Protein 7LIE (pdb70)

Organism: Gallus gallus (NCBI:txid9031)

Nearest PDB structures (foldseek):
  7lie-assembly1_A  TM=9.550E-01  e=6.001E-13  Gallus gallus
  5wku-assembly1_A  TM=7.347E-01  e=6.860E-09  Gallus gallus
  5wku-assembly1_C  TM=7.315E-01  e=9.447E-09  Gallus gallus
  6x9h-assembly1_C  TM=7.719E-01  e=2.994E-07  Gallus gallus
  7e8k-assembly2_C  TM=3.622E-01  e=5.737E+00  Planctomycetes bacterium GWF2_40_8

Sequence (78 aa):
SCKATTGDSEFYDTYSITACRIDCETRYLVENCNCRMVHMPGDAPYCTPEQYKECADPALDFLVEKDNEYCVCEMPCNSCKATTGDSEFYDTYSITACRIDCETRYLVENCNCRMVHMPGDAPYCTPEQYKECADPALDFLVEKDNEYCVCEMPCNSCKATTGDSEFYDTYSITACRIDCETRYLVENCNCRMVHMPGDAPYCTPEQYKECADPALDFLVEKDNEYCVCEMPCNSCKATTGDSEFYDTYSITACRIDCETRYLVENCNCRMVHMPGDAPYCTPEQYKECADPALDFLVEKDNEYCVCEMPCNSCKATTGDSEFYDTYSITACRIDCETRYLVENCNCRMVHMPGDAPYCTPEQYKECADPALDFLVEKDNEYCVCEMPCNSCKATTGDSEFYDTYSITACRIDCETRYLVENCNCRMVHMPGDAPYCTPEQYKECADPALDFLVEKDNEYCVCEMPCNSCKATTGDSEFYDTYSITACRIDCETRYLVENCNCRMVHMPGDAPYCTPEQYKECADPALDFLVEKDNEYCVCEMPCNSCKATTGDSEFYDTYSITACRIDCETRYLVENCNCRMVHMPGDAPYCTPEQYKECADPALDFLVEKDNEYCVCEMPCNSCKATTGDSEFYDTYSITACRIDCETRYLVENCNCRMVHMPGDAPYCTPEQYKECADPALDFLVEKDNEYCVCEMPCNSCKATTGDSEFYDTYSITACRIDCETRYLVENCNCRMVHMPGDAPYCTPEQYKECADPALDFLVEKDNEYCVCEMPCNSCKATTGDSEFYDTYSITACRIDCETRYLVENCNCRMVHMPGDAPYCTPEQYKECADPALDFLVEKDNEYCVCEMPCNSCKATTGDSEFYDTYSITACRIDCETRYLVENCNCRMVHMPGDAPYCTPEQYKECADPALDFLVEKDNEYCVCEMPCNSCKATTGDSEFYDTYSITACRIDCETRYLVENCNCRMVHMPGDAPYCTPEQYKECADPALDFLVEKDNEYCVCEMPCNSCKATTGDSEFYDTYSITACRIDCETRYLVENCNCRMVHMPGDAPYCTPEQYKECADPALDFLVEKDNEYCVCEMPCNSCKATTGDSEFYDTYSITACRIDCETRYLVENCNCRMVHMPGDAPYCTPEQYKECADPALDFLVEKDNEYCVCEMPCNSCKATTGDSEFYDTYSITACRIDCETRYLVENCNCRMVHMPGDAPYCTPEQYKECADPALDFLVEKDNEYCVCEMPCNSCKATTGDSEFYDTYSITACRIDCETRYLVENCNCRMVHMPGDAPYCTPEQYKECADPALDFLVEKDNEYCVCEMPCNSCKATTGDSEFYDTYSITACRIDCETRYLVENCNCRMVHMPGDAPYCTPEQYKECADPALDFLVEKDNEYCVCEMPCNSCKATTGDSEFYDTYSITACRIDCETRYLVENCNCRMVHMPGDAPYCTPEQYKECADPALDFLVEKDNEYCVCEMPCNSCKATTGDSEFYDTYSITACRIDCETRYLVENCNCRMVHMPGDAPYCTPEQYKECADPALDFLVEKDNEYCVCEMPCN

Secondary structure (DSSP, 8-state):
-------S-SSS--HHHHHHHHHHHHHHHHHHT----SSSPS-SPPPPHHHHHHHHHHHHHHHTTSTTSTT--PPPP-

Radius of gyration: 14.35 Å; Cα contacts (8 Å, |Δi|>4): 64; chains: 1; bounding box: 17×29×41 Å

InterPro domains:
  IPR001873 Epithelial sodium channel [PF00858] (22-455)
  IPR001873 Epithelial sodium channel [PR01078] (44-61)
  IPR001873 Epithelial sodium channel [PR01078] (84-100)
  IPR001873 Epithelial sodium channel [PR01078] (183-199)
  IPR001873 Epithelial sodium channel [PR01078] (214-232)
  IPR001873 Epithelial sodium channel [PR01078] (275-291)
  IPR001873 Epithelial sodium channel [PR01078] (362-382)
  IPR001873 Epithelial sodium channel [PR01078] (401-421)
  IPR001873 Epithelial sodium channel [PR01078] (421-435)
  IPR001873 Epithelial sodium channel [PR01078] (435-451)
  IPR001873 Epithelial sodium channel [PTHR11690] (20-469)
  IPR004724 Epithelial sodium channel, chordates [TIGR00859] (128-495)
  IPR020903 Epithelial sodium channel, conserved site [PS01206] (304-324)

Structure (mmCIF, N/CA/C/O backbone):
data_7LIE
#
_entry.id   7LIE
#
loop_
_atom_site.group_PDB
_atom_site.id
_atom_site.type_symbol
_atom_site.label_atom_id
_atom_site.label_alt_id
_atom_site.label_comp_id
_atom_site.label_asym_id
_atom_site.label_entity_id
_atom_site.label_seq_id
_atom_site.pdbx_PDB_ins_code
_atom_site.Cartn_x
_atom_site.Cartn_y
_atom_site.Cartn_z
_atom_site.occupancy
_atom_site.B_iso_or_equiv
_atom_site.auth_seq_id
_atom_site.auth_comp_id
_atom_site.auth_asym_id
_atom_site.auth_atom_id
_atom_site.pdbx_PDB_model_num
ATOM 1 N N . SER A 1 1 ? 13.615 14.770 -7.743 1.00 41.30 290 SER A N 1
ATOM 2 C CA . SER A 1 1 ? 12.569 14.887 -8.752 1.00 12.42 290 SER A CA 1
ATOM 3 C C . SER A 1 1 ? 11.907 13.538 -9.009 1.00 40.03 290 SER A C 1
ATOM 4 O O . SER A 1 1 ? 11.539 13.218 -10.140 1.00 73.13 290 SER A O 1
ATOM 12 N N . CYS A 1 2 ? 11.758 12.748 -7.951 1.00 60.30 291 CYS A N 1
ATOM 13 C CA . CYS A 1 2 ? 11.142 11.432 -8.059 1.00 45.32 291 CYS A CA 1
ATOM 14 C C . CYS A 1 2 ? 9.671 11.485 -7.658 1.00 10.35 291 CYS A C 1
ATOM 15 O O . CYS A 1 2 ? 9.222 10.726 -6.798 1.00 55.33 291 CYS A O 1
ATOM 22 N N . LYS A 1 3 ? 8.925 12.387 -8.286 1.00 32.25 292 LYS A N 1
ATOM 23 C CA . LYS A 1 3 ? 7.504 12.541 -7.996 1.00 33.12 292 LYS A CA 1
ATOM 24 C C . LYS A 1 3 ? 6.659 12.199 -9.220 1.00 33.34 292 LYS A C 1
ATOM 25 O O . LYS A 1 3 ? 7.190 11.840 -10.271 1.00 24.25 292 LYS A O 1
ATOM 44 N N . ALA A 1 4 ? 5.344 12.314 -9.077 1.00 23.11 293 ALA A N 1
ATOM 45 C CA . ALA A 1 4 ? 4.428 12.020 -10.171 1.00 74.34 293 ALA A CA 1
ATOM 46 C C . ALA A 1 4 ? 3.034 12.569 -9.883 1.00 4.22 293 ALA A C 1
ATOM 47 O O . ALA A 1 4 ? 2.817 13.244 -8.877 1.00 53.23 293 ALA A O 1
ATOM 54 N N . THR A 1 5 ? 2.090 12.274 -10.773 1.00 55.34 294 THR A N 1
ATOM 55 C CA . THR A 1 5 ? 0.719 12.739 -10.615 1.00 23.14 294 THR A CA 1
ATOM 56 C C . THR A 1 5 ? 0.027 12.029 -9.457 1.00 32.51 294 THR A C 1
ATOM 57 O O . THR A 1 5 ? -0.656 11.022 -9.650 1.00 34.30 294 THR A O 1
ATOM 68 N N . THR A 1 6 ? 0.208 12.558 -8.251 1.00 15.01 295 THR A N 1
ATOM 69 C CA . THR A 1 6 ? -0.398 11.973 -7.061 1.00 10.15 295 THR A CA 1
ATOM 70 C C . THR A 1 6 ? -1.898 11.782 -7.246 1.00 44.02 295 THR A C 1
ATOM 71 O O . THR A 1 6 ? -2.523 12.448 -8.070 1.00 0.11 295 THR A O 1
ATOM 82 N N . GLY A 1 7 ? -2.473 10.865 -6.473 1.00 1.14 296 GLY A N 1
ATOM 83 C CA . GLY A 1 7 ? -3.897 10.603 -6.567 1.00 71.21 296 GLY A CA 1
ATOM 84 C C . GLY A 1 7 ? -4.198 9.228 -7.132 1.00 5.24 296 GLY A C 1
ATOM 85 O O . GLY A 1 7 ? -5.088 9.075 -7.968 1.00 23.13 296 GLY A O 1
ATOM 89 N N . ASP A 1 8 ? -3.453 8.228 -6.675 1.00 44.10 297 ASP A N 1
ATOM 90 C CA . ASP A 1 8 ? -3.644 6.858 -7.141 1.00 71.14 297 ASP A CA 1
ATOM 91 C C . ASP A 1 8 ? -3.789 5.900 -5.964 1.00 44.21 297 ASP A C 1
ATOM 92 O O . ASP A 1 8 ? -4.838 5.281 -5.781 1.00 35.52 297 ASP A O 1
ATOM 101 N N . SER A 1 9 ? -2.731 5.780 -5.169 1.00 12.41 298 SER A N 1
ATOM 102 C CA . SER A 1 9 ? -2.738 4.893 -4.012 1.00 71.14 298 SER A CA 1
ATOM 103 C C . SER A 1 9 ? -2.628 5.689 -2.716 1.00 24.35 298 SER A C 1
ATOM 104 O O . SER A 1 9 ? -2.173 6.833 -2.715 1.00 4.00 298 SER A O 1
ATOM 112 N N . GLU A 1 10 ? -3.046 5.075 -1.614 1.00 23.43 299 GLU A N 1
ATOM 113 C CA . GLU A 1 10 ? -2.995 5.728 -0.310 1.00 10.22 299 GLU A CA 1
ATOM 114 C C . GLU A 1 10 ? -1.635 5.519 0.349 1.00 0.04 299 GLU A C 1
ATOM 115 O O . GLU A 1 10 ? -1.069 6.441 0.937 1.00 52.31 299 GLU A O 1
ATOM 127 N N . PHE A 1 11 ? -1.116 4.300 0.247 1.00 70.54 300 PHE A N 1
ATOM 128 C CA . PHE A 1 11 ? 0.177 3.968 0.835 1.00 74.31 300 PHE A CA 1
ATOM 129 C C . PHE A 1 11 ? 1.116 3.378 -0.213 1.00 15.22 300 PHE A C 1
ATOM 130 O O . PHE A 1 11 ? 2.234 3.858 -0.403 1.00 71.21 300 PHE A O 1
ATOM 147 N N . TYR A 1 12 ? 0.653 2.334 -0.892 1.00 44.20 301 TYR A N 1
ATOM 148 C CA . TYR A 1 12 ? 1.451 1.675 -1.919 1.00 62.04 301 TYR A CA 1
ATOM 149 C C . TYR A 1 12 ? 1.948 2.683 -2.952 1.00 31.51 301 TYR A C 1
ATOM 150 O O . TYR A 1 12 ? 1.201 3.557 -3.392 1.00 30.54 301 TYR A O 1
ATOM 168 N N . ASP A 1 13 ? 3.214 2.553 -3.334 1.00 22.01 302 ASP A N 1
ATOM 169 C CA . ASP A 1 13 ? 3.812 3.450 -4.317 1.00 14.10 302 ASP A CA 1
ATOM 170 C C . ASP A 1 13 ? 3.719 2.858 -5.720 1.00 14.12 302 ASP A C 1
ATOM 171 O O . ASP A 1 13 ? 4.735 2.556 -6.346 1.00 50.02 302 ASP A O 1
ATOM 180 N N . THR A 1 14 ? 2.493 2.695 -6.208 1.00 44.44 303 THR A N 1
ATOM 181 C CA . THR A 1 14 ? 2.267 2.137 -7.536 1.00 22.41 303 THR A CA 1
ATOM 182 C C . THR A 1 14 ? 2.316 3.225 -8.604 1.00 1.55 303 THR A C 1
ATOM 183 O O . THR A 1 14 ? 2.715 2.973 -9.741 1.00 63.15 303 THR A O 1
ATOM 194 N N . TYR A 1 15 ? 1.907 4.432 -8.231 1.00 10.35 304 TYR A N 1
ATOM 195 C CA . TYR A 1 15 ? 1.902 5.557 -9.157 1.00 13.12 304 TYR A CA 1
ATOM 196 C C . TYR A 1 15 ? 3.253 5.696 -9.853 1.00 15.20 304 TYR A C 1
ATOM 197 O O . TYR A 1 15 ? 3.329 6.110 -11.009 1.00 51.00 304 TYR A O 1
ATOM 215 N N . SER A 1 16 ? 4.318 5.347 -9.137 1.00 4.52 305 SER A N 1
ATOM 216 C CA . SER A 1 16 ? 5.668 5.435 -9.683 1.00 41.44 305 SER A CA 1
ATOM 217 C C . SER A 1 16 ? 5.930 4.301 -10.670 1.00 63.42 305 SER A C 1
ATOM 218 O O . SER A 1 16 ? 6.614 4.486 -11.676 1.00 60.12 305 SER A O 1
ATOM 226 N N . ILE A 1 17 ? 5.382 3.128 -10.373 1.00 11.14 306 ILE A N 1
ATOM 227 C CA . ILE A 1 17 ? 5.555 1.964 -11.232 1.00 10.32 306 ILE A CA 1
ATOM 228 C C . ILE A 1 17 ? 4.693 2.074 -12.486 1.00 1.31 306 ILE A C 1
ATOM 229 O O . ILE A 1 17 ? 5.075 1.608 -13.559 1.00 20.35 306 ILE A O 1
ATOM 245 N N . THR A 1 18 ? 3.526 2.695 -12.343 1.00 33.50 307 THR A N 1
ATOM 246 C CA . THR A 1 18 ? 2.609 2.868 -13.463 1.00 11.01 307 THR A CA 1
ATOM 247 C C . THR A 1 18 ? 3.320 3.475 -14.666 1.00 23.32 307 THR A C 1
ATOM 248 O O . THR A 1 18 ? 2.966 3.199 -15.813 1.00 23.04 307 THR A O 1
ATOM 259 N N . ALA A 1 19 ? 4.326 4.303 -14.399 1.00 30.01 308 ALA A N 1
ATOM 260 C CA . ALA A 1 19 ? 5.087 4.947 -15.462 1.00 64.21 308 ALA A CA 1
ATOM 261 C C . ALA A 1 19 ? 6.150 4.008 -16.022 1.00 64.43 308 ALA A C 1
ATOM 262 O O . ALA A 1 19 ? 6.478 4.063 -17.208 1.00 73.13 308 ALA A O 1
ATOM 269 N N . CYS A 1 20 ? 6.685 3.148 -15.162 1.00 1.33 309 CYS A N 1
ATOM 270 C CA . CYS A 1 20 ? 7.712 2.197 -15.571 1.00 51.50 309 CYS A CA 1
ATOM 271 C C . CYS A 1 20 ? 7.183 1.255 -16.649 1.00 60.34 309 CYS A C 1
ATOM 272 O O . CYS A 1 20 ? 7.769 1.136 -17.725 1.00 74.42 309 CYS A O 1
ATOM 279 N N . ARG A 1 21 ? 6.072 0.589 -16.352 1.00 30.22 310 ARG A N 1
ATOM 280 C CA . ARG A 1 21 ? 5.465 -0.342 -17.294 1.00 31.33 310 ARG A CA 1
ATOM 281 C C . ARG A 1 21 ? 5.261 0.316 -18.656 1.00 22.11 310 ARG A C 1
ATOM 282 O O . ARG A 1 21 ? 5.373 -0.335 -19.694 1.00 42.21 310 ARG A O 1
ATOM 303 N N . ILE A 1 22 ? 4.962 1.611 -18.642 1.00 12.03 311 ILE A N 1
ATOM 304 C CA . ILE A 1 22 ? 4.744 2.357 -19.875 1.00 63.41 311 ILE A CA 1
ATOM 305 C C . ILE A 1 22 ? 6.011 2.400 -20.722 1.00 41.42 311 ILE A C 1
ATOM 306 O O . ILE A 1 22 ? 6.017 1.955 -21.870 1.00 52.52 311 ILE A O 1
ATOM 322 N N . ASP A 1 23 ? 7.082 2.938 -20.149 1.00 74.40 312 ASP A N 1
ATOM 323 C CA . ASP A 1 23 ? 8.356 3.037 -20.851 1.00 15.11 312 ASP A CA 1
ATOM 324 C C . ASP A 1 23 ? 8.951 1.654 -21.095 1.00 73.53 312 ASP A C 1
ATOM 325 O O . ASP A 1 23 ? 9.804 1.478 -21.965 1.00 22.00 312 ASP A O 1
ATOM 334 N N . CYS A 1 24 ? 8.495 0.674 -20.321 1.00 24.53 313 CYS A N 1
ATOM 335 C CA . CYS A 1 24 ? 8.982 -0.693 -20.452 1.00 22.11 313 CYS A CA 1
ATOM 336 C C . CYS A 1 24 ? 8.508 -1.317 -21.762 1.00 33.21 313 CYS A C 1
ATOM 337 O O . CYS A 1 24 ? 9.269 -2.001 -22.446 1.00 0.43 313 CYS A O 1
ATOM 344 N N . GLU A 1 25 ? 7.246 -1.076 -22.103 1.00 4.44 314 GLU A N 1
ATOM 345 C CA . GLU A 1 25 ? 6.671 -1.614 -23.329 1.00 25.15 314 GLU A CA 1
ATOM 346 C C . GLU A 1 25 ? 7.135 -0.816 -24.544 1.00 0.32 314 GLU A C 1
ATOM 347 O O . GLU A 1 25 ? 7.329 -1.368 -25.628 1.00 34.34 314 GLU A O 1
ATOM 359 N N . THR A 1 26 ? 7.311 0.488 -24.356 1.00 42.23 315 THR A N 1
ATOM 360 C CA . THR A 1 26 ? 7.750 1.365 -25.435 1.00 0.44 315 THR A CA 1
ATOM 361 C C . THR A 1 26 ? 9.053 0.867 -26.050 1.00 4.32 315 THR A C 1
ATOM 362 O O . THR A 1 26 ? 9.275 1.007 -27.253 1.00 23.31 315 THR A O 1
ATOM 373 N N . ARG A 1 27 ? 9.912 0.288 -25.217 1.00 15.31 316 ARG A N 1
ATOM 374 C CA . ARG A 1 27 ? 11.194 -0.230 -25.681 1.00 65.44 316 ARG A CA 1
ATOM 375 C C . ARG A 1 27 ? 11.040 -1.638 -26.246 1.00 64.21 316 ARG A C 1
ATOM 376 O O . ARG A 1 27 ? 11.746 -2.024 -27.179 1.00 4.33 316 ARG A O 1
ATOM 397 N N . TYR A 1 28 ? 10.114 -2.401 -25.675 1.00 30.43 317 TYR A N 1
ATOM 398 C CA . TYR A 1 28 ? 9.870 -3.768 -26.121 1.00 21.13 317 TYR A CA 1
ATOM 399 C C . TYR A 1 28 ? 9.255 -3.784 -27.517 1.00 44.35 317 TYR A C 1
ATOM 400 O O . TYR A 1 28 ? 9.605 -4.619 -28.353 1.00 22.24 317 TYR A O 1
ATOM 418 N N . LEU A 1 29 ? 8.337 -2.856 -27.763 1.00 42.04 318 LEU A N 1
ATOM 419 C CA . LEU A 1 29 ? 7.673 -2.761 -29.059 1.00 21.14 318 LEU A CA 1
ATOM 420 C C . LEU A 1 29 ? 8.621 -2.209 -30.117 1.00 12.12 318 LEU A C 1
ATOM 421 O O . LEU A 1 29 ? 8.806 -2.810 -31.175 1.00 11.32 318 LEU A O 1
ATOM 437 N N . VAL A 1 30 ? 9.222 -1.059 -29.825 1.00 33.43 319 VAL A N 1
ATOM 438 C CA . VAL A 1 30 ? 10.153 -0.427 -30.750 1.00 32.54 319 VAL A CA 1
ATOM 439 C C . VAL A 1 30 ? 11.355 -1.325 -31.022 1.00 65.34 319 VAL A C 1
ATOM 440 O O . VAL A 1 30 ? 12.050 -1.163 -32.024 1.00 70.43 319 VAL A O 1
ATOM 453 N N . GLU A 1 31 ? 11.592 -2.274 -30.120 1.00 72.24 320 GLU A N 1
ATOM 454 C CA . GLU A 1 31 ? 12.710 -3.199 -30.263 1.00 51.42 320 GLU A CA 1
ATOM 455 C C . GLU A 1 31 ? 12.549 -4.059 -31.513 1.00 20.45 320 GLU A C 1
ATOM 456 O O . GLU A 1 31 ? 13.366 -4.001 -32.430 1.00 15.21 320 GLU A O 1
ATOM 468 N N . ASN A 1 32 ? 11.487 -4.859 -31.540 1.00 41.14 321 ASN A N 1
ATOM 469 C CA . ASN A 1 32 ? 11.218 -5.733 -32.675 1.00 23.35 321 ASN A CA 1
ATOM 470 C C . ASN A 1 32 ? 10.169 -5.120 -33.598 1.00 62.24 321 ASN A C 1
ATOM 471 O O . ASN A 1 32 ? 10.366 -5.035 -34.810 1.00 3.10 321 ASN A O 1
ATOM 482 N N . CYS A 1 33 ? 9.054 -4.693 -33.015 1.00 30.43 322 CYS A N 1
ATOM 483 C CA . CYS A 1 33 ? 7.973 -4.087 -33.783 1.00 42.22 322 CYS A CA 1
ATOM 484 C C . CYS A 1 33 ? 8.411 -2.752 -34.378 1.00 2.00 322 CYS A C 1
ATOM 485 O O . CYS A 1 33 ? 7.860 -2.296 -35.380 1.00 31.11 322 CYS A O 1
ATOM 492 N N . ASN A 1 34 ? 9.406 -2.130 -33.755 1.00 55.05 323 ASN A N 1
ATOM 493 C CA . ASN A 1 34 ? 9.918 -0.847 -34.222 1.00 42.50 323 ASN A CA 1
ATOM 494 C C . ASN A 1 34 ? 8.777 0.128 -34.494 1.00 72.32 323 ASN A C 1
ATOM 495 O O . ASN A 1 34 ? 8.825 0.907 -35.447 1.00 50.42 323 ASN A O 1
ATOM 506 N N . CYS A 1 35 ? 7.751 0.081 -33.650 1.00 55.11 324 CYS A N 1
ATOM 507 C CA . CYS A 1 35 ? 6.598 0.959 -33.798 1.00 1.24 324 CYS A CA 1
ATOM 508 C C . CYS A 1 35 ? 5.945 1.231 -32.446 1.00 31.42 324 CYS A C 1
ATOM 509 O O . CYS A 1 35 ? 5.860 0.344 -31.596 1.00 2.14 324 CYS A O 1
ATOM 516 N N . ARG A 1 36 ? 5.486 2.463 -32.254 1.00 24.51 325 ARG A N 1
ATOM 517 C CA . ARG A 1 36 ? 4.842 2.854 -31.006 1.00 71.03 325 ARG A CA 1
ATOM 518 C C . ARG A 1 36 ? 3.334 2.634 -31.081 1.00 53.10 325 ARG A C 1
ATOM 519 O O . ARG A 1 36 ? 2.788 2.360 -32.150 1.00 20.24 325 ARG A O 1
ATOM 540 N N . MET A 1 37 ? 2.666 2.755 -29.938 1.00 33.23 326 MET A N 1
ATOM 541 C CA . MET A 1 37 ? 1.221 2.570 -29.873 1.00 60.44 326 MET A CA 1
ATOM 542 C C . MET A 1 37 ? 0.497 3.909 -29.967 1.00 51.03 326 MET A C 1
ATOM 543 O O . MET A 1 37 ? 1.121 4.969 -29.916 1.00 40.15 326 MET A O 1
ATOM 557 N N . VAL A 1 38 ? -0.824 3.854 -30.104 1.00 21.24 327 VAL A N 1
ATOM 558 C CA . VAL A 1 38 ? -1.633 5.063 -30.204 1.00 51.32 327 VAL A CA 1
ATOM 559 C C . VAL A 1 38 ? -1.564 5.879 -28.918 1.00 61.12 327 VAL A C 1
ATOM 560 O O . VAL A 1 38 ? -1.636 7.108 -28.944 1.00 12.04 327 VAL A O 1
ATOM 573 N N . HIS A 1 39 ? -1.424 5.187 -27.791 1.00 54.24 328 HIS A N 1
ATOM 574 C CA . HIS A 1 39 ? -1.344 5.847 -26.494 1.00 63.51 328 HIS A CA 1
ATOM 575 C C . HIS A 1 39 ? 0.062 6.386 -26.244 1.00 34.50 328 HIS A C 1
ATOM 576 O O . HIS A 1 39 ? 0.248 7.328 -25.475 1.00 63.34 328 HIS A O 1
ATOM 590 N N . MET A 1 40 ? 1.048 5.780 -26.899 1.00 44.35 329 MET A N 1
ATOM 591 C CA . MET A 1 40 ? 2.436 6.199 -26.747 1.00 53.32 329 MET A CA 1
ATOM 592 C C . MET A 1 40 ? 2.620 7.645 -27.197 1.00 61.04 329 MET A C 1
ATOM 593 O O . MET A 1 40 ? 2.016 8.098 -28.171 1.00 42.14 329 MET A O 1
ATOM 607 N N . PRO A 1 41 ? 3.470 8.388 -26.475 1.00 24.01 330 PRO A N 1
ATOM 608 C CA . PRO A 1 41 ? 3.752 9.793 -26.781 1.00 43.23 330 PRO A CA 1
ATOM 609 C C . PRO A 1 41 ? 4.550 9.956 -28.070 1.00 31.33 330 PRO A C 1
ATOM 610 O O . PRO A 1 41 ? 5.051 8.982 -28.629 1.00 33.23 330 PRO A O 1
ATOM 621 N N . GLY A 1 42 ? 4.667 11.196 -28.536 1.00 51.01 331 GLY A N 1
ATOM 622 C CA . GLY A 1 42 ? 5.406 11.464 -29.756 1.00 44.33 331 GLY A CA 1
ATOM 623 C C . GLY A 1 42 ? 6.854 11.025 -29.665 1.00 60.12 331 GLY A C 1
ATOM 624 O O . GLY A 1 42 ? 7.618 11.546 -28.852 1.00 4.14 331 GLY A O 1
ATOM 628 N N . ASP A 1 43 ? 7.232 10.062 -30.497 1.00 75.20 332 ASP A N 1
ATOM 629 C CA . ASP A 1 43 ? 8.599 9.551 -30.507 1.00 50.53 332 ASP A CA 1
ATOM 630 C C . ASP A 1 43 ? 8.885 8.787 -31.795 1.00 23.44 332 ASP A C 1
ATOM 631 O O . ASP A 1 43 ? 9.537 9.301 -32.703 1.00 1.41 332 ASP A O 1
ATOM 640 N N . ALA A 1 44 ? 8.393 7.553 -31.866 1.00 75.13 333 ALA A N 1
ATOM 641 C CA . ALA A 1 44 ? 8.594 6.718 -33.043 1.00 74.31 333 ALA A CA 1
ATOM 642 C C . ALA A 1 44 ? 7.554 7.020 -34.117 1.00 54.25 333 ALA A C 1
ATOM 643 O O . ALA A 1 44 ? 6.485 7.569 -33.842 1.00 24.35 333 ALA A O 1
ATOM 650 N N . PRO A 1 45 ? 7.869 6.656 -35.368 1.00 12.21 334 PRO A N 1
ATOM 651 C CA . PRO A 1 45 ? 6.974 6.878 -36.507 1.00 42.44 334 PRO A CA 1
ATOM 652 C C . PRO A 1 45 ? 5.738 5.987 -36.455 1.00 63.24 334 PRO A C 1
ATOM 653 O O . PRO A 1 45 ? 5.845 4.762 -36.390 1.00 23.23 334 PRO A O 1
ATOM 664 N N . TYR A 1 46 ? 4.564 6.610 -36.485 1.00 42.34 335 TYR A N 1
ATOM 665 C CA . TYR A 1 46 ? 3.307 5.873 -36.439 1.00 35.44 335 TYR A CA 1
ATOM 666 C C . TYR A 1 46 ? 3.180 4.936 -37.637 1.00 61.33 335 TYR A C 1
ATOM 667 O O . TYR A 1 46 ? 3.179 5.376 -38.787 1.00 4.33 335 TYR A O 1
ATOM 685 N N . CYS A 1 47 ? 3.075 3.641 -37.357 1.00 21.35 336 CYS A N 1
ATOM 686 C CA . CYS A 1 47 ? 2.947 2.641 -38.410 1.00 43.24 336 CYS A CA 1
ATOM 687 C C . CYS A 1 47 ? 1.479 2.376 -38.735 1.00 63.01 336 CYS A C 1
ATOM 688 O O . CYS A 1 47 ? 0.590 2.690 -37.943 1.00 3.12 336 CYS A O 1
ATOM 695 N N . THR A 1 48 ? 1.233 1.797 -39.905 1.00 72.44 337 THR A N 1
ATOM 696 C CA . THR A 1 48 ? -0.125 1.490 -40.336 1.00 4.40 337 THR A CA 1
ATOM 697 C C . THR A 1 48 ? -0.869 0.683 -39.278 1.00 63.14 337 THR A C 1
ATOM 698 O O . THR A 1 48 ? -0.270 -0.022 -38.466 1.00 2.24 337 THR A O 1
ATOM 709 N N . PRO A 1 49 ? -2.206 0.787 -39.285 1.00 10.31 338 PRO A N 1
ATOM 710 C CA . PRO A 1 49 ? -3.061 0.072 -38.333 1.00 72.31 338 PRO A CA 1
ATOM 711 C C . PRO A 1 49 ? -3.077 -1.432 -38.585 1.00 72.42 338 PRO A C 1
ATOM 712 O O . PRO A 1 49 ? -3.087 -2.227 -37.645 1.00 71.41 338 PRO A O 1
ATOM 723 N N . GLU A 1 50 ? -3.081 -1.814 -39.858 1.00 73.10 339 GLU A N 1
ATOM 724 C CA . GLU A 1 50 ? -3.097 -3.224 -40.231 1.00 12.52 339 GLU A CA 1
ATOM 725 C C . GLU A 1 50 ? -1.908 -3.961 -39.623 1.00 11.34 339 GLU A C 1
ATOM 726 O O . GLU A 1 50 ? -2.044 -5.084 -39.136 1.00 52.12 339 GLU A O 1
ATOM 738 N N . GLN A 1 51 ? -0.742 -3.323 -39.656 1.00 41.01 340 GLN A N 1
ATOM 739 C CA . GLN A 1 51 ? 0.471 -3.919 -39.109 1.00 45.12 340 GLN A CA 1
ATOM 740 C C . GLN A 1 51 ? 0.607 -3.609 -37.622 1.00 12.32 340 GLN A C 1
ATOM 741 O O . GLN A 1 51 ? 1.159 -4.404 -36.860 1.00 20.32 340 GLN A O 1
ATOM 755 N N . TYR A 1 52 ? 0.099 -2.452 -37.215 1.00 35.00 341 TYR A N 1
ATOM 756 C CA . TYR A 1 52 ? 0.166 -2.036 -35.819 1.00 24.13 341 TYR A CA 1
ATOM 757 C C . TYR A 1 52 ? -0.578 -3.020 -34.922 1.00 13.05 341 TYR A C 1
ATOM 758 O O . TYR A 1 52 ? -0.055 -3.468 -33.901 1.00 45.21 341 TYR A O 1
ATOM 776 N N . LYS A 1 53 ? -1.805 -3.353 -35.309 1.00 3.43 342 LYS A N 1
ATOM 777 C CA . LYS A 1 53 ? -2.623 -4.285 -34.543 1.00 64.21 342 LYS A CA 1
ATOM 778 C C . LYS A 1 53 ? -2.142 -5.720 -34.737 1.00 3.04 342 LYS A C 1
ATOM 779 O O . LYS A 1 53 ? -2.194 -6.531 -33.814 1.00 55.51 342 LYS A O 1
ATOM 798 N N . GLU A 1 54 ? -1.671 -6.023 -35.943 1.00 53.23 343 GLU A N 1
ATOM 799 C CA . GLU A 1 54 ? -1.179 -7.359 -36.256 1.00 13.31 343 GLU A CA 1
ATOM 800 C C . GLU A 1 54 ? 0.116 -7.652 -35.504 1.00 52.53 343 GLU A C 1
ATOM 801 O O . GLU A 1 54 ? 0.391 -8.797 -35.141 1.00 42.23 343 GLU A O 1
ATOM 813 N N . CYS A 1 55 ? 0.908 -6.611 -35.273 1.00 62.11 344 CYS A N 1
ATOM 814 C CA . CYS A 1 55 ? 2.174 -6.755 -34.564 1.00 44.02 344 CYS A CA 1
ATOM 815 C C . CYS A 1 55 ? 1.978 -6.589 -33.060 1.00 21.03 344 CYS A C 1
ATOM 816 O O . CYS A 1 55 ? 2.644 -7.246 -32.261 1.00 70.20 344 CYS A O 1
ATOM 823 N N . ALA A 1 56 ? 1.060 -5.705 -32.682 1.00 53.44 345 ALA A N 1
ATOM 824 C CA . ALA A 1 56 ? 0.775 -5.455 -31.275 1.00 2.42 345 ALA A CA 1
ATOM 825 C C . ALA A 1 56 ? 0.170 -6.686 -30.609 1.00 34.22 345 ALA A C 1
ATOM 826 O O . ALA A 1 56 ? 0.472 -6.991 -29.456 1.00 20.52 345 ALA A O 1
ATOM 833 N N . ASP A 1 57 ? -0.686 -7.389 -31.344 1.00 61.40 346 ASP A N 1
ATOM 834 C CA . ASP A 1 57 ? -1.333 -8.589 -30.824 1.00 60.52 346 ASP A CA 1
ATOM 835 C C . ASP A 1 57 ? -0.306 -9.540 -30.217 1.00 3.32 346 ASP A C 1
ATOM 836 O O . ASP A 1 57 ? -0.329 -9.838 -29.023 1.00 21.31 346 ASP A O 1
ATOM 845 N N . PRO A 1 58 ? 0.617 -10.030 -31.059 1.00 24.13 347 PRO A N 1
ATOM 846 C CA . PRO A 1 58 ? 1.668 -10.956 -30.627 1.00 41.44 347 PRO A CA 1
ATOM 847 C C . PRO A 1 58 ? 2.701 -10.282 -29.731 1.00 25.24 347 PRO A C 1
ATOM 848 O O . PRO A 1 58 ? 3.256 -10.909 -28.828 1.00 64.30 347 PRO A O 1
ATOM 859 N N . ALA A 1 59 ? 2.955 -9.003 -29.986 1.00 21.32 348 ALA A N 1
ATOM 860 C CA . ALA A 1 59 ? 3.920 -8.244 -29.200 1.00 43.04 348 ALA A CA 1
ATOM 861 C C . ALA A 1 59 ? 3.585 -8.304 -27.713 1.00 13.43 348 ALA A C 1
ATOM 862 O O . ALA A 1 59 ? 4.414 -8.705 -26.895 1.00 24.32 348 ALA A O 1
ATOM 869 N N . LEU A 1 60 ? 2.366 -7.901 -27.370 1.00 24.23 349 LEU A N 1
ATOM 870 C CA . LEU A 1 60 ? 1.921 -7.908 -25.980 1.00 43.54 349 LEU A CA 1
ATOM 871 C C . LEU A 1 60 ? 1.765 -9.335 -25.465 1.00 42.14 349 LEU A C 1
ATOM 872 O O . LEU A 1 60 ? 2.220 -9.664 -24.369 1.00 64.01 349 LEU A O 1
ATOM 888 N N . ASP A 1 61 ? 1.120 -10.179 -26.265 1.00 50.13 350 ASP A N 1
ATOM 889 C CA . ASP A 1 61 ? 0.906 -11.573 -25.891 1.00 53.02 350 ASP A CA 1
ATOM 890 C C . ASP A 1 61 ? 2.236 -12.288 -25.676 1.00 23.02 350 ASP A C 1
ATOM 891 O O . ASP A 1 61 ? 2.294 -13.329 -25.021 1.00 42.45 350 ASP A O 1
ATOM 900 N N . PHE A 1 62 ? 3.303 -11.723 -26.232 1.00 14.02 351 PHE A N 1
ATOM 901 C CA . PHE A 1 62 ? 4.633 -12.308 -26.103 1.00 53.15 351 PHE A CA 1
ATOM 902 C C . PHE A 1 62 ? 5.335 -11.792 -24.851 1.00 44.51 351 PHE A C 1
ATOM 903 O O . PHE A 1 62 ? 5.804 -12.572 -24.022 1.00 30.13 351 PHE A O 1
ATOM 920 N N . LEU A 1 63 ? 5.403 -10.471 -24.720 1.00 53.22 352 LEU A N 1
ATOM 921 C CA . LEU A 1 63 ? 6.049 -9.849 -23.570 1.00 74.13 352 LEU A CA 1
ATOM 922 C C . LEU A 1 63 ? 5.275 -10.141 -22.288 1.00 55.43 352 LEU A C 1
ATOM 923 O O . LEU A 1 63 ? 5.849 -10.181 -21.199 1.00 31.32 352 LEU A O 1
ATOM 939 N N . VAL A 1 64 ? 3.969 -10.347 -22.424 1.00 72.42 353 VAL A N 1
ATOM 940 C CA . VAL A 1 64 ? 3.117 -10.639 -21.278 1.00 62.01 353 VAL A CA 1
ATOM 941 C C . VAL A 1 64 ? 3.394 -12.032 -20.728 1.00 23.44 353 VAL A C 1
ATOM 942 O O . VAL A 1 64 ? 3.200 -12.292 -19.541 1.00 2.41 353 VAL A O 1
ATOM 955 N N . GLU A 1 65 ? 3.850 -12.927 -21.599 1.00 55.21 354 GLU A N 1
ATOM 956 C CA . GLU A 1 65 ? 4.154 -14.296 -21.201 1.00 71.01 354 GLU A CA 1
ATOM 957 C C . GLU A 1 65 ? 5.615 -14.429 -20.782 1.00 2.34 354 GLU A C 1
ATOM 958 O O . GLU A 1 65 ? 5.925 -14.994 -19.733 1.00 13.43 354 GLU A O 1
ATOM 970 N N . LYS A 1 66 ? 6.512 -13.905 -21.612 1.00 10.52 355 LYS A N 1
ATOM 971 C CA . LYS A 1 66 ? 7.942 -13.963 -21.329 1.00 24.10 355 LYS A CA 1
ATOM 972 C C . LYS A 1 66 ? 8.369 -12.802 -20.437 1.00 51.34 355 LYS A C 1
ATOM 973 O O . LYS A 1 66 ? 8.871 -13.008 -19.333 1.00 40.03 355 LYS A O 1
ATOM 992 N N . ASP A 1 67 ? 8.163 -11.582 -20.923 1.00 35.24 356 ASP A N 1
ATOM 993 C CA . ASP A 1 67 ? 8.523 -10.388 -20.168 1.00 31.04 356 ASP A CA 1
ATOM 994 C C . ASP A 1 67 ? 7.528 -10.137 -19.040 1.00 13.20 356 ASP A C 1
ATOM 995 O O . ASP A 1 67 ? 6.827 -9.126 -19.032 1.00 52.43 356 ASP A O 1
ATOM 1004 N N . ASN A 1 68 ? 7.472 -11.065 -18.089 1.00 11.25 357 ASN A N 1
ATOM 1005 C CA . ASN A 1 68 ? 6.561 -10.945 -16.957 1.00 73.22 357 ASN A CA 1
ATOM 1006 C C . ASN A 1 68 ? 7.228 -10.209 -15.798 1.00 0.50 357 ASN A C 1
ATOM 1007 O O . ASN A 1 68 ? 6.672 -9.255 -15.255 1.00 45.30 357 ASN A O 1
ATOM 1018 N N . GLU A 1 69 ? 8.422 -10.660 -15.428 1.00 74.44 358 GLU A N 1
ATOM 1019 C CA . GLU A 1 69 ? 9.163 -10.043 -14.333 1.00 64.53 358 GLU A CA 1
ATOM 1020 C C . GLU A 1 69 ? 10.118 -8.975 -14.857 1.00 70.23 358 GLU A C 1
ATOM 1021 O O . GLU A 1 69 ? 10.378 -7.976 -14.185 1.00 44.10 358 GLU A O 1
ATOM 1033 N N . TYR A 1 70 ? 10.638 -9.192 -16.060 1.00 60.44 359 TYR A N 1
ATOM 1034 C CA . TYR A 1 70 ? 11.566 -8.251 -16.674 1.00 35.43 359 TYR A CA 1
ATOM 1035 C C . TYR A 1 70 ? 10.967 -6.849 -16.722 1.00 31.41 359 TYR A C 1
ATOM 1036 O O . TYR A 1 70 ? 11.690 -5.851 -16.721 1.00 21.34 359 TYR A O 1
ATOM 1054 N N . CYS A 1 71 ? 9.640 -6.780 -16.762 1.00 3.01 360 CYS A N 1
ATOM 1055 C CA . CYS A 1 71 ? 8.941 -5.501 -16.810 1.00 11.13 360 CYS A CA 1
ATOM 1056 C C . CYS A 1 71 ? 8.567 -5.033 -15.407 1.00 10.42 360 CYS A C 1
ATOM 1057 O O . CYS A 1 71 ? 7.564 -4.346 -15.217 1.00 44.22 360 CYS A O 1
ATOM 1064 N N . VAL A 1 72 ? 9.382 -5.410 -14.426 1.00 13.44 361 VAL A N 1
ATOM 1065 C CA . VAL A 1 72 ? 9.137 -5.029 -13.040 1.00 13.10 361 VAL A CA 1
ATOM 1066 C C . VAL A 1 72 ? 9.877 -3.744 -12.686 1.00 71.23 361 VAL A C 1
ATOM 1067 O O . VAL A 1 72 ? 10.963 -3.478 -13.201 1.00 12.24 361 VAL A O 1
ATOM 1080 N N . CYS A 1 73 ? 9.283 -2.950 -11.802 1.00 34.51 362 CYS A N 1
ATOM 1081 C CA . CYS A 1 73 ? 9.885 -1.691 -11.377 1.00 13.45 362 CYS A CA 1
ATOM 1082 C C . CYS A 1 73 ? 9.909 -1.586 -9.855 1.00 63.24 362 CYS A C 1
ATOM 1083 O O . CYS A 1 73 ? 9.096 -2.205 -9.168 1.00 51.11 362 CYS A O 1
ATOM 1090 N N . GLU A 1 74 ? 10.847 -0.801 -9.336 1.00 72.45 363 GLU A N 1
ATOM 1091 C CA . GLU A 1 74 ? 10.977 -0.616 -7.896 1.00 4.22 363 GLU A CA 1
ATOM 1092 C C . GLU A 1 74 ? 10.275 0.662 -7.445 1.00 64.13 363 GLU A C 1
ATOM 1093 O O . GLU A 1 74 ? 9.992 1.545 -8.254 1.00 25.42 363 GLU A O 1
ATOM 1105 N N . MET A 1 75 ? 9.995 0.751 -6.149 1.00 71.40 364 MET A N 1
ATOM 1106 C CA . MET A 1 75 ? 9.327 1.921 -5.590 1.00 35.43 364 MET A CA 1
ATOM 1107 C C . MET A 1 75 ? 10.115 3.192 -5.888 1.00 20.02 364 MET A C 1
ATOM 1108 O O . MET A 1 75 ? 11.306 3.154 -6.199 1.00 71.11 364 MET A O 1
ATOM 1122 N N . PRO A 1 76 ? 9.438 4.346 -5.792 1.00 4.33 365 PRO A N 1
ATOM 1123 C CA . PRO A 1 76 ? 10.057 5.650 -6.047 1.00 64.45 365 PRO A CA 1
ATOM 1124 C C . PRO A 1 76 ? 11.061 6.036 -4.966 1.00 64.05 365 PRO A C 1
ATOM 1125 O O . PRO A 1 76 ? 11.098 5.432 -3.894 1.00 4.33 365 PRO A O 1
ATOM 1136 N N . CYS A 1 77 ? 11.874 7.047 -5.256 1.00 21.32 366 CYS A N 1
ATOM 1137 C CA . CYS A 1 77 ? 12.880 7.514 -4.310 1.00 74.15 366 CYS A CA 1
ATOM 1138 C C . CYS A 1 77 ? 12.254 7.797 -2.947 1.00 62.22 366 CYS A C 1
ATOM 1139 O O . CYS A 1 77 ? 11.233 8.476 -2.851 1.00 73.53 366 CYS A O 1
ATOM 1146 N N . ASN A 1 78 ? 12.877 7.272 -1.896 1.00 63.40 367 ASN A N 1
ATOM 1147 C CA . ASN A 1 78 ? 12.381 7.468 -0.538 1.00 14.54 367 ASN A CA 1
ATOM 1148 C C . ASN A 1 78 ? 13.324 8.362 0.261 1.00 33.43 367 ASN A C 1
ATOM 1149 O O . ASN A 1 78 ? 14.373 8.774 -0.235 1.00 33.24 367 ASN A O 1
ATOM 1159 N N . SER A 1 1 ? 13.286 9.815 -12.878 1.00 41.30 290 SER A N 2
ATOM 1160 C CA . SER A 1 1 ? 13.179 10.732 -11.749 1.00 12.42 290 SER A CA 2
ATOM 1161 C C . SER A 1 1 ? 11.895 10.480 -10.965 1.00 40.03 290 SER A C 2
ATOM 1162 O O . SER A 1 1 ? 10.795 10.738 -11.453 1.00 73.13 290 SER A O 2
ATOM 1170 N N . CYS A 1 2 ? 12.044 9.976 -9.744 1.00 60.30 291 CYS A N 2
ATOM 1171 C CA . CYS A 1 2 ? 10.898 9.688 -8.891 1.00 45.32 291 CYS A CA 2
ATOM 1172 C C . CYS A 1 2 ? 10.118 10.963 -8.580 1.00 10.35 291 CYS A C 2
ATOM 1173 O O . CYS A 1 2 ? 10.404 12.029 -9.125 1.00 55.33 291 CYS A O 2
ATOM 1180 N N . LYS A 1 3 ? 9.130 10.846 -7.698 1.00 32.25 292 LYS A N 2
ATOM 1181 C CA . LYS A 1 3 ? 8.309 11.986 -7.312 1.00 33.12 292 LYS A CA 2
ATOM 1182 C C . LYS A 1 3 ? 7.510 12.509 -8.502 1.00 33.34 292 LYS A C 2
ATOM 1183 O O . LYS A 1 3 ? 8.076 13.042 -9.455 1.00 24.25 292 LYS A O 2
ATOM 1202 N N . ALA A 1 4 ? 6.192 12.354 -8.438 1.00 23.11 293 ALA A N 2
ATOM 1203 C CA . ALA A 1 4 ? 5.315 12.813 -9.508 1.00 74.34 293 ALA A CA 2
ATOM 1204 C C . ALA A 1 4 ? 3.860 12.840 -9.053 1.00 4.22 293 ALA A C 2
ATOM 1205 O O . ALA A 1 4 ? 2.950 12.556 -9.832 1.00 53.23 293 ALA A O 2
ATOM 1212 N N . THR A 1 5 ? 3.647 13.181 -7.786 1.00 55.34 294 THR A N 2
ATOM 1213 C CA . THR A 1 5 ? 2.302 13.242 -7.227 1.00 23.14 294 THR A CA 2
ATOM 1214 C C . THR A 1 5 ? 1.520 14.415 -7.806 1.00 32.51 294 THR A C 2
ATOM 1215 O O . THR A 1 5 ? 1.704 15.562 -7.398 1.00 34.30 294 THR A O 2
ATOM 1226 N N . THR A 1 6 ? 0.642 14.121 -8.761 1.00 15.01 295 THR A N 2
ATOM 1227 C CA . THR A 1 6 ? -0.170 15.151 -9.396 1.00 10.15 295 THR A CA 2
ATOM 1228 C C . THR A 1 6 ? -1.328 14.536 -10.173 1.00 44.02 295 THR A C 2
ATOM 1229 O O . THR A 1 6 ? -1.256 14.375 -11.392 1.00 0.11 295 THR A O 2
ATOM 1240 N N . GLY A 1 7 ? -2.397 14.193 -9.462 1.00 1.14 296 GLY A N 2
ATOM 1241 C CA . GLY A 1 7 ? -3.557 13.600 -10.102 1.00 71.21 296 GLY A CA 2
ATOM 1242 C C . GLY A 1 7 ? -4.479 12.915 -9.114 1.00 5.24 296 GLY A C 2
ATOM 1243 O O . GLY A 1 7 ? -5.414 13.528 -8.600 1.00 23.13 296 GLY A O 2
ATOM 1247 N N . ASP A 1 8 ? -4.215 11.641 -8.847 1.00 44.10 297 ASP A N 2
ATOM 1248 C CA . ASP A 1 8 ? -5.029 10.871 -7.912 1.00 71.14 297 ASP A CA 2
ATOM 1249 C C . ASP A 1 8 ? -4.215 9.744 -7.284 1.00 44.21 297 ASP A C 2
ATOM 1250 O O . ASP A 1 8 ? -3.421 9.088 -7.957 1.00 35.52 297 ASP A O 2
ATOM 1259 N N . SER A 1 9 ? -4.418 9.526 -5.988 1.00 12.41 298 SER A N 2
ATOM 1260 C CA . SER A 1 9 ? -3.700 8.482 -5.267 1.00 71.14 298 SER A CA 2
ATOM 1261 C C . SER A 1 9 ? -4.238 8.335 -3.846 1.00 24.35 298 SER A C 2
ATOM 1262 O O . SER A 1 9 ? -4.483 9.325 -3.159 1.00 4.00 298 SER A O 2
ATOM 1270 N N . GLU A 1 10 ? -4.419 7.091 -3.415 1.00 23.43 299 GLU A N 2
ATOM 1271 C CA . GLU A 1 10 ? -4.929 6.812 -2.077 1.00 10.22 299 GLU A CA 2
ATOM 1272 C C . GLU A 1 10 ? -3.791 6.461 -1.124 1.00 0.04 299 GLU A C 2
ATOM 1273 O O . GLU A 1 10 ? -3.430 7.250 -0.251 1.00 52.31 299 GLU A O 2
ATOM 1285 N N . PHE A 1 11 ? -3.229 5.268 -1.297 1.00 70.54 300 PHE A N 2
ATOM 1286 C CA . PHE A 1 11 ? -2.133 4.810 -0.452 1.00 74.31 300 PHE A CA 2
ATOM 1287 C C . PHE A 1 11 ? -1.045 4.142 -1.288 1.00 15.22 300 PHE A C 2
ATOM 1288 O O . PHE A 1 11 ? 0.146 4.356 -1.060 1.00 71.21 300 PHE A O 2
ATOM 1305 N N . T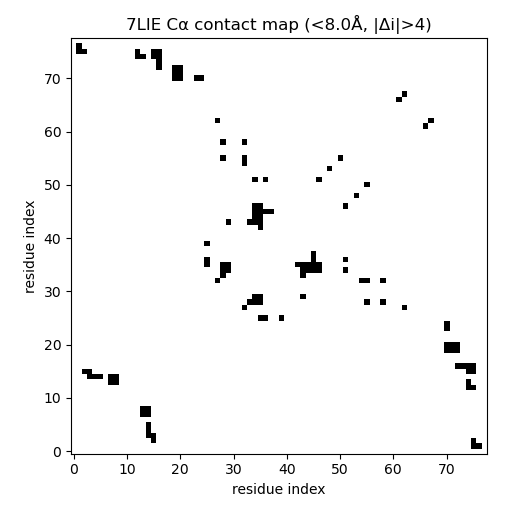YR A 1 12 ? -1.463 3.333 -2.255 1.00 44.20 301 TYR A N 2
ATOM 1306 C CA . TYR A 1 12 ? -0.525 2.632 -3.123 1.00 62.04 301 TYR A CA 2
ATOM 1307 C C . TYR A 1 12 ? 0.072 3.579 -4.159 1.00 31.51 301 TYR A C 2
ATOM 1308 O O . TYR A 1 12 ? -0.646 4.345 -4.803 1.00 30.54 301 TYR A O 2
ATOM 1326 N N . ASP A 1 13 ? 1.390 3.520 -4.316 1.00 22.01 302 ASP A N 2
ATOM 1327 C CA . ASP A 1 13 ? 2.084 4.370 -5.276 1.00 14.10 302 ASP A CA 2
ATOM 1328 C C . ASP A 1 13 ? 2.238 3.662 -6.618 1.00 14.12 302 ASP A C 2
ATOM 1329 O O . ASP A 1 13 ? 3.316 3.667 -7.216 1.00 50.02 302 ASP A O 2
ATOM 1338 N N . THR A 1 14 ? 1.154 3.052 -7.087 1.00 44.44 303 THR A N 2
ATOM 1339 C CA . THR A 1 14 ? 1.170 2.338 -8.358 1.00 22.41 303 THR A CA 2
ATOM 1340 C C . THR A 1 14 ? 1.230 3.307 -9.533 1.00 1.55 303 THR A C 2
ATOM 1341 O O . THR A 1 14 ? 1.738 2.970 -10.602 1.00 63.15 303 THR A O 2
ATOM 1352 N N . TYR A 1 15 ? 0.710 4.512 -9.327 1.00 10.35 304 TYR A N 2
ATOM 1353 C CA . TYR A 1 15 ? 0.703 5.530 -10.372 1.00 13.12 304 TYR A CA 2
ATOM 1354 C C . TYR A 1 15 ? 2.086 5.674 -10.999 1.00 15.20 304 TYR A C 2
ATOM 1355 O O . TYR A 1 15 ? 2.212 5.975 -12.187 1.00 51.00 304 TYR A O 2
ATOM 1373 N N . SER A 1 16 ? 3.121 5.457 -10.194 1.00 4.52 305 SER A N 2
ATOM 1374 C CA . SER A 1 16 ? 4.495 5.566 -10.669 1.00 41.44 305 SER A CA 2
ATOM 1375 C C . SER A 1 16 ? 4.975 4.240 -11.252 1.00 63.42 305 SER A C 2
ATOM 1376 O O . SER A 1 16 ? 5.723 4.214 -12.229 1.00 60.12 305 SER A O 2
ATOM 1384 N N . ILE A 1 17 ? 4.539 3.142 -10.644 1.00 11.14 306 ILE A N 2
ATOM 1385 C CA . ILE A 1 17 ? 4.922 1.812 -11.102 1.00 10.32 306 ILE A CA 2
ATOM 1386 C C . ILE A 1 17 ? 4.358 1.526 -12.489 1.00 1.31 306 ILE A C 2
ATOM 1387 O O . ILE A 1 17 ? 4.958 0.792 -13.277 1.00 20.35 306 ILE A O 2
ATOM 1403 N N . THR A 1 18 ? 3.201 2.109 -12.785 1.00 33.50 307 THR A N 2
ATOM 1404 C CA . THR A 1 18 ? 2.556 1.918 -14.077 1.00 11.01 307 THR A CA 2
ATOM 1405 C C . THR A 1 18 ? 3.405 2.491 -15.206 1.00 23.32 307 THR A C 2
ATOM 1406 O O . THR A 1 18 ? 3.694 1.807 -16.188 1.00 23.04 307 THR A O 2
ATOM 1417 N N . ALA A 1 19 ? 3.803 3.751 -15.060 1.00 30.01 308 ALA A N 2
ATOM 1418 C CA . ALA A 1 19 ? 4.622 4.415 -16.067 1.00 64.21 308 ALA A CA 2
ATOM 1419 C C . ALA A 1 19 ? 5.855 3.585 -16.406 1.00 64.43 308 ALA A C 2
ATOM 1420 O O . ALA A 1 19 ? 6.363 3.638 -17.527 1.00 73.13 308 ALA A O 2
ATOM 1427 N N . CYS A 1 20 ? 6.333 2.817 -15.432 1.00 1.33 309 CYS A N 2
ATOM 1428 C CA . CYS A 1 20 ? 7.507 1.975 -15.628 1.00 51.50 309 CYS A CA 2
ATOM 1429 C C . CYS A 1 20 ? 7.268 0.958 -16.740 1.00 60.34 309 CYS A C 2
ATOM 1430 O O . CYS A 1 20 ? 8.075 0.831 -17.661 1.00 74.42 309 CYS A O 2
ATOM 1437 N N . ARG A 1 21 ? 6.157 0.236 -16.646 1.00 30.22 310 ARG A N 2
ATOM 1438 C CA . ARG A 1 21 ? 5.813 -0.770 -17.643 1.00 31.33 310 ARG A CA 2
ATOM 1439 C C . ARG A 1 21 ? 5.644 -0.136 -19.021 1.00 22.11 310 ARG A C 2
ATOM 1440 O O . ARG A 1 21 ? 5.829 -0.794 -20.044 1.00 42.21 310 ARG A O 2
ATOM 1461 N N . ILE A 1 22 ? 5.291 1.145 -19.036 1.00 12.03 311 ILE A N 2
ATOM 1462 C CA . ILE A 1 22 ? 5.099 1.868 -20.288 1.00 63.41 311 ILE A CA 2
ATOM 1463 C C . ILE A 1 22 ? 6.412 2.005 -21.051 1.00 41.42 311 ILE A C 2
ATOM 1464 O O . ILE A 1 22 ? 6.489 1.689 -22.238 1.00 52.52 311 ILE A O 2
ATOM 1480 N N . ASP A 1 23 ? 7.444 2.479 -20.360 1.00 74.40 312 ASP A N 2
ATOM 1481 C CA . ASP A 1 23 ? 8.756 2.656 -20.972 1.00 15.11 312 ASP A CA 2
ATOM 1482 C C . ASP A 1 23 ? 9.349 1.312 -21.384 1.00 73.53 312 ASP A C 2
ATOM 1483 O O . ASP A 1 23 ? 9.962 1.191 -22.447 1.00 22.00 312 ASP A O 2
ATOM 1492 N N . CYS A 1 24 ? 9.164 0.305 -20.538 1.00 24.53 313 CYS A N 2
ATOM 1493 C CA . CYS A 1 24 ? 9.682 -1.031 -20.812 1.00 22.11 313 CYS A CA 2
ATOM 1494 C C . CYS A 1 24 ? 9.057 -1.605 -22.081 1.00 33.21 313 CYS A C 2
ATOM 1495 O O . CYS A 1 24 ? 9.716 -2.316 -22.840 1.00 0.43 313 CYS A O 2
ATOM 1502 N N . GLU A 1 25 ? 7.785 -1.292 -22.302 1.00 4.44 314 GLU A N 2
ATOM 1503 C CA . GLU A 1 25 ? 7.073 -1.778 -23.478 1.00 25.15 314 GLU A CA 2
ATOM 1504 C C . GLU A 1 25 ? 7.551 -1.062 -24.739 1.00 0.32 314 GLU A C 2
ATOM 1505 O O . GLU A 1 25 ? 7.914 -1.698 -25.729 1.00 34.34 314 GLU A O 2
ATOM 1517 N N . THR A 1 26 ? 7.548 0.266 -24.694 1.00 42.23 315 THR A N 2
ATOM 1518 C CA . THR A 1 26 ? 7.980 1.069 -25.832 1.00 0.44 315 THR A CA 2
ATOM 1519 C C . THR A 1 26 ? 9.296 0.555 -26.401 1.00 4.32 315 THR A C 2
ATOM 1520 O O . THR A 1 26 ? 9.481 0.506 -27.617 1.00 23.31 315 THR A O 2
ATOM 1531 N N . ARG A 1 27 ? 10.208 0.168 -25.515 1.00 15.31 316 ARG A N 2
ATOM 1532 C CA . ARG A 1 27 ? 11.509 -0.344 -25.930 1.00 65.44 316 ARG A CA 2
ATOM 1533 C C . ARG A 1 27 ? 11.370 -1.718 -26.580 1.00 64.21 316 ARG A C 2
ATOM 1534 O O . ARG A 1 27 ? 11.930 -1.971 -27.646 1.00 4.33 316 ARG A O 2
ATOM 1555 N N . TYR A 1 28 ? 10.620 -2.601 -25.929 1.00 30.43 317 TYR A N 2
ATOM 1556 C CA . TYR A 1 28 ? 10.410 -3.949 -26.442 1.00 21.13 317 TYR A CA 2
ATOM 1557 C C . TYR A 1 28 ? 9.751 -3.914 -27.817 1.00 44.35 317 TYR A C 2
ATOM 1558 O O . TYR A 1 28 ? 10.101 -4.689 -28.707 1.00 22.24 317 TYR A O 2
ATOM 1576 N N . LEU A 1 29 ? 8.794 -3.007 -27.983 1.00 42.04 318 LEU A N 2
ATOM 1577 C CA . LEU A 1 29 ? 8.084 -2.867 -29.249 1.00 21.14 318 LEU A CA 2
ATOM 1578 C C . LEU A 1 29 ? 8.980 -2.234 -30.309 1.00 12.12 318 LEU A C 2
ATOM 1579 O O . LEU A 1 29 ? 9.219 -2.819 -31.365 1.00 11.32 318 LEU A O 2
ATOM 1595 N N . VAL A 1 30 ? 9.476 -1.036 -30.019 1.00 33.43 319 VAL A N 2
ATOM 1596 C CA . VAL A 1 30 ? 10.350 -0.324 -30.945 1.00 32.54 319 VAL A CA 2
ATOM 1597 C C . VAL A 1 30 ? 11.595 -1.143 -31.265 1.00 65.34 319 VAL A C 2
ATOM 1598 O O . VAL A 1 30 ? 12.255 -0.918 -32.279 1.00 70.43 319 VAL A O 2
ATOM 1611 N N . GLU A 1 31 ? 11.911 -2.096 -30.392 1.00 72.24 320 GLU A N 2
ATOM 1612 C CA . GLU A 1 31 ? 13.077 -2.949 -30.583 1.00 51.42 320 GLU A CA 2
ATOM 1613 C C . GLU A 1 31 ? 12.939 -3.787 -31.850 1.00 20.45 320 GLU A C 2
ATOM 1614 O O . GLU A 1 31 ? 13.725 -3.651 -32.786 1.00 15.21 320 GLU A O 2
ATOM 1626 N N . ASN A 1 32 ? 11.932 -4.655 -31.871 1.00 41.14 321 ASN A N 2
ATOM 1627 C CA . ASN A 1 32 ? 11.689 -5.517 -33.022 1.00 23.35 321 ASN A CA 2
ATOM 1628 C C . ASN A 1 32 ? 10.570 -4.956 -33.895 1.00 62.24 321 ASN A C 2
ATOM 1629 O O . ASN A 1 32 ? 10.722 -4.823 -35.109 1.00 3.10 321 ASN A O 2
ATOM 1640 N N . CYS A 1 33 ? 9.445 -4.629 -33.267 1.00 30.43 322 CYS A N 2
ATOM 1641 C CA . CYS A 1 33 ? 8.300 -4.083 -33.985 1.00 42.22 322 CYS A CA 2
ATOM 1642 C C . CYS A 1 33 ? 8.622 -2.707 -34.557 1.00 2.00 322 CYS A C 2
ATOM 1643 O O . CYS A 1 33 ? 8.002 -2.264 -35.523 1.00 31.11 322 CYS A O 2
ATOM 1650 N N . ASN A 1 34 ? 9.598 -2.034 -33.954 1.00 55.05 323 ASN A N 2
ATOM 1651 C CA . ASN A 1 34 ? 10.003 -0.708 -34.403 1.00 42.50 323 ASN A CA 2
ATOM 1652 C C . ASN A 1 34 ? 8.791 0.204 -34.571 1.00 72.32 323 ASN A C 2
ATOM 1653 O O . ASN A 1 34 ? 8.643 0.876 -35.592 1.00 50.42 323 ASN A O 2
ATOM 1664 N N . CYS A 1 35 ? 7.928 0.222 -33.561 1.00 55.11 324 CYS A N 2
ATOM 1665 C CA . CYS A 1 35 ? 6.729 1.051 -33.595 1.00 1.24 324 CYS A CA 2
ATOM 1666 C C . CYS A 1 35 ? 6.168 1.254 -32.190 1.00 31.42 324 CYS A C 2
ATOM 1667 O O . CYS A 1 35 ? 6.402 0.442 -31.294 1.00 2.14 324 CYS A O 2
ATOM 1674 N N . ARG A 1 36 ? 5.428 2.342 -32.007 1.00 24.51 325 ARG A N 2
ATOM 1675 C CA . ARG A 1 36 ? 4.835 2.652 -30.711 1.00 71.03 325 ARG A CA 2
ATOM 1676 C C . ARG A 1 36 ? 3.311 2.615 -30.788 1.00 53.10 325 ARG A C 2
ATOM 1677 O O . ARG A 1 36 ? 2.733 2.657 -31.874 1.00 20.24 325 ARG A O 2
ATOM 1698 N N . MET A 1 37 ? 2.667 2.536 -29.628 1.00 33.23 326 MET A N 2
ATOM 1699 C CA . MET A 1 37 ? 1.210 2.494 -29.565 1.00 60.44 326 MET A CA 2
ATOM 1700 C C . MET A 1 37 ? 0.621 3.897 -29.666 1.00 51.03 326 MET A C 2
ATOM 1701 O O . MET A 1 37 ? 1.347 4.890 -29.622 1.00 40.15 326 MET A O 2
ATOM 1715 N N . VAL A 1 38 ? -0.699 3.971 -29.802 1.00 21.24 327 VAL A N 2
ATOM 1716 C CA . VAL A 1 38 ? -1.386 5.253 -29.910 1.00 51.32 327 VAL A CA 2
ATOM 1717 C C . VAL A 1 38 ? -1.286 6.040 -28.608 1.00 61.12 327 VAL A C 2
ATOM 1718 O O . VAL A 1 38 ? -1.108 7.259 -28.619 1.00 12.04 327 VAL A O 2
ATOM 1731 N N . HIS A 1 39 ? -1.400 5.335 -27.486 1.00 54.24 328 HIS A N 2
ATOM 1732 C CA . HIS A 1 39 ? -1.321 5.969 -26.174 1.00 63.51 328 HIS A CA 2
ATOM 1733 C C . HIS A 1 39 ? 0.101 6.437 -25.882 1.00 34.50 328 HIS A C 2
ATOM 1734 O O . HIS A 1 39 ? 0.312 7.354 -25.089 1.00 63.34 328 HIS A O 2
ATOM 1748 N N . MET A 1 40 ? 1.073 5.799 -26.526 1.00 44.35 329 MET A N 2
ATOM 1749 C CA . MET A 1 40 ? 2.475 6.150 -26.334 1.00 53.32 329 MET A CA 2
ATOM 1750 C C . MET A 1 40 ? 2.730 7.603 -26.725 1.00 61.04 329 MET A C 2
ATOM 1751 O O . MET A 1 40 ? 1.979 8.205 -27.493 1.00 42.14 329 MET A O 2
ATOM 1765 N N . PRO A 1 41 ? 3.814 8.180 -26.186 1.00 24.01 330 PRO A N 2
ATOM 1766 C CA . PRO A 1 41 ? 4.192 9.570 -26.465 1.00 43.23 330 PRO A CA 2
ATOM 1767 C C . PRO A 1 41 ? 4.681 9.760 -27.896 1.00 31.33 330 PRO A C 2
ATOM 1768 O O . PRO A 1 41 ? 5.190 8.828 -28.518 1.00 33.23 330 PRO A O 2
ATOM 1779 N N . GLY A 1 42 ? 4.525 10.975 -28.414 1.00 51.01 331 GLY A N 2
ATOM 1780 C CA . GLY A 1 42 ? 4.956 11.266 -29.768 1.00 44.33 331 GLY A CA 2
ATOM 1781 C C . GLY A 1 42 ? 6.461 11.181 -29.928 1.00 60.12 331 GLY A C 2
ATOM 1782 O O . GLY A 1 42 ? 7.211 11.683 -29.090 1.00 4.14 331 GLY A O 2
ATOM 1786 N N . ASP A 1 43 ? 6.905 10.543 -31.006 1.00 75.20 332 ASP A N 2
ATOM 1787 C CA . ASP A 1 43 ? 8.331 10.393 -31.273 1.00 50.53 332 ASP A CA 2
ATOM 1788 C C . ASP A 1 43 ? 8.563 9.636 -32.576 1.00 23.44 332 ASP A C 2
ATOM 1789 O O . ASP A 1 43 ? 8.933 10.226 -33.591 1.00 1.41 332 ASP A O 2
ATOM 1798 N N . ALA A 1 44 ? 8.344 8.326 -32.540 1.00 75.13 333 ALA A N 2
ATOM 1799 C CA . ALA A 1 44 ? 8.529 7.487 -33.718 1.00 74.31 333 ALA A CA 2
ATOM 1800 C C . ALA A 1 44 ? 7.350 7.620 -34.675 1.00 54.25 333 ALA A C 2
ATOM 1801 O O . ALA A 1 44 ? 6.267 8.073 -34.306 1.00 24.35 333 ALA A O 2
ATOM 1808 N N . PRO A 1 45 ? 7.563 7.215 -35.937 1.00 12.21 334 PRO A N 2
ATOM 1809 C CA . PRO A 1 45 ? 6.529 7.279 -36.973 1.00 42.44 334 PRO A CA 2
ATOM 1810 C C . PRO A 1 45 ? 5.407 6.273 -36.737 1.00 63.24 334 PRO A C 2
ATOM 1811 O O . PRO A 1 45 ? 5.648 5.069 -36.650 1.00 23.23 334 PRO A O 2
ATOM 1822 N N . TYR A 1 46 ? 4.181 6.775 -36.634 1.00 42.34 335 TYR A N 2
ATOM 1823 C CA . TYR A 1 46 ? 3.022 5.920 -36.405 1.00 35.44 335 TYR A CA 2
ATOM 1824 C C . TYR A 1 46 ? 2.809 4.967 -37.577 1.00 61.33 335 TYR A C 2
ATOM 1825 O O . TYR A 1 46 ? 2.742 5.389 -38.731 1.00 4.33 335 TYR A O 2
ATOM 1843 N N . CYS A 1 47 ? 2.701 3.678 -37.271 1.00 21.35 336 CYS A N 2
ATOM 1844 C CA . CYS A 1 47 ? 2.494 2.663 -38.297 1.00 43.24 336 CYS A CA 2
ATOM 1845 C C . CYS A 1 47 ? 1.006 2.418 -38.527 1.00 63.01 336 CYS A C 2
ATOM 1846 O O . CYS A 1 47 ? 0.175 2.717 -37.669 1.00 3.12 336 CYS A O 2
ATOM 1853 N N . THR A 1 48 ? 0.675 1.872 -39.693 1.00 72.44 337 THR A N 2
ATOM 1854 C CA . THR A 1 48 ? -0.711 1.587 -40.038 1.00 4.40 337 THR A CA 2
ATOM 1855 C C . THR A 1 48 ? -1.386 0.750 -38.958 1.00 63.14 337 THR A C 2
ATOM 1856 O O . THR A 1 48 ? -0.732 0.067 -38.169 1.00 2.24 337 THR A O 2
ATOM 1867 N N . PRO A 1 49 ? -2.726 0.799 -38.920 1.00 10.31 338 PRO A N 2
ATOM 1868 C CA . PRO A 1 49 ? -3.518 0.049 -37.941 1.00 72.31 338 PRO A CA 2
ATOM 1869 C C . PRO A 1 49 ? -3.483 -1.453 -38.196 1.00 72.42 338 PRO A C 2
ATOM 1870 O O . PRO A 1 49 ? -3.513 -2.251 -37.260 1.00 71.41 338 PRO A O 2
ATOM 1881 N N . GLU A 1 50 ? -3.421 -1.832 -39.469 1.00 73.10 339 GLU A N 2
ATOM 1882 C CA . GLU A 1 50 ? -3.382 -3.240 -39.846 1.00 12.52 339 GLU A CA 2
ATOM 1883 C C . GLU A 1 50 ? -2.116 -3.909 -39.321 1.00 11.34 339 GLU A C 2
ATOM 1884 O O . GLU A 1 50 ? -2.149 -5.053 -38.868 1.00 52.12 339 GLU A O 2
ATOM 1896 N N . GLN A 1 51 ? -1.001 -3.188 -39.388 1.00 41.01 340 GLN A N 2
ATOM 1897 C CA . GLN A 1 51 ? 0.276 -3.713 -38.920 1.00 45.12 340 GLN A CA 2
ATOM 1898 C C . GLN A 1 51 ? 0.469 -3.433 -37.434 1.00 12.32 340 GLN A C 2
ATOM 1899 O O . GLN A 1 51 ? 1.055 -4.240 -36.712 1.00 20.32 340 GLN A O 2
ATOM 1913 N N . TYR A 1 52 ? -0.027 -2.287 -36.984 1.00 35.00 341 TYR A N 2
ATOM 1914 C CA . TYR A 1 52 ? 0.092 -1.900 -35.583 1.00 24.13 341 TYR A CA 2
ATOM 1915 C C . TYR A 1 52 ? -0.581 -2.924 -34.675 1.00 13.05 341 TYR A C 2
ATOM 1916 O O . TYR A 1 52 ? -0.087 -3.228 -33.589 1.00 45.21 341 TYR A O 2
ATOM 1934 N N . LYS A 1 53 ? -1.712 -3.454 -35.129 1.00 3.43 342 LYS A N 2
ATOM 1935 C CA . LYS A 1 53 ? -2.454 -4.447 -34.361 1.00 64.21 342 LYS A CA 2
ATOM 1936 C C . LYS A 1 53 ? -1.928 -5.852 -34.635 1.00 3.04 342 LYS A C 2
ATOM 1937 O O . LYS A 1 53 ? -1.932 -6.709 -33.752 1.00 55.51 342 LYS A O 2
ATOM 1956 N N . GLU A 1 54 ? -1.475 -6.080 -35.864 1.00 53.23 343 GLU A N 2
ATOM 1957 C CA . GLU A 1 54 ? -0.945 -7.382 -36.253 1.00 13.31 343 GLU A CA 2
ATOM 1958 C C . GLU A 1 54 ? 0.391 -7.652 -35.567 1.00 52.53 343 GLU A C 2
ATOM 1959 O O . GLU A 1 54 ? 0.733 -8.799 -35.278 1.00 42.23 343 GLU A O 2
ATOM 1971 N N . CYS A 1 55 ? 1.144 -6.587 -35.310 1.00 62.11 344 CYS A N 2
ATOM 1972 C CA . CYS A 1 55 ? 2.443 -6.708 -34.660 1.00 44.02 344 CYS A CA 2
ATOM 1973 C C . CYS A 1 55 ? 2.299 -6.639 -33.142 1.00 21.03 344 CYS A C 2
ATOM 1974 O O . CYS A 1 55 ? 3.000 -7.337 -32.409 1.00 70.20 344 CYS A O 2
ATOM 1981 N N . ALA A 1 56 ? 1.386 -5.793 -32.678 1.00 53.44 345 ALA A N 2
ATOM 1982 C CA . ALA A 1 56 ? 1.149 -5.633 -31.247 1.00 2.42 345 ALA A CA 2
ATOM 1983 C C . ALA A 1 56 ? 0.522 -6.889 -30.652 1.00 34.22 345 ALA A C 2
ATOM 1984 O O . ALA A 1 56 ? 0.796 -7.248 -29.506 1.00 20.52 345 ALA A O 2
ATOM 1991 N N . ASP A 1 57 ? -0.320 -7.553 -31.435 1.00 61.40 346 ASP A N 2
ATOM 1992 C CA . ASP A 1 57 ? -0.986 -8.770 -30.985 1.00 60.52 346 ASP A CA 2
ATOM 1993 C C . ASP A 1 57 ? 0.021 -9.757 -30.404 1.00 3.32 346 ASP A C 2
ATOM 1994 O O . ASP A 1 57 ? -0.028 -10.111 -29.225 1.00 21.31 346 ASP A O 2
ATOM 2003 N N . PRO A 1 58 ? 0.957 -10.215 -31.248 1.00 24.13 347 PRO A N 2
ATOM 2004 C CA . PRO A 1 58 ? 1.994 -11.168 -30.842 1.00 41.44 347 PRO A CA 2
ATOM 2005 C C . PRO A 1 58 ? 3.013 -10.546 -29.894 1.00 25.24 347 PRO A C 2
ATOM 2006 O O . PRO A 1 58 ? 3.457 -11.183 -28.939 1.00 64.30 347 PRO A O 2
ATOM 2017 N N . ALA A 1 59 ? 3.381 -9.298 -30.164 1.00 21.32 348 ALA A N 2
ATOM 2018 C CA . ALA A 1 59 ? 4.347 -8.589 -29.335 1.00 43.04 348 ALA A CA 2
ATOM 2019 C C . ALA A 1 59 ? 3.909 -8.574 -27.875 1.00 13.43 348 ALA A C 2
ATOM 2020 O O . ALA A 1 59 ? 4.638 -9.031 -26.993 1.00 24.32 348 ALA A O 2
ATOM 2027 N N . LEU A 1 60 ? 2.716 -8.045 -27.624 1.00 24.23 349 LEU A N 2
ATOM 2028 C CA . LEU A 1 60 ? 2.182 -7.970 -26.269 1.00 43.54 349 LEU A CA 2
ATOM 2029 C C . LEU A 1 60 ? 1.875 -9.362 -25.727 1.00 42.14 349 LEU A C 2
ATOM 2030 O O . LEU A 1 60 ? 2.231 -9.692 -24.595 1.00 64.01 349 LEU A O 2
ATOM 2046 N N . ASP A 1 61 ? 1.213 -10.177 -26.542 1.00 50.13 350 ASP A N 2
ATOM 2047 C CA . ASP A 1 61 ? 0.861 -11.535 -26.146 1.00 53.02 350 ASP A CA 2
ATOM 2048 C C . ASP A 1 61 ? 2.110 -12.342 -25.804 1.00 23.02 350 ASP A C 2
ATOM 2049 O O . ASP A 1 61 ? 2.037 -13.346 -25.095 1.00 42.45 350 ASP A O 2
ATOM 2058 N N . PHE A 1 62 ? 3.254 -11.897 -26.313 1.00 14.02 351 PHE A N 2
ATOM 2059 C CA . PHE A 1 62 ? 4.518 -12.580 -26.063 1.00 53.15 351 PHE A CA 2
ATOM 2060 C C . PHE A 1 62 ? 5.172 -12.063 -24.785 1.00 44.51 351 PHE A C 2
ATOM 2061 O O . PHE A 1 62 ? 5.443 -12.829 -23.859 1.00 30.13 351 PHE A O 2
ATOM 2078 N N . LEU A 1 63 ? 5.422 -10.758 -24.741 1.00 53.22 352 LEU A N 2
ATOM 2079 C CA . LEU A 1 63 ? 6.044 -10.138 -23.576 1.00 74.13 352 LEU A CA 2
ATOM 2080 C C . LEU A 1 63 ? 5.186 -10.336 -22.330 1.00 55.43 352 LEU A C 2
ATOM 2081 O O . LEU A 1 63 ? 5.704 -10.468 -21.222 1.00 31.32 352 LEU A O 2
ATOM 2097 N N . VAL A 1 64 ? 3.871 -10.358 -22.522 1.00 72.42 353 VAL A N 2
ATOM 2098 C CA . VAL A 1 64 ? 2.941 -10.542 -21.414 1.00 62.01 353 VAL A CA 2
ATOM 2099 C C . VAL A 1 64 ? 3.098 -11.924 -20.789 1.00 23.44 353 VAL A C 2
ATOM 2100 O O . VAL A 1 64 ? 2.886 -12.102 -19.590 1.00 2.41 353 VAL A O 2
ATOM 2113 N N . GLU A 1 65 ? 3.472 -12.901 -21.611 1.00 55.21 354 GLU A N 2
ATOM 2114 C CA . GLU A 1 65 ? 3.658 -14.268 -21.139 1.00 71.01 354 GLU A CA 2
ATOM 2115 C C . GLU A 1 65 ? 5.085 -14.483 -20.643 1.00 2.34 354 GLU A C 2
ATOM 2116 O O . GLU A 1 65 ? 5.303 -15.026 -19.559 1.00 13.43 354 GLU A O 2
ATOM 2128 N N . LYS A 1 66 ? 6.054 -14.053 -21.443 1.00 10.52 355 LYS A N 2
ATOM 2129 C CA . LYS A 1 66 ? 7.461 -14.196 -21.087 1.00 24.10 355 LYS A CA 2
ATOM 2130 C C . LYS A 1 66 ? 7.889 -13.106 -20.110 1.00 51.34 355 LYS A C 2
ATOM 2131 O O . LYS A 1 66 ? 8.129 -13.374 -18.933 1.00 40.03 355 LYS A O 2
ATOM 2150 N N . ASP A 1 67 ? 7.981 -11.877 -20.605 1.00 35.24 356 ASP A N 2
ATOM 2151 C CA . ASP A 1 67 ? 8.377 -10.745 -19.775 1.00 31.04 356 ASP A CA 2
ATOM 2152 C C . ASP A 1 67 ? 7.225 -10.296 -18.882 1.00 13.20 356 ASP A C 2
ATOM 2153 O O . ASP A 1 67 ? 6.634 -9.239 -19.101 1.00 52.43 356 ASP A O 2
ATOM 2162 N N . ASN A 1 68 ? 6.911 -11.107 -17.877 1.00 11.25 357 ASN A N 2
ATOM 2163 C CA . ASN A 1 68 ? 5.827 -10.793 -16.953 1.00 73.22 357 ASN A CA 2
ATOM 2164 C C . ASN A 1 68 ? 6.322 -9.899 -15.819 1.00 0.50 357 ASN A C 2
ATOM 2165 O O . ASN A 1 68 ? 5.727 -8.862 -15.531 1.00 45.30 357 ASN A O 2
ATOM 2176 N N . GLU A 1 69 ? 7.414 -10.310 -15.181 1.00 74.44 358 GLU A N 2
ATOM 2177 C CA . GLU A 1 69 ? 7.987 -9.545 -14.080 1.00 64.53 358 GLU A CA 2
ATOM 2178 C C . GLU A 1 69 ? 9.311 -8.907 -14.492 1.00 70.23 358 GLU A C 2
ATOM 2179 O O . GLU A 1 69 ? 10.107 -8.502 -13.645 1.00 44.10 358 GLU A O 2
ATOM 2191 N N . TYR A 1 70 ? 9.537 -8.821 -15.798 1.00 60.44 359 TYR A N 2
ATOM 2192 C CA . TYR A 1 70 ? 10.765 -8.234 -16.322 1.00 35.43 359 TYR A CA 2
ATOM 2193 C C . TYR A 1 70 ? 10.745 -6.715 -16.188 1.00 31.41 359 TYR A C 2
ATOM 2194 O O . TYR A 1 70 ? 11.777 -6.086 -15.952 1.00 21.34 359 TYR A O 2
ATOM 2212 N N . CYS A 1 71 ? 9.560 -6.131 -16.340 1.00 3.01 360 CYS A N 2
ATOM 2213 C CA . CYS A 1 71 ? 9.402 -4.685 -16.235 1.00 11.13 360 CYS A CA 2
ATOM 2214 C C . CYS A 1 71 ? 8.967 -4.286 -14.828 1.00 10.42 360 CYS A C 2
ATOM 2215 O O . CYS A 1 71 ? 8.276 -3.285 -14.640 1.00 44.22 360 CYS A O 2
ATOM 2222 N N . VAL A 1 72 ? 9.379 -5.076 -13.841 1.00 13.44 361 VAL A N 2
ATOM 2223 C CA . VAL A 1 72 ? 9.034 -4.805 -12.450 1.00 13.10 361 VAL A CA 2
ATOM 2224 C C . VAL A 1 72 ? 9.593 -3.461 -11.997 1.00 71.23 361 VAL A C 2
ATOM 2225 O O . VAL A 1 72 ? 10.736 -3.119 -12.299 1.00 12.24 361 VAL A O 2
ATOM 2238 N N . CYS A 1 73 ? 8.779 -2.703 -11.270 1.00 34.51 362 CYS A N 2
ATOM 2239 C CA . CYS A 1 73 ? 9.191 -1.395 -10.774 1.00 13.45 362 CYS A CA 2
ATOM 2240 C C . CYS A 1 73 ? 8.904 -1.264 -9.281 1.00 63.24 362 CYS A C 2
ATOM 2241 O O . CYS A 1 73 ? 7.911 -1.794 -8.782 1.00 51.11 362 CYS A O 2
ATOM 2248 N N . GLU A 1 74 ? 9.780 -0.556 -8.576 1.00 72.45 363 GLU A N 2
ATOM 2249 C CA . GLU A 1 74 ? 9.620 -0.357 -7.139 1.00 4.22 363 GLU A CA 2
ATOM 2250 C C . GLU A 1 74 ? 8.956 0.986 -6.848 1.00 64.13 363 GLU A C 2
ATOM 2251 O O . GLU A 1 74 ? 9.014 1.909 -7.658 1.00 25.42 363 GLU A O 2
ATOM 2263 N N . MET A 1 75 ? 8.323 1.084 -5.683 1.00 71.40 364 MET A N 2
ATOM 2264 C CA . MET A 1 75 ? 7.648 2.314 -5.283 1.00 35.43 364 MET A CA 2
ATOM 2265 C C . MET A 1 75 ? 8.577 3.515 -5.422 1.00 20.02 364 MET A C 2
ATOM 2266 O O . MET A 1 75 ? 9.802 3.388 -5.403 1.00 71.11 364 MET A O 2
ATOM 2280 N N . PRO A 1 76 ? 7.985 4.709 -5.567 1.00 4.33 365 PRO A N 2
ATOM 2281 C CA . PRO A 1 76 ? 8.742 5.956 -5.713 1.00 64.45 365 PRO A CA 2
ATOM 2282 C C . PRO A 1 76 ? 9.454 6.356 -4.425 1.00 64.05 365 PRO A C 2
ATOM 2283 O O . PRO A 1 76 ? 9.164 5.825 -3.353 1.00 4.33 365 PRO A O 2
ATOM 2294 N N . CYS A 1 77 ? 10.385 7.297 -4.537 1.00 21.32 366 CYS A N 2
ATOM 2295 C CA . CYS A 1 77 ? 11.139 7.769 -3.382 1.00 74.15 366 CYS A CA 2
ATOM 2296 C C . CYS A 1 77 ? 10.200 8.170 -2.246 1.00 62.22 366 CYS A C 2
ATOM 2297 O O . CYS A 1 77 ? 9.181 8.821 -2.472 1.00 73.53 366 CYS A O 2
ATOM 2304 N N . ASN A 1 78 ? 10.554 7.776 -1.028 1.00 63.40 367 ASN A N 2
ATOM 2305 C CA . ASN A 1 78 ? 9.742 8.095 0.143 1.00 14.54 367 ASN A CA 2
ATOM 2306 C C . ASN A 1 78 ? 9.588 9.604 0.304 1.00 33.43 367 ASN A C 2
ATOM 2307 O O . ASN A 1 78 ? 9.909 10.161 1.353 1.00 33.24 367 ASN A O 2
ATOM 2317 N N . SER A 1 1 ? 12.758 12.081 -6.888 1.00 41.30 290 SER A N 3
ATOM 2318 C CA . SER A 1 1 ? 11.641 12.448 -7.750 1.00 12.42 290 SER A CA 3
ATOM 2319 C C . SER A 1 1 ? 10.783 11.230 -8.076 1.00 40.03 290 SER A C 3
ATOM 2320 O O . SER A 1 1 ? 10.684 10.816 -9.231 1.00 73.13 290 SER A O 3
ATOM 2328 N N . CYS A 1 2 ? 10.162 10.660 -7.049 1.00 60.30 291 CYS A N 3
ATOM 2329 C CA . CYS A 1 2 ? 9.311 9.489 -7.222 1.00 45.32 291 CYS A CA 3
ATOM 2330 C C . CYS A 1 2 ? 7.858 9.901 -7.439 1.00 10.35 291 CYS A C 3
ATOM 2331 O O . CYS A 1 2 ? 6.980 9.563 -6.644 1.00 55.33 291 CYS A O 3
ATOM 2338 N N . LYS A 1 3 ? 7.610 10.632 -8.520 1.00 32.25 292 LYS A N 3
ATOM 2339 C CA . LYS A 1 3 ? 6.264 11.088 -8.844 1.00 33.12 292 LYS A CA 3
ATOM 2340 C C . LYS A 1 3 ? 5.283 9.920 -8.863 1.00 33.34 292 LYS A C 3
ATOM 2341 O O . LYS A 1 3 ? 5.684 8.759 -8.788 1.00 24.25 292 LYS A O 3
ATOM 2360 N N . ALA A 1 4 ? 3.996 10.236 -8.967 1.00 23.11 293 ALA A N 3
ATOM 2361 C CA . ALA A 1 4 ? 2.958 9.212 -9.000 1.00 74.34 293 ALA A CA 3
ATOM 2362 C C . ALA A 1 4 ? 1.815 9.619 -9.922 1.00 4.22 293 ALA A C 3
ATOM 2363 O O . ALA A 1 4 ? 1.894 10.633 -10.617 1.00 53.23 293 ALA A O 3
ATOM 2370 N N . THR A 1 5 ? 0.751 8.822 -9.926 1.00 55.34 294 THR A N 3
ATOM 2371 C CA . THR A 1 5 ? -0.408 9.098 -10.765 1.00 23.14 294 THR A CA 3
ATOM 2372 C C . THR A 1 5 ? -1.707 8.837 -10.011 1.00 32.51 294 THR A C 3
ATOM 2373 O O . THR A 1 5 ? -1.770 7.963 -9.145 1.00 34.30 294 THR A O 3
ATOM 2384 N N . THR A 1 6 ? -2.745 9.598 -10.346 1.00 15.01 295 THR A N 3
ATOM 2385 C CA . THR A 1 6 ? -4.042 9.448 -9.700 1.00 10.15 295 THR A CA 3
ATOM 2386 C C . THR A 1 6 ? -4.518 8.001 -9.751 1.00 44.02 295 THR A C 3
ATOM 2387 O O . THR A 1 6 ? -4.993 7.529 -10.783 1.00 0.11 295 THR A O 3
ATOM 2398 N N . GLY A 1 7 ? -4.387 7.300 -8.629 1.00 1.14 296 GLY A N 3
ATOM 2399 C CA . GLY A 1 7 ? -4.809 5.913 -8.567 1.00 71.21 296 GLY A CA 3
ATOM 2400 C C . GLY A 1 7 ? -5.713 5.634 -7.384 1.00 5.24 296 GLY A C 3
ATOM 2401 O O . GLY A 1 7 ? -5.267 5.650 -6.236 1.00 23.13 296 GLY A O 3
ATOM 2405 N N . ASP A 1 8 ? -6.987 5.378 -7.661 1.00 44.10 297 ASP A N 3
ATOM 2406 C CA . ASP A 1 8 ? -7.956 5.096 -6.609 1.00 71.14 297 ASP A CA 3
ATOM 2407 C C . ASP A 1 8 ? -7.452 3.989 -5.688 1.00 44.21 297 ASP A C 3
ATOM 2408 O O . ASP A 1 8 ? -7.688 4.017 -4.480 1.00 35.52 297 ASP A O 3
ATOM 2417 N N . SER A 1 9 ? -6.757 3.016 -6.267 1.00 12.41 298 SER A N 3
ATOM 2418 C CA . SER A 1 9 ? -6.223 1.896 -5.500 1.00 71.14 298 SER A CA 3
ATOM 2419 C C . SER A 1 9 ? -5.369 2.394 -4.337 1.00 24.35 298 SER A C 3
ATOM 2420 O O . SER A 1 9 ? -4.523 3.270 -4.507 1.00 4.00 298 SER A O 3
ATOM 2428 N N . GLU A 1 10 ? -5.598 1.825 -3.157 1.00 23.43 299 GLU A N 3
ATOM 2429 C CA . GLU A 1 10 ? -4.850 2.212 -1.966 1.00 10.22 299 GLU A CA 3
ATOM 2430 C C . GLU A 1 10 ? -4.142 1.006 -1.354 1.00 0.04 299 GLU A C 3
ATOM 2431 O O . GLU A 1 10 ? -3.008 1.110 -0.886 1.00 52.31 299 GLU A O 3
ATOM 2443 N N . PHE A 1 11 ? -4.820 -0.137 -1.360 1.00 70.54 300 PHE A N 3
ATOM 2444 C CA . PHE A 1 11 ? -4.258 -1.361 -0.804 1.00 74.31 300 PHE A CA 3
ATOM 2445 C C . PHE A 1 11 ? -2.878 -1.642 -1.391 1.00 15.22 300 PHE A C 3
ATOM 2446 O O . PHE A 1 11 ? -1.859 -1.462 -0.722 1.00 71.21 300 PHE A O 3
ATOM 2463 N N . TYR A 1 12 ? -2.853 -2.084 -2.643 1.00 44.20 301 TYR A N 3
ATOM 2464 C CA . TYR A 1 12 ? -1.599 -2.392 -3.320 1.00 62.04 301 TYR A CA 3
ATOM 2465 C C . TYR A 1 12 ? -1.177 -1.247 -4.235 1.00 31.51 301 TYR A C 3
ATOM 2466 O O . TYR A 1 12 ? -2.013 -0.611 -4.878 1.00 30.54 301 TYR A O 3
ATOM 2484 N N . ASP A 1 13 ? 0.125 -0.989 -4.289 1.00 22.01 302 ASP A N 3
ATOM 2485 C CA . ASP A 1 13 ? 0.659 0.078 -5.126 1.00 14.10 302 ASP A CA 3
ATOM 2486 C C . ASP A 1 13 ? 0.873 -0.408 -6.556 1.00 14.12 302 ASP A C 3
ATOM 2487 O O . ASP A 1 13 ? 1.992 -0.389 -7.070 1.00 50.02 302 ASP A O 3
ATOM 2496 N N . THR A 1 14 ? -0.209 -0.844 -7.195 1.00 44.44 303 THR A N 3
ATOM 2497 C CA . THR A 1 14 ? -0.141 -1.338 -8.565 1.00 22.41 303 THR A CA 3
ATOM 2498 C C . THR A 1 14 ? -0.275 -0.197 -9.567 1.00 1.55 303 THR A C 3
ATOM 2499 O O . THR A 1 14 ? 0.332 -0.225 -10.638 1.00 63.15 303 THR A O 3
ATOM 2510 N N . TYR A 1 15 ? -1.072 0.805 -9.214 1.00 10.35 304 TYR A N 3
ATOM 2511 C CA . TYR A 1 15 ? -1.285 1.955 -10.084 1.00 13.12 304 TYR A CA 3
ATOM 2512 C C . TYR A 1 15 ? 0.044 2.544 -10.545 1.00 15.20 304 TYR A C 3
ATOM 2513 O O . TYR A 1 15 ? 0.155 3.057 -11.658 1.00 51.00 304 TYR A O 3
ATOM 2531 N N . SER A 1 16 ? 1.050 2.466 -9.680 1.00 4.52 305 SER A N 3
ATOM 2532 C CA . SER A 1 16 ? 2.372 2.994 -9.996 1.00 41.44 305 SER A CA 3
ATOM 2533 C C . SER A 1 16 ? 3.113 2.066 -10.953 1.00 63.42 305 SER A C 3
ATOM 2534 O O . SER A 1 16 ? 3.853 2.521 -11.827 1.00 60.12 305 SER A O 3
ATOM 2542 N N . ILE A 1 17 ? 2.908 0.764 -10.783 1.00 11.14 306 ILE A N 3
ATOM 2543 C CA . ILE A 1 17 ? 3.555 -0.228 -11.632 1.00 10.32 306 ILE A CA 3
ATOM 2544 C C . ILE A 1 17 ? 2.913 -0.271 -13.015 1.00 1.31 306 ILE A C 3
ATOM 2545 O O . ILE A 1 17 ? 3.587 -0.508 -14.018 1.00 20.35 306 ILE A O 3
ATOM 2561 N N . THR A 1 18 ? 1.605 -0.037 -13.062 1.00 33.50 307 THR A N 3
ATOM 2562 C CA . THR A 1 18 ? 0.871 -0.049 -14.320 1.00 11.01 307 THR A CA 3
ATOM 2563 C C . THR A 1 18 ? 1.543 0.845 -15.357 1.00 23.32 307 THR A C 3
ATOM 2564 O O . THR A 1 18 ? 1.464 0.588 -16.557 1.00 23.04 307 THR A O 3
ATOM 2575 N N . ALA A 1 19 ? 2.203 1.898 -14.884 1.00 30.01 308 ALA A N 3
ATOM 2576 C CA . ALA A 1 19 ? 2.891 2.829 -15.770 1.00 64.21 308 ALA A CA 3
ATOM 2577 C C . ALA A 1 19 ? 4.262 2.293 -16.171 1.00 64.43 308 ALA A C 3
ATOM 2578 O O . ALA A 1 19 ? 4.733 2.536 -17.283 1.00 73.13 308 ALA A O 3
ATOM 2585 N N . CYS A 1 20 ? 4.897 1.566 -15.260 1.00 1.33 309 CYS A N 3
ATOM 2586 C CA . CYS A 1 20 ? 6.214 0.997 -15.518 1.00 51.50 309 CYS A CA 3
ATOM 2587 C C . CYS A 1 20 ? 6.208 0.168 -16.798 1.00 60.34 309 CYS A C 3
ATOM 2588 O O . CYS A 1 20 ? 6.952 0.452 -17.737 1.00 74.42 309 CYS A O 3
ATOM 2595 N N . ARG A 1 21 ? 5.363 -0.857 -16.830 1.00 30.22 310 ARG A N 3
ATOM 2596 C CA . ARG A 1 21 ? 5.260 -1.727 -17.995 1.00 31.33 310 ARG A CA 3
ATOM 2597 C C . ARG A 1 21 ? 5.064 -0.910 -19.268 1.00 22.11 310 ARG A C 3
ATOM 2598 O O . ARG A 1 21 ? 5.638 -1.223 -20.312 1.00 42.21 310 ARG A O 3
ATOM 2619 N N . ILE A 1 22 ? 4.253 0.137 -19.175 1.00 12.03 311 ILE A N 3
ATOM 2620 C CA . ILE A 1 22 ? 3.983 0.999 -20.319 1.00 63.41 311 ILE A CA 3
ATOM 2621 C C . ILE A 1 22 ? 5.268 1.617 -20.857 1.00 41.42 311 ILE A C 3
ATOM 2622 O O . ILE A 1 22 ? 5.421 1.807 -22.064 1.00 52.52 311 ILE A O 3
ATOM 2638 N N . ASP A 1 23 ? 6.192 1.927 -19.954 1.00 74.40 312 ASP A N 3
ATOM 2639 C CA . ASP A 1 23 ? 7.468 2.520 -20.338 1.00 15.11 312 ASP A CA 3
ATOM 2640 C C . ASP A 1 23 ? 8.352 1.499 -21.047 1.00 73.53 312 ASP A C 3
ATOM 2641 O O . ASP A 1 23 ? 9.123 1.844 -21.943 1.00 22.00 312 ASP A O 3
ATOM 2650 N N . CYS A 1 24 ? 8.235 0.239 -20.639 1.00 24.53 313 CYS A N 3
ATOM 2651 C CA . CYS A 1 24 ? 9.024 -0.832 -21.232 1.00 22.11 313 CYS A CA 3
ATOM 2652 C C . CYS A 1 24 ? 8.480 -1.211 -22.607 1.00 33.21 313 CYS A C 3
ATOM 2653 O O . CYS A 1 24 ? 9.244 -1.485 -23.533 1.00 0.43 313 CYS A O 3
ATOM 2660 N N . GLU A 1 25 ? 7.157 -1.223 -22.731 1.00 4.44 314 GLU A N 3
ATOM 2661 C CA . GLU A 1 25 ? 6.512 -1.568 -23.992 1.00 25.15 314 GLU A CA 3
ATOM 2662 C C . GLU A 1 25 ? 6.969 -0.635 -25.111 1.00 0.32 314 GLU A C 3
ATOM 2663 O O . GLU A 1 25 ? 7.242 -1.073 -26.228 1.00 34.34 314 GLU A O 3
ATOM 2675 N N . THR A 1 26 ? 7.048 0.656 -24.800 1.00 42.23 315 THR A N 3
ATOM 2676 C CA . THR A 1 26 ? 7.469 1.652 -25.777 1.00 0.44 315 THR A CA 3
ATOM 2677 C C . THR A 1 26 ? 8.760 1.231 -26.471 1.00 4.32 315 THR A C 3
ATOM 2678 O O . THR A 1 26 ? 8.894 1.364 -27.687 1.00 23.31 315 THR A O 3
ATOM 2689 N N . ARG A 1 27 ? 9.706 0.722 -25.689 1.00 15.31 316 ARG A N 3
ATOM 2690 C CA . ARG A 1 27 ? 10.988 0.282 -26.229 1.00 65.44 316 ARG A CA 3
ATOM 2691 C C . ARG A 1 27 ? 10.890 -1.143 -26.766 1.00 64.21 316 ARG A C 3
ATOM 2692 O O . ARG A 1 27 ? 11.532 -1.488 -27.759 1.00 4.33 316 ARG A O 3
ATOM 2713 N N . TYR A 1 28 ? 10.085 -1.966 -26.104 1.00 30.43 317 TYR A N 3
ATOM 2714 C CA . TYR A 1 28 ? 9.906 -3.354 -26.513 1.00 21.13 317 TYR A CA 3
ATOM 2715 C C . TYR A 1 28 ? 9.340 -3.436 -27.927 1.00 44.35 317 TYR A C 3
ATOM 2716 O O . TYR A 1 28 ? 9.778 -4.254 -28.737 1.00 22.24 317 TYR A O 3
ATOM 2734 N N . LEU A 1 29 ? 8.363 -2.582 -28.216 1.00 42.04 318 LEU A N 3
ATOM 2735 C CA . LEU A 1 29 ? 7.735 -2.556 -29.533 1.00 21.14 318 LEU A CA 3
ATOM 2736 C C . LEU A 1 29 ? 8.659 -1.915 -30.564 1.00 12.12 318 LEU A C 3
ATOM 2737 O O . LEU A 1 29 ? 8.963 -2.511 -31.597 1.00 11.32 318 LEU A O 3
ATOM 2753 N N . VAL A 1 30 ? 9.104 -0.696 -30.274 1.00 33.43 319 VAL A N 3
ATOM 2754 C CA . VAL A 1 30 ? 9.996 0.026 -31.175 1.00 32.54 319 VAL A CA 3
ATOM 2755 C C . VAL A 1 30 ? 11.273 -0.764 -31.433 1.00 65.34 319 VAL A C 3
ATOM 2756 O O . VAL A 1 30 ? 11.966 -0.536 -32.424 1.00 70.43 319 VAL A O 3
ATOM 2769 N N . GLU A 1 31 ? 11.579 -1.696 -30.534 1.00 72.24 320 GLU A N 3
ATOM 2770 C CA . GLU A 1 31 ? 12.774 -2.519 -30.665 1.00 51.42 320 GLU A CA 3
ATOM 2771 C C . GLU A 1 31 ? 12.719 -3.359 -31.939 1.00 20.45 320 GLU A C 3
ATOM 2772 O O . GLU A 1 31 ? 13.539 -3.192 -32.841 1.00 15.21 320 GLU A O 3
ATOM 2784 N N . ASN A 1 32 ? 11.747 -4.263 -32.003 1.00 41.14 321 ASN A N 3
ATOM 2785 C CA . ASN A 1 32 ? 11.585 -5.130 -33.163 1.00 23.35 321 ASN A CA 3
ATOM 2786 C C . ASN A 1 32 ? 10.472 -4.618 -34.074 1.00 62.24 321 ASN A C 3
ATOM 2787 O O . ASN A 1 32 ? 10.658 -4.482 -35.283 1.00 3.10 321 ASN A O 3
ATOM 2798 N N . CYS A 1 33 ? 9.316 -4.336 -33.483 1.00 30.43 322 CYS A N 3
ATOM 2799 C CA . CYS A 1 33 ? 8.173 -3.839 -34.239 1.00 42.22 322 CYS A CA 3
ATOM 2800 C C . CYS A 1 33 ? 8.455 -2.451 -34.803 1.00 2.00 322 CYS A C 3
ATOM 2801 O O . CYS A 1 33 ? 7.836 -2.029 -35.779 1.00 31.11 322 CYS A O 3
ATOM 2808 N N . ASN A 1 34 ? 9.394 -1.745 -34.182 1.00 55.05 323 ASN A N 3
ATOM 2809 C CA . ASN A 1 34 ? 9.759 -0.403 -34.622 1.00 42.50 323 ASN A CA 3
ATOM 2810 C C . ASN A 1 34 ? 8.523 0.481 -34.756 1.00 72.32 323 ASN A C 3
ATOM 2811 O O . ASN A 1 34 ? 8.436 1.312 -35.661 1.00 50.42 323 ASN A O 3
ATOM 2822 N N . CYS A 1 35 ? 7.569 0.295 -33.849 1.00 55.11 324 CYS A N 3
ATOM 2823 C CA . CYS A 1 35 ? 6.337 1.075 -33.865 1.00 1.24 324 CYS A CA 3
ATOM 2824 C C . CYS A 1 35 ? 5.708 1.124 -32.476 1.00 31.42 324 CYS A C 3
ATOM 2825 O O . CYS A 1 35 ? 5.781 0.159 -31.715 1.00 2.14 324 CYS A O 3
ATOM 2832 N N . ARG A 1 36 ? 5.089 2.255 -32.151 1.00 24.51 325 ARG A N 3
ATOM 2833 C CA . ARG A 1 36 ? 4.448 2.431 -30.855 1.00 71.03 325 ARG A CA 3
ATOM 2834 C C . ARG A 1 36 ? 2.937 2.578 -31.012 1.00 53.10 325 ARG A C 3
ATOM 2835 O O . ARG A 1 36 ? 2.441 2.868 -32.099 1.00 20.24 325 ARG A O 3
ATOM 2856 N N . MET A 1 37 ? 2.211 2.375 -29.916 1.00 33.23 326 MET A N 3
ATOM 2857 C CA . MET A 1 37 ? 0.758 2.485 -29.932 1.00 60.44 326 MET A CA 3
ATOM 2858 C C . MET A 1 37 ? 0.325 3.934 -30.133 1.00 51.03 326 MET A C 3
ATOM 2859 O O . MET A 1 37 ? 1.148 4.849 -30.097 1.00 40.15 326 MET A O 3
ATOM 2873 N N . VAL A 1 38 ? -0.972 4.136 -30.346 1.00 21.24 327 VAL A N 3
ATOM 2874 C CA . VAL A 1 38 ? -1.514 5.473 -30.551 1.00 51.32 327 VAL A CA 3
ATOM 2875 C C . VAL A 1 38 ? -1.375 6.323 -29.292 1.00 61.12 327 VAL A C 3
ATOM 2876 O O . VAL A 1 38 ? -1.106 7.522 -29.366 1.00 12.04 327 VAL A O 3
ATOM 2889 N N . HIS A 1 39 ? -1.561 5.691 -28.137 1.00 54.24 328 HIS A N 3
ATOM 2890 C CA . HIS A 1 39 ? -1.456 6.389 -26.860 1.00 63.51 328 HIS A CA 3
ATOM 2891 C C . HIS A 1 39 ? -0.063 6.218 -26.261 1.00 34.50 328 HIS A C 3
ATOM 2892 O O . HIS A 1 39 ? 0.386 7.043 -25.466 1.00 63.34 328 HIS A O 3
ATOM 2906 N N . MET A 1 40 ? 0.614 5.143 -26.649 1.00 44.35 329 MET A N 3
ATOM 2907 C CA . MET A 1 40 ? 1.957 4.865 -26.150 1.00 53.32 329 MET A CA 3
ATOM 2908 C C . MET A 1 40 ? 2.942 5.931 -26.621 1.00 61.04 329 MET A C 3
ATOM 2909 O O . MET A 1 40 ? 3.045 6.234 -27.810 1.00 42.14 329 MET A O 3
ATOM 2923 N N . PRO A 1 41 ? 3.685 6.514 -25.668 1.00 24.01 330 PRO A N 3
ATOM 2924 C CA . PRO A 1 41 ? 4.676 7.553 -25.962 1.00 43.23 330 PRO A CA 3
ATOM 2925 C C . PRO A 1 41 ? 5.887 7.005 -26.708 1.00 31.33 330 PRO A C 3
ATOM 2926 O O . PRO A 1 41 ? 6.052 5.793 -26.840 1.00 33.23 330 PRO A O 3
ATOM 2937 N N . GLY A 1 42 ? 6.734 7.906 -27.195 1.00 51.01 331 GLY A N 3
ATOM 2938 C CA . GLY A 1 42 ? 7.921 7.493 -27.923 1.00 44.33 331 GLY A CA 3
ATOM 2939 C C . GLY A 1 42 ? 8.477 8.598 -28.799 1.00 60.12 331 GLY A C 3
ATOM 2940 O O . GLY A 1 42 ? 8.493 9.764 -28.405 1.00 4.14 331 GLY A O 3
ATOM 2944 N N . ASP A 1 43 ? 8.936 8.231 -29.991 1.00 75.20 332 ASP A N 3
ATOM 2945 C CA . ASP A 1 43 ? 9.497 9.198 -30.926 1.00 50.53 332 ASP A CA 3
ATOM 2946 C C . ASP A 1 43 ? 9.307 8.735 -32.367 1.00 23.44 332 ASP A C 3
ATOM 2947 O O . ASP A 1 43 ? 8.982 9.531 -33.248 1.00 1.41 332 ASP A O 3
ATOM 2956 N N . ALA A 1 44 ? 9.511 7.443 -32.599 1.00 75.13 333 ALA A N 3
ATOM 2957 C CA . ALA A 1 44 ? 9.361 6.873 -33.933 1.00 74.31 333 ALA A CA 3
ATOM 2958 C C . ALA A 1 44 ? 8.028 7.275 -34.555 1.00 54.25 333 ALA A C 3
ATOM 2959 O O . ALA A 1 44 ? 7.090 7.677 -33.866 1.00 24.35 333 ALA A O 3
ATOM 2966 N N . PRO A 1 45 ? 7.940 7.165 -35.889 1.00 12.21 334 PRO A N 3
ATOM 2967 C CA . PRO A 1 45 ? 6.726 7.512 -36.633 1.00 42.44 334 PRO A CA 3
ATOM 2968 C C . PRO A 1 45 ? 5.588 6.529 -36.379 1.00 63.24 334 PRO A C 3
ATOM 2969 O O . PRO A 1 45 ? 5.800 5.451 -35.822 1.00 23.23 334 PRO A O 3
ATOM 2980 N N . TYR A 1 46 ? 4.383 6.906 -36.790 1.00 42.34 335 TYR A N 3
ATOM 2981 C CA . TYR A 1 46 ? 3.212 6.057 -36.604 1.00 35.44 335 TYR A CA 3
ATOM 2982 C C . TYR A 1 46 ? 3.032 5.111 -37.788 1.00 61.33 335 TYR A C 3
ATOM 2983 O O . TYR A 1 46 ? 2.985 5.541 -38.940 1.00 4.33 335 TYR A O 3
ATOM 3001 N N . CYS A 1 47 ? 2.933 3.819 -37.494 1.00 21.35 336 CYS A N 3
ATOM 3002 C CA . CYS A 1 47 ? 2.758 2.810 -38.530 1.00 43.24 336 CYS A CA 3
ATOM 3003 C C . CYS A 1 47 ? 1.277 2.553 -38.796 1.00 63.01 336 CYS A C 3
ATOM 3004 O O . CYS A 1 47 ? 0.422 2.875 -37.971 1.00 3.12 336 CYS A O 3
ATOM 3011 N N . THR A 1 48 ? 0.981 1.969 -39.953 1.00 72.44 337 THR A N 3
ATOM 3012 C CA . THR A 1 48 ? -0.395 1.669 -40.329 1.00 4.40 337 THR A CA 3
ATOM 3013 C C . THR A 1 48 ? -1.096 0.857 -39.245 1.00 63.14 337 THR A C 3
ATOM 3014 O O . THR A 1 48 ? -0.460 0.211 -38.411 1.00 2.24 337 THR A O 3
ATOM 3025 N N . PRO A 1 49 ? -2.436 0.888 -39.256 1.00 10.31 338 PRO A N 3
ATOM 3026 C CA . PRO A 1 49 ? -3.253 0.158 -38.280 1.00 72.31 338 PRO A CA 3
ATOM 3027 C C . PRO A 1 49 ? -3.188 -1.352 -38.484 1.00 72.42 338 PRO A C 3
ATOM 3028 O O . PRO A 1 49 ? -3.083 -2.113 -37.523 1.00 71.41 338 PRO A O 3
ATOM 3039 N N . GLU A 1 50 ? -3.250 -1.778 -39.742 1.00 73.10 339 GLU A N 3
ATOM 3040 C CA . GLU A 1 50 ? -3.199 -3.197 -40.071 1.00 12.52 339 GLU A CA 3
ATOM 3041 C C . GLU A 1 50 ? -1.988 -3.862 -39.423 1.00 11.34 339 GLU A C 3
ATOM 3042 O O . GLU A 1 50 ? -2.104 -4.920 -38.805 1.00 52.12 339 GLU A O 3
ATOM 3054 N N . GLN A 1 51 ? -0.826 -3.234 -39.572 1.00 41.01 340 GLN A N 3
ATOM 3055 C CA . GLN A 1 51 ? 0.407 -3.765 -39.004 1.00 45.12 340 GLN A CA 3
ATOM 3056 C C . GLN A 1 51 ? 0.503 -3.444 -37.516 1.00 12.32 340 GLN A C 3
ATOM 3057 O O . GLN A 1 51 ? 1.059 -4.218 -36.737 1.00 20.32 340 GLN A O 3
ATOM 3071 N N . TYR A 1 52 ? -0.040 -2.296 -37.128 1.00 35.00 341 TYR A N 3
ATOM 3072 C CA . TYR A 1 52 ? -0.013 -1.869 -35.734 1.00 24.13 341 TYR A CA 3
ATOM 3073 C C . TYR A 1 52 ? -0.790 -2.842 -34.852 1.00 13.05 341 TYR A C 3
ATOM 3074 O O . TYR A 1 52 ? -0.387 -3.135 -33.725 1.00 45.21 341 TYR A O 3
ATOM 3092 N N . LYS A 1 53 ? -1.906 -3.341 -35.372 1.00 3.43 342 LYS A N 3
ATOM 3093 C CA . LYS A 1 53 ? -2.740 -4.283 -34.636 1.00 64.21 342 LYS A CA 3
ATOM 3094 C C . LYS A 1 53 ? -2.250 -5.714 -34.833 1.00 3.04 342 LYS A C 3
ATOM 3095 O O . LYS A 1 53 ? -2.324 -6.535 -33.920 1.00 55.51 342 LYS A O 3
ATOM 3114 N N . GLU A 1 54 ? -1.748 -6.004 -36.029 1.00 53.23 343 GLU A N 3
ATOM 3115 C CA . GLU A 1 54 ? -1.245 -7.335 -36.344 1.00 13.31 343 GLU A CA 3
ATOM 3116 C C . GLU A 1 54 ? 0.059 -7.614 -35.602 1.00 52.53 343 GLU A C 3
ATOM 3117 O O . GLU A 1 54 ? 0.359 -8.757 -35.259 1.00 42.23 343 GLU A O 3
ATOM 3129 N N . CYS A 1 55 ? 0.831 -6.560 -35.359 1.00 62.11 344 CYS A N 3
ATOM 3130 C CA . CYS A 1 55 ? 2.103 -6.688 -34.659 1.00 44.02 344 CYS A CA 3
ATOM 3131 C C . CYS A 1 55 ? 1.908 -6.578 -33.150 1.00 21.03 344 CYS A C 3
ATOM 3132 O O . CYS A 1 55 ? 2.618 -7.216 -32.373 1.00 70.20 344 CYS A O 3
ATOM 3139 N N . ALA A 1 56 ? 0.941 -5.763 -32.743 1.00 53.44 345 ALA A N 3
ATOM 3140 C CA . ALA A 1 56 ? 0.649 -5.570 -31.327 1.00 2.42 345 ALA A CA 3
ATOM 3141 C C . ALA A 1 56 ? 0.091 -6.844 -30.703 1.00 34.22 345 ALA A C 3
ATOM 3142 O O . ALA A 1 56 ? 0.371 -7.153 -29.544 1.00 20.52 345 ALA A O 3
ATOM 3149 N N . ASP A 1 57 ? -0.698 -7.580 -31.476 1.00 61.40 346 ASP A N 3
ATOM 3150 C CA . ASP A 1 57 ? -1.295 -8.822 -30.998 1.00 60.52 346 ASP A CA 3
ATOM 3151 C C . ASP A 1 57 ? -0.235 -9.738 -30.395 1.00 3.32 346 ASP A C 3
ATOM 3152 O O . ASP A 1 57 ? -0.268 -10.069 -29.210 1.00 21.31 346 ASP A O 3
ATOM 3161 N N . PRO A 1 58 ? 0.728 -10.159 -31.230 1.00 24.13 347 PRO A N 3
ATOM 3162 C CA . PRO A 1 58 ? 1.816 -11.043 -30.800 1.00 41.44 347 PRO A CA 3
ATOM 3163 C C . PRO A 1 58 ? 2.796 -10.344 -29.864 1.00 25.24 347 PRO A C 3
ATOM 3164 O O . PRO A 1 58 ? 3.280 -10.938 -28.902 1.00 64.30 347 PRO A O 3
ATOM 3175 N N . ALA A 1 59 ? 3.083 -9.079 -30.154 1.00 21.32 348 ALA A N 3
ATOM 3176 C CA . ALA A 1 59 ? 4.003 -8.299 -29.336 1.00 43.04 348 ALA A CA 3
ATOM 3177 C C . ALA A 1 59 ? 3.570 -8.293 -27.874 1.00 13.43 348 ALA A C 3
ATOM 3178 O O . ALA A 1 59 ? 4.302 -8.753 -26.997 1.00 24.32 348 ALA A O 3
ATOM 3185 N N . LEU A 1 60 ? 2.376 -7.770 -27.619 1.00 24.23 349 LEU A N 3
ATOM 3186 C CA . LEU A 1 60 ? 1.844 -7.704 -26.262 1.00 43.54 349 LEU A CA 3
ATOM 3187 C C . LEU A 1 60 ? 1.705 -9.099 -25.663 1.00 42.14 349 LEU A C 3
ATOM 3188 O O . LEU A 1 60 ? 2.156 -9.355 -24.546 1.00 64.01 349 LEU A O 3
ATOM 3204 N N . ASP A 1 61 ? 1.080 -10.000 -26.413 1.00 50.13 350 ASP A N 3
ATOM 3205 C CA . ASP A 1 61 ? 0.884 -11.371 -25.958 1.00 53.02 350 ASP A CA 3
ATOM 3206 C C . ASP A 1 61 ? 2.222 -12.041 -25.658 1.00 23.02 350 ASP A C 3
ATOM 3207 O O . ASP A 1 61 ? 2.282 -13.031 -24.929 1.00 42.45 350 ASP A O 3
ATOM 3216 N N . PHE A 1 62 ? 3.292 -11.494 -26.225 1.00 14.02 351 PHE A N 3
ATOM 3217 C CA . PHE A 1 62 ? 4.628 -12.039 -26.019 1.00 53.15 351 PHE A CA 3
ATOM 3218 C C . PHE A 1 62 ? 5.281 -11.428 -24.783 1.00 44.51 351 PHE A C 3
ATOM 3219 O O . PHE A 1 62 ? 5.698 -12.142 -23.870 1.00 30.13 351 PHE A O 3
ATOM 3236 N N . LEU A 1 63 ? 5.365 -10.102 -24.759 1.00 53.22 352 LEU A N 3
ATOM 3237 C CA . LEU A 1 63 ? 5.966 -9.394 -23.635 1.00 74.13 352 LEU A CA 3
ATOM 3238 C C . LEU A 1 63 ? 5.187 -9.651 -22.349 1.00 55.43 352 LEU A C 3
ATOM 3239 O O . LEU A 1 63 ? 5.762 -9.701 -21.262 1.00 31.32 352 LEU A O 3
ATOM 3255 N N . VAL A 1 64 ? 3.874 -9.816 -22.481 1.00 72.42 353 VAL A N 3
ATOM 3256 C CA . VAL A 1 64 ? 3.016 -10.071 -21.331 1.00 62.01 353 VAL A CA 3
ATOM 3257 C C . VAL A 1 64 ? 3.580 -11.191 -20.462 1.00 23.44 353 VAL A C 3
ATOM 3258 O O . VAL A 1 64 ? 3.404 -11.192 -19.245 1.00 2.41 353 VAL A O 3
ATOM 3271 N N . GLU A 1 65 ? 4.259 -12.139 -21.097 1.00 55.21 354 GLU A N 3
ATOM 3272 C CA . GLU A 1 65 ? 4.849 -13.265 -20.381 1.00 71.01 354 GLU A CA 3
ATOM 3273 C C . GLU A 1 65 ? 6.201 -12.882 -19.785 1.00 2.34 354 GLU A C 3
ATOM 3274 O O . GLU A 1 65 ? 6.487 -13.179 -18.625 1.00 13.43 354 GLU A O 3
ATOM 3286 N N . LYS A 1 66 ? 7.029 -12.220 -20.586 1.00 10.52 355 LYS A N 3
ATOM 3287 C CA . LYS A 1 66 ? 8.350 -11.794 -20.139 1.00 24.10 355 LYS A CA 3
ATOM 3288 C C . LYS A 1 66 ? 8.351 -10.311 -19.781 1.00 51.34 355 LYS A C 3
ATOM 3289 O O . LYS A 1 66 ? 9.180 -9.546 -20.274 1.00 40.03 355 LYS A O 3
ATOM 3308 N N . ASP A 1 67 ? 7.421 -9.914 -18.920 1.00 35.24 356 ASP A N 3
ATOM 3309 C CA . ASP A 1 67 ? 7.318 -8.523 -18.493 1.00 31.04 356 ASP A CA 3
ATOM 3310 C C . ASP A 1 67 ? 7.332 -8.419 -16.972 1.00 13.20 356 ASP A C 3
ATOM 3311 O O . ASP A 1 67 ? 7.882 -7.472 -16.410 1.00 52.43 356 ASP A O 3
ATOM 3320 N N . ASN A 1 68 ? 6.723 -9.398 -16.311 1.00 11.25 357 ASN A N 3
ATOM 3321 C CA . ASN A 1 68 ? 6.665 -9.415 -14.853 1.00 73.22 357 ASN A CA 3
ATOM 3322 C C . ASN A 1 68 ? 8.066 -9.488 -14.254 1.00 0.50 357 ASN A C 3
ATOM 3323 O O . ASN A 1 68 ? 8.327 -8.920 -13.194 1.00 45.30 357 ASN A O 3
ATOM 3334 N N . GLU A 1 69 ? 8.961 -10.191 -14.940 1.00 74.44 358 GLU A N 3
ATOM 3335 C CA . GLU A 1 69 ? 10.336 -10.338 -14.475 1.00 64.53 358 GLU A CA 3
ATOM 3336 C C . GLU A 1 69 ? 11.268 -9.392 -15.225 1.00 70.23 358 GLU A C 3
ATOM 3337 O O . GLU A 1 69 ? 12.249 -8.897 -14.668 1.00 44.10 358 GLU A O 3
ATOM 3349 N N . TYR A 1 70 ? 10.956 -9.145 -16.493 1.00 60.44 359 TYR A N 3
ATOM 3350 C CA . TYR A 1 70 ? 11.768 -8.262 -17.321 1.00 35.43 359 TYR A CA 3
ATOM 3351 C C . TYR A 1 70 ? 11.589 -6.805 -16.901 1.00 31.41 359 TYR A C 3
ATOM 3352 O O . TYR A 1 70 ? 12.562 -6.101 -16.628 1.00 21.34 359 TYR A O 3
ATOM 3370 N N . CYS A 1 71 ? 10.338 -6.359 -16.852 1.00 3.01 360 CYS A N 3
ATOM 3371 C CA . CYS A 1 71 ? 10.028 -4.988 -16.466 1.00 11.13 360 CYS A CA 3
ATOM 3372 C C . CYS A 1 71 ? 9.548 -4.926 -15.019 1.00 10.42 360 CYS A C 3
ATOM 3373 O O . CYS A 1 71 ? 8.750 -4.063 -14.655 1.00 44.22 360 CYS A O 3
ATOM 3380 N N . VAL A 1 72 ? 10.040 -5.848 -14.198 1.00 13.44 361 VAL A N 3
ATOM 3381 C CA . VAL A 1 72 ? 9.662 -5.898 -12.790 1.00 13.10 361 VAL A CA 3
ATOM 3382 C C . VAL A 1 72 ? 9.840 -4.537 -12.125 1.00 71.23 361 VAL A C 3
ATOM 3383 O O . VAL A 1 72 ? 10.960 -4.046 -11.979 1.00 12.24 361 VAL A O 3
ATOM 3396 N N . CYS A 1 73 ? 8.728 -3.932 -11.723 1.00 34.51 362 CYS A N 3
ATOM 3397 C CA . CYS A 1 73 ? 8.759 -2.627 -11.073 1.00 13.45 362 CYS A CA 3
ATOM 3398 C C . CYS A 1 73 ? 8.271 -2.727 -9.630 1.00 63.24 362 CYS A C 3
ATOM 3399 O O . CYS A 1 73 ? 7.307 -3.432 -9.338 1.00 51.11 362 CYS A O 3
ATOM 3406 N N . GLU A 1 74 ? 8.948 -2.016 -8.733 1.00 72.45 363 GLU A N 3
ATOM 3407 C CA . GLU A 1 74 ? 8.584 -2.025 -7.321 1.00 4.22 363 GLU A CA 3
ATOM 3408 C C . GLU A 1 74 ? 7.712 -0.821 -6.976 1.00 64.13 363 GLU A C 3
ATOM 3409 O O . GLU A 1 74 ? 7.673 0.162 -7.714 1.00 25.42 363 GLU A O 3
ATOM 3421 N N . MET A 1 75 ? 7.013 -0.908 -5.848 1.00 71.40 364 MET A N 3
ATOM 3422 C CA . MET A 1 75 ? 6.142 0.174 -5.405 1.00 35.43 364 MET A CA 3
ATOM 3423 C C . MET A 1 75 ? 6.891 1.502 -5.386 1.00 20.02 364 MET A C 3
ATOM 3424 O O . MET A 1 75 ? 8.117 1.550 -5.295 1.00 71.11 364 MET A O 3
ATOM 3438 N N . PRO A 1 76 ? 6.137 2.609 -5.473 1.00 4.33 365 PRO A N 3
ATOM 3439 C CA . PRO A 1 76 ? 6.710 3.959 -5.468 1.00 64.45 365 PRO A CA 3
ATOM 3440 C C . PRO A 1 76 ? 7.286 4.339 -4.107 1.00 64.05 365 PRO A C 3
ATOM 3441 O O . PRO A 1 76 ? 7.019 3.678 -3.103 1.00 4.33 365 PRO A O 3
ATOM 3452 N N . CYS A 1 77 ? 8.073 5.408 -4.082 1.00 21.32 366 CYS A N 3
ATOM 3453 C CA . CYS A 1 77 ? 8.686 5.877 -2.845 1.00 74.15 366 CYS A CA 3
ATOM 3454 C C . CYS A 1 77 ? 7.634 6.454 -1.902 1.00 62.22 366 CYS A C 3
ATOM 3455 O O . CYS A 1 77 ? 6.604 6.962 -2.341 1.00 73.53 366 CYS A O 3
ATOM 3462 N N . ASN A 1 78 ? 7.904 6.373 -0.602 1.00 63.40 367 ASN A N 3
ATOM 3463 C CA . ASN A 1 78 ? 6.982 6.887 0.403 1.00 14.54 367 ASN A CA 3
ATOM 3464 C C . ASN A 1 78 ? 6.973 8.413 0.405 1.00 33.43 367 ASN A C 3
ATOM 3465 O O . ASN A 1 78 ? 5.915 9.036 0.482 1.00 33.24 367 ASN A O 3
ATOM 3475 N N . SER A 1 1 ? 16.056 9.965 -2.858 1.00 41.30 290 SER A N 4
ATOM 3476 C CA . SER A 1 1 ? 15.910 10.202 -4.289 1.00 12.42 290 SER A CA 4
ATOM 3477 C C . SER A 1 1 ? 14.576 9.662 -4.796 1.00 40.03 290 SER A C 4
ATOM 3478 O O . SER A 1 1 ? 14.505 9.054 -5.864 1.00 73.13 290 SER A O 4
ATOM 3486 N N . CYS A 1 2 ? 13.520 9.888 -4.021 1.00 60.30 291 CYS A N 4
ATOM 3487 C CA . CYS A 1 2 ? 12.188 9.426 -4.390 1.00 45.32 291 CYS A CA 4
ATOM 3488 C C . CYS A 1 2 ? 11.210 10.594 -4.477 1.00 10.35 291 CYS A C 4
ATOM 3489 O O . CYS A 1 2 ? 10.368 10.780 -3.598 1.00 55.33 291 CYS A O 4
ATOM 3496 N N . LYS A 1 3 ? 11.329 11.379 -5.541 1.00 32.25 292 LYS A N 4
ATOM 3497 C CA . LYS A 1 3 ? 10.456 12.530 -5.745 1.00 33.12 292 LYS A CA 4
ATOM 3498 C C . LYS A 1 3 ? 9.393 12.226 -6.796 1.00 33.34 292 LYS A C 4
ATOM 3499 O O . LYS A 1 3 ? 9.711 11.949 -7.952 1.00 24.25 292 LYS A O 4
ATOM 3518 N N . ALA A 1 4 ? 8.130 12.282 -6.388 1.00 23.11 293 ALA A N 4
ATOM 3519 C CA . ALA A 1 4 ? 7.020 12.017 -7.295 1.00 74.34 293 ALA A CA 4
ATOM 3520 C C . ALA A 1 4 ? 5.681 12.286 -6.618 1.00 4.22 293 ALA A C 4
ATOM 3521 O O . ALA A 1 4 ? 5.301 11.594 -5.672 1.00 53.23 293 ALA A O 4
ATOM 3528 N N . THR A 1 5 ? 4.968 13.296 -7.106 1.00 55.34 294 THR A N 4
ATOM 3529 C CA . THR A 1 5 ? 3.671 13.656 -6.547 1.00 23.14 294 THR A CA 4
ATOM 3530 C C . THR A 1 5 ? 3.006 14.756 -7.367 1.00 32.51 294 THR A C 4
ATOM 3531 O O . THR A 1 5 ? 3.431 15.912 -7.336 1.00 34.30 294 THR A O 4
ATOM 3542 N N . THR A 1 6 ? 1.959 14.390 -8.101 1.00 15.01 295 THR A N 4
ATOM 3543 C CA . THR A 1 6 ? 1.235 15.346 -8.929 1.00 10.15 295 THR A CA 4
ATOM 3544 C C . THR A 1 6 ? -0.084 15.748 -8.280 1.00 44.02 295 THR A C 4
ATOM 3545 O O . THR A 1 6 ? -0.213 16.847 -7.742 1.00 0.11 295 THR A O 4
ATOM 3556 N N . GLY A 1 7 ? -1.063 14.850 -8.332 1.00 1.14 296 GLY A N 4
ATOM 3557 C CA . GLY A 1 7 ? -2.360 15.129 -7.745 1.00 71.21 296 GLY A CA 4
ATOM 3558 C C . GLY A 1 7 ? -3.276 13.922 -7.759 1.00 5.24 296 GLY A C 4
ATOM 3559 O O . GLY A 1 7 ? -3.964 13.644 -6.776 1.00 23.13 296 GLY A O 4
ATOM 3563 N N . ASP A 1 8 ? -3.287 13.203 -8.876 1.00 44.10 297 ASP A N 4
ATOM 3564 C CA . ASP A 1 8 ? -4.127 12.018 -9.015 1.00 71.14 297 ASP A CA 4
ATOM 3565 C C . ASP A 1 8 ? -3.907 11.058 -7.850 1.00 44.21 297 ASP A C 4
ATOM 3566 O O . ASP A 1 8 ? -4.844 10.412 -7.381 1.00 35.52 297 ASP A O 4
ATOM 3575 N N . SER A 1 9 ? -2.664 10.968 -7.389 1.00 12.41 298 SER A N 4
ATOM 3576 C CA . SER A 1 9 ? -2.321 10.083 -6.282 1.00 71.14 298 SER A CA 4
ATOM 3577 C C . SER A 1 9 ? -3.104 10.455 -5.026 1.00 24.35 298 SER A C 4
ATOM 3578 O O . SER A 1 9 ? -3.160 11.622 -4.640 1.00 4.00 298 SER A O 4
ATOM 3586 N N . GLU A 1 10 ? -3.707 9.453 -4.393 1.00 23.43 299 GLU A N 4
ATOM 3587 C CA . GLU A 1 10 ? -4.488 9.675 -3.183 1.00 10.22 299 GLU A CA 4
ATOM 3588 C C . GLU A 1 10 ? -4.005 8.772 -2.051 1.00 0.04 299 GLU A C 4
ATOM 3589 O O . GLU A 1 10 ? -3.609 9.248 -0.987 1.00 52.31 299 GLU A O 4
ATOM 3601 N N . PHE A 1 11 ? -4.040 7.465 -2.289 1.00 70.54 300 PHE A N 4
ATOM 3602 C CA . PHE A 1 11 ? -3.608 6.494 -1.291 1.00 74.31 300 PHE A CA 4
ATOM 3603 C C . PHE A 1 11 ? -2.402 5.703 -1.788 1.00 15.22 300 PHE A C 4
ATOM 3604 O O . PHE A 1 11 ? -1.359 5.664 -1.134 1.00 71.21 300 PHE A O 4
ATOM 3621 N N . TYR A 1 12 ? -2.552 5.073 -2.948 1.00 44.20 301 TYR A N 4
ATOM 3622 C CA . TYR A 1 12 ? -1.477 4.281 -3.532 1.00 62.04 301 TYR A CA 4
ATOM 3623 C C . TYR A 1 12 ? -0.747 5.068 -4.618 1.00 31.51 301 TYR A C 4
ATOM 3624 O O . TYR A 1 12 ? -1.325 5.945 -5.258 1.00 30.54 301 TYR A O 4
ATOM 3642 N N . ASP A 1 13 ? 0.526 4.746 -4.817 1.00 22.01 302 ASP A N 4
ATOM 3643 C CA . ASP A 1 13 ? 1.335 5.421 -5.825 1.00 14.10 302 ASP A CA 4
ATOM 3644 C C . ASP A 1 13 ? 1.446 4.573 -7.089 1.00 14.12 302 ASP A C 4
ATOM 3645 O O . ASP A 1 13 ? 2.539 4.365 -7.617 1.00 50.02 302 ASP A O 4
ATOM 3654 N N . THR A 1 14 ? 0.307 4.084 -7.569 1.00 44.44 303 THR A N 4
ATOM 3655 C CA . THR A 1 14 ? 0.276 3.258 -8.769 1.00 22.41 303 THR A CA 4
ATOM 3656 C C . THR A 1 14 ? 0.592 4.081 -10.012 1.00 1.55 303 THR A C 4
ATOM 3657 O O . THR A 1 14 ? 1.177 3.576 -10.971 1.00 63.15 303 THR A O 4
ATOM 3668 N N . TYR A 1 15 ? 0.202 5.351 -9.990 1.00 10.35 304 TYR A N 4
ATOM 3669 C CA . TYR A 1 15 ? 0.443 6.244 -11.117 1.00 13.12 304 TYR A CA 4
ATOM 3670 C C . TYR A 1 15 ? 1.906 6.194 -11.549 1.00 15.20 304 TYR A C 4
ATOM 3671 O O . TYR A 1 15 ? 2.221 6.338 -12.730 1.00 51.00 304 TYR A O 4
ATOM 3689 N N . SER A 1 16 ? 2.795 5.989 -10.582 1.00 4.52 305 SER A N 4
ATOM 3690 C CA . SER A 1 16 ? 4.225 5.924 -10.860 1.00 41.44 305 SER A CA 4
ATOM 3691 C C . SER A 1 16 ? 4.570 4.655 -11.633 1.00 63.42 305 SER A C 4
ATOM 3692 O O . SER A 1 16 ? 5.419 4.670 -12.524 1.00 60.12 305 SER A O 4
ATOM 3700 N N . ILE A 1 17 ? 3.905 3.558 -11.285 1.00 11.14 306 ILE A N 4
ATOM 3701 C CA . ILE A 1 17 ? 4.140 2.281 -11.947 1.00 10.32 306 ILE A CA 4
ATOM 3702 C C . ILE A 1 17 ? 3.440 2.225 -13.300 1.00 1.31 306 ILE A C 4
ATOM 3703 O O . ILE A 1 17 ? 3.946 1.628 -14.251 1.00 20.35 306 ILE A O 4
ATOM 3719 N N . THR A 1 18 ? 2.271 2.853 -13.382 1.00 33.50 307 THR A N 4
ATOM 3720 C CA . THR A 1 18 ? 1.500 2.877 -14.618 1.00 11.01 307 THR A CA 4
ATOM 3721 C C . THR A 1 18 ? 2.358 3.331 -15.794 1.00 23.32 307 THR A C 4
ATOM 3722 O O . THR A 1 18 ? 2.178 2.870 -16.919 1.00 23.04 307 THR A O 4
ATOM 3733 N N . ALA A 1 19 ? 3.294 4.236 -15.522 1.00 30.01 308 ALA A N 4
ATOM 3734 C CA . ALA A 1 19 ? 4.181 4.750 -16.557 1.00 64.21 308 ALA A CA 4
ATOM 3735 C C . ALA A 1 19 ? 5.337 3.788 -16.815 1.00 64.43 308 ALA A C 4
ATOM 3736 O O . ALA A 1 19 ? 5.804 3.653 -17.947 1.00 73.13 308 ALA A O 4
ATOM 3743 N N . CYS A 1 20 ? 5.795 3.123 -15.760 1.00 1.33 309 CYS A N 4
ATOM 3744 C CA . CYS A 1 20 ? 6.897 2.176 -15.871 1.00 51.50 309 CYS A CA 4
ATOM 3745 C C . CYS A 1 20 ? 6.589 1.106 -16.915 1.00 60.34 309 CYS A C 4
ATOM 3746 O O . CYS A 1 20 ? 7.340 0.925 -17.874 1.00 74.42 309 CYS A O 4
ATOM 3753 N N . ARG A 1 21 ? 5.480 0.398 -16.721 1.00 30.22 310 ARG A N 4
ATOM 3754 C CA . ARG A 1 21 ? 5.073 -0.654 -17.644 1.00 31.33 310 ARG A CA 4
ATOM 3755 C C . ARG A 1 21 ? 5.063 -0.142 -19.082 1.00 22.11 310 ARG A C 4
ATOM 3756 O O . ARG A 1 21 ? 5.375 -0.880 -20.016 1.00 42.21 310 ARG A O 4
ATOM 3777 N N . ILE A 1 22 ? 4.698 1.125 -19.250 1.00 12.03 311 ILE A N 4
ATOM 3778 C CA . ILE A 1 22 ? 4.646 1.735 -20.573 1.00 63.41 311 ILE A CA 4
ATOM 3779 C C . ILE A 1 22 ? 6.042 1.872 -21.170 1.00 41.42 311 ILE A C 4
ATOM 3780 O O . ILE A 1 22 ? 6.301 1.411 -22.282 1.00 52.52 311 ILE A O 4
ATOM 3796 N N . ASP A 1 23 ? 6.940 2.505 -20.424 1.00 74.40 312 ASP A N 4
ATOM 3797 C CA . ASP A 1 23 ? 8.312 2.701 -20.879 1.00 15.11 312 ASP A CA 4
ATOM 3798 C C . ASP A 1 23 ? 8.930 1.379 -21.326 1.00 73.53 312 ASP A C 4
ATOM 3799 O O . ASP A 1 23 ? 9.666 1.327 -22.310 1.00 22.00 312 ASP A O 4
ATOM 3808 N N . CYS A 1 24 ? 8.626 0.313 -20.592 1.00 24.53 313 CYS A N 4
ATOM 3809 C CA . CYS A 1 24 ? 9.152 -1.009 -20.911 1.00 22.11 313 CYS A CA 4
ATOM 3810 C C . CYS A 1 24 ? 8.621 -1.496 -22.256 1.00 33.21 313 CYS A C 4
ATOM 3811 O O . CYS A 1 24 ? 9.339 -2.135 -23.023 1.00 0.43 313 CYS A O 4
ATOM 3818 N N . GLU A 1 25 ? 7.357 -1.190 -22.533 1.00 4.44 314 GLU A N 4
ATOM 3819 C CA . GLU A 1 25 ? 6.730 -1.597 -23.785 1.00 25.15 314 GLU A CA 4
ATOM 3820 C C . GLU A 1 25 ? 7.226 -0.740 -24.946 1.00 0.32 314 GLU A C 4
ATOM 3821 O O . GLU A 1 25 ? 7.516 -1.249 -26.030 1.00 34.34 314 GLU A O 4
ATOM 3833 N N . THR A 1 26 ? 7.322 0.565 -24.712 1.00 42.23 315 THR A N 4
ATOM 3834 C CA . THR A 1 26 ? 7.780 1.494 -25.737 1.00 0.44 315 THR A CA 4
ATOM 3835 C C . THR A 1 26 ? 9.086 1.018 -26.364 1.00 4.32 315 THR A C 4
ATOM 3836 O O . THR A 1 26 ? 9.307 1.189 -27.563 1.00 23.31 315 THR A O 4
ATOM 3847 N N . ARG A 1 27 ? 9.947 0.423 -25.547 1.00 15.31 316 ARG A N 4
ATOM 3848 C CA . ARG A 1 27 ? 11.232 -0.077 -26.022 1.00 65.44 316 ARG A CA 4
ATOM 3849 C C . ARG A 1 27 ? 11.086 -1.474 -26.615 1.00 64.21 316 ARG A C 4
ATOM 3850 O O . ARG A 1 27 ? 11.593 -1.755 -27.702 1.00 4.33 316 ARG A O 4
ATOM 3871 N N . TYR A 1 28 ? 10.392 -2.348 -25.895 1.00 30.43 317 TYR A N 4
ATOM 3872 C CA . TYR A 1 28 ? 10.182 -3.718 -26.348 1.00 21.13 317 TYR A CA 4
ATOM 3873 C C . TYR A 1 28 ? 9.589 -3.741 -27.754 1.00 44.35 317 TYR A C 4
ATOM 3874 O O . TYR A 1 28 ? 10.104 -4.417 -28.647 1.00 22.24 317 TYR A O 4
ATOM 3892 N N . LEU A 1 29 ? 8.505 -2.999 -27.945 1.00 42.04 318 LEU A N 4
ATOM 3893 C CA . LEU A 1 29 ? 7.840 -2.933 -29.242 1.00 21.14 318 LEU A CA 4
ATOM 3894 C C . LEU A 1 29 ? 8.795 -2.422 -30.316 1.00 12.12 318 LEU A C 4
ATOM 3895 O O . LEU A 1 29 ? 9.026 -3.089 -31.325 1.00 11.32 318 LEU A O 4
ATOM 3911 N N . VAL A 1 30 ? 9.349 -1.234 -30.093 1.00 33.43 319 VAL A N 4
ATOM 3912 C CA . VAL A 1 30 ? 10.282 -0.635 -31.040 1.00 32.54 319 VAL A CA 4
ATOM 3913 C C . VAL A 1 30 ? 11.482 -1.544 -31.280 1.00 65.34 319 VAL A C 4
ATOM 3914 O O . VAL A 1 30 ? 12.175 -1.420 -32.289 1.00 70.43 319 VAL A O 4
ATOM 3927 N N . GLU A 1 31 ? 11.721 -2.459 -30.344 1.00 72.24 320 GLU A N 4
ATOM 3928 C CA . GLU A 1 31 ? 12.838 -3.389 -30.454 1.00 51.42 320 GLU A CA 4
ATOM 3929 C C . GLU A 1 31 ? 12.681 -4.285 -31.680 1.00 20.45 320 GLU A C 4
ATOM 3930 O O . GLU A 1 31 ? 13.486 -4.230 -32.608 1.00 15.21 320 GLU A O 4
ATOM 3942 N N . ASN A 1 32 ? 11.639 -5.110 -31.673 1.00 41.14 321 ASN A N 4
ATOM 3943 C CA . ASN A 1 32 ? 11.377 -6.020 -32.782 1.00 23.35 321 ASN A CA 4
ATOM 3944 C C . ASN A 1 32 ? 10.288 -5.463 -33.696 1.00 62.24 321 ASN A C 4
ATOM 3945 O O . ASN A 1 32 ? 10.454 -5.408 -34.914 1.00 3.10 321 ASN A O 4
ATOM 3956 N N . CYS A 1 33 ? 9.175 -5.053 -33.098 1.00 30.43 322 CYS A N 4
ATOM 3957 C CA . CYS A 1 33 ? 8.059 -4.500 -33.855 1.00 42.22 322 CYS A CA 4
ATOM 3958 C C . CYS A 1 33 ? 8.445 -3.176 -34.507 1.00 2.00 322 CYS A C 4
ATOM 3959 O O . CYS A 1 33 ? 7.832 -2.752 -35.485 1.00 31.11 322 CYS A O 4
ATOM 3966 N N . ASN A 1 34 ? 9.466 -2.528 -33.955 1.00 55.05 323 ASN A N 4
ATOM 3967 C CA . ASN A 1 34 ? 9.935 -1.251 -34.482 1.00 42.50 323 ASN A CA 4
ATOM 3968 C C . ASN A 1 34 ? 8.779 -0.264 -34.624 1.00 72.32 323 ASN A C 4
ATOM 3969 O O . ASN A 1 34 ? 8.675 0.446 -35.624 1.00 50.42 323 ASN A O 4
ATOM 3980 N N . CYS A 1 35 ? 7.916 -0.225 -33.615 1.00 55.11 324 CYS A N 4
ATOM 3981 C CA . CYS A 1 35 ? 6.767 0.675 -33.626 1.00 1.24 324 CYS A CA 4
ATOM 3982 C C . CYS A 1 35 ? 6.260 0.926 -32.210 1.00 31.42 324 CYS A C 4
ATOM 3983 O O . CYS A 1 35 ? 6.551 0.160 -31.290 1.00 2.14 324 CYS A O 4
ATOM 3990 N N . ARG A 1 36 ? 5.499 2.002 -32.042 1.00 24.51 325 ARG A N 4
ATOM 3991 C CA . ARG A 1 36 ? 4.951 2.355 -30.737 1.00 71.03 325 ARG A CA 4
ATOM 3992 C C . ARG A 1 36 ? 3.474 2.723 -30.849 1.00 53.10 325 ARG A C 4
ATOM 3993 O O . ARG A 1 36 ? 3.023 3.207 -31.886 1.00 20.24 325 ARG A O 4
ATOM 4014 N N . MET A 1 37 ? 2.728 2.488 -29.774 1.00 33.23 326 MET A N 4
ATOM 4015 C CA . MET A 1 37 ? 1.303 2.796 -29.753 1.00 60.44 326 MET A CA 4
ATOM 4016 C C . MET A 1 37 ? 1.071 4.301 -29.829 1.00 51.03 326 MET A C 4
ATOM 4017 O O . MET A 1 37 ? 1.980 5.093 -29.581 1.00 40.15 326 MET A O 4
ATOM 4031 N N . VAL A 1 38 ? -0.153 4.690 -30.175 1.00 21.24 327 VAL A N 4
ATOM 4032 C CA . VAL A 1 38 ? -0.505 6.101 -30.284 1.00 51.32 327 VAL A CA 4
ATOM 4033 C C . VAL A 1 38 ? -0.838 6.691 -28.918 1.00 61.12 327 VAL A C 4
ATOM 4034 O O . VAL A 1 38 ? -0.596 7.871 -28.664 1.00 12.04 327 VAL A O 4
ATOM 4047 N N . HIS A 1 39 ? -1.396 5.861 -28.042 1.00 54.24 328 HIS A N 4
ATOM 4048 C CA . HIS A 1 39 ? -1.763 6.301 -26.700 1.00 63.51 328 HIS A CA 4
ATOM 4049 C C . HIS A 1 39 ? -0.520 6.561 -25.856 1.00 34.50 328 HIS A C 4
ATOM 4050 O O . HIS A 1 39 ? -0.552 7.354 -24.915 1.00 63.34 328 HIS A O 4
ATOM 4064 N N . MET A 1 40 ? 0.574 5.889 -26.197 1.00 44.35 329 MET A N 4
ATOM 4065 C CA . MET A 1 40 ? 1.828 6.050 -25.470 1.00 53.32 329 MET A CA 4
ATOM 4066 C C . MET A 1 40 ? 2.691 7.135 -26.106 1.00 61.04 329 MET A C 4
ATOM 4067 O O . MET A 1 40 ? 2.598 7.413 -27.301 1.00 42.14 329 MET A O 4
ATOM 4081 N N . PRO A 1 41 ? 3.549 7.763 -25.289 1.00 24.01 330 PRO A N 4
ATOM 4082 C CA . PRO A 1 41 ? 4.445 8.828 -25.751 1.00 43.23 330 PRO A CA 4
ATOM 4083 C C . PRO A 1 41 ? 5.547 8.304 -26.665 1.00 31.33 330 PRO A C 4
ATOM 4084 O O . PRO A 1 41 ? 5.732 7.095 -26.800 1.00 33.23 330 PRO A O 4
ATOM 4095 N N . GLY A 1 42 ? 6.277 9.221 -27.293 1.00 51.01 331 GLY A N 4
ATOM 4096 C CA . GLY A 1 42 ? 7.351 8.831 -28.186 1.00 44.33 331 GLY A CA 4
ATOM 4097 C C . GLY A 1 42 ? 7.565 9.830 -29.306 1.00 60.12 331 GLY A C 4
ATOM 4098 O O . GLY A 1 42 ? 6.839 10.819 -29.413 1.00 4.14 331 GLY A O 4
ATOM 4102 N N . ASP A 1 43 ? 8.565 9.574 -30.143 1.00 75.20 332 ASP A N 4
ATOM 4103 C CA . ASP A 1 43 ? 8.874 10.458 -31.260 1.00 50.53 332 ASP A CA 4
ATOM 4104 C C . ASP A 1 43 ? 8.777 9.712 -32.586 1.00 23.44 332 ASP A C 4
ATOM 4105 O O . ASP A 1 43 ? 8.408 10.289 -33.609 1.00 1.41 332 ASP A O 4
ATOM 4114 N N . ALA A 1 44 ? 9.112 8.426 -32.562 1.00 75.13 333 ALA A N 4
ATOM 4115 C CA . ALA A 1 44 ? 9.062 7.600 -33.763 1.00 74.31 333 ALA A CA 4
ATOM 4116 C C . ALA A 1 44 ? 7.724 7.754 -34.479 1.00 54.25 333 ALA A C 4
ATOM 4117 O O . ALA A 1 44 ? 6.727 8.184 -33.898 1.00 24.35 333 ALA A O 4
ATOM 4124 N N . PRO A 1 45 ? 7.699 7.395 -35.771 1.00 12.21 334 PRO A N 4
ATOM 4125 C CA . PRO A 1 45 ? 6.489 7.484 -36.595 1.00 42.44 334 PRO A CA 4
ATOM 4126 C C . PRO A 1 45 ? 5.435 6.460 -36.188 1.00 63.24 334 PRO A C 4
ATOM 4127 O O . PRO A 1 45 ? 5.719 5.527 -35.435 1.00 23.23 334 PRO A O 4
ATOM 4138 N N . TYR A 1 46 ? 4.218 6.640 -36.690 1.00 42.34 335 TYR A N 4
ATOM 4139 C CA . TYR A 1 46 ? 3.121 5.731 -36.378 1.00 35.44 335 TYR A CA 4
ATOM 4140 C C . TYR A 1 46 ? 2.844 4.790 -37.546 1.00 61.33 335 TYR A C 4
ATOM 4141 O O . TYR A 1 46 ? 2.713 5.225 -38.692 1.00 4.33 335 TYR A O 4
ATOM 4159 N N . CYS A 1 47 ? 2.755 3.498 -37.249 1.00 21.35 336 CYS A N 4
ATOM 4160 C CA . CYS A 1 47 ? 2.492 2.494 -38.271 1.00 43.24 336 CYS A CA 4
ATOM 4161 C C . CYS A 1 47 ? 0.993 2.320 -38.491 1.00 63.01 336 CYS A C 4
ATOM 4162 O O . CYS A 1 47 ? 0.183 2.651 -37.624 1.00 3.12 336 CYS A O 4
ATOM 4169 N N . THR A 1 48 ? 0.627 1.796 -39.657 1.00 72.44 337 THR A N 4
ATOM 4170 C CA . THR A 1 48 ? -0.775 1.577 -39.992 1.00 4.40 337 THR A CA 4
ATOM 4171 C C . THR A 1 48 ? -1.480 0.771 -38.909 1.00 63.14 337 THR A C 4
ATOM 4172 O O . THR A 1 48 ? -0.852 0.065 -38.119 1.00 2.24 337 THR A O 4
ATOM 4183 N N . PRO A 1 49 ? -2.816 0.875 -38.867 1.00 10.31 338 PRO A N 4
ATOM 4184 C CA . PRO A 1 49 ? -3.637 0.161 -37.885 1.00 72.31 338 PRO A CA 4
ATOM 4185 C C . PRO A 1 49 ? -3.664 -1.343 -38.136 1.00 72.42 338 PRO A C 4
ATOM 4186 O O . PRO A 1 49 ? -3.770 -2.136 -37.201 1.00 71.41 338 PRO A O 4
ATOM 4197 N N . GLU A 1 50 ? -3.566 -1.728 -39.404 1.00 73.10 339 GLU A N 4
ATOM 4198 C CA . GLU A 1 50 ? -3.580 -3.138 -39.777 1.00 12.52 339 GLU A CA 4
ATOM 4199 C C . GLU A 1 50 ? -2.357 -3.860 -39.221 1.00 11.34 339 GLU A C 4
ATOM 4200 O O . GLU A 1 50 ? -2.456 -4.984 -38.732 1.00 52.12 339 GLU A O 4
ATOM 4212 N N . GLN A 1 51 ? -1.202 -3.204 -39.301 1.00 41.01 340 GLN A N 4
ATOM 4213 C CA . GLN A 1 51 ? 0.041 -3.784 -38.807 1.00 45.12 340 GLN A CA 4
ATOM 4214 C C . GLN A 1 51 ? 0.239 -3.469 -37.328 1.00 12.32 340 GLN A C 4
ATOM 4215 O O . GLN A 1 51 ? 0.833 -4.254 -36.589 1.00 20.32 340 GLN A O 4
ATOM 4229 N N . TYR A 1 52 ? -0.262 -2.314 -36.903 1.00 35.00 341 TYR A N 4
ATOM 4230 C CA . TYR A 1 52 ? -0.138 -1.892 -35.513 1.00 24.13 341 TYR A CA 4
ATOM 4231 C C . TYR A 1 52 ? -0.842 -2.874 -34.581 1.00 13.05 341 TYR A C 4
ATOM 4232 O O . TYR A 1 52 ? -0.352 -3.177 -33.492 1.00 45.21 341 TYR A O 4
ATOM 4250 N N . LYS A 1 53 ? -1.995 -3.368 -35.016 1.00 3.43 342 LYS A N 4
ATOM 4251 C CA . LYS A 1 53 ? -2.770 -4.317 -34.225 1.00 64.21 342 LYS A CA 4
ATOM 4252 C C . LYS A 1 53 ? -2.298 -5.746 -34.474 1.00 3.04 342 LYS A C 4
ATOM 4253 O O . LYS A 1 53 ? -2.318 -6.581 -33.572 1.00 55.51 342 LYS A O 4
ATOM 4272 N N . GLU A 1 54 ? -1.874 -6.019 -35.705 1.00 53.23 343 GLU A N 4
ATOM 4273 C CA . GLU A 1 54 ? -1.396 -7.346 -36.071 1.00 13.31 343 GLU A CA 4
ATOM 4274 C C . GLU A 1 54 ? -0.050 -7.640 -35.416 1.00 52.53 343 GLU A C 4
ATOM 4275 O O . GLU A 1 54 ? 0.264 -8.789 -35.103 1.00 42.23 343 GLU A O 4
ATOM 4287 N N . CYS A 1 55 ? 0.743 -6.594 -35.211 1.00 62.11 344 CYS A N 4
ATOM 4288 C CA . CYS A 1 55 ? 2.057 -6.738 -34.595 1.00 44.02 344 CYS A CA 4
ATOM 4289 C C . CYS A 1 55 ? 1.959 -6.630 -33.075 1.00 21.03 344 CYS A C 4
ATOM 4290 O O . CYS A 1 55 ? 2.706 -7.283 -32.348 1.00 70.20 344 CYS A O 4
ATOM 4297 N N . ALA A 1 56 ? 1.031 -5.804 -32.605 1.00 53.44 345 ALA A N 4
ATOM 4298 C CA . ALA A 1 56 ? 0.834 -5.613 -31.173 1.00 2.42 345 ALA A CA 4
ATOM 4299 C C . ALA A 1 56 ? 0.327 -6.890 -30.514 1.00 34.22 345 ALA A C 4
ATOM 4300 O O . ALA A 1 56 ? 0.701 -7.208 -29.385 1.00 20.52 345 ALA A O 4
ATOM 4307 N N . ASP A 1 57 ? -0.527 -7.618 -31.225 1.00 61.40 346 ASP A N 4
ATOM 4308 C CA . ASP A 1 57 ? -1.086 -8.863 -30.708 1.00 60.52 346 ASP A CA 4
ATOM 4309 C C . ASP A 1 57 ? 0.019 -9.785 -30.202 1.00 3.32 346 ASP A C 4
ATOM 4310 O O . ASP A 1 57 ? 0.086 -10.123 -29.020 1.00 21.31 346 ASP A O 4
ATOM 4319 N N . PRO A 1 58 ? 0.906 -10.204 -31.116 1.00 24.13 347 PRO A N 4
ATOM 4320 C CA . PRO A 1 58 ? 2.024 -11.094 -30.786 1.00 41.44 347 PRO A CA 4
ATOM 4321 C C . PRO A 1 58 ? 3.081 -10.403 -29.932 1.00 25.24 347 PRO A C 4
ATOM 4322 O O . PRO A 1 58 ? 3.661 -11.011 -29.033 1.00 64.30 347 PRO A O 4
ATOM 4333 N N . ALA A 1 59 ? 3.328 -9.129 -30.220 1.00 21.32 348 ALA A N 4
ATOM 4334 C CA . ALA A 1 59 ? 4.315 -8.355 -29.475 1.00 43.04 348 ALA A CA 4
ATOM 4335 C C . ALA A 1 59 ? 3.997 -8.350 -27.985 1.00 13.43 348 ALA A C 4
ATOM 4336 O O . ALA A 1 59 ? 4.844 -8.694 -27.158 1.00 24.32 348 ALA A O 4
ATOM 4343 N N . LEU A 1 60 ? 2.775 -7.957 -27.646 1.00 24.23 349 LEU A N 4
ATOM 4344 C CA . LEU A 1 60 ? 2.346 -7.906 -26.252 1.00 43.54 349 LEU A CA 4
ATOM 4345 C C . LEU A 1 60 ? 2.148 -9.311 -25.692 1.00 42.14 349 LEU A C 4
ATOM 4346 O O . LEU A 1 60 ? 2.541 -9.600 -24.561 1.00 64.01 349 LEU A O 4
ATOM 4362 N N . ASP A 1 61 ? 1.538 -10.181 -26.490 1.00 50.13 350 ASP A N 4
ATOM 4363 C CA . ASP A 1 61 ? 1.292 -11.557 -26.075 1.00 53.02 350 ASP A CA 4
ATOM 4364 C C . ASP A 1 61 ? 2.605 -12.297 -25.840 1.00 23.02 350 ASP A C 4
ATOM 4365 O O . ASP A 1 61 ? 2.639 -13.321 -25.157 1.00 42.45 350 ASP A O 4
ATOM 4374 N N . PHE A 1 62 ? 3.684 -11.773 -26.411 1.00 14.02 351 PHE A N 4
ATOM 4375 C CA . PHE A 1 62 ? 5.000 -12.385 -26.266 1.00 53.15 351 PHE A CA 4
ATOM 4376 C C . PHE A 1 62 ? 5.707 -11.864 -25.018 1.00 44.51 351 PHE A C 4
ATOM 4377 O O . PHE A 1 62 ? 6.197 -12.641 -24.197 1.00 30.13 351 PHE A O 4
ATOM 4394 N N . LEU A 1 63 ? 5.757 -10.544 -24.882 1.00 53.22 352 LEU A N 4
ATOM 4395 C CA . LEU A 1 63 ? 6.404 -9.916 -23.734 1.00 74.13 352 LEU A CA 4
ATOM 4396 C C . LEU A 1 63 ? 5.621 -10.185 -22.452 1.00 55.43 352 LEU A C 4
ATOM 4397 O O . LEU A 1 63 ? 6.203 -10.360 -21.382 1.00 31.32 352 LEU A O 4
ATOM 4413 N N . VAL A 1 64 ? 4.297 -10.220 -22.570 1.00 72.42 353 VAL A N 4
ATOM 4414 C CA . VAL A 1 64 ? 3.434 -10.470 -21.422 1.00 62.01 353 VAL A CA 4
ATOM 4415 C C . VAL A 1 64 ? 3.779 -11.797 -20.755 1.00 23.44 353 VAL A C 4
ATOM 4416 O O . VAL A 1 64 ? 3.628 -11.952 -19.544 1.00 2.41 353 VAL A O 4
ATOM 4429 N N . GLU A 1 65 ? 4.244 -12.752 -21.555 1.00 55.21 354 GLU A N 4
ATOM 4430 C CA . GLU A 1 65 ? 4.610 -14.067 -21.041 1.00 71.01 354 GLU A CA 4
ATOM 4431 C C . GLU A 1 65 ? 6.085 -14.108 -20.652 1.00 2.34 354 GLU A C 4
ATOM 4432 O O . GLU A 1 65 ? 6.441 -14.572 -19.570 1.00 13.43 354 GLU A O 4
ATOM 4444 N N . LYS A 1 66 ? 6.939 -13.619 -21.546 1.00 10.52 355 LYS A N 4
ATOM 4445 C CA . LYS A 1 66 ? 8.376 -13.599 -21.298 1.00 24.10 355 LYS A CA 4
ATOM 4446 C C . LYS A 1 66 ? 8.748 -12.467 -20.347 1.00 51.34 355 LYS A C 4
ATOM 4447 O O . LYS A 1 66 ? 9.024 -12.698 -19.169 1.00 40.03 355 LYS A O 4
ATOM 4466 N N . ASP A 1 67 ? 8.753 -11.242 -20.863 1.00 35.24 356 ASP A N 4
ATOM 4467 C CA . ASP A 1 67 ? 9.088 -10.074 -20.058 1.00 31.04 356 ASP A CA 4
ATOM 4468 C C . ASP A 1 67 ? 7.907 -9.657 -19.187 1.00 13.20 356 ASP A C 4
ATOM 4469 O O . ASP A 1 67 ? 7.409 -8.537 -19.296 1.00 52.43 356 ASP A O 4
ATOM 4478 N N . ASN A 1 68 ? 7.463 -10.566 -18.325 1.00 11.25 357 ASN A N 4
ATOM 4479 C CA . ASN A 1 68 ? 6.338 -10.292 -17.438 1.00 73.22 357 ASN A CA 4
ATOM 4480 C C . ASN A 1 68 ? 6.819 -9.693 -16.119 1.00 0.50 357 ASN A C 4
ATOM 4481 O O . ASN A 1 68 ? 6.127 -8.883 -15.505 1.00 45.30 357 ASN A O 4
ATOM 4492 N N . GLU A 1 69 ? 8.011 -10.099 -15.691 1.00 74.44 358 GLU A N 4
ATOM 4493 C CA . GLU A 1 69 ? 8.584 -9.603 -14.446 1.00 64.53 358 GLU A CA 4
ATOM 4494 C C . GLU A 1 69 ? 9.617 -8.513 -14.719 1.00 70.23 358 GLU A C 4
ATOM 4495 O O . GLU A 1 69 ? 9.775 -7.580 -13.931 1.00 44.10 358 GLU A O 4
ATOM 4507 N N . TYR A 1 70 ? 10.319 -8.639 -15.840 1.00 60.44 359 TYR A N 4
ATOM 4508 C CA . TYR A 1 70 ? 11.339 -7.667 -16.216 1.00 35.43 359 TYR A CA 4
ATOM 4509 C C . TYR A 1 70 ? 10.744 -6.266 -16.324 1.00 31.41 359 TYR A C 4
ATOM 4510 O O . TYR A 1 70 ? 11.431 -5.269 -16.105 1.00 21.34 359 TYR A O 4
ATOM 4528 N N . CYS A 1 71 ? 9.461 -6.200 -16.664 1.00 3.01 360 CYS A N 4
ATOM 4529 C CA . CYS A 1 71 ? 8.770 -4.924 -16.802 1.00 11.13 360 CYS A CA 4
ATOM 4530 C C . CYS A 1 71 ? 8.055 -4.550 -15.508 1.00 10.42 360 CYS A C 4
ATOM 4531 O O . CYS A 1 71 ? 7.031 -3.866 -15.527 1.00 44.22 360 CYS A O 4
ATOM 4538 N N . VAL A 1 72 ? 8.601 -5.004 -14.383 1.00 13.44 361 VAL A N 4
ATOM 4539 C CA . VAL A 1 72 ? 8.016 -4.716 -13.079 1.00 13.10 361 VAL A CA 4
ATOM 4540 C C . VAL A 1 72 ? 8.654 -3.482 -12.451 1.00 71.23 361 VAL A C 4
ATOM 4541 O O . VAL A 1 72 ? 9.865 -3.279 -12.546 1.00 12.24 361 VAL A O 4
ATOM 4554 N N . CYS A 1 73 ? 7.833 -2.661 -11.806 1.00 34.51 362 CYS A N 4
ATOM 4555 C CA . CYS A 1 73 ? 8.315 -1.446 -11.161 1.00 13.45 362 CYS A CA 4
ATOM 4556 C C . CYS A 1 73 ? 7.853 -1.381 -9.709 1.00 63.24 362 CYS A C 4
ATOM 4557 O O . CYS A 1 73 ? 6.737 -1.786 -9.384 1.00 51.11 362 CYS A O 4
ATOM 4564 N N . GLU A 1 74 ? 8.718 -0.867 -8.840 1.00 72.45 363 GLU A N 4
ATOM 4565 C CA . GLU A 1 74 ? 8.397 -0.750 -7.422 1.00 4.22 363 GLU A CA 4
ATOM 4566 C C . GLU A 1 74 ? 7.895 0.653 -7.092 1.00 64.13 363 GLU A C 4
ATOM 4567 O O . GLU A 1 74 ? 8.476 1.648 -7.521 1.00 25.42 363 GLU A O 4
ATOM 4579 N N . MET A 1 75 ? 6.810 0.721 -6.328 1.00 71.40 364 MET A N 4
ATOM 4580 C CA . MET A 1 75 ? 6.228 2.001 -5.940 1.00 35.43 364 MET A CA 4
ATOM 4581 C C . MET A 1 75 ? 7.288 2.919 -5.337 1.00 20.02 364 MET A C 4
ATOM 4582 O O . MET A 1 75 ? 8.320 2.471 -4.837 1.00 71.11 364 MET A O 4
ATOM 4596 N N . PRO A 1 76 ? 7.028 4.234 -5.384 1.00 4.33 365 PRO A N 4
ATOM 4597 C CA . PRO A 1 76 ? 7.948 5.241 -4.846 1.00 64.45 365 PRO A CA 4
ATOM 4598 C C . PRO A 1 76 ? 8.016 5.209 -3.323 1.00 64.05 365 PRO A C 4
ATOM 4599 O O . PRO A 1 76 ? 7.163 4.613 -2.665 1.00 4.33 365 PRO A O 4
ATOM 4610 N N . CYS A 1 77 ? 9.038 5.855 -2.768 1.00 21.32 366 CYS A N 4
ATOM 4611 C CA . CYS A 1 77 ? 9.217 5.900 -1.322 1.00 74.15 366 CYS A CA 4
ATOM 4612 C C . CYS A 1 77 ? 8.148 6.769 -0.667 1.00 62.22 366 CYS A C 4
ATOM 4613 O O . CYS A 1 77 ? 7.561 7.638 -1.310 1.00 73.53 366 CYS A O 4
ATOM 4620 N N . ASN A 1 78 ? 7.900 6.527 0.616 1.00 63.40 367 ASN A N 4
ATOM 4621 C CA . ASN A 1 78 ? 6.899 7.285 1.358 1.00 14.54 367 ASN A CA 4
ATOM 4622 C C . ASN A 1 78 ? 7.235 8.774 1.356 1.00 33.43 367 ASN A C 4
ATOM 4623 O O . ASN A 1 78 ? 6.521 9.580 0.760 1.00 33.24 367 ASN A O 4
ATOM 4633 N N . SER A 1 1 ? 18.385 7.481 -11.242 1.00 41.30 290 SER A N 5
ATOM 4634 C CA . SER A 1 1 ? 17.572 8.179 -12.231 1.00 12.42 290 SER A CA 5
ATOM 4635 C C . SER A 1 1 ? 16.129 8.312 -11.751 1.00 40.03 290 SER A C 5
ATOM 4636 O O . SER A 1 1 ? 15.187 8.107 -12.517 1.00 73.13 290 SER A O 5
ATOM 4644 N N . CYS A 1 2 ? 15.964 8.657 -10.479 1.00 60.30 291 CYS A N 5
ATOM 4645 C CA . CYS A 1 2 ? 14.639 8.817 -9.895 1.00 45.32 291 CYS A CA 5
ATOM 4646 C C . CYS A 1 2 ? 14.087 10.213 -10.174 1.00 10.35 291 CYS A C 5
ATOM 4647 O O . CYS A 1 2 ? 13.132 10.374 -10.935 1.00 55.33 291 CYS A O 5
ATOM 4654 N N . LYS A 1 3 ? 14.694 11.218 -9.552 1.00 32.25 292 LYS A N 5
ATOM 4655 C CA . LYS A 1 3 ? 14.265 12.600 -9.734 1.00 33.12 292 LYS A CA 5
ATOM 4656 C C . LYS A 1 3 ? 12.766 12.742 -9.488 1.00 33.34 292 LYS A C 5
ATOM 4657 O O . LYS A 1 3 ? 12.090 13.526 -10.153 1.00 24.25 292 LYS A O 5
ATOM 4676 N N . ALA A 1 4 ? 12.254 11.980 -8.527 1.00 23.11 293 ALA A N 5
ATOM 4677 C CA . ALA A 1 4 ? 10.837 12.024 -8.192 1.00 74.34 293 ALA A CA 5
ATOM 4678 C C . ALA A 1 4 ? 10.513 11.069 -7.048 1.00 4.22 293 ALA A C 5
ATOM 4679 O O . ALA A 1 4 ? 10.404 9.858 -7.246 1.00 53.23 293 ALA A O 5
ATOM 4686 N N . THR A 1 5 ? 10.362 11.621 -5.847 1.00 55.34 294 THR A N 5
ATOM 4687 C CA . THR A 1 5 ? 10.054 10.818 -4.671 1.00 23.14 294 THR A CA 5
ATOM 4688 C C . THR A 1 5 ? 8.718 11.227 -4.060 1.00 32.51 294 THR A C 5
ATOM 4689 O O . THR A 1 5 ? 8.558 11.238 -2.839 1.00 34.30 294 THR A O 5
ATOM 4700 N N . THR A 1 6 ? 7.759 11.563 -4.918 1.00 15.01 295 THR A N 5
ATOM 4701 C CA . THR A 1 6 ? 6.436 11.973 -4.464 1.00 10.15 295 THR A CA 5
ATOM 4702 C C . THR A 1 6 ? 5.440 11.994 -5.617 1.00 44.02 295 THR A C 5
ATOM 4703 O O . THR A 1 6 ? 5.717 12.551 -6.679 1.00 0.11 295 THR A O 5
ATOM 4714 N N . GLY A 1 7 ? 4.279 11.383 -5.401 1.00 1.14 296 GLY A N 5
ATOM 4715 C CA . GLY A 1 7 ? 3.258 11.344 -6.432 1.00 71.21 296 GLY A CA 5
ATOM 4716 C C . GLY A 1 7 ? 1.857 11.470 -5.868 1.00 5.24 296 GLY A C 5
ATOM 4717 O O . GLY A 1 7 ? 1.439 12.555 -5.462 1.00 23.13 296 GLY A O 5
ATOM 4721 N N . ASP A 1 8 ? 1.129 10.360 -5.842 1.00 44.10 297 ASP A N 5
ATOM 4722 C CA . ASP A 1 8 ? -0.233 10.350 -5.323 1.00 71.14 297 ASP A CA 5
ATOM 4723 C C . ASP A 1 8 ? -0.239 10.121 -3.814 1.00 44.21 297 ASP A C 5
ATOM 4724 O O . ASP A 1 8 ? -0.480 11.045 -3.037 1.00 35.52 297 ASP A O 5
ATOM 4733 N N . SER A 1 9 ? 0.026 8.883 -3.408 1.00 12.41 298 SER A N 5
ATOM 4734 C CA . SER A 1 9 ? 0.047 8.531 -1.993 1.00 71.14 298 SER A CA 5
ATOM 4735 C C . SER A 1 9 ? 1.298 9.081 -1.315 1.00 24.35 298 SER A C 5
ATOM 4736 O O . SER A 1 9 ? 2.053 9.849 -1.911 1.00 4.00 298 SER A O 5
ATOM 4744 N N . GLU A 1 10 ? 1.511 8.681 -0.065 1.00 23.43 299 GLU A N 5
ATOM 4745 C CA . GLU A 1 10 ? 2.671 9.134 0.695 1.00 10.22 299 GLU A CA 5
ATOM 4746 C C . GLU A 1 10 ? 3.581 7.962 1.049 1.00 0.04 299 GLU A C 5
ATOM 4747 O O . GLU A 1 10 ? 4.805 8.087 1.037 1.00 52.31 299 GLU A O 5
ATOM 4759 N N . PHE A 1 11 ? 2.973 6.822 1.363 1.00 70.54 300 PHE A N 5
ATOM 4760 C CA . PHE A 1 11 ? 3.729 5.627 1.721 1.00 74.31 300 PHE A CA 5
ATOM 4761 C C . PHE A 1 11 ? 4.204 4.890 0.473 1.00 15.22 300 PHE A C 5
ATOM 4762 O O . PHE A 1 11 ? 5.402 4.675 0.283 1.00 71.21 300 PHE A O 5
ATOM 4779 N N . TYR A 1 12 ? 3.258 4.503 -0.375 1.00 44.20 301 TYR A N 5
ATOM 4780 C CA . TYR A 1 12 ? 3.578 3.786 -1.604 1.00 62.04 301 TYR A CA 5
ATOM 4781 C C . TYR A 1 12 ? 3.569 4.730 -2.802 1.00 31.51 301 TYR A C 5
ATOM 4782 O O . TYR A 1 12 ? 2.688 5.581 -2.931 1.00 30.54 301 TYR A O 5
ATOM 4800 N N . ASP A 1 13 ? 4.555 4.573 -3.678 1.00 22.01 302 ASP A N 5
ATOM 4801 C CA . ASP A 1 13 ? 4.663 5.408 -4.868 1.00 14.10 302 ASP A CA 5
ATOM 4802 C C . ASP A 1 13 ? 4.532 4.568 -6.135 1.00 14.12 302 ASP A C 5
ATOM 4803 O O . ASP A 1 13 ? 5.529 4.229 -6.774 1.00 50.02 302 ASP A O 5
ATOM 4812 N N . THR A 1 14 ? 3.297 4.234 -6.494 1.00 44.44 303 THR A N 5
ATOM 4813 C CA . THR A 1 14 ? 3.036 3.433 -7.682 1.00 22.41 303 THR A CA 5
ATOM 4814 C C . THR A 1 14 ? 3.118 4.280 -8.946 1.00 1.55 303 THR A C 5
ATOM 4815 O O . THR A 1 14 ? 3.487 3.788 -10.013 1.00 63.15 303 THR A O 5
ATOM 4826 N N . TYR A 1 15 ? 2.773 5.557 -8.821 1.00 10.35 304 TYR A N 5
ATOM 4827 C CA . TYR A 1 15 ? 2.807 6.473 -9.955 1.00 13.12 304 TYR A CA 5
ATOM 4828 C C . TYR A 1 15 ? 4.149 6.397 -10.676 1.00 15.20 304 TYR A C 5
ATOM 4829 O O . TYR A 1 15 ? 4.226 6.590 -11.889 1.00 51.00 304 TYR A O 5
ATOM 4847 N N . SER A 1 16 ? 5.205 6.117 -9.919 1.00 4.52 305 SER A N 5
ATOM 4848 C CA . SER A 1 16 ? 6.546 6.019 -10.483 1.00 41.44 305 SER A CA 5
ATOM 4849 C C . SER A 1 16 ? 6.682 4.769 -11.347 1.00 63.42 305 SER A C 5
ATOM 4850 O O . SER A 1 16 ? 7.135 4.838 -12.490 1.00 60.12 305 SER A O 5
ATOM 4858 N N . ILE A 1 17 ? 6.288 3.629 -10.791 1.00 11.14 306 ILE A N 5
ATOM 4859 C CA . ILE A 1 17 ? 6.364 2.362 -11.510 1.00 10.32 306 ILE A CA 5
ATOM 4860 C C . ILE A 1 17 ? 5.409 2.346 -12.698 1.00 1.31 306 ILE A C 5
ATOM 4861 O O . ILE A 1 17 ? 5.718 1.786 -13.750 1.00 20.35 306 ILE A O 5
ATOM 4877 N N . THR A 1 18 ? 4.247 2.967 -12.525 1.00 33.50 307 THR A N 5
ATOM 4878 C CA . THR A 1 18 ? 3.246 3.026 -13.583 1.00 11.01 307 THR A CA 5
ATOM 4879 C C . THR A 1 18 ? 3.846 3.557 -14.879 1.00 23.32 307 THR A C 5
ATOM 4880 O O . THR A 1 18 ? 3.446 3.153 -15.970 1.00 23.04 307 THR A O 5
ATOM 4891 N N . ALA A 1 19 ? 4.809 4.464 -14.751 1.00 30.01 308 ALA A N 5
ATOM 4892 C CA . ALA A 1 19 ? 5.466 5.048 -15.914 1.00 64.21 308 ALA A CA 5
ATOM 4893 C C . ALA A 1 19 ? 6.570 4.135 -16.437 1.00 64.43 308 ALA A C 5
ATOM 4894 O O . ALA A 1 19 ? 6.800 4.052 -17.645 1.00 73.13 308 ALA A O 5
ATOM 4901 N N . CYS A 1 20 ? 7.250 3.452 -15.523 1.00 1.33 309 CYS A N 5
ATOM 4902 C CA . CYS A 1 20 ? 8.330 2.545 -15.892 1.00 51.50 309 CYS A CA 5
ATOM 4903 C C . CYS A 1 20 ? 7.821 1.441 -16.815 1.00 60.34 309 CYS A C 5
ATOM 4904 O O . CYS A 1 20 ? 8.346 1.243 -17.911 1.00 74.42 309 CYS A O 5
ATOM 4911 N N . ARG A 1 21 ? 6.798 0.724 -16.362 1.00 30.22 310 ARG A N 5
ATOM 4912 C CA . ARG A 1 21 ? 6.219 -0.361 -17.145 1.00 31.33 310 ARG A CA 5
ATOM 4913 C C . ARG A 1 21 ? 5.880 0.108 -18.557 1.00 22.11 310 ARG A C 5
ATOM 4914 O O . ARG A 1 21 ? 5.995 -0.652 -19.519 1.00 42.21 310 ARG A O 5
ATOM 4935 N N . ILE A 1 22 ? 5.461 1.364 -18.673 1.00 12.03 311 ILE A N 5
ATOM 4936 C CA . ILE A 1 22 ? 5.106 1.934 -19.965 1.00 63.41 311 ILE A CA 5
ATOM 4937 C C . ILE A 1 22 ? 6.330 2.062 -20.866 1.00 41.42 311 ILE A C 5
ATOM 4938 O O . ILE A 1 22 ? 6.301 1.664 -22.031 1.00 52.52 311 ILE A O 5
ATOM 4954 N N . ASP A 1 23 ? 7.406 2.616 -20.317 1.00 74.40 312 ASP A N 5
ATOM 4955 C CA . ASP A 1 23 ? 8.643 2.792 -21.070 1.00 15.11 312 ASP A CA 5
ATOM 4956 C C . ASP A 1 23 ? 9.225 1.443 -21.482 1.00 73.53 312 ASP A C 5
ATOM 4957 O O . ASP A 1 23 ? 9.793 1.306 -22.566 1.00 22.00 312 ASP A O 5
ATOM 4966 N N . CYS A 1 24 ? 9.082 0.452 -20.610 1.00 24.53 313 CYS A N 5
ATOM 4967 C CA . CYS A 1 24 ? 9.595 -0.886 -20.883 1.00 22.11 313 CYS A CA 5
ATOM 4968 C C . CYS A 1 24 ? 8.932 -1.481 -22.121 1.00 33.21 313 CYS A C 5
ATOM 4969 O O . CYS A 1 24 ? 9.607 -2.005 -23.006 1.00 0.43 313 CYS A O 5
ATOM 4976 N N . GLU A 1 25 ? 7.607 -1.395 -22.176 1.00 4.44 314 GLU A N 5
ATOM 4977 C CA . GLU A 1 25 ? 6.853 -1.926 -23.306 1.00 25.15 314 GLU A CA 5
ATOM 4978 C C . GLU A 1 25 ? 7.303 -1.277 -24.611 1.00 0.32 314 GLU A C 5
ATOM 4979 O O . GLU A 1 25 ? 7.718 -1.961 -25.548 1.00 34.34 314 GLU A O 5
ATOM 4991 N N . THR A 1 26 ? 7.216 0.048 -24.668 1.00 42.23 315 THR A N 5
ATOM 4992 C CA . THR A 1 26 ? 7.612 0.790 -25.858 1.00 0.44 315 THR A CA 5
ATOM 4993 C C . THR A 1 26 ? 8.963 0.314 -26.379 1.00 4.32 315 THR A C 5
ATOM 4994 O O . THR A 1 26 ? 9.079 -0.128 -27.522 1.00 23.31 315 THR A O 5
ATOM 5005 N N . ARG A 1 27 ? 9.984 0.408 -25.532 1.00 15.31 316 ARG A N 5
ATOM 5006 C CA . ARG A 1 27 ? 11.329 -0.012 -25.907 1.00 65.44 316 ARG A CA 5
ATOM 5007 C C . ARG A 1 27 ? 11.326 -1.451 -26.415 1.00 64.21 316 ARG A C 5
ATOM 5008 O O . ARG A 1 27 ? 12.128 -1.818 -27.274 1.00 4.33 316 ARG A O 5
ATOM 5029 N N . TYR A 1 28 ? 10.421 -2.261 -25.878 1.00 30.43 317 TYR A N 5
ATOM 5030 C CA . TYR A 1 28 ? 10.316 -3.660 -26.275 1.00 21.13 317 TYR A CA 5
ATOM 5031 C C . TYR A 1 28 ? 9.673 -3.790 -27.652 1.00 44.35 317 TYR A C 5
ATOM 5032 O O . TYR A 1 28 ? 10.072 -4.630 -28.460 1.00 22.24 317 TYR A O 5
ATOM 5050 N N . LEU A 1 29 ? 8.676 -2.952 -27.913 1.00 42.04 318 LEU A N 5
ATOM 5051 C CA . LEU A 1 29 ? 7.975 -2.971 -29.193 1.00 21.14 318 LEU A CA 5
ATOM 5052 C C . LEU A 1 29 ? 8.839 -2.366 -30.294 1.00 12.12 318 LEU A C 5
ATOM 5053 O O . LEU A 1 29 ? 9.100 -3.005 -31.314 1.00 11.32 318 LEU A O 5
ATOM 5069 N N . VAL A 1 30 ? 9.283 -1.131 -30.082 1.00 33.43 319 VAL A N 5
ATOM 5070 C CA . VAL A 1 30 ? 10.120 -0.442 -31.055 1.00 32.54 319 VAL A CA 5
ATOM 5071 C C . VAL A 1 30 ? 11.380 -1.244 -31.362 1.00 65.34 319 VAL A C 5
ATOM 5072 O O . VAL A 1 30 ? 12.010 -1.052 -32.402 1.00 70.43 319 VAL A O 5
ATOM 5085 N N . GLU A 1 31 ? 11.740 -2.142 -30.452 1.00 72.24 320 GLU A N 5
ATOM 5086 C CA . GLU A 1 31 ? 12.925 -2.973 -30.626 1.00 51.42 320 GLU A CA 5
ATOM 5087 C C . GLU A 1 31 ? 12.782 -3.877 -31.847 1.00 20.45 320 GLU A C 5
ATOM 5088 O O . GLU A 1 31 ? 13.529 -3.752 -32.816 1.00 15.21 320 GLU A O 5
ATOM 5100 N N . ASN A 1 32 ? 11.814 -4.786 -31.793 1.00 41.14 321 ASN A N 5
ATOM 5101 C CA . ASN A 1 32 ? 11.572 -5.712 -32.893 1.00 23.35 321 ASN A CA 5
ATOM 5102 C C . ASN A 1 32 ? 10.386 -5.255 -33.737 1.00 62.24 321 ASN A C 5
ATOM 5103 O O . ASN A 1 32 ? 10.486 -5.144 -34.960 1.00 3.10 321 ASN A O 5
ATOM 5114 N N . CYS A 1 33 ? 9.264 -4.991 -33.077 1.00 30.43 322 CYS A N 5
ATOM 5115 C CA . CYS A 1 33 ? 8.058 -4.545 -33.765 1.00 42.22 322 CYS A CA 5
ATOM 5116 C C . CYS A 1 33 ? 8.258 -3.159 -34.372 1.00 2.00 322 CYS A C 5
ATOM 5117 O O . CYS A 1 33 ? 7.460 -2.709 -35.193 1.00 31.11 322 CYS A O 5
ATOM 5124 N N . ASN A 1 34 ? 9.330 -2.489 -33.960 1.00 55.05 323 ASN A N 5
ATOM 5125 C CA . ASN A 1 34 ? 9.635 -1.154 -34.463 1.00 42.50 323 ASN A CA 5
ATOM 5126 C C . ASN A 1 34 ? 8.369 -0.308 -34.563 1.00 72.32 323 ASN A C 5
ATOM 5127 O O . ASN A 1 34 ? 8.117 0.331 -35.584 1.00 50.42 323 ASN A O 5
ATOM 5138 N N . CYS A 1 35 ? 7.577 -0.309 -33.496 1.00 55.11 324 CYS A N 5
ATOM 5139 C CA . CYS A 1 35 ? 6.338 0.458 -33.462 1.00 1.24 324 CYS A CA 5
ATOM 5140 C C . CYS A 1 35 ? 5.830 0.607 -32.031 1.00 31.42 324 CYS A C 5
ATOM 5141 O O . CYS A 1 35 ? 6.202 -0.163 -31.146 1.00 2.14 324 CYS A O 5
ATOM 5148 N N . ARG A 1 36 ? 4.977 1.603 -31.814 1.00 24.51 325 ARG A N 5
ATOM 5149 C CA . ARG A 1 36 ? 4.417 1.853 -30.490 1.00 71.03 325 ARG A CA 5
ATOM 5150 C C . ARG A 1 36 ? 2.901 2.016 -30.562 1.00 53.10 325 ARG A C 5
ATOM 5151 O O . ARG A 1 36 ? 2.330 2.118 -31.647 1.00 20.24 325 ARG A O 5
ATOM 5172 N N . MET A 1 37 ? 2.258 2.036 -29.401 1.00 33.23 326 MET A N 5
ATOM 5173 C CA . MET A 1 37 ? 0.809 2.187 -29.333 1.00 60.44 326 MET A CA 5
ATOM 5174 C C . MET A 1 37 ? 0.400 3.635 -29.580 1.00 51.03 326 MET A C 5
ATOM 5175 O O . MET A 1 37 ? 1.247 4.527 -29.643 1.00 40.15 326 MET A O 5
ATOM 5189 N N . VAL A 1 38 ? -0.902 3.863 -29.719 1.00 21.24 327 VAL A N 5
ATOM 5190 C CA . VAL A 1 38 ? -1.422 5.204 -29.960 1.00 51.32 327 VAL A CA 5
ATOM 5191 C C . VAL A 1 38 ? -1.470 6.014 -28.668 1.00 61.12 327 VAL A C 5
ATOM 5192 O O . VAL A 1 38 ? -1.243 7.224 -28.674 1.00 12.04 327 VAL A O 5
ATOM 5205 N N . HIS A 1 39 ? -1.766 5.338 -27.563 1.00 54.24 328 HIS A N 5
ATOM 5206 C CA . HIS A 1 39 ? -1.842 5.995 -26.263 1.00 63.51 328 HIS A CA 5
ATOM 5207 C C . HIS A 1 39 ? -0.447 6.295 -25.723 1.00 34.50 328 HIS A C 5
ATOM 5208 O O . HIS A 1 39 ? -0.266 7.204 -24.914 1.00 63.34 328 HIS A O 5
ATOM 5222 N N . MET A 1 40 ? 0.537 5.524 -26.177 1.00 44.35 329 MET A N 5
ATOM 5223 C CA . MET A 1 40 ? 1.915 5.708 -25.740 1.00 53.32 329 MET A CA 5
ATOM 5224 C C . MET A 1 40 ? 2.410 7.111 -26.079 1.00 61.04 329 MET A C 5
ATOM 5225 O O . MET A 1 40 ? 1.907 7.770 -26.989 1.00 42.14 329 MET A O 5
ATOM 5239 N N . PRO A 1 41 ? 3.421 7.581 -25.331 1.00 24.01 330 PRO A N 5
ATOM 5240 C CA . PRO A 1 41 ? 4.005 8.909 -25.534 1.00 43.23 330 PRO A CA 5
ATOM 5241 C C . PRO A 1 41 ? 4.796 9.002 -26.835 1.00 31.33 330 PRO A C 5
ATOM 5242 O O . PRO A 1 41 ? 5.320 8.003 -27.326 1.00 33.23 330 PRO A O 5
ATOM 5253 N N . GLY A 1 42 ? 4.878 10.209 -27.387 1.00 51.01 331 GLY A N 5
ATOM 5254 C CA . GLY A 1 42 ? 5.606 10.408 -28.626 1.00 44.33 331 GLY A CA 5
ATOM 5255 C C . GLY A 1 42 ? 7.023 9.874 -28.558 1.00 60.12 331 GLY A C 5
ATOM 5256 O O . GLY A 1 42 ? 7.724 10.077 -27.566 1.00 4.14 331 GLY A O 5
ATOM 5260 N N . ASP A 1 43 ? 7.446 9.186 -29.612 1.00 75.20 332 ASP A N 5
ATOM 5261 C CA . ASP A 1 43 ? 8.789 8.619 -29.668 1.00 50.53 332 ASP A CA 5
ATOM 5262 C C . ASP A 1 43 ? 9.016 7.891 -30.990 1.00 23.44 332 ASP A C 5
ATOM 5263 O O . ASP A 1 43 ? 9.701 8.398 -31.879 1.00 1.41 332 ASP A O 5
ATOM 5272 N N . ALA A 1 44 ? 8.439 6.701 -31.111 1.00 75.13 333 ALA A N 5
ATOM 5273 C CA . ALA A 1 44 ? 8.578 5.904 -32.323 1.00 74.31 333 ALA A CA 5
ATOM 5274 C C . ALA A 1 44 ? 7.564 6.329 -33.379 1.00 54.25 333 ALA A C 5
ATOM 5275 O O . ALA A 1 44 ? 6.550 6.960 -33.083 1.00 24.35 333 ALA A O 5
ATOM 5282 N N . PRO A 1 45 ? 7.842 5.977 -34.644 1.00 12.21 334 PRO A N 5
ATOM 5283 C CA . PRO A 1 45 ? 6.966 6.313 -35.770 1.00 42.44 334 PRO A CA 5
ATOM 5284 C C . PRO A 1 45 ? 5.656 5.533 -35.737 1.00 63.24 334 PRO A C 5
ATOM 5285 O O . PRO A 1 45 ? 5.603 4.408 -35.239 1.00 23.23 334 PRO A O 5
ATOM 5296 N N . TYR A 1 46 ? 4.600 6.136 -36.271 1.00 42.34 335 TYR A N 5
ATOM 5297 C CA . TYR A 1 46 ? 3.289 5.499 -36.301 1.00 35.44 335 TYR A CA 5
ATOM 5298 C C . TYR A 1 46 ? 3.143 4.611 -37.533 1.00 61.33 335 TYR A C 5
ATOM 5299 O O . TYR A 1 46 ? 3.233 5.083 -38.667 1.00 4.33 335 TYR A O 5
ATOM 5317 N N . CYS A 1 47 ? 2.917 3.322 -37.302 1.00 21.35 336 CYS A N 5
ATOM 5318 C CA . CYS A 1 47 ? 2.758 2.366 -38.392 1.00 43.24 336 CYS A CA 5
ATOM 5319 C C . CYS A 1 47 ? 1.290 2.230 -38.785 1.00 63.01 336 CYS A C 5
ATOM 5320 O O . CYS A 1 47 ? 0.396 2.646 -38.049 1.00 3.12 336 CYS A O 5
ATOM 5327 N N . THR A 1 48 ? 1.049 1.643 -39.954 1.00 72.44 337 THR A N 5
ATOM 5328 C CA . THR A 1 48 ? -0.309 1.452 -40.448 1.00 4.40 337 THR A CA 5
ATOM 5329 C C . THR A 1 48 ? -1.174 0.737 -39.415 1.00 63.14 337 THR A C 5
ATOM 5330 O O . THR A 1 48 ? -0.676 0.067 -38.510 1.00 2.24 337 THR A O 5
ATOM 5341 N N . PRO A 1 49 ? -2.500 0.880 -39.552 1.00 10.31 338 PRO A N 5
ATOM 5342 C CA . PRO A 1 49 ? -3.462 0.254 -38.641 1.00 72.31 338 PRO A CA 5
ATOM 5343 C C . PRO A 1 49 ? -3.511 -1.262 -38.801 1.00 72.42 338 PRO A C 5
ATOM 5344 O O . PRO A 1 49 ? -3.785 -1.988 -37.846 1.00 71.41 338 PRO A O 5
ATOM 5355 N N . GLU A 1 50 ? -3.242 -1.733 -40.015 1.00 73.10 339 GLU A N 5
ATOM 5356 C CA . GLU A 1 50 ? -3.256 -3.163 -40.299 1.00 12.52 339 GLU A CA 5
ATOM 5357 C C . GLU A 1 50 ? -1.986 -3.833 -39.782 1.00 11.34 339 GLU A C 5
ATOM 5358 O O . GLU A 1 50 ? -2.018 -4.974 -39.322 1.00 52.12 339 GLU A O 5
ATOM 5370 N N . GLN A 1 51 ? -0.871 -3.114 -39.863 1.00 41.01 340 GLN A N 5
ATOM 5371 C CA . GLN A 1 51 ? 0.411 -3.640 -39.404 1.00 45.12 340 GLN A CA 5
ATOM 5372 C C . GLN A 1 51 ? 0.582 -3.425 -37.904 1.00 12.32 340 GLN A C 5
ATOM 5373 O O . GLN A 1 51 ? 1.186 -4.246 -37.214 1.00 20.32 340 GLN A O 5
ATOM 5387 N N . TYR A 1 52 ? 0.047 -2.315 -37.406 1.00 35.00 341 TYR A N 5
ATOM 5388 C CA . TYR A 1 52 ? 0.143 -1.990 -35.988 1.00 24.13 341 TYR A CA 5
ATOM 5389 C C . TYR A 1 52 ? -0.649 -2.986 -35.147 1.00 13.05 341 TYR A C 5
ATOM 5390 O O . TYR A 1 52 ? -0.167 -3.477 -34.125 1.00 45.21 341 TYR A O 5
ATOM 5408 N N . LYS A 1 53 ? -1.869 -3.282 -35.583 1.00 3.43 342 LYS A N 5
ATOM 5409 C CA . LYS A 1 53 ? -2.730 -4.221 -34.873 1.00 64.21 342 LYS A CA 5
ATOM 5410 C C . LYS A 1 53 ? -2.237 -5.654 -35.055 1.00 3.04 342 LYS A C 5
ATOM 5411 O O . LYS A 1 53 ? -2.382 -6.486 -34.160 1.00 55.51 342 LYS A O 5
ATOM 5430 N N . GLU A 1 54 ? -1.656 -5.932 -36.217 1.00 53.23 343 GLU A N 5
ATOM 5431 C CA . GLU A 1 54 ? -1.143 -7.265 -36.513 1.00 13.31 343 GLU A CA 5
ATOM 5432 C C . GLU A 1 54 ? 0.189 -7.504 -35.807 1.00 52.53 343 GLU A C 5
ATOM 5433 O O . GLU A 1 54 ? 0.534 -8.640 -35.477 1.00 42.23 343 GLU A O 5
ATOM 5445 N N . CYS A 1 55 ? 0.934 -6.427 -35.581 1.00 62.11 344 CYS A N 5
ATOM 5446 C CA . CYS A 1 55 ? 2.229 -6.518 -34.916 1.00 44.02 344 CYS A CA 5
ATOM 5447 C C . CYS A 1 55 ? 2.071 -6.414 -33.402 1.00 21.03 344 CYS A C 5
ATOM 5448 O O . CYS A 1 55 ? 2.783 -7.074 -32.647 1.00 70.20 344 CYS A O 5
ATOM 5455 N N . ALA A 1 56 ? 1.132 -5.579 -32.967 1.00 53.44 345 ALA A N 5
ATOM 5456 C CA . ALA A 1 56 ? 0.880 -5.390 -31.544 1.00 2.42 345 ALA A CA 5
ATOM 5457 C C . ALA A 1 56 ? 0.273 -6.644 -30.922 1.00 34.22 345 ALA A C 5
ATOM 5458 O O . ALA A 1 56 ? 0.540 -6.964 -29.764 1.00 20.52 345 ALA A O 5
ATOM 5465 N N . ASP A 1 57 ? -0.542 -7.348 -31.698 1.00 61.40 346 ASP A N 5
ATOM 5466 C CA . ASP A 1 57 ? -1.186 -8.568 -31.224 1.00 60.52 346 ASP A CA 5
ATOM 5467 C C . ASP A 1 57 ? -0.165 -9.512 -30.596 1.00 3.32 346 ASP A C 5
ATOM 5468 O O . ASP A 1 57 ? -0.228 -9.834 -29.410 1.00 21.31 346 ASP A O 5
ATOM 5477 N N . PRO A 1 58 ? 0.799 -9.967 -31.410 1.00 24.13 347 PRO A N 5
ATOM 5478 C CA . PRO A 1 58 ? 1.851 -10.882 -30.956 1.00 41.44 347 PRO A CA 5
ATOM 5479 C C . PRO A 1 58 ? 2.835 -10.207 -30.008 1.00 25.24 347 PRO A C 5
ATOM 5480 O O . PRO A 1 58 ? 3.352 -10.835 -29.084 1.00 64.30 347 PRO A O 5
ATOM 5491 N N . ALA A 1 59 ? 3.091 -8.924 -30.242 1.00 21.32 348 ALA A N 5
ATOM 5492 C CA . ALA A 1 59 ? 4.012 -8.164 -29.407 1.00 43.04 348 ALA A CA 5
ATOM 5493 C C . ALA A 1 59 ? 3.603 -8.229 -27.938 1.00 13.43 348 ALA A C 5
ATOM 5494 O O . ALA A 1 59 ? 4.356 -8.717 -27.094 1.00 24.32 348 ALA A O 5
ATOM 5501 N N . LEU A 1 60 ? 2.406 -7.736 -27.640 1.00 24.23 349 LEU A N 5
ATOM 5502 C CA . LEU A 1 60 ? 1.898 -7.737 -26.273 1.00 43.54 349 LEU A CA 5
ATOM 5503 C C . LEU A 1 60 ? 1.758 -9.161 -25.745 1.00 42.14 349 LEU A C 5
ATOM 5504 O O . LEU A 1 60 ? 2.206 -9.470 -24.641 1.00 64.01 349 LEU A O 5
ATOM 5520 N N . ASP A 1 61 ? 1.138 -10.024 -26.543 1.00 50.13 350 ASP A N 5
ATOM 5521 C CA . ASP A 1 61 ? 0.943 -11.416 -26.157 1.00 53.02 350 ASP A CA 5
ATOM 5522 C C . ASP A 1 61 ? 2.281 -12.095 -25.875 1.00 23.02 350 ASP A C 5
ATOM 5523 O O . ASP A 1 61 ? 2.341 -13.101 -25.169 1.00 42.45 350 ASP A O 5
ATOM 5532 N N . PHE A 1 62 ? 3.350 -11.538 -26.435 1.00 14.02 351 PHE A N 5
ATOM 5533 C CA . PHE A 1 62 ? 4.686 -12.090 -26.246 1.00 53.15 351 PHE A CA 5
ATOM 5534 C C . PHE A 1 62 ? 5.343 -11.508 -24.998 1.00 44.51 351 PHE A C 5
ATOM 5535 O O . PHE A 1 62 ? 5.701 -12.239 -24.073 1.00 30.13 351 PHE A O 5
ATOM 5552 N N . LEU A 1 63 ? 5.500 -10.189 -24.979 1.00 53.22 352 LEU A N 5
ATOM 5553 C CA . LEU A 1 63 ? 6.116 -9.508 -23.845 1.00 74.13 352 LEU A CA 5
ATOM 5554 C C . LEU A 1 63 ? 5.362 -9.810 -22.555 1.00 55.43 352 LEU A C 5
ATOM 5555 O O . LEU A 1 63 ? 5.959 -9.908 -21.483 1.00 31.32 352 LEU A O 5
ATOM 5571 N N . VAL A 1 64 ? 4.045 -9.957 -22.665 1.00 72.42 353 VAL A N 5
ATOM 5572 C CA . VAL A 1 64 ? 3.210 -10.252 -21.507 1.00 62.01 353 VAL A CA 5
ATOM 5573 C C . VAL A 1 64 ? 3.567 -11.605 -20.900 1.00 23.44 353 VAL A C 5
ATOM 5574 O O . VAL A 1 64 ? 3.437 -11.809 -19.694 1.00 2.41 353 VAL A O 5
ATOM 5587 N N . GLU A 1 65 ? 4.019 -12.525 -21.747 1.00 55.21 354 GLU A N 5
ATOM 5588 C CA . GLU A 1 65 ? 4.396 -13.859 -21.293 1.00 71.01 354 GLU A CA 5
ATOM 5589 C C . GLU A 1 65 ? 5.871 -13.904 -20.902 1.00 2.34 354 GLU A C 5
ATOM 5590 O O . GLU A 1 65 ? 6.239 -14.502 -19.890 1.00 13.43 354 GLU A O 5
ATOM 5602 N N . LYS A 1 66 ? 6.711 -13.269 -21.712 1.00 10.52 355 LYS A N 5
ATOM 5603 C CA . LYS A 1 66 ? 8.146 -13.236 -21.454 1.00 24.10 355 LYS A CA 5
ATOM 5604 C C . LYS A 1 66 ? 8.491 -12.146 -20.443 1.00 51.34 355 LYS A C 5
ATOM 5605 O O . LYS A 1 66 ? 8.782 -12.433 -19.282 1.00 40.03 355 LYS A O 5
ATOM 5624 N N . ASP A 1 67 ? 8.454 -10.897 -20.892 1.00 35.24 356 ASP A N 5
ATOM 5625 C CA . ASP A 1 67 ? 8.760 -9.764 -20.026 1.00 31.04 356 ASP A CA 5
ATOM 5626 C C . ASP A 1 67 ? 7.532 -9.347 -19.222 1.00 13.20 356 ASP A C 5
ATOM 5627 O O . ASP A 1 67 ? 6.994 -8.257 -19.412 1.00 52.43 356 ASP A O 5
ATOM 5636 N N . ASN A 1 68 ? 7.094 -10.223 -18.323 1.00 11.25 357 ASN A N 5
ATOM 5637 C CA . ASN A 1 68 ? 5.929 -9.946 -17.492 1.00 73.22 357 ASN A CA 5
ATOM 5638 C C . ASN A 1 68 ? 6.336 -9.246 -16.199 1.00 0.50 357 ASN A C 5
ATOM 5639 O O . ASN A 1 68 ? 5.613 -8.392 -15.689 1.00 45.30 357 ASN A O 5
ATOM 5650 N N . GLU A 1 69 ? 7.500 -9.617 -15.674 1.00 74.44 358 GLU A N 5
ATOM 5651 C CA . GLU A 1 69 ? 8.004 -9.026 -14.439 1.00 64.53 358 GLU A CA 5
ATOM 5652 C C . GLU A 1 69 ? 9.208 -8.131 -14.717 1.00 70.23 358 GLU A C 5
ATOM 5653 O O . GLU A 1 69 ? 9.475 -7.184 -13.978 1.00 44.10 358 GLU A O 5
ATOM 5665 N N . TYR A 1 70 ? 9.933 -8.440 -15.786 1.00 60.44 359 TYR A N 5
ATOM 5666 C CA . TYR A 1 70 ? 11.110 -7.667 -16.161 1.00 35.43 359 TYR A CA 5
ATOM 5667 C C . TYR A 1 70 ? 10.787 -6.177 -16.224 1.00 31.41 359 TYR A C 5
ATOM 5668 O O . TYR A 1 70 ? 11.619 -5.335 -15.885 1.00 21.34 359 TYR A O 5
ATOM 5686 N N . CYS A 1 71 ? 9.573 -5.859 -16.658 1.00 3.01 360 CYS A N 5
ATOM 5687 C CA . CYS A 1 71 ? 9.136 -4.473 -16.766 1.00 11.13 360 CYS A CA 5
ATOM 5688 C C . CYS A 1 71 ? 8.849 -3.885 -15.387 1.00 10.42 360 CYS A C 5
ATOM 5689 O O . CYS A 1 71 ? 9.050 -2.693 -15.154 1.00 44.22 360 CYS A O 5
ATOM 5696 N N . VAL A 1 72 ? 8.376 -4.730 -14.476 1.00 13.44 361 VAL A N 5
ATOM 5697 C CA . VAL A 1 72 ? 8.061 -4.296 -13.120 1.00 13.10 361 VAL A CA 5
ATOM 5698 C C . VAL A 1 72 ? 9.233 -3.544 -12.499 1.00 71.23 361 VAL A C 5
ATOM 5699 O O . VAL A 1 72 ? 10.288 -4.122 -12.239 1.00 12.24 361 VAL A O 5
ATOM 5712 N N . CYS A 1 73 ? 9.039 -2.251 -12.261 1.00 34.51 362 CYS A N 5
ATOM 5713 C CA . CYS A 1 73 ? 10.080 -1.418 -11.671 1.00 13.45 362 CYS A CA 5
ATOM 5714 C C . CYS A 1 73 ? 9.871 -1.272 -10.166 1.00 63.24 362 CYS A C 5
ATOM 5715 O O . CYS A 1 73 ? 8.795 -1.571 -9.647 1.00 51.11 362 CYS A O 5
ATOM 5722 N N . GLU A 1 74 ? 10.906 -0.812 -9.471 1.00 72.45 363 GLU A N 5
ATOM 5723 C CA . GLU A 1 74 ? 10.835 -0.628 -8.026 1.00 4.22 363 GLU A CA 5
ATOM 5724 C C . GLU A 1 74 ? 10.427 0.801 -7.679 1.00 64.13 363 GLU A C 5
ATOM 5725 O O . GLU A 1 74 ? 10.528 1.705 -8.507 1.00 25.42 363 GLU A O 5
ATOM 5737 N N . MET A 1 75 ? 9.965 0.995 -6.448 1.00 71.40 364 MET A N 5
ATOM 5738 C CA . MET A 1 75 ? 9.541 2.313 -5.991 1.00 35.43 364 MET A CA 5
ATOM 5739 C C . MET A 1 75 ? 10.629 3.352 -6.245 1.00 20.02 364 MET A C 5
ATOM 5740 O O . MET A 1 75 ? 11.801 3.026 -6.428 1.00 71.11 364 MET A O 5
ATOM 5754 N N . PRO A 1 76 ? 10.233 4.633 -6.257 1.00 4.33 365 PRO A N 5
ATOM 5755 C CA . PRO A 1 76 ? 11.160 5.746 -6.487 1.00 64.45 365 PRO A CA 5
ATOM 5756 C C . PRO A 1 76 ? 12.121 5.951 -5.321 1.00 64.05 365 PRO A C 5
ATOM 5757 O O . PRO A 1 76 ? 11.916 5.412 -4.233 1.00 4.33 365 PRO A O 5
ATOM 5768 N N . CYS A 1 77 ? 13.169 6.733 -5.555 1.00 21.32 366 CYS A N 5
ATOM 5769 C CA . CYS A 1 77 ? 14.163 7.010 -4.525 1.00 74.15 366 CYS A CA 5
ATOM 5770 C C . CYS A 1 77 ? 13.495 7.500 -3.243 1.00 62.22 366 CYS A C 5
ATOM 5771 O O . CYS A 1 77 ? 12.307 7.822 -3.233 1.00 73.53 366 CYS A O 5
ATOM 5778 N N . ASN A 1 78 ? 14.267 7.552 -2.163 1.00 63.40 367 ASN A N 5
ATOM 5779 C CA . ASN A 1 78 ? 13.751 8.002 -0.875 1.00 14.54 367 ASN A CA 5
ATOM 5780 C C . ASN A 1 78 ? 14.327 9.366 -0.504 1.00 33.43 367 ASN A C 5
ATOM 5781 O O . ASN A 1 78 ? 14.477 9.687 0.675 1.00 33.24 367 ASN A O 5
ATOM 5791 N N . SER A 1 1 ? 17.856 9.583 -6.624 1.00 41.30 290 SER A N 6
ATOM 5792 C CA . SER A 1 1 ? 17.376 9.651 -7.999 1.00 12.42 290 SER A CA 6
ATOM 5793 C C . SER A 1 1 ? 16.040 8.929 -8.143 1.00 40.03 290 SER A C 6
ATOM 5794 O O . SER A 1 1 ? 15.776 8.282 -9.156 1.00 73.13 290 SER A O 6
ATOM 5802 N N . CYS A 1 2 ? 15.198 9.045 -7.121 1.00 60.30 291 CYS A N 6
ATOM 5803 C CA . CYS A 1 2 ? 13.889 8.404 -7.131 1.00 45.32 291 CYS A CA 6
ATOM 5804 C C . CYS A 1 2 ? 12.806 9.385 -7.572 1.00 10.35 291 CYS A C 6
ATOM 5805 O O . CYS A 1 2 ? 11.820 9.597 -6.865 1.00 55.33 291 CYS A O 6
ATOM 5812 N N . LYS A 1 3 ? 12.996 9.980 -8.744 1.00 32.25 292 LYS A N 6
ATOM 5813 C CA . LYS A 1 3 ? 12.037 10.938 -9.281 1.00 33.12 292 LYS A CA 6
ATOM 5814 C C . LYS A 1 3 ? 10.659 10.302 -9.432 1.00 33.34 292 LYS A C 6
ATOM 5815 O O . LYS A 1 3 ? 10.538 9.083 -9.555 1.00 24.25 292 LYS A O 6
ATOM 5834 N N . ALA A 1 4 ? 9.623 11.134 -9.424 1.00 23.11 293 ALA A N 6
ATOM 5835 C CA . ALA A 1 4 ? 8.255 10.652 -9.563 1.00 74.34 293 ALA A CA 6
ATOM 5836 C C . ALA A 1 4 ? 7.305 11.793 -9.911 1.00 4.22 293 ALA A C 6
ATOM 5837 O O . ALA A 1 4 ? 7.591 12.959 -9.640 1.00 53.23 293 ALA A O 6
ATOM 5844 N N . THR A 1 5 ? 6.171 11.449 -10.515 1.00 55.34 294 THR A N 6
ATOM 5845 C CA . THR A 1 5 ? 5.179 12.444 -10.902 1.00 23.14 294 THR A CA 6
ATOM 5846 C C . THR A 1 5 ? 3.931 12.343 -10.034 1.00 32.51 294 THR A C 6
ATOM 5847 O O . THR A 1 5 ? 3.069 11.494 -10.263 1.00 34.30 294 THR A O 6
ATOM 5858 N N . THR A 1 6 ? 3.838 13.215 -9.035 1.00 15.01 295 THR A N 6
ATOM 5859 C CA . THR A 1 6 ? 2.694 13.223 -8.132 1.00 10.15 295 THR A CA 6
ATOM 5860 C C . THR A 1 6 ? 1.383 13.281 -8.905 1.00 44.02 295 THR A C 6
ATOM 5861 O O . THR A 1 6 ? 1.263 14.008 -9.891 1.00 0.11 295 THR A O 6
ATOM 5872 N N . GLY A 1 7 ? 0.399 12.509 -8.452 1.00 1.14 296 GLY A N 6
ATOM 5873 C CA . GLY A 1 7 ? -0.893 12.488 -9.114 1.00 71.21 296 GLY A CA 6
ATOM 5874 C C . GLY A 1 7 ? -1.984 11.906 -8.237 1.00 5.24 296 GLY A C 6
ATOM 5875 O O . GLY A 1 7 ? -2.787 12.643 -7.665 1.00 23.13 296 GLY A O 6
ATOM 5879 N N . ASP A 1 8 ? -2.015 10.583 -8.134 1.00 44.10 297 ASP A N 6
ATOM 5880 C CA . ASP A 1 8 ? -3.017 9.903 -7.320 1.00 71.14 297 ASP A CA 6
ATOM 5881 C C . ASP A 1 8 ? -2.427 8.664 -6.654 1.00 44.21 297 ASP A C 6
ATOM 5882 O O . ASP A 1 8 ? -1.982 7.736 -7.329 1.00 35.52 297 ASP A O 6
ATOM 5891 N N . SER A 1 9 ? -2.425 8.658 -5.325 1.00 12.41 298 SER A N 6
ATOM 5892 C CA . SER A 1 9 ? -1.885 7.536 -4.566 1.00 71.14 298 SER A CA 6
ATOM 5893 C C . SER A 1 9 ? -2.331 7.600 -3.109 1.00 24.35 298 SER A C 6
ATOM 5894 O O . SER A 1 9 ? -1.913 8.482 -2.360 1.00 4.00 298 SER A O 6
ATOM 5902 N N . GLU A 1 10 ? -3.183 6.659 -2.716 1.00 23.43 299 GLU A N 6
ATOM 5903 C CA . GLU A 1 10 ? -3.687 6.609 -1.349 1.00 10.22 299 GLU A CA 6
ATOM 5904 C C . GLU A 1 10 ? -2.607 6.122 -0.388 1.00 0.04 299 GLU A C 6
ATOM 5905 O O . GLU A 1 10 ? -2.038 6.905 0.373 1.00 52.31 299 GLU A O 6
ATOM 5917 N N . PHE A 1 11 ? -2.330 4.823 -0.428 1.00 70.54 300 PHE A N 6
ATOM 5918 C CA . PHE A 1 11 ? -1.318 4.229 0.439 1.00 74.31 300 PHE A CA 6
ATOM 5919 C C . PHE A 1 11 ? -0.097 3.797 -0.366 1.00 15.22 300 PHE A C 6
ATOM 5920 O O . PHE A 1 11 ? 1.011 4.286 -0.145 1.00 71.21 300 PHE A O 6
ATOM 5937 N N . TYR A 1 12 ? -0.308 2.876 -1.300 1.00 44.20 301 TYR A N 6
ATOM 5938 C CA . TYR A 1 12 ? 0.776 2.374 -2.137 1.00 62.04 301 TYR A CA 6
ATOM 5939 C C . TYR A 1 12 ? 1.087 3.349 -3.269 1.00 31.51 301 TYR A C 6
ATOM 5940 O O . TYR A 1 12 ? 0.216 4.095 -3.716 1.00 30.54 301 TYR A O 6
ATOM 5958 N N . ASP A 1 13 ? 2.334 3.336 -3.726 1.00 22.01 302 ASP A N 6
ATOM 5959 C CA . ASP A 1 13 ? 2.760 4.217 -4.807 1.00 14.10 302 ASP A CA 6
ATOM 5960 C C . ASP A 1 13 ? 2.686 3.502 -6.152 1.00 14.12 302 ASP A C 6
ATOM 5961 O O . ASP A 1 13 ? 3.708 3.239 -6.786 1.00 50.02 302 ASP A O 6
ATOM 5970 N N . THR A 1 14 ? 1.467 3.188 -6.583 1.00 44.44 303 THR A N 6
ATOM 5971 C CA . THR A 1 14 ? 1.259 2.502 -7.852 1.00 22.41 303 THR A CA 6
ATOM 5972 C C . THR A 1 14 ? 1.443 3.453 -9.029 1.00 1.55 303 THR A C 6
ATOM 5973 O O . THR A 1 14 ? 1.905 3.052 -10.098 1.00 63.15 303 THR A O 6
ATOM 5984 N N . TYR A 1 15 ? 1.080 4.715 -8.826 1.00 10.35 304 TYR A N 6
ATOM 5985 C CA . TYR A 1 15 ? 1.203 5.723 -9.871 1.00 13.12 304 TYR A CA 6
ATOM 5986 C C . TYR A 1 15 ? 2.609 5.723 -10.465 1.00 15.20 304 TYR A C 6
ATOM 5987 O O . TYR A 1 15 ? 2.794 5.990 -11.651 1.00 51.00 304 TYR A O 6
ATOM 6005 N N . SER A 1 16 ? 3.597 5.422 -9.628 1.00 4.52 305 SER A N 6
ATOM 6006 C CA . SER A 1 16 ? 4.987 5.390 -10.067 1.00 41.44 305 SER A CA 6
ATOM 6007 C C . SER A 1 16 ? 5.238 4.203 -10.992 1.00 63.42 305 SER A C 6
ATOM 6008 O O . SER A 1 16 ? 6.008 4.300 -11.947 1.00 60.12 305 SER A O 6
ATOM 6016 N N . ILE A 1 17 ? 4.583 3.085 -10.699 1.00 11.14 306 ILE A N 6
ATOM 6017 C CA . ILE A 1 17 ? 4.733 1.879 -11.505 1.00 10.32 306 ILE A CA 6
ATOM 6018 C C . ILE A 1 17 ? 3.896 1.960 -12.777 1.00 1.31 306 ILE A C 6
ATOM 6019 O O . ILE A 1 17 ? 4.293 1.457 -13.829 1.00 20.35 306 ILE A O 6
ATOM 6035 N N . THR A 1 18 ? 2.734 2.597 -12.675 1.00 33.50 307 THR A N 6
ATOM 6036 C CA . THR A 1 18 ? 1.840 2.745 -13.816 1.00 11.01 307 THR A CA 6
ATOM 6037 C C . THR A 1 18 ? 2.579 3.309 -15.024 1.00 23.32 307 THR A C 6
ATOM 6038 O O . THR A 1 18 ? 2.278 2.961 -16.166 1.00 23.04 307 THR A O 6
ATOM 6049 N N . ALA A 1 19 ? 3.549 4.179 -14.765 1.00 30.01 308 ALA A N 6
ATOM 6050 C CA . ALA A 1 19 ? 4.334 4.790 -15.831 1.00 64.21 308 ALA A CA 6
ATOM 6051 C C . ALA A 1 19 ? 5.458 3.863 -16.285 1.00 64.43 308 ALA A C 6
ATOM 6052 O O . ALA A 1 19 ? 5.836 3.857 -17.457 1.00 73.13 308 ALA A O 6
ATOM 6059 N N . CYS A 1 20 ? 5.987 3.081 -15.350 1.00 1.33 309 CYS A N 6
ATOM 6060 C CA . CYS A 1 20 ? 7.068 2.152 -15.653 1.00 51.50 309 CYS A CA 6
ATOM 6061 C C . CYS A 1 20 ? 6.649 1.164 -16.738 1.00 60.34 309 CYS A C 6
ATOM 6062 O O . CYS A 1 20 ? 7.313 1.037 -17.767 1.00 74.42 309 CYS A O 6
ATOM 6069 N N . ARG A 1 21 ? 5.542 0.467 -16.500 1.00 30.22 310 ARG A N 6
ATOM 6070 C CA . ARG A 1 21 ? 5.035 -0.510 -17.455 1.00 31.33 310 ARG A CA 6
ATOM 6071 C C . ARG A 1 21 ? 4.895 0.109 -18.843 1.00 22.11 310 ARG A C 6
ATOM 6072 O O . ARG A 1 21 ? 5.103 -0.561 -19.855 1.00 42.21 310 ARG A O 6
ATOM 6093 N N . ILE A 1 22 ? 4.543 1.390 -18.881 1.00 12.03 311 ILE A N 6
ATOM 6094 C CA . ILE A 1 22 ? 4.376 2.097 -20.144 1.00 63.41 311 ILE A CA 6
ATOM 6095 C C . ILE A 1 22 ? 5.701 2.207 -20.891 1.00 41.42 311 ILE A C 6
ATOM 6096 O O . ILE A 1 22 ? 5.824 1.753 -22.029 1.00 52.52 311 ILE A O 6
ATOM 6112 N N . ASP A 1 23 ? 6.690 2.812 -20.244 1.00 74.40 312 ASP A N 6
ATOM 6113 C CA . ASP A 1 23 ? 8.009 2.979 -20.846 1.00 15.11 312 ASP A CA 6
ATOM 6114 C C . ASP A 1 23 ? 8.651 1.626 -21.133 1.00 73.53 312 ASP A C 6
ATOM 6115 O O . ASP A 1 23 ? 9.361 1.461 -22.125 1.00 22.00 312 ASP A O 6
ATOM 6124 N N . CYS A 1 24 ? 8.397 0.659 -20.256 1.00 24.53 313 CYS A N 6
ATOM 6125 C CA . CYS A 1 24 ? 8.950 -0.680 -20.414 1.00 22.11 313 CYS A CA 6
ATOM 6126 C C . CYS A 1 24 ? 8.494 -1.307 -21.729 1.00 33.21 313 CYS A C 6
ATOM 6127 O O . CYS A 1 24 ? 9.238 -2.056 -22.361 1.00 0.43 313 CYS A O 6
ATOM 6134 N N . GLU A 1 25 ? 7.267 -0.993 -22.132 1.00 4.44 314 GLU A N 6
ATOM 6135 C CA . GLU A 1 25 ? 6.712 -1.526 -23.371 1.00 25.15 314 GLU A CA 6
ATOM 6136 C C . GLU A 1 25 ? 7.185 -0.715 -24.573 1.00 0.32 314 GLU A C 6
ATOM 6137 O O . GLU A 1 25 ? 7.535 -1.271 -25.615 1.00 34.34 314 GLU A O 6
ATOM 6149 N N . THR A 1 26 ? 7.194 0.606 -24.422 1.00 42.23 315 THR A N 6
ATOM 6150 C CA . THR A 1 26 ? 7.623 1.495 -25.494 1.00 0.44 315 THR A CA 6
ATOM 6151 C C . THR A 1 26 ? 8.967 1.060 -26.065 1.00 4.32 315 THR A C 6
ATOM 6152 O O . THR A 1 26 ? 9.213 1.188 -27.265 1.00 23.31 315 THR A O 6
ATOM 6163 N N . ARG A 1 27 ? 9.834 0.544 -25.200 1.00 15.31 316 ARG A N 6
ATOM 6164 C CA . ARG A 1 27 ? 11.154 0.090 -25.619 1.00 65.44 316 ARG A CA 6
ATOM 6165 C C . ARG A 1 27 ? 11.091 -1.333 -26.166 1.00 64.21 316 ARG A C 6
ATOM 6166 O O . ARG A 1 27 ? 11.858 -1.702 -27.055 1.00 4.33 316 ARG A O 6
ATOM 6187 N N . TYR A 1 28 ? 10.173 -2.128 -25.628 1.00 30.43 317 TYR A N 6
ATOM 6188 C CA . TYR A 1 28 ? 10.011 -3.511 -26.059 1.00 21.13 317 TYR A CA 6
ATOM 6189 C C . TYR A 1 28 ? 9.432 -3.579 -27.468 1.00 44.35 317 TYR A C 6
ATOM 6190 O O . TYR A 1 28 ? 9.850 -4.400 -28.286 1.00 22.24 317 TYR A O 6
ATOM 6208 N N . LEU A 1 29 ? 8.467 -2.708 -27.747 1.00 42.04 318 LEU A N 6
ATOM 6209 C CA . LEU A 1 29 ? 7.829 -2.666 -29.058 1.00 21.14 318 LEU A CA 6
ATOM 6210 C C . LEU A 1 29 ? 8.776 -2.093 -30.106 1.00 12.12 318 LEU A C 6
ATOM 6211 O O . LEU A 1 29 ? 8.991 -2.692 -31.159 1.00 11.32 318 LEU A O 6
ATOM 6227 N N . VAL A 1 30 ? 9.343 -0.927 -29.810 1.00 33.43 319 VAL A N 6
ATOM 6228 C CA . VAL A 1 30 ? 10.270 -0.273 -30.725 1.00 32.54 319 VAL A CA 6
ATOM 6229 C C . VAL A 1 30 ? 11.495 -1.143 -30.982 1.00 65.34 319 VAL A C 6
ATOM 6230 O O . VAL A 1 30 ? 12.196 -0.966 -31.978 1.00 70.43 319 VAL A O 6
ATOM 6243 N N . GLU A 1 31 ? 11.745 -2.085 -30.077 1.00 72.24 320 GLU A N 6
ATOM 6244 C CA . GLU A 1 31 ? 12.886 -2.984 -30.206 1.00 51.42 320 GLU A CA 6
ATOM 6245 C C . GLU A 1 31 ? 12.768 -3.836 -31.467 1.00 20.45 320 GLU A C 6
ATOM 6246 O O . GLU A 1 31 ? 13.597 -3.744 -32.371 1.00 15.21 320 GLU A O 6
ATOM 6258 N N . ASN A 1 32 ? 11.730 -4.665 -31.519 1.00 41.14 321 ASN A N 6
ATOM 6259 C CA . ASN A 1 32 ? 11.503 -5.534 -32.668 1.00 23.35 321 ASN A CA 6
ATOM 6260 C C . ASN A 1 32 ? 10.442 -4.946 -33.593 1.00 62.24 321 ASN A C 6
ATOM 6261 O O . ASN A 1 32 ? 10.644 -4.846 -34.804 1.00 3.10 321 ASN A O 6
ATOM 6272 N N . CYS A 1 33 ? 9.310 -4.559 -33.015 1.00 30.43 322 CYS A N 6
ATOM 6273 C CA . CYS A 1 33 ? 8.216 -3.981 -33.786 1.00 42.22 322 CYS A CA 6
ATOM 6274 C C . CYS A 1 33 ? 8.615 -2.628 -34.367 1.00 2.00 322 CYS A C 6
ATOM 6275 O O . CYS A 1 33 ? 8.053 -2.179 -35.364 1.00 31.11 322 CYS A O 6
ATOM 6282 N N . ASN A 1 34 ? 9.590 -1.983 -33.735 1.00 55.05 323 ASN A N 6
ATOM 6283 C CA . ASN A 1 34 ? 10.065 -0.681 -34.188 1.00 42.50 323 ASN A CA 6
ATOM 6284 C C . ASN A 1 34 ? 8.896 0.268 -34.435 1.00 72.32 323 ASN A C 6
ATOM 6285 O O . ASN A 1 34 ? 8.825 0.927 -35.473 1.00 50.42 323 ASN A O 6
ATOM 6296 N N . CYS A 1 35 ? 7.981 0.335 -33.472 1.00 55.11 324 CYS A N 6
ATOM 6297 C CA . CYS A 1 35 ? 6.816 1.203 -33.583 1.00 1.24 324 CYS A CA 6
ATOM 6298 C C . CYS A 1 35 ? 6.124 1.360 -32.232 1.00 31.42 324 CYS A C 6
ATOM 6299 O O . CYS A 1 35 ? 6.286 0.526 -31.340 1.00 2.14 324 CYS A O 6
ATOM 6306 N N . ARG A 1 36 ? 5.354 2.434 -32.089 1.00 24.51 325 ARG A N 6
ATOM 6307 C CA . ARG A 1 36 ? 4.639 2.700 -30.847 1.00 71.03 325 ARG A CA 6
ATOM 6308 C C . ARG A 1 36 ? 3.133 2.744 -31.086 1.00 53.10 325 ARG A C 6
ATOM 6309 O O . ARG A 1 36 ? 2.678 2.947 -32.211 1.00 20.24 325 ARG A O 6
ATOM 6330 N N . MET A 1 37 ? 2.364 2.552 -30.018 1.00 33.23 326 MET A N 6
ATOM 6331 C CA . MET A 1 37 ? 0.908 2.570 -30.112 1.00 60.44 326 MET A CA 6
ATOM 6332 C C . MET A 1 37 ? 0.395 3.990 -30.322 1.00 51.03 326 MET A C 6
ATOM 6333 O O . MET A 1 37 ? 1.153 4.955 -30.227 1.00 40.15 326 MET A O 6
ATOM 6347 N N . VAL A 1 38 ? -0.898 4.111 -30.608 1.00 21.24 327 VAL A N 6
ATOM 6348 C CA . VAL A 1 38 ? -1.513 5.414 -30.831 1.00 51.32 327 VAL A CA 6
ATOM 6349 C C . VAL A 1 38 ? -1.392 6.298 -29.594 1.00 61.12 327 VAL A C 6
ATOM 6350 O O . VAL A 1 38 ? -1.164 7.504 -29.700 1.00 12.04 327 VAL A O 6
ATOM 6363 N N . HIS A 1 39 ? -1.545 5.690 -28.422 1.00 54.24 328 HIS A N 6
ATOM 6364 C CA . HIS A 1 39 ? -1.451 6.421 -27.164 1.00 63.51 328 HIS A CA 6
ATOM 6365 C C . HIS A 1 39 ? -0.025 6.388 -26.621 1.00 34.50 328 HIS A C 6
ATOM 6366 O O . HIS A 1 39 ? 0.381 7.269 -25.863 1.00 63.34 328 HIS A O 6
ATOM 6380 N N . MET A 1 40 ? 0.729 5.367 -27.014 1.00 44.35 329 MET A N 6
ATOM 6381 C CA . MET A 1 40 ? 2.109 5.222 -26.567 1.00 53.32 329 MET A CA 6
ATOM 6382 C C . MET A 1 40 ? 2.963 6.390 -27.048 1.00 61.04 329 MET A C 6
ATOM 6383 O O . MET A 1 40 ? 2.975 6.736 -28.229 1.00 42.14 329 MET A O 6
ATOM 6397 N N . PRO A 1 41 ? 3.696 7.013 -26.112 1.00 24.01 330 PRO A N 6
ATOM 6398 C CA . PRO A 1 41 ? 4.565 8.152 -26.418 1.00 43.23 330 PRO A CA 6
ATOM 6399 C C . PRO A 1 41 ? 5.784 7.747 -27.240 1.00 31.33 330 PRO A C 6
ATOM 6400 O O . PRO A 1 41 ? 6.058 6.561 -27.419 1.00 33.23 330 PRO A O 6
ATOM 6411 N N . GLY A 1 42 ? 6.512 8.741 -27.741 1.00 51.01 331 GLY A N 6
ATOM 6412 C CA . GLY A 1 42 ? 7.693 8.467 -28.539 1.00 44.33 331 GLY A CA 6
ATOM 6413 C C . GLY A 1 42 ? 7.933 9.522 -29.600 1.00 60.12 331 GLY A C 6
ATOM 6414 O O . GLY A 1 42 ? 7.283 10.567 -29.604 1.00 4.14 331 GLY A O 6
ATOM 6418 N N . ASP A 1 43 ? 8.870 9.250 -30.502 1.00 75.20 332 ASP A N 6
ATOM 6419 C CA . ASP A 1 43 ? 9.195 10.185 -31.573 1.00 50.53 332 ASP A CA 6
ATOM 6420 C C . ASP A 1 43 ? 9.006 9.532 -32.939 1.00 23.44 332 ASP A C 6
ATOM 6421 O O . ASP A 1 43 ? 8.610 10.189 -33.902 1.00 1.41 332 ASP A O 6
ATOM 6430 N N . ALA A 1 44 ? 9.292 8.237 -33.016 1.00 75.13 333 ALA A N 6
ATOM 6431 C CA . ALA A 1 44 ? 9.153 7.497 -34.263 1.00 74.31 333 ALA A CA 6
ATOM 6432 C C . ALA A 1 44 ? 7.780 7.725 -34.887 1.00 54.25 333 ALA A C 6
ATOM 6433 O O . ALA A 1 44 ? 6.829 8.134 -34.221 1.00 24.35 333 ALA A O 6
ATOM 6440 N N . PRO A 1 45 ? 7.672 7.456 -36.197 1.00 12.21 334 PRO A N 6
ATOM 6441 C CA . PRO A 1 45 ? 6.420 7.625 -36.939 1.00 42.44 334 PRO A CA 6
ATOM 6442 C C . PRO A 1 45 ? 5.367 6.597 -36.541 1.00 63.24 334 PRO A C 6
ATOM 6443 O O . PRO A 1 45 ? 5.682 5.576 -35.928 1.00 23.23 334 PRO A O 6
ATOM 6454 N N . TYR A 1 46 ? 4.116 6.872 -36.893 1.00 42.34 335 TYR A N 6
ATOM 6455 C CA . TYR A 1 46 ? 3.016 5.971 -36.571 1.00 35.44 335 TYR A CA 6
ATOM 6456 C C . TYR A 1 46 ? 2.772 4.980 -37.706 1.00 61.33 335 TYR A C 6
ATOM 6457 O O . TYR A 1 46 ? 2.691 5.363 -38.873 1.00 4.33 335 TYR A O 6
ATOM 6475 N N . CYS A 1 47 ? 2.655 3.705 -37.354 1.00 21.35 336 CYS A N 6
ATOM 6476 C CA . CYS A 1 47 ? 2.420 2.657 -38.341 1.00 43.24 336 CYS A CA 6
ATOM 6477 C C . CYS A 1 47 ? 0.925 2.426 -38.543 1.00 63.01 336 CYS A C 6
ATOM 6478 O O . CYS A 1 47 ? 0.118 2.691 -37.652 1.00 3.12 336 CYS A O 6
ATOM 6485 N N . THR A 1 48 ? 0.564 1.931 -39.723 1.00 72.44 337 THR A N 6
ATOM 6486 C CA . THR A 1 48 ? -0.832 1.665 -40.045 1.00 4.40 337 THR A CA 6
ATOM 6487 C C . THR A 1 48 ? -1.484 0.788 -38.982 1.00 63.14 337 THR A C 6
ATOM 6488 O O . THR A 1 48 ? -0.813 0.089 -38.221 1.00 2.24 337 THR A O 6
ATOM 6499 N N . PRO A 1 49 ? -2.823 0.822 -38.924 1.00 10.31 338 PRO A N 6
ATOM 6500 C CA . PRO A 1 49 ? -3.595 0.035 -37.958 1.00 72.31 338 PRO A CA 6
ATOM 6501 C C . PRO A 1 49 ? -3.548 -1.460 -38.260 1.00 72.42 338 PRO A C 6
ATOM 6502 O O . PRO A 1 49 ? -3.606 -2.287 -37.351 1.00 71.41 338 PRO A O 6
ATOM 6513 N N . GLU A 1 50 ? -3.442 -1.797 -39.542 1.00 73.10 339 GLU A N 6
ATOM 6514 C CA . GLU A 1 50 ? -3.389 -3.193 -39.960 1.00 12.52 339 GLU A CA 6
ATOM 6515 C C . GLU A 1 50 ? -2.163 -3.890 -39.377 1.00 11.34 339 GLU A C 6
ATOM 6516 O O . GLU A 1 50 ? -2.249 -5.019 -38.896 1.00 52.12 339 GLU A O 6
ATOM 6528 N N . GLN A 1 51 ? -1.023 -3.207 -39.423 1.00 41.01 340 GLN A N 6
ATOM 6529 C CA . GLN A 1 51 ? 0.220 -3.760 -38.900 1.00 45.12 340 GLN A CA 6
ATOM 6530 C C . GLN A 1 51 ? 0.370 -3.453 -37.414 1.00 12.32 340 GLN A C 6
ATOM 6531 O O . GLN A 1 51 ? 0.934 -4.246 -36.660 1.00 20.32 340 GLN A O 6
ATOM 6545 N N . TYR A 1 52 ? -0.138 -2.298 -37.000 1.00 35.00 341 TYR A N 6
ATOM 6546 C CA . TYR A 1 52 ? -0.058 -1.884 -35.604 1.00 24.13 341 TYR A CA 6
ATOM 6547 C C . TYR A 1 52 ? -0.701 -2.923 -34.690 1.00 13.05 341 TYR A C 6
ATOM 6548 O O . TYR A 1 52 ? -0.129 -3.311 -33.672 1.00 45.21 341 TYR A O 6
ATOM 6566 N N . LYS A 1 53 ? -1.896 -3.371 -35.063 1.00 3.43 342 LYS A N 6
ATOM 6567 C CA . LYS A 1 53 ? -2.617 -4.367 -34.280 1.00 64.21 342 LYS A CA 6
ATOM 6568 C C . LYS A 1 53 ? -2.071 -5.767 -34.543 1.00 3.04 342 LYS A C 6
ATOM 6569 O O . LYS A 1 53 ? -2.034 -6.607 -33.644 1.00 55.51 342 LYS A O 6
ATOM 6588 N N . GLU A 1 54 ? -1.645 -6.009 -35.778 1.00 53.23 343 GLU A N 6
ATOM 6589 C CA . GLU A 1 54 ? -1.101 -7.307 -36.157 1.00 13.31 343 GLU A CA 6
ATOM 6590 C C . GLU A 1 54 ? 0.208 -7.583 -35.422 1.00 52.53 343 GLU A C 6
ATOM 6591 O O . GLU A 1 54 ? 0.519 -8.728 -35.093 1.00 42.23 343 GLU A O 6
ATOM 6603 N N . CYS A 1 55 ? 0.972 -6.525 -35.169 1.00 62.11 344 CYS A N 6
ATOM 6604 C CA . CYS A 1 55 ? 2.247 -6.653 -34.474 1.00 44.02 344 CYS A CA 6
ATOM 6605 C C . CYS A 1 55 ? 2.058 -6.534 -32.965 1.00 21.03 344 CYS A C 6
ATOM 6606 O O . CYS A 1 55 ? 2.746 -7.197 -32.189 1.00 70.20 344 CYS A O 6
ATOM 6613 N N . ALA A 1 56 ? 1.121 -5.685 -32.557 1.00 53.44 345 ALA A N 6
ATOM 6614 C CA . ALA A 1 56 ? 0.840 -5.481 -31.140 1.00 2.42 345 ALA A CA 6
ATOM 6615 C C . ALA A 1 56 ? 0.218 -6.727 -30.519 1.00 34.22 345 ALA A C 6
ATOM 6616 O O . ALA A 1 56 ? 0.480 -7.052 -29.361 1.00 20.52 345 ALA A O 6
ATOM 6623 N N . ASP A 1 57 ? -0.608 -7.420 -31.297 1.00 61.40 346 ASP A N 6
ATOM 6624 C CA . ASP A 1 57 ? -1.268 -8.630 -30.822 1.00 60.52 346 ASP A CA 6
ATOM 6625 C C . ASP A 1 57 ? -0.258 -9.595 -30.208 1.00 3.32 346 ASP A C 6
ATOM 6626 O O . ASP A 1 57 ? -0.317 -9.923 -29.023 1.00 21.31 346 ASP A O 6
ATOM 6635 N N . PRO A 1 58 ? 0.690 -10.063 -31.032 1.00 24.13 347 PRO A N 6
ATOM 6636 C CA . PRO A 1 58 ? 1.732 -10.997 -30.592 1.00 41.44 347 PRO A CA 6
ATOM 6637 C C . PRO A 1 58 ? 2.735 -10.343 -29.648 1.00 25.24 347 PRO A C 6
ATOM 6638 O O . PRO A 1 58 ? 3.232 -10.979 -28.719 1.00 64.30 347 PRO A O 6
ATOM 6649 N N . ALA A 1 59 ? 3.029 -9.071 -29.892 1.00 21.32 348 ALA A N 6
ATOM 6650 C CA . ALA A 1 59 ? 3.971 -8.332 -29.062 1.00 43.04 348 ALA A CA 6
ATOM 6651 C C . ALA A 1 59 ? 3.579 -8.402 -27.591 1.00 13.43 348 ALA A C 6
ATOM 6652 O O . ALA A 1 59 ? 4.335 -8.907 -26.758 1.00 24.32 348 ALA A O 6
ATOM 6659 N N . LEU A 1 60 ? 2.394 -7.892 -27.274 1.00 24.23 349 LEU A N 6
ATOM 6660 C CA . LEU A 1 60 ? 1.901 -7.896 -25.901 1.00 43.54 349 LEU A CA 6
ATOM 6661 C C . LEU A 1 60 ? 1.750 -9.323 -25.381 1.00 42.14 349 LEU A C 6
ATOM 6662 O O . LEU A 1 60 ? 2.244 -9.657 -24.304 1.00 64.01 349 LEU A O 6
ATOM 6678 N N . ASP A 1 61 ? 1.066 -10.158 -26.154 1.00 50.13 350 ASP A N 6
ATOM 6679 C CA . ASP A 1 61 ? 0.853 -11.550 -25.774 1.00 53.02 350 ASP A CA 6
ATOM 6680 C C . ASP A 1 61 ? 2.182 -12.251 -25.511 1.00 23.02 350 ASP A C 6
ATOM 6681 O O . ASP A 1 61 ? 2.236 -13.254 -24.797 1.00 42.45 350 ASP A O 6
ATOM 6690 N N . PHE A 1 62 ? 3.251 -11.719 -26.092 1.00 14.02 351 PHE A N 6
ATOM 6691 C CA . PHE A 1 62 ? 4.580 -12.294 -25.921 1.00 53.15 351 PHE A CA 6
ATOM 6692 C C . PHE A 1 62 ? 5.279 -11.699 -24.703 1.00 44.51 351 PHE A C 6
ATOM 6693 O O . PHE A 1 62 ? 5.597 -12.408 -23.748 1.00 30.13 351 PHE A O 6
ATOM 6710 N N . LEU A 1 63 ? 5.516 -10.393 -24.743 1.00 53.22 352 LEU A N 6
ATOM 6711 C CA . LEU A 1 63 ? 6.178 -9.700 -23.644 1.00 74.13 352 LEU A CA 6
ATOM 6712 C C . LEU A 1 63 ? 5.461 -9.964 -22.323 1.00 55.43 352 LEU A C 6
ATOM 6713 O O . LEU A 1 63 ? 6.083 -9.989 -21.262 1.00 31.32 352 LEU A O 6
ATOM 6729 N N . VAL A 1 64 ? 4.148 -10.165 -22.398 1.00 72.42 353 VAL A N 6
ATOM 6730 C CA . VAL A 1 64 ? 3.347 -10.431 -21.210 1.00 62.01 353 VAL A CA 6
ATOM 6731 C C . VAL A 1 64 ? 3.691 -11.789 -20.608 1.00 23.44 353 VAL A C 6
ATOM 6732 O O . VAL A 1 64 ? 3.584 -11.986 -19.398 1.00 2.41 353 VAL A O 6
ATOM 6745 N N . GLU A 1 65 ? 4.107 -12.720 -21.460 1.00 55.21 354 GLU A N 6
ATOM 6746 C CA . GLU A 1 65 ? 4.467 -14.059 -21.011 1.00 71.01 354 GLU A CA 6
ATOM 6747 C C . GLU A 1 65 ? 5.956 -14.142 -20.685 1.00 2.34 354 GLU A C 6
ATOM 6748 O O . GLU A 1 65 ? 6.346 -14.639 -19.629 1.00 13.43 354 GLU A O 6
ATOM 6760 N N . LYS A 1 66 ? 6.784 -13.652 -21.602 1.00 10.52 355 LYS A N 6
ATOM 6761 C CA . LYS A 1 66 ? 8.230 -13.669 -21.414 1.00 24.10 355 LYS A CA 6
ATOM 6762 C C . LYS A 1 66 ? 8.676 -12.514 -20.523 1.00 51.34 355 LYS A C 6
ATOM 6763 O O . LYS A 1 66 ? 9.214 -12.729 -19.436 1.00 40.03 355 LYS A O 6
ATOM 6782 N N . ASP A 1 67 ? 8.449 -11.291 -20.988 1.00 35.24 356 ASP A N 6
ATOM 6783 C CA . ASP A 1 67 ? 8.825 -10.102 -20.232 1.00 31.04 356 ASP A CA 6
ATOM 6784 C C . ASP A 1 67 ? 7.830 -9.838 -19.106 1.00 13.20 356 ASP A C 6
ATOM 6785 O O . ASP A 1 67 ? 7.222 -8.770 -19.040 1.00 52.43 356 ASP A O 6
ATOM 6794 N N . ASN A 1 68 ? 7.669 -10.817 -18.222 1.00 11.25 357 ASN A N 6
ATOM 6795 C CA . ASN A 1 68 ? 6.747 -10.690 -17.100 1.00 73.22 357 ASN A CA 6
ATOM 6796 C C . ASN A 1 68 ? 7.452 -10.107 -15.880 1.00 0.50 357 ASN A C 6
ATOM 6797 O O . ASN A 1 68 ? 6.978 -9.144 -15.278 1.00 45.30 357 ASN A O 6
ATOM 6808 N N . GLU A 1 69 ? 8.588 -10.698 -15.521 1.00 74.44 358 GLU A N 6
ATOM 6809 C CA . GLU A 1 69 ? 9.359 -10.237 -14.372 1.00 64.53 358 GLU A CA 6
ATOM 6810 C C . GLU A 1 69 ? 10.290 -9.094 -14.764 1.00 70.23 358 GLU A C 6
ATOM 6811 O O . GLU A 1 69 ? 10.530 -8.176 -13.980 1.00 44.10 358 GLU A O 6
ATOM 6823 N N . TYR A 1 70 ? 10.812 -9.157 -15.984 1.00 60.44 359 TYR A N 6
ATOM 6824 C CA . TYR A 1 70 ? 11.720 -8.130 -16.482 1.00 35.43 359 TYR A CA 6
ATOM 6825 C C . TYR A 1 70 ? 11.019 -6.778 -16.566 1.00 31.41 359 TYR A C 6
ATOM 6826 O O . TYR A 1 70 ? 11.654 -5.728 -16.451 1.00 21.34 359 TYR A O 6
ATOM 6844 N N . CYS A 1 71 ? 9.705 -6.810 -16.765 1.00 3.01 360 CYS A N 6
ATOM 6845 C CA . CYS A 1 71 ? 8.916 -5.590 -16.864 1.00 11.13 360 CYS A CA 6
ATOM 6846 C C . CYS A 1 71 ? 8.330 -5.209 -15.507 1.00 10.42 360 CYS A C 6
ATOM 6847 O O . CYS A 1 71 ? 7.281 -4.569 -15.429 1.00 44.22 360 CYS A O 6
ATOM 6854 N N . VAL A 1 72 ? 9.015 -5.608 -14.440 1.00 13.44 361 VAL A N 6
ATOM 6855 C CA . VAL A 1 72 ? 8.564 -5.308 -13.087 1.00 13.10 361 VAL A CA 6
ATOM 6856 C C . VAL A 1 72 ? 9.219 -4.037 -12.557 1.00 71.23 361 VAL A C 6
ATOM 6857 O O . VAL A 1 72 ? 10.411 -3.809 -12.763 1.00 12.24 361 VAL A O 6
ATOM 6870 N N . CYS A 1 73 ? 8.433 -3.213 -11.873 1.00 34.51 362 CYS A N 6
ATOM 6871 C CA . CYS A 1 73 ? 8.936 -1.964 -11.313 1.00 13.45 362 CYS A CA 6
ATOM 6872 C C . CYS A 1 73 ? 8.669 -1.896 -9.812 1.00 63.24 362 CYS A C 6
ATOM 6873 O O . CYS A 1 73 ? 7.602 -2.287 -9.344 1.00 51.11 362 CYS A O 6
ATOM 6880 N N . GLU A 1 74 ? 9.648 -1.393 -9.065 1.00 72.45 363 GLU A N 6
ATOM 6881 C CA . GLU A 1 74 ? 9.519 -1.273 -7.618 1.00 4.22 363 GLU A CA 6
ATOM 6882 C C . GLU A 1 74 ? 9.082 0.135 -7.226 1.00 64.13 363 GLU A C 6
ATOM 6883 O O . GLU A 1 74 ? 9.444 1.113 -7.880 1.00 25.42 363 GLU A O 6
ATOM 6895 N N . MET A 1 75 ? 8.303 0.229 -6.154 1.00 71.40 364 MET A N 6
ATOM 6896 C CA . MET A 1 75 ? 7.818 1.518 -5.673 1.00 35.43 364 MET A CA 6
ATOM 6897 C C . MET A 1 75 ? 8.969 2.504 -5.504 1.00 20.02 364 MET A C 6
ATOM 6898 O O . MET A 1 75 ? 10.127 2.121 -5.342 1.00 71.11 364 MET A O 6
ATOM 6912 N N . PRO A 1 76 ? 8.646 3.806 -5.544 1.00 4.33 365 PRO A N 6
ATOM 6913 C CA . PRO A 1 76 ? 9.640 4.873 -5.397 1.00 64.45 365 PRO A CA 6
ATOM 6914 C C . PRO A 1 76 ? 10.198 4.954 -3.980 1.00 64.05 365 PRO A C 6
ATOM 6915 O O . PRO A 1 76 ? 9.643 4.370 -3.050 1.00 4.33 365 PRO A O 6
ATOM 6926 N N . CYS A 1 77 ? 11.298 5.683 -3.824 1.00 21.32 366 CYS A N 6
ATOM 6927 C CA . CYS A 1 77 ? 11.932 5.842 -2.521 1.00 74.15 366 CYS A CA 6
ATOM 6928 C C . CYS A 1 77 ? 10.919 6.300 -1.476 1.00 62.22 366 CYS A C 6
ATOM 6929 O O . CYS A 1 77 ? 9.990 7.046 -1.781 1.00 73.53 366 CYS A O 6
ATOM 6936 N N . ASN A 1 78 ? 11.106 5.847 -0.240 1.00 63.40 367 ASN A N 6
ATOM 6937 C CA . ASN A 1 78 ? 10.209 6.210 0.851 1.00 14.54 367 ASN A CA 6
ATOM 6938 C C . ASN A 1 78 ? 10.704 7.461 1.569 1.00 33.43 367 ASN A C 6
ATOM 6939 O O . ASN A 1 78 ? 10.106 7.903 2.550 1.00 33.24 367 ASN A O 6
ATOM 6949 N N . SER A 1 1 ? 16.528 15.523 -2.182 1.00 41.30 290 SER A N 7
ATOM 6950 C CA . SER A 1 1 ? 15.284 14.766 -2.250 1.00 12.42 290 SER A CA 7
ATOM 6951 C C . SER A 1 1 ? 15.217 13.944 -3.534 1.00 40.03 290 SER A C 7
ATOM 6952 O O . SER A 1 1 ? 15.765 14.336 -4.565 1.00 73.13 290 SER A O 7
ATOM 6960 N N . CYS A 1 2 ? 14.542 12.802 -3.464 1.00 60.30 291 CYS A N 7
ATOM 6961 C CA . CYS A 1 2 ? 14.402 11.923 -4.619 1.00 45.32 291 CYS A CA 7
ATOM 6962 C C . CYS A 1 2 ? 13.498 12.552 -5.674 1.00 10.35 291 CYS A C 7
ATOM 6963 O O . CYS A 1 2 ? 12.941 13.630 -5.469 1.00 55.33 291 CYS A O 7
ATOM 6970 N N . LYS A 1 3 ? 13.356 11.870 -6.806 1.00 32.25 292 LYS A N 7
ATOM 6971 C CA . LYS A 1 3 ? 12.519 12.359 -7.895 1.00 33.12 292 LYS A CA 7
ATOM 6972 C C . LYS A 1 3 ? 11.111 11.780 -7.800 1.00 33.34 292 LYS A C 7
ATOM 6973 O O . LYS A 1 3 ? 10.910 10.699 -7.248 1.00 24.25 292 LYS A O 7
ATOM 6992 N N . ALA A 1 4 ? 10.140 12.507 -8.344 1.00 23.11 293 ALA A N 7
ATOM 6993 C CA . ALA A 1 4 ? 8.752 12.064 -8.324 1.00 74.34 293 ALA A CA 7
ATOM 6994 C C . ALA A 1 4 ? 8.226 11.969 -6.896 1.00 4.22 293 ALA A C 7
ATOM 6995 O O . ALA A 1 4 ? 7.433 11.084 -6.571 1.00 53.23 293 ALA A O 7
ATOM 7002 N N . THR A 1 5 ? 8.673 12.887 -6.043 1.00 55.34 294 THR A N 7
ATOM 7003 C CA . THR A 1 5 ? 8.249 12.905 -4.649 1.00 23.14 294 THR A CA 7
ATOM 7004 C C . THR A 1 5 ? 6.893 13.584 -4.495 1.00 32.51 294 THR A C 7
ATOM 7005 O O . THR A 1 5 ? 6.754 14.554 -3.748 1.00 34.30 294 THR A O 7
ATOM 7016 N N . THR A 1 6 ? 5.895 13.070 -5.206 1.00 15.01 295 THR A N 7
ATOM 7017 C CA . THR A 1 6 ? 4.549 13.627 -5.149 1.00 10.15 295 THR A CA 7
ATOM 7018 C C . THR A 1 6 ? 4.023 13.648 -3.718 1.00 44.02 295 THR A C 7
ATOM 7019 O O . THR A 1 6 ? 4.460 12.865 -2.875 1.00 0.11 295 THR A O 7
ATOM 7030 N N . GLY A 1 7 ? 3.082 14.547 -3.451 1.00 1.14 296 GLY A N 7
ATOM 7031 C CA . GLY A 1 7 ? 2.511 14.653 -2.121 1.00 71.21 296 GLY A CA 7
ATOM 7032 C C . GLY A 1 7 ? 1.139 14.015 -2.027 1.00 5.24 296 GLY A C 7
ATOM 7033 O O . GLY A 1 7 ? 0.774 13.461 -0.991 1.00 23.13 296 GLY A O 7
ATOM 7037 N N . ASP A 1 8 ? 0.376 14.097 -3.111 1.00 44.10 297 ASP A N 7
ATOM 7038 C CA . ASP A 1 8 ? -0.965 13.525 -3.146 1.00 71.14 297 ASP A CA 7
ATOM 7039 C C . ASP A 1 8 ? -0.917 12.053 -3.543 1.00 44.21 297 ASP A C 7
ATOM 7040 O O . ASP A 1 8 ? -0.128 11.656 -4.402 1.00 35.52 297 ASP A O 7
ATOM 7049 N N . SER A 1 9 ? -1.765 11.247 -2.913 1.00 12.41 298 SER A N 7
ATOM 7050 C CA . SER A 1 9 ? -1.817 9.816 -3.197 1.00 71.14 298 SER A CA 7
ATOM 7051 C C . SER A 1 9 ? -3.144 9.219 -2.742 1.00 24.35 298 SER A C 7
ATOM 7052 O O . SER A 1 9 ? -3.640 9.535 -1.661 1.00 4.00 298 SER A O 7
ATOM 7060 N N . GLU A 1 10 ? -3.714 8.355 -3.575 1.00 23.43 299 GLU A N 7
ATOM 7061 C CA . GLU A 1 10 ? -4.984 7.713 -3.259 1.00 10.22 299 GLU A CA 7
ATOM 7062 C C . GLU A 1 10 ? -4.807 6.665 -2.165 1.00 0.04 299 GLU A C 7
ATOM 7063 O O . GLU A 1 10 ? -5.310 6.819 -1.052 1.00 52.31 299 GLU A O 7
ATOM 7075 N N . PHE A 1 11 ? -4.088 5.595 -2.490 1.00 70.54 300 PHE A N 7
ATOM 7076 C CA . PHE A 1 11 ? -3.845 4.518 -1.537 1.00 74.31 300 PHE A CA 7
ATOM 7077 C C . PHE A 1 11 ? -2.407 4.015 -1.640 1.00 15.22 300 PHE A C 7
ATOM 7078 O O . PHE A 1 11 ? -1.579 4.290 -0.771 1.00 71.21 300 PHE A O 7
ATOM 7095 N N . TYR A 1 12 ? -2.120 3.278 -2.706 1.00 44.20 301 TYR A N 7
ATOM 7096 C CA . TYR A 1 12 ? -0.785 2.734 -2.922 1.00 62.04 301 TYR A CA 7
ATOM 7097 C C . TYR A 1 12 ? -0.004 3.584 -3.919 1.00 31.51 301 TYR A C 7
ATOM 7098 O O . TYR A 1 12 ? -0.587 4.333 -4.704 1.00 30.54 301 TYR A O 7
ATOM 7116 N N . ASP A 1 13 ? 1.318 3.464 -3.882 1.00 22.01 302 ASP A N 7
ATOM 7117 C CA . ASP A 1 13 ? 2.181 4.219 -4.782 1.00 14.10 302 ASP A CA 7
ATOM 7118 C C . ASP A 1 13 ? 2.383 3.471 -6.096 1.00 14.12 302 ASP A C 7
ATOM 7119 O O . ASP A 1 13 ? 3.515 3.248 -6.530 1.00 50.02 302 ASP A O 7
ATOM 7128 N N . THR A 1 14 ? 1.280 3.082 -6.726 1.00 44.44 303 THR A N 7
ATOM 7129 C CA . THR A 1 14 ? 1.336 2.356 -7.989 1.00 22.41 303 THR A CA 7
ATOM 7130 C C . THR A 1 14 ? 1.513 3.310 -9.165 1.00 1.55 303 THR A C 7
ATOM 7131 O O . THR A 1 14 ? 2.096 2.949 -10.188 1.00 63.15 303 THR A O 7
ATOM 7142 N N . TYR A 1 15 ? 1.008 4.530 -9.012 1.00 10.35 304 TYR A N 7
ATOM 7143 C CA . TYR A 1 15 ? 1.110 5.536 -10.062 1.00 13.12 304 TYR A CA 7
ATOM 7144 C C . TYR A 1 15 ? 2.543 5.645 -10.575 1.00 15.20 304 TYR A C 7
ATOM 7145 O O . TYR A 1 15 ? 2.773 5.919 -11.753 1.00 51.00 304 TYR A O 7
ATOM 7163 N N . SER A 1 16 ? 3.502 5.430 -9.681 1.00 4.52 305 SER A N 7
ATOM 7164 C CA . SER A 1 16 ? 4.913 5.508 -10.041 1.00 41.44 305 SER A CA 7
ATOM 7165 C C . SER A 1 16 ? 5.313 4.333 -10.928 1.00 63.42 305 SER A C 7
ATOM 7166 O O . SER A 1 16 ? 6.064 4.496 -11.891 1.00 60.12 305 SER A O 7
ATOM 7174 N N . ILE A 1 17 ? 4.806 3.150 -10.598 1.00 11.14 306 ILE A N 7
ATOM 7175 C CA . ILE A 1 17 ? 5.108 1.948 -11.364 1.00 10.32 306 ILE A CA 7
ATOM 7176 C C . ILE A 1 17 ? 4.353 1.936 -12.689 1.00 1.31 306 ILE A C 7
ATOM 7177 O O . ILE A 1 17 ? 4.857 1.447 -13.700 1.00 20.35 306 ILE A O 7
ATOM 7193 N N . THR A 1 18 ? 3.140 2.480 -12.677 1.00 33.50 307 THR A N 7
ATOM 7194 C CA . THR A 1 18 ? 2.315 2.534 -13.877 1.00 11.01 307 THR A CA 7
ATOM 7195 C C . THR A 1 18 ? 3.088 3.125 -15.050 1.00 23.32 307 THR A C 7
ATOM 7196 O O . THR A 1 18 ? 2.862 2.759 -16.202 1.00 23.04 307 THR A O 7
ATOM 7207 N N . ALA A 1 19 ? 4.001 4.043 -14.748 1.00 30.01 308 ALA A N 7
ATOM 7208 C CA . ALA A 1 19 ? 4.809 4.684 -15.778 1.00 64.21 308 ALA A CA 7
ATOM 7209 C C . ALA A 1 19 ? 5.993 3.806 -16.171 1.00 64.43 308 ALA A C 7
ATOM 7210 O O . ALA A 1 19 ? 6.408 3.789 -17.331 1.00 73.13 308 ALA A O 7
ATOM 7217 N N . CYS A 1 20 ? 6.534 3.079 -15.200 1.00 1.33 309 CYS A N 7
ATOM 7218 C CA . CYS A 1 20 ? 7.671 2.200 -15.443 1.00 51.50 309 CYS A CA 7
ATOM 7219 C C . CYS A 1 20 ? 7.316 1.122 -16.463 1.00 60.34 309 CYS A C 7
ATOM 7220 O O . CYS A 1 20 ? 7.992 0.968 -17.479 1.00 74.42 309 CYS A O 7
ATOM 7227 N N . ARG A 1 21 ? 6.251 0.378 -16.183 1.00 30.22 310 ARG A N 7
ATOM 7228 C CA . ARG A 1 21 ? 5.806 -0.686 -17.074 1.00 31.33 310 ARG A CA 7
ATOM 7229 C C . ARG A 1 21 ? 5.657 -0.172 -18.502 1.00 22.11 310 ARG A C 7
ATOM 7230 O O . ARG A 1 21 ? 5.920 -0.896 -19.463 1.00 42.21 310 ARG A O 7
ATOM 7251 N N . ILE A 1 22 ? 5.232 1.080 -18.634 1.00 12.03 311 ILE A N 7
ATOM 7252 C CA . ILE A 1 22 ? 5.047 1.690 -19.944 1.00 63.41 311 ILE A CA 7
ATOM 7253 C C . ILE A 1 22 ? 6.382 1.867 -20.660 1.00 41.42 311 ILE A C 7
ATOM 7254 O O . ILE A 1 22 ? 6.553 1.423 -21.795 1.00 52.52 311 ILE A O 7
ATOM 7270 N N . ASP A 1 23 ? 7.325 2.519 -19.989 1.00 74.40 312 ASP A N 7
ATOM 7271 C CA . ASP A 1 23 ? 8.647 2.752 -20.560 1.00 15.11 312 ASP A CA 7
ATOM 7272 C C . ASP A 1 23 ? 9.243 1.456 -21.099 1.00 73.53 312 ASP A C 7
ATOM 7273 O O . ASP A 1 23 ? 9.953 1.458 -22.105 1.00 22.00 312 ASP A O 7
ATOM 7282 N N . CYS A 1 24 ? 8.950 0.350 -20.424 1.00 24.53 313 CYS A N 7
ATOM 7283 C CA . CYS A 1 24 ? 9.458 -0.954 -20.833 1.00 22.11 313 CYS A CA 7
ATOM 7284 C C . CYS A 1 24 ? 8.778 -1.424 -22.115 1.00 33.21 313 CYS A C 7
ATOM 7285 O O . CYS A 1 24 ? 9.443 -1.794 -23.083 1.00 0.43 313 CYS A O 7
ATOM 7292 N N . GLU A 1 25 ? 7.448 -1.407 -22.115 1.00 4.44 314 GLU A N 7
ATOM 7293 C CA . GLU A 1 25 ? 6.678 -1.832 -23.279 1.00 25.15 314 GLU A CA 7
ATOM 7294 C C . GLU A 1 25 ? 7.041 -0.999 -24.504 1.00 0.32 314 GLU A C 7
ATOM 7295 O O . GLU A 1 25 ? 7.343 -1.539 -25.569 1.00 34.34 314 GLU A O 7
ATOM 7307 N N . THR A 1 26 ? 7.007 0.321 -24.347 1.00 42.23 315 THR A N 7
ATOM 7308 C CA . THR A 1 26 ? 7.329 1.229 -25.440 1.00 0.44 315 THR A CA 7
ATOM 7309 C C . THR A 1 26 ? 8.626 0.820 -26.131 1.00 4.32 315 THR A C 7
ATOM 7310 O O . THR A 1 26 ? 8.700 0.781 -27.358 1.00 23.31 315 THR A O 7
ATOM 7321 N N . ARG A 1 27 ? 9.644 0.516 -25.333 1.00 15.31 316 ARG A N 7
ATOM 7322 C CA . ARG A 1 27 ? 10.939 0.110 -25.868 1.00 65.44 316 ARG A CA 7
ATOM 7323 C C . ARG A 1 27 ? 10.875 -1.308 -26.427 1.00 64.21 316 ARG A C 7
ATOM 7324 O O . ARG A 1 27 ? 11.556 -1.634 -27.401 1.00 4.33 316 ARG A O 7
ATOM 7345 N N . TYR A 1 28 ? 10.053 -2.148 -25.807 1.00 30.43 317 TYR A N 7
ATOM 7346 C CA . TYR A 1 28 ? 9.903 -3.531 -26.241 1.00 21.13 317 TYR A CA 7
ATOM 7347 C C . TYR A 1 28 ? 9.285 -3.602 -27.635 1.00 44.35 317 TYR A C 7
ATOM 7348 O O . TYR A 1 28 ? 9.667 -4.438 -28.454 1.00 22.24 317 TYR A O 7
ATOM 7366 N N . LEU A 1 29 ? 8.330 -2.716 -27.896 1.00 42.04 318 LEU A N 7
ATOM 7367 C CA . LEU A 1 29 ? 7.658 -2.676 -29.190 1.00 21.14 318 LEU A CA 7
ATOM 7368 C C . LEU A 1 29 ? 8.587 -2.124 -30.268 1.00 12.12 318 LEU A C 7
ATOM 7369 O O . LEU A 1 29 ? 8.881 -2.801 -31.254 1.00 11.32 318 LEU A O 7
ATOM 7385 N N . VAL A 1 30 ? 9.048 -0.894 -30.073 1.00 33.43 319 VAL A N 7
ATOM 7386 C CA . VAL A 1 30 ? 9.945 -0.253 -31.026 1.00 32.54 319 VAL A CA 7
ATOM 7387 C C . VAL A 1 30 ? 11.207 -1.083 -31.237 1.00 65.34 319 VAL A C 7
ATOM 7388 O O . VAL A 1 30 ? 11.895 -0.938 -32.246 1.00 70.43 319 VAL A O 7
ATOM 7401 N N . GLU A 1 31 ? 11.502 -1.953 -30.277 1.00 72.24 320 GLU A N 7
ATOM 7402 C CA . GLU A 1 31 ? 12.681 -2.807 -30.358 1.00 51.42 320 GLU A CA 7
ATOM 7403 C C . GLU A 1 31 ? 12.586 -3.756 -31.549 1.00 20.45 320 GLU A C 7
ATOM 7404 O O . GLU A 1 31 ? 13.403 -3.702 -32.467 1.00 15.21 320 GLU A O 7
ATOM 7416 N N . ASN A 1 32 ? 11.581 -4.626 -31.525 1.00 41.14 321 ASN A N 7
ATOM 7417 C CA . ASN A 1 32 ? 11.377 -5.589 -32.601 1.00 23.35 321 ASN A CA 7
ATOM 7418 C C . ASN A 1 32 ? 10.278 -5.121 -33.550 1.00 62.24 321 ASN A C 7
ATOM 7419 O O . ASN A 1 32 ? 10.463 -5.092 -34.767 1.00 3.10 321 ASN A O 7
ATOM 7430 N N . CYS A 1 33 ? 9.133 -4.753 -32.984 1.00 30.43 322 CYS A N 7
ATOM 7431 C CA . CYS A 1 33 ? 8.004 -4.285 -33.777 1.00 42.22 322 CYS A CA 7
ATOM 7432 C C . CYS A 1 33 ? 8.329 -2.958 -34.457 1.00 2.00 322 CYS A C 7
ATOM 7433 O O . CYS A 1 33 ? 7.727 -2.605 -35.472 1.00 31.11 322 CYS A O 7
ATOM 7440 N N . ASN A 1 34 ? 9.283 -2.228 -33.891 1.00 55.05 323 ASN A N 7
ATOM 7441 C CA . ASN A 1 34 ? 9.688 -0.939 -34.441 1.00 42.50 323 ASN A CA 7
ATOM 7442 C C . ASN A 1 34 ? 8.474 -0.050 -34.695 1.00 72.32 323 ASN A C 7
ATOM 7443 O O . ASN A 1 34 ? 8.360 0.578 -35.747 1.00 50.42 323 ASN A O 7
ATOM 7454 N N . CYS A 1 35 ? 7.570 -0.002 -33.721 1.00 55.11 324 CYS A N 7
ATOM 7455 C CA . CYS A 1 35 ? 6.365 0.810 -33.837 1.00 1.24 324 CYS A CA 7
ATOM 7456 C C . CYS A 1 35 ? 5.761 1.086 -32.463 1.00 31.42 324 CYS A C 7
ATOM 7457 O O . CYS A 1 35 ? 5.776 0.225 -31.583 1.00 2.14 324 CYS A O 7
ATOM 7464 N N . ARG A 1 36 ? 5.231 2.292 -32.287 1.00 24.51 325 ARG A N 7
ATOM 7465 C CA . ARG A 1 36 ? 4.623 2.681 -31.021 1.00 71.03 325 ARG A CA 7
ATOM 7466 C C . ARG A 1 36 ? 3.104 2.541 -31.080 1.00 53.10 325 ARG A C 7
ATOM 7467 O O . ARG A 1 36 ? 2.542 2.223 -32.128 1.00 20.24 325 ARG A O 7
ATOM 7488 N N . MET A 1 37 ? 2.448 2.780 -29.950 1.00 33.23 326 MET A N 7
ATOM 7489 C CA . MET A 1 37 ? 0.995 2.681 -29.874 1.00 60.44 326 MET A CA 7
ATOM 7490 C C . MET A 1 37 ? 0.346 4.049 -30.061 1.00 51.03 326 MET A C 7
ATOM 7491 O O . MET A 1 37 ? 1.030 5.072 -30.093 1.00 40.15 326 MET A O 7
ATOM 7505 N N . VAL A 1 38 ? -0.977 4.059 -30.186 1.00 21.24 327 VAL A N 7
ATOM 7506 C CA . VAL A 1 38 ? -1.719 5.302 -30.370 1.00 51.32 327 VAL A CA 7
ATOM 7507 C C . VAL A 1 38 ? -1.647 6.173 -29.120 1.00 61.12 327 VAL A C 7
ATOM 7508 O O . VAL A 1 38 ? -1.598 7.400 -29.208 1.00 12.04 327 VAL A O 7
ATOM 7521 N N . HIS A 1 39 ? -1.643 5.531 -27.957 1.00 54.24 328 HIS A N 7
ATOM 7522 C CA . HIS A 1 39 ? -1.577 6.247 -26.689 1.00 63.51 328 HIS A CA 7
ATOM 7523 C C . HIS A 1 39 ? -0.138 6.632 -26.356 1.00 34.50 328 HIS A C 7
ATOM 7524 O O . HIS A 1 39 ? 0.104 7.587 -25.618 1.00 63.34 328 HIS A O 7
ATOM 7538 N N . MET A 1 40 ? 0.812 5.882 -26.904 1.00 44.35 329 MET A N 7
ATOM 7539 C CA . MET A 1 40 ? 2.226 6.144 -26.665 1.00 53.32 329 MET A CA 7
ATOM 7540 C C . MET A 1 40 ? 2.591 7.569 -27.072 1.00 61.04 329 MET A C 7
ATOM 7541 O O . MET A 1 40 ? 2.080 8.109 -28.053 1.00 42.14 329 MET A O 7
ATOM 7555 N N . PRO A 1 41 ? 3.494 8.193 -26.301 1.00 24.01 330 PRO A N 7
ATOM 7556 C CA . PRO A 1 41 ? 3.946 9.563 -26.562 1.00 43.23 330 PRO A CA 7
ATOM 7557 C C . PRO A 1 41 ? 4.805 9.660 -27.818 1.00 31.33 330 PRO A C 7
ATOM 7558 O O . PRO A 1 41 ? 5.235 8.647 -28.367 1.00 33.23 330 PRO A O 7
ATOM 7569 N N . GLY A 1 42 ? 5.052 10.886 -28.268 1.00 51.01 331 GLY A N 7
ATOM 7570 C CA . GLY A 1 42 ? 5.860 11.093 -29.455 1.00 44.33 331 GLY A CA 7
ATOM 7571 C C . GLY A 1 42 ? 7.256 10.522 -29.313 1.00 60.12 331 GLY A C 7
ATOM 7572 O O . GLY A 1 42 ? 7.999 10.895 -28.404 1.00 4.14 331 GLY A O 7
ATOM 7576 N N . ASP A 1 43 ? 7.616 9.612 -30.211 1.00 75.20 332 ASP A N 7
ATOM 7577 C CA . ASP A 1 43 ? 8.933 8.986 -30.182 1.00 50.53 332 ASP A CA 7
ATOM 7578 C C . ASP A 1 43 ? 9.190 8.198 -31.462 1.00 23.44 332 ASP A C 7
ATOM 7579 O O . ASP A 1 43 ? 9.898 8.660 -32.356 1.00 1.41 332 ASP A O 7
ATOM 7588 N N . ALA A 1 44 ? 8.609 7.005 -31.543 1.00 75.13 333 ALA A N 7
ATOM 7589 C CA . ALA A 1 44 ? 8.773 6.153 -32.714 1.00 74.31 333 ALA A CA 7
ATOM 7590 C C . ALA A 1 44 ? 7.782 6.528 -33.810 1.00 54.25 333 ALA A C 7
ATOM 7591 O O . ALA A 1 44 ? 6.759 7.167 -33.562 1.00 24.35 333 ALA A O 7
ATOM 7598 N N . PRO A 1 45 ? 8.089 6.123 -35.051 1.00 12.21 334 PRO A N 7
ATOM 7599 C CA . PRO A 1 45 ? 7.236 6.407 -36.209 1.00 42.44 334 PRO A CA 7
ATOM 7600 C C . PRO A 1 45 ? 5.929 5.622 -36.172 1.00 63.24 334 PRO A C 7
ATOM 7601 O O . PRO A 1 45 ? 5.929 4.404 -35.997 1.00 23.23 334 PRO A O 7
ATOM 7612 N N . TYR A 1 46 ? 4.816 6.329 -36.338 1.00 42.34 335 TYR A N 7
ATOM 7613 C CA . TYR A 1 46 ? 3.502 5.699 -36.321 1.00 35.44 335 TYR A CA 7
ATOM 7614 C C . TYR A 1 46 ? 3.316 4.793 -37.534 1.00 61.33 335 TYR A C 7
ATOM 7615 O O . TYR A 1 46 ? 3.343 5.250 -38.677 1.00 4.33 335 TYR A O 7
ATOM 7633 N N . CYS A 1 47 ? 3.128 3.503 -37.277 1.00 21.35 336 CYS A N 7
ATOM 7634 C CA . CYS A 1 47 ? 2.938 2.528 -38.345 1.00 43.24 336 CYS A CA 7
ATOM 7635 C C . CYS A 1 47 ? 1.455 2.340 -38.651 1.00 63.01 336 CYS A C 7
ATOM 7636 O O . CYS A 1 47 ? 0.594 2.649 -37.826 1.00 3.12 336 CYS A O 7
ATOM 7643 N N . THR A 1 48 ? 1.162 1.829 -39.843 1.00 72.44 337 THR A N 7
ATOM 7644 C CA . THR A 1 48 ? -0.215 1.600 -40.259 1.00 4.40 337 THR A CA 7
ATOM 7645 C C . THR A 1 48 ? -0.971 0.771 -39.227 1.00 63.14 337 THR A C 7
ATOM 7646 O O . THR A 1 48 ? -0.380 0.069 -38.405 1.00 2.24 337 THR A O 7
ATOM 7657 N N . PRO A 1 49 ? -2.309 0.851 -39.268 1.00 10.31 338 PRO A N 7
ATOM 7658 C CA . PRO A 1 49 ? -3.175 0.113 -38.343 1.00 72.31 338 PRO A CA 7
ATOM 7659 C C . PRO A 1 49 ? -3.158 -1.388 -38.606 1.00 72.42 338 PRO A C 7
ATOM 7660 O O . PRO A 1 49 ? -3.023 -2.189 -37.681 1.00 71.41 338 PRO A O 7
ATOM 7671 N N . GLU A 1 50 ? -3.297 -1.764 -39.874 1.00 73.10 339 GLU A N 7
ATOM 7672 C CA . GLU A 1 50 ? -3.299 -3.171 -40.258 1.00 12.52 339 GLU A CA 7
ATOM 7673 C C . GLU A 1 50 ? -2.081 -3.891 -39.687 1.00 11.34 339 GLU A C 7
ATOM 7674 O O . GLU A 1 50 ? -2.176 -5.036 -39.244 1.00 52.12 339 GLU A O 7
ATOM 7686 N N . GLN A 1 51 ? -0.939 -3.213 -39.702 1.00 41.01 340 GLN A N 7
ATOM 7687 C CA . GLN A 1 51 ? 0.298 -3.789 -39.187 1.00 45.12 340 GLN A CA 7
ATOM 7688 C C . GLN A 1 51 ? 0.439 -3.528 -37.691 1.00 12.32 340 GLN A C 7
ATOM 7689 O O . GLN A 1 51 ? 1.015 -4.335 -36.961 1.00 20.32 340 GLN A O 7
ATOM 7703 N N . TYR A 1 52 ? -0.089 -2.395 -37.241 1.00 35.00 341 TYR A N 7
ATOM 7704 C CA . TYR A 1 52 ? -0.019 -2.025 -35.833 1.00 24.13 341 TYR A CA 7
ATOM 7705 C C . TYR A 1 52 ? -0.771 -3.032 -34.968 1.00 13.05 341 TYR A C 7
ATOM 7706 O O . TYR A 1 52 ? -0.250 -3.519 -33.964 1.00 45.21 341 TYR A O 7
ATOM 7724 N N . LYS A 1 53 ? -2.001 -3.341 -35.364 1.00 3.43 342 LYS A N 7
ATOM 7725 C CA . LYS A 1 53 ? -2.827 -4.292 -34.629 1.00 64.21 342 LYS A CA 7
ATOM 7726 C C . LYS A 1 53 ? -2.322 -5.718 -34.826 1.00 3.04 342 LYS A C 7
ATOM 7727 O O . LYS A 1 53 ? -2.391 -6.541 -33.915 1.00 55.51 342 LYS A O 7
ATOM 7746 N N . GLU A 1 54 ? -1.814 -6.000 -36.022 1.00 53.23 343 GLU A N 7
ATOM 7747 C CA . GLU A 1 54 ? -1.297 -7.327 -36.336 1.00 13.31 343 GLU A CA 7
ATOM 7748 C C . GLU A 1 54 ? 0.013 -7.590 -35.598 1.00 52.53 343 GLU A C 7
ATOM 7749 O O . GLU A 1 54 ? 0.326 -8.729 -35.252 1.00 42.23 343 GLU A O 7
ATOM 7761 N N . CYS A 1 55 ? 0.776 -6.528 -35.363 1.00 62.11 344 CYS A N 7
ATOM 7762 C CA . CYS A 1 55 ? 2.052 -6.641 -34.668 1.00 44.02 344 CYS A CA 7
ATOM 7763 C C . CYS A 1 55 ? 1.864 -6.515 -33.159 1.00 21.03 344 CYS A C 7
ATOM 7764 O O . CYS A 1 55 ? 2.578 -7.144 -32.379 1.00 70.20 344 CYS A O 7
ATOM 7771 N N . ALA A 1 56 ? 0.896 -5.699 -32.755 1.00 53.44 345 ALA A N 7
ATOM 7772 C CA . ALA A 1 56 ? 0.611 -5.492 -31.341 1.00 2.42 345 ALA A CA 7
ATOM 7773 C C . ALA A 1 56 ? 0.071 -6.765 -30.698 1.00 34.22 345 ALA A C 7
ATOM 7774 O O . ALA A 1 56 ? 0.368 -7.061 -29.541 1.00 20.52 345 ALA A O 7
ATOM 7781 N N . ASP A 1 57 ? -0.723 -7.513 -31.455 1.00 61.40 346 ASP A N 7
ATOM 7782 C CA . ASP A 1 57 ? -1.305 -8.755 -30.958 1.00 60.52 346 ASP A CA 7
ATOM 7783 C C . ASP A 1 57 ? -0.229 -9.662 -30.369 1.00 3.32 346 ASP A C 7
ATOM 7784 O O . ASP A 1 57 ? -0.238 -9.987 -29.182 1.00 21.31 346 ASP A O 7
ATOM 7793 N N . PRO A 1 58 ? 0.722 -10.081 -31.218 1.00 24.13 347 PRO A N 7
ATOM 7794 C CA . PRO A 1 58 ? 1.822 -10.956 -30.804 1.00 41.44 347 PRO A CA 7
ATOM 7795 C C . PRO A 1 58 ? 2.815 -10.247 -29.889 1.00 25.24 347 PRO A C 7
ATOM 7796 O O . PRO A 1 58 ? 3.401 -10.861 -28.999 1.00 64.30 347 PRO A O 7
ATOM 7807 N N . ALA A 1 59 ? 2.997 -8.950 -30.115 1.00 21.32 348 ALA A N 7
ATOM 7808 C CA . ALA A 1 59 ? 3.917 -8.157 -29.309 1.00 43.04 348 ALA A CA 7
ATOM 7809 C C . ALA A 1 59 ? 3.590 -8.278 -27.825 1.00 13.43 348 ALA A C 7
ATOM 7810 O O . ALA A 1 59 ? 4.415 -8.735 -27.032 1.00 24.32 348 ALA A O 7
ATOM 7817 N N . LEU A 1 60 ? 2.384 -7.863 -27.453 1.00 24.23 349 LEU A N 7
ATOM 7818 C CA . LEU A 1 60 ? 1.948 -7.925 -26.062 1.00 43.54 349 LEU A CA 7
ATOM 7819 C C . LEU A 1 60 ? 1.822 -9.371 -25.595 1.00 42.14 349 LEU A C 7
ATOM 7820 O O . LEU A 1 60 ? 2.276 -9.723 -24.505 1.00 64.01 349 LEU A O 7
ATOM 7836 N N . ASP A 1 61 ? 1.206 -10.205 -26.425 1.00 50.13 350 ASP A N 7
ATOM 7837 C CA . ASP A 1 61 ? 1.023 -11.614 -26.098 1.00 53.02 350 ASP A CA 7
ATOM 7838 C C . ASP A 1 61 ? 2.367 -12.297 -25.868 1.00 23.02 350 ASP A C 7
ATOM 7839 O O . ASP A 1 61 ? 2.442 -13.342 -25.221 1.00 42.45 350 ASP A O 7
ATOM 7848 N N . PHE A 1 62 ? 3.428 -11.700 -26.404 1.00 14.02 351 PHE A N 7
ATOM 7849 C CA . PHE A 1 62 ? 4.770 -12.253 -26.260 1.00 53.15 351 PHE A CA 7
ATOM 7850 C C . PHE A 1 62 ? 5.433 -11.743 -24.984 1.00 44.51 351 PHE A C 7
ATOM 7851 O O . PHE A 1 62 ? 5.824 -12.526 -24.117 1.00 30.13 351 PHE A O 7
ATOM 7868 N N . LEU A 1 63 ? 5.558 -10.425 -24.876 1.00 53.22 352 LEU A N 7
ATOM 7869 C CA . LEU A 1 63 ? 6.175 -9.808 -23.707 1.00 74.13 352 LEU A CA 7
ATOM 7870 C C . LEU A 1 63 ? 5.419 -10.175 -22.435 1.00 55.43 352 LEU A C 7
ATOM 7871 O O . LEU A 1 63 ? 6.014 -10.328 -21.368 1.00 31.32 352 LEU A O 7
ATOM 7887 N N . VAL A 1 64 ? 4.102 -10.319 -22.555 1.00 72.42 353 VAL A N 7
ATOM 7888 C CA . VAL A 1 64 ? 3.265 -10.671 -21.416 1.00 62.01 353 VAL A CA 7
ATOM 7889 C C . VAL A 1 64 ? 3.612 -12.058 -20.887 1.00 23.44 353 VAL A C 7
ATOM 7890 O O . VAL A 1 64 ? 3.481 -12.329 -19.694 1.00 2.41 353 VAL A O 7
ATOM 7903 N N . GLU A 1 65 ? 4.056 -12.934 -21.783 1.00 55.21 354 GLU A N 7
ATOM 7904 C CA . GLU A 1 65 ? 4.422 -14.294 -21.406 1.00 71.01 354 GLU A CA 7
ATOM 7905 C C . GLU A 1 65 ? 5.896 -14.372 -21.016 1.00 2.34 354 GLU A C 7
ATOM 7906 O O . GLU A 1 65 ? 6.247 -14.940 -19.981 1.00 13.43 354 GLU A O 7
ATOM 7918 N N . LYS A 1 66 ? 6.754 -13.798 -21.851 1.00 10.52 355 LYS A N 7
ATOM 7919 C CA . LYS A 1 66 ? 8.190 -13.800 -21.596 1.00 24.10 355 LYS A CA 7
ATOM 7920 C C . LYS A 1 66 ? 8.557 -12.757 -20.546 1.00 51.34 355 LYS A C 7
ATOM 7921 O O . LYS A 1 66 ? 8.844 -13.094 -19.397 1.00 40.03 355 LYS A O 7
ATOM 7940 N N . ASP A 1 67 ? 8.545 -11.491 -20.948 1.00 35.24 356 ASP A N 7
ATOM 7941 C CA . ASP A 1 67 ? 8.875 -10.398 -20.040 1.00 31.04 356 ASP A CA 7
ATOM 7942 C C . ASP A 1 67 ? 7.715 -10.109 -19.092 1.00 13.20 356 ASP A C 7
ATOM 7943 O O . ASP A 1 67 ? 7.012 -9.112 -19.242 1.00 52.43 356 ASP A O 7
ATOM 7952 N N . ASN A 1 68 ? 7.521 -10.992 -18.117 1.00 11.25 357 ASN A N 7
ATOM 7953 C CA . ASN A 1 68 ? 6.444 -10.833 -17.146 1.00 73.22 357 ASN A CA 7
ATOM 7954 C C . ASN A 1 68 ? 6.901 -9.983 -15.964 1.00 0.50 357 ASN A C 7
ATOM 7955 O O . ASN A 1 68 ? 6.227 -9.029 -15.577 1.00 45.30 357 ASN A O 7
ATOM 7966 N N . GLU A 1 69 ? 8.048 -10.338 -15.394 1.00 74.44 358 GLU A N 7
ATOM 7967 C CA . GLU A 1 69 ? 8.593 -9.608 -14.256 1.00 64.53 358 GLU A CA 7
ATOM 7968 C C . GLU A 1 69 ? 9.841 -8.827 -14.657 1.00 70.23 358 GLU A C 7
ATOM 7969 O O . GLU A 1 69 ? 10.631 -8.418 -13.806 1.00 44.10 358 GLU A O 7
ATOM 7981 N N . TYR A 1 70 ? 10.014 -8.626 -15.959 1.00 60.44 359 TYR A N 7
ATOM 7982 C CA . TYR A 1 70 ? 11.166 -7.898 -16.474 1.00 35.43 359 TYR A CA 7
ATOM 7983 C C . TYR A 1 70 ? 10.951 -6.391 -16.368 1.00 31.41 359 TYR A C 7
ATOM 7984 O O . TYR A 1 70 ? 11.891 -5.633 -16.129 1.00 21.34 359 TYR A O 7
ATOM 8002 N N . CYS A 1 71 ? 9.705 -5.964 -16.545 1.00 3.01 360 CYS A N 7
ATOM 8003 C CA . CYS A 1 71 ? 9.363 -4.549 -16.469 1.00 11.13 360 CYS A CA 7
ATOM 8004 C C . CYS A 1 71 ? 8.868 -4.183 -15.073 1.00 10.42 360 CYS A C 7
ATOM 8005 O O . CYS A 1 71 ? 8.054 -3.275 -14.909 1.00 44.22 360 CYS A O 7
ATOM 8012 N N . VAL A 1 72 ? 9.364 -4.899 -14.069 1.00 13.44 361 VAL A N 7
ATOM 8013 C CA . VAL A 1 72 ? 8.975 -4.649 -12.685 1.00 13.10 361 VAL A CA 7
ATOM 8014 C C . VAL A 1 72 ? 9.777 -3.499 -12.088 1.00 71.23 361 VAL A C 7
ATOM 8015 O O . VAL A 1 72 ? 11.003 -3.461 -12.196 1.00 12.24 361 VAL A O 7
ATOM 8028 N N . CYS A 1 73 ? 9.077 -2.564 -11.455 1.00 34.51 362 CYS A N 7
ATOM 8029 C CA . CYS A 1 73 ? 9.723 -1.412 -10.837 1.00 13.45 362 CYS A CA 7
ATOM 8030 C C . CYS A 1 73 ? 9.401 -1.341 -9.348 1.00 63.24 362 CYS A C 7
ATOM 8031 O O . CYS A 1 73 ? 8.445 -1.958 -8.880 1.00 51.11 362 CYS A O 7
ATOM 8038 N N . GLU A 1 74 ? 10.208 -0.584 -8.609 1.00 72.45 363 GLU A N 7
ATOM 8039 C CA . GLU A 1 74 ? 10.008 -0.434 -7.173 1.00 4.22 363 GLU A CA 7
ATOM 8040 C C . GLU A 1 74 ? 9.234 0.843 -6.861 1.00 64.13 363 GLU A C 7
ATOM 8041 O O . GLU A 1 74 ? 9.201 1.773 -7.666 1.00 25.42 363 GLU A O 7
ATOM 8053 N N . MET A 1 75 ? 8.612 0.879 -5.687 1.00 71.40 364 MET A N 7
ATOM 8054 C CA . MET A 1 75 ? 7.837 2.041 -5.269 1.00 35.43 364 MET A CA 7
ATOM 8055 C C . MET A 1 75 ? 8.715 3.286 -5.208 1.00 20.02 364 MET A C 7
ATOM 8056 O O . MET A 1 75 ? 9.942 3.207 -5.131 1.00 71.11 364 MET A O 7
ATOM 8070 N N . PRO A 1 76 ? 8.076 4.465 -5.241 1.00 4.33 365 PRO A N 7
ATOM 8071 C CA . PRO A 1 76 ? 8.781 5.750 -5.190 1.00 64.45 365 PRO A CA 7
ATOM 8072 C C . PRO A 1 76 ? 9.404 6.016 -3.824 1.00 64.05 365 PRO A C 7
ATOM 8073 O O . PRO A 1 76 ? 9.083 5.344 -2.843 1.00 4.33 365 PRO A O 7
ATOM 8084 N N . CYS A 1 77 ? 10.295 6.999 -3.766 1.00 21.32 366 CYS A N 7
ATOM 8085 C CA . CYS A 1 77 ? 10.962 7.355 -2.520 1.00 74.15 366 CYS A CA 7
ATOM 8086 C C . CYS A 1 77 ? 9.947 7.572 -1.401 1.00 62.22 366 CYS A C 7
ATOM 8087 O O . CYS A 1 77 ? 8.808 7.965 -1.651 1.00 73.53 366 CYS A O 7
ATOM 8094 N N . ASN A 1 78 ? 10.369 7.312 -0.168 1.00 63.40 367 ASN A N 7
ATOM 8095 C CA . ASN A 1 78 ? 9.497 7.479 0.989 1.00 14.54 367 ASN A CA 7
ATOM 8096 C C . ASN A 1 78 ? 9.969 8.637 1.863 1.00 33.43 367 ASN A C 7
ATOM 8097 O O . ASN A 1 78 ? 9.233 9.598 2.088 1.00 33.24 367 ASN A O 7
ATOM 8107 N N . SER A 1 1 ? 10.698 14.831 -5.574 1.00 41.30 290 SER A N 8
ATOM 8108 C CA . SER A 1 1 ? 10.002 14.437 -6.793 1.00 12.42 290 SER A CA 8
ATOM 8109 C C . SER A 1 1 ? 10.747 13.312 -7.504 1.00 40.03 290 SER A C 8
ATOM 8110 O O . SER A 1 1 ? 11.107 13.432 -8.675 1.00 73.13 290 SER A O 8
ATOM 8118 N N . CYS A 1 2 ? 10.974 12.216 -6.787 1.00 60.30 291 CYS A N 8
ATOM 8119 C CA . CYS A 1 2 ? 11.676 11.067 -7.347 1.00 45.32 291 CYS A CA 8
ATOM 8120 C C . CYS A 1 2 ? 11.044 10.634 -8.666 1.00 10.35 291 CYS A C 8
ATOM 8121 O O . CYS A 1 2 ? 11.629 10.809 -9.735 1.00 55.33 291 CYS A O 8
ATOM 8128 N N . LYS A 1 3 ? 9.846 10.067 -8.584 1.00 32.25 292 LYS A N 8
ATOM 8129 C CA . LYS A 1 3 ? 9.131 9.609 -9.769 1.00 33.12 292 LYS A CA 8
ATOM 8130 C C . LYS A 1 3 ? 7.636 9.490 -9.492 1.00 33.34 292 LYS A C 8
ATOM 8131 O O . LYS A 1 3 ? 7.226 9.159 -8.380 1.00 24.25 292 LYS A O 8
ATOM 8150 N N . ALA A 1 4 ? 6.827 9.760 -10.510 1.00 23.11 293 ALA A N 8
ATOM 8151 C CA . ALA A 1 4 ? 5.378 9.680 -10.377 1.00 74.34 293 ALA A CA 8
ATOM 8152 C C . ALA A 1 4 ? 4.689 9.910 -11.718 1.00 4.22 293 ALA A C 8
ATOM 8153 O O . ALA A 1 4 ? 5.342 9.979 -12.760 1.00 53.23 293 ALA A O 8
ATOM 8160 N N . THR A 1 5 ? 3.365 10.027 -11.686 1.00 55.34 294 THR A N 8
ATOM 8161 C CA . THR A 1 5 ? 2.587 10.247 -12.898 1.00 23.14 294 THR A CA 8
ATOM 8162 C C . THR A 1 5 ? 1.243 10.891 -12.580 1.00 32.51 294 THR A C 8
ATOM 8163 O O . THR A 1 5 ? 0.673 10.669 -11.511 1.00 34.30 294 THR A O 8
ATOM 8174 N N . THR A 1 6 ? 0.739 11.691 -13.515 1.00 15.01 295 THR A N 8
ATOM 8175 C CA . THR A 1 6 ? -0.538 12.368 -13.334 1.00 10.15 295 THR A CA 8
ATOM 8176 C C . THR A 1 6 ? -1.632 11.383 -12.939 1.00 44.02 295 THR A C 8
ATOM 8177 O O . THR A 1 6 ? -2.134 10.630 -13.772 1.00 0.11 295 THR A O 8
ATOM 8188 N N . GLY A 1 7 ? -1.999 11.394 -11.661 1.00 1.14 296 GLY A N 8
ATOM 8189 C CA . GLY A 1 7 ? -3.032 10.496 -11.178 1.00 71.21 296 GLY A CA 8
ATOM 8190 C C . GLY A 1 7 ? -2.800 10.064 -9.744 1.00 5.24 296 GLY A C 8
ATOM 8191 O O . GLY A 1 7 ? -2.221 9.007 -9.493 1.00 23.13 296 GLY A O 8
ATOM 8195 N N . ASP A 1 8 ? -3.251 10.883 -8.800 1.00 44.10 297 ASP A N 8
ATOM 8196 C CA . ASP A 1 8 ? -3.089 10.580 -7.383 1.00 71.14 297 ASP A CA 8
ATOM 8197 C C . ASP A 1 8 ? -3.827 9.296 -7.014 1.00 44.21 297 ASP A C 8
ATOM 8198 O O . ASP A 1 8 ? -4.921 9.032 -7.512 1.00 35.52 297 ASP A O 8
ATOM 8207 N N . SER A 1 9 ? -3.218 8.501 -6.140 1.00 12.41 298 SER A N 8
ATOM 8208 C CA . SER A 1 9 ? -3.814 7.242 -5.708 1.00 71.14 298 SER A CA 8
ATOM 8209 C C . SER A 1 9 ? -4.486 7.397 -4.348 1.00 24.35 298 SER A C 8
ATOM 8210 O O . SER A 1 9 ? -4.633 8.508 -3.840 1.00 4.00 298 SER A O 8
ATOM 8218 N N . GLU A 1 10 ? -4.893 6.275 -3.764 1.00 23.43 299 GLU A N 8
ATOM 8219 C CA . GLU A 1 10 ? -5.551 6.286 -2.462 1.00 10.22 299 GLU A CA 8
ATOM 8220 C C . GLU A 1 10 ? -4.742 5.496 -1.437 1.00 0.04 299 GLU A C 8
ATOM 8221 O O . GLU A 1 10 ? -4.648 5.883 -0.272 1.00 52.31 299 GLU A O 8
ATOM 8233 N N . PHE A 1 11 ? -4.162 4.385 -1.880 1.00 70.54 300 PHE A N 8
ATOM 8234 C CA . PHE A 1 11 ? -3.363 3.539 -1.001 1.00 74.31 300 PHE A CA 8
ATOM 8235 C C . PHE A 1 11 ? -2.044 3.157 -1.666 1.00 15.22 300 PHE A C 8
ATOM 8236 O O . PHE A 1 11 ? -0.985 3.675 -1.313 1.00 71.21 300 PHE A O 8
ATOM 8253 N N . TYR A 1 12 ? -2.117 2.246 -2.630 1.00 44.20 301 TYR A N 8
ATOM 8254 C CA . TYR A 1 12 ? -0.929 1.792 -3.344 1.00 62.04 301 TYR A CA 8
ATOM 8255 C C . TYR A 1 12 ? -0.499 2.812 -4.393 1.00 31.51 301 TYR A C 8
ATOM 8256 O O . TYR A 1 12 ? -1.334 3.475 -5.009 1.00 30.54 301 TYR A O 8
ATOM 8274 N N . ASP A 1 13 ? 0.808 2.932 -4.592 1.00 22.01 302 ASP A N 8
ATOM 8275 C CA . ASP A 1 13 ? 1.351 3.871 -5.568 1.00 14.10 302 ASP A CA 8
ATOM 8276 C C . ASP A 1 13 ? 1.559 3.191 -6.918 1.00 14.12 302 ASP A C 8
ATOM 8277 O O . ASP A 1 13 ? 2.605 3.343 -7.548 1.00 50.02 302 ASP A O 8
ATOM 8286 N N . THR A 1 14 ? 0.555 2.438 -7.357 1.00 44.44 303 THR A N 8
ATOM 8287 C CA . THR A 1 14 ? 0.627 1.734 -8.630 1.00 22.41 303 THR A CA 8
ATOM 8288 C C . THR A 1 14 ? 0.574 2.708 -9.802 1.00 1.55 303 THR A C 8
ATOM 8289 O O . THR A 1 14 ? 1.093 2.424 -10.882 1.00 63.15 303 THR A O 8
ATOM 8300 N N . TYR A 1 15 ? -0.055 3.856 -9.582 1.00 10.35 304 TYR A N 8
ATOM 8301 C CA . TYR A 1 15 ? -0.178 4.872 -10.620 1.00 13.12 304 TYR A CA 8
ATOM 8302 C C . TYR A 1 15 ? 1.174 5.154 -11.268 1.00 15.20 304 TYR A C 8
ATOM 8303 O O . TYR A 1 15 ? 1.253 5.467 -12.456 1.00 51.00 304 TYR A O 8
ATOM 8321 N N . SER A 1 16 ? 2.237 5.041 -10.477 1.00 4.52 305 SER A N 8
ATOM 8322 C CA . SER A 1 16 ? 3.586 5.287 -10.972 1.00 41.44 305 SER A CA 8
ATOM 8323 C C . SER A 1 16 ? 4.186 4.018 -11.568 1.00 63.42 305 SER A C 8
ATOM 8324 O O . SER A 1 16 ? 4.934 4.071 -12.545 1.00 60.12 305 SER A O 8
ATOM 8332 N N . ILE A 1 17 ? 3.853 2.877 -10.974 1.00 11.14 306 ILE A N 8
ATOM 8333 C CA . ILE A 1 17 ? 4.358 1.594 -11.445 1.00 10.32 306 ILE A CA 8
ATOM 8334 C C . ILE A 1 17 ? 3.818 1.269 -12.834 1.00 1.31 306 ILE A C 8
ATOM 8335 O O . ILE A 1 17 ? 4.534 0.734 -13.682 1.00 20.35 306 ILE A O 8
ATOM 8351 N N . THR A 1 18 ? 2.550 1.597 -13.063 1.00 33.50 307 THR A N 8
ATOM 8352 C CA . THR A 1 18 ? 1.914 1.340 -14.348 1.00 11.01 307 THR A CA 8
ATOM 8353 C C . THR A 1 18 ? 2.636 2.072 -15.474 1.00 23.32 307 THR A C 8
ATOM 8354 O O . THR A 1 18 ? 3.061 1.458 -16.452 1.00 23.04 307 THR A O 8
ATOM 8365 N N . ALA A 1 19 ? 2.769 3.386 -15.330 1.00 30.01 308 ALA A N 8
ATOM 8366 C CA . ALA A 1 19 ? 3.441 4.201 -16.334 1.00 64.21 308 ALA A CA 8
ATOM 8367 C C . ALA A 1 19 ? 4.811 3.627 -16.678 1.00 64.43 308 ALA A C 8
ATOM 8368 O O . ALA A 1 19 ? 5.297 3.781 -17.799 1.00 73.13 308 ALA A O 8
ATOM 8375 N N . CYS A 1 20 ? 5.431 2.964 -15.707 1.00 1.33 309 CYS A N 8
ATOM 8376 C CA . CYS A 1 20 ? 6.747 2.367 -15.907 1.00 51.50 309 CYS A CA 8
ATOM 8377 C C . CYS A 1 20 ? 6.713 1.342 -17.036 1.00 60.34 309 CYS A C 8
ATOM 8378 O O . CYS A 1 20 ? 7.525 1.394 -17.959 1.00 74.42 309 CYS A O 8
ATOM 8385 N N . ARG A 1 21 ? 5.768 0.410 -16.954 1.00 30.22 310 ARG A N 8
ATOM 8386 C CA . ARG A 1 21 ? 5.630 -0.627 -17.968 1.00 31.33 310 ARG A CA 8
ATOM 8387 C C . ARG A 1 21 ? 5.343 -0.017 -19.336 1.00 22.11 310 ARG A C 8
ATOM 8388 O O . ARG A 1 21 ? 5.654 -0.610 -20.369 1.00 42.21 310 ARG A O 8
ATOM 8409 N N . ILE A 1 22 ? 4.747 1.172 -19.335 1.00 12.03 311 ILE A N 8
ATOM 8410 C CA . ILE A 1 22 ? 4.419 1.862 -20.576 1.00 63.41 311 ILE A CA 8
ATOM 8411 C C . ILE A 1 22 ? 5.682 2.295 -21.314 1.00 41.42 311 ILE A C 8
ATOM 8412 O O . ILE A 1 22 ? 5.736 2.265 -22.543 1.00 52.52 311 ILE A O 8
ATOM 8428 N N . ASP A 1 23 ? 6.696 2.698 -20.555 1.00 74.40 312 ASP A N 8
ATOM 8429 C CA . ASP A 1 23 ? 7.960 3.134 -21.136 1.00 15.11 312 ASP A CA 8
ATOM 8430 C C . ASP A 1 23 ? 8.881 1.946 -21.389 1.00 73.53 312 ASP A C 8
ATOM 8431 O O . ASP A 1 23 ? 9.750 1.994 -22.261 1.00 22.00 312 ASP A O 8
ATOM 8440 N N . CYS A 1 24 ? 8.687 0.879 -20.622 1.00 24.53 313 CYS A N 8
ATOM 8441 C CA . CYS A 1 24 ? 9.501 -0.323 -20.761 1.00 22.11 313 CYS A CA 8
ATOM 8442 C C . CYS A 1 24 ? 9.045 -1.153 -21.957 1.00 33.21 313 CYS A C 8
ATOM 8443 O O . CYS A 1 24 ? 9.855 -1.799 -22.620 1.00 0.43 313 CYS A O 8
ATOM 8450 N N . GLU A 1 25 ? 7.743 -1.129 -22.225 1.00 4.44 314 GLU A N 8
ATOM 8451 C CA . GLU A 1 25 ? 7.180 -1.880 -23.341 1.00 25.15 314 GLU A CA 8
ATOM 8452 C C . GLU A 1 25 ? 7.596 -1.267 -24.675 1.00 0.32 314 GLU A C 8
ATOM 8453 O O . GLU A 1 25 ? 7.795 -1.975 -25.663 1.00 34.34 314 GLU A O 8
ATOM 8465 N N . THR A 1 26 ? 7.725 0.056 -24.697 1.00 42.23 315 THR A N 8
ATOM 8466 C CA . THR A 1 26 ? 8.115 0.767 -25.908 1.00 0.44 315 THR A CA 8
ATOM 8467 C C . THR A 1 26 ? 9.389 0.180 -26.503 1.00 4.32 315 THR A C 8
ATOM 8468 O O . THR A 1 26 ? 9.459 -0.085 -27.704 1.00 23.31 315 THR A O 8
ATOM 8479 N N . ARG A 1 27 ? 10.393 -0.022 -25.657 1.00 15.31 316 ARG A N 8
ATOM 8480 C CA . ARG A 1 27 ? 11.666 -0.579 -26.101 1.00 65.44 316 ARG A CA 8
ATOM 8481 C C . ARG A 1 27 ? 11.485 -1.999 -26.628 1.00 64.21 316 ARG A C 8
ATOM 8482 O O . ARG A 1 27 ? 12.182 -2.425 -27.549 1.00 4.33 316 ARG A O 8
ATOM 8503 N N . TYR A 1 28 ? 10.546 -2.729 -26.035 1.00 30.43 317 TYR A N 8
ATOM 8504 C CA . TYR A 1 28 ? 10.274 -4.102 -26.442 1.00 21.13 317 TYR A CA 8
ATOM 8505 C C . TYR A 1 28 ? 9.616 -4.143 -27.816 1.00 44.35 317 TYR A C 8
ATOM 8506 O O . TYR A 1 28 ? 9.953 -4.980 -28.656 1.00 22.24 317 TYR A O 8
ATOM 8524 N N . LEU A 1 29 ? 8.674 -3.234 -28.042 1.00 42.04 318 LEU A N 8
ATOM 8525 C CA . LEU A 1 29 ? 7.966 -3.164 -29.315 1.00 21.14 318 LEU A CA 8
ATOM 8526 C C . LEU A 1 29 ? 8.853 -2.559 -30.399 1.00 12.12 318 LEU A C 8
ATOM 8527 O O . LEU A 1 29 ? 9.022 -3.137 -31.472 1.00 11.32 318 LEU A O 8
ATOM 8543 N N . VAL A 1 30 ? 9.419 -1.391 -30.108 1.00 33.43 319 VAL A N 8
ATOM 8544 C CA . VAL A 1 30 ? 10.292 -0.709 -31.057 1.00 32.54 319 VAL A CA 8
ATOM 8545 C C . VAL A 1 30 ? 11.486 -1.580 -31.430 1.00 65.34 319 VAL A C 8
ATOM 8546 O O . VAL A 1 30 ? 12.121 -1.369 -32.463 1.00 70.43 319 VAL A O 8
ATOM 8559 N N . GLU A 1 31 ? 11.783 -2.562 -30.585 1.00 72.24 320 GLU A N 8
ATOM 8560 C CA . GLU A 1 31 ? 12.901 -3.466 -30.827 1.00 51.42 320 GLU A CA 8
ATOM 8561 C C . GLU A 1 31 ? 12.683 -4.270 -32.105 1.00 20.45 320 GLU A C 8
ATOM 8562 O O . GLU A 1 31 ? 13.443 -4.148 -33.065 1.00 15.21 320 GLU A O 8
ATOM 8574 N N . ASN A 1 32 ? 11.638 -5.091 -32.110 1.00 41.14 321 ASN A N 8
ATOM 8575 C CA . ASN A 1 32 ? 11.320 -5.917 -33.270 1.00 23.35 321 ASN A CA 8
ATOM 8576 C C . ASN A 1 32 ? 10.196 -5.292 -34.090 1.00 62.24 321 ASN A C 8
ATOM 8577 O O . ASN A 1 32 ? 10.307 -5.148 -35.307 1.00 3.10 321 ASN A O 8
ATOM 8588 N N . CYS A 1 33 ? 9.113 -4.923 -33.415 1.00 30.43 322 CYS A N 8
ATOM 8589 C CA . CYS A 1 33 ? 7.967 -4.313 -34.079 1.00 42.22 322 CYS A CA 8
ATOM 8590 C C . CYS A 1 33 ? 8.330 -2.939 -34.638 1.00 2.00 322 CYS A C 8
ATOM 8591 O O . CYS A 1 33 ? 7.694 -2.449 -35.570 1.00 31.11 322 CYS A O 8
ATOM 8598 N N . ASN A 1 34 ? 9.358 -2.325 -34.061 1.00 55.05 323 ASN A N 8
ATOM 8599 C CA . ASN A 1 34 ? 9.806 -1.008 -34.501 1.00 42.50 323 ASN A CA 8
ATOM 8600 C C . ASN A 1 34 ? 8.631 -0.041 -34.601 1.00 72.32 323 ASN A C 8
ATOM 8601 O O . ASN A 1 34 ? 8.587 0.809 -35.491 1.00 50.42 323 ASN A O 8
ATOM 8612 N N . CYS A 1 35 ? 7.680 -0.174 -33.683 1.00 55.11 324 CYS A N 8
ATOM 8613 C CA . CYS A 1 35 ? 6.505 0.688 -33.667 1.00 1.24 324 CYS A CA 8
ATOM 8614 C C . CYS A 1 35 ? 5.959 0.837 -32.250 1.00 31.42 324 CYS A C 8
ATOM 8615 O O . CYS A 1 35 ? 6.113 -0.057 -31.417 1.00 2.14 324 CYS A O 8
ATOM 8622 N N . ARG A 1 36 ? 5.318 1.970 -31.985 1.00 24.51 325 ARG A N 8
ATOM 8623 C CA . ARG A 1 36 ? 4.749 2.236 -30.669 1.00 71.03 325 ARG A CA 8
ATOM 8624 C C . ARG A 1 36 ? 3.225 2.251 -30.728 1.00 53.10 325 ARG A C 8
ATOM 8625 O O . ARG A 1 36 ? 2.634 2.111 -31.798 1.00 20.24 325 ARG A O 8
ATOM 8646 N N . MET A 1 37 ? 2.594 2.419 -29.571 1.00 33.23 326 MET A N 8
ATOM 8647 C CA . MET A 1 37 ? 1.138 2.452 -29.492 1.00 60.44 326 MET A CA 8
ATOM 8648 C C . MET A 1 37 ? 0.624 3.888 -29.527 1.00 51.03 326 MET A C 8
ATOM 8649 O O . MET A 1 37 ? 1.403 4.839 -29.457 1.00 40.15 326 MET A O 8
ATOM 8663 N N . VAL A 1 38 ? -0.692 4.037 -29.635 1.00 21.24 327 VAL A N 8
ATOM 8664 C CA . VAL A 1 38 ? -1.311 5.357 -29.677 1.00 51.32 327 VAL A CA 8
ATOM 8665 C C . VAL A 1 38 ? -1.214 6.055 -28.324 1.00 61.12 327 VAL A C 8
ATOM 8666 O O . VAL A 1 38 ? -1.127 7.280 -28.250 1.00 12.04 327 VAL A O 8
ATOM 8679 N N . HIS A 1 39 ? -1.228 5.264 -27.256 1.00 54.24 328 HIS A N 8
ATOM 8680 C CA . HIS A 1 39 ? -1.141 5.805 -25.904 1.00 63.51 328 HIS A CA 8
ATOM 8681 C C . HIS A 1 39 ? 0.297 6.184 -25.563 1.00 34.50 328 HIS A C 8
ATOM 8682 O O . HIS A 1 39 ? 0.538 7.037 -24.710 1.00 63.34 328 HIS A O 8
ATOM 8696 N N . MET A 1 40 ? 1.248 5.542 -26.233 1.00 44.35 329 MET A N 8
ATOM 8697 C CA . MET A 1 40 ? 2.662 5.813 -26.000 1.00 53.32 329 MET A CA 8
ATOM 8698 C C . MET A 1 40 ? 2.979 7.286 -26.234 1.00 61.04 329 MET A C 8
ATOM 8699 O O . MET A 1 40 ? 2.246 8.003 -26.915 1.00 42.14 329 MET A O 8
ATOM 8713 N N . PRO A 1 41 ? 4.099 7.751 -25.659 1.00 24.01 330 PRO A N 8
ATOM 8714 C CA . PRO A 1 41 ? 4.538 9.143 -25.791 1.00 43.23 330 PRO A CA 8
ATOM 8715 C C . PRO A 1 41 ? 5.012 9.469 -27.203 1.00 31.33 330 PRO A C 8
ATOM 8716 O O . PRO A 1 41 ? 5.171 8.579 -28.037 1.00 33.23 330 PRO A O 8
ATOM 8727 N N . GLY A 1 42 ? 5.238 10.753 -27.465 1.00 51.01 331 GLY A N 8
ATOM 8728 C CA . GLY A 1 42 ? 5.693 11.173 -28.778 1.00 44.33 331 GLY A CA 8
ATOM 8729 C C . GLY A 1 42 ? 7.179 10.952 -28.975 1.00 60.12 331 GLY A C 8
ATOM 8730 O O . GLY A 1 42 ? 7.983 11.273 -28.100 1.00 4.14 331 GLY A O 8
ATOM 8734 N N . ASP A 1 43 ? 7.545 10.398 -30.126 1.00 75.20 332 ASP A N 8
ATOM 8735 C CA . ASP A 1 43 ? 8.945 10.133 -30.435 1.00 50.53 332 ASP A CA 8
ATOM 8736 C C . ASP A 1 43 ? 9.087 9.503 -31.817 1.00 23.44 332 ASP A C 8
ATOM 8737 O O . ASP A 1 43 ? 9.461 10.172 -32.780 1.00 1.41 332 ASP A O 8
ATOM 8746 N N . ALA A 1 44 ? 8.785 8.211 -31.906 1.00 75.13 333 ALA A N 8
ATOM 8747 C CA . ALA A 1 44 ? 8.877 7.492 -33.171 1.00 74.31 333 ALA A CA 8
ATOM 8748 C C . ALA A 1 44 ? 7.611 7.674 -34.000 1.00 54.25 333 ALA A C 8
ATOM 8749 O O . ALA A 1 44 ? 6.544 8.005 -33.483 1.00 24.35 333 ALA A O 8
ATOM 8756 N N . PRO A 1 45 ? 7.728 7.453 -35.318 1.00 12.21 334 PRO A N 8
ATOM 8757 C CA . PRO A 1 45 ? 6.603 7.587 -36.246 1.00 42.44 334 PRO A CA 8
ATOM 8758 C C . PRO A 1 45 ? 5.561 6.490 -36.057 1.00 63.24 334 PRO A C 8
ATOM 8759 O O . PRO A 1 45 ? 5.894 5.355 -35.716 1.00 23.23 334 PRO A O 8
ATOM 8770 N N . TYR A 1 46 ? 4.297 6.835 -36.280 1.00 42.34 335 TYR A N 8
ATOM 8771 C CA . TYR A 1 46 ? 3.206 5.880 -36.131 1.00 35.44 335 TYR A CA 8
ATOM 8772 C C . TYR A 1 46 ? 3.078 5.002 -37.372 1.00 61.33 335 TYR A C 8
ATOM 8773 O O . TYR A 1 46 ? 3.054 5.498 -38.499 1.00 4.33 335 TYR A O 8
ATOM 8791 N N . CYS A 1 47 ? 2.994 3.693 -37.157 1.00 21.35 336 CYS A N 8
ATOM 8792 C CA . CYS A 1 47 ? 2.868 2.743 -38.256 1.00 43.24 336 CYS A CA 8
ATOM 8793 C C . CYS A 1 47 ? 1.401 2.474 -38.576 1.00 63.01 336 CYS A C 8
ATOM 8794 O O . CYS A 1 47 ? 0.512 2.790 -37.785 1.00 3.12 336 CYS A O 8
ATOM 8801 N N . THR A 1 48 ? 1.154 1.886 -39.743 1.00 72.44 337 THR A N 8
ATOM 8802 C CA . THR A 1 48 ? -0.204 1.574 -40.169 1.00 4.40 337 THR A CA 8
ATOM 8803 C C . THR A 1 48 ? -0.942 0.767 -39.108 1.00 63.14 337 THR A C 8
ATOM 8804 O O . THR A 1 48 ? -0.337 0.084 -38.281 1.00 2.24 337 THR A O 8
ATOM 8815 N N . PRO A 1 49 ? -2.281 0.845 -39.128 1.00 10.31 338 PRO A N 8
ATOM 8816 C CA . PRO A 1 49 ? -3.131 0.126 -38.174 1.00 72.31 338 PRO A CA 8
ATOM 8817 C C . PRO A 1 49 ? -3.116 -1.381 -38.406 1.00 72.42 338 PRO A C 8
ATOM 8818 O O . PRO A 1 49 ? -2.978 -2.161 -37.464 1.00 71.41 338 PRO A O 8
ATOM 8829 N N . GLU A 1 50 ? -3.261 -1.783 -39.665 1.00 73.10 339 GLU A N 8
ATOM 8830 C CA . GLU A 1 50 ? -3.265 -3.197 -40.019 1.00 12.52 339 GLU A CA 8
ATOM 8831 C C . GLU A 1 50 ? -2.050 -3.910 -39.430 1.00 11.34 339 GLU A C 8
ATOM 8832 O O . GLU A 1 50 ? -2.152 -5.038 -38.951 1.00 52.12 339 GLU A O 8
ATOM 8844 N N . GLN A 1 51 ? -0.902 -3.240 -39.470 1.00 41.01 340 GLN A N 8
ATOM 8845 C CA . GLN A 1 51 ? 0.331 -3.809 -38.942 1.00 45.12 340 GLN A CA 8
ATOM 8846 C C . GLN A 1 51 ? 0.474 -3.513 -37.453 1.00 12.32 340 GLN A C 8
ATOM 8847 O O . GLN A 1 51 ? 1.025 -4.317 -36.701 1.00 20.32 340 GLN A O 8
ATOM 8861 N N . TYR A 1 52 ? -0.026 -2.356 -37.034 1.00 35.00 341 TYR A N 8
ATOM 8862 C CA . TYR A 1 52 ? 0.047 -1.953 -35.635 1.00 24.13 341 TYR A CA 8
ATOM 8863 C C . TYR A 1 52 ? -0.741 -2.913 -34.749 1.00 13.05 341 TYR A C 8
ATOM 8864 O O . TYR A 1 52 ? -0.343 -3.208 -33.623 1.00 45.21 341 TYR A O 8
ATOM 8882 N N . LYS A 1 53 ? -1.864 -3.398 -35.268 1.00 3.43 342 LYS A N 8
ATOM 8883 C CA . LYS A 1 53 ? -2.711 -4.326 -34.528 1.00 64.21 342 LYS A CA 8
ATOM 8884 C C . LYS A 1 53 ? -2.248 -5.766 -34.732 1.00 3.04 342 LYS A C 8
ATOM 8885 O O . LYS A 1 53 ? -2.304 -6.580 -33.812 1.00 55.51 342 LYS A O 8
ATOM 8904 N N . GLU A 1 54 ? -1.791 -6.069 -35.943 1.00 53.23 343 GLU A N 8
ATOM 8905 C CA . GLU A 1 54 ? -1.318 -7.410 -36.265 1.00 13.31 343 GLU A CA 8
ATOM 8906 C C . GLU A 1 54 ? 0.001 -7.707 -35.559 1.00 52.53 343 GLU A C 8
ATOM 8907 O O . GLU A 1 54 ? 0.303 -8.857 -35.241 1.00 42.23 343 GLU A O 8
ATOM 8919 N N . CYS A 1 55 ? 0.785 -6.661 -35.318 1.00 62.11 344 CYS A N 8
ATOM 8920 C CA . CYS A 1 55 ? 2.072 -6.807 -34.651 1.00 44.02 344 CYS A CA 8
ATOM 8921 C C . CYS A 1 55 ? 1.914 -6.715 -33.136 1.00 21.03 344 CYS A C 8
ATOM 8922 O O . CYS A 1 55 ? 2.620 -7.387 -32.385 1.00 70.20 344 CYS A O 8
ATOM 8929 N N . ALA A 1 56 ? 0.981 -5.877 -32.695 1.00 53.44 345 ALA A N 8
ATOM 8930 C CA . ALA A 1 56 ? 0.728 -5.697 -31.270 1.00 2.42 345 ALA A CA 8
ATOM 8931 C C . ALA A 1 56 ? 0.133 -6.959 -30.656 1.00 34.22 345 ALA A C 8
ATOM 8932 O O . ALA A 1 56 ? 0.422 -7.297 -29.507 1.00 20.52 345 ALA A O 8
ATOM 8939 N N . ASP A 1 57 ? -0.699 -7.651 -31.425 1.00 61.40 346 ASP A N 8
ATOM 8940 C CA . ASP A 1 57 ? -1.335 -8.876 -30.956 1.00 60.52 346 ASP A CA 8
ATOM 8941 C C . ASP A 1 57 ? -0.303 -9.834 -30.369 1.00 3.32 346 ASP A C 8
ATOM 8942 O O . ASP A 1 57 ? -0.338 -10.176 -29.187 1.00 21.31 346 ASP A O 8
ATOM 8951 N N . PRO A 1 58 ? 0.640 -10.279 -31.214 1.00 24.13 347 PRO A N 8
ATOM 8952 C CA . PRO A 1 58 ? 1.699 -11.204 -30.803 1.00 41.44 347 PRO A CA 8
ATOM 8953 C C . PRO A 1 58 ? 2.709 -10.548 -29.867 1.00 25.24 347 PRO A C 8
ATOM 8954 O O . PRO A 1 58 ? 3.235 -11.191 -28.959 1.00 64.30 347 PRO A O 8
ATOM 8965 N N . ALA A 1 59 ? 2.975 -9.266 -30.095 1.00 21.32 348 ALA A N 8
ATOM 8966 C CA . ALA A 1 59 ? 3.920 -8.523 -29.270 1.00 43.04 348 ALA A CA 8
ATOM 8967 C C . ALA A 1 59 ? 3.532 -8.588 -27.797 1.00 13.43 348 ALA A C 8
ATOM 8968 O O . ALA A 1 59 ? 4.309 -9.052 -26.960 1.00 24.32 348 ALA A O 8
ATOM 8975 N N . LEU A 1 60 ? 2.329 -8.122 -27.486 1.00 24.23 349 LEU A N 8
ATOM 8976 C CA . LEU A 1 60 ? 1.838 -8.127 -26.112 1.00 43.54 349 LEU A CA 8
ATOM 8977 C C . LEU A 1 60 ? 1.718 -9.552 -25.581 1.00 42.14 349 LEU A C 8
ATOM 8978 O O . LEU A 1 60 ? 2.193 -9.861 -24.488 1.00 64.01 349 LEU A O 8
ATOM 8994 N N . ASP A 1 61 ? 1.082 -10.417 -26.364 1.00 50.13 350 ASP A N 8
ATOM 8995 C CA . ASP A 1 61 ? 0.902 -11.811 -25.974 1.00 53.02 350 ASP A CA 8
ATOM 8996 C C . ASP A 1 61 ? 2.248 -12.486 -25.733 1.00 23.02 350 ASP A C 8
ATOM 8997 O O . ASP A 1 61 ? 2.333 -13.496 -25.034 1.00 42.45 350 ASP A O 8
ATOM 9006 N N . PHE A 1 62 ? 3.300 -11.923 -26.319 1.00 14.02 351 PHE A N 8
ATOM 9007 C CA . PHE A 1 62 ? 4.643 -12.472 -26.171 1.00 53.15 351 PHE A CA 8
ATOM 9008 C C . PHE A 1 62 ? 5.333 -11.894 -24.938 1.00 44.51 351 PHE A C 8
ATOM 9009 O O . PHE A 1 62 ? 5.731 -12.630 -24.034 1.00 30.13 351 PHE A O 8
ATOM 9026 N N . LEU A 1 63 ? 5.471 -10.574 -24.909 1.00 53.22 352 LEU A N 8
ATOM 9027 C CA . LEU A 1 63 ? 6.113 -9.896 -23.788 1.00 74.13 352 LEU A CA 8
ATOM 9028 C C . LEU A 1 63 ? 5.390 -10.203 -22.480 1.00 55.43 352 LEU A C 8
ATOM 9029 O O . LEU A 1 63 ? 6.012 -10.301 -21.423 1.00 31.32 352 LEU A O 8
ATOM 9045 N N . VAL A 1 64 ? 4.072 -10.355 -22.560 1.00 72.42 353 VAL A N 8
ATOM 9046 C CA . VAL A 1 64 ? 3.264 -10.653 -21.384 1.00 62.01 353 VAL A CA 8
ATOM 9047 C C . VAL A 1 64 ? 3.634 -12.009 -20.793 1.00 23.44 353 VAL A C 8
ATOM 9048 O O . VAL A 1 64 ? 3.539 -12.218 -19.585 1.00 2.41 353 VAL A O 8
ATOM 9061 N N . GLU A 1 65 ? 4.057 -12.929 -21.656 1.00 55.21 354 GLU A N 8
ATOM 9062 C CA . GLU A 1 65 ? 4.441 -14.266 -21.219 1.00 71.01 354 GLU A CA 8
ATOM 9063 C C . GLU A 1 65 ? 5.916 -14.309 -20.831 1.00 2.34 354 GLU A C 8
ATOM 9064 O O . GLU A 1 65 ? 6.284 -14.886 -19.808 1.00 13.43 354 GLU A O 8
ATOM 9076 N N . LYS A 1 66 ? 6.756 -13.694 -21.656 1.00 10.52 355 LYS A N 8
ATOM 9077 C CA . LYS A 1 66 ? 8.193 -13.660 -21.401 1.00 24.10 355 LYS A CA 8
ATOM 9078 C C . LYS A 1 66 ? 8.539 -12.577 -20.385 1.00 51.34 355 LYS A C 8
ATOM 9079 O O . LYS A 1 66 ? 8.841 -12.871 -19.229 1.00 40.03 355 LYS A O 8
ATOM 9098 N N . ASP A 1 67 ? 8.492 -11.324 -20.824 1.00 35.24 356 ASP A N 8
ATOM 9099 C CA . ASP A 1 67 ? 8.799 -10.196 -19.952 1.00 31.04 356 ASP A CA 8
ATOM 9100 C C . ASP A 1 67 ? 7.655 -9.935 -18.978 1.00 13.20 356 ASP A C 8
ATOM 9101 O O . ASP A 1 67 ? 6.903 -8.974 -19.130 1.00 52.43 356 ASP A O 8
ATOM 9110 N N . ASN A 1 68 ? 7.528 -10.801 -17.977 1.00 11.25 357 ASN A N 8
ATOM 9111 C CA . ASN A 1 68 ? 6.474 -10.666 -16.978 1.00 73.22 357 ASN A CA 8
ATOM 9112 C C . ASN A 1 68 ? 6.943 -9.809 -15.806 1.00 0.50 357 ASN A C 8
ATOM 9113 O O . ASN A 1 68 ? 6.249 -8.884 -15.386 1.00 45.30 357 ASN A O 8
ATOM 9124 N N . GLU A 1 69 ? 8.124 -10.123 -15.285 1.00 74.44 358 GLU A N 8
ATOM 9125 C CA . GLU A 1 69 ? 8.684 -9.381 -14.161 1.00 64.53 358 GLU A CA 8
ATOM 9126 C C . GLU A 1 69 ? 9.882 -8.545 -14.605 1.00 70.23 358 GLU A C 8
ATOM 9127 O O . GLU A 1 69 ? 10.686 -8.107 -13.781 1.00 44.10 358 GLU A O 8
ATOM 9139 N N . TYR A 1 70 ? 9.992 -8.327 -15.910 1.00 60.44 359 TYR A N 8
ATOM 9140 C CA . TYR A 1 70 ? 11.092 -7.546 -16.464 1.00 35.43 359 TYR A CA 8
ATOM 9141 C C . TYR A 1 70 ? 10.743 -6.061 -16.495 1.00 31.41 359 TYR A C 8
ATOM 9142 O O . TYR A 1 70 ? 11.605 -5.204 -16.294 1.00 21.34 359 TYR A O 8
ATOM 9160 N N . CYS A 1 71 ? 9.474 -5.763 -16.749 1.00 3.01 360 CYS A N 8
ATOM 9161 C CA . CYS A 1 71 ? 9.008 -4.383 -16.808 1.00 11.13 360 CYS A CA 8
ATOM 9162 C C . CYS A 1 71 ? 8.373 -3.966 -15.484 1.00 10.42 360 CYS A C 8
ATOM 9163 O O . CYS A 1 71 ? 7.471 -3.130 -15.452 1.00 44.22 360 CYS A O 8
ATOM 9170 N N . VAL A 1 72 ? 8.852 -4.556 -14.393 1.00 13.44 361 VAL A N 8
ATOM 9171 C CA . VAL A 1 72 ? 8.333 -4.245 -13.067 1.00 13.10 361 VAL A CA 8
ATOM 9172 C C . VAL A 1 72 ? 9.043 -3.037 -12.468 1.00 71.23 361 VAL A C 8
ATOM 9173 O O . VAL A 1 72 ? 10.257 -2.884 -12.605 1.00 12.24 361 VAL A O 8
ATOM 9186 N N . CYS A 1 73 ? 8.278 -2.178 -11.801 1.00 34.51 362 CYS A N 8
ATOM 9187 C CA . CYS A 1 73 ? 8.832 -0.981 -11.180 1.00 13.45 362 CYS A CA 8
ATOM 9188 C C . CYS A 1 73 ? 8.498 -0.936 -9.692 1.00 63.24 362 CYS A C 8
ATOM 9189 O O . CYS A 1 73 ? 7.513 -1.525 -9.250 1.00 51.11 362 CYS A O 8
ATOM 9196 N N . GLU A 1 74 ? 9.327 -0.234 -8.926 1.00 72.45 363 GLU A N 8
ATOM 9197 C CA . GLU A 1 74 ? 9.120 -0.113 -7.488 1.00 4.22 363 GLU A CA 8
ATOM 9198 C C . GLU A 1 74 ? 8.400 1.189 -7.149 1.00 64.13 363 GLU A C 8
ATOM 9199 O O . GLU A 1 74 ? 8.508 2.177 -7.876 1.00 25.42 363 GLU A O 8
ATOM 9211 N N . MET A 1 75 ? 7.665 1.181 -6.043 1.00 71.40 364 MET A N 8
ATOM 9212 C CA . MET A 1 75 ? 6.926 2.362 -5.607 1.00 35.43 364 MET A CA 8
ATOM 9213 C C . MET A 1 75 ? 7.837 3.584 -5.556 1.00 20.02 364 MET A C 8
ATOM 9214 O O . MET A 1 75 ? 9.061 3.474 -5.487 1.00 71.11 364 MET A O 8
ATOM 9228 N N . PRO A 1 76 ? 7.228 4.778 -5.591 1.00 4.33 365 PRO A N 8
ATOM 9229 C CA . PRO A 1 76 ? 7.966 6.045 -5.549 1.00 64.45 365 PRO A CA 8
ATOM 9230 C C . PRO A 1 76 ? 8.603 6.300 -4.188 1.00 64.05 365 PRO A C 8
ATOM 9231 O O . PRO A 1 76 ? 8.268 5.643 -3.201 1.00 4.33 365 PRO A O 8
ATOM 9242 N N . CYS A 1 77 ? 9.523 7.257 -4.140 1.00 21.32 366 CYS A N 8
ATOM 9243 C CA . CYS A 1 77 ? 10.209 7.599 -2.899 1.00 74.15 366 CYS A CA 8
ATOM 9244 C C . CYS A 1 77 ? 9.205 7.868 -1.781 1.00 62.22 366 CYS A C 8
ATOM 9245 O O . CYS A 1 77 ? 8.080 8.296 -2.032 1.00 73.53 366 CYS A O 8
ATOM 9252 N N . ASN A 1 78 ? 9.624 7.612 -0.545 1.00 63.40 367 ASN A N 8
ATOM 9253 C CA . ASN A 1 78 ? 8.762 7.826 0.612 1.00 14.54 367 ASN A CA 8
ATOM 9254 C C . ASN A 1 78 ? 8.460 9.310 0.799 1.00 33.43 367 ASN A C 8
ATOM 9255 O O . ASN A 1 78 ? 7.374 9.680 1.244 1.00 33.24 367 ASN A O 8
ATOM 9265 N N . SER A 1 1 ? 11.732 15.706 -7.066 1.00 41.30 290 SER A N 9
ATOM 9266 C CA . SER A 1 1 ? 12.632 14.786 -7.753 1.00 12.42 290 SER A CA 9
ATOM 9267 C C . SER A 1 1 ? 11.875 13.562 -8.259 1.00 40.03 290 SER A C 9
ATOM 9268 O O . SER A 1 1 ? 11.874 13.268 -9.455 1.00 73.13 290 SER A O 9
ATOM 9276 N N . CYS A 1 2 ? 11.230 12.851 -7.340 1.00 60.30 291 CYS A N 9
ATOM 9277 C CA . CYS A 1 2 ? 10.468 11.658 -7.691 1.00 45.32 291 CYS A CA 9
ATOM 9278 C C . CYS A 1 2 ? 8.973 11.958 -7.724 1.00 10.35 291 CYS A C 9
ATOM 9279 O O . CYS A 1 2 ? 8.189 11.346 -6.996 1.00 55.33 291 CYS A O 9
ATOM 9286 N N . LYS A 1 3 ? 8.583 12.902 -8.572 1.00 32.25 292 LYS A N 9
ATOM 9287 C CA . LYS A 1 3 ? 7.182 13.284 -8.702 1.00 33.12 292 LYS A CA 9
ATOM 9288 C C . LYS A 1 3 ? 6.304 12.059 -8.937 1.00 33.34 292 LYS A C 9
ATOM 9289 O O . LYS A 1 3 ? 6.753 11.060 -9.497 1.00 24.25 292 LYS A O 9
ATOM 9308 N N . ALA A 1 4 ? 5.050 12.144 -8.504 1.00 23.11 293 ALA A N 9
ATOM 9309 C CA . ALA A 1 4 ? 4.109 11.043 -8.670 1.00 74.34 293 ALA A CA 9
ATOM 9310 C C . ALA A 1 4 ? 2.709 11.444 -8.215 1.00 4.22 293 ALA A C 9
ATOM 9311 O O . ALA A 1 4 ? 2.541 12.078 -7.174 1.00 53.23 293 ALA A O 9
ATOM 9318 N N . THR A 1 5 ? 1.706 11.070 -9.004 1.00 55.34 294 THR A N 9
ATOM 9319 C CA . THR A 1 5 ? 0.322 11.392 -8.683 1.00 23.14 294 THR A CA 9
ATOM 9320 C C . THR A 1 5 ? -0.526 10.130 -8.573 1.00 32.51 294 THR A C 9
ATOM 9321 O O . THR A 1 5 ? -0.415 9.221 -9.397 1.00 34.30 294 THR A O 9
ATOM 9332 N N . THR A 1 6 ? -1.374 10.079 -7.550 1.00 15.01 295 THR A N 9
ATOM 9333 C CA . THR A 1 6 ? -2.240 8.927 -7.333 1.00 10.15 295 THR A CA 9
ATOM 9334 C C . THR A 1 6 ? -3.279 8.803 -8.442 1.00 44.02 295 THR A C 9
ATOM 9335 O O . THR A 1 6 ? -3.623 9.786 -9.096 1.00 0.11 295 THR A O 9
ATOM 9346 N N . GLY A 1 7 ? -3.778 7.587 -8.646 1.00 1.14 296 GLY A N 9
ATOM 9347 C CA . GLY A 1 7 ? -4.774 7.358 -9.676 1.00 71.21 296 GLY A CA 9
ATOM 9348 C C . GLY A 1 7 ? -5.508 6.045 -9.491 1.00 5.24 296 GLY A C 9
ATOM 9349 O O . GLY A 1 7 ? -6.711 6.030 -9.228 1.00 23.13 296 GLY A O 9
ATOM 9353 N N . ASP A 1 8 ? -4.784 4.939 -9.629 1.00 44.10 297 ASP A N 9
ATOM 9354 C CA . ASP A 1 8 ? -5.373 3.615 -9.476 1.00 71.14 297 ASP A CA 9
ATOM 9355 C C . ASP A 1 8 ? -5.819 3.381 -8.036 1.00 44.21 297 ASP A C 9
ATOM 9356 O O . ASP A 1 8 ? -7.012 3.276 -7.755 1.00 35.52 297 ASP A O 9
ATOM 9365 N N . SER A 1 9 ? -4.852 3.302 -7.128 1.00 12.41 298 SER A N 9
ATOM 9366 C CA . SER A 1 9 ? -5.143 3.076 -5.718 1.00 71.14 298 SER A CA 9
ATOM 9367 C C . SER A 1 9 ? -4.418 4.094 -4.843 1.00 24.35 298 SER A C 9
ATOM 9368 O O . SER A 1 9 ? -3.709 4.964 -5.345 1.00 4.00 298 SER A O 9
ATOM 9376 N N . GLU A 1 10 ? -4.604 3.976 -3.532 1.00 23.43 299 GLU A N 9
ATOM 9377 C CA . GLU A 1 10 ? -3.968 4.887 -2.587 1.00 10.22 299 GLU A CA 9
ATOM 9378 C C . GLU A 1 10 ? -2.976 4.142 -1.697 1.00 0.04 299 GLU A C 9
ATOM 9379 O O . GLU A 1 10 ? -1.868 4.620 -1.448 1.00 52.31 299 GLU A O 9
ATOM 9391 N N . PHE A 1 11 ? -3.382 2.970 -1.221 1.00 70.54 300 PHE A N 9
ATOM 9392 C CA . PHE A 1 11 ? -2.531 2.159 -0.357 1.00 74.31 300 PHE A CA 9
ATOM 9393 C C . PHE A 1 11 ? -1.165 1.933 -0.997 1.00 15.22 300 PHE A C 9
ATOM 9394 O O . PHE A 1 11 ? -0.152 2.448 -0.524 1.00 71.21 300 PHE A O 9
ATOM 9411 N N . TYR A 1 12 ? -1.145 1.159 -2.077 1.00 44.20 301 TYR A N 9
ATOM 9412 C CA . TYR A 1 12 ? 0.096 0.861 -2.782 1.00 62.04 301 TYR A CA 9
ATOM 9413 C C . TYR A 1 12 ? 0.406 1.937 -3.818 1.00 31.51 301 TYR A C 9
ATOM 9414 O O . TYR A 1 12 ? -0.493 2.627 -4.301 1.00 30.54 301 TYR A O 9
ATOM 9432 N N . ASP A 1 13 ? 1.683 2.074 -4.156 1.00 22.01 302 ASP A N 9
ATOM 9433 C CA . ASP A 1 13 ? 2.114 3.064 -5.136 1.00 14.10 302 ASP A CA 9
ATOM 9434 C C . ASP A 1 13 ? 2.218 2.443 -6.525 1.00 14.12 302 ASP A C 9
ATOM 9435 O O . ASP A 1 13 ? 3.301 2.371 -7.106 1.00 50.02 302 ASP A O 9
ATOM 9444 N N . THR A 1 14 ? 1.083 1.996 -7.054 1.00 44.44 303 THR A N 9
ATOM 9445 C CA . THR A 1 14 ? 1.046 1.379 -8.374 1.00 22.41 303 THR A CA 9
ATOM 9446 C C . THR A 1 14 ? 0.872 2.428 -9.466 1.00 1.55 303 THR A C 9
ATOM 9447 O O . THR A 1 14 ? 1.330 2.247 -10.594 1.00 63.15 303 THR A O 9
ATOM 9458 N N . TYR A 1 15 ? 0.207 3.526 -9.124 1.00 10.35 304 TYR A N 9
ATOM 9459 C CA . TYR A 1 15 ? -0.029 4.605 -10.076 1.00 13.12 304 TYR A CA 9
ATOM 9460 C C . TYR A 1 15 ? 1.266 5.010 -10.773 1.00 15.20 304 TYR A C 9
ATOM 9461 O O . TYR A 1 15 ? 1.262 5.393 -11.943 1.00 51.00 304 TYR A O 9
ATOM 9479 N N . SER A 1 16 ? 2.375 4.922 -10.044 1.00 4.52 305 SER A N 9
ATOM 9480 C CA . SER A 1 16 ? 3.679 5.283 -10.589 1.00 41.44 305 SER A CA 9
ATOM 9481 C C . SER A 1 16 ? 4.241 4.152 -11.446 1.00 63.42 305 SER A C 9
ATOM 9482 O O . SER A 1 16 ? 4.900 4.395 -12.457 1.00 60.12 305 SER A O 9
ATOM 9490 N N . ILE A 1 17 ? 3.975 2.917 -11.033 1.00 11.14 306 ILE A N 9
ATOM 9491 C CA . ILE A 1 17 ? 4.452 1.749 -11.762 1.00 10.32 306 ILE A CA 9
ATOM 9492 C C . ILE A 1 17 ? 3.720 1.592 -13.090 1.00 1.31 306 ILE A C 9
ATOM 9493 O O . ILE A 1 17 ? 4.312 1.203 -14.097 1.00 20.35 306 ILE A O 9
ATOM 9509 N N . THR A 1 18 ? 2.426 1.900 -13.086 1.00 33.50 307 THR A N 9
ATOM 9510 C CA . THR A 1 18 ? 1.612 1.795 -14.290 1.00 11.01 307 THR A CA 9
ATOM 9511 C C . THR A 1 18 ? 2.253 2.541 -15.455 1.00 23.32 307 THR A C 9
ATOM 9512 O O . THR A 1 18 ? 2.148 2.120 -16.606 1.00 23.04 307 THR A O 9
ATOM 9523 N N . ALA A 1 19 ? 2.917 3.651 -15.147 1.00 30.01 308 ALA A N 9
ATOM 9524 C CA . ALA A 1 19 ? 3.577 4.454 -16.168 1.00 64.21 308 ALA A CA 9
ATOM 9525 C C . ALA A 1 19 ? 4.959 3.899 -16.494 1.00 64.43 308 ALA A C 9
ATOM 9526 O O . ALA A 1 19 ? 5.410 3.957 -17.639 1.00 73.13 308 ALA A O 9
ATOM 9533 N N . CYS A 1 20 ? 5.630 3.361 -15.481 1.00 1.33 309 CYS A N 9
ATOM 9534 C CA . CYS A 1 20 ? 6.962 2.796 -15.659 1.00 51.50 309 CYS A CA 9
ATOM 9535 C C . CYS A 1 20 ? 6.936 1.644 -16.659 1.00 60.34 309 CYS A C 9
ATOM 9536 O O . CYS A 1 20 ? 7.679 1.643 -17.640 1.00 74.42 309 CYS A O 9
ATOM 9543 N N . ARG A 1 21 ? 6.074 0.665 -16.402 1.00 30.22 310 ARG A N 9
ATOM 9544 C CA . ARG A 1 21 ? 5.951 -0.493 -17.279 1.00 31.33 310 ARG A CA 9
ATOM 9545 C C . ARG A 1 21 ? 5.748 -0.060 -18.728 1.00 22.11 310 ARG A C 9
ATOM 9546 O O . ARG A 1 21 ? 6.239 -0.706 -19.654 1.00 42.21 310 ARG A O 9
ATOM 9567 N N . ILE A 1 22 ? 5.021 1.037 -18.915 1.00 12.03 311 ILE A N 9
ATOM 9568 C CA . ILE A 1 22 ? 4.753 1.556 -20.250 1.00 63.41 311 ILE A CA 9
ATOM 9569 C C . ILE A 1 22 ? 6.038 2.026 -20.925 1.00 41.42 311 ILE A C 9
ATOM 9570 O O . ILE A 1 22 ? 6.204 1.881 -22.136 1.00 52.52 311 ILE A O 9
ATOM 9586 N N . ASP A 1 23 ? 6.944 2.588 -20.133 1.00 74.40 312 ASP A N 9
ATOM 9587 C CA . ASP A 1 23 ? 8.216 3.078 -20.652 1.00 15.11 312 ASP A CA 9
ATOM 9588 C C . ASP A 1 23 ? 9.144 1.917 -20.998 1.00 73.53 312 ASP A C 9
ATOM 9589 O O . ASP A 1 23 ? 10.050 2.056 -21.820 1.00 22.00 312 ASP A O 9
ATOM 9598 N N . CYS A 1 24 ? 8.914 0.773 -20.363 1.00 24.53 313 CYS A N 9
ATOM 9599 C CA . CYS A 1 24 ? 9.729 -0.412 -20.601 1.00 22.11 313 CYS A CA 9
ATOM 9600 C C . CYS A 1 24 ? 9.232 -1.178 -21.824 1.00 33.21 313 CYS A C 9
ATOM 9601 O O . CYS A 1 24 ? 10.020 -1.570 -22.684 1.00 0.43 313 CYS A O 9
ATOM 9608 N N . GLU A 1 25 ? 7.921 -1.385 -21.893 1.00 4.44 314 GLU A N 9
ATOM 9609 C CA . GLU A 1 25 ? 7.320 -2.104 -23.009 1.00 25.15 314 GLU A CA 9
ATOM 9610 C C . GLU A 1 25 ? 7.521 -1.345 -24.318 1.00 0.32 314 GLU A C 9
ATOM 9611 O O . GLU A 1 25 ? 7.708 -1.946 -25.377 1.00 34.34 314 GLU A O 9
ATOM 9623 N N . THR A 1 26 ? 7.483 -0.018 -24.237 1.00 42.23 315 THR A N 9
ATOM 9624 C CA . THR A 1 26 ? 7.660 0.824 -25.413 1.00 0.44 315 THR A CA 9
ATOM 9625 C C . THR A 1 26 ? 8.922 0.445 -26.178 1.00 4.32 315 THR A C 9
ATOM 9626 O O . THR A 1 26 ? 8.887 0.246 -27.392 1.00 23.31 315 THR A O 9
ATOM 9637 N N . ARG A 1 27 ? 10.035 0.344 -25.459 1.00 15.31 316 ARG A N 9
ATOM 9638 C CA . ARG A 1 27 ? 11.310 -0.013 -26.071 1.00 65.44 316 ARG A CA 9
ATOM 9639 C C . ARG A 1 27 ? 11.269 -1.436 -26.621 1.00 64.21 316 ARG A C 9
ATOM 9640 O O . ARG A 1 27 ? 11.891 -1.736 -27.640 1.00 4.33 316 ARG A O 9
ATOM 9661 N N . TYR A 1 28 ? 10.536 -2.308 -25.938 1.00 30.43 317 TYR A N 9
ATOM 9662 C CA . TYR A 1 28 ? 10.417 -3.699 -26.356 1.00 21.13 317 TYR A CA 9
ATOM 9663 C C . TYR A 1 28 ? 9.680 -3.807 -27.688 1.00 44.35 317 TYR A C 9
ATOM 9664 O O . TYR A 1 28 ? 10.044 -4.610 -28.548 1.00 22.24 317 TYR A O 9
ATOM 9682 N N . LEU A 1 29 ? 8.643 -2.993 -27.850 1.00 42.04 318 LEU A N 9
ATOM 9683 C CA . LEU A 1 29 ? 7.853 -2.996 -29.077 1.00 21.14 318 LEU A CA 9
ATOM 9684 C C . LEU A 1 29 ? 8.625 -2.347 -30.222 1.00 12.12 318 LEU A C 9
ATOM 9685 O O . LEU A 1 29 ? 8.852 -2.966 -31.262 1.00 11.32 318 LEU A O 9
ATOM 9701 N N . VAL A 1 30 ? 9.027 -1.096 -30.023 1.00 33.43 319 VAL A N 9
ATOM 9702 C CA . VAL A 1 30 ? 9.777 -0.363 -31.037 1.00 32.54 319 VAL A CA 9
ATOM 9703 C C . VAL A 1 30 ? 11.054 -1.104 -31.419 1.00 65.34 319 VAL A C 9
ATOM 9704 O O . VAL A 1 30 ? 11.622 -0.873 -32.486 1.00 70.43 319 VAL A O 9
ATOM 9717 N N . GLU A 1 31 ? 11.499 -1.995 -30.539 1.00 72.24 320 GLU A N 9
ATOM 9718 C CA . GLU A 1 31 ? 12.711 -2.770 -30.784 1.00 51.42 320 GLU A CA 9
ATOM 9719 C C . GLU A 1 31 ? 12.533 -3.692 -31.987 1.00 20.45 320 GLU A C 9
ATOM 9720 O O . GLU A 1 31 ? 13.227 -3.558 -32.993 1.00 15.21 320 GLU A O 9
ATOM 9732 N N . ASN A 1 32 ? 11.598 -4.629 -31.872 1.00 41.14 321 ASN A N 9
ATOM 9733 C CA . ASN A 1 32 ? 11.327 -5.574 -32.949 1.00 23.35 321 ASN A CA 9
ATOM 9734 C C . ASN A 1 32 ? 10.114 -5.138 -33.765 1.00 62.24 321 ASN A C 9
ATOM 9735 O O . ASN A 1 32 ? 10.171 -5.066 -34.993 1.00 3.10 321 ASN A O 9
ATOM 9746 N N . CYS A 1 33 ? 9.016 -4.849 -33.074 1.00 30.43 322 CYS A N 9
ATOM 9747 C CA . CYS A 1 33 ? 7.788 -4.420 -33.733 1.00 42.22 322 CYS A CA 9
ATOM 9748 C C . CYS A 1 33 ? 7.977 -3.062 -34.403 1.00 2.00 322 CYS A C 9
ATOM 9749 O O . CYS A 1 33 ? 7.265 -2.721 -35.347 1.00 31.11 322 CYS A O 9
ATOM 9756 N N . ASN A 1 34 ? 8.940 -2.293 -33.909 1.00 55.05 323 ASN A N 9
ATOM 9757 C CA . ASN A 1 34 ? 9.223 -0.972 -34.459 1.00 42.50 323 ASN A CA 9
ATOM 9758 C C . ASN A 1 34 ? 7.935 -0.177 -34.652 1.00 72.32 323 ASN A C 9
ATOM 9759 O O . ASN A 1 34 ? 7.751 0.490 -35.672 1.00 50.42 323 ASN A O 9
ATOM 9770 N N . CYS A 1 35 ? 7.046 -0.252 -33.668 1.00 55.11 324 CYS A N 9
ATOM 9771 C CA . CYS A 1 35 ? 5.776 0.460 -33.728 1.00 1.24 324 CYS A CA 9
ATOM 9772 C C . CYS A 1 35 ? 5.256 0.764 -32.326 1.00 31.42 324 CYS A C 9
ATOM 9773 O O . CYS A 1 35 ? 5.642 0.114 -31.354 1.00 2.14 324 CYS A O 9
ATOM 9780 N N . ARG A 1 36 ? 4.377 1.756 -32.229 1.00 24.51 325 ARG A N 9
ATOM 9781 C CA . ARG A 1 36 ? 3.804 2.148 -30.947 1.00 71.03 325 ARG A CA 9
ATOM 9782 C C . ARG A 1 36 ? 2.293 2.324 -31.057 1.00 53.10 325 ARG A C 9
ATOM 9783 O O . ARG A 1 36 ? 1.723 2.210 -32.142 1.00 20.24 325 ARG A O 9
ATOM 9804 N N . MET A 1 37 ? 1.651 2.604 -29.927 1.00 33.23 326 MET A N 9
ATOM 9805 C CA . MET A 1 37 ? 0.206 2.797 -29.898 1.00 60.44 326 MET A CA 9
ATOM 9806 C C . MET A 1 37 ? -0.147 4.278 -29.993 1.00 51.03 326 MET A C 9
ATOM 9807 O O . MET A 1 37 ? 0.729 5.140 -29.921 1.00 40.15 326 MET A O 9
ATOM 9821 N N . VAL A 1 38 ? -1.435 4.567 -30.153 1.00 21.24 327 VAL A N 9
ATOM 9822 C CA . VAL A 1 38 ? -1.902 5.944 -30.255 1.00 51.32 327 VAL A CA 9
ATOM 9823 C C . VAL A 1 38 ? -1.805 6.659 -28.913 1.00 61.12 327 VAL A C 9
ATOM 9824 O O . VAL A 1 38 ? -1.539 7.860 -28.855 1.00 12.04 327 VAL A O 9
ATOM 9837 N N . HIS A 1 39 ? -2.022 5.913 -27.834 1.00 54.24 328 HIS A N 9
ATOM 9838 C CA . HIS A 1 39 ? -1.957 6.476 -26.490 1.00 63.51 328 HIS A CA 9
ATOM 9839 C C . HIS A 1 39 ? -0.509 6.654 -26.044 1.00 34.50 328 HIS A C 9
ATOM 9840 O O . HIS A 1 39 ? -0.211 7.491 -25.193 1.00 63.34 328 HIS A O 9
ATOM 9854 N N . MET A 1 40 ? 0.385 5.860 -26.624 1.00 44.35 329 MET A N 9
ATOM 9855 C CA . MET A 1 40 ? 1.801 5.931 -26.286 1.00 53.32 329 MET A CA 9
ATOM 9856 C C . MET A 1 40 ? 2.358 7.323 -26.566 1.00 61.04 329 MET A C 9
ATOM 9857 O O . MET A 1 40 ? 1.824 8.081 -27.376 1.00 42.14 329 MET A O 9
ATOM 9871 N N . PRO A 1 41 ? 3.458 7.670 -25.881 1.00 24.01 330 PRO A N 9
ATOM 9872 C CA . PRO A 1 41 ? 4.110 8.973 -26.039 1.00 43.23 330 PRO A CA 9
ATOM 9873 C C . PRO A 1 41 ? 4.791 9.120 -27.396 1.00 31.33 330 PRO A C 9
ATOM 9874 O O . PRO A 1 41 ? 4.917 8.152 -28.146 1.00 33.23 330 PRO A O 9
ATOM 9885 N N . GLY A 1 42 ? 5.229 10.337 -27.705 1.00 51.01 331 GLY A N 9
ATOM 9886 C CA . GLY A 1 42 ? 5.891 10.587 -28.972 1.00 44.33 331 GLY A CA 9
ATOM 9887 C C . GLY A 1 42 ? 7.353 10.192 -28.949 1.00 60.12 331 GLY A C 9
ATOM 9888 O O . GLY A 1 42 ? 8.060 10.456 -27.977 1.00 4.14 331 GLY A O 9
ATOM 9892 N N . ASP A 1 43 ? 7.809 9.555 -30.023 1.00 75.20 332 ASP A N 9
ATOM 9893 C CA . ASP A 1 43 ? 9.198 9.122 -30.122 1.00 50.53 332 ASP A CA 9
ATOM 9894 C C . ASP A 1 43 ? 9.455 8.423 -31.453 1.00 23.44 332 ASP A C 9
ATOM 9895 O O . ASP A 1 43 ? 10.044 9.001 -32.366 1.00 1.41 332 ASP A O 9
ATOM 9904 N N . ALA A 1 44 ? 9.011 7.174 -31.555 1.00 75.13 333 ALA A N 9
ATOM 9905 C CA . ALA A 1 44 ? 9.193 6.396 -32.775 1.00 74.31 333 ALA A CA 9
ATOM 9906 C C . ALA A 1 44 ? 8.099 6.706 -33.791 1.00 54.25 333 ALA A C 9
ATOM 9907 O O . ALA A 1 44 ? 7.035 7.227 -33.454 1.00 24.35 333 ALA A O 9
ATOM 9914 N N . PRO A 1 45 ? 8.363 6.378 -35.065 1.00 12.21 334 PRO A N 9
ATOM 9915 C CA . PRO A 1 45 ? 7.413 6.612 -36.156 1.00 42.44 334 PRO A CA 9
ATOM 9916 C C . PRO A 1 45 ? 6.196 5.698 -36.071 1.00 63.24 334 PRO A C 9
ATOM 9917 O O . PRO A 1 45 ? 6.327 4.475 -36.038 1.00 23.23 334 PRO A O 9
ATOM 9928 N N . TYR A 1 46 ? 5.011 6.299 -36.035 1.00 42.34 335 TYR A N 9
ATOM 9929 C CA . TYR A 1 46 ? 3.770 5.538 -35.952 1.00 35.44 335 TYR A CA 9
ATOM 9930 C C . TYR A 1 46 ? 3.513 4.773 -37.246 1.00 61.33 335 TYR A C 9
ATOM 9931 O O . TYR A 1 46 ? 3.430 5.361 -38.325 1.00 4.33 335 TYR A O 9
ATOM 9949 N N . CYS A 1 47 ? 3.385 3.455 -37.132 1.00 21.35 336 CYS A N 9
ATOM 9950 C CA . CYS A 1 47 ? 3.137 2.606 -38.290 1.00 43.24 336 CYS A CA 9
ATOM 9951 C C . CYS A 1 47 ? 1.639 2.427 -38.521 1.00 63.01 336 CYS A C 9
ATOM 9952 O O . CYS A 1 47 ? 0.824 2.713 -37.643 1.00 3.12 336 CYS A O 9
ATOM 9959 N N . THR A 1 48 ? 1.282 1.950 -39.710 1.00 72.44 337 THR A N 9
ATOM 9960 C CA . THR A 1 48 ? -0.116 1.733 -40.058 1.00 4.40 337 THR A CA 9
ATOM 9961 C C . THR A 1 48 ? -0.817 0.877 -39.009 1.00 63.14 337 THR A C 9
ATOM 9962 O O . THR A 1 48 ? -0.185 0.152 -38.240 1.00 2.24 337 THR A O 9
ATOM 9973 N N . PRO A 1 49 ? -2.156 0.962 -38.974 1.00 10.31 338 PRO A N 9
ATOM 9974 C CA . PRO A 1 49 ? -2.972 0.201 -38.024 1.00 72.31 338 PRO A CA 9
ATOM 9975 C C . PRO A 1 49 ? -2.976 -1.293 -38.329 1.00 72.42 338 PRO A C 9
ATOM 9976 O O . PRO A 1 49 ? -2.837 -2.119 -37.428 1.00 71.41 338 PRO A O 9
ATOM 9987 N N . GLU A 1 50 ? -3.136 -1.632 -39.604 1.00 73.10 339 GLU A N 9
ATOM 9988 C CA . GLU A 1 50 ? -3.158 -3.027 -40.027 1.00 12.52 339 GLU A CA 9
ATOM 9989 C C . GLU A 1 50 ? -1.935 -3.774 -39.502 1.00 11.34 339 GLU A C 9
ATOM 9990 O O . GLU A 1 50 ? -2.035 -4.918 -39.063 1.00 52.12 339 GLU A O 9
ATOM 10002 N N . GLN A 1 51 ? -0.780 -3.115 -39.554 1.00 41.01 340 GLN A N 9
ATOM 10003 C CA . GLN A 1 51 ? 0.463 -3.717 -39.086 1.00 45.12 340 GLN A CA 9
ATOM 10004 C C . GLN A 1 51 ? 0.644 -3.496 -37.588 1.00 12.32 340 GLN A C 9
ATOM 10005 O O . GLN A 1 51 ? 1.187 -4.350 -36.885 1.00 20.32 340 GLN A O 9
ATOM 10019 N N . TYR A 1 52 ? 0.186 -2.346 -37.105 1.00 35.00 341 TYR A N 9
ATOM 10020 C CA . TYR A 1 52 ? 0.301 -2.012 -35.690 1.00 24.13 341 TYR A CA 9
ATOM 10021 C C . TYR A 1 52 ? -0.426 -3.039 -34.827 1.00 13.05 341 TYR A C 9
ATOM 10022 O O . TYR A 1 52 ? 0.123 -3.544 -33.848 1.00 45.21 341 TYR A O 9
ATOM 10040 N N . LYS A 1 53 ? -1.665 -3.342 -35.199 1.00 3.43 342 LYS A N 9
ATOM 10041 C CA . LYS A 1 53 ? -2.469 -4.310 -34.461 1.00 64.21 342 LYS A CA 9
ATOM 10042 C C . LYS A 1 53 ? -1.973 -5.731 -34.710 1.00 3.04 342 LYS A C 9
ATOM 10043 O O . LYS A 1 53 ? -1.821 -6.516 -33.775 1.00 55.51 342 LYS A O 9
ATOM 10062 N N . GLU A 1 54 ? -1.721 -6.053 -35.974 1.00 53.23 343 GLU A N 9
ATOM 10063 C CA . GLU A 1 54 ? -1.242 -7.379 -36.343 1.00 13.31 343 GLU A CA 9
ATOM 10064 C C . GLU A 1 54 ? 0.088 -7.686 -35.661 1.00 52.53 343 GLU A C 9
ATOM 10065 O O . GLU A 1 54 ? 0.387 -8.840 -35.350 1.00 42.23 343 GLU A O 9
ATOM 10077 N N . CYS A 1 55 ? 0.883 -6.647 -35.432 1.00 62.11 344 CYS A N 9
ATOM 10078 C CA . CYS A 1 55 ? 2.182 -6.803 -34.788 1.00 44.02 344 CYS A CA 9
ATOM 10079 C C . CYS A 1 55 ? 2.050 -6.716 -33.270 1.00 21.03 344 CYS A C 9
ATOM 10080 O O . CYS A 1 55 ? 2.763 -7.398 -32.535 1.00 70.20 344 CYS A O 9
ATOM 10087 N N . ALA A 1 56 ? 1.131 -5.873 -32.809 1.00 53.44 345 ALA A N 9
ATOM 10088 C CA . ALA A 1 56 ? 0.905 -5.697 -31.380 1.00 2.42 345 ALA A CA 9
ATOM 10089 C C . ALA A 1 56 ? 0.315 -6.960 -30.759 1.00 34.22 345 ALA A C 9
ATOM 10090 O O . ALA A 1 56 ? 0.615 -7.298 -29.614 1.00 20.52 345 ALA A O 9
ATOM 10097 N N . ASP A 1 57 ? -0.524 -7.652 -31.522 1.00 61.40 346 ASP A N 9
ATOM 10098 C CA . ASP A 1 57 ? -1.155 -8.877 -31.046 1.00 60.52 346 ASP A CA 9
ATOM 10099 C C . ASP A 1 57 ? -0.117 -9.839 -30.478 1.00 3.32 346 ASP A C 9
ATOM 10100 O O . ASP A 1 57 ? -0.135 -10.184 -29.297 1.00 21.31 346 ASP A O 9
ATOM 10109 N N . PRO A 1 58 ? 0.812 -10.284 -31.338 1.00 24.13 347 PRO A N 9
ATOM 10110 C CA . PRO A 1 58 ? 1.875 -11.212 -30.945 1.00 41.44 347 PRO A CA 9
ATOM 10111 C C . PRO A 1 58 ? 2.901 -10.562 -30.023 1.00 25.24 347 PRO A C 9
ATOM 10112 O O . PRO A 1 58 ? 3.383 -11.185 -29.078 1.00 64.30 347 PRO A O 9
ATOM 10123 N N . ALA A 1 59 ? 3.229 -9.305 -30.305 1.00 21.32 348 ALA A N 9
ATOM 10124 C CA . ALA A 1 59 ? 4.196 -8.570 -29.499 1.00 43.04 348 ALA A CA 9
ATOM 10125 C C . ALA A 1 59 ? 3.785 -8.549 -28.031 1.00 13.43 348 ALA A C 9
ATOM 10126 O O . ALA A 1 59 ? 4.509 -9.044 -27.166 1.00 24.32 348 ALA A O 9
ATOM 10133 N N . LEU A 1 60 ? 2.619 -7.975 -27.756 1.00 24.23 349 LEU A N 9
ATOM 10134 C CA . LEU A 1 60 ? 2.111 -7.889 -26.392 1.00 43.54 349 LEU A CA 9
ATOM 10135 C C . LEU A 1 60 ? 1.870 -9.279 -25.812 1.00 42.14 349 LEU A C 9
ATOM 10136 O O . LEU A 1 60 ? 2.273 -9.571 -24.685 1.00 64.01 349 LEU A O 9
ATOM 10152 N N . ASP A 1 61 ? 1.214 -10.133 -26.590 1.00 50.13 350 ASP A N 9
ATOM 10153 C CA . ASP A 1 61 ? 0.923 -11.494 -26.155 1.00 53.02 350 ASP A CA 9
ATOM 10154 C C . ASP A 1 61 ? 2.209 -12.252 -25.843 1.00 23.02 350 ASP A C 9
ATOM 10155 O O . ASP A 1 61 ? 2.198 -13.242 -25.111 1.00 42.45 350 ASP A O 9
ATOM 10164 N N . PHE A 1 62 ? 3.318 -11.781 -26.405 1.00 14.02 351 PHE A N 9
ATOM 10165 C CA . PHE A 1 62 ? 4.613 -12.416 -26.190 1.00 53.15 351 PHE A CA 9
ATOM 10166 C C . PHE A 1 62 ? 5.298 -11.848 -24.950 1.00 44.51 351 PHE A C 9
ATOM 10167 O O . PHE A 1 62 ? 5.642 -12.584 -24.024 1.00 30.13 351 PHE A O 9
ATOM 10184 N N . LEU A 1 63 ? 5.494 -10.534 -24.940 1.00 53.22 352 LEU A N 9
ATOM 10185 C CA . LEU A 1 63 ? 6.138 -9.865 -23.815 1.00 74.13 352 LEU A CA 9
ATOM 10186 C C . LEU A 1 63 ? 5.340 -10.071 -22.530 1.00 55.43 352 LEU A C 9
ATOM 10187 O O . LEU A 1 63 ? 5.907 -10.142 -21.440 1.00 31.32 352 LEU A O 9
ATOM 10203 N N . VAL A 1 64 ? 4.021 -10.164 -22.667 1.00 72.42 353 VAL A N 9
ATOM 10204 C CA . VAL A 1 64 ? 3.146 -10.365 -21.519 1.00 62.01 353 VAL A CA 9
ATOM 10205 C C . VAL A 1 64 ? 3.376 -11.730 -20.883 1.00 23.44 353 VAL A C 9
ATOM 10206 O O . VAL A 1 64 ? 3.198 -11.903 -19.679 1.00 2.41 353 VAL A O 9
ATOM 10219 N N . GLU A 1 65 ? 3.774 -12.699 -21.703 1.00 55.21 354 GLU A N 9
ATOM 10220 C CA . GLU A 1 65 ? 4.029 -14.052 -21.220 1.00 71.01 354 GLU A CA 9
ATOM 10221 C C . GLU A 1 65 ? 5.482 -14.207 -20.778 1.00 2.34 354 GLU A C 9
ATOM 10222 O O . GLU A 1 65 ? 5.762 -14.719 -19.695 1.00 13.43 354 GLU A O 9
ATOM 10234 N N . LYS A 1 66 ? 6.403 -13.761 -21.627 1.00 10.52 355 LYS A N 9
ATOM 10235 C CA . LYS A 1 66 ? 7.826 -13.849 -21.327 1.00 24.10 355 LYS A CA 9
ATOM 10236 C C . LYS A 1 66 ? 8.262 -12.705 -20.416 1.00 51.34 355 LYS A C 9
ATOM 10237 O O . LYS A 1 66 ? 8.617 -12.922 -19.257 1.00 40.03 355 LYS A O 9
ATOM 10256 N N . ASP A 1 67 ? 8.231 -11.487 -20.947 1.00 35.24 356 ASP A N 9
ATOM 10257 C CA . ASP A 1 67 ? 8.620 -10.310 -20.181 1.00 31.04 356 ASP A CA 9
ATOM 10258 C C . ASP A 1 67 ? 7.531 -9.924 -19.185 1.00 13.20 356 ASP A C 9
ATOM 10259 O O . ASP A 1 67 ? 6.883 -8.889 -19.329 1.00 52.43 356 ASP A O 9
ATOM 10268 N N . ASN A 1 68 ? 7.333 -10.767 -18.176 1.00 11.25 357 ASN A N 9
ATOM 10269 C CA . ASN A 1 68 ? 6.321 -10.516 -17.157 1.00 73.22 357 ASN A CA 9
ATOM 10270 C C . ASN A 1 68 ? 6.901 -9.706 -16.001 1.00 0.50 357 ASN A C 9
ATOM 10271 O O . ASN A 1 68 ? 6.336 -8.690 -15.597 1.00 45.30 357 ASN A O 9
ATOM 10282 N N . GLU A 1 69 ? 8.032 -10.165 -15.474 1.00 74.44 358 GLU A N 9
ATOM 10283 C CA . GLU A 1 69 ? 8.688 -9.484 -14.365 1.00 64.53 358 GLU A CA 9
ATOM 10284 C C . GLU A 1 69 ? 9.972 -8.801 -14.828 1.00 70.23 358 GLU A C 9
ATOM 10285 O O . GLU A 1 69 ? 10.831 -8.454 -14.017 1.00 44.10 358 GLU A O 9
ATOM 10297 N N . TYR A 1 70 ? 10.096 -8.613 -16.138 1.00 60.44 359 TYR A N 9
ATOM 10298 C CA . TYR A 1 70 ? 11.275 -7.976 -16.710 1.00 35.43 359 TYR A CA 9
ATOM 10299 C C . TYR A 1 70 ? 11.173 -6.456 -16.617 1.00 31.41 359 TYR A C 9
ATOM 10300 O O . TYR A 1 70 ? 12.173 -5.765 -16.421 1.00 21.34 359 TYR A O 9
ATOM 10318 N N . CYS A 1 71 ? 9.956 -5.942 -16.759 1.00 3.01 360 CYS A N 9
ATOM 10319 C CA . CYS A 1 71 ? 9.719 -4.505 -16.691 1.00 11.13 360 CYS A CA 9
ATOM 10320 C C . CYS A 1 71 ? 9.290 -4.090 -15.287 1.00 10.42 360 CYS A C 9
ATOM 10321 O O . CYS A 1 71 ? 8.549 -3.123 -15.112 1.00 44.22 360 CYS A O 9
ATOM 10328 N N . VAL A 1 72 ? 9.763 -4.829 -14.288 1.00 13.44 361 VAL A N 9
ATOM 10329 C CA . VAL A 1 72 ? 9.429 -4.537 -1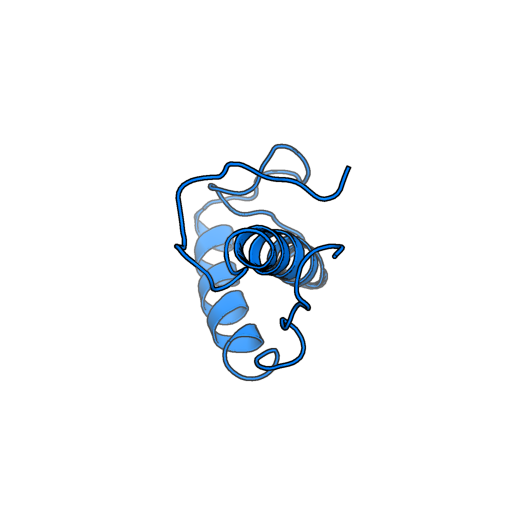2.898 1.00 13.10 361 VAL A CA 9
ATOM 10330 C C . VAL A 1 72 ? 9.956 -3.168 -12.482 1.00 71.23 361 VAL A C 9
ATOM 10331 O O . VAL A 1 72 ? 11.135 -2.864 -12.662 1.00 12.24 361 VAL A O 9
ATOM 10344 N N . CYS A 1 73 ? 9.075 -2.346 -11.925 1.00 34.51 362 CYS A N 9
ATOM 10345 C CA . CYS A 1 73 ? 9.449 -1.007 -11.482 1.00 13.45 362 CYS A CA 9
ATOM 10346 C C . CYS A 1 73 ? 9.003 -0.765 -10.043 1.00 63.24 362 CYS A C 9
ATOM 10347 O O . CYS A 1 73 ? 7.923 -1.196 -9.638 1.00 51.11 362 CYS A O 9
ATOM 10354 N N . GLU A 1 74 ? 9.842 -0.075 -9.278 1.00 72.45 363 GLU A N 9
ATOM 10355 C CA . GLU A 1 74 ? 9.533 0.224 -7.884 1.00 4.22 363 GLU A CA 9
ATOM 10356 C C . GLU A 1 74 ? 8.939 1.622 -7.746 1.00 64.13 363 GLU A C 9
ATOM 10357 O O . GLU A 1 74 ? 9.076 2.457 -8.639 1.00 25.42 363 GLU A O 9
ATOM 10369 N N . MET A 1 75 ? 8.277 1.869 -6.619 1.00 71.40 364 MET A N 9
ATOM 10370 C CA . MET A 1 75 ? 7.662 3.167 -6.364 1.00 35.43 364 MET A CA 9
ATOM 10371 C C . MET A 1 75 ? 8.723 4.257 -6.247 1.00 20.02 364 MET A C 9
ATOM 10372 O O . MET A 1 75 ? 9.883 3.996 -5.928 1.00 71.11 364 MET A O 9
ATOM 10386 N N . PRO A 1 76 ? 8.317 5.509 -6.507 1.00 4.33 365 PRO A N 9
ATOM 10387 C CA . PRO A 1 76 ? 9.218 6.663 -6.437 1.00 64.45 365 PRO A CA 9
ATOM 10388 C C . PRO A 1 76 ? 9.628 6.991 -5.006 1.00 64.05 365 PRO A C 9
ATOM 10389 O O . PRO A 1 76 ? 8.944 6.620 -4.052 1.00 4.33 365 PRO A O 9
ATOM 10400 N N . CYS A 1 77 ? 10.751 7.689 -4.862 1.00 21.32 366 CYS A N 9
ATOM 10401 C CA . CYS A 1 77 ? 11.253 8.068 -3.548 1.00 74.15 366 CYS A CA 9
ATOM 10402 C C . CYS A 1 77 ? 10.301 9.042 -2.860 1.00 62.22 366 CYS A C 9
ATOM 10403 O O . CYS A 1 77 ? 9.600 9.809 -3.519 1.00 73.53 366 CYS A O 9
ATOM 10410 N N . ASN A 1 78 ? 10.282 9.005 -1.532 1.00 63.40 367 ASN A N 9
ATOM 10411 C CA . ASN A 1 78 ? 9.416 9.885 -0.755 1.00 14.54 367 ASN A CA 9
ATOM 10412 C C . ASN A 1 78 ? 10.132 11.187 -0.410 1.00 33.43 367 ASN A C 9
ATOM 10413 O O . ASN A 1 78 ? 11.253 11.174 0.097 1.00 33.24 367 ASN A O 9
ATOM 10423 N N . SER A 1 1 ? 14.248 11.833 -10.048 1.00 41.30 290 SER A N 10
ATOM 10424 C CA . SER A 1 1 ? 12.873 12.275 -10.255 1.00 12.42 290 SER A CA 10
ATOM 10425 C C . SER A 1 1 ? 11.885 11.187 -9.844 1.00 40.03 290 SER A C 10
ATOM 10426 O O . SER A 1 1 ? 11.624 10.251 -10.602 1.00 73.13 290 SER A O 10
ATOM 10434 N N . CYS A 1 2 ? 11.339 11.316 -8.639 1.00 60.30 291 CYS A N 10
ATOM 10435 C CA . CYS A 1 2 ? 10.381 10.345 -8.126 1.00 45.32 291 CYS A CA 10
ATOM 10436 C C . CYS A 1 2 ? 9.058 11.021 -7.774 1.00 10.35 291 CYS A C 10
ATOM 10437 O O . CYS A 1 2 ? 8.482 10.770 -6.715 1.00 55.33 291 CYS A O 10
ATOM 10444 N N . LYS A 1 3 ? 8.583 11.880 -8.670 1.00 32.25 292 LYS A N 10
ATOM 10445 C CA . LYS A 1 3 ? 7.327 12.591 -8.456 1.00 33.12 292 LYS A CA 10
ATOM 10446 C C . LYS A 1 3 ? 6.511 12.651 -9.743 1.00 33.34 292 LYS A C 10
ATOM 10447 O O . LYS A 1 3 ? 7.008 13.076 -10.786 1.00 24.25 292 LYS A O 10
ATOM 10466 N N . ALA A 1 4 ? 5.255 12.224 -9.662 1.00 23.11 293 ALA A N 10
ATOM 10467 C CA . ALA A 1 4 ? 4.369 12.232 -10.820 1.00 74.34 293 ALA A CA 10
ATOM 10468 C C . ALA A 1 4 ? 3.091 13.010 -10.527 1.00 4.22 293 ALA A C 10
ATOM 10469 O O . ALA A 1 4 ? 2.670 13.124 -9.374 1.00 53.23 293 ALA A O 10
ATOM 10476 N N . THR A 1 5 ? 2.475 13.546 -11.577 1.00 55.34 294 THR A N 10
ATOM 10477 C CA . THR A 1 5 ? 1.246 14.315 -11.432 1.00 23.14 294 THR A CA 10
ATOM 10478 C C . THR A 1 5 ? 0.094 13.658 -12.184 1.00 32.51 294 THR A C 10
ATOM 10479 O O . THR A 1 5 ? -0.661 14.326 -12.892 1.00 34.30 294 THR A O 10
ATOM 10490 N N . THR A 1 6 ? -0.037 12.344 -12.027 1.00 15.01 295 THR A N 10
ATOM 10491 C CA . THR A 1 6 ? -1.097 11.596 -12.692 1.00 10.15 295 THR A CA 10
ATOM 10492 C C . THR A 1 6 ? -2.185 11.190 -11.705 1.00 44.02 295 THR A C 10
ATOM 10493 O O . THR A 1 6 ? -1.958 11.153 -10.496 1.00 0.11 295 THR A O 10
ATOM 10504 N N . GLY A 1 7 ? -3.368 10.884 -12.229 1.00 1.14 296 GLY A N 10
ATOM 10505 C CA . GLY A 1 7 ? -4.474 10.482 -11.379 1.00 71.21 296 GLY A CA 10
ATOM 10506 C C . GLY A 1 7 ? -4.744 8.993 -11.443 1.00 5.24 296 GLY A C 10
ATOM 10507 O O . GLY A 1 7 ? -5.765 8.562 -11.980 1.00 23.13 296 GLY A O 10
ATOM 10511 N N . ASP A 1 8 ? -3.827 8.203 -10.895 1.00 44.10 297 ASP A N 10
ATOM 10512 C CA . ASP A 1 8 ? -3.970 6.751 -10.893 1.00 71.14 297 ASP A CA 10
ATOM 10513 C C . ASP A 1 8 ? -4.504 6.261 -9.551 1.00 44.21 297 ASP A C 10
ATOM 10514 O O . ASP A 1 8 ? -5.606 5.717 -9.472 1.00 35.52 297 ASP A O 10
ATOM 10523 N N . SER A 1 9 ? -3.715 6.454 -8.499 1.00 12.41 298 SER A N 10
ATOM 10524 C CA . SER A 1 9 ? -4.107 6.026 -7.161 1.00 71.14 298 SER A CA 10
ATOM 10525 C C . SER A 1 9 ? -3.678 7.052 -6.116 1.00 24.35 298 SER A C 10
ATOM 10526 O O . SER A 1 9 ? -2.781 7.859 -6.356 1.00 4.00 298 SER A O 10
ATOM 10534 N N . GLU A 1 10 ? -4.326 7.012 -4.956 1.00 23.43 299 GLU A N 10
ATOM 10535 C CA . GLU A 1 10 ? -4.012 7.938 -3.874 1.00 10.22 299 GLU A CA 10
ATOM 10536 C C . GLU A 1 10 ? -3.127 7.270 -2.826 1.00 0.04 299 GLU A C 10
ATOM 10537 O O . GLU A 1 10 ? -2.020 7.730 -2.547 1.00 52.31 299 GLU A O 10
ATOM 10549 N N . PHE A 1 11 ? -3.624 6.182 -2.247 1.00 70.54 300 PHE A N 10
ATOM 10550 C CA . PHE A 1 11 ? -2.880 5.451 -1.228 1.00 74.31 300 PHE A CA 10
ATOM 10551 C C . PHE A 1 11 ? -1.695 4.712 -1.845 1.00 15.22 300 PHE A C 10
ATOM 10552 O O . PHE A 1 11 ? -0.544 5.115 -1.677 1.00 71.21 300 PHE A O 10
ATOM 10569 N N . TYR A 1 12 ? -1.986 3.630 -2.557 1.00 44.20 301 TYR A N 10
ATOM 10570 C CA . TYR A 1 12 ? -0.945 2.833 -3.196 1.00 62.04 301 TYR A CA 10
ATOM 10571 C C . TYR A 1 12 ? -0.117 3.686 -4.152 1.00 31.51 301 TYR A C 10
ATOM 10572 O O . TYR A 1 12 ? -0.638 4.588 -4.808 1.00 30.54 301 TYR A O 10
ATOM 10590 N N . ASP A 1 13 ? 1.176 3.392 -4.227 1.00 22.01 302 ASP A N 10
ATOM 10591 C CA . ASP A 1 13 ? 2.079 4.129 -5.103 1.00 14.10 302 ASP A CA 10
ATOM 10592 C C . ASP A 1 13 ? 2.306 3.373 -6.409 1.00 14.12 302 ASP A C 10
ATOM 10593 O O . ASP A 1 13 ? 3.445 3.147 -6.819 1.00 50.02 302 ASP A O 10
ATOM 10602 N N . THR A 1 14 ? 1.214 2.983 -7.059 1.00 44.44 303 THR A N 10
ATOM 10603 C CA . THR A 1 14 ? 1.293 2.251 -8.316 1.00 22.41 303 THR A CA 10
ATOM 10604 C C . THR A 1 14 ? 1.506 3.199 -9.492 1.00 1.55 303 THR A C 10
ATOM 10605 O O . THR A 1 14 ? 2.112 2.828 -10.498 1.00 63.15 303 THR A O 10
ATOM 10616 N N . TYR A 1 15 ? 1.005 4.421 -9.358 1.00 10.35 304 TYR A N 10
ATOM 10617 C CA . TYR A 1 15 ? 1.139 5.422 -10.411 1.00 13.12 304 TYR A CA 10
ATOM 10618 C C . TYR A 1 15 ? 2.585 5.520 -10.888 1.00 15.20 304 TYR A C 10
ATOM 10619 O O . TYR A 1 15 ? 2.847 5.784 -12.061 1.00 51.00 304 TYR A O 10
ATOM 10637 N N . SER A 1 16 ? 3.521 5.306 -9.968 1.00 4.52 305 SER A N 10
ATOM 10638 C CA . SER A 1 16 ? 4.941 5.373 -10.291 1.00 41.44 305 SER A CA 10
ATOM 10639 C C . SER A 1 16 ? 5.351 4.205 -11.182 1.00 63.42 305 SER A C 10
ATOM 10640 O O . SER A 1 16 ? 6.124 4.371 -12.127 1.00 60.12 305 SER A O 10
ATOM 10648 N N . ILE A 1 17 ? 4.827 3.022 -10.875 1.00 11.14 306 ILE A N 10
ATOM 10649 C CA . ILE A 1 17 ? 5.137 1.826 -11.648 1.00 10.32 306 ILE A CA 10
ATOM 10650 C C . ILE A 1 17 ? 4.392 1.823 -12.978 1.00 1.31 306 ILE A C 10
ATOM 10651 O O . ILE A 1 17 ? 4.895 1.319 -13.984 1.00 20.35 306 ILE A O 10
ATOM 10667 N N . THR A 1 18 ? 3.189 2.390 -12.978 1.00 33.50 307 THR A N 10
ATOM 10668 C CA . THR A 1 18 ? 2.374 2.453 -14.184 1.00 11.01 307 THR A CA 10
ATOM 10669 C C . THR A 1 18 ? 3.167 3.025 -15.355 1.00 23.32 307 THR A C 10
ATOM 10670 O O . THR A 1 18 ? 2.928 2.672 -16.510 1.00 23.04 307 THR A O 10
ATOM 10681 N N . ALA A 1 19 ? 4.111 3.908 -15.048 1.00 30.01 308 ALA A N 10
ATOM 10682 C CA . ALA A 1 19 ? 4.941 4.526 -16.075 1.00 64.21 308 ALA A CA 10
ATOM 10683 C C . ALA A 1 19 ? 6.083 3.603 -16.488 1.00 64.43 308 ALA A C 10
ATOM 10684 O O . ALA A 1 19 ? 6.495 3.590 -17.648 1.00 73.13 308 ALA A O 10
ATOM 10691 N N . CYS A 1 20 ? 6.589 2.832 -15.532 1.00 1.33 309 CYS A N 10
ATOM 10692 C CA . CYS A 1 20 ? 7.684 1.906 -15.795 1.00 51.50 309 CYS A CA 10
ATOM 10693 C C . CYS A 1 20 ? 7.268 0.848 -16.813 1.00 60.34 309 CYS A C 10
ATOM 10694 O O . CYS A 1 20 ? 7.917 0.675 -17.845 1.00 74.42 309 CYS A O 10
ATOM 10701 N N . ARG A 1 21 ? 6.181 0.143 -16.516 1.00 30.22 310 ARG A N 10
ATOM 10702 C CA . ARG A 1 21 ? 5.679 -0.899 -17.403 1.00 31.33 310 ARG A CA 10
ATOM 10703 C C . ARG A 1 21 ? 5.545 -0.377 -18.832 1.00 22.11 310 ARG A C 10
ATOM 10704 O O . ARG A 1 21 ? 5.754 -1.116 -19.794 1.00 42.21 310 ARG A O 10
ATOM 10725 N N . ILE A 1 22 ? 5.194 0.898 -18.960 1.00 12.03 311 ILE A N 10
ATOM 10726 C CA . ILE A 1 22 ? 5.032 1.516 -20.269 1.00 63.41 311 ILE A CA 10
ATOM 10727 C C . ILE A 1 22 ? 6.368 1.617 -20.998 1.00 41.42 311 ILE A C 10
ATOM 10728 O O . ILE A 1 22 ? 6.513 1.134 -22.121 1.00 52.52 311 ILE A O 10
ATOM 10744 N N . ASP A 1 23 ? 7.343 2.248 -20.351 1.00 74.40 312 ASP A N 10
ATOM 10745 C CA . ASP A 1 23 ? 8.669 2.409 -20.936 1.00 15.11 312 ASP A CA 10
ATOM 10746 C C . ASP A 1 23 ? 9.251 1.059 -21.346 1.00 73.53 312 ASP A C 10
ATOM 10747 O O . ASP A 1 23 ? 9.956 0.954 -22.350 1.00 22.00 312 ASP A O 10
ATOM 10756 N N . CYS A 1 24 ? 8.951 0.030 -20.562 1.00 24.53 313 CYS A N 10
ATOM 10757 C CA . CYS A 1 24 ? 9.444 -1.313 -20.841 1.00 22.11 313 CYS A CA 10
ATOM 10758 C C . CYS A 1 24 ? 8.869 -1.843 -22.151 1.00 33.21 313 CYS A C 10
ATOM 10759 O O . CYS A 1 24 ? 9.569 -2.487 -22.932 1.00 0.43 313 CYS A O 10
ATOM 10766 N N . GLU A 1 25 ? 7.590 -1.566 -22.385 1.00 4.44 314 GLU A N 10
ATOM 10767 C CA . GLU A 1 25 ? 6.921 -2.016 -23.600 1.00 25.15 314 GLU A CA 10
ATOM 10768 C C . GLU A 1 25 ? 7.310 -1.143 -24.790 1.00 0.32 314 GLU A C 10
ATOM 10769 O O . GLU A 1 25 ? 7.579 -1.645 -25.881 1.00 34.34 314 GLU A O 10
ATOM 10781 N N . THR A 1 26 ? 7.337 0.168 -24.570 1.00 42.23 315 THR A N 10
ATOM 10782 C CA . THR A 1 26 ? 7.691 1.111 -25.624 1.00 0.44 315 THR A CA 10
ATOM 10783 C C . THR A 1 26 ? 8.963 0.679 -26.345 1.00 4.32 315 THR A C 10
ATOM 10784 O O . THR A 1 26 ? 9.087 0.847 -27.558 1.00 23.31 315 THR A O 10
ATOM 10795 N N . ARG A 1 27 ? 9.904 0.119 -25.591 1.00 15.31 316 ARG A N 10
ATOM 10796 C CA . ARG A 1 27 ? 11.166 -0.338 -26.160 1.00 65.44 316 ARG A CA 10
ATOM 10797 C C . ARG A 1 27 ? 11.021 -1.736 -26.752 1.00 64.21 316 ARG A C 10
ATOM 10798 O O . ARG A 1 27 ? 11.657 -2.066 -27.754 1.00 4.33 316 ARG A O 10
ATOM 10819 N N . TYR A 1 28 ? 10.181 -2.553 -26.128 1.00 30.43 317 TYR A N 10
ATOM 10820 C CA . TYR A 1 28 ? 9.955 -3.918 -26.592 1.00 21.13 317 TYR A CA 10
ATOM 10821 C C . TYR A 1 28 ? 9.404 -3.925 -28.014 1.00 44.35 317 TYR A C 10
ATOM 10822 O O . TYR A 1 28 ? 9.816 -4.731 -28.849 1.00 22.24 317 TYR A O 10
ATOM 10840 N N . LEU A 1 29 ? 8.469 -3.019 -28.283 1.00 42.04 318 LEU A N 10
ATOM 10841 C CA . LEU A 1 29 ? 7.861 -2.919 -29.605 1.00 21.14 318 LEU A CA 10
ATOM 10842 C C . LEU A 1 29 ? 8.800 -2.226 -30.587 1.00 12.12 318 LEU A C 10
ATOM 10843 O O . LEU A 1 29 ? 9.131 -2.774 -31.638 1.00 11.32 318 LEU A O 10
ATOM 10859 N N . VAL A 1 30 ? 9.230 -1.019 -30.234 1.00 33.43 319 VAL A N 10
ATOM 10860 C CA . VAL A 1 30 ? 10.134 -0.251 -31.082 1.00 32.54 319 VAL A CA 10
ATOM 10861 C C . VAL A 1 30 ? 11.414 -1.031 -31.367 1.00 65.34 319 VAL A C 10
ATOM 10862 O O . VAL A 1 30 ? 12.117 -0.754 -32.337 1.00 70.43 319 VAL A O 10
ATOM 10875 N N . GLU A 1 31 ? 11.709 -2.005 -30.513 1.00 72.24 320 GLU A N 10
ATOM 10876 C CA . GLU A 1 31 ? 12.905 -2.825 -30.673 1.00 51.42 320 GLU A CA 10
ATOM 10877 C C . GLU A 1 31 ? 12.925 -3.495 -32.043 1.00 20.45 320 GLU A C 10
ATOM 10878 O O . GLU A 1 31 ? 13.803 -3.226 -32.863 1.00 15.21 320 GLU A O 10
ATOM 10890 N N . ASN A 1 32 ? 11.953 -4.367 -32.284 1.00 41.14 321 ASN A N 10
ATOM 10891 C CA . ASN A 1 32 ? 11.860 -5.077 -33.555 1.00 23.35 321 ASN A CA 10
ATOM 10892 C C . ASN A 1 32 ? 10.793 -4.454 -34.449 1.00 62.24 321 ASN A C 10
ATOM 10893 O O . ASN A 1 32 ? 11.032 -4.186 -35.627 1.00 3.10 321 ASN A O 10
ATOM 10904 N N . CYS A 1 33 ? 9.613 -4.224 -33.882 1.00 30.43 322 CYS A N 10
ATOM 10905 C CA . CYS A 1 33 ? 8.508 -3.633 -34.625 1.00 42.22 322 CYS A CA 10
ATOM 10906 C C . CYS A 1 33 ? 8.824 -2.191 -35.015 1.00 2.00 322 CYS A C 10
ATOM 10907 O O . CYS A 1 33 ? 8.264 -1.659 -35.973 1.00 31.11 322 CYS A O 10
ATOM 10914 N N . ASN A 1 34 ? 9.724 -1.565 -34.264 1.00 55.05 323 ASN A N 10
ATOM 10915 C CA . ASN A 1 34 ? 10.116 -0.186 -34.530 1.00 42.50 323 ASN A CA 10
ATOM 10916 C C . ASN A 1 34 ? 8.888 0.700 -34.720 1.00 72.32 323 ASN A C 10
ATOM 10917 O O . ASN A 1 34 ? 8.883 1.601 -35.560 1.00 50.42 323 ASN A O 10
ATOM 10928 N N . CYS A 1 35 ? 7.850 0.440 -33.932 1.00 55.11 324 CYS A N 10
ATOM 10929 C CA . CYS A 1 35 ? 6.616 1.213 -34.012 1.00 1.24 324 CYS A CA 10
ATOM 10930 C C . CYS A 1 35 ? 6.032 1.451 -32.622 1.00 31.42 324 CYS A C 10
ATOM 10931 O O . CYS A 1 35 ? 6.066 0.568 -31.765 1.00 2.14 324 CYS A O 10
ATOM 10938 N N . ARG A 1 36 ? 5.500 2.649 -32.407 1.00 24.51 325 ARG A N 10
ATOM 10939 C CA . ARG A 1 36 ? 4.910 3.004 -31.122 1.00 71.03 325 ARG A CA 10
ATOM 10940 C C . ARG A 1 36 ? 3.409 2.733 -31.120 1.00 53.10 325 ARG A C 10
ATOM 10941 O O . ARG A 1 36 ? 2.804 2.519 -32.171 1.00 20.24 325 ARG A O 10
ATOM 10962 N N . MET A 1 37 ? 2.812 2.744 -29.932 1.00 33.23 326 MET A N 10
ATOM 10963 C CA . MET A 1 37 ? 1.381 2.500 -29.794 1.00 60.44 326 MET A CA 10
ATOM 10964 C C . MET A 1 37 ? 0.598 3.808 -29.860 1.00 51.03 326 MET A C 10
ATOM 10965 O O . MET A 1 37 ? 1.180 4.892 -29.843 1.00 40.15 326 MET A O 10
ATOM 10979 N N . VAL A 1 38 ? -0.724 3.697 -29.934 1.00 21.24 327 VAL A N 10
ATOM 10980 C CA . VAL A 1 38 ? -1.587 4.871 -30.001 1.00 51.32 327 VAL A CA 10
ATOM 10981 C C . VAL A 1 38 ? -1.489 5.698 -28.725 1.00 61.12 327 VAL A C 10
ATOM 10982 O O . VAL A 1 38 ? -1.576 6.927 -28.760 1.00 12.04 327 VAL A O 10
ATOM 10995 N N . HIS A 1 39 ? -1.308 5.018 -27.597 1.00 54.24 328 HIS A N 10
ATOM 10996 C CA . HIS A 1 39 ? -1.197 5.692 -26.308 1.00 63.51 328 HIS A CA 10
ATOM 10997 C C . HIS A 1 39 ? 0.220 6.210 -26.086 1.00 34.50 328 HIS A C 10
ATOM 10998 O O . HIS A 1 39 ? 0.433 7.162 -25.335 1.00 63.34 328 HIS A O 10
ATOM 11012 N N . MET A 1 40 ? 1.187 5.579 -26.745 1.00 44.35 329 MET A N 10
ATOM 11013 C CA . MET A 1 40 ? 2.583 5.978 -26.620 1.00 53.32 329 MET A CA 10
ATOM 11014 C C . MET A 1 40 ? 2.768 7.440 -27.014 1.00 61.04 329 MET A C 10
ATOM 11015 O O . MET A 1 40 ? 2.182 7.926 -27.982 1.00 42.14 329 MET A O 10
ATOM 11029 N N . PRO A 1 41 ? 3.602 8.160 -26.248 1.00 24.01 330 PRO A N 10
ATOM 11030 C CA . PRO A 1 41 ? 3.883 9.577 -26.499 1.00 43.23 330 PRO A CA 10
ATOM 11031 C C . PRO A 1 41 ? 4.706 9.789 -27.765 1.00 31.33 330 PRO A C 10
ATOM 11032 O O . PRO A 1 41 ? 5.304 8.853 -28.293 1.00 33.23 330 PRO A O 10
ATOM 11043 N N . GLY A 1 42 ? 4.731 11.028 -28.248 1.00 51.01 331 GLY A N 10
ATOM 11044 C CA . GLY A 1 42 ? 5.484 11.341 -29.449 1.00 44.33 331 GLY A CA 10
ATOM 11045 C C . GLY A 1 42 ? 6.920 10.863 -29.374 1.00 60.12 331 GLY A C 10
ATOM 11046 O O . GLY A 1 42 ? 7.680 11.292 -28.505 1.00 4.14 331 GLY A O 10
ATOM 11050 N N . ASP A 1 43 ? 7.294 9.971 -30.284 1.00 75.20 332 ASP A N 10
ATOM 11051 C CA . ASP A 1 43 ? 8.648 9.433 -30.316 1.00 50.53 332 ASP A CA 10
ATOM 11052 C C . ASP A 1 43 ? 8.899 8.672 -31.615 1.00 23.44 332 ASP A C 10
ATOM 11053 O O . ASP A 1 43 ? 9.544 9.181 -32.531 1.00 1.41 332 ASP A O 10
ATOM 11062 N N . ALA A 1 44 ? 8.387 7.447 -31.685 1.00 75.13 333 ALA A N 10
ATOM 11063 C CA . ALA A 1 44 ? 8.554 6.616 -32.870 1.00 74.31 333 ALA A CA 10
ATOM 11064 C C . ALA A 1 44 ? 7.497 6.938 -33.921 1.00 54.25 333 ALA A C 10
ATOM 11065 O O . ALA A 1 44 ? 6.441 7.494 -33.622 1.00 24.35 333 ALA A O 10
ATOM 11072 N N . PRO A 1 45 ? 7.786 6.582 -35.182 1.00 12.21 334 PRO A N 10
ATOM 11073 C CA . PRO A 1 45 ? 6.873 6.824 -36.301 1.00 42.44 334 PRO A CA 10
ATOM 11074 C C . PRO A 1 45 ? 5.629 5.944 -36.235 1.00 63.24 334 PRO A C 10
ATOM 11075 O O . PRO A 1 45 ? 5.724 4.727 -36.081 1.00 23.23 334 PRO A O 10
ATOM 11086 N N . TYR A 1 46 ? 4.462 6.569 -36.352 1.00 42.34 335 TYR A N 10
ATOM 11087 C CA . TYR A 1 46 ? 3.198 5.843 -36.303 1.00 35.44 335 TYR A CA 10
ATOM 11088 C C . TYR A 1 46 ? 3.054 4.917 -37.507 1.00 61.33 335 TYR A C 10
ATOM 11089 O O . TYR A 1 46 ? 3.036 5.368 -38.653 1.00 4.33 335 TYR A O 10
ATOM 11107 N N . CYS A 1 47 ? 2.952 3.621 -37.239 1.00 21.35 336 CYS A N 10
ATOM 11108 C CA . CYS A 1 47 ? 2.810 2.628 -38.297 1.00 43.24 336 CYS A CA 10
ATOM 11109 C C . CYS A 1 47 ? 1.338 2.359 -38.596 1.00 63.01 336 CYS A C 10
ATOM 11110 O O . CYS A 1 47 ? 0.465 2.631 -37.771 1.00 3.12 336 CYS A O 10
ATOM 11117 N N . THR A 1 48 ? 1.068 1.823 -39.783 1.00 72.44 337 THR A N 10
ATOM 11118 C CA . THR A 1 48 ? -0.296 1.518 -40.192 1.00 4.40 337 THR A CA 10
ATOM 11119 C C . THR A 1 48 ? -1.002 0.657 -39.151 1.00 63.14 337 THR A C 10
ATOM 11120 O O . THR A 1 48 ? -0.372 -0.008 -38.329 1.00 2.24 337 THR A O 10
ATOM 11131 N N . PRO A 1 49 ? -2.343 0.665 -39.186 1.00 10.31 338 PRO A N 10
ATOM 11132 C CA . PRO A 1 49 ? -3.165 -0.112 -38.252 1.00 72.31 338 PRO A CA 10
ATOM 11133 C C . PRO A 1 49 ? -3.070 -1.612 -38.509 1.00 72.42 338 PRO A C 10
ATOM 11134 O O . PRO A 1 49 ? -2.978 -2.405 -37.572 1.00 71.41 338 PRO A O 10
ATOM 11145 N N . GLU A 1 50 ? -3.092 -1.994 -39.781 1.00 73.10 339 GLU A N 10
ATOM 11146 C CA . GLU A 1 50 ? -3.009 -3.400 -40.158 1.00 12.52 339 GLU A CA 10
ATOM 11147 C C . GLU A 1 50 ? -1.785 -4.060 -39.530 1.00 11.34 339 GLU A C 10
ATOM 11148 O O . GLU A 1 50 ? -1.847 -5.205 -39.082 1.00 52.12 339 GLU A O 10
ATOM 11160 N N . GLN A 1 51 ? -0.675 -3.330 -39.502 1.00 41.01 340 GLN A N 10
ATOM 11161 C CA . GLN A 1 51 ? 0.563 -3.845 -38.931 1.00 45.12 340 GLN A CA 10
ATOM 11162 C C . GLN A 1 51 ? 0.628 -3.569 -37.432 1.00 12.32 340 GLN A C 10
ATOM 11163 O O . GLN A 1 51 ? 1.172 -4.365 -36.667 1.00 20.32 340 GLN A O 10
ATOM 11177 N N . TYR A 1 52 ? 0.068 -2.438 -37.020 1.00 35.00 341 TYR A N 10
ATOM 11178 C CA . TYR A 1 52 ? 0.065 -2.054 -35.613 1.00 24.13 341 TYR A CA 10
ATOM 11179 C C . TYR A 1 52 ? -0.700 -3.074 -34.773 1.00 13.05 341 TYR A C 10
ATOM 11180 O O . TYR A 1 52 ? -0.159 -3.650 -33.830 1.00 45.21 341 TYR A O 10
ATOM 11198 N N . LYS A 1 53 ? -1.962 -3.292 -35.125 1.00 3.43 342 LYS A N 10
ATOM 11199 C CA . LYS A 1 53 ? -2.804 -4.243 -34.407 1.00 64.21 342 LYS A CA 10
ATOM 11200 C C . LYS A 1 53 ? -2.225 -5.652 -34.492 1.00 3.04 342 LYS A C 10
ATOM 11201 O O . LYS A 1 53 ? -2.259 -6.405 -33.519 1.00 55.51 342 LYS A O 10
ATOM 11220 N N . GLU A 1 54 ? -1.696 -6.002 -35.660 1.00 53.23 343 GLU A N 10
ATOM 11221 C CA . GLU A 1 54 ? -1.111 -7.320 -35.869 1.00 13.31 343 GLU A CA 10
ATOM 11222 C C . GLU A 1 54 ? 0.232 -7.440 -35.152 1.00 52.53 343 GLU A C 10
ATOM 11223 O O . GLU A 1 54 ? 0.747 -8.541 -34.954 1.00 42.23 343 GLU A O 10
ATOM 11235 N N . CYS A 1 55 ? 0.793 -6.299 -34.766 1.00 62.11 344 CYS A N 10
ATOM 11236 C CA . CYS A 1 55 ? 2.075 -6.272 -34.072 1.00 44.02 344 CYS A CA 10
ATOM 11237 C C . CYS A 1 55 ? 1.877 -6.348 -32.561 1.00 21.03 344 CYS A C 10
ATOM 11238 O O . CYS A 1 55 ? 2.582 -7.082 -31.868 1.00 70.20 344 CYS A O 10
ATOM 11245 N N . ALA A 1 56 ? 0.912 -5.585 -32.057 1.00 53.44 345 ALA A N 10
ATOM 11246 C CA . ALA A 1 56 ? 0.621 -5.567 -30.629 1.00 2.42 345 ALA A CA 10
ATOM 11247 C C . ALA A 1 56 ? 0.078 -6.914 -30.163 1.00 34.22 345 ALA A C 10
ATOM 11248 O O . ALA A 1 56 ? 0.366 -7.358 -29.052 1.00 20.52 345 ALA A O 10
ATOM 11255 N N . ASP A 1 57 ? -0.708 -7.557 -31.018 1.00 61.40 346 ASP A N 10
ATOM 11256 C CA . ASP A 1 57 ? -1.292 -8.854 -30.693 1.00 60.52 346 ASP A CA 10
ATOM 11257 C C . ASP A 1 57 ? -0.226 -9.814 -30.173 1.00 3.32 346 ASP A C 10
ATOM 11258 O O . ASP A 1 57 ? -0.263 -10.257 -29.025 1.00 21.31 346 ASP A O 10
ATOM 11267 N N . PRO A 1 58 ? 0.747 -10.143 -31.035 1.00 24.13 347 PRO A N 10
ATOM 11268 C CA . PRO A 1 58 ? 1.841 -11.054 -30.685 1.00 41.44 347 PRO A CA 10
ATOM 11269 C C . PRO A 1 58 ? 2.807 -10.439 -29.679 1.00 25.24 347 PRO A C 10
ATOM 11270 O O . PRO A 1 58 ? 3.217 -11.091 -28.719 1.00 64.30 347 PRO A O 10
ATOM 11281 N N . ALA A 1 59 ? 3.167 -9.180 -29.905 1.00 21.32 348 ALA A N 10
ATOM 11282 C CA . ALA A 1 59 ? 4.084 -8.476 -29.016 1.00 43.04 348 ALA A CA 10
ATOM 11283 C C . ALA A 1 59 ? 3.605 -8.542 -27.570 1.00 13.43 348 ALA A C 10
ATOM 11284 O O . ALA A 1 59 ? 4.297 -9.071 -26.699 1.00 24.32 348 ALA A O 10
ATOM 11291 N N . LEU A 1 60 ? 2.418 -8.000 -27.319 1.00 24.23 349 LEU A N 10
ATOM 11292 C CA . LEU A 1 60 ? 1.847 -7.997 -25.977 1.00 43.54 349 LEU A CA 10
ATOM 11293 C C . LEU A 1 60 ? 1.641 -9.421 -25.470 1.00 42.14 349 LEU A C 10
ATOM 11294 O O . LEU A 1 60 ? 2.089 -9.772 -24.378 1.00 64.01 349 LEU A O 10
ATOM 11310 N N . ASP A 1 61 ? 0.962 -10.236 -26.269 1.00 50.13 350 ASP A N 10
ATOM 11311 C CA . ASP A 1 61 ? 0.700 -11.622 -25.903 1.00 53.02 350 ASP A CA 10
ATOM 11312 C C . ASP A 1 61 ? 1.999 -12.355 -25.579 1.00 23.02 350 ASP A C 10
ATOM 11313 O O . ASP A 1 61 ? 1.998 -13.353 -24.860 1.00 42.45 350 ASP A O 10
ATOM 11322 N N . PHE A 1 62 ? 3.105 -11.851 -26.115 1.00 14.02 351 PHE A N 10
ATOM 11323 C CA . PHE A 1 62 ? 4.412 -12.457 -25.886 1.00 53.15 351 PHE A CA 10
ATOM 11324 C C . PHE A 1 62 ? 5.069 -11.876 -24.639 1.00 44.51 351 PHE A C 10
ATOM 11325 O O . PHE A 1 62 ? 5.305 -12.585 -23.659 1.00 30.13 351 PHE A O 10
ATOM 11342 N N . LEU A 1 63 ? 5.365 -10.581 -24.681 1.00 53.22 352 LEU A N 10
ATOM 11343 C CA . LEU A 1 63 ? 5.996 -9.903 -23.555 1.00 74.13 352 LEU A CA 10
ATOM 11344 C C . LEU A 1 63 ? 5.222 -10.153 -22.265 1.00 55.43 352 LEU A C 10
ATOM 11345 O O . LEU A 1 63 ? 5.809 -10.268 -21.189 1.00 31.32 352 LEU A O 10
ATOM 11361 N N . VAL A 1 64 ? 3.900 -10.239 -22.380 1.00 72.42 353 VAL A N 10
ATOM 11362 C CA . VAL A 1 64 ? 3.045 -10.478 -21.225 1.00 62.01 353 VAL A CA 10
ATOM 11363 C C . VAL A 1 64 ? 3.384 -11.807 -20.558 1.00 23.44 353 VAL A C 10
ATOM 11364 O O . VAL A 1 64 ? 3.248 -11.955 -19.344 1.00 2.41 353 VAL A O 10
ATOM 11377 N N . GLU A 1 65 ? 3.824 -12.771 -21.360 1.00 55.21 354 GLU A N 10
ATOM 11378 C CA . GLU A 1 65 ? 4.181 -14.088 -20.847 1.00 71.01 354 GLU A CA 10
ATOM 11379 C C . GLU A 1 65 ? 5.662 -14.147 -20.483 1.00 2.34 354 GLU A C 10
ATOM 11380 O O . GLU A 1 65 ? 6.030 -14.620 -19.407 1.00 13.43 354 GLU A O 10
ATOM 11392 N N . LYS A 1 66 ? 6.507 -13.664 -21.387 1.00 10.52 355 LYS A N 10
ATOM 11393 C CA . LYS A 1 66 ? 7.948 -13.659 -21.163 1.00 24.10 355 LYS A CA 10
ATOM 11394 C C . LYS A 1 66 ? 8.353 -12.504 -20.252 1.00 51.34 355 LYS A C 10
ATOM 11395 O O . LYS A 1 66 ? 8.680 -12.708 -19.082 1.00 40.03 355 LYS A O 10
ATOM 11414 N N . ASP A 1 67 ? 8.328 -11.292 -20.795 1.00 35.24 356 ASP A N 10
ATOM 11415 C CA . ASP A 1 67 ? 8.691 -10.105 -20.030 1.00 31.04 356 ASP A CA 10
ATOM 11416 C C . ASP A 1 67 ? 7.558 -9.694 -19.094 1.00 13.20 356 ASP A C 10
ATOM 11417 O O . ASP A 1 67 ? 7.030 -8.588 -19.192 1.00 52.43 356 ASP A O 10
ATOM 11426 N N . ASN A 1 68 ? 7.191 -10.594 -18.187 1.00 11.25 357 ASN A N 10
ATOM 11427 C CA . ASN A 1 68 ? 6.120 -10.326 -17.234 1.00 73.22 357 ASN A CA 10
ATOM 11428 C C . ASN A 1 68 ? 6.671 -9.688 -15.962 1.00 0.50 357 ASN A C 10
ATOM 11429 O O . ASN A 1 68 ? 6.039 -8.811 -15.374 1.00 45.30 357 ASN A O 10
ATOM 11440 N N . GLU A 1 69 ? 7.851 -10.134 -15.546 1.00 74.44 358 GLU A N 10
ATOM 11441 C CA . GLU A 1 69 ? 8.486 -9.606 -14.344 1.00 64.53 358 GLU A CA 10
ATOM 11442 C C . GLU A 1 69 ? 9.569 -8.592 -14.701 1.00 70.23 358 GLU A C 10
ATOM 11443 O O . GLU A 1 69 ? 9.819 -7.645 -13.955 1.00 44.10 358 GLU A O 10
ATOM 11455 N N . TYR A 1 70 ? 10.208 -8.798 -15.847 1.00 60.44 359 TYR A N 10
ATOM 11456 C CA . TYR A 1 70 ? 11.267 -7.904 -16.304 1.00 35.43 359 TYR A CA 10
ATOM 11457 C C . TYR A 1 70 ? 10.773 -6.462 -16.364 1.00 31.41 359 TYR A C 10
ATOM 11458 O O . TYR A 1 70 ? 11.552 -5.519 -16.211 1.00 21.34 359 TYR A O 10
ATOM 11476 N N . CYS A 1 71 ? 9.475 -6.297 -16.586 1.00 3.01 360 CYS A N 10
ATOM 11477 C CA . CYS A 1 71 ? 8.874 -4.971 -16.667 1.00 11.13 360 CYS A CA 10
ATOM 11478 C C . CYS A 1 71 ? 8.288 -4.556 -15.321 1.00 10.42 360 CYS A C 10
ATOM 11479 O O . CYS A 1 71 ? 7.322 -3.795 -15.259 1.00 44.22 360 CYS A O 10
ATOM 11486 N N . VAL A 1 72 ? 8.881 -5.060 -14.243 1.00 13.44 361 VAL A N 10
ATOM 11487 C CA . VAL A 1 72 ? 8.420 -4.742 -12.897 1.00 13.10 361 VAL A CA 10
ATOM 11488 C C . VAL A 1 72 ? 9.198 -3.568 -12.312 1.00 71.23 361 VAL A C 10
ATOM 11489 O O . VAL A 1 72 ? 10.412 -3.461 -12.495 1.00 12.24 361 VAL A O 10
ATOM 11502 N N . CYS A 1 73 ? 8.493 -2.689 -11.608 1.00 34.51 362 CYS A N 10
ATOM 11503 C CA . CYS A 1 73 ? 9.117 -1.523 -10.996 1.00 13.45 362 CYS A CA 10
ATOM 11504 C C . CYS A 1 73 ? 8.804 -1.459 -9.503 1.00 63.24 362 CYS A C 10
ATOM 11505 O O . CYS A 1 73 ? 7.794 -1.995 -9.048 1.00 51.11 362 CYS A O 10
ATOM 11512 N N . GLU A 1 74 ? 9.679 -0.801 -8.748 1.00 72.45 363 GLU A N 10
ATOM 11513 C CA . GLU A 1 74 ? 9.496 -0.668 -7.308 1.00 4.22 363 GLU A CA 10
ATOM 11514 C C . GLU A 1 74 ? 8.848 0.670 -6.963 1.00 64.13 363 GLU A C 10
ATOM 11515 O O . GLU A 1 74 ? 8.902 1.618 -7.747 1.00 25.42 363 GLU A O 10
ATOM 11527 N N . MET A 1 75 ? 8.234 0.738 -5.786 1.00 71.40 364 MET A N 10
ATOM 11528 C CA . MET A 1 75 ? 7.577 1.959 -5.337 1.00 35.43 364 MET A CA 10
ATOM 11529 C C . MET A 1 75 ? 8.519 3.154 -5.441 1.00 20.02 364 MET A C 10
ATOM 11530 O O . MET A 1 75 ? 9.741 3.013 -5.443 1.00 71.11 364 MET A O 10
ATOM 11544 N N . PRO A 1 76 ? 7.938 4.361 -5.530 1.00 4.33 365 PRO A N 10
ATOM 11545 C CA . PRO A 1 76 ? 8.708 5.603 -5.636 1.00 64.45 365 PRO A CA 10
ATOM 11546 C C . PRO A 1 76 ? 9.441 5.943 -4.344 1.00 64.05 365 PRO A C 10
ATOM 11547 O O . PRO A 1 76 ? 9.160 5.372 -3.290 1.00 4.33 365 PRO A O 10
ATOM 11558 N N . CYS A 1 77 ? 10.383 6.877 -4.431 1.00 21.32 366 CYS A N 10
ATOM 11559 C CA . CYS A 1 77 ? 11.157 7.293 -3.267 1.00 74.15 366 CYS A CA 10
ATOM 11560 C C . CYS A 1 77 ? 10.239 7.663 -2.107 1.00 62.22 366 CYS A C 10
ATOM 11561 O O . CYS A 1 77 ? 9.154 8.209 -2.310 1.00 73.53 366 CYS A O 10
ATOM 11568 N N . ASN A 1 78 ? 10.681 7.364 -0.890 1.00 63.40 367 ASN A N 10
ATOM 11569 C CA . ASN A 1 78 ? 9.900 7.664 0.304 1.00 14.54 367 ASN A CA 10
ATOM 11570 C C . ASN A 1 78 ? 10.301 9.013 0.892 1.00 33.43 367 ASN A C 10
ATOM 11571 O O . ASN A 1 78 ? 10.143 9.251 2.088 1.00 33.24 367 ASN A O 10
ATOM 11581 N N . SER A 1 1 ? 5.585 14.688 -6.051 1.00 41.30 290 SER A N 11
ATOM 11582 C CA . SER A 1 1 ? 5.391 13.514 -6.892 1.00 12.42 290 SER A CA 11
ATOM 11583 C C . SER A 1 1 ? 6.670 12.687 -6.974 1.00 40.03 290 SER A C 11
ATOM 11584 O O . SER A 1 1 ? 7.777 13.223 -6.899 1.00 73.13 290 SER A O 11
ATOM 11592 N N . CYS A 1 2 ? 6.512 11.376 -7.127 1.00 60.30 291 CYS A N 11
ATOM 11593 C CA . CYS A 1 2 ? 7.652 10.473 -7.219 1.00 45.32 291 CYS A CA 11
ATOM 11594 C C . CYS A 1 2 ? 7.553 9.597 -8.465 1.00 10.35 291 CYS A C 11
ATOM 11595 O O . CYS A 1 2 ? 6.999 8.497 -8.422 1.00 55.33 291 CYS A O 11
ATOM 11602 N N . LYS A 1 3 ? 8.093 10.091 -9.574 1.00 32.25 292 LYS A N 11
ATOM 11603 C CA . LYS A 1 3 ? 8.069 9.354 -10.831 1.00 33.12 292 LYS A CA 11
ATOM 11604 C C . LYS A 1 3 ? 6.651 8.906 -11.172 1.00 33.34 292 LYS A C 11
ATOM 11605 O O . LYS A 1 3 ? 6.434 7.775 -11.606 1.00 24.25 292 LYS A O 11
ATOM 11624 N N . ALA A 1 4 ? 5.689 9.801 -10.973 1.00 23.11 293 ALA A N 11
ATOM 11625 C CA . ALA A 1 4 ? 4.292 9.500 -11.262 1.00 74.34 293 ALA A CA 11
ATOM 11626 C C . ALA A 1 4 ? 3.400 10.703 -10.978 1.00 4.22 293 ALA A C 11
ATOM 11627 O O . ALA A 1 4 ? 3.887 11.796 -10.686 1.00 53.23 293 ALA A O 11
ATOM 11634 N N . THR A 1 5 ? 2.090 10.497 -11.066 1.00 55.34 294 THR A N 11
ATOM 11635 C CA . THR A 1 5 ? 1.129 11.565 -10.820 1.00 23.14 294 THR A CA 11
ATOM 11636 C C . THR A 1 5 ? 0.471 11.409 -9.455 1.00 32.51 294 THR A C 11
ATOM 11637 O O . THR A 1 5 ? 0.150 10.298 -9.031 1.00 34.30 294 THR A O 11
ATOM 11648 N N . THR A 1 6 ? 0.273 12.529 -8.766 1.00 15.01 295 THR A N 11
ATOM 11649 C CA . THR A 1 6 ? -0.348 12.517 -7.448 1.00 10.15 295 THR A CA 11
ATOM 11650 C C . THR A 1 6 ? -1.658 11.737 -7.463 1.00 44.02 295 THR A C 11
ATOM 11651 O O . THR A 1 6 ? -2.681 12.233 -7.934 1.00 0.11 295 THR A O 11
ATOM 11662 N N . GLY A 1 7 ? -1.620 10.514 -6.943 1.00 1.14 296 GLY A N 11
ATOM 11663 C CA . GLY A 1 7 ? -2.811 9.687 -6.907 1.00 71.21 296 GLY A CA 11
ATOM 11664 C C . GLY A 1 7 ? -2.930 8.898 -5.618 1.00 5.24 296 GLY A C 11
ATOM 11665 O O . GLY A 1 7 ? -2.154 7.974 -5.374 1.00 23.13 296 GLY A O 11
ATOM 11669 N N . ASP A 1 8 ? -3.902 9.264 -4.790 1.00 44.10 297 ASP A N 11
ATOM 11670 C CA . ASP A 1 8 ? -4.120 8.584 -3.518 1.00 71.14 297 ASP A CA 11
ATOM 11671 C C . ASP A 1 8 ? -4.386 7.099 -3.734 1.00 44.21 297 ASP A C 11
ATOM 11672 O O . ASP A 1 8 ? -4.998 6.705 -4.727 1.00 35.52 297 ASP A O 11
ATOM 11681 N N . SER A 1 9 ? -3.920 6.277 -2.799 1.00 12.41 298 SER A N 11
ATOM 11682 C CA . SER A 1 9 ? -4.103 4.833 -2.889 1.00 71.14 298 SER A CA 11
ATOM 11683 C C . SER A 1 9 ? -4.777 4.291 -1.633 1.00 24.35 298 SER A C 11
ATOM 11684 O O . SER A 1 9 ? -4.963 5.015 -0.655 1.00 4.00 298 SER A O 11
ATOM 11692 N N . GLU A 1 10 ? -5.139 3.012 -1.667 1.00 23.43 299 GLU A N 11
ATOM 11693 C CA . GLU A 1 10 ? -5.793 2.373 -0.532 1.00 10.22 299 GLU A CA 11
ATOM 11694 C C . GLU A 1 10 ? -4.989 1.170 -0.048 1.00 0.04 299 GLU A C 11
ATOM 11695 O O . GLU A 1 10 ? -4.526 1.136 1.093 1.00 52.31 299 GLU A O 11
ATOM 11707 N N . PHE A 1 11 ? -4.827 0.182 -0.923 1.00 70.54 300 PHE A N 11
ATOM 11708 C CA . PHE A 1 11 ? -4.080 -1.024 -0.586 1.00 74.31 300 PHE A CA 11
ATOM 11709 C C . PHE A 1 11 ? -3.024 -1.324 -1.645 1.00 15.22 300 PHE A C 11
ATOM 11710 O O . PHE A 1 11 ? -1.868 -1.604 -1.323 1.00 71.21 300 PHE A O 11
ATOM 11727 N N . TYR A 1 12 ? -3.428 -1.263 -2.909 1.00 44.20 301 TYR A N 11
ATOM 11728 C CA . TYR A 1 12 ? -2.518 -1.531 -4.016 1.00 62.04 301 TYR A CA 11
ATOM 11729 C C . TYR A 1 12 ? -2.027 -0.231 -4.644 1.00 31.51 301 TYR A C 11
ATOM 11730 O O . TYR A 1 12 ? -2.737 0.775 -4.656 1.00 30.54 301 TYR A O 11
ATOM 11748 N N . ASP A 1 13 ? -0.805 -0.258 -5.165 1.00 22.01 302 ASP A N 11
ATOM 11749 C CA . ASP A 1 13 ? -0.216 0.917 -5.797 1.00 14.10 302 ASP A CA 11
ATOM 11750 C C . ASP A 1 13 ? 0.196 0.613 -7.233 1.00 14.12 302 ASP A C 11
ATOM 11751 O O . ASP A 1 13 ? 1.364 0.751 -7.599 1.00 50.02 302 ASP A O 11
ATOM 11760 N N . THR A 1 14 ? -0.771 0.197 -8.046 1.00 44.44 303 THR A N 11
ATOM 11761 C CA . THR A 1 14 ? -0.508 -0.129 -9.441 1.00 22.41 303 THR A CA 11
ATOM 11762 C C . THR A 1 14 ? -0.599 1.111 -10.323 1.00 1.55 303 THR A C 11
ATOM 11763 O O . THR A 1 14 ? -0.014 1.160 -11.405 1.00 63.15 303 THR A O 11
ATOM 11774 N N . TYR A 1 15 ? -1.335 2.112 -9.853 1.00 10.35 304 TYR A N 11
ATOM 11775 C CA . TYR A 1 15 ? -1.505 3.352 -10.600 1.00 13.12 304 TYR A CA 11
ATOM 11776 C C . TYR A 1 15 ? -0.158 3.894 -11.069 1.00 15.20 304 TYR A C 11
ATOM 11777 O O . TYR A 1 15 ? -0.061 4.519 -12.125 1.00 51.00 304 TYR A O 11
ATOM 11795 N N . SER A 1 16 ? 0.880 3.647 -10.277 1.00 4.52 305 SER A N 11
ATOM 11796 C CA . SER A 1 16 ? 2.222 4.112 -10.607 1.00 41.44 305 SER A CA 11
ATOM 11797 C C . SER A 1 16 ? 2.941 3.105 -11.500 1.00 63.42 305 SER A C 11
ATOM 11798 O O . SER A 1 16 ? 3.721 3.482 -12.376 1.00 60.12 305 SER A O 11
ATOM 11806 N N . ILE A 1 17 ? 2.673 1.824 -11.272 1.00 11.14 306 ILE A N 11
ATOM 11807 C CA . ILE A 1 17 ? 3.292 0.763 -12.056 1.00 10.32 306 ILE A CA 11
ATOM 11808 C C . ILE A 1 17 ? 2.775 0.766 -13.491 1.00 1.31 306 ILE A C 11
ATOM 11809 O O . ILE A 1 17 ? 3.503 0.428 -14.425 1.00 20.35 306 ILE A O 11
ATOM 11825 N N . THR A 1 18 ? 1.514 1.151 -13.659 1.00 33.50 307 THR A N 11
ATOM 11826 C CA . THR A 1 18 ? 0.900 1.200 -14.980 1.00 11.01 307 THR A CA 11
ATOM 11827 C C . THR A 1 18 ? 1.763 1.986 -15.959 1.00 23.32 307 THR A C 11
ATOM 11828 O O . THR A 1 18 ? 1.759 1.716 -17.160 1.00 23.04 307 THR A O 11
ATOM 11839 N N . ALA A 1 19 ? 2.502 2.959 -15.439 1.00 30.01 308 ALA A N 11
ATOM 11840 C CA . ALA A 1 19 ? 3.373 3.784 -16.268 1.00 64.21 308 ALA A CA 11
ATOM 11841 C C . ALA A 1 19 ? 4.692 3.074 -16.554 1.00 64.43 308 ALA A C 11
ATOM 11842 O O . ALA A 1 19 ? 5.278 3.238 -17.625 1.00 73.13 308 ALA A O 11
ATOM 11849 N N . CYS A 1 20 ? 5.154 2.284 -15.591 1.00 1.33 309 CYS A N 11
ATOM 11850 C CA . CYS A 1 20 ? 6.405 1.549 -15.738 1.00 51.50 309 CYS A CA 11
ATOM 11851 C C . CYS A 1 20 ? 6.314 0.545 -16.884 1.00 60.34 309 CYS A C 11
ATOM 11852 O O . CYS A 1 20 ? 7.127 0.567 -17.807 1.00 74.42 309 CYS A O 11
ATOM 11859 N N . ARG A 1 21 ? 5.320 -0.335 -16.814 1.00 30.22 310 ARG A N 11
ATOM 11860 C CA . ARG A 1 21 ? 5.123 -1.347 -17.844 1.00 31.33 310 ARG A CA 11
ATOM 11861 C C . ARG A 1 21 ? 5.135 -0.718 -19.235 1.00 22.11 310 ARG A C 11
ATOM 11862 O O . ARG A 1 21 ? 5.604 -1.326 -20.198 1.00 42.21 310 ARG A O 11
ATOM 11883 N N . ILE A 1 22 ? 4.615 0.501 -19.331 1.00 12.03 311 ILE A N 11
ATOM 11884 C CA . ILE A 1 22 ? 4.566 1.211 -20.603 1.00 63.41 311 ILE A CA 11
ATOM 11885 C C . ILE A 1 22 ? 5.969 1.493 -21.129 1.00 41.42 311 ILE A C 11
ATOM 11886 O O . ILE A 1 22 ? 6.324 1.081 -22.233 1.00 52.52 311 ILE A O 11
ATOM 11902 N N . ASP A 1 23 ? 6.763 2.198 -20.332 1.00 74.40 312 ASP A N 11
ATOM 11903 C CA . ASP A 1 23 ? 8.131 2.533 -20.715 1.00 15.11 312 ASP A CA 11
ATOM 11904 C C . ASP A 1 23 ? 8.896 1.286 -21.142 1.00 73.53 312 ASP A C 11
ATOM 11905 O O . ASP A 1 23 ? 9.742 1.339 -22.036 1.00 22.00 312 ASP A O 11
ATOM 11914 N N . CYS A 1 24 ? 8.596 0.163 -20.498 1.00 24.53 313 CYS A N 11
ATOM 11915 C CA . CYS A 1 24 ? 9.256 -1.098 -20.810 1.00 22.11 313 CYS A CA 11
ATOM 11916 C C . CYS A 1 24 ? 8.787 -1.640 -22.156 1.00 33.21 313 CYS A C 11
ATOM 11917 O O . CYS A 1 24 ? 9.575 -2.194 -22.923 1.00 0.43 313 CYS A O 11
ATOM 11924 N N . GLU A 1 25 ? 7.497 -1.476 -22.437 1.00 4.44 314 GLU A N 11
ATOM 11925 C CA . GLU A 1 25 ? 6.924 -1.949 -23.691 1.00 25.15 314 GLU A CA 11
ATOM 11926 C C . GLU A 1 25 ? 7.378 -1.080 -24.860 1.00 0.32 314 GLU A C 11
ATOM 11927 O O . GLU A 1 25 ? 7.674 -1.583 -25.945 1.00 34.34 314 GLU A O 11
ATOM 11939 N N . THR A 1 26 ? 7.430 0.229 -24.632 1.00 42.23 315 THR A N 11
ATOM 11940 C CA . THR A 1 26 ? 7.847 1.168 -25.665 1.00 0.44 315 THR A CA 11
ATOM 11941 C C . THR A 1 26 ? 9.143 0.716 -26.330 1.00 4.32 315 THR A C 11
ATOM 11942 O O . THR A 1 26 ? 9.324 0.883 -27.536 1.00 23.31 315 THR A O 11
ATOM 11953 N N . ARG A 1 27 ? 10.041 0.142 -25.536 1.00 15.31 316 ARG A N 11
ATOM 11954 C CA . ARG A 1 27 ? 11.320 -0.334 -26.048 1.00 65.44 316 ARG A CA 11
ATOM 11955 C C . ARG A 1 27 ? 11.183 -1.736 -26.637 1.00 64.21 316 ARG A C 11
ATOM 11956 O O . ARG A 1 27 ? 11.833 -2.071 -27.627 1.00 4.33 316 ARG A O 11
ATOM 11977 N N . TYR A 1 28 ? 10.332 -2.549 -26.020 1.00 30.43 317 TYR A N 11
ATOM 11978 C CA . TYR A 1 28 ? 10.112 -3.915 -26.481 1.00 21.13 317 TYR A CA 11
ATOM 11979 C C . TYR A 1 28 ? 9.497 -3.926 -27.878 1.00 44.35 317 TYR A C 11
ATOM 11980 O O . TYR A 1 28 ? 9.863 -4.743 -28.723 1.00 22.24 317 TYR A O 11
ATOM 11998 N N . LEU A 1 29 ? 8.561 -3.013 -28.113 1.00 42.04 318 LEU A N 11
ATOM 11999 C CA . LEU A 1 29 ? 7.895 -2.915 -29.406 1.00 21.14 318 LEU A CA 11
ATOM 12000 C C . LEU A 1 29 ? 8.821 -2.303 -30.452 1.00 12.12 318 LEU A C 11
ATOM 12001 O O . LEU A 1 29 ? 9.074 -2.900 -31.499 1.00 11.32 318 LEU A O 11
ATOM 12017 N N . VAL A 1 30 ? 9.328 -1.109 -30.160 1.00 33.43 319 VAL A N 11
ATOM 12018 C CA . VAL A 1 30 ? 10.230 -0.417 -31.072 1.00 32.54 319 VAL A CA 11
ATOM 12019 C C . VAL A 1 30 ? 11.462 -1.264 -31.375 1.00 65.34 319 VAL A C 11
ATOM 12020 O O . VAL A 1 30 ? 12.140 -1.052 -32.380 1.00 70.43 319 VAL A O 11
ATOM 12033 N N . GLU A 1 31 ? 11.743 -2.224 -30.500 1.00 72.24 320 GLU A N 11
ATOM 12034 C CA . GLU A 1 31 ? 12.893 -3.103 -30.674 1.00 51.42 320 GLU A CA 11
ATOM 12035 C C . GLU A 1 31 ? 12.754 -3.935 -31.945 1.00 20.45 320 GLU A C 11
ATOM 12036 O O . GLU A 1 31 ? 13.553 -3.810 -32.872 1.00 15.21 320 GLU A O 11
ATOM 12048 N N . ASN A 1 32 ? 11.733 -4.786 -31.980 1.00 41.14 321 ASN A N 11
ATOM 12049 C CA . ASN A 1 32 ? 11.489 -5.640 -33.137 1.00 23.35 321 ASN A CA 11
ATOM 12050 C C . ASN A 1 32 ? 10.388 -5.060 -34.019 1.00 62.24 321 ASN A C 11
ATOM 12051 O O . ASN A 1 32 ? 10.555 -4.925 -35.232 1.00 3.10 321 ASN A O 11
ATOM 12062 N N . CYS A 1 33 ? 9.262 -4.717 -33.402 1.00 30.43 322 CYS A N 11
ATOM 12063 C CA . CYS A 1 33 ? 8.132 -4.152 -34.129 1.00 42.22 322 CYS A CA 11
ATOM 12064 C C . CYS A 1 33 ? 8.483 -2.778 -34.696 1.00 2.00 322 CYS A C 11
ATOM 12065 O O . CYS A 1 33 ? 7.875 -2.321 -35.663 1.00 31.11 322 CYS A O 11
ATOM 12072 N N . ASN A 1 34 ? 9.468 -2.126 -34.0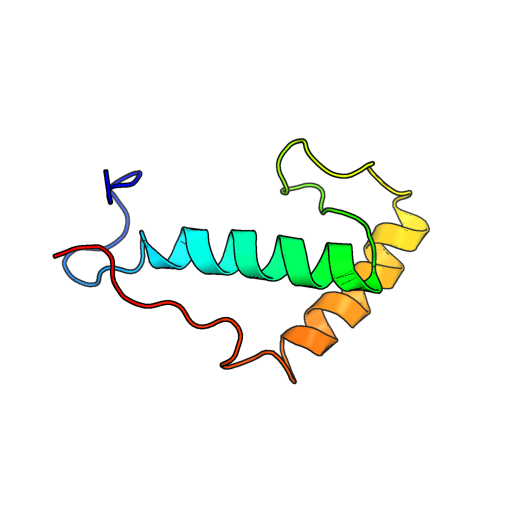87 1.00 55.05 323 ASN A N 11
ATOM 12073 C CA . ASN A 1 34 ? 9.900 -0.806 -34.530 1.00 42.50 323 ASN A CA 11
ATOM 12074 C C . ASN A 1 34 ? 8.706 0.130 -34.692 1.00 72.32 323 ASN A C 11
ATOM 12075 O O . ASN A 1 34 ? 8.578 0.821 -35.704 1.00 50.42 323 ASN A O 11
ATOM 12086 N N . CYS A 1 35 ? 7.836 0.149 -33.689 1.00 55.11 324 CYS A N 11
ATOM 12087 C CA . CYS A 1 35 ? 6.653 1.001 -33.719 1.00 1.24 324 CYS A CA 11
ATOM 12088 C C . CYS A 1 35 ? 6.116 1.237 -32.309 1.00 31.42 324 CYS A C 11
ATOM 12089 O O . CYS A 1 35 ? 6.435 0.493 -31.381 1.00 2.14 324 CYS A O 11
ATOM 12096 N N . ARG A 1 36 ? 5.302 2.276 -32.158 1.00 24.51 325 ARG A N 11
ATOM 12097 C CA . ARG A 1 36 ? 4.723 2.610 -30.863 1.00 71.03 325 ARG A CA 11
ATOM 12098 C C . ARG A 1 36 ? 3.210 2.779 -30.971 1.00 53.10 325 ARG A C 11
ATOM 12099 O O . ARG A 1 36 ? 2.688 3.118 -32.034 1.00 20.24 325 ARG A O 11
ATOM 12120 N N . MET A 1 37 ? 2.512 2.542 -29.866 1.00 33.23 326 MET A N 11
ATOM 12121 C CA . MET A 1 37 ? 1.059 2.669 -29.837 1.00 60.44 326 MET A CA 11
ATOM 12122 C C . MET A 1 37 ? 0.642 4.136 -29.850 1.00 51.03 326 MET A C 11
ATOM 12123 O O . MET A 1 37 ? 1.477 5.031 -29.716 1.00 40.15 326 MET A O 11
ATOM 12137 N N . VAL A 1 38 ? -0.655 4.376 -30.010 1.00 21.24 327 VAL A N 11
ATOM 12138 C CA . VAL A 1 38 ? -1.184 5.735 -30.039 1.00 51.32 327 VAL A CA 11
ATOM 12139 C C . VAL A 1 38 ? -1.075 6.396 -28.670 1.00 61.12 327 VAL A C 11
ATOM 12140 O O . VAL A 1 38 ? -0.836 7.600 -28.567 1.00 12.04 327 VAL A O 11
ATOM 12153 N N . HIS A 1 39 ? -1.252 5.601 -27.619 1.00 54.24 328 HIS A N 11
ATOM 12154 C CA . HIS A 1 39 ? -1.173 6.109 -26.254 1.00 63.51 328 HIS A CA 11
ATOM 12155 C C . HIS A 1 39 ? 0.268 6.452 -25.885 1.00 34.50 328 HIS A C 11
ATOM 12156 O O . HIS A 1 39 ? 0.512 7.284 -25.012 1.00 63.34 328 HIS A O 11
ATOM 12170 N N . MET A 1 40 ? 1.216 5.805 -26.556 1.00 44.35 329 MET A N 11
ATOM 12171 C CA . MET A 1 40 ? 2.631 6.044 -26.298 1.00 53.32 329 MET A CA 11
ATOM 12172 C C . MET A 1 40 ? 3.016 7.476 -26.656 1.00 61.04 329 MET A C 11
ATOM 12173 O O . MET A 1 40 ? 2.384 8.123 -27.493 1.00 42.14 329 MET A O 11
ATOM 12187 N N . PRO A 1 41 ? 4.074 7.985 -26.009 1.00 24.01 330 PRO A N 11
ATOM 12188 C CA . PRO A 1 41 ? 4.566 9.346 -26.243 1.00 43.23 330 PRO A CA 11
ATOM 12189 C C . PRO A 1 41 ? 5.207 9.502 -27.618 1.00 31.33 330 PRO A C 11
ATOM 12190 O O . PRO A 1 41 ? 5.571 8.518 -28.259 1.00 33.23 330 PRO A O 11
ATOM 12201 N N . GLY A 1 42 ? 5.342 10.748 -28.065 1.00 51.01 331 GLY A N 11
ATOM 12202 C CA . GLY A 1 42 ? 5.940 11.009 -29.361 1.00 44.33 331 GLY A CA 11
ATOM 12203 C C . GLY A 1 42 ? 7.383 10.550 -29.438 1.00 60.12 331 GLY A C 11
ATOM 12204 O O . GLY A 1 42 ? 8.183 10.846 -28.551 1.00 4.14 331 GLY A O 11
ATOM 12208 N N . ASP A 1 43 ? 7.715 9.822 -30.499 1.00 75.20 332 ASP A N 11
ATOM 12209 C CA . ASP A 1 43 ? 9.071 9.320 -30.688 1.00 50.53 332 ASP A CA 11
ATOM 12210 C C . ASP A 1 43 ? 9.193 8.574 -32.012 1.00 23.44 332 ASP A C 11
ATOM 12211 O O . ASP A 1 43 ? 9.762 9.088 -32.975 1.00 1.41 332 ASP A O 11
ATOM 12220 N N . ALA A 1 44 ? 8.658 7.358 -32.054 1.00 75.13 333 ALA A N 11
ATOM 12221 C CA . ALA A 1 44 ? 8.708 6.542 -33.260 1.00 74.31 333 ALA A CA 11
ATOM 12222 C C . ALA A 1 44 ? 7.575 6.905 -34.215 1.00 54.25 333 ALA A C 11
ATOM 12223 O O . ALA A 1 44 ? 6.575 7.509 -33.829 1.00 24.35 333 ALA A O 11
ATOM 12230 N N . PRO A 1 45 ? 7.736 6.531 -35.493 1.00 12.21 334 PRO A N 11
ATOM 12231 C CA . PRO A 1 45 ? 6.736 6.807 -36.531 1.00 42.44 334 PRO A CA 11
ATOM 12232 C C . PRO A 1 45 ? 5.466 5.984 -36.345 1.00 63.24 334 PRO A C 11
ATOM 12233 O O . PRO A 1 45 ? 5.518 4.835 -35.903 1.00 23.23 334 PRO A O 11
ATOM 12244 N N . TYR A 1 46 ? 4.328 6.576 -36.686 1.00 42.34 335 TYR A N 11
ATOM 12245 C CA . TYR A 1 46 ? 3.044 5.899 -36.556 1.00 35.44 335 TYR A CA 11
ATOM 12246 C C . TYR A 1 46 ? 2.816 4.935 -37.717 1.00 61.33 335 TYR A C 11
ATOM 12247 O O . TYR A 1 46 ? 2.783 5.341 -38.878 1.00 4.33 335 TYR A O 11
ATOM 12265 N N . CYS A 1 47 ? 2.659 3.656 -37.392 1.00 21.35 336 CYS A N 11
ATOM 12266 C CA . CYS A 1 47 ? 2.434 2.632 -38.405 1.00 43.24 336 CYS A CA 11
ATOM 12267 C C . CYS A 1 47 ? 0.942 2.436 -38.659 1.00 63.01 336 CYS A C 11
ATOM 12268 O O . CYS A 1 47 ? 0.108 2.774 -37.818 1.00 3.12 336 CYS A O 11
ATOM 12275 N N . THR A 1 48 ? 0.612 1.887 -39.824 1.00 72.44 337 THR A N 11
ATOM 12276 C CA . THR A 1 48 ? -0.778 1.646 -40.189 1.00 4.40 337 THR A CA 11
ATOM 12277 C C . THR A 1 48 ? -1.500 0.849 -39.109 1.00 63.14 337 THR A C 11
ATOM 12278 O O . THR A 1 48 ? -0.883 0.162 -38.294 1.00 2.24 337 THR A O 11
ATOM 12289 N N . PRO A 1 49 ? -2.839 0.940 -39.100 1.00 10.31 338 PRO A N 11
ATOM 12290 C CA . PRO A 1 49 ? -3.673 0.231 -38.126 1.00 72.31 338 PRO A CA 11
ATOM 12291 C C . PRO A 1 49 ? -3.679 -1.276 -38.354 1.00 72.42 338 PRO A C 11
ATOM 12292 O O . PRO A 1 49 ? -3.807 -2.056 -37.411 1.00 71.41 338 PRO A O 11
ATOM 12303 N N . GLU A 1 50 ? -3.538 -1.681 -39.613 1.00 73.10 339 GLU A N 11
ATOM 12304 C CA . GLU A 1 50 ? -3.527 -3.096 -39.964 1.00 12.52 339 GLU A CA 11
ATOM 12305 C C . GLU A 1 50 ? -2.276 -3.781 -39.422 1.00 11.34 339 GLU A C 11
ATOM 12306 O O . GLU A 1 50 ? -2.334 -4.913 -38.944 1.00 52.12 339 GLU A O 11
ATOM 12318 N N . GLN A 1 51 ? -1.146 -3.086 -39.502 1.00 41.01 340 GLN A N 11
ATOM 12319 C CA . GLN A 1 51 ? 0.119 -3.627 -39.021 1.00 45.12 340 GLN A CA 11
ATOM 12320 C C . GLN A 1 51 ? 0.307 -3.338 -37.535 1.00 12.32 340 GLN A C 11
ATOM 12321 O O . GLN A 1 51 ? 0.902 -4.133 -36.808 1.00 20.32 340 GLN A O 11
ATOM 12335 N N . TYR A 1 52 ? -0.205 -2.196 -37.092 1.00 35.00 341 TYR A N 11
ATOM 12336 C CA . TYR A 1 52 ? -0.093 -1.800 -35.692 1.00 24.13 341 TYR A CA 11
ATOM 12337 C C . TYR A 1 52 ? -0.809 -2.795 -34.785 1.00 13.05 341 TYR A C 11
ATOM 12338 O O . TYR A 1 52 ? -0.351 -3.090 -33.681 1.00 45.21 341 TYR A O 11
ATOM 12356 N N . LYS A 1 53 ? -1.938 -3.311 -35.260 1.00 3.43 342 LYS A N 11
ATOM 12357 C CA . LYS A 1 53 ? -2.720 -4.275 -34.495 1.00 64.21 342 LYS A CA 11
ATOM 12358 C C . LYS A 1 53 ? -2.221 -5.696 -34.738 1.00 3.04 342 LYS A C 11
ATOM 12359 O O . LYS A 1 53 ? -2.227 -6.528 -33.831 1.00 55.51 342 LYS A O 11
ATOM 12378 N N . GLU A 1 54 ? -1.789 -5.965 -35.966 1.00 53.23 343 GLU A N 11
ATOM 12379 C CA . GLU A 1 54 ? -1.285 -7.285 -36.326 1.00 13.31 343 GLU A CA 11
ATOM 12380 C C . GLU A 1 54 ? 0.060 -7.555 -35.659 1.00 52.53 343 GLU A C 11
ATOM 12381 O O . GLU A 1 54 ? 0.396 -8.700 -35.354 1.00 42.23 343 GLU A O 11
ATOM 12393 N N . CYS A 1 55 ? 0.827 -6.493 -35.438 1.00 62.11 344 CYS A N 11
ATOM 12394 C CA . CYS A 1 55 ? 2.137 -6.613 -34.808 1.00 44.02 344 CYS A CA 11
ATOM 12395 C C . CYS A 1 55 ? 2.021 -6.528 -33.289 1.00 21.03 344 CYS A C 11
ATOM 12396 O O . CYS A 1 55 ? 2.767 -7.181 -32.562 1.00 70.20 344 CYS A O 11
ATOM 12403 N N . ALA A 1 56 ? 1.076 -5.720 -32.817 1.00 53.44 345 ALA A N 11
ATOM 12404 C CA . ALA A 1 56 ? 0.860 -5.551 -31.386 1.00 2.42 345 ALA A CA 11
ATOM 12405 C C . ALA A 1 56 ? 0.347 -6.840 -30.752 1.00 34.22 345 ALA A C 11
ATOM 12406 O O . ALA A 1 56 ? 0.692 -7.165 -29.616 1.00 20.52 345 ALA A O 11
ATOM 12413 N N . ASP A 1 57 ? -0.479 -7.570 -31.495 1.00 61.40 346 ASP A N 11
ATOM 12414 C CA . ASP A 1 57 ? -1.039 -8.824 -31.006 1.00 60.52 346 ASP A CA 11
ATOM 12415 C C . ASP A 1 57 ? 0.058 -9.740 -30.476 1.00 3.32 346 ASP A C 11
ATOM 12416 O O . ASP A 1 57 ? 0.095 -10.087 -29.295 1.00 21.31 346 ASP A O 11
ATOM 12425 N N . PRO A 1 58 ? 0.975 -10.143 -31.368 1.00 24.13 347 PRO A N 11
ATOM 12426 C CA . PRO A 1 58 ? 2.091 -11.026 -31.013 1.00 41.44 347 PRO A CA 11
ATOM 12427 C C . PRO A 1 58 ? 3.118 -10.332 -30.125 1.00 25.24 347 PRO A C 11
ATOM 12428 O O . PRO A 1 58 ? 3.702 -10.950 -29.235 1.00 64.30 347 PRO A O 11
ATOM 12439 N N . ALA A 1 59 ? 3.334 -9.045 -30.372 1.00 21.32 348 ALA A N 11
ATOM 12440 C CA . ALA A 1 59 ? 4.290 -8.266 -29.593 1.00 43.04 348 ALA A CA 11
ATOM 12441 C C . ALA A 1 59 ? 3.908 -8.248 -28.117 1.00 13.43 348 ALA A C 11
ATOM 12442 O O . ALA A 1 59 ? 4.703 -8.626 -27.254 1.00 24.32 348 ALA A O 11
ATOM 12449 N N . LEU A 1 60 ? 2.687 -7.808 -27.831 1.00 24.23 349 LEU A N 11
ATOM 12450 C CA . LEU A 1 60 ? 2.201 -7.740 -26.458 1.00 43.54 349 LEU A CA 11
ATOM 12451 C C . LEU A 1 60 ? 2.002 -9.138 -25.881 1.00 42.14 349 LEU A C 11
ATOM 12452 O O . LEU A 1 60 ? 2.263 -9.376 -24.701 1.00 64.01 349 LEU A O 11
ATOM 12468 N N . ASP A 1 61 ? 1.542 -10.059 -26.720 1.00 50.13 350 ASP A N 11
ATOM 12469 C CA . ASP A 1 61 ? 1.312 -11.435 -26.294 1.00 53.02 350 ASP A CA 11
ATOM 12470 C C . ASP A 1 61 ? 2.633 -12.151 -26.035 1.00 23.02 350 ASP A C 11
ATOM 12471 O O . ASP A 1 61 ? 2.673 -13.176 -25.352 1.00 42.45 350 ASP A O 11
ATOM 12480 N N . PHE A 1 62 ? 3.714 -11.606 -26.584 1.00 14.02 351 PHE A N 11
ATOM 12481 C CA . PHE A 1 62 ? 5.037 -12.194 -26.414 1.00 53.15 351 PHE A CA 11
ATOM 12482 C C . PHE A 1 62 ? 5.703 -11.677 -25.143 1.00 44.51 351 PHE A C 11
ATOM 12483 O O . PHE A 1 62 ? 6.408 -12.414 -24.452 1.00 30.13 351 PHE A O 11
ATOM 12500 N N . LEU A 1 63 ? 5.476 -10.404 -24.839 1.00 53.22 352 LEU A N 11
ATOM 12501 C CA . LEU A 1 63 ? 6.053 -9.785 -23.651 1.00 74.13 352 LEU A CA 11
ATOM 12502 C C . LEU A 1 63 ? 5.186 -10.049 -22.423 1.00 55.43 352 LEU A C 11
ATOM 12503 O O . LEU A 1 63 ? 5.697 -10.256 -21.323 1.00 31.32 352 LEU A O 11
ATOM 12519 N N . VAL A 1 64 ? 3.872 -10.042 -22.621 1.00 72.42 353 VAL A N 11
ATOM 12520 C CA . VAL A 1 64 ? 2.934 -10.284 -21.532 1.00 62.01 353 VAL A CA 11
ATOM 12521 C C . VAL A 1 64 ? 3.352 -11.494 -20.705 1.00 23.44 353 VAL A C 11
ATOM 12522 O O . VAL A 1 64 ? 3.131 -11.537 -19.495 1.00 2.41 353 VAL A O 11
ATOM 12535 N N . GLU A 1 65 ? 3.958 -12.475 -21.366 1.00 55.21 354 GLU A N 11
ATOM 12536 C CA . GLU A 1 65 ? 4.407 -13.687 -20.690 1.00 71.01 354 GLU A CA 11
ATOM 12537 C C . GLU A 1 65 ? 5.851 -13.542 -20.217 1.00 2.34 354 GLU A C 11
ATOM 12538 O O . GLU A 1 65 ? 6.228 -14.064 -19.167 1.00 13.43 354 GLU A O 11
ATOM 12550 N N . LYS A 1 66 ? 6.656 -12.833 -21.000 1.00 10.52 355 LYS A N 11
ATOM 12551 C CA . LYS A 1 66 ? 8.059 -12.618 -20.663 1.00 24.10 355 LYS A CA 11
ATOM 12552 C C . LYS A 1 66 ? 8.298 -11.177 -20.223 1.00 51.34 355 LYS A C 11
ATOM 12553 O O . LYS A 1 66 ? 9.109 -10.464 -20.815 1.00 40.03 355 LYS A O 11
ATOM 12572 N N . ASP A 1 67 ? 7.588 -10.755 -19.183 1.00 35.24 356 ASP A N 11
ATOM 12573 C CA . ASP A 1 67 ? 7.725 -9.401 -18.662 1.00 31.04 356 ASP A CA 11
ATOM 12574 C C . ASP A 1 67 ? 7.201 -9.312 -17.232 1.00 13.20 356 ASP A C 11
ATOM 12575 O O . ASP A 1 67 ? 6.713 -8.267 -16.804 1.00 52.43 356 ASP A O 11
ATOM 12584 N N . ASN A 1 68 ? 7.303 -10.416 -16.500 1.00 11.25 357 ASN A N 11
ATOM 12585 C CA . ASN A 1 68 ? 6.837 -10.464 -15.119 1.00 73.22 357 ASN A CA 11
ATOM 12586 C C . ASN A 1 68 ? 7.912 -9.956 -14.163 1.00 0.50 357 ASN A C 11
ATOM 12587 O O . ASN A 1 68 ? 7.613 -9.283 -13.178 1.00 45.30 357 ASN A O 11
ATOM 12598 N N . GLU A 1 69 ? 9.166 -10.281 -14.464 1.00 74.44 358 GLU A N 11
ATOM 12599 C CA . GLU A 1 69 ? 10.286 -9.857 -13.633 1.00 64.53 358 GLU A CA 11
ATOM 12600 C C . GLU A 1 69 ? 11.133 -8.813 -14.352 1.00 70.23 358 GLU A C 11
ATOM 12601 O O . GLU A 1 69 ? 11.798 -7.992 -13.718 1.00 44.10 358 GLU A O 11
ATOM 12613 N N . TYR A 1 70 ? 11.106 -8.848 -15.680 1.00 60.44 359 TYR A N 11
ATOM 12614 C CA . TYR A 1 70 ? 11.873 -7.907 -16.486 1.00 35.43 359 TYR A CA 11
ATOM 12615 C C . TYR A 1 70 ? 11.248 -6.517 -16.442 1.00 31.41 359 TYR A C 11
ATOM 12616 O O . TYR A 1 70 ? 11.921 -5.530 -16.142 1.00 21.34 359 TYR A O 11
ATOM 12634 N N . CYS A 1 71 ? 9.956 -6.445 -16.742 1.00 3.01 360 CYS A N 11
ATOM 12635 C CA . CYS A 1 71 ? 9.237 -5.177 -16.737 1.00 11.13 360 CYS A CA 11
ATOM 12636 C C . CYS A 1 71 ? 8.529 -4.958 -15.404 1.00 10.42 360 CYS A C 11
ATOM 12637 O O . CYS A 1 71 ? 7.482 -4.313 -15.343 1.00 44.22 360 CYS A O 11
ATOM 12644 N N . VAL A 1 72 ? 9.108 -5.500 -14.337 1.00 13.44 361 VAL A N 11
ATOM 12645 C CA . VAL A 1 72 ? 8.534 -5.363 -13.003 1.00 13.10 361 VAL A CA 11
ATOM 12646 C C . VAL A 1 72 ? 8.917 -4.029 -12.374 1.00 71.23 361 VAL A C 11
ATOM 12647 O O . VAL A 1 72 ? 10.071 -3.603 -12.447 1.00 12.24 361 VAL A O 11
ATOM 12660 N N . CYS A 1 73 ? 7.943 -3.371 -11.754 1.00 34.51 362 CYS A N 11
ATOM 12661 C CA . CYS A 1 73 ? 8.177 -2.084 -11.110 1.00 13.45 362 CYS A CA 11
ATOM 12662 C C . CYS A 1 73 ? 7.627 -2.079 -9.687 1.00 63.24 362 CYS A C 11
ATOM 12663 O O . CYS A 1 73 ? 6.593 -2.685 -9.410 1.00 51.11 362 CYS A O 11
ATOM 12670 N N . GLU A 1 74 ? 8.329 -1.392 -8.790 1.00 72.45 363 GLU A N 11
ATOM 12671 C CA . GLU A 1 74 ? 7.910 -1.310 -7.396 1.00 4.22 363 GLU A CA 11
ATOM 12672 C C . GLU A 1 74 ? 7.142 -0.017 -7.133 1.00 64.13 363 GLU A C 11
ATOM 12673 O O . GLU A 1 74 ? 7.219 0.932 -7.913 1.00 25.42 363 GLU A O 11
ATOM 12685 N N . MET A 1 75 ? 6.402 0.010 -6.030 1.00 71.40 364 MET A N 11
ATOM 12686 C CA . MET A 1 75 ? 5.621 1.186 -5.664 1.00 35.43 364 MET A CA 11
ATOM 12687 C C . MET A 1 75 ? 6.486 2.442 -5.684 1.00 20.02 364 MET A C 11
ATOM 12688 O O . MET A 1 75 ? 7.704 2.388 -5.515 1.00 71.11 364 MET A O 11
ATOM 12702 N N . PRO A 1 76 ? 5.844 3.601 -5.895 1.00 4.33 365 PRO A N 11
ATOM 12703 C CA . PRO A 1 76 ? 6.538 4.892 -5.942 1.00 64.45 365 PRO A CA 11
ATOM 12704 C C . PRO A 1 76 ? 7.061 5.318 -4.575 1.00 64.05 365 PRO A C 11
ATOM 12705 O O . PRO A 1 76 ? 6.647 4.784 -3.545 1.00 4.33 365 PRO A O 11
ATOM 12716 N N . CYS A 1 77 ? 7.973 6.284 -4.571 1.00 21.32 366 CYS A N 11
ATOM 12717 C CA . CYS A 1 77 ? 8.555 6.782 -3.330 1.00 74.15 366 CYS A CA 11
ATOM 12718 C C . CYS A 1 77 ? 7.749 7.958 -2.786 1.00 62.22 366 CYS A C 11
ATOM 12719 O O . CYS A 1 77 ? 6.868 8.487 -3.464 1.00 73.53 366 CYS A O 11
ATOM 12726 N N . ASN A 1 78 ? 8.056 8.362 -1.557 1.00 63.40 367 ASN A N 11
ATOM 12727 C CA . ASN A 1 78 ? 7.361 9.475 -0.922 1.00 14.54 367 ASN A CA 11
ATOM 12728 C C . ASN A 1 78 ? 8.112 10.784 -1.143 1.00 33.43 367 ASN A C 11
ATOM 12729 O O . ASN A 1 78 ? 9.292 10.782 -1.496 1.00 33.24 367 ASN A O 11
ATOM 12739 N N . SER A 1 1 ? 12.959 4.650 3.691 1.00 41.30 290 SER A N 12
ATOM 12740 C CA . SER A 1 1 ? 11.876 5.590 3.428 1.00 12.42 290 SER A CA 12
ATOM 12741 C C . SER A 1 1 ? 11.855 6.001 1.959 1.00 40.03 290 SER A C 12
ATOM 12742 O O . SER A 1 1 ? 12.035 7.173 1.627 1.00 73.13 290 SER A O 12
ATOM 12750 N N . CYS A 1 2 ? 11.636 5.027 1.083 1.00 60.30 291 CYS A N 12
ATOM 12751 C CA . CYS A 1 2 ? 11.593 5.283 -0.352 1.00 45.32 291 CYS A CA 12
ATOM 12752 C C . CYS A 1 2 ? 10.383 4.606 -0.990 1.00 10.35 291 CYS A C 12
ATOM 12753 O O . CYS A 1 2 ? 10.513 3.581 -1.659 1.00 55.33 291 CYS A O 12
ATOM 12760 N N . LYS A 1 3 ? 9.207 5.186 -0.778 1.00 32.25 292 LYS A N 12
ATOM 12761 C CA . LYS A 1 3 ? 7.973 4.641 -1.332 1.00 33.12 292 LYS A CA 12
ATOM 12762 C C . LYS A 1 3 ? 7.021 5.759 -1.742 1.00 33.34 292 LYS A C 12
ATOM 12763 O O . LYS A 1 3 ? 7.077 6.864 -1.203 1.00 24.25 292 LYS A O 12
ATOM 12782 N N . ALA A 1 4 ? 6.145 5.464 -2.697 1.00 23.11 293 ALA A N 12
ATOM 12783 C CA . ALA A 1 4 ? 5.178 6.444 -3.177 1.00 74.34 293 ALA A CA 12
ATOM 12784 C C . ALA A 1 4 ? 4.178 6.807 -2.084 1.00 4.22 293 ALA A C 12
ATOM 12785 O O . ALA A 1 4 ? 4.294 6.355 -0.945 1.00 53.23 293 ALA A O 12
ATOM 12792 N N . THR A 1 5 ? 3.193 7.628 -2.439 1.00 55.34 294 THR A N 12
ATOM 12793 C CA . THR A 1 5 ? 2.173 8.052 -1.488 1.00 23.14 294 THR A CA 12
ATOM 12794 C C . THR A 1 5 ? 1.254 6.897 -1.115 1.00 32.51 294 THR A C 12
ATOM 12795 O O . THR A 1 5 ? 0.206 6.698 -1.732 1.00 34.30 294 THR A O 12
ATOM 12806 N N . THR A 1 6 ? 1.649 6.136 -0.099 1.00 15.01 295 THR A N 12
ATOM 12807 C CA . THR A 1 6 ? 0.859 4.998 0.356 1.00 10.15 295 THR A CA 12
ATOM 12808 C C . THR A 1 6 ? 0.387 5.197 1.792 1.00 44.02 295 THR A C 12
ATOM 12809 O O . THR A 1 6 ? 0.710 6.198 2.429 1.00 0.11 295 THR A O 12
ATOM 12820 N N . GLY A 1 7 ? -0.380 4.234 2.296 1.00 1.14 296 GLY A N 12
ATOM 12821 C CA . GLY A 1 7 ? -0.884 4.323 3.655 1.00 71.21 296 GLY A CA 12
ATOM 12822 C C . GLY A 1 7 ? -1.652 3.084 4.069 1.00 5.24 296 GLY A C 12
ATOM 12823 O O . GLY A 1 7 ? -1.064 2.026 4.294 1.00 23.13 296 GLY A O 12
ATOM 12827 N N . ASP A 1 8 ? -2.970 3.214 4.174 1.00 44.10 297 ASP A N 12
ATOM 12828 C CA . ASP A 1 8 ? -3.821 2.097 4.566 1.00 71.14 297 ASP A CA 12
ATOM 12829 C C . ASP A 1 8 ? -4.587 1.550 3.365 1.00 44.21 297 ASP A C 12
ATOM 12830 O O . ASP A 1 8 ? -4.976 0.383 3.345 1.00 35.52 297 ASP A O 12
ATOM 12839 N N . SER A 1 9 ? -4.800 2.402 2.369 1.00 12.41 298 SER A N 12
ATOM 12840 C CA . SER A 1 9 ? -5.523 2.006 1.166 1.00 71.14 298 SER A CA 12
ATOM 12841 C C . SER A 1 9 ? -5.001 0.677 0.630 1.00 24.35 298 SER A C 12
ATOM 12842 O O . SER A 1 9 ? -3.831 0.559 0.268 1.00 4.00 298 SER A O 12
ATOM 12850 N N . GLU A 1 10 ? -5.877 -0.322 0.584 1.00 23.43 299 GLU A N 12
ATOM 12851 C CA . GLU A 1 10 ? -5.505 -1.643 0.094 1.00 10.22 299 GLU A CA 12
ATOM 12852 C C . GLU A 1 10 ? -4.829 -1.546 -1.271 1.00 0.04 299 GLU A C 12
ATOM 12853 O O . GLU A 1 10 ? -3.932 -2.329 -1.589 1.00 52.31 299 GLU A O 12
ATOM 12865 N N . PHE A 1 11 ? -5.266 -0.581 -2.073 1.00 70.54 300 PHE A N 12
ATOM 12866 C CA . PHE A 1 11 ? -4.706 -0.383 -3.405 1.00 74.31 300 PHE A CA 12
ATOM 12867 C C . PHE A 1 11 ? -3.370 0.349 -3.329 1.00 15.22 300 PHE A C 12
ATOM 12868 O O . PHE A 1 11 ? -3.325 1.569 -3.161 1.00 71.21 300 PHE A O 12
ATOM 12885 N N . TYR A 1 12 ? -2.281 -0.403 -3.454 1.00 44.20 301 TYR A N 12
ATOM 12886 C CA . TYR A 1 12 ? -0.943 0.173 -3.395 1.00 62.04 301 TYR A CA 12
ATOM 12887 C C . TYR A 1 12 ? -0.814 1.350 -4.358 1.00 31.51 301 TYR A C 12
ATOM 12888 O O . TYR A 1 12 ? -1.590 1.479 -5.305 1.00 30.54 301 TYR A O 12
ATOM 12906 N N . ASP A 1 13 ? 0.172 2.204 -4.108 1.00 22.01 302 ASP A N 12
ATOM 12907 C CA . ASP A 1 13 ? 0.405 3.370 -4.953 1.00 14.10 302 ASP A CA 12
ATOM 12908 C C . ASP A 1 13 ? 1.308 3.017 -6.130 1.00 14.12 302 ASP A C 12
ATOM 12909 O O . ASP A 1 13 ? 2.414 3.543 -6.258 1.00 50.02 302 ASP A O 12
ATOM 12918 N N . THR A 1 14 ? 0.831 2.120 -6.987 1.00 44.44 303 THR A N 12
ATOM 12919 C CA . THR A 1 14 ? 1.595 1.694 -8.153 1.00 22.41 303 THR A CA 12
ATOM 12920 C C . THR A 1 14 ? 1.563 2.753 -9.249 1.00 1.55 303 THR A C 12
ATOM 12921 O O . THR A 1 14 ? 2.221 2.613 -10.280 1.00 63.15 303 THR A O 12
ATOM 12932 N N . TYR A 1 15 ? 0.795 3.812 -9.019 1.00 10.35 304 TYR A N 12
ATOM 12933 C CA . TYR A 1 15 ? 0.676 4.894 -9.988 1.00 13.12 304 TYR A CA 12
ATOM 12934 C C . TYR A 1 15 ? 2.050 5.333 -10.487 1.00 15.20 304 TYR A C 12
ATOM 12935 O O . TYR A 1 15 ? 2.200 5.756 -11.634 1.00 51.00 304 TYR A O 12
ATOM 12953 N N . SER A 1 16 ? 3.049 5.228 -9.618 1.00 4.52 305 SER A N 12
ATOM 12954 C CA . SER A 1 16 ? 4.410 5.615 -9.967 1.00 41.44 305 SER A CA 12
ATOM 12955 C C . SER A 1 16 ? 5.063 4.563 -10.859 1.00 63.42 305 SER A C 12
ATOM 12956 O O . SER A 1 16 ? 5.724 4.892 -11.844 1.00 60.12 305 SER A O 12
ATOM 12964 N N . ILE A 1 17 ? 4.871 3.297 -10.505 1.00 11.14 306 ILE A N 12
ATOM 12965 C CA . ILE A 1 17 ? 5.441 2.196 -11.274 1.00 10.32 306 ILE A CA 12
ATOM 12966 C C . ILE A 1 17 ? 4.764 2.067 -12.633 1.00 1.31 306 ILE A C 12
ATOM 12967 O O . ILE A 1 17 ? 5.383 1.642 -13.610 1.00 20.35 306 ILE A O 12
ATOM 12983 N N . THR A 1 18 ? 3.489 2.440 -12.691 1.00 33.50 307 THR A N 12
ATOM 12984 C CA . THR A 1 18 ? 2.728 2.367 -13.933 1.00 11.01 307 THR A CA 12
ATOM 12985 C C . THR A 1 18 ? 3.455 3.080 -15.066 1.00 23.32 307 THR A C 12
ATOM 12986 O O . THR A 1 18 ? 3.287 2.737 -16.236 1.00 23.04 307 THR A O 12
ATOM 12997 N N . ALA A 1 19 ? 4.264 4.073 -14.713 1.00 30.01 308 ALA A N 12
ATOM 12998 C CA . ALA A 1 19 ? 5.019 4.833 -15.701 1.00 64.21 308 ALA A CA 12
ATOM 12999 C C . ALA A 1 19 ? 6.243 4.055 -16.172 1.00 64.43 308 ALA A C 12
ATOM 13000 O O . ALA A 1 19 ? 6.649 4.157 -17.330 1.00 73.13 308 ALA A O 12
ATOM 13007 N N . CYS A 1 20 ? 6.829 3.278 -15.267 1.00 1.33 309 CYS A N 12
ATOM 13008 C CA . CYS A 1 20 ? 8.009 2.484 -15.589 1.00 51.50 309 CYS A CA 12
ATOM 13009 C C . CYS A 1 20 ? 7.676 1.410 -16.623 1.00 60.34 309 CYS A C 12
ATOM 13010 O O . CYS A 1 20 ? 8.302 1.339 -17.681 1.00 74.42 309 CYS A O 12
ATOM 13017 N N . ARG A 1 21 ? 6.688 0.580 -16.308 1.00 30.22 310 ARG A N 12
ATOM 13018 C CA . ARG A 1 21 ? 6.274 -0.489 -17.208 1.00 31.33 310 ARG A CA 12
ATOM 13019 C C . ARG A 1 21 ? 6.039 0.046 -18.617 1.00 22.11 310 ARG A C 12
ATOM 13020 O O . ARG A 1 21 ? 6.269 -0.654 -19.604 1.00 42.21 310 ARG A O 12
ATOM 13041 N N . ILE A 1 22 ? 5.579 1.290 -18.702 1.00 12.03 311 ILE A N 12
ATOM 13042 C CA . ILE A 1 22 ? 5.315 1.919 -19.990 1.00 63.41 311 ILE A CA 12
ATOM 13043 C C . ILE A 1 22 ? 6.606 2.140 -20.770 1.00 41.42 311 ILE A C 12
ATOM 13044 O O . ILE A 1 22 ? 6.656 1.927 -21.982 1.00 52.52 311 ILE A O 12
ATOM 13060 N N . ASP A 1 23 ? 7.649 2.567 -20.068 1.00 74.40 312 ASP A N 12
ATOM 13061 C CA . ASP A 1 23 ? 8.943 2.814 -20.693 1.00 15.11 312 ASP A CA 12
ATOM 13062 C C . ASP A 1 23 ? 9.564 1.512 -21.189 1.00 73.53 312 ASP A C 12
ATOM 13063 O O . ASP A 1 23 ? 10.223 1.483 -22.230 1.00 22.00 312 ASP A O 12
ATOM 13072 N N . CYS A 1 24 ? 9.352 0.437 -20.437 1.00 24.53 313 CYS A N 12
ATOM 13073 C CA . CYS A 1 24 ? 9.891 -0.869 -20.799 1.00 22.11 313 CYS A CA 12
ATOM 13074 C C . CYS A 1 24 ? 9.223 -1.403 -22.062 1.00 33.21 313 CYS A C 12
ATOM 13075 O O . CYS A 1 24 ? 9.892 -1.909 -22.963 1.00 0.43 313 CYS A O 12
ATOM 13082 N N . GLU A 1 25 ? 7.900 -1.285 -22.120 1.00 4.44 314 GLU A N 12
ATOM 13083 C CA . GLU A 1 25 ? 7.142 -1.757 -23.273 1.00 25.15 314 GLU A CA 12
ATOM 13084 C C . GLU A 1 25 ? 7.533 -0.989 -24.532 1.00 0.32 314 GLU A C 12
ATOM 13085 O O . GLU A 1 25 ? 7.832 -1.583 -25.569 1.00 34.34 314 GLU A O 12
ATOM 13097 N N . THR A 1 26 ? 7.526 0.337 -24.436 1.00 42.23 315 THR A N 12
ATOM 13098 C CA . THR A 1 26 ? 7.879 1.187 -25.566 1.00 0.44 315 THR A CA 12
ATOM 13099 C C . THR A 1 26 ? 9.181 0.730 -26.214 1.00 4.32 315 THR A C 12
ATOM 13100 O O . THR A 1 26 ? 9.342 0.813 -27.431 1.00 23.31 315 THR A O 12
ATOM 13111 N N . ARG A 1 27 ? 10.107 0.247 -25.392 1.00 15.31 316 ARG A N 12
ATOM 13112 C CA . ARG A 1 27 ? 11.395 -0.223 -25.886 1.00 65.44 316 ARG A CA 12
ATOM 13113 C C . ARG A 1 27 ? 11.297 -1.665 -26.377 1.00 64.21 316 ARG A C 12
ATOM 13114 O O . ARG A 1 27 ? 11.969 -2.053 -27.333 1.00 4.33 316 ARG A O 12
ATOM 13135 N N . TYR A 1 28 ? 10.457 -2.453 -25.715 1.00 30.43 317 TYR A N 12
ATOM 13136 C CA . TYR A 1 28 ? 10.273 -3.853 -26.081 1.00 21.13 317 TYR A CA 12
ATOM 13137 C C . TYR A 1 28 ? 9.611 -3.975 -27.450 1.00 44.35 317 TYR A C 12
ATOM 13138 O O . TYR A 1 28 ? 9.971 -4.838 -28.253 1.00 22.24 317 TYR A O 12
ATOM 13156 N N . LEU A 1 29 ? 8.643 -3.104 -27.711 1.00 42.04 318 LEU A N 12
ATOM 13157 C CA . LEU A 1 29 ? 7.929 -3.112 -28.983 1.00 21.14 318 LEU A CA 12
ATOM 13158 C C . LEU A 1 29 ? 8.801 -2.548 -30.100 1.00 12.12 318 LEU A C 12
ATOM 13159 O O . LEU A 1 29 ? 9.037 -3.209 -31.112 1.00 11.32 318 LEU A O 12
ATOM 13175 N N . VAL A 1 30 ? 9.279 -1.323 -29.910 1.00 33.43 319 VAL A N 12
ATOM 13176 C CA . VAL A 1 30 ? 10.128 -0.670 -30.899 1.00 32.54 319 VAL A CA 12
ATOM 13177 C C . VAL A 1 30 ? 11.362 -1.511 -31.204 1.00 65.34 319 VAL A C 12
ATOM 13178 O O . VAL A 1 30 ? 11.994 -1.351 -32.248 1.00 70.43 319 VAL A O 12
ATOM 13191 N N . GLU A 1 31 ? 11.702 -2.409 -30.284 1.00 72.24 320 GLU A N 12
ATOM 13192 C CA . GLU A 1 31 ? 12.863 -3.275 -30.454 1.00 51.42 320 GLU A CA 12
ATOM 13193 C C . GLU A 1 31 ? 12.687 -4.189 -31.663 1.00 20.45 320 GLU A C 12
ATOM 13194 O O . GLU A 1 31 ? 13.444 -4.109 -32.630 1.00 15.21 320 GLU A O 12
ATOM 13206 N N . ASN A 1 32 ? 11.683 -5.057 -31.602 1.00 41.14 321 ASN A N 12
ATOM 13207 C CA . ASN A 1 32 ? 11.407 -5.986 -32.691 1.00 23.35 321 ASN A CA 12
ATOM 13208 C C . ASN A 1 32 ? 10.257 -5.484 -33.557 1.00 62.24 321 ASN A C 12
ATOM 13209 O O . ASN A 1 32 ? 10.373 -5.413 -34.781 1.00 3.10 321 ASN A O 12
ATOM 13220 N N . CYS A 1 33 ? 9.148 -5.135 -32.915 1.00 30.43 322 CYS A N 12
ATOM 13221 C CA . CYS A 1 33 ? 7.976 -4.638 -33.626 1.00 42.22 322 CYS A CA 12
ATOM 13222 C C . CYS A 1 33 ? 8.270 -3.293 -34.286 1.00 2.00 322 CYS A C 12
ATOM 13223 O O . CYS A 1 33 ? 7.609 -2.905 -35.248 1.00 31.11 322 CYS A O 12
ATOM 13230 N N . ASN A 1 34 ? 9.267 -2.588 -33.761 1.00 55.05 323 ASN A N 12
ATOM 13231 C CA . ASN A 1 34 ? 9.648 -1.287 -34.299 1.00 42.50 323 ASN A CA 12
ATOM 13232 C C . ASN A 1 34 ? 8.429 -0.384 -34.456 1.00 72.32 323 ASN A C 12
ATOM 13233 O O . ASN A 1 34 ? 8.235 0.239 -35.500 1.00 50.42 323 ASN A O 12
ATOM 13244 N N . CYS A 1 35 ? 7.608 -0.319 -33.413 1.00 55.11 324 CYS A N 12
ATOM 13245 C CA . CYS A 1 35 ? 6.407 0.506 -33.433 1.00 1.24 324 CYS A CA 12
ATOM 13246 C C . CYS A 1 35 ? 5.860 0.706 -32.023 1.00 31.42 324 CYS A C 12
ATOM 13247 O O . CYS A 1 35 ? 6.187 -0.048 -31.106 1.00 2.14 324 CYS A O 12
ATOM 13254 N N . ARG A 1 36 ? 5.026 1.727 -31.857 1.00 24.51 325 ARG A N 12
ATOM 13255 C CA . ARG A 1 36 ? 4.435 2.027 -30.559 1.00 71.03 325 ARG A CA 12
ATOM 13256 C C . ARG A 1 36 ? 2.917 2.141 -30.666 1.00 53.10 325 ARG A C 12
ATOM 13257 O O . ARG A 1 36 ? 2.356 2.091 -31.760 1.00 20.24 325 ARG A O 12
ATOM 13278 N N . MET A 1 37 ? 2.257 2.292 -29.522 1.00 33.23 326 MET A N 12
ATOM 13279 C CA . MET A 1 37 ? 0.804 2.413 -29.488 1.00 60.44 326 MET A CA 12
ATOM 13280 C C . MET A 1 37 ? 0.374 3.864 -29.679 1.00 51.03 326 MET A C 12
ATOM 13281 O O . MET A 1 37 ? 1.206 4.772 -29.688 1.00 40.15 326 MET A O 12
ATOM 13295 N N . VAL A 1 38 ? -0.928 4.075 -29.833 1.00 21.24 327 VAL A N 12
ATOM 13296 C CA . VAL A 1 38 ? -1.468 5.416 -30.025 1.00 51.32 327 VAL A CA 12
ATOM 13297 C C . VAL A 1 38 ? -1.447 6.207 -28.721 1.00 61.12 327 VAL A C 12
ATOM 13298 O O . VAL A 1 38 ? -1.239 7.421 -28.724 1.00 12.04 327 VAL A O 12
ATOM 13311 N N . HIS A 1 39 ? -1.663 5.512 -27.610 1.00 54.24 328 HIS A N 12
ATOM 13312 C CA . HIS A 1 39 ? -1.666 6.150 -26.298 1.00 63.51 328 HIS A CA 12
ATOM 13313 C C . HIS A 1 39 ? -0.258 6.582 -25.899 1.00 34.50 328 HIS A C 12
ATOM 13314 O O . HIS A 1 39 ? -0.083 7.505 -25.104 1.00 63.34 328 HIS A O 12
ATOM 13328 N N . MET A 1 40 ? 0.742 5.909 -26.457 1.00 44.35 329 MET A N 12
ATOM 13329 C CA . MET A 1 40 ? 2.135 6.224 -26.160 1.00 53.32 329 MET A CA 12
ATOM 13330 C C . MET A 1 40 ? 2.450 7.675 -26.510 1.00 61.04 329 MET A C 12
ATOM 13331 O O . MET A 1 40 ? 1.805 8.288 -27.359 1.00 42.14 329 MET A O 12
ATOM 13345 N N . PRO A 1 41 ? 3.467 8.239 -25.840 1.00 24.01 330 PRO A N 12
ATOM 13346 C CA . PRO A 1 41 ? 3.890 9.624 -26.064 1.00 43.23 330 PRO A CA 12
ATOM 13347 C C . PRO A 1 41 ? 4.552 9.815 -27.425 1.00 31.33 330 PRO A C 12
ATOM 13348 O O . PRO A 1 41 ? 5.287 8.948 -27.895 1.00 33.23 330 PRO A O 12
ATOM 13359 N N . GLY A 1 42 ? 4.286 10.956 -28.051 1.00 51.01 331 GLY A N 12
ATOM 13360 C CA . GLY A 1 42 ? 4.864 11.241 -29.352 1.00 44.33 331 GLY A CA 12
ATOM 13361 C C . GLY A 1 42 ? 6.369 11.065 -29.369 1.00 60.12 331 GLY A C 12
ATOM 13362 O O . GLY A 1 42 ? 7.074 11.604 -28.515 1.00 4.14 331 GLY A O 12
ATOM 13366 N N . ASP A 1 43 ? 6.863 10.306 -30.341 1.00 75.20 332 ASP A N 12
ATOM 13367 C CA . ASP A 1 43 ? 8.296 10.059 -30.465 1.00 50.53 332 ASP A CA 12
ATOM 13368 C C . ASP A 1 43 ? 8.601 9.253 -31.723 1.00 23.44 332 ASP A C 12
ATOM 13369 O O . ASP A 1 43 ? 9.140 9.779 -32.695 1.00 1.41 332 ASP A O 12
ATOM 13378 N N . ALA A 1 44 ? 8.253 7.970 -31.695 1.00 75.13 333 ALA A N 12
ATOM 13379 C CA . ALA A 1 44 ? 8.489 7.090 -32.833 1.00 74.31 333 ALA A CA 12
ATOM 13380 C C . ALA A 1 44 ? 7.392 7.242 -33.882 1.00 54.25 333 ALA A C 12
ATOM 13381 O O . ALA A 1 44 ? 6.299 7.733 -33.603 1.00 24.35 333 ALA A O 12
ATOM 13388 N N . PRO A 1 45 ? 7.690 6.812 -35.117 1.00 12.21 334 PRO A N 12
ATOM 13389 C CA . PRO A 1 45 ? 6.742 6.891 -36.232 1.00 42.44 334 PRO A CA 12
ATOM 13390 C C . PRO A 1 45 ? 5.576 5.922 -36.071 1.00 63.24 334 PRO A C 12
ATOM 13391 O O . PRO A 1 45 ? 5.738 4.822 -35.541 1.00 23.23 334 PRO A O 12
ATOM 13402 N N . TYR A 1 46 ? 4.400 6.338 -36.530 1.00 42.34 335 TYR A N 12
ATOM 13403 C CA . TYR A 1 46 ? 3.205 5.507 -36.435 1.00 35.44 335 TYR A CA 12
ATOM 13404 C C . TYR A 1 46 ? 3.088 4.580 -37.641 1.00 61.33 335 TYR A C 12
ATOM 13405 O O . TYR A 1 46 ? 3.186 5.018 -38.788 1.00 4.33 335 TYR A O 12
ATOM 13423 N N . CYS A 1 47 ? 2.879 3.295 -37.374 1.00 21.35 336 CYS A N 12
ATOM 13424 C CA . CYS A 1 47 ? 2.748 2.304 -38.434 1.00 43.24 336 CYS A CA 12
ATOM 13425 C C . CYS A 1 47 ? 1.289 2.141 -38.849 1.00 63.01 336 CYS A C 12
ATOM 13426 O O . CYS A 1 47 ? 0.378 2.563 -38.137 1.00 3.12 336 CYS A O 12
ATOM 13433 N N . THR A 1 48 ? 1.073 1.524 -40.007 1.00 72.44 337 THR A N 12
ATOM 13434 C CA . THR A 1 48 ? -0.273 1.305 -40.517 1.00 4.40 337 THR A CA 12
ATOM 13435 C C . THR A 1 48 ? -1.148 0.610 -39.480 1.00 63.14 337 THR A C 12
ATOM 13436 O O . THR A 1 48 ? -0.660 -0.031 -38.550 1.00 2.24 337 THR A O 12
ATOM 13447 N N . PRO A 1 49 ? -2.474 0.740 -39.641 1.00 10.31 338 PRO A N 12
ATOM 13448 C CA . PRO A 1 49 ? -3.446 0.130 -38.729 1.00 72.31 338 PRO A CA 12
ATOM 13449 C C . PRO A 1 49 ? -3.480 -1.389 -38.849 1.00 72.42 338 PRO A C 12
ATOM 13450 O O . PRO A 1 49 ? -3.741 -2.092 -37.873 1.00 71.41 338 PRO A O 12
ATOM 13461 N N . GLU A 1 50 ? -3.216 -1.889 -40.053 1.00 73.10 339 GLU A N 12
ATOM 13462 C CA . GLU A 1 50 ? -3.218 -3.326 -40.299 1.00 12.52 339 GLU A CA 12
ATOM 13463 C C . GLU A 1 50 ? -1.932 -3.969 -39.785 1.00 11.34 339 GLU A C 12
ATOM 13464 O O . GLU A 1 50 ? -1.943 -5.097 -39.296 1.00 52.12 339 GLU A O 12
ATOM 13476 N N . GLN A 1 51 ? -0.826 -3.240 -39.901 1.00 41.01 340 GLN A N 12
ATOM 13477 C CA . GLN A 1 51 ? 0.467 -3.738 -39.449 1.00 45.12 340 GLN A CA 12
ATOM 13478 C C . GLN A 1 51 ? 0.644 -3.515 -37.950 1.00 12.32 340 GLN A C 12
ATOM 13479 O O . GLN A 1 51 ? 1.269 -4.323 -37.262 1.00 20.32 340 GLN A O 12
ATOM 13493 N N . TYR A 1 52 ? 0.089 -2.416 -37.452 1.00 35.00 341 TYR A N 12
ATOM 13494 C CA . TYR A 1 52 ? 0.187 -2.086 -36.034 1.00 24.13 341 TYR A CA 12
ATOM 13495 C C . TYR A 1 52 ? -0.608 -3.075 -35.188 1.00 13.05 341 TYR A C 12
ATOM 13496 O O . TYR A 1 52 ? -0.126 -3.568 -34.169 1.00 45.21 341 TYR A O 12
ATOM 13514 N N . LYS A 1 53 ? -1.833 -3.360 -35.620 1.00 3.43 342 LYS A N 12
ATOM 13515 C CA . LYS A 1 53 ? -2.698 -4.292 -34.905 1.00 64.21 342 LYS A CA 12
ATOM 13516 C C . LYS A 1 53 ? -2.201 -5.726 -35.060 1.00 3.04 342 LYS A C 12
ATOM 13517 O O . LYS A 1 53 ? -2.388 -6.556 -34.172 1.00 55.51 342 LYS A O 12
ATOM 13536 N N . GLU A 1 54 ? -1.565 -6.007 -36.193 1.00 53.23 343 GLU A N 12
ATOM 13537 C CA . GLU A 1 54 ? -1.041 -7.341 -36.462 1.00 13.31 343 GLU A CA 12
ATOM 13538 C C . GLU A 1 54 ? 0.306 -7.545 -35.773 1.00 52.53 343 GLU A C 12
ATOM 13539 O O . GLU A 1 54 ? 0.689 -8.671 -35.455 1.00 42.23 343 GLU A O 12
ATOM 13551 N N . CYS A 1 55 ? 1.020 -6.448 -35.547 1.00 62.11 344 CYS A N 12
ATOM 13552 C CA . CYS A 1 55 ? 2.324 -6.504 -34.897 1.00 44.02 344 CYS A CA 12
ATOM 13553 C C . CYS A 1 55 ? 2.181 -6.400 -33.381 1.00 21.03 344 CYS A C 12
ATOM 13554 O O . CYS A 1 55 ? 2.882 -7.081 -32.633 1.00 70.20 344 CYS A O 12
ATOM 13561 N N . ALA A 1 56 ? 1.270 -5.541 -32.936 1.00 53.44 345 ALA A N 12
ATOM 13562 C CA . ALA A 1 56 ? 1.034 -5.348 -31.512 1.00 2.42 345 ALA A CA 12
ATOM 13563 C C . ALA A 1 56 ? 0.405 -6.589 -30.886 1.00 34.22 345 ALA A C 12
ATOM 13564 O O . ALA A 1 56 ? 0.672 -6.916 -29.729 1.00 20.52 345 ALA A O 12
ATOM 13571 N N . ASP A 1 57 ? -0.432 -7.275 -31.657 1.00 61.40 346 ASP A N 12
ATOM 13572 C CA . ASP A 1 57 ? -1.098 -8.480 -31.178 1.00 60.52 346 ASP A CA 12
ATOM 13573 C C . ASP A 1 57 ? -0.095 -9.444 -30.551 1.00 3.32 346 ASP A C 12
ATOM 13574 O O . ASP A 1 57 ? -0.162 -9.761 -29.363 1.00 21.31 346 ASP A O 12
ATOM 13583 N N . PRO A 1 58 ? 0.856 -9.921 -31.366 1.00 24.13 347 PRO A N 12
ATOM 13584 C CA . PRO A 1 58 ? 1.891 -10.855 -30.913 1.00 41.44 347 PRO A CA 12
ATOM 13585 C C . PRO A 1 58 ? 2.893 -10.198 -29.969 1.00 25.24 347 PRO A C 12
ATOM 13586 O O . PRO A 1 58 ? 3.403 -10.836 -29.049 1.00 64.30 347 PRO A O 12
ATOM 13597 N N . ALA A 1 59 ? 3.168 -8.920 -30.203 1.00 21.32 348 ALA A N 12
ATOM 13598 C CA . ALA A 1 59 ? 4.106 -8.175 -29.371 1.00 43.04 348 ALA A CA 12
ATOM 13599 C C . ALA A 1 59 ? 3.707 -8.241 -27.901 1.00 13.43 348 ALA A C 12
ATOM 13600 O O . ALA A 1 59 ? 4.462 -8.737 -27.064 1.00 24.32 348 ALA A O 12
ATOM 13607 N N . LEU A 1 60 ? 2.518 -7.735 -27.592 1.00 24.23 349 LEU A N 12
ATOM 13608 C CA . LEU A 1 60 ? 2.019 -7.736 -26.223 1.00 43.54 349 LEU A CA 12
ATOM 13609 C C . LEU A 1 60 ? 1.786 -9.160 -25.728 1.00 42.14 349 LEU A C 12
ATOM 13610 O O . LEU A 1 60 ? 2.168 -9.510 -24.612 1.00 64.01 349 LEU A O 12
ATOM 13626 N N . ASP A 1 61 ? 1.158 -9.977 -26.567 1.00 50.13 350 ASP A N 12
ATOM 13627 C CA . ASP A 1 61 ? 0.878 -11.364 -26.216 1.00 53.02 350 ASP A CA 12
ATOM 13628 C C . ASP A 1 61 ? 2.168 -12.121 -25.920 1.00 23.02 350 ASP A C 12
ATOM 13629 O O . ASP A 1 61 ? 2.153 -13.154 -25.249 1.00 42.45 350 ASP A O 12
ATOM 13638 N N . PHE A 1 62 ? 3.282 -11.603 -26.426 1.00 14.02 351 PHE A N 12
ATOM 13639 C CA . PHE A 1 62 ? 4.581 -12.232 -26.218 1.00 53.15 351 PHE A CA 12
ATOM 13640 C C . PHE A 1 62 ? 5.229 -11.729 -24.931 1.00 44.51 351 PHE A C 12
ATOM 13641 O O . PHE A 1 62 ? 5.559 -12.514 -24.041 1.00 30.13 351 PHE A O 12
ATOM 13658 N N . LEU A 1 63 ? 5.407 -10.416 -24.839 1.00 53.22 352 LEU A N 12
ATOM 13659 C CA . LEU A 1 63 ? 6.016 -9.807 -23.662 1.00 74.13 352 LEU A CA 12
ATOM 13660 C C . LEU A 1 63 ? 5.191 -10.095 -22.412 1.00 55.43 352 LEU A C 12
ATOM 13661 O O . LEU A 1 63 ? 5.733 -10.238 -21.316 1.00 31.32 352 LEU A O 12
ATOM 13677 N N . VAL A 1 64 ? 3.875 -10.181 -22.583 1.00 72.42 353 VAL A N 12
ATOM 13678 C CA . VAL A 1 64 ? 2.975 -10.457 -21.471 1.00 62.01 353 VAL A CA 12
ATOM 13679 C C . VAL A 1 64 ? 3.218 -11.849 -20.898 1.00 23.44 353 VAL A C 12
ATOM 13680 O O . VAL A 1 64 ? 3.010 -12.087 -19.709 1.00 2.41 353 VAL A O 12
ATOM 13693 N N . GLU A 1 65 ? 3.661 -12.766 -21.754 1.00 55.21 354 GLU A N 12
ATOM 13694 C CA . GLU A 1 65 ? 3.932 -14.135 -21.332 1.00 71.01 354 GLU A CA 12
ATOM 13695 C C . GLU A 1 65 ? 5.381 -14.287 -20.877 1.00 2.34 354 GLU A C 12
ATOM 13696 O O . GLU A 1 65 ? 5.654 -14.849 -19.816 1.00 13.43 354 GLU A O 12
ATOM 13708 N N . LYS A 1 66 ? 6.305 -13.784 -21.687 1.00 10.52 355 LYS A N 12
ATOM 13709 C CA . LYS A 1 66 ? 7.726 -13.862 -21.370 1.00 24.10 355 LYS A CA 12
ATOM 13710 C C . LYS A 1 66 ? 8.128 -12.759 -20.396 1.00 51.34 355 LYS A C 12
ATOM 13711 O O . LYS A 1 66 ? 8.451 -13.026 -19.238 1.00 40.03 355 LYS A O 12
ATOM 13730 N N . ASP A 1 67 ? 8.103 -11.519 -20.872 1.00 35.24 356 ASP A N 12
ATOM 13731 C CA . ASP A 1 67 ? 8.461 -10.375 -20.042 1.00 31.04 356 ASP A CA 12
ATOM 13732 C C . ASP A 1 67 ? 7.346 -10.048 -19.055 1.00 13.20 356 ASP A C 12
ATOM 13733 O O . ASP A 1 67 ? 6.655 -9.040 -19.195 1.00 52.43 356 ASP A O 12
ATOM 13742 N N . ASN A 1 68 ? 7.175 -10.908 -18.056 1.00 11.25 357 ASN A N 12
ATOM 13743 C CA . ASN A 1 68 ? 6.141 -10.711 -17.046 1.00 73.22 357 ASN A CA 12
ATOM 13744 C C . ASN A 1 68 ? 6.672 -9.886 -15.877 1.00 0.50 357 ASN A C 12
ATOM 13745 O O . ASN A 1 68 ? 6.061 -8.898 -15.474 1.00 45.30 357 ASN A O 12
ATOM 13756 N N . GLU A 1 69 ? 7.816 -10.301 -15.339 1.00 74.44 358 GLU A N 12
ATOM 13757 C CA . GLU A 1 69 ? 8.428 -9.600 -14.217 1.00 64.53 358 GLU A CA 12
ATOM 13758 C C . GLU A 1 69 ? 9.707 -8.890 -14.651 1.00 70.23 358 GLU A C 12
ATOM 13759 O O . GLU A 1 69 ? 10.538 -8.521 -13.822 1.00 44.10 358 GLU A O 12
ATOM 13771 N N . TYR A 1 70 ? 9.857 -8.703 -15.957 1.00 60.44 359 TYR A N 12
ATOM 13772 C CA . TYR A 1 70 ? 11.035 -8.039 -16.505 1.00 35.43 359 TYR A CA 12
ATOM 13773 C C . TYR A 1 70 ? 10.890 -6.522 -16.430 1.00 31.41 359 TYR A C 12
ATOM 13774 O O . TYR A 1 70 ? 11.864 -5.804 -16.203 1.00 21.34 359 TYR A O 12
ATOM 13792 N N . CYS A 1 71 ? 9.666 -6.042 -16.622 1.00 3.01 360 CYS A N 12
ATOM 13793 C CA . CYS A 1 71 ? 9.390 -4.611 -16.576 1.00 11.13 360 CYS A CA 12
ATOM 13794 C C . CYS A 1 71 ? 8.899 -4.196 -15.193 1.00 10.42 360 CYS A C 12
ATOM 13795 O O . CYS A 1 71 ? 8.127 -3.246 -15.056 1.00 44.22 360 CYS A O 12
ATOM 13802 N N . VAL A 1 72 ? 9.352 -4.912 -14.170 1.00 13.44 361 VAL A N 12
ATOM 13803 C CA . VAL A 1 72 ? 8.960 -4.618 -12.796 1.00 13.10 361 VAL A CA 12
ATOM 13804 C C . VAL A 1 72 ? 9.793 -3.479 -12.219 1.00 71.23 361 VAL A C 12
ATOM 13805 O O . VAL A 1 72 ? 11.017 -3.463 -12.349 1.00 12.24 361 VAL A O 12
ATOM 13818 N N . CYS A 1 73 ? 9.121 -2.527 -11.581 1.00 34.51 362 CYS A N 12
ATOM 13819 C CA . CYS A 1 73 ? 9.798 -1.383 -10.982 1.00 13.45 362 CYS A CA 12
ATOM 13820 C C . CYS A 1 73 ? 9.351 -1.179 -9.538 1.00 63.24 362 CYS A C 12
ATOM 13821 O O . CYS A 1 73 ? 8.192 -1.418 -9.198 1.00 51.11 362 CYS A O 12
ATOM 13828 N N . GLU A 1 74 ? 10.276 -0.737 -8.693 1.00 72.45 363 GLU A N 12
ATOM 13829 C CA . GLU A 1 74 ? 9.977 -0.502 -7.286 1.00 4.22 363 GLU A CA 12
ATOM 13830 C C . GLU A 1 74 ? 9.370 0.883 -7.082 1.00 64.13 363 GLU A C 12
ATOM 13831 O O . GLU A 1 74 ? 9.512 1.764 -7.929 1.00 25.42 363 GLU A O 12
ATOM 13843 N N . MET A 1 75 ? 8.693 1.067 -5.953 1.00 71.40 364 MET A N 12
ATOM 13844 C CA . MET A 1 75 ? 8.066 2.344 -5.638 1.00 35.43 364 MET A CA 12
ATOM 13845 C C . MET A 1 75 ? 9.095 3.469 -5.635 1.00 20.02 364 MET A C 12
ATOM 13846 O O . MET A 1 75 ? 10.290 3.250 -5.437 1.00 71.11 364 MET A O 12
ATOM 13860 N N . PRO A 1 76 ? 8.624 4.705 -5.859 1.00 4.33 365 PRO A N 12
ATOM 13861 C CA . PRO A 1 76 ? 9.487 5.890 -5.887 1.00 64.45 365 PRO A CA 12
ATOM 13862 C C . PRO A 1 76 ? 10.033 6.242 -4.507 1.00 64.05 365 PRO A C 12
ATOM 13863 O O . PRO A 1 76 ? 9.552 5.738 -3.492 1.00 4.33 365 PRO A O 12
ATOM 13874 N N . CYS A 1 77 ? 11.037 7.110 -4.477 1.00 21.32 366 CYS A N 12
ATOM 13875 C CA . CYS A 1 77 ? 11.648 7.531 -3.222 1.00 74.15 366 CYS A CA 12
ATOM 13876 C C . CYS A 1 77 ? 10.921 8.741 -2.642 1.00 62.22 366 CYS A C 12
ATOM 13877 O O . CYS A 1 77 ? 10.090 9.357 -3.308 1.00 73.53 366 CYS A O 12
ATOM 13884 N N . ASN A 1 78 ? 11.241 9.075 -1.396 1.00 63.40 367 ASN A N 12
ATOM 13885 C CA . ASN A 1 78 ? 10.619 10.211 -0.725 1.00 14.54 367 ASN A CA 12
ATOM 13886 C C . ASN A 1 78 ? 11.500 11.452 -0.827 1.00 33.43 367 ASN A C 12
ATOM 13887 O O . ASN A 1 78 ? 12.571 11.515 -0.223 1.00 33.24 367 ASN A O 12
ATOM 13897 N N . SER A 1 1 ? 12.516 11.459 -6.967 1.00 41.30 290 SER A N 13
ATOM 13898 C CA . SER A 1 1 ? 12.799 10.273 -6.168 1.00 12.42 290 SER A CA 13
ATOM 13899 C C . SER A 1 1 ? 11.597 9.334 -6.145 1.00 40.03 290 SER A C 13
ATOM 13900 O O . SER A 1 1 ? 11.747 8.112 -6.181 1.00 73.13 290 SER A O 13
ATOM 13908 N N . CYS A 1 2 ? 10.402 9.913 -6.084 1.00 60.30 291 CYS A N 13
ATOM 13909 C CA . CYS A 1 2 ? 9.173 9.131 -6.055 1.00 45.32 291 CYS A CA 13
ATOM 13910 C C . CYS A 1 2 ? 7.963 10.007 -6.370 1.00 10.35 291 CYS A C 13
ATOM 13911 O O . CYS A 1 2 ? 7.513 10.787 -5.531 1.00 55.33 291 CYS A O 13
ATOM 13918 N N . LYS A 1 3 ? 7.442 9.872 -7.585 1.00 32.25 292 LYS A N 13
ATOM 13919 C CA . LYS A 1 3 ? 6.284 10.649 -8.012 1.00 33.12 292 LYS A CA 13
ATOM 13920 C C . LYS A 1 3 ? 5.746 10.136 -9.344 1.00 33.34 292 LYS A C 13
ATOM 13921 O O . LYS A 1 3 ? 6.460 9.479 -10.100 1.00 24.25 292 LYS A O 13
ATOM 13940 N N . ALA A 1 4 ? 4.483 10.443 -9.624 1.00 23.11 293 ALA A N 13
ATOM 13941 C CA . ALA A 1 4 ? 3.852 10.017 -10.867 1.00 74.34 293 ALA A CA 13
ATOM 13942 C C . ALA A 1 4 ? 2.547 10.767 -11.104 1.00 4.22 293 ALA A C 13
ATOM 13943 O O . ALA A 1 4 ? 2.178 11.653 -10.333 1.00 53.23 293 ALA A O 13
ATOM 13950 N N . THR A 1 5 ? 1.850 10.408 -12.179 1.00 55.34 294 THR A N 13
ATOM 13951 C CA . THR A 1 5 ? 0.586 11.049 -12.520 1.00 23.14 294 THR A CA 13
ATOM 13952 C C . THR A 1 5 ? -0.543 10.547 -11.628 1.00 32.51 294 THR A C 13
ATOM 13953 O O . THR A 1 5 ? -1.134 9.498 -11.888 1.00 34.30 294 THR A O 13
ATOM 13964 N N . THR A 1 6 ? -0.842 11.303 -10.575 1.00 15.01 295 THR A N 13
ATOM 13965 C CA . THR A 1 6 ? -1.901 10.934 -9.646 1.00 10.15 295 THR A CA 13
ATOM 13966 C C . THR A 1 6 ? -3.267 10.986 -10.319 1.00 44.02 295 THR A C 13
ATOM 13967 O O . THR A 1 6 ? -3.437 11.632 -11.352 1.00 0.11 295 THR A O 13
ATOM 13978 N N . GLY A 1 7 ? -4.240 10.301 -9.726 1.00 1.14 296 GLY A N 13
ATOM 13979 C CA . GLY A 1 7 ? -5.580 10.283 -10.284 1.00 71.21 296 GLY A CA 13
ATOM 13980 C C . GLY A 1 7 ? -5.969 8.918 -10.815 1.00 5.24 296 GLY A C 13
ATOM 13981 O O . GLY A 1 7 ? -6.594 8.809 -11.871 1.00 23.13 296 GLY A O 13
ATOM 13985 N N . ASP A 1 8 ? -5.597 7.872 -10.085 1.00 44.10 297 ASP A N 13
ATOM 13986 C CA . ASP A 1 8 ? -5.910 6.507 -10.490 1.00 71.14 297 ASP A CA 13
ATOM 13987 C C . ASP A 1 8 ? -6.497 5.716 -9.324 1.00 44.21 297 ASP A C 13
ATOM 13988 O O . ASP A 1 8 ? -7.671 5.347 -9.341 1.00 35.52 297 ASP A O 13
ATOM 13997 N N . SER A 1 9 ? -5.672 5.458 -8.314 1.00 12.41 298 SER A N 13
ATOM 13998 C CA . SER A 1 9 ? -6.108 4.707 -7.143 1.00 71.14 298 SER A CA 13
ATOM 13999 C C . SER A 1 9 ? -5.862 5.502 -5.865 1.00 24.35 298 SER A C 13
ATOM 14000 O O . SER A 1 9 ? -5.395 6.640 -5.910 1.00 4.00 298 SER A O 13
ATOM 14008 N N . GLU A 1 10 ? -6.178 4.893 -4.727 1.00 23.43 299 GLU A N 13
ATOM 14009 C CA . GLU A 1 10 ? -5.992 5.545 -3.435 1.00 10.22 299 GLU A CA 13
ATOM 14010 C C . GLU A 1 10 ? -5.326 4.599 -2.440 1.00 0.04 299 GLU A C 13
ATOM 14011 O O . GLU A 1 10 ? -4.443 5.000 -1.682 1.00 52.31 299 GLU A O 13
ATOM 14023 N N . PHE A 1 11 ? -5.756 3.342 -2.449 1.00 70.54 300 PHE A N 13
ATOM 14024 C CA . PHE A 1 11 ? -5.203 2.339 -1.546 1.00 74.31 300 PHE A CA 13
ATOM 14025 C C . PHE A 1 11 ? -3.816 1.898 -2.006 1.00 15.22 300 PHE A C 13
ATOM 14026 O O . PHE A 1 11 ? -2.834 2.040 -1.277 1.00 71.21 300 PHE A O 13
ATOM 14043 N N . TYR A 1 12 ? -3.745 1.362 -3.220 1.00 44.20 301 TYR A N 13
ATOM 14044 C CA . TYR A 1 12 ? -2.480 0.898 -3.777 1.00 62.04 301 TYR A CA 13
ATOM 14045 C C . TYR A 1 12 ? -1.893 1.932 -4.732 1.00 31.51 301 TYR A C 13
ATOM 14046 O O . TYR A 1 12 ? -2.622 2.599 -5.467 1.00 30.54 301 TYR A O 13
ATOM 14064 N N . ASP A 1 13 ? -0.571 2.059 -4.717 1.00 22.01 302 ASP A N 13
ATOM 14065 C CA . ASP A 1 13 ? 0.117 3.010 -5.583 1.00 14.10 302 ASP A CA 13
ATOM 14066 C C . ASP A 1 13 ? 0.518 2.354 -6.900 1.00 14.12 302 ASP A C 13
ATOM 14067 O O . ASP A 1 13 ? 1.647 2.512 -7.366 1.00 50.02 302 ASP A O 13
ATOM 14076 N N . THR A 1 14 ? -0.413 1.616 -7.495 1.00 44.44 303 THR A N 13
ATOM 14077 C CA . THR A 1 14 ? -0.156 0.934 -8.758 1.00 22.41 303 THR A CA 13
ATOM 14078 C C . THR A 1 14 ? -0.072 1.926 -9.912 1.00 1.55 303 THR A C 13
ATOM 14079 O O . THR A 1 14 ? 0.541 1.644 -10.942 1.00 63.15 303 THR A O 13
ATOM 14090 N N . TYR A 1 15 ? -0.691 3.088 -9.733 1.00 10.35 304 TYR A N 13
ATOM 14091 C CA . TYR A 1 15 ? -0.687 4.123 -10.761 1.00 13.12 304 TYR A CA 13
ATOM 14092 C C . TYR A 1 15 ? 0.723 4.358 -11.293 1.00 15.20 304 TYR A C 13
ATOM 14093 O O . TYR A 1 15 ? 0.911 4.674 -12.467 1.00 51.00 304 TYR A O 13
ATOM 14111 N N . SER A 1 16 ? 1.711 4.199 -10.419 1.00 4.52 305 SER A N 13
ATOM 14112 C CA . SER A 1 16 ? 3.107 4.397 -10.798 1.00 41.44 305 SER A CA 13
ATOM 14113 C C . SER A 1 16 ? 3.699 3.114 -11.376 1.00 63.42 305 SER A C 13
ATOM 14114 O O . SER A 1 16 ? 4.526 3.156 -12.287 1.00 60.12 305 SER A O 13
ATOM 14122 N N . ILE A 1 17 ? 3.269 1.978 -10.839 1.00 11.14 306 ILE A N 13
ATOM 14123 C CA . ILE A 1 17 ? 3.756 0.684 -11.300 1.00 10.32 306 ILE A CA 13
ATOM 14124 C C . ILE A 1 17 ? 3.316 0.411 -12.735 1.00 1.31 306 ILE A C 13
ATOM 14125 O O . ILE A 1 17 ? 4.056 -0.180 -13.522 1.00 20.35 306 ILE A O 13
ATOM 14141 N N . THR A 1 18 ? 2.106 0.847 -13.070 1.00 33.50 307 THR A N 13
ATOM 14142 C CA . THR A 1 18 ? 1.566 0.651 -14.410 1.00 11.01 307 THR A CA 13
ATOM 14143 C C . THR A 1 18 ? 2.383 1.412 -15.448 1.00 23.32 307 THR A C 13
ATOM 14144 O O . THR A 1 18 ? 2.818 0.842 -16.448 1.00 23.04 307 THR A O 13
ATOM 14155 N N . ALA A 1 19 ? 2.588 2.702 -15.204 1.00 30.01 308 ALA A N 13
ATOM 14156 C CA . ALA A 1 19 ? 3.355 3.540 -16.116 1.00 64.21 308 ALA A CA 13
ATOM 14157 C C . ALA A 1 19 ? 4.767 2.997 -16.305 1.00 64.43 308 ALA A C 13
ATOM 14158 O O . ALA A 1 19 ? 5.371 3.163 -17.365 1.00 73.13 308 ALA A O 13
ATOM 14165 N N . CYS A 1 20 ? 5.289 2.349 -15.270 1.00 1.33 309 CYS A N 13
ATOM 14166 C CA . CYS A 1 20 ? 6.631 1.782 -15.320 1.00 51.50 309 CYS A CA 13
ATOM 14167 C C . CYS A 1 20 ? 6.777 0.833 -16.507 1.00 60.34 309 CYS A C 13
ATOM 14168 O O . CYS A 1 20 ? 7.784 0.860 -17.216 1.00 74.42 309 CYS A O 13
ATOM 14175 N N . ARG A 1 21 ? 5.765 -0.001 -16.718 1.00 30.22 310 ARG A N 13
ATOM 14176 C CA . ARG A 1 21 ? 5.781 -0.958 -17.819 1.00 31.33 310 ARG A CA 13
ATOM 14177 C C . ARG A 1 21 ? 5.575 -0.252 -19.156 1.00 22.11 310 ARG A C 13
ATOM 14178 O O . ARG A 1 21 ? 5.976 -0.758 -20.204 1.00 42.21 310 ARG A O 13
ATOM 14199 N N . ILE A 1 22 ? 4.946 0.918 -19.110 1.00 12.03 311 ILE A N 13
ATOM 14200 C CA . ILE A 1 22 ? 4.687 1.693 -20.318 1.00 63.41 311 ILE A CA 13
ATOM 14201 C C . ILE A 1 22 ? 5.986 2.200 -20.934 1.00 41.42 311 ILE A C 13
ATOM 14202 O O . ILE A 1 22 ? 6.166 2.156 -22.151 1.00 52.52 311 ILE A O 13
ATOM 14218 N N . ASP A 1 23 ? 6.890 2.678 -20.087 1.00 74.40 312 ASP A N 13
ATOM 14219 C CA . ASP A 1 23 ? 8.175 3.192 -20.548 1.00 15.11 312 ASP A CA 13
ATOM 14220 C C . ASP A 1 23 ? 9.005 2.082 -21.187 1.00 73.53 312 ASP A C 13
ATOM 14221 O O . ASP A 1 23 ? 9.721 2.311 -22.162 1.00 22.00 312 ASP A O 13
ATOM 14230 N N . CYS A 1 24 ? 8.905 0.880 -20.629 1.00 24.53 313 CYS A N 13
ATOM 14231 C CA . CYS A 1 24 ? 9.648 -0.265 -21.143 1.00 22.11 313 CYS A CA 13
ATOM 14232 C C . CYS A 1 24 ? 9.014 -0.793 -22.425 1.00 33.21 313 CYS A C 13
ATOM 14233 O O . CYS A 1 24 ? 9.710 -1.089 -23.396 1.00 0.43 313 CYS A O 13
ATOM 14240 N N . GLU A 1 25 ? 7.690 -0.908 -22.421 1.00 4.44 314 GLU A N 13
ATOM 14241 C CA . GLU A 1 25 ? 6.962 -1.401 -23.585 1.00 25.15 314 GLU A CA 13
ATOM 14242 C C . GLU A 1 25 ? 7.341 -0.614 -24.836 1.00 0.32 314 GLU A C 13
ATOM 14243 O O . GLU A 1 25 ? 7.607 -1.192 -25.892 1.00 34.34 314 GLU A O 13
ATOM 14255 N N . THR A 1 26 ? 7.362 0.709 -24.712 1.00 42.23 315 THR A N 13
ATOM 14256 C CA . THR A 1 26 ? 7.705 1.577 -25.833 1.00 0.44 315 THR A CA 13
ATOM 14257 C C . THR A 1 26 ? 8.997 1.123 -26.503 1.00 4.32 315 THR A C 13
ATOM 14258 O O . THR A 1 26 ? 9.135 1.206 -27.723 1.00 23.31 315 THR A O 13
ATOM 14269 N N . ARG A 1 27 ? 9.940 0.645 -25.698 1.00 15.31 316 ARG A N 13
ATOM 14270 C CA . ARG A 1 27 ? 11.221 0.179 -26.214 1.00 65.44 316 ARG A CA 13
ATOM 14271 C C . ARG A 1 27 ? 11.123 -1.271 -26.684 1.00 64.21 316 ARG A C 13
ATOM 14272 O O . ARG A 1 27 ? 11.623 -1.623 -27.752 1.00 4.33 316 ARG A O 13
ATOM 14293 N N . TYR A 1 28 ? 10.477 -2.106 -25.878 1.00 30.43 317 TYR A N 13
ATOM 14294 C CA . TYR A 1 28 ? 10.316 -3.517 -26.209 1.00 21.13 317 TYR A CA 13
ATOM 14295 C C . TYR A 1 28 ? 9.616 -3.684 -27.554 1.00 44.35 317 TYR A C 13
ATOM 14296 O O . TYR A 1 28 ? 9.968 -4.560 -28.345 1.00 22.24 317 TYR A O 13
ATOM 14314 N N . LEU A 1 29 ? 8.623 -2.839 -27.806 1.00 42.04 318 LEU A N 13
ATOM 14315 C CA . LEU A 1 29 ? 7.873 -2.890 -29.056 1.00 21.14 318 LEU A CA 13
ATOM 14316 C C . LEU A 1 29 ? 8.719 -2.386 -30.221 1.00 12.12 318 LEU A C 13
ATOM 14317 O O . LEU A 1 29 ? 8.994 -3.123 -31.167 1.00 11.32 318 LEU A O 13
ATOM 14333 N N . VAL A 1 30 ? 9.130 -1.124 -30.143 1.00 33.43 319 VAL A N 13
ATOM 14334 C CA . VAL A 1 30 ? 9.948 -0.521 -31.190 1.00 32.54 319 VAL A CA 13
ATOM 14335 C C . VAL A 1 30 ? 11.221 -1.328 -31.425 1.00 65.34 319 VAL A C 13
ATOM 14336 O O . VAL A 1 30 ? 11.846 -1.224 -32.481 1.00 70.43 319 VAL A O 13
ATOM 14349 N N . GLU A 1 31 ? 11.598 -2.132 -30.436 1.00 72.24 320 GLU A N 13
ATOM 14350 C CA . GLU A 1 31 ? 12.796 -2.955 -30.537 1.00 51.42 320 GLU A CA 13
ATOM 14351 C C . GLU A 1 31 ? 12.656 -3.986 -31.654 1.00 20.45 320 GLU A C 13
ATOM 14352 O O . GLU A 1 31 ? 13.402 -3.962 -32.632 1.00 15.21 320 GLU A O 13
ATOM 14364 N N . ASN A 1 32 ? 11.694 -4.889 -31.500 1.00 41.14 321 ASN A N 13
ATOM 14365 C CA . ASN A 1 32 ? 11.456 -5.930 -32.494 1.00 23.35 321 ASN A CA 13
ATOM 14366 C C . ASN A 1 32 ? 10.276 -5.564 -33.391 1.00 62.24 321 ASN A C 13
ATOM 14367 O O . ASN A 1 32 ? 10.386 -5.584 -34.618 1.00 3.10 321 ASN A O 13
ATOM 14378 N N . CYS A 1 33 ? 9.150 -5.231 -32.771 1.00 30.43 322 CYS A N 13
ATOM 14379 C CA . CYS A 1 33 ? 7.950 -4.861 -33.512 1.00 42.22 322 CYS A CA 13
ATOM 14380 C C . CYS A 1 33 ? 8.166 -3.563 -34.286 1.00 2.00 322 CYS A C 13
ATOM 14381 O O . CYS A 1 33 ? 7.472 -3.288 -35.264 1.00 31.11 322 CYS A O 13
ATOM 14388 N N . ASN A 1 34 ? 9.136 -2.770 -33.840 1.00 55.05 323 ASN A N 13
ATOM 14389 C CA . ASN A 1 34 ? 9.445 -1.501 -34.490 1.00 42.50 323 ASN A CA 13
ATOM 14390 C C . ASN A 1 34 ? 8.182 -0.665 -34.678 1.00 72.32 323 ASN A C 13
ATOM 14391 O O . ASN A 1 34 ? 7.937 -0.125 -35.757 1.00 50.42 323 ASN A O 13
ATOM 14402 N N . CYS A 1 35 ? 7.385 -0.561 -33.620 1.00 55.11 324 CYS A N 13
ATOM 14403 C CA . CYS A 1 35 ? 6.149 0.209 -33.665 1.00 1.24 324 CYS A CA 13
ATOM 14404 C C . CYS A 1 35 ? 5.679 0.569 -32.258 1.00 31.42 324 CYS A C 13
ATOM 14405 O O . CYS A 1 35 ? 6.174 0.027 -31.271 1.00 2.14 324 CYS A O 13
ATOM 14412 N N . ARG A 1 36 ? 4.723 1.488 -32.178 1.00 24.51 325 ARG A N 13
ATOM 14413 C CA . ARG A 1 36 ? 4.188 1.922 -30.893 1.00 71.03 325 ARG A CA 13
ATOM 14414 C C . ARG A 1 36 ? 2.674 2.104 -30.967 1.00 53.10 325 ARG A C 13
ATOM 14415 O O . ARG A 1 36 ? 2.072 1.946 -32.029 1.00 20.24 325 ARG A O 13
ATOM 14436 N N . MET A 1 37 ? 2.067 2.436 -29.833 1.00 33.23 326 MET A N 13
ATOM 14437 C CA . MET A 1 37 ? 0.624 2.640 -29.771 1.00 60.44 326 MET A CA 13
ATOM 14438 C C . MET A 1 37 ? 0.277 4.119 -29.913 1.00 51.03 326 MET A C 13
ATOM 14439 O O . MET A 1 37 ? 1.160 4.977 -29.909 1.00 40.15 326 MET A O 13
ATOM 14453 N N . VAL A 1 38 ? -1.014 4.409 -30.040 1.00 21.24 327 VAL A N 13
ATOM 14454 C CA . VAL A 1 38 ? -1.477 5.785 -30.183 1.00 51.32 327 VAL A CA 13
ATOM 14455 C C . VAL A 1 38 ? -1.403 6.530 -28.855 1.00 61.12 327 VAL A C 13
ATOM 14456 O O . VAL A 1 38 ? -1.132 7.730 -28.819 1.00 12.04 327 VAL A O 13
ATOM 14469 N N . HIS A 1 39 ? -1.645 5.810 -27.764 1.00 54.24 328 HIS A N 13
ATOM 14470 C CA . HIS A 1 39 ? -1.605 6.403 -26.433 1.00 63.51 328 HIS A CA 13
ATOM 14471 C C . HIS A 1 39 ? -0.169 6.714 -26.019 1.00 34.50 328 HIS A C 13
ATOM 14472 O O . HIS A 1 39 ? 0.072 7.592 -25.191 1.00 63.34 328 HIS A O 13
ATOM 14486 N N . MET A 1 40 ? 0.779 5.987 -26.600 1.00 44.35 329 MET A N 13
ATOM 14487 C CA . MET A 1 40 ? 2.191 6.186 -26.292 1.00 53.32 329 MET A CA 13
ATOM 14488 C C . MET A 1 40 ? 2.641 7.589 -26.688 1.00 61.04 329 MET A C 13
ATOM 14489 O O . MET A 1 40 ? 2.047 8.238 -27.549 1.00 42.14 329 MET A O 13
ATOM 14503 N N . PRO A 1 41 ? 3.717 8.070 -26.046 1.00 24.01 330 PRO A N 13
ATOM 14504 C CA . PRO A 1 41 ? 4.270 9.400 -26.315 1.00 43.23 330 PRO A CA 13
ATOM 14505 C C . PRO A 1 41 ? 4.928 9.487 -27.687 1.00 31.33 330 PRO A C 13
ATOM 14506 O O . PRO A 1 41 ? 5.117 8.476 -28.362 1.00 33.23 330 PRO A O 13
ATOM 14517 N N . GLY A 1 42 ? 5.278 10.703 -28.095 1.00 51.01 331 GLY A N 13
ATOM 14518 C CA . GLY A 1 42 ? 5.913 10.900 -29.386 1.00 44.33 331 GLY A CA 13
ATOM 14519 C C . GLY A 1 42 ? 7.376 10.507 -29.377 1.00 60.12 331 GLY A C 13
ATOM 14520 O O . GLY A 1 42 ? 8.102 10.810 -28.430 1.00 4.14 331 GLY A O 13
ATOM 14524 N N . ASP A 1 43 ? 7.811 9.829 -30.434 1.00 75.20 332 ASP A N 13
ATOM 14525 C CA . ASP A 1 43 ? 9.199 9.393 -30.545 1.00 50.53 332 ASP A CA 13
ATOM 14526 C C . ASP A 1 43 ? 9.417 8.598 -31.828 1.00 23.44 332 ASP A C 13
ATOM 14527 O O . ASP A 1 43 ? 9.977 9.108 -32.798 1.00 1.41 332 ASP A O 13
ATOM 14536 N N . ALA A 1 44 ? 8.973 7.345 -31.825 1.00 75.13 333 ALA A N 13
ATOM 14537 C CA . ALA A 1 44 ? 9.119 6.480 -32.988 1.00 74.31 333 ALA A CA 13
ATOM 14538 C C . ALA A 1 44 ? 7.981 6.697 -33.980 1.00 54.25 333 ALA A C 13
ATOM 14539 O O . ALA A 1 44 ? 6.930 7.242 -33.646 1.00 24.35 333 ALA A O 13
ATOM 14546 N N . PRO A 1 45 ? 8.195 6.261 -35.231 1.00 12.21 334 PRO A N 13
ATOM 14547 C CA . PRO A 1 45 ? 7.198 6.397 -36.298 1.00 42.44 334 PRO A CA 13
ATOM 14548 C C . PRO A 1 45 ? 5.992 5.490 -36.083 1.00 63.24 334 PRO A C 13
ATOM 14549 O O . PRO A 1 45 ? 6.132 4.344 -35.655 1.00 23.23 334 PRO A O 13
ATOM 14560 N N . TYR A 1 46 ? 4.806 6.009 -36.383 1.00 42.34 335 TYR A N 13
ATOM 14561 C CA . TYR A 1 46 ? 3.574 5.246 -36.220 1.00 35.44 335 TYR A CA 13
ATOM 14562 C C . TYR A 1 46 ? 3.261 4.443 -37.479 1.00 61.33 335 TYR A C 13
ATOM 14563 O O . TYR A 1 46 ? 3.260 4.979 -38.587 1.00 4.33 335 TYR A O 13
ATOM 14581 N N . CYS A 1 47 ? 2.993 3.154 -37.300 1.00 21.35 336 CYS A N 13
ATOM 14582 C CA . CYS A 1 47 ? 2.676 2.275 -38.418 1.00 43.24 336 CYS A CA 13
ATOM 14583 C C . CYS A 1 47 ? 1.170 2.216 -38.655 1.00 63.01 336 CYS A C 13
ATOM 14584 O O . CYS A 1 47 ? 0.380 2.625 -37.805 1.00 3.12 336 CYS A O 13
ATOM 14591 N N . THR A 1 48 ? 0.779 1.705 -39.819 1.00 72.44 337 THR A N 13
ATOM 14592 C CA . THR A 1 48 ? -0.631 1.593 -40.168 1.00 4.40 337 THR A CA 13
ATOM 14593 C C . THR A 1 48 ? -1.412 0.864 -39.081 1.00 63.14 337 THR A C 13
ATOM 14594 O O . THR A 1 48 ? -0.848 0.148 -38.252 1.00 2.24 337 THR A O 13
ATOM 14605 N N . PRO A 1 49 ? -2.740 1.049 -39.079 1.00 10.31 338 PRO A N 13
ATOM 14606 C CA . PRO A 1 49 ? -3.626 0.416 -38.098 1.00 72.31 338 PRO A CA 13
ATOM 14607 C C . PRO A 1 49 ? -3.737 -1.091 -38.304 1.00 72.42 338 PRO A C 13
ATOM 14608 O O . PRO A 1 49 ? -3.995 -1.837 -37.360 1.00 71.41 338 PRO A O 13
ATOM 14619 N N . GLU A 1 50 ? -3.542 -1.529 -39.543 1.00 73.10 339 GLU A N 13
ATOM 14620 C CA . GLU A 1 50 ? -3.621 -2.948 -39.871 1.00 12.52 339 GLU A CA 13
ATOM 14621 C C . GLU A 1 50 ? -2.361 -3.682 -39.422 1.00 11.34 339 GLU A C 13
ATOM 14622 O O . GLU A 1 50 ? -2.423 -4.829 -38.981 1.00 52.12 339 GLU A O 13
ATOM 14634 N N . GLN A 1 51 ? -1.220 -3.011 -39.538 1.00 41.01 340 GLN A N 13
ATOM 14635 C CA . GLN A 1 51 ? 0.055 -3.600 -39.145 1.00 45.12 340 GLN A CA 13
ATOM 14636 C C . GLN A 1 51 ? 0.322 -3.379 -37.659 1.00 12.32 340 GLN A C 13
ATOM 14637 O O . GLN A 1 51 ? 0.907 -4.231 -36.991 1.00 20.32 340 GLN A O 13
ATOM 14651 N N . TYR A 1 52 ? -0.111 -2.231 -37.150 1.00 35.00 341 TYR A N 13
ATOM 14652 C CA . TYR A 1 52 ? 0.083 -1.898 -35.744 1.00 24.13 341 TYR A CA 13
ATOM 14653 C C . TYR A 1 52 ? -0.636 -2.897 -34.843 1.00 13.05 341 TYR A C 13
ATOM 14654 O O . TYR A 1 52 ? -0.064 -3.405 -33.878 1.00 45.21 341 TYR A O 13
ATOM 14672 N N . LYS A 1 53 ? -1.894 -3.176 -35.165 1.00 3.43 342 LYS A N 13
ATOM 14673 C CA . LYS A 1 53 ? -2.693 -4.116 -34.388 1.00 64.21 342 LYS A CA 13
ATOM 14674 C C . LYS A 1 53 ? -2.240 -5.551 -34.637 1.00 3.04 342 LYS A C 13
ATOM 14675 O O . LYS A 1 53 ? -2.313 -6.397 -33.746 1.00 55.51 342 LYS A O 13
ATOM 14694 N N . GLU A 1 54 ? -1.770 -5.816 -35.851 1.00 53.23 343 GLU A N 13
ATOM 14695 C CA . GLU A 1 54 ? -1.304 -7.150 -36.215 1.00 13.31 343 GLU A CA 13
ATOM 14696 C C . GLU A 1 54 ? 0.037 -7.456 -35.555 1.00 52.53 343 GLU A C 13
ATOM 14697 O O . GLU A 1 54 ? 0.334 -8.607 -35.233 1.00 42.23 343 GLU A O 13
ATOM 14709 N N . CYS A 1 55 ? 0.842 -6.418 -35.355 1.00 62.11 344 CYS A N 13
ATOM 14710 C CA . CYS A 1 55 ? 2.152 -6.575 -34.734 1.00 44.02 344 CYS A CA 13
ATOM 14711 C C . CYS A 1 55 ? 2.054 -6.446 -33.216 1.00 21.03 344 CYS A C 13
ATOM 14712 O O . CYS A 1 55 ? 2.778 -7.113 -32.478 1.00 70.20 344 CYS A O 13
ATOM 14719 N N . ALA A 1 56 ? 1.152 -5.583 -32.759 1.00 53.44 345 ALA A N 13
ATOM 14720 C CA . ALA A 1 56 ? 0.957 -5.369 -31.331 1.00 2.42 345 ALA A CA 13
ATOM 14721 C C . ALA A 1 56 ? 0.390 -6.616 -30.660 1.00 34.22 345 ALA A C 13
ATOM 14722 O O . ALA A 1 56 ? 0.735 -6.932 -29.522 1.00 20.52 345 ALA A O 13
ATOM 14729 N N . ASP A 1 57 ? -0.483 -7.320 -31.373 1.00 61.40 346 ASP A N 13
ATOM 14730 C CA . ASP A 1 57 ? -1.098 -8.532 -30.847 1.00 60.52 346 ASP A CA 13
ATOM 14731 C C . ASP A 1 57 ? -0.039 -9.492 -30.314 1.00 3.32 346 ASP A C 13
ATOM 14732 O O . ASP A 1 57 ? -0.002 -9.816 -29.126 1.00 21.31 346 ASP A O 13
ATOM 14741 N N . PRO A 1 58 ? 0.844 -9.958 -31.210 1.00 24.13 347 PRO A N 13
ATOM 14742 C CA . PRO A 1 58 ? 1.921 -10.887 -30.852 1.00 41.44 347 PRO A CA 13
ATOM 14743 C C . PRO A 1 58 ? 2.993 -10.228 -29.992 1.00 25.24 347 PRO A C 13
ATOM 14744 O O . PRO A 1 58 ? 3.553 -10.854 -29.093 1.00 64.30 347 PRO A O 13
ATOM 14755 N N . ALA A 1 59 ? 3.274 -8.960 -30.274 1.00 21.32 348 ALA A N 13
ATOM 14756 C CA . ALA A 1 59 ? 4.278 -8.214 -29.525 1.00 43.04 348 ALA A CA 13
ATOM 14757 C C . ALA A 1 59 ? 3.990 -8.259 -28.028 1.00 13.43 348 ALA A C 13
ATOM 14758 O O . ALA A 1 59 ? 4.799 -8.759 -27.244 1.00 24.32 348 ALA A O 13
ATOM 14765 N N . LEU A 1 60 ? 2.836 -7.732 -27.636 1.00 24.23 349 LEU A N 13
ATOM 14766 C CA . LEU A 1 60 ? 2.440 -7.711 -26.232 1.00 43.54 349 LEU A CA 13
ATOM 14767 C C . LEU A 1 60 ? 2.190 -9.124 -25.715 1.00 42.14 349 LEU A C 13
ATOM 14768 O O . LEU A 1 60 ? 2.634 -9.485 -24.625 1.00 64.01 349 LEU A O 13
ATOM 14784 N N . ASP A 1 61 ? 1.479 -9.920 -26.506 1.00 50.13 350 ASP A N 13
ATOM 14785 C CA . ASP A 1 61 ? 1.171 -11.295 -26.131 1.00 53.02 350 ASP A CA 13
ATOM 14786 C C . ASP A 1 61 ? 2.450 -12.095 -25.905 1.00 23.02 350 ASP A C 13
ATOM 14787 O O . ASP A 1 61 ? 2.439 -13.125 -25.230 1.00 42.45 350 ASP A O 13
ATOM 14796 N N . PHE A 1 62 ? 3.550 -11.616 -26.475 1.00 14.02 351 PHE A N 13
ATOM 14797 C CA . PHE A 1 62 ? 4.837 -12.288 -26.338 1.00 53.15 351 PHE A CA 13
ATOM 14798 C C . PHE A 1 62 ? 5.568 -11.813 -25.086 1.00 44.51 351 PHE A C 13
ATOM 14799 O O . PHE A 1 62 ? 5.897 -12.610 -24.205 1.00 30.13 351 PHE A O 13
ATOM 14816 N N . LEU A 1 63 ? 5.819 -10.510 -25.013 1.00 53.22 352 LEU A N 13
ATOM 14817 C CA . LEU A 1 63 ? 6.511 -9.928 -23.868 1.00 74.13 352 LEU A CA 13
ATOM 14818 C C . LEU A 1 63 ? 5.740 -10.183 -22.578 1.00 55.43 352 LEU A C 13
ATOM 14819 O O . LEU A 1 63 ? 6.332 -10.366 -21.513 1.00 31.32 352 LEU A O 13
ATOM 14835 N N . VAL A 1 64 ? 4.415 -10.196 -22.678 1.00 72.42 353 VAL A N 13
ATOM 14836 C CA . VAL A 1 64 ? 3.562 -10.433 -21.520 1.00 62.01 353 VAL A CA 13
ATOM 14837 C C . VAL A 1 64 ? 3.776 -11.834 -20.957 1.00 23.44 353 VAL A C 13
ATOM 14838 O O . VAL A 1 64 ? 3.616 -12.062 -19.758 1.00 2.41 353 VAL A O 13
ATOM 14851 N N . GLU A 1 65 ? 4.138 -12.768 -21.831 1.00 55.21 354 GLU A N 13
ATOM 14852 C CA . GLU A 1 65 ? 4.373 -14.147 -21.419 1.00 71.01 354 GLU A CA 13
ATOM 14853 C C . GLU A 1 65 ? 5.829 -14.352 -21.010 1.00 2.34 354 GLU A C 13
ATOM 14854 O O . GLU A 1 65 ? 6.116 -14.928 -19.961 1.00 13.43 354 GLU A O 13
ATOM 14866 N N . LYS A 1 66 ? 6.745 -13.876 -21.847 1.00 10.52 355 LYS A N 13
ATOM 14867 C CA . LYS A 1 66 ? 8.171 -14.005 -21.575 1.00 24.10 355 LYS A CA 13
ATOM 14868 C C . LYS A 1 66 ? 8.615 -13.005 -20.512 1.00 51.34 355 LYS A C 13
ATOM 14869 O O . LYS A 1 66 ? 8.939 -13.384 -19.386 1.00 40.03 355 LYS A O 13
ATOM 14888 N N . ASP A 1 67 ? 8.626 -11.728 -20.876 1.00 35.24 356 ASP A N 13
ATOM 14889 C CA . ASP A 1 67 ? 9.027 -10.672 -19.952 1.00 31.04 356 ASP A CA 13
ATOM 14890 C C . ASP A 1 67 ? 7.825 -10.145 -19.175 1.00 13.20 356 ASP A C 13
ATOM 14891 O O . ASP A 1 67 ? 7.290 -9.082 -19.486 1.00 52.43 356 ASP A O 13
ATOM 14900 N N . ASN A 1 68 ? 7.406 -10.896 -18.162 1.00 11.25 357 ASN A N 13
ATOM 14901 C CA . ASN A 1 68 ? 6.267 -10.505 -17.341 1.00 73.22 357 ASN A CA 13
ATOM 14902 C C . ASN A 1 68 ? 6.701 -9.568 -16.217 1.00 0.50 357 ASN A C 13
ATOM 14903 O O . ASN A 1 68 ? 6.104 -8.512 -16.011 1.00 45.30 357 ASN A O 13
ATOM 14914 N N . GLU A 1 69 ? 7.745 -9.964 -15.495 1.00 74.44 358 GLU A N 13
ATOM 14915 C CA . GLU A 1 69 ? 8.259 -9.159 -14.393 1.00 64.53 358 GLU A CA 13
ATOM 14916 C C . GLU A 1 69 ? 9.616 -8.558 -14.745 1.00 70.23 358 GLU A C 13
ATOM 14917 O O . GLU A 1 69 ? 10.366 -8.132 -13.866 1.00 44.10 358 GLU A O 13
ATOM 14929 N N . TYR A 1 70 ? 9.925 -8.526 -16.037 1.00 60.44 359 TYR A N 13
ATOM 14930 C CA . TYR A 1 70 ? 11.194 -7.980 -16.506 1.00 35.43 359 TYR A CA 13
ATOM 14931 C C . TYR A 1 70 ? 11.400 -6.560 -15.988 1.00 31.41 359 TYR A C 13
ATOM 14932 O O . TYR A 1 70 ? 12.430 -6.248 -15.390 1.00 21.34 359 TYR A O 13
ATOM 14950 N N . CYS A 1 71 ? 10.412 -5.703 -16.222 1.00 3.01 360 CYS A N 13
ATOM 14951 C CA . CYS A 1 71 ? 10.483 -4.315 -15.778 1.00 11.13 360 CYS A CA 13
ATOM 14952 C C . CYS A 1 71 ? 9.639 -4.100 -14.525 1.00 10.42 360 CYS A C 13
ATOM 14953 O O . CYS A 1 71 ? 9.110 -3.011 -14.300 1.00 44.22 360 CYS A O 13
ATOM 14960 N N . VAL A 1 72 ? 9.518 -5.145 -13.714 1.00 13.44 361 VAL A N 13
ATOM 14961 C CA . VAL A 1 72 ? 8.739 -5.071 -12.484 1.00 13.10 361 VAL A CA 13
ATOM 14962 C C . VAL A 1 72 ? 9.160 -3.874 -11.638 1.00 71.23 361 VAL A C 13
ATOM 14963 O O . VAL A 1 72 ? 10.329 -3.736 -11.276 1.00 12.24 361 VAL A O 13
ATOM 14976 N N . CYS A 1 73 ? 8.200 -3.011 -11.325 1.00 34.51 362 CYS A N 13
ATOM 14977 C CA . CYS A 1 73 ? 8.471 -1.825 -10.521 1.00 13.45 362 CYS A CA 13
ATOM 14978 C C . CYS A 1 73 ? 7.827 -1.945 -9.142 1.00 63.24 362 CYS A C 13
ATOM 14979 O O . CYS A 1 73 ? 6.753 -2.527 -8.996 1.00 51.11 362 CYS A O 13
ATOM 14986 N N . GLU A 1 74 ? 8.492 -1.386 -8.135 1.00 72.45 363 GLU A N 13
ATOM 14987 C CA . GLU A 1 74 ? 7.985 -1.430 -6.769 1.00 4.22 363 GLU A CA 13
ATOM 14988 C C . GLU A 1 74 ? 7.247 -0.141 -6.420 1.00 64.13 363 GLU A C 13
ATOM 14989 O O . GLU A 1 74 ? 7.456 0.895 -7.049 1.00 25.42 363 GLU A O 13
ATOM 15001 N N . MET A 1 75 ? 6.383 -0.214 -5.413 1.00 71.40 364 MET A N 13
ATOM 15002 C CA . MET A 1 75 ? 5.615 0.946 -4.979 1.00 35.43 364 MET A CA 13
ATOM 15003 C C . MET A 1 75 ? 6.532 2.134 -4.704 1.00 20.02 364 MET A C 13
ATOM 15004 O O . MET A 1 75 ? 7.729 1.980 -4.459 1.00 71.11 364 MET A O 13
ATOM 15018 N N . PRO A 1 76 ? 5.961 3.347 -4.746 1.00 4.33 365 PRO A N 13
ATOM 15019 C CA . PRO A 1 76 ? 6.709 4.583 -4.504 1.00 64.45 365 PRO A CA 13
ATOM 15020 C C . PRO A 1 76 ? 7.137 4.727 -3.047 1.00 64.05 365 PRO A C 13
ATOM 15021 O O . PRO A 1 76 ? 6.646 4.012 -2.173 1.00 4.33 365 PRO A O 13
ATOM 15032 N N . CYS A 1 77 ? 8.052 5.656 -2.792 1.00 21.32 366 CYS A N 13
ATOM 15033 C CA . CYS A 1 77 ? 8.546 5.893 -1.441 1.00 74.15 366 CYS A CA 13
ATOM 15034 C C . CYS A 1 77 ? 7.389 6.094 -0.467 1.00 62.22 366 CYS A C 13
ATOM 15035 O O . CYS A 1 77 ? 6.295 6.496 -0.862 1.00 73.53 366 CYS A O 13
ATOM 15042 N N . ASN A 1 78 ? 7.640 5.814 0.808 1.00 63.40 367 ASN A N 13
ATOM 15043 C CA . ASN A 1 78 ? 6.620 5.965 1.839 1.00 14.54 367 ASN A CA 13
ATOM 15044 C C . ASN A 1 78 ? 6.462 7.428 2.239 1.00 33.43 367 ASN A C 13
ATOM 15045 O O . ASN A 1 78 ? 5.650 7.762 3.101 1.00 33.24 367 ASN A O 13
ATOM 15055 N N . SER A 1 1 ? 8.557 14.984 -9.728 1.00 41.30 290 SER A N 14
ATOM 15056 C CA . SER A 1 1 ? 7.282 14.819 -9.041 1.00 12.42 290 SER A CA 14
ATOM 15057 C C . SER A 1 1 ? 6.719 13.419 -9.268 1.00 40.03 290 SER A C 14
ATOM 15058 O O . SER A 1 1 ? 6.421 13.033 -10.399 1.00 73.13 290 SER A O 14
ATOM 15066 N N . CYS A 1 2 ? 6.579 12.661 -8.186 1.00 60.30 291 CYS A N 14
ATOM 15067 C CA . CYS A 1 2 ? 6.053 11.304 -8.265 1.00 45.32 291 CYS A CA 14
ATOM 15068 C C . CYS A 1 2 ? 4.555 11.283 -7.973 1.00 10.35 291 CYS A C 14
ATOM 15069 O O . CYS A 1 2 ? 4.045 10.349 -7.354 1.00 55.33 291 CYS A O 14
ATOM 15076 N N . LYS A 1 3 ? 3.855 12.319 -8.421 1.00 32.25 292 LYS A N 14
ATOM 15077 C CA . LYS A 1 3 ? 2.416 12.421 -8.211 1.00 33.12 292 LYS A CA 14
ATOM 15078 C C . LYS A 1 3 ? 1.655 12.128 -9.501 1.00 33.34 292 LYS A C 14
ATOM 15079 O O . LYS A 1 3 ? 2.143 12.403 -10.596 1.00 24.25 292 LYS A O 14
ATOM 15098 N N . ALA A 1 4 ? 0.458 11.568 -9.361 1.00 23.11 293 ALA A N 14
ATOM 15099 C CA . ALA A 1 4 ? -0.371 11.242 -10.515 1.00 74.34 293 ALA A CA 14
ATOM 15100 C C . ALA A 1 4 ? -1.748 10.752 -10.080 1.00 4.22 293 ALA A C 14
ATOM 15101 O O . ALA A 1 4 ? -2.039 10.664 -8.887 1.00 53.23 293 ALA A O 14
ATOM 15108 N N . THR A 1 5 ? -2.593 10.432 -11.056 1.00 55.34 294 THR A N 14
ATOM 15109 C CA . THR A 1 5 ? -3.941 9.953 -10.774 1.00 23.14 294 THR A CA 14
ATOM 15110 C C . THR A 1 5 ? -4.494 9.151 -11.945 1.00 32.51 294 THR A C 14
ATOM 15111 O O . THR A 1 5 ? -4.313 9.520 -13.106 1.00 34.30 294 THR A O 14
ATOM 15122 N N . THR A 1 6 ? -5.172 8.050 -11.635 1.00 15.01 295 THR A N 14
ATOM 15123 C CA . THR A 1 6 ? -5.753 7.195 -12.662 1.00 10.15 295 THR A CA 14
ATOM 15124 C C . THR A 1 6 ? -7.237 7.488 -12.847 1.00 44.02 295 THR A C 14
ATOM 15125 O O . THR A 1 6 ? -7.638 8.118 -13.825 1.00 0.11 295 THR A O 14
ATOM 15136 N N . GLY A 1 7 ? -8.050 7.028 -11.901 1.00 1.14 296 GLY A N 14
ATOM 15137 C CA . GLY A 1 7 ? -9.481 7.253 -11.978 1.00 71.21 296 GLY A CA 14
ATOM 15138 C C . GLY A 1 7 ? -10.208 6.807 -10.724 1.00 5.24 296 GLY A C 14
ATOM 15139 O O . GLY A 1 7 ? -10.993 7.562 -10.153 1.00 23.13 296 GLY A O 14
ATOM 15143 N N . ASP A 1 8 ? -9.945 5.576 -10.297 1.00 44.10 297 ASP A N 14
ATOM 15144 C CA . ASP A 1 8 ? -10.580 5.031 -9.103 1.00 71.14 297 ASP A CA 14
ATOM 15145 C C . ASP A 1 8 ? -9.533 4.542 -8.106 1.00 44.21 297 ASP A C 14
ATOM 15146 O O . ASP A 1 8 ? -9.605 4.847 -6.916 1.00 35.52 297 ASP A O 14
ATOM 15155 N N . SER A 1 9 ? -8.561 3.782 -8.601 1.00 12.41 298 SER A N 14
ATOM 15156 C CA . SER A 1 9 ? -7.503 3.246 -7.753 1.00 71.14 298 SER A CA 14
ATOM 15157 C C . SER A 1 9 ? -6.737 4.372 -7.065 1.00 24.35 298 SER A C 14
ATOM 15158 O O . SER A 1 9 ? -6.133 5.220 -7.723 1.00 4.00 298 SER A O 14
ATOM 15166 N N . GLU A 1 10 ? -6.767 4.375 -5.736 1.00 23.43 299 GLU A N 14
ATOM 15167 C CA . GLU A 1 10 ? -6.076 5.396 -4.958 1.00 10.22 299 GLU A CA 14
ATOM 15168 C C . GLU A 1 10 ? -5.119 4.762 -3.953 1.00 0.04 299 GLU A C 14
ATOM 15169 O O . GLU A 1 10 ? -3.940 5.112 -3.896 1.00 52.31 299 GLU A O 14
ATOM 15181 N N . PHE A 1 11 ? -5.636 3.828 -3.162 1.00 70.54 300 PHE A N 14
ATOM 15182 C CA . PHE A 1 11 ? -4.828 3.144 -2.158 1.00 74.31 300 PHE A CA 14
ATOM 15183 C C . PHE A 1 11 ? -3.570 2.549 -2.785 1.00 15.22 300 PHE A C 14
ATOM 15184 O O . PHE A 1 11 ? -2.462 3.038 -2.563 1.00 71.21 300 PHE A O 14
ATOM 15201 N N . TYR A 1 12 ? -3.751 1.492 -3.567 1.00 44.20 301 TYR A N 14
ATOM 15202 C CA . TYR A 1 12 ? -2.631 0.827 -4.224 1.00 62.04 301 TYR A CA 14
ATOM 15203 C C . TYR A 1 12 ? -1.832 1.814 -5.070 1.00 31.51 301 TYR A C 14
ATOM 15204 O O . TYR A 1 12 ? -2.393 2.727 -5.674 1.00 30.54 301 TYR A O 14
ATOM 15222 N N . ASP A 1 13 ? -0.518 1.621 -5.108 1.00 22.01 302 ASP A N 14
ATOM 15223 C CA . ASP A 1 13 ? 0.360 2.492 -5.881 1.00 14.10 302 ASP A CA 14
ATOM 15224 C C . ASP A 1 13 ? 0.631 1.903 -7.262 1.00 14.12 302 ASP A C 14
ATOM 15225 O O . ASP A 1 13 ? 1.773 1.865 -7.720 1.00 50.02 302 ASP A O 14
ATOM 15234 N N . THR A 1 14 ? -0.427 1.445 -7.922 1.00 44.44 303 THR A N 14
ATOM 15235 C CA . THR A 1 14 ? -0.304 0.855 -9.249 1.00 22.41 303 THR A CA 14
ATOM 15236 C C . THR A 1 14 ? -0.355 1.927 -10.333 1.00 1.55 303 THR A C 14
ATOM 15237 O O . THR A 1 14 ? 0.287 1.799 -11.377 1.00 63.15 303 THR A O 14
ATOM 15248 N N . TYR A 1 15 ? -1.120 2.982 -10.079 1.00 10.35 304 TYR A N 14
ATOM 15249 C CA . TYR A 1 15 ? -1.255 4.076 -11.034 1.00 13.12 304 TYR A CA 14
ATOM 15250 C C . TYR A 1 15 ? 0.113 4.569 -11.496 1.00 15.20 304 TYR A C 14
ATOM 15251 O O . TYR A 1 15 ? 0.279 4.992 -12.639 1.00 51.00 304 TYR A O 14
ATOM 15269 N N . SER A 1 16 ? 1.090 4.509 -10.596 1.00 4.52 305 SER A N 14
ATOM 15270 C CA . SER A 1 16 ? 2.443 4.953 -10.908 1.00 41.44 305 SER A CA 14
ATOM 15271 C C . SER A 1 16 ? 3.180 3.906 -11.739 1.00 63.42 305 SER A C 14
ATOM 15272 O O . SER A 1 16 ? 3.972 4.243 -12.620 1.00 60.12 305 SER A O 14
ATOM 15280 N N . ILE A 1 17 ? 2.912 2.637 -11.452 1.00 11.14 306 ILE A N 14
ATOM 15281 C CA . ILE A 1 17 ? 3.548 1.541 -12.174 1.00 10.32 306 ILE A CA 14
ATOM 15282 C C . ILE A 1 17 ? 2.987 1.414 -13.586 1.00 1.31 306 ILE A C 14
ATOM 15283 O O . ILE A 1 17 ? 3.710 1.085 -14.527 1.00 20.35 306 ILE A O 14
ATOM 15299 N N . THR A 1 18 ? 1.692 1.679 -13.728 1.00 33.50 307 THR A N 14
ATOM 15300 C CA . THR A 1 18 ? 1.033 1.595 -15.026 1.00 11.01 307 THR A CA 14
ATOM 15301 C C . THR A 1 18 ? 1.794 2.389 -16.081 1.00 23.32 307 THR A C 14
ATOM 15302 O O . THR A 1 18 ? 1.822 2.015 -17.253 1.00 23.04 307 THR A O 14
ATOM 15313 N N . ALA A 1 19 ? 2.413 3.487 -15.658 1.00 30.01 308 ALA A N 14
ATOM 15314 C CA . ALA A 1 19 ? 3.177 4.332 -16.567 1.00 64.21 308 ALA A CA 14
ATOM 15315 C C . ALA A 1 19 ? 4.584 3.782 -16.776 1.00 64.43 308 ALA A C 14
ATOM 15316 O O . ALA A 1 19 ? 5.146 3.883 -17.866 1.00 73.13 308 ALA A O 14
ATOM 15323 N N . CYS A 1 20 ? 5.148 3.201 -15.722 1.00 1.33 309 CYS A N 14
ATOM 15324 C CA . CYS A 1 20 ? 6.491 2.636 -15.789 1.00 51.50 309 CYS A CA 14
ATOM 15325 C C . CYS A 1 20 ? 6.559 1.516 -16.823 1.00 60.34 309 CYS A C 14
ATOM 15326 O O . CYS A 1 20 ? 7.395 1.541 -17.726 1.00 74.42 309 CYS A O 14
ATOM 15333 N N . ARG A 1 21 ? 5.673 0.535 -16.684 1.00 30.22 310 ARG A N 14
ATOM 15334 C CA . ARG A 1 21 ? 5.633 -0.594 -17.606 1.00 31.33 310 ARG A CA 14
ATOM 15335 C C . ARG A 1 21 ? 5.578 -0.114 -19.053 1.00 22.11 310 ARG A C 14
ATOM 15336 O O . ARG A 1 21 ? 6.142 -0.744 -19.948 1.00 42.21 310 ARG A O 14
ATOM 15357 N N . ILE A 1 22 ? 4.896 1.005 -19.274 1.00 12.03 311 ILE A N 14
ATOM 15358 C CA . ILE A 1 22 ? 4.769 1.570 -20.612 1.00 63.41 311 ILE A CA 14
ATOM 15359 C C . ILE A 1 22 ? 6.116 2.055 -21.134 1.00 41.42 311 ILE A C 14
ATOM 15360 O O . ILE A 1 22 ? 6.538 1.688 -22.231 1.00 52.52 311 ILE A O 14
ATOM 15376 N N . ASP A 1 23 ? 6.789 2.881 -20.340 1.00 74.40 312 ASP A N 14
ATOM 15377 C CA . ASP A 1 23 ? 8.091 3.415 -20.721 1.00 15.11 312 ASP A CA 14
ATOM 15378 C C . ASP A 1 23 ? 9.050 2.291 -21.103 1.00 73.53 312 ASP A C 14
ATOM 15379 O O . ASP A 1 23 ? 9.983 2.494 -21.880 1.00 22.00 312 ASP A O 14
ATOM 15388 N N . CYS A 1 24 ? 8.814 1.106 -20.551 1.00 24.53 313 CYS A N 14
ATOM 15389 C CA . CYS A 1 24 ? 9.655 -0.050 -20.831 1.00 22.11 313 CYS A CA 14
ATOM 15390 C C . CYS A 1 24 ? 9.188 -0.769 -22.094 1.00 33.21 313 CYS A C 14
ATOM 15391 O O . CYS A 1 24 ? 9.974 -1.006 -23.012 1.00 0.43 313 CYS A O 14
ATOM 15398 N N . GLU A 1 25 ? 7.905 -1.113 -22.132 1.00 4.44 314 GLU A N 14
ATOM 15399 C CA . GLU A 1 25 ? 7.333 -1.805 -23.283 1.00 25.15 314 GLU A CA 14
ATOM 15400 C C . GLU A 1 25 ? 7.522 -0.988 -24.557 1.00 0.32 314 GLU A C 14
ATOM 15401 O O . GLU A 1 25 ? 7.713 -1.542 -25.641 1.00 34.34 314 GLU A O 14
ATOM 15413 N N . THR A 1 26 ? 7.468 0.332 -24.420 1.00 42.23 315 THR A N 14
ATOM 15414 C CA . THR A 1 26 ? 7.631 1.227 -25.560 1.00 0.44 315 THR A CA 14
ATOM 15415 C C . THR A 1 26 ? 8.892 0.890 -26.347 1.00 4.32 315 THR A C 14
ATOM 15416 O O . THR A 1 26 ? 8.899 0.939 -27.577 1.00 23.31 315 THR A O 14
ATOM 15427 N N . ARG A 1 27 ? 9.958 0.548 -25.631 1.00 15.31 316 ARG A N 14
ATOM 15428 C CA . ARG A 1 27 ? 11.225 0.204 -26.263 1.00 65.44 316 ARG A CA 14
ATOM 15429 C C . ARG A 1 27 ? 11.193 -1.223 -26.804 1.00 64.21 316 ARG A C 14
ATOM 15430 O O . ARG A 1 27 ? 11.791 -1.519 -27.839 1.00 4.33 316 ARG A O 14
ATOM 15451 N N . TYR A 1 28 ? 10.491 -2.102 -26.098 1.00 30.43 317 TYR A N 14
ATOM 15452 C CA . TYR A 1 28 ? 10.383 -3.498 -26.505 1.00 21.13 317 TYR A CA 14
ATOM 15453 C C . TYR A 1 28 ? 9.651 -3.621 -27.838 1.00 44.35 317 TYR A C 14
ATOM 15454 O O . TYR A 1 28 ? 10.022 -4.430 -28.691 1.00 22.24 317 TYR A O 14
ATOM 15472 N N . LEU A 1 29 ? 8.611 -2.814 -28.010 1.00 42.04 318 LEU A N 14
ATOM 15473 C CA . LEU A 1 29 ? 7.825 -2.830 -29.240 1.00 21.14 318 LEU A CA 14
ATOM 15474 C C . LEU A 1 29 ? 8.615 -2.230 -30.399 1.00 12.12 318 LEU A C 14
ATOM 15475 O O . LEU A 1 29 ? 8.836 -2.885 -31.418 1.00 11.32 318 LEU A O 14
ATOM 15491 N N . VAL A 1 30 ? 9.039 -0.981 -30.235 1.00 33.43 319 VAL A N 14
ATOM 15492 C CA . VAL A 1 30 ? 9.807 -0.294 -31.266 1.00 32.54 319 VAL A CA 14
ATOM 15493 C C . VAL A 1 30 ? 11.081 -1.059 -31.605 1.00 65.34 319 VAL A C 14
ATOM 15494 O O . VAL A 1 30 ? 11.668 -0.866 -32.669 1.00 70.43 319 VAL A O 14
ATOM 15507 N N . GLU A 1 31 ? 11.503 -1.929 -30.692 1.00 72.24 320 GLU A N 14
ATOM 15508 C CA . GLU A 1 31 ? 12.709 -2.723 -30.894 1.00 51.42 320 GLU A CA 14
ATOM 15509 C C . GLU A 1 31 ? 12.517 -3.722 -32.033 1.00 20.45 320 GLU A C 14
ATOM 15510 O O . GLU A 1 31 ? 13.200 -3.653 -33.053 1.00 15.21 320 GLU A O 14
ATOM 15522 N N . ASN A 1 32 ? 11.583 -4.649 -31.848 1.00 41.14 321 ASN A N 14
ATOM 15523 C CA . ASN A 1 32 ? 11.302 -5.663 -32.859 1.00 23.35 321 ASN A CA 14
ATOM 15524 C C . ASN A 1 32 ? 10.078 -5.281 -33.686 1.00 62.24 321 ASN A C 14
ATOM 15525 O O . ASN A 1 32 ? 10.124 -5.274 -34.916 1.00 3.10 321 ASN A O 14
ATOM 15536 N N . CYS A 1 33 ? 8.984 -4.963 -33.002 1.00 30.43 322 CYS A N 14
ATOM 15537 C CA . CYS A 1 33 ? 7.747 -4.581 -33.671 1.00 42.22 322 CYS A CA 14
ATOM 15538 C C . CYS A 1 33 ? 7.916 -3.256 -34.411 1.00 2.00 322 CYS A C 14
ATOM 15539 O O . CYS A 1 33 ? 7.081 -2.882 -35.232 1.00 31.11 322 CYS A O 14
ATOM 15546 N N . ASN A 1 34 ? 9.004 -2.554 -34.113 1.00 55.05 323 ASN A N 14
ATOM 15547 C CA . ASN A 1 34 ? 9.283 -1.272 -34.749 1.00 42.50 323 ASN A CA 14
ATOM 15548 C C . ASN A 1 34 ? 8.014 -0.432 -34.860 1.00 72.32 323 ASN A C 14
ATOM 15549 O O . ASN A 1 34 ? 7.795 0.251 -35.861 1.00 50.42 323 ASN A O 14
ATOM 15560 N N . CYS A 1 35 ? 7.183 -0.486 -33.825 1.00 55.11 324 CYS A N 14
ATOM 15561 C CA . CYS A 1 35 ? 5.936 0.269 -33.805 1.00 1.24 324 CYS A CA 14
ATOM 15562 C C . CYS A 1 35 ? 5.357 0.325 -32.394 1.00 31.42 324 CYS A C 14
ATOM 15563 O O . CYS A 1 35 ? 5.395 -0.661 -31.657 1.00 2.14 324 CYS A O 14
ATOM 15570 N N . ARG A 1 36 ? 4.821 1.484 -32.027 1.00 24.51 325 ARG A N 14
ATOM 15571 C CA . ARG A 1 36 ? 4.235 1.669 -30.704 1.00 71.03 325 ARG A CA 14
ATOM 15572 C C . ARG A 1 36 ? 2.793 2.157 -30.812 1.00 53.10 325 ARG A C 14
ATOM 15573 O O . ARG A 1 36 ? 2.329 2.516 -31.895 1.00 20.24 325 ARG A O 14
ATOM 15594 N N . MET A 1 37 ? 2.091 2.169 -29.684 1.00 33.23 326 MET A N 14
ATOM 15595 C CA . MET A 1 37 ? 0.703 2.615 -29.652 1.00 60.44 326 MET A CA 14
ATOM 15596 C C . MET A 1 37 ? 0.621 4.137 -29.624 1.00 51.03 326 MET A C 14
ATOM 15597 O O . MET A 1 37 ? 1.603 4.816 -29.322 1.00 40.15 326 MET A O 14
ATOM 15611 N N . VAL A 1 38 ? -0.555 4.669 -29.942 1.00 21.24 327 VAL A N 14
ATOM 15612 C CA . VAL A 1 38 ? -0.765 6.111 -29.952 1.00 51.32 327 VAL A CA 14
ATOM 15613 C C . VAL A 1 38 ? -1.055 6.635 -28.550 1.00 61.12 327 VAL A C 14
ATOM 15614 O O . VAL A 1 38 ? -0.715 7.770 -28.217 1.00 12.04 327 VAL A O 14
ATOM 15627 N N . HIS A 1 39 ? -1.685 5.799 -27.731 1.00 54.24 328 HIS A N 14
ATOM 15628 C CA . HIS A 1 39 ? -2.022 6.177 -26.363 1.00 63.51 328 HIS A CA 14
ATOM 15629 C C . HIS A 1 39 ? -0.766 6.268 -25.501 1.00 34.50 328 HIS A C 14
ATOM 15630 O O . HIS A 1 39 ? -0.724 7.018 -24.526 1.00 63.34 328 HIS A O 14
ATOM 15644 N N . MET A 1 40 ? 0.256 5.501 -25.867 1.00 44.35 329 MET A N 14
ATOM 15645 C CA . MET A 1 40 ? 1.512 5.497 -25.128 1.00 53.32 329 MET A CA 14
ATOM 15646 C C . MET A 1 40 ? 2.502 6.485 -25.733 1.00 61.04 329 MET A C 14
ATOM 15647 O O . MET A 1 40 ? 2.473 6.776 -26.929 1.00 42.14 329 MET A O 14
ATOM 15661 N N . PRO A 1 41 ? 3.403 7.014 -24.891 1.00 24.01 330 PRO A N 14
ATOM 15662 C CA . PRO A 1 41 ? 4.420 7.977 -25.322 1.00 43.23 330 PRO A CA 14
ATOM 15663 C C . PRO A 1 41 ? 5.481 7.341 -26.212 1.00 31.33 330 PRO A C 14
ATOM 15664 O O . PRO A 1 41 ? 5.536 6.120 -26.353 1.00 33.23 330 PRO A O 14
ATOM 15675 N N . GLY A 1 42 ? 6.326 8.176 -26.810 1.00 51.01 331 GLY A N 14
ATOM 15676 C CA . GLY A 1 42 ? 7.374 7.675 -27.678 1.00 44.33 331 GLY A CA 14
ATOM 15677 C C . GLY A 1 42 ? 7.809 8.696 -28.712 1.00 60.12 331 GLY A C 14
ATOM 15678 O O . GLY A 1 42 ? 7.226 9.777 -28.809 1.00 4.14 331 GLY A O 14
ATOM 15682 N N . ASP A 1 43 ? 8.834 8.355 -29.484 1.00 75.20 332 ASP A N 14
ATOM 15683 C CA . ASP A 1 43 ? 9.346 9.250 -30.515 1.00 50.53 332 ASP A CA 14
ATOM 15684 C C . ASP A 1 43 ? 9.270 8.594 -31.890 1.00 23.44 332 ASP A C 14
ATOM 15685 O O . ASP A 1 43 ? 9.057 9.267 -32.899 1.00 1.41 332 ASP A O 14
ATOM 15694 N N . ALA A 1 44 ? 9.446 7.277 -31.923 1.00 75.13 333 ALA A N 14
ATOM 15695 C CA . ALA A 1 44 ? 9.396 6.531 -33.174 1.00 74.31 333 ALA A CA 14
ATOM 15696 C C . ALA A 1 44 ? 8.149 6.885 -33.976 1.00 54.25 333 ALA A C 14
ATOM 15697 O O . ALA A 1 44 ? 7.158 7.383 -33.441 1.00 24.35 333 ALA A O 14
ATOM 15704 N N . PRO A 1 45 ? 8.195 6.626 -35.290 1.00 12.21 334 PRO A N 14
ATOM 15705 C CA . PRO A 1 45 ? 7.077 6.910 -36.195 1.00 42.44 334 PRO A CA 14
ATOM 15706 C C . PRO A 1 45 ? 5.889 5.986 -35.954 1.00 63.24 334 PRO A C 14
ATOM 15707 O O . PRO A 1 45 ? 6.023 4.934 -35.327 1.00 23.23 334 PRO A O 14
ATOM 15718 N N . TYR A 1 46 ? 4.725 6.382 -36.456 1.00 42.34 335 TYR A N 14
ATOM 15719 C CA . TYR A 1 46 ? 3.511 5.591 -36.294 1.00 35.44 335 TYR A CA 14
ATOM 15720 C C . TYR A 1 46 ? 3.227 4.768 -37.547 1.00 61.33 335 TYR A C 14
ATOM 15721 O O . TYR A 1 46 ? 3.039 5.313 -38.634 1.00 4.33 335 TYR A O 14
ATOM 15739 N N . CYS A 1 47 ? 3.196 3.449 -37.386 1.00 21.35 336 CYS A N 14
ATOM 15740 C CA . CYS A 1 47 ? 2.934 2.547 -38.501 1.00 43.24 336 CYS A CA 14
ATOM 15741 C C . CYS A 1 47 ? 1.435 2.387 -38.731 1.00 63.01 336 CYS A C 14
ATOM 15742 O O . CYS A 1 47 ? 0.623 2.736 -37.873 1.00 3.12 336 CYS A O 14
ATOM 15749 N N . THR A 1 48 ? 1.073 1.855 -39.894 1.00 72.44 337 THR A N 14
ATOM 15750 C CA . THR A 1 48 ? -0.328 1.650 -40.238 1.00 4.40 337 THR A CA 14
ATOM 15751 C C . THR A 1 48 ? -1.053 0.870 -39.148 1.00 63.14 337 THR A C 14
ATOM 15752 O O . THR A 1 48 ? -0.440 0.179 -38.333 1.00 2.24 337 THR A O 14
ATOM 15763 N N . PRO A 1 49 ? -2.389 0.980 -39.129 1.00 10.31 338 PRO A N 14
ATOM 15764 C CA . PRO A 1 49 ? -3.227 0.291 -38.142 1.00 72.31 338 PRO A CA 14
ATOM 15765 C C . PRO A 1 49 ? -3.256 -1.218 -38.360 1.00 72.42 338 PRO A C 14
ATOM 15766 O O . PRO A 1 49 ? -3.164 -1.993 -37.410 1.00 71.41 338 PRO A O 14
ATOM 15777 N N . GLU A 1 50 ? -3.387 -1.627 -39.619 1.00 73.10 339 GLU A N 14
ATOM 15778 C CA . GLU A 1 50 ? -3.429 -3.044 -39.960 1.00 12.52 339 GLU A CA 14
ATOM 15779 C C . GLU A 1 50 ? -2.219 -3.777 -39.391 1.00 11.34 339 GLU A C 14
ATOM 15780 O O . GLU A 1 50 ? -2.336 -4.896 -38.893 1.00 52.12 339 GLU A O 14
ATOM 15792 N N . GLN A 1 51 ? -1.056 -3.137 -39.470 1.00 41.01 340 GLN A N 14
ATOM 15793 C CA . GLN A 1 51 ? 0.177 -3.730 -38.963 1.00 45.12 340 GLN A CA 14
ATOM 15794 C C . GLN A 1 51 ? 0.368 -3.408 -37.485 1.00 12.32 340 GLN A C 14
ATOM 15795 O O . GLN A 1 51 ? 0.948 -4.196 -36.737 1.00 20.32 340 GLN A O 14
ATOM 15809 N N . TYR A 1 52 ? -0.123 -2.246 -37.069 1.00 35.00 341 TYR A N 14
ATOM 15810 C CA . TYR A 1 52 ? -0.004 -1.818 -35.680 1.00 24.13 341 TYR A CA 14
ATOM 15811 C C . TYR A 1 52 ? -0.764 -2.761 -34.753 1.00 13.05 341 TYR A C 14
ATOM 15812 O O . TYR A 1 52 ? -0.319 -3.053 -33.643 1.00 45.21 341 TYR A O 14
ATOM 15830 N N . LYS A 1 53 ? -1.915 -3.236 -35.217 1.00 3.43 342 LYS A N 14
ATOM 15831 C CA . LYS A 1 53 ? -2.739 -4.148 -34.432 1.00 64.21 342 LYS A CA 14
ATOM 15832 C C . LYS A 1 53 ? -2.303 -5.594 -34.643 1.00 3.04 342 LYS A C 14
ATOM 15833 O O . LYS A 1 53 ? -2.352 -6.406 -33.721 1.00 55.51 342 LYS A O 14
ATOM 15852 N N . GLU A 1 54 ? -1.875 -5.906 -35.863 1.00 53.23 343 GLU A N 14
ATOM 15853 C CA . GLU A 1 54 ? -1.430 -7.255 -36.193 1.00 13.31 343 GLU A CA 14
ATOM 15854 C C . GLU A 1 54 ? -0.084 -7.558 -35.540 1.00 52.53 343 GLU A C 14
ATOM 15855 O O . GLU A 1 54 ? 0.217 -8.707 -35.216 1.00 42.23 343 GLU A O 14
ATOM 15867 N N . CYS A 1 55 ? 0.723 -6.519 -35.350 1.00 62.11 344 CYS A N 14
ATOM 15868 C CA . CYS A 1 55 ? 2.037 -6.673 -34.738 1.00 44.02 344 CYS A CA 14
ATOM 15869 C C . CYS A 1 55 ? 1.946 -6.555 -33.219 1.00 21.03 344 CYS A C 14
ATOM 15870 O O . CYS A 1 55 ? 2.685 -7.216 -32.490 1.00 70.20 344 CYS A O 14
ATOM 15877 N N . ALA A 1 56 ? 1.034 -5.709 -32.750 1.00 53.44 345 ALA A N 14
ATOM 15878 C CA . ALA A 1 56 ? 0.844 -5.506 -31.320 1.00 2.42 345 ALA A CA 14
ATOM 15879 C C . ALA A 1 56 ? 0.294 -6.763 -30.655 1.00 34.22 345 ALA A C 14
ATOM 15880 O O . ALA A 1 56 ? 0.641 -7.077 -29.516 1.00 20.52 345 ALA A O 14
ATOM 15887 N N . ASP A 1 57 ? -0.564 -7.479 -31.373 1.00 61.40 346 ASP A N 14
ATOM 15888 C CA . ASP A 1 57 ? -1.163 -8.703 -30.851 1.00 60.52 346 ASP A CA 14
ATOM 15889 C C . ASP A 1 57 ? -0.090 -9.647 -30.317 1.00 3.32 346 ASP A C 14
ATOM 15890 O O . ASP A 1 57 ? -0.052 -9.974 -29.131 1.00 21.31 346 ASP A O 14
ATOM 15899 N N . PRO A 1 58 ? 0.802 -10.097 -31.212 1.00 24.13 347 PRO A N 14
ATOM 15900 C CA . PRO A 1 58 ? 1.891 -11.010 -30.853 1.00 41.44 347 PRO A CA 14
ATOM 15901 C C . PRO A 1 58 ? 2.951 -10.337 -29.989 1.00 25.24 347 PRO A C 14
ATOM 15902 O O . PRO A 1 58 ? 3.507 -10.953 -29.079 1.00 64.30 347 PRO A O 14
ATOM 15913 N N . ALA A 1 59 ? 3.226 -9.069 -30.277 1.00 21.32 348 ALA A N 14
ATOM 15914 C CA . ALA A 1 59 ? 4.218 -8.312 -29.524 1.00 43.04 348 ALA A CA 14
ATOM 15915 C C . ALA A 1 59 ? 3.908 -8.336 -28.031 1.00 13.43 348 ALA A C 14
ATOM 15916 O O . ALA A 1 59 ? 4.708 -8.821 -27.228 1.00 24.32 348 ALA A O 14
ATOM 15923 N N . LEU A 1 60 ? 2.745 -7.811 -27.663 1.00 24.23 349 LEU A N 14
ATOM 15924 C CA . LEU A 1 60 ? 2.331 -7.770 -26.265 1.00 43.54 349 LEU A CA 14
ATOM 15925 C C . LEU A 1 60 ? 2.106 -9.179 -25.724 1.00 42.14 349 LEU A C 14
ATOM 15926 O O . LEU A 1 60 ? 2.548 -9.510 -24.624 1.00 64.01 349 LEU A O 14
ATOM 15942 N N . ASP A 1 61 ? 1.419 -10.005 -26.505 1.00 50.13 350 ASP A N 14
ATOM 15943 C CA . ASP A 1 61 ? 1.137 -11.379 -26.106 1.00 53.02 350 ASP A CA 14
ATOM 15944 C C . ASP A 1 61 ? 2.432 -12.150 -25.862 1.00 23.02 350 ASP A C 14
ATOM 15945 O O . ASP A 1 61 ? 2.441 -13.161 -25.160 1.00 42.45 350 ASP A O 14
ATOM 15954 N N . PHE A 1 62 ? 3.522 -11.664 -26.446 1.00 14.02 351 PHE A N 14
ATOM 15955 C CA . PHE A 1 62 ? 4.822 -12.308 -26.294 1.00 53.15 351 PHE A CA 14
ATOM 15956 C C . PHE A 1 62 ? 5.542 -11.791 -25.052 1.00 44.51 351 PHE A C 14
ATOM 15957 O O . PHE A 1 62 ? 5.897 -12.563 -24.160 1.00 30.13 351 PHE A O 14
ATOM 15974 N N . LEU A 1 63 ? 5.755 -10.481 -25.000 1.00 53.22 352 LEU A N 14
ATOM 15975 C CA . LEU A 1 63 ? 6.433 -9.860 -23.868 1.00 74.13 352 LEU A CA 14
ATOM 15976 C C . LEU A 1 63 ? 5.671 -10.112 -22.571 1.00 55.43 352 LEU A C 14
ATOM 15977 O O . LEU A 1 63 ? 6.270 -10.283 -21.509 1.00 31.32 352 LEU A O 14
ATOM 15993 N N . VAL A 1 64 ? 4.346 -10.135 -22.665 1.00 72.42 353 VAL A N 14
ATOM 15994 C CA . VAL A 1 64 ? 3.500 -10.370 -21.501 1.00 62.01 353 VAL A CA 14
ATOM 15995 C C . VAL A 1 64 ? 3.752 -11.753 -20.909 1.00 23.44 353 VAL A C 14
ATOM 15996 O O . VAL A 1 64 ? 3.599 -11.959 -19.705 1.00 2.41 353 VAL A O 14
ATOM 16009 N N . GLU A 1 65 ? 4.138 -12.695 -21.763 1.00 55.21 354 GLU A N 14
ATOM 16010 C CA . GLU A 1 65 ? 4.411 -14.058 -21.323 1.00 71.01 354 GLU A CA 14
ATOM 16011 C C . GLU A 1 65 ? 5.877 -14.220 -20.931 1.00 2.34 354 GLU A C 14
ATOM 16012 O O . GLU A 1 65 ? 6.193 -14.767 -19.874 1.00 13.43 354 GLU A O 14
ATOM 16024 N N . LYS A 1 66 ? 6.770 -13.742 -21.792 1.00 10.52 355 LYS A N 14
ATOM 16025 C CA . LYS A 1 66 ? 8.202 -13.832 -21.538 1.00 24.10 355 LYS A CA 14
ATOM 16026 C C . LYS A 1 66 ? 8.644 -12.775 -20.531 1.00 51.34 355 LYS A C 14
ATOM 16027 O O . LYS A 1 66 ? 8.890 -13.081 -19.364 1.00 40.03 355 LYS A O 14
ATOM 16046 N N . ASP A 1 67 ? 8.741 -11.532 -20.988 1.00 35.24 356 ASP A N 14
ATOM 16047 C CA . ASP A 1 67 ? 9.150 -10.430 -20.126 1.00 31.04 356 ASP A CA 14
ATOM 16048 C C . ASP A 1 67 ? 7.959 -9.877 -19.348 1.00 13.20 356 ASP A C 14
ATOM 16049 O O . ASP A 1 67 ? 7.446 -8.803 -19.660 1.00 52.43 356 ASP A O 14
ATOM 16058 N N . ASN A 1 68 ? 7.526 -10.620 -18.335 1.00 11.25 357 ASN A N 14
ATOM 16059 C CA . ASN A 1 68 ? 6.395 -10.204 -17.513 1.00 73.22 357 ASN A CA 14
ATOM 16060 C C . ASN A 1 68 ? 6.863 -9.367 -16.327 1.00 0.50 357 ASN A C 14
ATOM 16061 O O . ASN A 1 68 ? 6.344 -8.278 -16.081 1.00 45.30 357 ASN A O 14
ATOM 16072 N N . GLU A 1 69 ? 7.846 -9.881 -15.597 1.00 74.44 358 GLU A N 14
ATOM 16073 C CA . GLU A 1 69 ? 8.384 -9.179 -14.436 1.00 64.53 358 GLU A CA 14
ATOM 16074 C C . GLU A 1 69 ? 9.666 -8.434 -14.797 1.00 70.23 358 GLU A C 14
ATOM 16075 O O . GLU A 1 69 ? 10.445 -8.059 -13.921 1.00 44.10 358 GLU A O 14
ATOM 16087 N N . TYR A 1 70 ? 9.877 -8.225 -16.092 1.00 60.44 359 TYR A N 14
ATOM 16088 C CA . TYR A 1 70 ? 11.066 -7.529 -16.569 1.00 35.43 359 TYR A CA 14
ATOM 16089 C C . TYR A 1 70 ? 10.879 -6.016 -16.491 1.00 31.41 359 TYR A C 14
ATOM 16090 O O . TYR A 1 70 ? 11.803 -5.282 -16.138 1.00 21.34 359 TYR A O 14
ATOM 16108 N N . CYS A 1 71 ? 9.676 -5.558 -16.823 1.00 3.01 360 CYS A N 14
ATOM 16109 C CA . CYS A 1 71 ? 9.366 -4.134 -16.790 1.00 11.13 360 CYS A CA 14
ATOM 16110 C C . CYS A 1 71 ? 8.698 -3.752 -15.473 1.00 10.42 360 CYS A C 14
ATOM 16111 O O . CYS A 1 71 ? 7.892 -2.823 -15.419 1.00 44.22 360 CYS A O 14
ATOM 16118 N N . VAL A 1 72 ? 9.039 -4.476 -14.411 1.00 13.44 361 VAL A N 14
ATOM 16119 C CA . VAL A 1 72 ? 8.475 -4.213 -13.093 1.00 13.10 361 VAL A CA 14
ATOM 16120 C C . VAL A 1 72 ? 9.012 -2.910 -12.515 1.00 71.23 361 VAL A C 14
ATOM 16121 O O . VAL A 1 72 ? 10.187 -2.581 -12.683 1.00 12.24 361 VAL A O 14
ATOM 16134 N N . CYS A 1 73 ? 8.146 -2.170 -11.831 1.00 34.51 362 CYS A N 14
ATOM 16135 C CA . CYS A 1 73 ? 8.533 -0.901 -11.227 1.00 13.45 362 CYS A CA 14
ATOM 16136 C C . CYS A 1 73 ? 8.100 -0.840 -9.764 1.00 63.24 362 CYS A C 14
ATOM 16137 O O . CYS A 1 73 ? 7.181 -1.545 -9.350 1.00 51.11 362 CYS A O 14
ATOM 16144 N N . GLU A 1 74 ? 8.771 0.006 -8.989 1.00 72.45 363 GLU A N 14
ATOM 16145 C CA . GLU A 1 74 ? 8.455 0.158 -7.574 1.00 4.22 363 GLU A CA 14
ATOM 16146 C C . GLU A 1 74 ? 7.538 1.355 -7.346 1.00 64.13 363 GLU A C 14
ATOM 16147 O O . GLU A 1 74 ? 7.424 2.235 -8.199 1.00 25.42 363 GLU A O 14
ATOM 16159 N N . MET A 1 75 ? 6.885 1.381 -6.188 1.00 71.40 364 MET A N 14
ATOM 16160 C CA . MET A 1 75 ? 5.978 2.471 -5.848 1.00 35.43 364 MET A CA 14
ATOM 16161 C C . MET A 1 75 ? 6.658 3.822 -6.033 1.00 20.02 364 MET A C 14
ATOM 16162 O O . MET A 1 75 ? 7.883 3.937 -6.006 1.00 71.11 364 MET A O 14
ATOM 16176 N N . PRO A 1 76 ? 5.847 4.874 -6.224 1.00 4.33 365 PRO A N 14
ATOM 16177 C CA . PRO A 1 76 ? 6.349 6.237 -6.417 1.00 64.45 365 PRO A CA 14
ATOM 16178 C C . PRO A 1 76 ? 6.959 6.816 -5.145 1.00 64.05 365 PRO A C 14
ATOM 16179 O O . PRO A 1 76 ? 6.655 6.367 -4.039 1.00 4.33 365 PRO A O 14
ATOM 16190 N N . CYS A 1 77 ? 7.820 7.815 -5.309 1.00 21.32 366 CYS A N 14
ATOM 16191 C CA . CYS A 1 77 ? 8.473 8.455 -4.173 1.00 74.15 366 CYS A CA 14
ATOM 16192 C C . CYS A 1 77 ? 7.477 9.290 -3.374 1.00 62.22 366 CYS A C 14
ATOM 16193 O O . CYS A 1 77 ? 6.354 9.527 -3.815 1.00 73.53 366 CYS A O 14
ATOM 16200 N N . ASN A 1 78 ? 7.898 9.732 -2.193 1.00 63.40 367 ASN A N 14
ATOM 16201 C CA . ASN A 1 78 ? 7.044 10.540 -1.330 1.00 14.54 367 ASN A CA 14
ATOM 16202 C C . ASN A 1 78 ? 7.703 11.879 -1.012 1.00 33.43 367 ASN A C 14
ATOM 16203 O O . ASN A 1 78 ? 7.057 12.794 -0.502 1.00 33.24 367 ASN A O 14
ATOM 16213 N N . SER A 1 1 ? 14.410 11.172 -8.705 1.00 41.30 290 SER A N 15
ATOM 16214 C CA . SER A 1 1 ? 13.188 11.951 -8.545 1.00 12.42 290 SER A CA 15
ATOM 16215 C C . SER A 1 1 ? 11.975 11.036 -8.411 1.00 40.03 290 SER A C 15
ATOM 16216 O O . SER A 1 1 ? 11.833 10.062 -9.151 1.00 73.13 290 SER A O 15
ATOM 16224 N N . CYS A 1 2 ? 11.102 11.357 -7.463 1.00 60.30 291 CYS A N 15
ATOM 16225 C CA . CYS A 1 2 ? 9.899 10.566 -7.230 1.00 45.32 291 CYS A CA 15
ATOM 16226 C C . CYS A 1 2 ? 8.661 11.457 -7.196 1.00 10.35 291 CYS A C 15
ATOM 16227 O O . CYS A 1 2 ? 7.829 11.349 -6.295 1.00 55.33 291 CYS A O 15
ATOM 16234 N N . LYS A 1 3 ? 8.544 12.337 -8.185 1.00 32.25 292 LYS A N 15
ATOM 16235 C CA . LYS A 1 3 ? 7.408 13.245 -8.271 1.00 33.12 292 LYS A CA 15
ATOM 16236 C C . LYS A 1 3 ? 6.290 12.639 -9.114 1.00 33.34 292 LYS A C 15
ATOM 16237 O O . LYS A 1 3 ? 6.546 11.966 -10.111 1.00 24.25 292 LYS A O 15
ATOM 16256 N N . ALA A 1 4 ? 5.049 12.884 -8.706 1.00 23.11 293 ALA A N 15
ATOM 16257 C CA . ALA A 1 4 ? 3.892 12.366 -9.426 1.00 74.34 293 ALA A CA 15
ATOM 16258 C C . ALA A 1 4 ? 2.593 12.908 -8.840 1.00 4.22 293 ALA A C 15
ATOM 16259 O O . ALA A 1 4 ? 2.583 13.490 -7.755 1.00 53.23 293 ALA A O 15
ATOM 16266 N N . THR A 1 5 ? 1.496 12.715 -9.565 1.00 55.34 294 THR A N 15
ATOM 16267 C CA . THR A 1 5 ? 0.190 13.187 -9.119 1.00 23.14 294 THR A CA 15
ATOM 16268 C C . THR A 1 5 ? -0.802 12.035 -9.009 1.00 32.51 294 THR A C 15
ATOM 16269 O O . THR A 1 5 ? -1.154 11.407 -10.008 1.00 34.30 294 THR A O 15
ATOM 16280 N N . THR A 1 6 ? -1.251 11.761 -7.788 1.00 15.01 295 THR A N 15
ATOM 16281 C CA . THR A 1 6 ? -2.204 10.684 -7.548 1.00 10.15 295 THR A CA 15
ATOM 16282 C C . THR A 1 6 ? -3.630 11.136 -7.840 1.00 44.02 295 THR A C 15
ATOM 16283 O O . THR A 1 6 ? -3.917 12.332 -7.881 1.00 0.11 295 THR A O 15
ATOM 16294 N N . GLY A 1 7 ? -4.522 10.171 -8.043 1.00 1.14 296 GLY A N 15
ATOM 16295 C CA . GLY A 1 7 ? -5.909 10.491 -8.329 1.00 71.21 296 GLY A CA 15
ATOM 16296 C C . GLY A 1 7 ? -6.773 9.253 -8.464 1.00 5.24 296 GLY A C 15
ATOM 16297 O O . GLY A 1 7 ? -7.789 9.119 -7.781 1.00 23.13 296 GLY A O 15
ATOM 16301 N N . ASP A 1 8 ? -6.371 8.346 -9.348 1.00 44.10 297 ASP A N 15
ATOM 16302 C CA . ASP A 1 8 ? -7.116 7.113 -9.570 1.00 71.14 297 ASP A CA 15
ATOM 16303 C C . ASP A 1 8 ? -7.133 6.252 -8.311 1.00 44.21 297 ASP A C 15
ATOM 16304 O O . ASP A 1 8 ? -8.190 5.991 -7.740 1.00 35.52 297 ASP A O 15
ATOM 16313 N N . SER A 1 9 ? -5.952 5.814 -7.885 1.00 12.41 298 SER A N 15
ATOM 16314 C CA . SER A 1 9 ? -5.830 4.978 -6.696 1.00 71.14 298 SER A CA 15
ATOM 16315 C C . SER A 1 9 ? -6.368 5.703 -5.466 1.00 24.35 298 SER A C 15
ATOM 16316 O O . SER A 1 9 ? -6.880 6.817 -5.563 1.00 4.00 298 SER A O 15
ATOM 16324 N N . GLU A 1 10 ? -6.247 5.060 -4.309 1.00 23.43 299 GLU A N 15
ATOM 16325 C CA . GLU A 1 10 ? -6.721 5.642 -3.059 1.00 10.22 299 GLU A CA 15
ATOM 16326 C C . GLU A 1 10 ? -5.630 5.609 -1.993 1.00 0.04 299 GLU A C 15
ATOM 16327 O O . GLU A 1 10 ? -5.387 6.601 -1.306 1.00 52.31 299 GLU A O 15
ATOM 16339 N N . PHE A 1 11 ? -4.974 4.461 -1.864 1.00 70.54 300 PHE A N 15
ATOM 16340 C CA . PHE A 1 11 ? -3.908 4.297 -0.881 1.00 74.31 300 PHE A CA 15
ATOM 16341 C C . PHE A 1 11 ? -2.597 3.914 -1.561 1.00 15.22 300 PHE A C 15
ATOM 16342 O O . PHE A 1 11 ? -1.566 4.557 -1.354 1.00 71.21 300 PHE A O 15
ATOM 16359 N N . TYR A 1 12 ? -2.642 2.863 -2.372 1.00 44.20 301 TYR A N 15
ATOM 16360 C CA . TYR A 1 12 ? -1.458 2.392 -3.080 1.00 62.04 301 TYR A CA 15
ATOM 16361 C C . TYR A 1 12 ? -1.067 3.361 -4.192 1.00 31.51 301 TYR A C 15
ATOM 16362 O O . TYR A 1 12 ? -1.914 4.059 -4.749 1.00 30.54 301 TYR A O 15
ATOM 16380 N N . ASP A 1 13 ? 0.222 3.396 -4.510 1.00 22.01 302 ASP A N 15
ATOM 16381 C CA . ASP A 1 13 ? 0.727 4.277 -5.557 1.00 14.10 302 ASP A CA 15
ATOM 16382 C C . ASP A 1 13 ? 0.963 3.504 -6.851 1.00 14.12 302 ASP A C 15
ATOM 16383 O O . ASP A 1 13 ? 2.051 3.550 -7.425 1.00 50.02 302 ASP A O 15
ATOM 16392 N N . THR A 1 14 ? -0.064 2.792 -7.305 1.00 44.44 303 THR A N 15
ATOM 16393 C CA . THR A 1 14 ? 0.031 2.008 -8.529 1.00 22.41 303 THR A CA 15
ATOM 16394 C C . THR A 1 14 ? 0.092 2.909 -9.756 1.00 1.55 303 THR A C 15
ATOM 16395 O O . THR A 1 14 ? 0.739 2.578 -10.750 1.00 63.15 303 THR A O 15
ATOM 16406 N N . TYR A 1 15 ? -0.585 4.050 -9.681 1.00 10.35 304 TYR A N 15
ATOM 16407 C CA . TYR A 1 15 ? -0.609 4.999 -10.788 1.00 13.12 304 TYR A CA 15
ATOM 16408 C C . TYR A 1 15 ? 0.806 5.317 -11.264 1.00 15.20 304 TYR A C 15
ATOM 16409 O O . TYR A 1 15 ? 1.034 5.559 -12.449 1.00 51.00 304 TYR A O 15
ATOM 16427 N N . SER A 1 16 ? 1.751 5.314 -10.330 1.00 4.52 305 SER A N 15
ATOM 16428 C CA . SER A 1 16 ? 3.144 5.605 -10.651 1.00 41.44 305 SER A CA 15
ATOM 16429 C C . SER A 1 16 ? 3.770 4.460 -11.440 1.00 63.42 305 SER A C 15
ATOM 16430 O O . SER A 1 16 ? 4.590 4.682 -12.333 1.00 60.12 305 SER A O 15
ATOM 16438 N N . ILE A 1 17 ? 3.378 3.236 -11.106 1.00 11.14 306 ILE A N 15
ATOM 16439 C CA . ILE A 1 17 ? 3.900 2.055 -11.783 1.00 10.32 306 ILE A CA 15
ATOM 16440 C C . ILE A 1 17 ? 3.220 1.849 -13.132 1.00 1.31 306 ILE A C 15
ATOM 16441 O O . ILE A 1 17 ? 3.844 1.406 -14.095 1.00 20.35 306 ILE A O 15
ATOM 16457 N N . THR A 1 18 ? 1.932 2.176 -13.195 1.00 33.50 307 THR A N 15
ATOM 16458 C CA . THR A 1 18 ? 1.165 2.028 -14.425 1.00 11.01 307 THR A CA 15
ATOM 16459 C C . THR A 1 18 ? 1.878 2.687 -15.600 1.00 23.32 307 THR A C 15
ATOM 16460 O O . THR A 1 18 ? 1.803 2.207 -16.731 1.00 23.04 307 THR A O 15
ATOM 16471 N N . ALA A 1 19 ? 2.570 3.787 -15.325 1.00 30.01 308 ALA A N 15
ATOM 16472 C CA . ALA A 1 19 ? 3.299 4.510 -16.359 1.00 64.21 308 ALA A CA 15
ATOM 16473 C C . ALA A 1 19 ? 4.669 3.887 -16.602 1.00 64.43 308 ALA A C 15
ATOM 16474 O O . ALA A 1 19 ? 5.163 3.868 -17.730 1.00 73.13 308 ALA A O 15
ATOM 16481 N N . CYS A 1 20 ? 5.280 3.378 -15.537 1.00 1.33 309 CYS A N 15
ATOM 16482 C CA . CYS A 1 20 ? 6.594 2.754 -15.634 1.00 51.50 309 CYS A CA 15
ATOM 16483 C C . CYS A 1 20 ? 6.571 1.586 -16.615 1.00 60.34 309 CYS A C 15
ATOM 16484 O O . CYS A 1 20 ? 7.355 1.543 -17.564 1.00 74.42 309 CYS A O 15
ATOM 16491 N N . ARG A 1 21 ? 5.667 0.641 -16.379 1.00 30.22 310 ARG A N 15
ATOM 16492 C CA . ARG A 1 21 ? 5.542 -0.529 -17.240 1.00 31.33 310 ARG A CA 15
ATOM 16493 C C . ARG A 1 21 ? 5.416 -0.115 -18.704 1.00 22.11 310 ARG A C 15
ATOM 16494 O O . ARG A 1 21 ? 5.922 -0.794 -19.597 1.00 42.21 310 ARG A O 15
ATOM 16515 N N . ILE A 1 22 ? 4.736 1.001 -18.940 1.00 12.03 311 ILE A N 15
ATOM 16516 C CA . ILE A 1 22 ? 4.543 1.505 -20.295 1.00 63.41 311 ILE A CA 15
ATOM 16517 C C . ILE A 1 22 ? 5.873 1.904 -20.928 1.00 41.42 311 ILE A C 15
ATOM 16518 O O . ILE A 1 22 ? 6.105 1.665 -22.113 1.00 52.52 311 ILE A O 15
ATOM 16534 N N . ASP A 1 23 ? 6.742 2.513 -20.129 1.00 74.40 312 ASP A N 15
ATOM 16535 C CA . ASP A 1 23 ? 8.050 2.943 -20.609 1.00 15.11 312 ASP A CA 15
ATOM 16536 C C . ASP A 1 23 ? 8.858 1.755 -21.123 1.00 73.53 312 ASP A C 15
ATOM 16537 O O . ASP A 1 23 ? 9.600 1.871 -22.099 1.00 22.00 312 ASP A O 15
ATOM 16546 N N . CYS A 1 24 ? 8.708 0.613 -20.460 1.00 24.53 313 CYS A N 15
ATOM 16547 C CA . CYS A 1 24 ? 9.424 -0.596 -20.848 1.00 22.11 313 CYS A CA 15
ATOM 16548 C C . CYS A 1 24 ? 8.830 -1.196 -22.120 1.00 33.21 313 CYS A C 15
ATOM 16549 O O . CYS A 1 24 ? 9.550 -1.736 -22.958 1.00 0.43 313 CYS A O 15
ATOM 16556 N N . GLU A 1 25 ? 7.511 -1.096 -22.253 1.00 4.44 314 GLU A N 15
ATOM 16557 C CA . GLU A 1 25 ? 6.821 -1.629 -23.422 1.00 25.15 314 GLU A CA 15
ATOM 16558 C C . GLU A 1 25 ? 7.222 -0.870 -24.684 1.00 0.32 314 GLU A C 15
ATOM 16559 O O . GLU A 1 25 ? 7.444 -1.469 -25.738 1.00 34.34 314 GLU A O 15
ATOM 16571 N N . THR A 1 26 ? 7.313 0.451 -24.570 1.00 42.23 315 THR A N 15
ATOM 16572 C CA . THR A 1 26 ? 7.684 1.291 -25.701 1.00 0.44 315 THR A CA 15
ATOM 16573 C C . THR A 1 26 ? 8.910 0.738 -26.418 1.00 4.32 315 THR A C 15
ATOM 16574 O O . THR A 1 26 ? 8.922 0.614 -27.642 1.00 23.31 315 THR A O 15
ATOM 16585 N N . ARG A 1 27 ? 9.941 0.405 -25.647 1.00 15.31 316 ARG A N 15
ATOM 16586 C CA . ARG A 1 27 ? 11.173 -0.134 -26.209 1.00 65.44 316 ARG A CA 15
ATOM 16587 C C . ARG A 1 27 ? 10.968 -1.569 -26.689 1.00 64.21 316 ARG A C 15
ATOM 16588 O O . ARG A 1 27 ? 11.590 -2.005 -27.657 1.00 4.33 316 ARG A O 15
ATOM 16609 N N . TYR A 1 28 ? 10.093 -2.296 -26.004 1.00 30.43 317 TYR A N 15
ATOM 16610 C CA . TYR A 1 28 ? 9.808 -3.683 -26.358 1.00 21.13 317 TYR A CA 15
ATOM 16611 C C . TYR A 1 28 ? 9.281 -3.782 -27.787 1.00 44.35 317 TYR A C 15
ATOM 16612 O O . TYR A 1 28 ? 9.720 -4.630 -28.565 1.00 22.24 317 TYR A O 15
ATOM 16630 N N . LEU A 1 29 ? 8.337 -2.910 -28.124 1.00 42.04 318 LEU A N 15
ATOM 16631 C CA . LEU A 1 29 ? 7.748 -2.898 -29.459 1.00 21.14 318 LEU A CA 15
ATOM 16632 C C . LEU A 1 29 ? 8.723 -2.317 -30.478 1.00 12.12 318 LEU A C 15
ATOM 16633 O O . LEU A 1 29 ? 8.981 -2.919 -31.521 1.00 11.32 318 LEU A O 15
ATOM 16649 N N . VAL A 1 30 ? 9.264 -1.142 -30.169 1.00 33.43 319 VAL A N 15
ATOM 16650 C CA . VAL A 1 30 ? 10.213 -0.480 -31.056 1.00 32.54 319 VAL A CA 15
ATOM 16651 C C . VAL A 1 30 ? 11.451 -1.342 -31.279 1.00 65.34 319 VAL A C 15
ATOM 16652 O O . VAL A 1 30 ? 12.188 -1.148 -32.244 1.00 70.43 319 VAL A O 15
ATOM 16665 N N . GLU A 1 31 ? 11.671 -2.296 -30.379 1.00 72.24 320 GLU A N 15
ATOM 16666 C CA . GLU A 1 31 ? 12.819 -3.189 -30.478 1.00 51.42 320 GLU A CA 15
ATOM 16667 C C . GLU A 1 31 ? 12.715 -4.074 -31.716 1.00 20.45 320 GLU A C 15
ATOM 16668 O O . GLU A 1 31 ? 13.547 -3.997 -32.620 1.00 15.21 320 GLU A O 15
ATOM 16680 N N . ASN A 1 32 ? 11.688 -4.917 -31.749 1.00 41.14 321 ASN A N 15
ATOM 16681 C CA . ASN A 1 32 ? 11.474 -5.819 -32.875 1.00 23.35 321 ASN A CA 15
ATOM 16682 C C . ASN A 1 32 ? 10.423 -5.259 -33.828 1.00 62.24 321 ASN A C 15
ATOM 16683 O O . ASN A 1 32 ? 10.638 -5.194 -35.039 1.00 3.10 321 ASN A O 15
ATOM 16694 N N . CYS A 1 33 ? 9.284 -4.856 -33.274 1.00 30.43 322 CYS A N 15
ATOM 16695 C CA . CYS A 1 33 ? 8.198 -4.303 -34.074 1.00 42.22 322 CYS A CA 15
ATOM 16696 C C . CYS A 1 33 ? 8.610 -2.976 -34.705 1.00 2.00 322 CYS A C 15
ATOM 16697 O O . CYS A 1 33 ? 8.035 -2.548 -35.706 1.00 31.11 322 CYS A O 15
ATOM 16704 N N . ASN A 1 34 ? 9.608 -2.330 -34.113 1.00 55.05 323 ASN A N 15
ATOM 16705 C CA . ASN A 1 34 ? 10.097 -1.051 -34.616 1.00 42.50 323 ASN A CA 15
ATOM 16706 C C . ASN A 1 34 ? 8.955 -0.049 -34.756 1.00 72.32 323 ASN A C 15
ATOM 16707 O O . ASN A 1 34 ? 8.903 0.720 -35.716 1.00 50.42 323 ASN A O 15
ATOM 16718 N N . CYS A 1 35 ? 8.041 -0.063 -33.791 1.00 55.11 324 CYS A N 15
ATOM 16719 C CA . CYS A 1 35 ? 6.899 0.844 -33.805 1.00 1.24 324 CYS A CA 15
ATOM 16720 C C . CYS A 1 35 ? 6.402 1.113 -32.388 1.00 31.42 324 CYS A C 15
ATOM 16721 O O . CYS A 1 35 ? 6.656 0.331 -31.471 1.00 2.14 324 CYS A O 15
ATOM 16728 N N . ARG A 1 36 ? 5.693 2.224 -32.217 1.00 24.51 325 ARG A N 15
ATOM 16729 C CA . ARG A 1 36 ? 5.162 2.598 -30.912 1.00 71.03 325 ARG A CA 15
ATOM 16730 C C . ARG A 1 36 ? 3.672 2.921 -31.004 1.00 53.10 325 ARG A C 15
ATOM 16731 O O . ARG A 1 36 ? 3.210 3.483 -31.996 1.00 20.24 325 ARG A O 15
ATOM 16752 N N . MET A 1 37 ? 2.929 2.562 -29.962 1.00 33.23 326 MET A N 15
ATOM 16753 C CA . MET A 1 37 ? 1.493 2.814 -29.926 1.00 60.44 326 MET A CA 15
ATOM 16754 C C . MET A 1 37 ? 1.202 4.309 -29.998 1.00 51.03 326 MET A C 15
ATOM 16755 O O . MET A 1 37 ? 2.093 5.136 -29.796 1.00 40.15 326 MET A O 15
ATOM 16769 N N . VAL A 1 38 ? -0.049 4.651 -30.289 1.00 21.24 327 VAL A N 15
ATOM 16770 C CA . VAL A 1 38 ? -0.457 6.048 -30.386 1.00 51.32 327 VAL A CA 15
ATOM 16771 C C . VAL A 1 38 ? -0.759 6.630 -29.010 1.00 61.12 327 VAL A C 15
ATOM 16772 O O . VAL A 1 38 ? -0.560 7.821 -28.771 1.00 12.04 327 VAL A O 15
ATOM 16785 N N . HIS A 1 39 ? -1.240 5.782 -28.107 1.00 54.24 328 HIS A N 15
ATOM 16786 C CA . HIS A 1 39 ? -1.569 6.211 -26.753 1.00 63.51 328 HIS A CA 15
ATOM 16787 C C . HIS A 1 39 ? -0.302 6.450 -25.936 1.00 34.50 328 HIS A C 15
ATOM 16788 O O . HIS A 1 39 ? -0.306 7.225 -24.980 1.00 63.34 328 HIS A O 15
ATOM 16802 N N . MET A 1 40 ? 0.779 5.781 -26.320 1.00 44.35 329 MET A N 15
ATOM 16803 C CA . MET A 1 40 ? 2.052 5.921 -25.624 1.00 53.32 329 MET A CA 15
ATOM 16804 C C . MET A 1 40 ? 2.898 7.023 -26.254 1.00 61.04 329 MET A C 15
ATOM 16805 O O . MET A 1 40 ? 2.831 7.278 -27.457 1.00 42.14 329 MET A O 15
ATOM 16819 N N . PRO A 1 41 ? 3.712 7.693 -25.425 1.00 24.01 330 PRO A N 15
ATOM 16820 C CA . PRO A 1 41 ? 4.585 8.779 -25.879 1.00 43.23 330 PRO A CA 15
ATOM 16821 C C . PRO A 1 41 ? 5.729 8.275 -26.753 1.00 31.33 330 PRO A C 15
ATOM 16822 O O . PRO A 1 41 ? 5.951 7.070 -26.868 1.00 33.23 330 PRO A O 15
ATOM 16833 N N . GLY A 1 42 ? 6.454 9.205 -27.366 1.00 51.01 331 GLY A N 15
ATOM 16834 C CA . GLY A 1 42 ? 7.567 8.836 -28.221 1.00 44.33 331 GLY A CA 15
ATOM 16835 C C . GLY A 1 42 ? 7.786 9.825 -29.348 1.00 60.12 331 GLY A C 15
ATOM 16836 O O . GLY A 1 42 ? 7.001 10.756 -29.527 1.00 4.14 331 GLY A O 15
ATOM 16840 N N . ASP A 1 43 ? 8.856 9.625 -30.110 1.00 75.20 332 ASP A N 15
ATOM 16841 C CA . ASP A 1 43 ? 9.177 10.507 -31.225 1.00 50.53 332 ASP A CA 15
ATOM 16842 C C . ASP A 1 43 ? 8.868 9.832 -32.558 1.00 23.44 332 ASP A C 15
ATOM 16843 O O . ASP A 1 43 ? 8.338 10.460 -33.474 1.00 1.41 332 ASP A O 15
ATOM 16852 N N . ALA A 1 44 ? 9.204 8.550 -32.658 1.00 75.13 333 ALA A N 15
ATOM 16853 C CA . ALA A 1 44 ? 8.961 7.790 -33.878 1.00 74.31 333 ALA A CA 15
ATOM 16854 C C . ALA A 1 44 ? 7.512 7.928 -34.331 1.00 54.25 333 ALA A C 15
ATOM 16855 O O . ALA A 1 44 ? 6.595 8.086 -33.523 1.00 24.35 333 ALA A O 15
ATOM 16862 N N . PRO A 1 45 ? 7.296 7.867 -35.654 1.00 12.21 334 PRO A N 15
ATOM 16863 C CA . PRO A 1 45 ? 5.959 7.982 -36.243 1.00 42.44 334 PRO A CA 15
ATOM 16864 C C . PRO A 1 45 ? 5.086 6.767 -35.946 1.00 63.24 334 PRO A C 15
ATOM 16865 O O . PRO A 1 45 ? 5.579 5.735 -35.489 1.00 23.23 334 PRO A O 15
ATOM 16876 N N . TYR A 1 46 ? 3.791 6.896 -36.210 1.00 42.34 335 TYR A N 15
ATOM 16877 C CA . TYR A 1 46 ? 2.851 5.808 -35.968 1.00 35.44 335 TYR A CA 15
ATOM 16878 C C . TYR A 1 46 ? 2.664 4.960 -37.223 1.00 61.33 335 TYR A C 15
ATOM 16879 O O . TYR A 1 46 ? 2.571 5.485 -38.333 1.00 4.33 335 TYR A O 15
ATOM 16897 N N . CYS A 1 47 ? 2.611 3.645 -37.038 1.00 21.35 336 CYS A N 15
ATOM 16898 C CA . CYS A 1 47 ? 2.435 2.723 -38.153 1.00 43.24 336 CYS A CA 15
ATOM 16899 C C . CYS A 1 47 ? 0.956 2.443 -38.399 1.00 63.01 336 CYS A C 15
ATOM 16900 O O . CYS A 1 47 ? 0.116 2.659 -37.525 1.00 3.12 336 CYS A O 15
ATOM 16907 N N . THR A 1 48 ? 0.641 1.960 -39.598 1.00 72.44 337 THR A N 15
ATOM 16908 C CA . THR A 1 48 ? -0.736 1.650 -39.961 1.00 4.40 337 THR A CA 15
ATOM 16909 C C . THR A 1 48 ? -1.381 0.729 -38.932 1.00 63.14 337 THR A C 15
ATOM 16910 O O . THR A 1 48 ? -0.709 -0.030 -38.235 1.00 2.24 337 THR A O 15
ATOM 16921 N N . PRO A 1 49 ? -2.718 0.797 -38.833 1.00 10.31 338 PRO A N 15
ATOM 16922 C CA . PRO A 1 49 ? -3.485 -0.026 -37.892 1.00 72.31 338 PRO A CA 15
ATOM 16923 C C . PRO A 1 49 ? -3.490 -1.499 -38.281 1.00 72.42 338 PRO A C 15
ATOM 16924 O O . PRO A 1 49 ? -3.655 -2.374 -37.432 1.00 71.41 338 PRO A O 15
ATOM 16935 N N . GLU A 1 50 ? -3.306 -1.768 -39.570 1.00 73.10 339 GLU A N 15
ATOM 16936 C CA . GLU A 1 50 ? -3.290 -3.137 -40.070 1.00 12.52 339 GLU A CA 15
ATOM 16937 C C . GLU A 1 50 ? -2.134 -3.926 -39.462 1.00 11.34 339 GLU A C 15
ATOM 16938 O O . GLU A 1 50 ? -2.315 -5.049 -38.993 1.00 52.12 339 GLU A O 15
ATOM 16950 N N . GLN A 1 51 ? -0.946 -3.328 -39.475 1.00 41.01 340 GLN A N 15
ATOM 16951 C CA . GLN A 1 51 ? 0.240 -3.974 -38.927 1.00 45.12 340 GLN A CA 15
ATOM 16952 C C . GLN A 1 51 ? 0.389 -3.666 -37.440 1.00 12.32 340 GLN A C 15
ATOM 16953 O O . GLN A 1 51 ? 0.910 -4.479 -36.676 1.00 20.32 340 GLN A O 15
ATOM 16967 N N . TYR A 1 52 ? -0.071 -2.487 -37.036 1.00 35.00 341 TYR A N 15
ATOM 16968 C CA . TYR A 1 52 ? 0.013 -2.070 -35.642 1.00 24.13 341 TYR A CA 15
ATOM 16969 C C . TYR A 1 52 ? -0.670 -3.083 -34.728 1.00 13.05 341 TYR A C 15
ATOM 16970 O O . TYR A 1 52 ? -0.111 -3.499 -33.713 1.00 45.21 341 TYR A O 15
ATOM 16988 N N . LYS A 1 53 ? -1.885 -3.475 -35.095 1.00 3.43 342 LYS A N 15
ATOM 16989 C CA . LYS A 1 53 ? -2.648 -4.440 -34.312 1.00 64.21 342 LYS A CA 15
ATOM 16990 C C . LYS A 1 53 ? -2.161 -5.861 -34.577 1.00 3.04 342 LYS A C 15
ATOM 16991 O O . LYS A 1 53 ? -2.148 -6.699 -33.676 1.00 55.51 342 LYS A O 15
ATOM 17010 N N . GLU A 1 54 ? -1.761 -6.124 -35.817 1.00 53.23 343 GLU A N 15
ATOM 17011 C CA . GLU A 1 54 ? -1.273 -7.444 -36.197 1.00 13.31 343 GLU A CA 15
ATOM 17012 C C . GLU A 1 54 ? 0.025 -7.776 -35.468 1.00 52.53 343 GLU A C 15
ATOM 17013 O O . GLU A 1 54 ? 0.284 -8.931 -35.130 1.00 42.23 343 GLU A O 15
ATOM 17025 N N . CYS A 1 55 ? 0.840 -6.754 -35.228 1.00 62.11 344 CYS A N 15
ATOM 17026 C CA . CYS A 1 55 ? 2.113 -6.934 -34.540 1.00 44.02 344 CYS A CA 15
ATOM 17027 C C . CYS A 1 55 ? 1.937 -6.802 -33.029 1.00 21.03 344 CYS A C 15
ATOM 17028 O O . CYS A 1 55 ? 2.620 -7.470 -32.255 1.00 70.20 344 CYS A O 15
ATOM 17035 N N . ALA A 1 56 ? 1.017 -5.934 -32.620 1.00 53.44 345 ALA A N 15
ATOM 17036 C CA . ALA A 1 56 ? 0.752 -5.715 -31.203 1.00 2.42 345 ALA A CA 15
ATOM 17037 C C . ALA A 1 56 ? 0.150 -6.960 -30.560 1.00 34.22 345 ALA A C 15
ATOM 17038 O O . ALA A 1 56 ? 0.441 -7.275 -29.405 1.00 20.52 345 ALA A O 15
ATOM 17045 N N . ASP A 1 57 ? -0.688 -7.664 -31.312 1.00 61.40 346 ASP A N 15
ATOM 17046 C CA . ASP A 1 57 ? -1.330 -8.875 -30.814 1.00 60.52 346 ASP A CA 15
ATOM 17047 C C . ASP A 1 57 ? -0.298 -9.836 -30.231 1.00 3.32 346 ASP A C 15
ATOM 17048 O O . ASP A 1 57 ? -0.318 -10.160 -29.044 1.00 21.31 346 ASP A O 15
ATOM 17057 N N . PRO A 1 58 ? 0.624 -10.304 -31.084 1.00 24.13 347 PRO A N 15
ATOM 17058 C CA . PRO A 1 58 ? 1.680 -11.235 -30.677 1.00 41.44 347 PRO A CA 15
ATOM 17059 C C . PRO A 1 58 ? 2.714 -10.577 -29.768 1.00 25.24 347 PRO A C 15
ATOM 17060 O O . PRO A 1 58 ? 3.249 -11.212 -28.859 1.00 64.30 347 PRO A O 15
ATOM 17071 N N . ALA A 1 59 ? 2.988 -9.301 -30.018 1.00 21.32 348 ALA A N 15
ATOM 17072 C CA . ALA A 1 59 ? 3.955 -8.557 -29.220 1.00 43.04 348 ALA A CA 15
ATOM 17073 C C . ALA A 1 59 ? 3.616 -8.633 -27.736 1.00 13.43 348 ALA A C 15
ATOM 17074 O O . ALA A 1 59 ? 4.418 -9.106 -26.929 1.00 24.32 348 ALA A O 15
ATOM 17081 N N . LEU A 1 60 ? 2.425 -8.165 -27.381 1.00 24.23 349 LEU A N 15
ATOM 17082 C CA . LEU A 1 60 ? 1.980 -8.179 -25.992 1.00 43.54 349 LEU A CA 15
ATOM 17083 C C . LEU A 1 60 ? 1.849 -9.609 -25.476 1.00 42.14 349 LEU A C 15
ATOM 17084 O O . LEU A 1 60 ? 2.373 -9.946 -24.414 1.00 64.01 349 LEU A O 15
ATOM 17100 N N . ASP A 1 61 ? 1.152 -10.445 -26.236 1.00 50.13 350 ASP A N 15
ATOM 17101 C CA . ASP A 1 61 ? 0.957 -11.840 -25.859 1.00 53.02 350 ASP A CA 15
ATOM 17102 C C . ASP A 1 61 ? 2.296 -12.539 -25.648 1.00 23.02 350 ASP A C 15
ATOM 17103 O O . ASP A 1 61 ? 2.375 -13.558 -24.960 1.00 42.45 350 ASP A O 15
ATOM 17112 N N . PHE A 1 62 ? 3.347 -11.986 -26.244 1.00 14.02 351 PHE A N 15
ATOM 17113 C CA . PHE A 1 62 ? 4.683 -12.557 -26.124 1.00 53.15 351 PHE A CA 15
ATOM 17114 C C . PHE A 1 62 ? 5.404 -12.000 -24.900 1.00 44.51 351 PHE A C 15
ATOM 17115 O O . PHE A 1 62 ? 5.742 -12.738 -23.975 1.00 30.13 351 PHE A O 15
ATOM 17132 N N . LEU A 1 63 ? 5.638 -10.693 -24.904 1.00 53.22 352 LEU A N 15
ATOM 17133 C CA . LEU A 1 63 ? 6.320 -10.034 -23.795 1.00 74.13 352 LEU A CA 15
ATOM 17134 C C . LEU A 1 63 ? 5.617 -10.326 -22.473 1.00 55.43 352 LEU A C 15
ATOM 17135 O O . LEU A 1 63 ? 6.257 -10.413 -21.424 1.00 31.32 352 LEU A O 15
ATOM 17151 N N . VAL A 1 64 ? 4.298 -10.479 -22.531 1.00 72.42 353 VAL A N 15
ATOM 17152 C CA . VAL A 1 64 ? 3.508 -10.764 -21.338 1.00 62.01 353 VAL A CA 15
ATOM 17153 C C . VAL A 1 64 ? 3.841 -12.142 -20.776 1.00 23.44 353 VAL A C 15
ATOM 17154 O O . VAL A 1 64 ? 3.756 -12.368 -19.570 1.00 2.41 353 VAL A O 15
ATOM 17167 N N . GLU A 1 65 ? 4.220 -13.060 -21.661 1.00 55.21 354 GLU A N 15
ATOM 17168 C CA . GLU A 1 65 ? 4.565 -14.417 -21.252 1.00 71.01 354 GLU A CA 15
ATOM 17169 C C . GLU A 1 65 ? 6.048 -14.521 -20.909 1.00 2.34 354 GLU A C 15
ATOM 17170 O O . GLU A 1 65 ? 6.421 -15.068 -19.870 1.00 13.43 354 GLU A O 15
ATOM 17182 N N . LYS A 1 66 ? 6.892 -13.992 -21.789 1.00 10.52 355 LYS A N 15
ATOM 17183 C CA . LYS A 1 66 ? 8.335 -14.023 -21.580 1.00 24.10 355 LYS A CA 15
ATOM 17184 C C . LYS A 1 66 ? 8.754 -13.013 -20.517 1.00 51.34 355 LYS A C 15
ATOM 17185 O O . LYS A 1 66 ? 9.086 -13.384 -19.391 1.00 40.03 355 LYS A O 15
ATOM 17204 N N . ASP A 1 67 ? 8.733 -11.735 -20.881 1.00 35.24 356 ASP A N 15
ATOM 17205 C CA . ASP A 1 67 ? 9.108 -10.671 -19.957 1.00 31.04 356 ASP A CA 15
ATOM 17206 C C . ASP A 1 67 ? 7.897 -10.186 -19.166 1.00 13.20 356 ASP A C 15
ATOM 17207 O O . ASP A 1 67 ? 7.350 -9.120 -19.443 1.00 52.43 356 ASP A O 15
ATOM 17216 N N . ASN A 1 68 ? 7.484 -10.978 -18.182 1.00 11.25 357 ASN A N 15
ATOM 17217 C CA . ASN A 1 68 ? 6.336 -10.630 -17.352 1.00 73.22 357 ASN A CA 15
ATOM 17218 C C . ASN A 1 68 ? 6.768 -9.804 -16.145 1.00 0.50 357 ASN A C 15
ATOM 17219 O O . ASN A 1 68 ? 6.095 -8.847 -15.762 1.00 45.30 357 ASN A O 15
ATOM 17230 N N . GLU A 1 69 ? 7.896 -10.180 -15.550 1.00 74.44 358 GLU A N 15
ATOM 17231 C CA . GLU A 1 69 ? 8.417 -9.473 -14.386 1.00 64.53 358 GLU A CA 15
ATOM 17232 C C . GLU A 1 69 ? 9.666 -8.674 -14.749 1.00 70.23 358 GLU A C 15
ATOM 17233 O O . GLU A 1 69 ? 10.438 -8.278 -13.875 1.00 44.10 358 GLU A O 15
ATOM 17245 N N . TYR A 1 70 ? 9.857 -8.443 -16.043 1.00 60.44 359 TYR A N 15
ATOM 17246 C CA . TYR A 1 70 ? 11.013 -7.694 -16.522 1.00 35.43 359 TYR A CA 15
ATOM 17247 C C . TYR A 1 70 ? 10.733 -6.195 -16.514 1.00 31.41 359 TYR A C 15
ATOM 17248 O O . TYR A 1 70 ? 11.619 -5.387 -16.235 1.00 21.34 359 TYR A O 15
ATOM 17266 N N . CYS A 1 71 ? 9.492 -5.830 -16.821 1.00 3.01 360 CYS A N 15
ATOM 17267 C CA . CYS A 1 71 ? 9.091 -4.428 -16.848 1.00 11.13 360 CYS A CA 15
ATOM 17268 C C . CYS A 1 71 ? 8.455 -4.018 -15.523 1.00 10.42 360 CYS A C 15
ATOM 17269 O O . CYS A 1 71 ? 7.594 -3.138 -15.482 1.00 44.22 360 CYS A O 15
ATOM 17276 N N . VAL A 1 72 ? 8.882 -4.662 -14.442 1.00 13.44 361 VAL A N 15
ATOM 17277 C CA . VAL A 1 72 ? 8.355 -4.365 -13.116 1.00 13.10 361 VAL A CA 15
ATOM 17278 C C . VAL A 1 72 ? 8.950 -3.073 -12.566 1.00 71.23 361 VAL A C 15
ATOM 17279 O O . VAL A 1 72 ? 10.124 -2.773 -12.788 1.00 12.24 361 VAL A O 15
ATOM 17292 N N . CYS A 1 73 ? 8.134 -2.312 -11.844 1.00 34.51 362 CYS A N 15
ATOM 17293 C CA . CYS A 1 73 ? 8.578 -1.053 -11.261 1.00 13.45 362 CYS A CA 15
ATOM 17294 C C . CYS A 1 73 ? 8.224 -0.985 -9.778 1.00 63.24 362 CYS A C 15
ATOM 17295 O O . CYS A 1 73 ? 7.257 -1.603 -9.332 1.00 51.11 362 CYS A O 15
ATOM 17302 N N . GLU A 1 74 ? 9.012 -0.230 -9.020 1.00 72.45 363 GLU A N 15
ATOM 17303 C CA . GLU A 1 74 ? 8.781 -0.083 -7.587 1.00 4.22 363 GLU A CA 15
ATOM 17304 C C . GLU A 1 74 ? 7.999 1.193 -7.291 1.00 64.13 363 GLU A C 15
ATOM 17305 O O . GLU A 1 74 ? 8.204 2.223 -7.934 1.00 25.42 363 GLU A O 15
ATOM 17317 N N . MET A 1 75 ? 7.102 1.117 -6.314 1.00 71.40 364 MET A N 15
ATOM 17318 C CA . MET A 1 75 ? 6.289 2.266 -5.931 1.00 35.43 364 MET A CA 15
ATOM 17319 C C . MET A 1 75 ? 7.164 3.488 -5.670 1.00 20.02 364 MET A C 15
ATOM 17320 O O . MET A 1 75 ? 8.352 3.377 -5.366 1.00 71.11 364 MET A O 15
ATOM 17334 N N . PRO A 1 76 ? 6.565 4.682 -5.788 1.00 4.33 365 PRO A N 15
ATOM 17335 C CA . PRO A 1 76 ? 7.271 5.947 -5.568 1.00 64.45 365 PRO A CA 15
ATOM 17336 C C . PRO A 1 76 ? 7.630 6.163 -4.101 1.00 64.05 365 PRO A C 15
ATOM 17337 O O . PRO A 1 76 ? 7.115 5.476 -3.218 1.00 4.33 365 PRO A O 15
ATOM 17348 N N . CYS A 1 77 ? 8.514 7.122 -3.849 1.00 21.32 366 CYS A N 15
ATOM 17349 C CA . CYS A 1 77 ? 8.942 7.429 -2.489 1.00 74.15 366 CYS A CA 15
ATOM 17350 C C . CYS A 1 77 ? 7.746 7.773 -1.607 1.00 62.22 366 CYS A C 15
ATOM 17351 O O . CYS A 1 77 ? 6.661 8.072 -2.104 1.00 73.53 366 CYS A O 15
ATOM 17358 N N . ASN A 1 78 ? 7.953 7.729 -0.295 1.00 63.40 367 ASN A N 15
ATOM 17359 C CA . ASN A 1 78 ? 6.891 8.036 0.657 1.00 14.54 367 ASN A CA 15
ATOM 17360 C C . ASN A 1 78 ? 6.904 9.516 1.027 1.00 33.43 367 ASN A C 15
ATOM 17361 O O . ASN A 1 78 ? 7.649 9.938 1.911 1.00 33.24 367 ASN A O 15
ATOM 17371 N N . SER A 1 1 ? 9.262 5.413 4.894 1.00 41.30 290 SER A N 16
ATOM 17372 C CA . SER A 1 1 ? 9.489 4.276 4.009 1.00 12.42 290 SER A CA 16
ATOM 17373 C C . SER A 1 1 ? 9.295 4.677 2.550 1.00 40.03 290 SER A C 16
ATOM 17374 O O . SER A 1 1 ? 8.766 5.749 2.253 1.00 73.13 290 SER A O 16
ATOM 17382 N N . CYS A 1 2 ? 9.725 3.808 1.642 1.00 60.30 291 CYS A N 16
ATOM 17383 C CA . CYS A 1 2 ? 9.599 4.069 0.213 1.00 45.32 291 CYS A CA 16
ATOM 17384 C C . CYS A 1 2 ? 8.134 4.065 -0.214 1.00 10.35 291 CYS A C 16
ATOM 17385 O O . CYS A 1 2 ? 7.415 3.089 0.002 1.00 55.33 291 CYS A O 16
ATOM 17392 N N . LYS A 1 3 ? 7.698 5.163 -0.821 1.00 32.25 292 LYS A N 16
ATOM 17393 C CA . LYS A 1 3 ? 6.320 5.288 -1.281 1.00 33.12 292 LYS A CA 16
ATOM 17394 C C . LYS A 1 3 ? 6.134 6.558 -2.106 1.00 33.34 292 LYS A C 16
ATOM 17395 O O . LYS A 1 3 ? 6.850 7.541 -1.919 1.00 24.25 292 LYS A O 16
ATOM 17414 N N . ALA A 1 4 ? 5.167 6.529 -3.017 1.00 23.11 293 ALA A N 16
ATOM 17415 C CA . ALA A 1 4 ? 4.886 7.680 -3.868 1.00 74.34 293 ALA A CA 16
ATOM 17416 C C . ALA A 1 4 ? 4.167 8.776 -3.088 1.00 4.22 293 ALA A C 16
ATOM 17417 O O . ALA A 1 4 ? 4.019 8.690 -1.869 1.00 53.23 293 ALA A O 16
ATOM 17424 N N . THR A 1 5 ? 3.724 9.808 -3.799 1.00 55.34 294 THR A N 16
ATOM 17425 C CA . THR A 1 5 ? 3.023 10.923 -3.174 1.00 23.14 294 THR A CA 16
ATOM 17426 C C . THR A 1 5 ? 1.565 10.970 -3.611 1.00 32.51 294 THR A C 16
ATOM 17427 O O . THR A 1 5 ? 1.240 11.497 -4.675 1.00 34.30 294 THR A O 16
ATOM 17438 N N . THR A 1 6 ? 0.685 10.415 -2.781 1.00 15.01 295 THR A N 16
ATOM 17439 C CA . THR A 1 6 ? -0.741 10.393 -3.082 1.00 10.15 295 THR A CA 16
ATOM 17440 C C . THR A 1 6 ? -1.564 10.141 -1.825 1.00 44.02 295 THR A C 16
ATOM 17441 O O . THR A 1 6 ? -1.017 9.893 -0.752 1.00 0.11 295 THR A O 16
ATOM 17452 N N . GLY A 1 7 ? -2.885 10.206 -1.965 1.00 1.14 296 GLY A N 16
ATOM 17453 C CA . GLY A 1 7 ? -3.764 9.982 -0.832 1.00 71.21 296 GLY A CA 16
ATOM 17454 C C . GLY A 1 7 ? -4.776 8.884 -1.091 1.00 5.24 296 GLY A C 16
ATOM 17455 O O . GLY A 1 7 ? -5.160 8.155 -0.175 1.00 23.13 296 GLY A O 16
ATOM 17459 N N . ASP A 1 8 ? -5.211 8.766 -2.340 1.00 44.10 297 ASP A N 16
ATOM 17460 C CA . ASP A 1 8 ? -6.186 7.749 -2.717 1.00 71.14 297 ASP A CA 16
ATOM 17461 C C . ASP A 1 8 ? -5.740 6.367 -2.249 1.00 44.21 297 ASP A C 16
ATOM 17462 O O . ASP A 1 8 ? -6.447 5.697 -1.497 1.00 35.52 297 ASP A O 16
ATOM 17471 N N . SER A 1 9 ? -4.561 5.947 -2.698 1.00 12.41 298 SER A N 16
ATOM 17472 C CA . SER A 1 9 ? -4.023 4.644 -2.328 1.00 71.14 298 SER A CA 16
ATOM 17473 C C . SER A 1 9 ? -3.676 4.600 -0.843 1.00 24.35 298 SER A C 16
ATOM 17474 O O . SER A 1 9 ? -3.252 5.599 -0.265 1.00 4.00 298 SER A O 16
ATOM 17482 N N . GLU A 1 10 ? -3.863 3.433 -0.232 1.00 23.43 299 GLU A N 16
ATOM 17483 C CA . GLU A 1 10 ? -3.572 3.260 1.186 1.00 10.22 299 GLU A CA 16
ATOM 17484 C C . GLU A 1 10 ? -2.069 3.312 1.443 1.00 0.04 299 GLU A C 16
ATOM 17485 O O . GLU A 1 10 ? -1.571 4.227 2.100 1.00 52.31 299 GLU A O 16
ATOM 17497 N N . PHE A 1 11 ? -1.351 2.324 0.922 1.00 70.54 300 PHE A N 16
ATOM 17498 C CA . PHE A 1 11 ? 0.096 2.255 1.095 1.00 74.31 300 PHE A CA 16
ATOM 17499 C C . PHE A 1 11 ? 0.797 2.063 -0.247 1.00 15.22 300 PHE A C 16
ATOM 17500 O O . PHE A 1 11 ? 1.392 2.996 -0.786 1.00 71.21 300 PHE A O 16
ATOM 17517 N N . TYR A 1 12 ? 0.720 0.849 -0.778 1.00 44.20 301 TYR A N 16
ATOM 17518 C CA . TYR A 1 12 ? 1.350 0.533 -2.055 1.00 62.04 301 TYR A CA 16
ATOM 17519 C C . TYR A 1 12 ? 0.909 1.515 -3.137 1.00 31.51 301 TYR A C 16
ATOM 17520 O O . TYR A 1 12 ? -0.214 2.019 -3.114 1.00 30.54 301 TYR A O 16
ATOM 17538 N N . ASP A 1 13 ? 1.801 1.780 -4.084 1.00 22.01 302 ASP A N 16
ATOM 17539 C CA . ASP A 1 13 ? 1.507 2.700 -5.177 1.00 14.10 302 ASP A CA 16
ATOM 17540 C C . ASP A 1 13 ? 1.702 2.020 -6.528 1.00 14.12 302 ASP A C 16
ATOM 17541 O O . ASP A 1 13 ? 2.740 2.177 -7.172 1.00 50.02 302 ASP A O 16
ATOM 17550 N N . THR A 1 14 ? 0.696 1.259 -6.953 1.00 44.44 303 THR A N 16
ATOM 17551 C CA . THR A 1 14 ? 0.758 0.553 -8.226 1.00 22.41 303 THR A CA 16
ATOM 17552 C C . THR A 1 14 ? 0.707 1.526 -9.398 1.00 1.55 303 THR A C 16
ATOM 17553 O O . THR A 1 14 ? 1.298 1.277 -10.450 1.00 63.15 303 THR A O 16
ATOM 17564 N N . TYR A 1 15 ? -0.002 2.633 -9.211 1.00 10.35 304 TYR A N 16
ATOM 17565 C CA . TYR A 1 15 ? -0.131 3.643 -10.254 1.00 13.12 304 TYR A CA 16
ATOM 17566 C C . TYR A 1 15 ? 1.237 4.052 -10.789 1.00 15.20 304 TYR A C 16
ATOM 17567 O O . TYR A 1 15 ? 1.378 4.409 -11.959 1.00 51.00 304 TYR A O 16
ATOM 17585 N N . SER A 1 16 ? 2.245 3.997 -9.923 1.00 4.52 305 SER A N 16
ATOM 17586 C CA . SER A 1 16 ? 3.603 4.364 -10.307 1.00 41.44 305 SER A CA 16
ATOM 17587 C C . SER A 1 16 ? 4.201 3.325 -11.251 1.00 63.42 305 SER A C 16
ATOM 17588 O O . SER A 1 16 ? 4.878 3.668 -12.221 1.00 60.12 305 SER A O 16
ATOM 17596 N N . ILE A 1 17 ? 3.945 2.054 -10.960 1.00 11.14 306 ILE A N 16
ATOM 17597 C CA . ILE A 1 17 ? 4.457 0.965 -11.782 1.00 10.32 306 ILE A CA 16
ATOM 17598 C C . ILE A 1 17 ? 3.786 0.947 -13.151 1.00 1.31 306 ILE A C 16
ATOM 17599 O O . ILE A 1 17 ? 4.417 0.636 -14.162 1.00 20.35 306 ILE A O 16
ATOM 17615 N N . THR A 1 18 ? 2.501 1.288 -13.179 1.00 33.50 307 THR A N 16
ATOM 17616 C CA . THR A 1 18 ? 1.743 1.312 -14.423 1.00 11.01 307 THR A CA 16
ATOM 17617 C C . THR A 1 18 ? 2.480 2.100 -15.500 1.00 23.32 307 THR A C 16
ATOM 17618 O O . THR A 1 18 ? 2.405 1.772 -16.684 1.00 23.04 307 THR A O 16
ATOM 17629 N N . ALA A 1 19 ? 3.193 3.141 -15.082 1.00 30.01 308 ALA A N 16
ATOM 17630 C CA . ALA A 1 19 ? 3.946 3.974 -16.012 1.00 64.21 308 ALA A CA 16
ATOM 17631 C C . ALA A 1 19 ? 5.289 3.336 -16.356 1.00 64.43 308 ALA A C 16
ATOM 17632 O O . ALA A 1 19 ? 5.775 3.458 -17.480 1.00 73.13 308 ALA A O 16
ATOM 17639 N N . CYS A 1 20 ? 5.884 2.657 -15.380 1.00 1.33 309 CYS A N 16
ATOM 17640 C CA . CYS A 1 20 ? 7.170 2.002 -15.579 1.00 51.50 309 CYS A CA 16
ATOM 17641 C C . CYS A 1 20 ? 7.079 0.948 -16.679 1.00 60.34 309 CYS A C 16
ATOM 17642 O O . CYS A 1 20 ? 7.848 0.973 -17.641 1.00 74.42 309 CYS A O 16
ATOM 17649 N N . ARG A 1 21 ? 6.136 0.024 -16.530 1.00 30.22 310 ARG A N 16
ATOM 17650 C CA . ARG A 1 21 ? 5.945 -1.039 -17.510 1.00 31.33 310 ARG A CA 16
ATOM 17651 C C . ARG A 1 21 ? 5.823 -0.464 -18.918 1.00 22.11 310 ARG A C 16
ATOM 17652 O O . ARG A 1 21 ? 6.243 -1.089 -19.893 1.00 42.21 310 ARG A O 16
ATOM 17673 N N . ILE A 1 22 ? 5.246 0.728 -19.017 1.00 12.03 311 ILE A N 16
ATOM 17674 C CA . ILE A 1 22 ? 5.069 1.387 -20.305 1.00 63.41 311 ILE A CA 16
ATOM 17675 C C . ILE A 1 22 ? 6.408 1.834 -20.882 1.00 41.42 311 ILE A C 16
ATOM 17676 O O . ILE A 1 22 ? 6.638 1.741 -22.088 1.00 52.52 311 ILE A O 16
ATOM 17692 N N . ASP A 1 23 ? 7.288 2.318 -20.013 1.00 74.40 312 ASP A N 16
ATOM 17693 C CA . ASP A 1 23 ? 8.606 2.777 -20.435 1.00 15.11 312 ASP A CA 16
ATOM 17694 C C . ASP A 1 23 ? 9.484 1.601 -20.854 1.00 73.53 312 ASP A C 16
ATOM 17695 O O . ASP A 1 23 ? 10.383 1.747 -21.682 1.00 22.00 312 ASP A O 16
ATOM 17704 N N . CYS A 1 24 ? 9.217 0.435 -20.274 1.00 24.53 313 CYS A N 16
ATOM 17705 C CA . CYS A 1 24 ? 9.982 -0.765 -20.584 1.00 22.11 313 CYS A CA 16
ATOM 17706 C C . CYS A 1 24 ? 9.420 -1.464 -21.819 1.00 33.21 313 CYS A C 16
ATOM 17707 O O . CYS A 1 24 ? 10.168 -1.876 -22.705 1.00 0.43 313 CYS A O 16
ATOM 17714 N N . GLU A 1 25 ? 8.098 -1.595 -21.869 1.00 4.44 314 GLU A N 16
ATOM 17715 C CA . GLU A 1 25 ? 7.437 -2.244 -22.994 1.00 25.15 314 GLU A CA 16
ATOM 17716 C C . GLU A 1 25 ? 7.672 -1.466 -24.287 1.00 0.32 314 GLU A C 16
ATOM 17717 O O . GLU A 1 25 ? 7.803 -2.050 -25.363 1.00 34.34 314 GLU A O 16
ATOM 17729 N N . THR A 1 26 ? 7.725 -0.142 -24.172 1.00 42.23 315 THR A N 16
ATOM 17730 C CA . THR A 1 26 ? 7.943 0.717 -25.328 1.00 0.44 315 THR A CA 16
ATOM 17731 C C . THR A 1 26 ? 9.167 0.273 -26.121 1.00 4.32 315 THR A C 16
ATOM 17732 O O . THR A 1 26 ? 9.095 0.074 -27.333 1.00 23.31 315 THR A O 16
ATOM 17743 N N . ARG A 1 27 ? 10.290 0.120 -25.428 1.00 15.31 316 ARG A N 16
ATOM 17744 C CA . ARG A 1 27 ? 11.531 -0.301 -26.069 1.00 65.44 316 ARG A CA 16
ATOM 17745 C C . ARG A 1 27 ? 11.412 -1.726 -26.602 1.00 64.21 316 ARG A C 16
ATOM 17746 O O . ARG A 1 27 ? 11.994 -2.064 -27.633 1.00 4.33 316 ARG A O 16
ATOM 17767 N N . TYR A 1 28 ? 10.655 -2.556 -25.894 1.00 30.43 317 TYR A N 16
ATOM 17768 C CA . TYR A 1 28 ? 10.461 -3.944 -26.294 1.00 21.13 317 TYR A CA 16
ATOM 17769 C C . TYR A 1 28 ? 9.764 -4.029 -27.648 1.00 44.35 317 TYR A C 16
ATOM 17770 O O . TYR A 1 28 ? 10.135 -4.834 -28.503 1.00 22.24 317 TYR A O 16
ATOM 17788 N N . LEU A 1 29 ? 8.751 -3.190 -27.838 1.00 42.04 318 LEU A N 16
ATOM 17789 C CA . LEU A 1 29 ? 7.999 -3.168 -29.088 1.00 21.14 318 LEU A CA 16
ATOM 17790 C C . LEU A 1 29 ? 8.815 -2.520 -30.201 1.00 12.12 318 LEU A C 16
ATOM 17791 O O . LEU A 1 29 ? 9.023 -3.115 -31.259 1.00 11.32 318 LEU A O 16
ATOM 17807 N N . VAL A 1 30 ? 9.276 -1.298 -29.956 1.00 33.43 319 VAL A N 16
ATOM 17808 C CA . VAL A 1 30 ? 10.073 -0.570 -30.936 1.00 32.54 319 VAL A CA 16
ATOM 17809 C C . VAL A 1 30 ? 11.332 -1.346 -31.306 1.00 65.34 319 VAL A C 16
ATOM 17810 O O . VAL A 1 30 ? 11.932 -1.111 -32.355 1.00 70.43 319 VAL A O 16
ATOM 17823 N N . GLU A 1 31 ? 11.727 -2.272 -30.438 1.00 72.24 320 GLU A N 16
ATOM 17824 C CA . GLU A 1 31 ? 12.916 -3.083 -30.674 1.00 51.42 320 GLU A CA 16
ATOM 17825 C C . GLU A 1 31 ? 12.739 -3.960 -31.911 1.00 20.45 320 GLU A C 16
ATOM 17826 O O . GLU A 1 31 ? 13.464 -3.817 -32.894 1.00 15.21 320 GLU A O 16
ATOM 17838 N N . ASN A 1 32 ? 11.772 -4.868 -31.851 1.00 41.14 321 ASN A N 16
ATOM 17839 C CA . ASN A 1 32 ? 11.501 -5.770 -32.964 1.00 23.35 321 ASN A CA 16
ATOM 17840 C C . ASN A 1 32 ? 10.320 -5.272 -33.792 1.00 62.24 321 ASN A C 16
ATOM 17841 O O . ASN A 1 32 ? 10.406 -5.166 -35.016 1.00 3.10 321 ASN A O 16
ATOM 17852 N N . CYS A 1 33 ? 9.217 -4.969 -33.116 1.00 30.43 322 CYS A N 16
ATOM 17853 C CA . CYS A 1 33 ? 8.018 -4.481 -33.789 1.00 42.22 322 CYS A CA 16
ATOM 17854 C C . CYS A 1 33 ? 8.262 -3.111 -34.412 1.00 2.00 322 CYS A C 16
ATOM 17855 O O . CYS A 1 33 ? 7.582 -2.718 -35.358 1.00 31.11 322 CYS A O 16
ATOM 17862 N N . ASN A 1 34 ? 9.240 -2.388 -33.875 1.00 55.05 323 ASN A N 16
ATOM 17863 C CA . ASN A 1 34 ? 9.575 -1.061 -34.378 1.00 42.50 323 ASN A CA 16
ATOM 17864 C C . ASN A 1 34 ? 8.316 -0.225 -34.588 1.00 72.32 323 ASN A C 16
ATOM 17865 O O . ASN A 1 34 ? 8.106 0.340 -35.662 1.00 50.42 323 ASN A O 16
ATOM 17876 N N . CYS A 1 35 ? 7.482 -0.151 -33.556 1.00 55.11 324 CYS A N 16
ATOM 17877 C CA . CYS A 1 35 ? 6.244 0.615 -33.627 1.00 1.24 324 CYS A CA 16
ATOM 17878 C C . CYS A 1 35 ? 5.751 0.980 -32.230 1.00 31.42 324 CYS A C 16
ATOM 17879 O O . CYS A 1 35 ? 6.225 0.437 -31.232 1.00 2.14 324 CYS A O 16
ATOM 17886 N N . ARG A 1 36 ? 4.796 1.903 -32.168 1.00 24.51 325 ARG A N 16
ATOM 17887 C CA . ARG A 1 36 ? 4.238 2.340 -30.895 1.00 71.03 325 ARG A CA 16
ATOM 17888 C C . ARG A 1 36 ? 2.713 2.383 -30.954 1.00 53.10 325 ARG A C 16
ATOM 17889 O O . ARG A 1 36 ? 2.121 2.250 -32.023 1.00 20.24 325 ARG A O 16
ATOM 17910 N N . MET A 1 37 ? 2.087 2.570 -29.797 1.00 33.23 326 MET A N 16
ATOM 17911 C CA . MET A 1 37 ? 0.632 2.630 -29.718 1.00 60.44 326 MET A CA 16
ATOM 17912 C C . MET A 1 37 ? 0.146 4.075 -29.748 1.00 51.03 326 MET A C 16
ATOM 17913 O O . MET A 1 37 ? 0.943 5.011 -29.670 1.00 40.15 326 MET A O 16
ATOM 17927 N N . VAL A 1 38 ? -1.167 4.252 -29.861 1.00 21.24 327 VAL A N 16
ATOM 17928 C CA . VAL A 1 38 ? -1.760 5.583 -29.900 1.00 51.32 327 VAL A CA 16
ATOM 17929 C C . VAL A 1 38 ? -1.652 6.273 -28.545 1.00 61.12 327 VAL A C 16
ATOM 17930 O O . VAL A 1 38 ? -1.473 7.488 -28.468 1.00 12.04 327 VAL A O 16
ATOM 17943 N N . HIS A 1 39 ? -1.763 5.488 -27.478 1.00 54.24 328 HIS A N 16
ATOM 17944 C CA . HIS A 1 39 ? -1.677 6.023 -26.123 1.00 63.51 328 HIS A CA 16
ATOM 17945 C C . HIS A 1 39 ? -0.243 6.416 -25.784 1.00 34.50 328 HIS A C 16
ATOM 17946 O O . HIS A 1 39 ? -0.010 7.269 -24.929 1.00 63.34 328 HIS A O 16
ATOM 17960 N N . MET A 1 40 ? 0.713 5.789 -26.462 1.00 44.35 329 MET A N 16
ATOM 17961 C CA . MET A 1 40 ? 2.125 6.075 -26.231 1.00 53.32 329 MET A CA 16
ATOM 17962 C C . MET A 1 40 ? 2.452 7.520 -26.593 1.00 61.04 329 MET A C 16
ATOM 17963 O O . MET A 1 40 ? 1.764 8.157 -27.391 1.00 42.14 329 MET A O 16
ATOM 17977 N N . PRO A 1 41 ? 3.528 8.052 -25.994 1.00 24.01 330 PRO A N 16
ATOM 17978 C CA . PRO A 1 41 ? 3.972 9.427 -26.237 1.00 43.23 330 PRO A CA 16
ATOM 17979 C C . PRO A 1 41 ? 4.540 9.613 -27.640 1.00 31.33 330 PRO A C 16
ATOM 17980 O O . PRO A 1 41 ? 4.765 8.643 -28.363 1.00 33.23 330 PRO A O 16
ATOM 17991 N N . GLY A 1 42 ? 4.771 10.866 -28.018 1.00 51.01 331 GLY A N 16
ATOM 17992 C CA . GLY A 1 42 ? 5.312 11.156 -29.333 1.00 44.33 331 GLY A CA 16
ATOM 17993 C C . GLY A 1 42 ? 6.808 10.921 -29.411 1.00 60.12 331 GLY A C 16
ATOM 17994 O O . GLY A 1 42 ? 7.547 11.281 -28.494 1.00 4.14 331 GLY A O 16
ATOM 17998 N N . ASP A 1 43 ? 7.254 10.313 -30.504 1.00 75.20 332 ASP A N 16
ATOM 17999 C CA . ASP A 1 43 ? 8.671 10.029 -30.696 1.00 50.53 332 ASP A CA 16
ATOM 18000 C C . ASP A 1 43 ? 8.907 9.315 -32.023 1.00 23.44 332 ASP A C 16
ATOM 18001 O O . ASP A 1 43 ? 9.349 9.925 -32.998 1.00 1.41 332 ASP A O 16
ATOM 18010 N N . ALA A 1 44 ? 8.610 8.020 -32.054 1.00 75.13 333 ALA A N 16
ATOM 18011 C CA . ALA A 1 44 ? 8.788 7.224 -33.262 1.00 74.31 333 ALA A CA 16
ATOM 18012 C C . ALA A 1 44 ? 7.588 7.361 -34.192 1.00 54.25 333 ALA A C 16
ATOM 18013 O O . ALA A 1 44 ? 6.499 7.769 -33.786 1.00 24.35 333 ALA A O 16
ATOM 18020 N N . PRO A 1 45 ? 7.787 7.013 -35.472 1.00 12.21 334 PRO A N 16
ATOM 18021 C CA . PRO A 1 45 ? 6.732 7.089 -36.487 1.00 42.44 334 PRO A CA 16
ATOM 18022 C C . PRO A 1 45 ? 5.643 6.043 -36.270 1.00 63.24 334 PRO A C 16
ATOM 18023 O O . PRO A 1 45 ? 5.929 4.900 -35.915 1.00 23.23 334 PRO A O 16
ATOM 18034 N N . TYR A 1 46 ? 4.396 6.443 -36.487 1.00 42.34 335 TYR A N 16
ATOM 18035 C CA . TYR A 1 46 ? 3.263 5.541 -36.314 1.00 35.44 335 TYR A CA 16
ATOM 18036 C C . TYR A 1 46 ? 3.049 4.690 -37.561 1.00 61.33 335 TYR A C 16
ATOM 18037 O O . TYR A 1 46 ? 3.046 5.200 -38.683 1.00 4.33 335 TYR A O 16
ATOM 18055 N N . CYS A 1 47 ? 2.868 3.389 -37.359 1.00 21.35 336 CYS A N 16
ATOM 18056 C CA . CYS A 1 47 ? 2.653 2.465 -38.466 1.00 43.24 336 CYS A CA 16
ATOM 18057 C C . CYS A 1 47 ? 1.163 2.306 -38.759 1.00 63.01 336 CYS A C 16
ATOM 18058 O O . CYS A 1 47 ? 0.316 2.680 -37.948 1.00 3.12 336 CYS A O 16
ATOM 18065 N N . THR A 1 48 ? 0.852 1.746 -39.924 1.00 72.44 337 THR A N 16
ATOM 18066 C CA . THR A 1 48 ? -0.533 1.538 -40.326 1.00 4.40 337 THR A CA 16
ATOM 18067 C C . THR A 1 48 ? -1.308 0.780 -39.253 1.00 63.14 337 THR A C 16
ATOM 18068 O O . THR A 1 48 ? -0.735 0.093 -38.408 1.00 2.24 337 THR A O 16
ATOM 18079 N N . PRO A 1 49 ? -2.643 0.907 -39.287 1.00 10.31 338 PRO A N 16
ATOM 18080 C CA . PRO A 1 49 ? -3.527 0.240 -38.325 1.00 72.31 338 PRO A CA 16
ATOM 18081 C C . PRO A 1 49 ? -3.566 -1.270 -38.526 1.00 72.42 338 PRO A C 16
ATOM 18082 O O . PRO A 1 49 ? -3.754 -2.028 -37.574 1.00 71.41 338 PRO A O 16
ATOM 18093 N N . GLU A 1 50 ? -3.389 -1.703 -39.771 1.00 73.10 339 GLU A N 16
ATOM 18094 C CA . GLU A 1 50 ? -3.406 -3.124 -40.095 1.00 12.52 339 GLU A CA 16
ATOM 18095 C C . GLU A 1 50 ? -2.115 -3.801 -39.643 1.00 11.34 339 GLU A C 16
ATOM 18096 O O . GLU A 1 50 ? -2.133 -4.928 -39.151 1.00 52.12 339 GLU A O 16
ATOM 18108 N N . GLN A 1 51 ? -0.997 -3.103 -39.815 1.00 41.01 340 GLN A N 16
ATOM 18109 C CA . GLN A 1 51 ? 0.304 -3.637 -39.427 1.00 45.12 340 GLN A CA 16
ATOM 18110 C C . GLN A 1 51 ? 0.543 -3.452 -37.932 1.00 12.32 340 GLN A C 16
ATOM 18111 O O . GLN A 1 51 ? 1.128 -4.314 -37.276 1.00 20.32 340 GLN A O 16
ATOM 18125 N N . TYR A 1 52 ? 0.088 -2.322 -37.401 1.00 35.00 341 TYR A N 16
ATOM 18126 C CA . TYR A 1 52 ? 0.255 -2.023 -35.983 1.00 24.13 341 TYR A CA 16
ATOM 18127 C C . TYR A 1 52 ? -0.464 -3.056 -35.120 1.00 13.05 341 TYR A C 16
ATOM 18128 O O . TYR A 1 52 ? 0.093 -3.565 -34.147 1.00 45.21 341 TYR A O 16
ATOM 18146 N N . LYS A 1 53 ? -1.704 -3.361 -35.483 1.00 3.43 342 LYS A N 16
ATOM 18147 C CA . LYS A 1 53 ? -2.501 -4.333 -34.746 1.00 64.21 342 LYS A CA 16
ATOM 18148 C C . LYS A 1 53 ? -2.009 -5.753 -35.010 1.00 3.04 342 LYS A C 16
ATOM 18149 O O . LYS A 1 53 ? -2.060 -6.610 -34.129 1.00 55.51 342 LYS A O 16
ATOM 18168 N N . GLU A 1 54 ? -1.530 -5.993 -36.227 1.00 53.23 343 GLU A N 16
ATOM 18169 C CA . GLU A 1 54 ? -1.027 -7.308 -36.603 1.00 13.31 343 GLU A CA 16
ATOM 18170 C C . GLU A 1 54 ? 0.308 -7.597 -35.921 1.00 52.53 343 GLU A C 16
ATOM 18171 O O . GLU A 1 54 ? 0.626 -8.747 -35.618 1.00 42.23 343 GLU A O 16
ATOM 18183 N N . CYS A 1 55 ? 1.083 -6.545 -35.682 1.00 62.11 344 CYS A N 16
ATOM 18184 C CA . CYS A 1 55 ? 2.383 -6.683 -35.037 1.00 44.02 344 CYS A CA 16
ATOM 18185 C C . CYS A 1 55 ? 2.249 -6.598 -33.519 1.00 21.03 344 CYS A C 16
ATOM 18186 O O . CYS A 1 55 ? 2.959 -7.282 -32.783 1.00 70.20 344 CYS A O 16
ATOM 18193 N N . ALA A 1 56 ? 1.332 -5.754 -33.058 1.00 53.44 345 ALA A N 16
ATOM 18194 C CA . ALA A 1 56 ? 1.102 -5.581 -31.629 1.00 2.42 345 ALA A CA 16
ATOM 18195 C C . ALA A 1 56 ? 0.481 -6.832 -31.017 1.00 34.22 345 ALA A C 16
ATOM 18196 O O . ALA A 1 56 ? 0.766 -7.182 -29.873 1.00 20.52 345 ALA A O 16
ATOM 18203 N N . ASP A 1 57 ? -0.370 -7.502 -31.787 1.00 61.40 346 ASP A N 16
ATOM 18204 C CA . ASP A 1 57 ? -1.031 -8.715 -31.321 1.00 60.52 346 ASP A CA 16
ATOM 18205 C C . ASP A 1 57 ? -0.019 -9.696 -30.739 1.00 3.32 346 ASP A C 16
ATOM 18206 O O . ASP A 1 57 ? -0.058 -10.039 -29.557 1.00 21.31 346 ASP A O 16
ATOM 18215 N N . PRO A 1 58 ? 0.911 -10.160 -31.588 1.00 24.13 347 PRO A N 16
ATOM 18216 C CA . PRO A 1 58 ? 1.951 -11.110 -31.180 1.00 41.44 347 PRO A CA 16
ATOM 18217 C C . PRO A 1 58 ? 2.978 -10.478 -30.246 1.00 25.24 347 PRO A C 16
ATOM 18218 O O . PRO A 1 58 ? 3.355 -11.068 -29.234 1.00 64.30 347 PRO A O 16
ATOM 18229 N N . ALA A 1 59 ? 3.425 -9.276 -30.592 1.00 21.32 348 ALA A N 16
ATOM 18230 C CA . ALA A 1 59 ? 4.407 -8.564 -29.783 1.00 43.04 348 ALA A CA 16
ATOM 18231 C C . ALA A 1 59 ? 3.964 -8.485 -28.326 1.00 13.43 348 ALA A C 16
ATOM 18232 O O . ALA A 1 59 ? 4.702 -8.871 -27.419 1.00 24.32 348 ALA A O 16
ATOM 18239 N N . LEU A 1 60 ? 2.755 -7.980 -28.107 1.00 24.23 349 LEU A N 16
ATOM 18240 C CA . LEU A 1 60 ? 2.212 -7.849 -26.760 1.00 43.54 349 LEU A CA 16
ATOM 18241 C C . LEU A 1 60 ? 1.900 -9.218 -26.163 1.00 42.14 349 LEU A C 16
ATOM 18242 O O . LEU A 1 60 ? 2.226 -9.491 -25.007 1.00 64.01 349 LEU A O 16
ATOM 18258 N N . ASP A 1 61 ? 1.269 -10.075 -26.958 1.00 50.13 350 ASP A N 16
ATOM 18259 C CA . ASP A 1 61 ? 0.916 -11.416 -26.510 1.00 53.02 350 ASP A CA 16
ATOM 18260 C C . ASP A 1 61 ? 2.161 -12.197 -26.098 1.00 23.02 350 ASP A C 16
ATOM 18261 O O . ASP A 1 61 ? 2.074 -13.182 -25.366 1.00 42.45 350 ASP A O 16
ATOM 18270 N N . PHE A 1 62 ? 3.318 -11.750 -26.576 1.00 14.02 351 PHE A N 16
ATOM 18271 C CA . PHE A 1 62 ? 4.581 -12.408 -26.260 1.00 53.15 351 PHE A CA 16
ATOM 18272 C C . PHE A 1 62 ? 5.187 -11.834 -24.982 1.00 44.51 351 PHE A C 16
ATOM 18273 O O . PHE A 1 62 ? 5.469 -12.565 -24.033 1.00 30.13 351 PHE A O 16
ATOM 18290 N N . LEU A 1 63 ? 5.387 -10.521 -24.968 1.00 53.22 352 LEU A N 16
ATOM 18291 C CA . LEU A 1 63 ? 5.961 -9.847 -23.809 1.00 74.13 352 LEU A CA 16
ATOM 18292 C C . LEU A 1 63 ? 5.064 -10.006 -22.586 1.00 55.43 352 LEU A C 16
ATOM 18293 O O . LEU A 1 63 ? 5.545 -10.097 -21.457 1.00 31.32 352 LEU A O 16
ATOM 18309 N N . VAL A 1 64 ? 3.755 -10.042 -22.820 1.00 72.42 353 VAL A N 16
ATOM 18310 C CA . VAL A 1 64 ? 2.790 -10.194 -21.739 1.00 62.01 353 VAL A CA 16
ATOM 18311 C C . VAL A 1 64 ? 3.189 -11.328 -20.800 1.00 23.44 353 VAL A C 16
ATOM 18312 O O . VAL A 1 64 ? 2.928 -11.273 -19.598 1.00 2.41 353 VAL A O 16
ATOM 18325 N N . GLU A 1 65 ? 3.825 -12.354 -21.356 1.00 55.21 354 GLU A N 16
ATOM 18326 C CA . GLU A 1 65 ? 4.261 -13.500 -20.569 1.00 71.01 354 GLU A CA 16
ATOM 18327 C C . GLU A 1 65 ? 5.578 -13.203 -19.857 1.00 2.34 354 GLU A C 16
ATOM 18328 O O . GLU A 1 65 ? 5.725 -13.463 -18.662 1.00 13.43 354 GLU A O 16
ATOM 18340 N N . LYS A 1 66 ? 6.534 -12.655 -20.600 1.00 10.52 355 LYS A N 16
ATOM 18341 C CA . LYS A 1 66 ? 7.839 -12.321 -20.042 1.00 24.10 355 LYS A CA 16
ATOM 18342 C C . LYS A 1 66 ? 7.954 -10.822 -19.788 1.00 51.34 355 LYS A C 16
ATOM 18343 O O . LYS A 1 66 ? 8.853 -10.161 -20.308 1.00 40.03 355 LYS A O 16
ATOM 18362 N N . ASP A 1 67 ? 7.038 -10.291 -18.984 1.00 35.24 356 ASP A N 16
ATOM 18363 C CA . ASP A 1 67 ? 7.038 -8.869 -18.659 1.00 31.04 356 ASP A CA 16
ATOM 18364 C C . ASP A 1 67 ? 6.958 -8.657 -17.151 1.00 13.20 356 ASP A C 16
ATOM 18365 O O . ASP A 1 67 ? 7.581 -7.746 -16.608 1.00 52.43 356 ASP A O 16
ATOM 18374 N N . ASN A 1 68 ? 6.185 -9.505 -16.480 1.00 11.25 357 ASN A N 16
ATOM 18375 C CA . ASN A 1 68 ? 6.021 -9.409 -15.034 1.00 73.22 357 ASN A CA 16
ATOM 18376 C C . ASN A 1 68 ? 7.376 -9.360 -14.335 1.00 0.50 357 ASN A C 16
ATOM 18377 O O . ASN A 1 68 ? 7.537 -8.685 -13.319 1.00 45.30 357 ASN A O 16
ATOM 18388 N N . GLU A 1 69 ? 8.347 -10.082 -14.887 1.00 74.44 358 GLU A N 16
ATOM 18389 C CA . GLU A 1 69 ? 9.688 -10.121 -14.315 1.00 64.53 358 GLU A CA 16
ATOM 18390 C C . GLU A 1 69 ? 10.657 -9.283 -15.146 1.00 70.23 358 GLU A C 16
ATOM 18391 O O . GLU A 1 69 ? 11.612 -8.713 -14.616 1.00 44.10 358 GLU A O 16
ATOM 18403 N N . TYR A 1 70 ? 10.406 -9.214 -16.448 1.00 60.44 359 TYR A N 16
ATOM 18404 C CA . TYR A 1 70 ? 11.256 -8.450 -17.352 1.00 35.43 359 TYR A CA 16
ATOM 18405 C C . TYR A 1 70 ? 11.169 -6.957 -17.049 1.00 31.41 359 TYR A C 16
ATOM 18406 O O . TYR A 1 70 ? 12.186 -6.291 -16.851 1.00 21.34 359 TYR A O 16
ATOM 18424 N N . CYS A 1 71 ? 9.947 -6.437 -17.012 1.00 3.01 360 CYS A N 16
ATOM 18425 C CA . CYS A 1 71 ? 9.725 -5.024 -16.733 1.00 11.13 360 CYS A CA 16
ATOM 18426 C C . CYS A 1 71 ? 9.254 -4.820 -15.296 1.00 10.42 360 CYS A C 16
ATOM 18427 O O . CYS A 1 71 ? 8.520 -3.878 -14.998 1.00 44.22 360 CYS A O 16
ATOM 18434 N N . VAL A 1 72 ? 9.684 -5.711 -14.407 1.00 13.44 361 VAL A N 16
ATOM 18435 C CA . VAL A 1 72 ? 9.309 -5.628 -13.000 1.00 13.10 361 VAL A CA 16
ATOM 18436 C C . VAL A 1 72 ? 9.770 -4.313 -12.384 1.00 71.23 361 VAL A C 16
ATOM 18437 O O . VAL A 1 72 ? 10.961 -3.996 -12.388 1.00 12.24 361 VAL A O 16
ATOM 18450 N N . CYS A 1 73 ? 8.822 -3.550 -11.853 1.00 34.51 362 CYS A N 16
ATOM 18451 C CA . CYS A 1 73 ? 9.130 -2.267 -11.231 1.00 13.45 362 CYS A CA 16
ATOM 18452 C C . CYS A 1 73 ? 8.494 -2.166 -9.847 1.00 63.24 362 CYS A C 16
ATOM 18453 O O . CYS A 1 73 ? 7.276 -2.262 -9.706 1.00 51.11 362 CYS A O 16
ATOM 18460 N N . GLU A 1 74 ? 9.330 -1.972 -8.832 1.00 72.45 363 GLU A N 16
ATOM 18461 C CA . GLU A 1 74 ? 8.849 -1.858 -7.460 1.00 4.22 363 GLU A CA 16
ATOM 18462 C C . GLU A 1 74 ? 8.284 -0.466 -7.195 1.00 64.13 363 GLU A C 16
ATOM 18463 O O . GLU A 1 74 ? 8.558 0.478 -7.935 1.00 25.42 363 GLU A O 16
ATOM 18475 N N . MET A 1 75 ? 7.493 -0.348 -6.133 1.00 71.40 364 MET A N 16
ATOM 18476 C CA . MET A 1 75 ? 6.890 0.929 -5.769 1.00 35.43 364 MET A CA 16
ATOM 18477 C C . MET A 1 75 ? 7.954 2.012 -5.623 1.00 20.02 364 MET A C 16
ATOM 18478 O O . MET A 1 75 ? 9.100 1.744 -5.263 1.00 71.11 364 MET A O 16
ATOM 18492 N N . PRO A 1 76 ? 7.569 3.265 -5.908 1.00 4.33 365 PRO A N 16
ATOM 18493 C CA . PRO A 1 76 ? 8.475 4.412 -5.815 1.00 64.45 365 PRO A CA 16
ATOM 18494 C C . PRO A 1 76 ? 8.839 4.748 -4.373 1.00 64.05 365 PRO A C 16
ATOM 18495 O O . PRO A 1 76 ? 8.065 4.490 -3.450 1.00 4.33 365 PRO A O 16
ATOM 18506 N N . CYS A 1 77 ? 10.021 5.326 -4.185 1.00 21.32 366 CYS A N 16
ATOM 18507 C CA . CYS A 1 77 ? 10.487 5.698 -2.855 1.00 74.15 366 CYS A CA 16
ATOM 18508 C C . CYS A 1 77 ? 10.107 7.139 -2.528 1.00 62.22 366 CYS A C 16
ATOM 18509 O O . CYS A 1 77 ? 9.747 7.913 -3.414 1.00 73.53 366 CYS A O 16
ATOM 18516 N N . ASN A 1 78 ? 10.188 7.492 -1.248 1.00 63.40 367 ASN A N 16
ATOM 18517 C CA . ASN A 1 78 ? 9.851 8.839 -0.804 1.00 14.54 367 ASN A CA 16
ATOM 18518 C C . ASN A 1 78 ? 11.041 9.780 -0.971 1.00 33.43 367 ASN A C 16
ATOM 18519 O O . ASN A 1 78 ? 10.882 10.928 -1.385 1.00 33.24 367 ASN A O 16
ATOM 18529 N N . SER A 1 1 ? 15.009 9.048 -7.604 1.00 41.30 290 SER A N 17
ATOM 18530 C CA . SER A 1 1 ? 13.923 9.989 -7.359 1.00 12.42 290 SER A CA 17
ATOM 18531 C C . SER A 1 1 ? 12.571 9.285 -7.427 1.00 40.03 290 SER A C 17
ATOM 18532 O O . SER A 1 1 ? 12.446 8.207 -8.009 1.00 73.13 290 SER A O 17
ATOM 18540 N N . CYS A 1 2 ? 11.559 9.904 -6.826 1.00 60.30 291 CYS A N 17
ATOM 18541 C CA . CYS A 1 2 ? 10.215 9.339 -6.816 1.00 45.32 291 CYS A CA 17
ATOM 18542 C C . CYS A 1 2 ? 9.190 10.366 -7.289 1.00 10.35 291 CYS A C 17
ATOM 18543 O O . CYS A 1 2 ? 8.993 11.401 -6.653 1.00 55.33 291 CYS A O 17
ATOM 18550 N N . LYS A 1 3 ? 8.540 10.072 -8.410 1.00 32.25 292 LYS A N 17
ATOM 18551 C CA . LYS A 1 3 ? 7.534 10.967 -8.969 1.00 33.12 292 LYS A CA 17
ATOM 18552 C C . LYS A 1 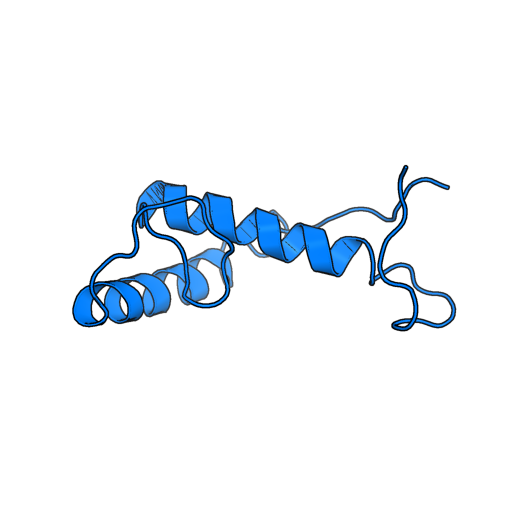3 ? 6.128 10.459 -8.670 1.00 33.34 292 LYS A C 17
ATOM 18553 O O . LYS A 1 3 ? 5.721 9.407 -9.160 1.00 24.25 292 LYS A O 17
ATOM 18572 N N . ALA A 1 4 ? 5.389 11.216 -7.864 1.00 23.11 293 ALA A N 17
ATOM 18573 C CA . ALA A 1 4 ? 4.027 10.843 -7.504 1.00 74.34 293 ALA A CA 17
ATOM 18574 C C . ALA A 1 4 ? 3.388 11.898 -6.608 1.00 4.22 293 ALA A C 17
ATOM 18575 O O . ALA A 1 4 ? 4.038 12.866 -6.209 1.00 53.23 293 ALA A O 17
ATOM 18582 N N . THR A 1 5 ? 2.110 11.707 -6.293 1.00 55.34 294 THR A N 17
ATOM 18583 C CA . THR A 1 5 ? 1.383 12.644 -5.446 1.00 23.14 294 THR A CA 17
ATOM 18584 C C . THR A 1 5 ? 1.324 12.150 -4.005 1.00 32.51 294 THR A C 17
ATOM 18585 O O . THR A 1 5 ? 0.340 11.540 -3.586 1.00 34.30 294 THR A O 17
ATOM 18596 N N . THR A 1 6 ? 2.385 12.417 -3.249 1.00 15.01 295 THR A N 17
ATOM 18597 C CA . THR A 1 6 ? 2.454 11.998 -1.854 1.00 10.15 295 THR A CA 17
ATOM 18598 C C . THR A 1 6 ? 1.270 12.536 -1.059 1.00 44.02 295 THR A C 17
ATOM 18599 O O . THR A 1 6 ? 0.654 13.531 -1.440 1.00 0.11 295 THR A O 17
ATOM 18610 N N . GLY A 1 7 ? 0.954 11.871 0.048 1.00 1.14 296 GLY A N 17
ATOM 18611 C CA . GLY A 1 7 ? -0.155 12.298 0.879 1.00 71.21 296 GLY A CA 17
ATOM 18612 C C . GLY A 1 7 ? -1.107 11.164 1.204 1.00 5.24 296 GLY A C 17
ATOM 18613 O O . GLY A 1 7 ? -0.939 10.473 2.208 1.00 23.13 296 GLY A O 17
ATOM 18617 N N . ASP A 1 8 ? -2.109 10.973 0.353 1.00 44.10 297 ASP A N 17
ATOM 18618 C CA . ASP A 1 8 ? -3.092 9.915 0.555 1.00 71.14 297 ASP A CA 17
ATOM 18619 C C . ASP A 1 8 ? -3.739 9.515 -0.768 1.00 44.21 297 ASP A C 17
ATOM 18620 O O . ASP A 1 8 ? -3.962 10.355 -1.640 1.00 35.52 297 ASP A O 17
ATOM 18629 N N . SER A 1 9 ? -4.038 8.228 -0.909 1.00 12.41 298 SER A N 17
ATOM 18630 C CA . SER A 1 9 ? -4.655 7.716 -2.127 1.00 71.14 298 SER A CA 17
ATOM 18631 C C . SER A 1 9 ? -5.752 6.709 -1.798 1.00 24.35 298 SER A C 17
ATOM 18632 O O . SER A 1 9 ? -5.643 5.948 -0.836 1.00 4.00 298 SER A O 17
ATOM 18640 N N . GLU A 1 10 ? -6.810 6.711 -2.604 1.00 23.43 299 GLU A N 17
ATOM 18641 C CA . GLU A 1 10 ? -7.928 5.798 -2.398 1.00 10.22 299 GLU A CA 17
ATOM 18642 C C . GLU A 1 10 ? -7.437 4.361 -2.245 1.00 0.04 299 GLU A C 17
ATOM 18643 O O . GLU A 1 10 ? -7.619 3.740 -1.198 1.00 52.31 299 GLU A O 17
ATOM 18655 N N . PHE A 1 11 ? -6.815 3.840 -3.297 1.00 70.54 300 PHE A N 17
ATOM 18656 C CA . PHE A 1 11 ? -6.299 2.476 -3.282 1.00 74.31 300 PHE A CA 17
ATOM 18657 C C . PHE A 1 11 ? -4.773 2.472 -3.316 1.00 15.22 300 PHE A C 17
ATOM 18658 O O . PHE A 1 11 ? -4.133 3.493 -3.063 1.00 71.21 300 PHE A O 17
ATOM 18675 N N . TYR A 1 12 ? -4.198 1.316 -3.627 1.00 44.20 301 TYR A N 17
ATOM 18676 C CA . TYR A 1 12 ? -2.748 1.176 -3.690 1.00 62.04 301 TYR A CA 17
ATOM 18677 C C . TYR A 1 12 ? -2.162 2.072 -4.778 1.00 31.51 301 TYR A C 17
ATOM 18678 O O . TYR A 1 12 ? -2.863 2.488 -5.700 1.00 30.54 301 TYR A O 17
ATOM 18696 N N . ASP A 1 13 ? -0.871 2.362 -4.663 1.00 22.01 302 ASP A N 17
ATOM 18697 C CA . ASP A 1 13 ? -0.188 3.207 -5.636 1.00 14.10 302 ASP A CA 17
ATOM 18698 C C . ASP A 1 13 ? 0.121 2.427 -6.910 1.00 14.12 302 ASP A C 17
ATOM 18699 O O . ASP A 1 13 ? 1.283 2.247 -7.276 1.00 50.02 302 ASP A O 17
ATOM 18708 N N . THR A 1 14 ? -0.928 1.963 -7.583 1.00 44.44 303 THR A N 17
ATOM 18709 C CA . THR A 1 14 ? -0.770 1.201 -8.815 1.00 22.41 303 THR A CA 17
ATOM 18710 C C . THR A 1 14 ? -0.640 2.125 -10.020 1.00 1.55 303 THR A C 17
ATOM 18711 O O . THR A 1 14 ? 0.053 1.807 -10.986 1.00 63.15 303 THR A O 17
ATOM 18722 N N . TYR A 1 15 ? -1.310 3.270 -9.957 1.00 10.35 304 TYR A N 17
ATOM 18723 C CA . TYR A 1 15 ? -1.271 4.239 -11.046 1.00 13.12 304 TYR A CA 17
ATOM 18724 C C . TYR A 1 15 ? 0.168 4.548 -11.447 1.00 15.20 304 TYR A C 17
ATOM 18725 O O . TYR A 1 15 ? 0.457 4.804 -12.617 1.00 51.00 304 TYR A O 17
ATOM 18743 N N . SER A 1 16 ? 1.068 4.522 -10.469 1.00 4.52 305 SER A N 17
ATOM 18744 C CA . SER A 1 16 ? 2.476 4.802 -10.718 1.00 41.44 305 SER A CA 17
ATOM 18745 C C . SER A 1 16 ? 3.126 3.666 -11.504 1.00 63.42 305 SER A C 17
ATOM 18746 O O . SER A 1 16 ? 3.979 3.898 -12.360 1.00 60.12 305 SER A O 17
ATOM 18754 N N . ILE A 1 17 ? 2.714 2.439 -11.204 1.00 11.14 306 ILE A N 17
ATOM 18755 C CA . ILE A 1 17 ? 3.255 1.267 -11.882 1.00 10.32 306 ILE A CA 17
ATOM 18756 C C . ILE A 1 17 ? 2.633 1.095 -13.264 1.00 1.31 306 ILE A C 17
ATOM 18757 O O . ILE A 1 17 ? 3.294 0.652 -14.204 1.00 20.35 306 ILE A O 17
ATOM 18773 N N . THR A 1 18 ? 1.357 1.451 -13.381 1.00 33.50 307 THR A N 17
ATOM 18774 C CA . THR A 1 18 ? 0.645 1.338 -14.648 1.00 11.01 307 THR A CA 17
ATOM 18775 C C . THR A 1 18 ? 1.426 2.000 -15.777 1.00 23.32 307 THR A C 17
ATOM 18776 O O . THR A 1 18 ? 1.391 1.543 -16.920 1.00 23.04 307 THR A O 17
ATOM 18787 N N . ALA A 1 19 ? 2.129 3.079 -15.452 1.00 30.01 308 ALA A N 17
ATOM 18788 C CA . ALA A 1 19 ? 2.919 3.803 -16.439 1.00 64.21 308 ALA A CA 17
ATOM 18789 C C . ALA A 1 19 ? 4.269 3.128 -16.664 1.00 64.43 308 ALA A C 17
ATOM 18790 O O . ALA A 1 19 ? 4.801 3.135 -17.774 1.00 73.13 308 ALA A O 17
ATOM 18797 N N . CYS A 1 20 ? 4.818 2.545 -15.604 1.00 1.33 309 CYS A N 17
ATOM 18798 C CA . CYS A 1 20 ? 6.105 1.866 -15.684 1.00 51.50 309 CYS A CA 17
ATOM 18799 C C . CYS A 1 20 ? 6.077 0.770 -16.745 1.00 60.34 309 CYS A C 17
ATOM 18800 O O . CYS A 1 20 ? 6.887 0.768 -17.672 1.00 74.42 309 CYS A O 17
ATOM 18807 N N . ARG A 1 21 ? 5.138 -0.159 -16.603 1.00 30.22 310 ARG A N 17
ATOM 18808 C CA . ARG A 1 21 ? 5.003 -1.261 -17.548 1.00 31.33 310 ARG A CA 17
ATOM 18809 C C . ARG A 1 21 ? 4.942 -0.743 -18.982 1.00 22.11 310 ARG A C 17
ATOM 18810 O O . ARG A 1 21 ? 5.442 -1.386 -19.906 1.00 42.21 310 ARG A O 17
ATOM 18831 N N . ILE A 1 22 ? 4.325 0.421 -19.159 1.00 12.03 311 ILE A N 17
ATOM 18832 C CA . ILE A 1 22 ? 4.199 1.024 -20.480 1.00 63.41 311 ILE A CA 17
ATOM 18833 C C . ILE A 1 22 ? 5.561 1.445 -21.024 1.00 41.42 311 ILE A C 17
ATOM 18834 O O . ILE A 1 22 ? 5.896 1.161 -22.174 1.00 52.52 311 ILE A O 17
ATOM 18850 N N . ASP A 1 23 ? 6.341 2.122 -20.190 1.00 74.40 312 ASP A N 17
ATOM 18851 C CA . ASP A 1 23 ? 7.668 2.580 -20.585 1.00 15.11 312 ASP A CA 17
ATOM 18852 C C . ASP A 1 23 ? 8.532 1.409 -21.045 1.00 73.53 312 ASP A C 17
ATOM 18853 O O . ASP A 1 23 ? 9.348 1.547 -21.957 1.00 22.00 312 ASP A O 17
ATOM 18862 N N . CYS A 1 24 ? 8.347 0.258 -20.408 1.00 24.53 313 CYS A N 17
ATOM 18863 C CA . CYS A 1 24 ? 9.110 -0.937 -20.749 1.00 22.11 313 CYS A CA 17
ATOM 18864 C C . CYS A 1 24 ? 8.665 -1.499 -22.097 1.00 33.21 313 CYS A C 17
ATOM 18865 O O . CYS A 1 24 ? 9.476 -2.025 -22.859 1.00 0.43 313 CYS A O 17
ATOM 18872 N N . GLU A 1 25 ? 7.372 -1.384 -22.382 1.00 4.44 314 GLU A N 17
ATOM 18873 C CA . GLU A 1 25 ? 6.820 -1.882 -23.637 1.00 25.15 314 GLU A CA 17
ATOM 18874 C C . GLU A 1 25 ? 7.240 -0.995 -24.806 1.00 0.32 314 GLU A C 17
ATOM 18875 O O . GLU A 1 25 ? 7.572 -1.486 -25.886 1.00 34.34 314 GLU A O 17
ATOM 18887 N N . THR A 1 26 ? 7.224 0.315 -24.583 1.00 42.23 315 THR A N 17
ATOM 18888 C CA . THR A 1 26 ? 7.601 1.271 -25.617 1.00 0.44 315 THR A CA 17
ATOM 18889 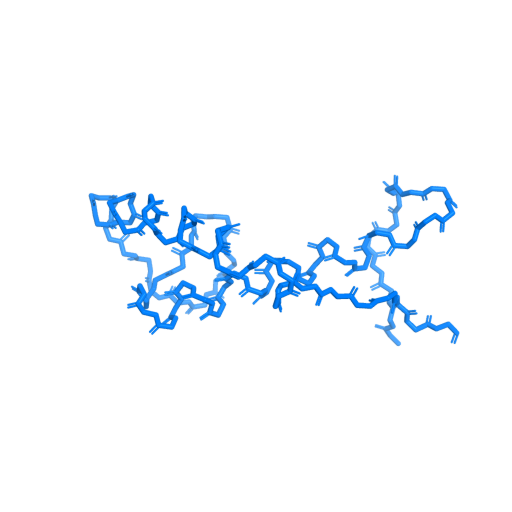C C . THR A 1 26 ? 8.921 0.880 -26.272 1.00 4.32 315 THR A C 17
ATOM 18890 O O . THR A 1 26 ? 9.102 1.056 -27.477 1.00 23.31 315 THR A O 17
ATOM 18901 N N . ARG A 1 27 ? 9.838 0.347 -25.473 1.00 15.31 316 ARG A N 17
ATOM 18902 C CA . ARG A 1 27 ? 11.142 -0.068 -25.975 1.00 65.44 316 ARG A CA 17
ATOM 18903 C C . ARG A 1 27 ? 11.073 -1.474 -26.566 1.00 64.21 316 ARG A C 17
ATOM 18904 O O . ARG A 1 27 ? 11.758 -1.783 -27.542 1.00 4.33 316 ARG A O 17
ATOM 18925 N N . TYR A 1 28 ? 10.243 -2.321 -25.969 1.00 30.43 317 TYR A N 17
ATOM 18926 C CA . TYR A 1 28 ? 10.087 -3.695 -26.434 1.00 21.13 317 TYR A CA 17
ATOM 18927 C C . TYR A 1 28 ? 9.497 -3.730 -27.841 1.00 44.35 317 TYR A C 17
ATOM 18928 O O . TYR A 1 28 ? 9.966 -4.471 -28.705 1.00 22.24 317 TYR A O 17
ATOM 18946 N N . LEU A 1 29 ? 8.465 -2.923 -28.062 1.00 42.04 318 LEU A N 17
ATOM 18947 C CA . LEU A 1 29 ? 7.810 -2.859 -29.364 1.00 21.14 318 LEU A CA 17
ATOM 18948 C C . LEU A 1 29 ? 8.734 -2.243 -30.410 1.00 12.12 318 LEU A C 17
ATOM 18949 O O . LEU A 1 29 ? 8.990 -2.839 -31.455 1.00 11.32 318 LEU A O 17
ATOM 18965 N N . VAL A 1 30 ? 9.232 -1.045 -30.119 1.00 33.43 319 VAL A N 17
ATOM 18966 C CA . VAL A 1 30 ? 10.130 -0.348 -31.032 1.00 32.54 319 VAL A CA 17
ATOM 18967 C C . VAL A 1 30 ? 11.390 -1.167 -31.294 1.00 65.34 319 VAL A C 17
ATOM 18968 O O . VAL A 1 30 ? 12.103 -0.931 -32.269 1.00 70.43 319 VAL A O 17
ATOM 18981 N N . GLU A 1 31 ? 11.658 -2.129 -30.417 1.00 72.24 320 GLU A N 17
ATOM 18982 C CA . GLU A 1 31 ? 12.832 -2.982 -30.555 1.00 51.42 320 GLU A CA 17
ATOM 18983 C C . GLU A 1 31 ? 12.631 -4.011 -31.663 1.00 20.45 320 GLU A C 17
ATOM 18984 O O . GLU A 1 31 ? 13.370 -4.034 -32.646 1.00 15.21 320 GLU A O 17
ATOM 18996 N N . ASN A 1 32 ? 11.623 -4.862 -31.496 1.00 41.14 321 ASN A N 17
ATOM 18997 C CA . ASN A 1 32 ? 11.324 -5.895 -32.481 1.00 23.35 321 ASN A CA 17
ATOM 18998 C C . ASN A 1 32 ? 10.280 -5.407 -33.481 1.00 62.24 321 ASN A C 17
ATOM 18999 O O . ASN A 1 32 ? 10.488 -5.470 -34.694 1.00 3.10 321 ASN A O 17
ATOM 19010 N N . CYS A 1 33 ? 9.157 -4.920 -32.965 1.00 30.43 322 CYS A N 17
ATOM 19011 C CA . CYS A 1 33 ? 8.079 -4.421 -33.811 1.00 42.22 322 CYS A CA 17
ATOM 19012 C C . CYS A 1 33 ? 8.528 -3.189 -34.591 1.00 2.00 322 CYS A C 17
ATOM 19013 O O . CYS A 1 33 ? 7.946 -2.849 -35.621 1.00 31.11 322 CYS A O 17
ATOM 19020 N N . ASN A 1 34 ? 9.567 -2.525 -34.095 1.00 55.05 323 ASN A N 17
ATOM 19021 C CA . ASN A 1 34 ? 10.094 -1.332 -34.746 1.00 42.50 323 ASN A CA 17
ATOM 19022 C C . ASN A 1 34 ? 9.008 -0.270 -34.897 1.00 72.32 323 ASN A C 17
ATOM 19023 O O . ASN A 1 34 ? 8.975 0.465 -35.884 1.00 50.42 323 ASN A O 17
ATOM 19034 N N . CYS A 1 35 ? 8.119 -0.19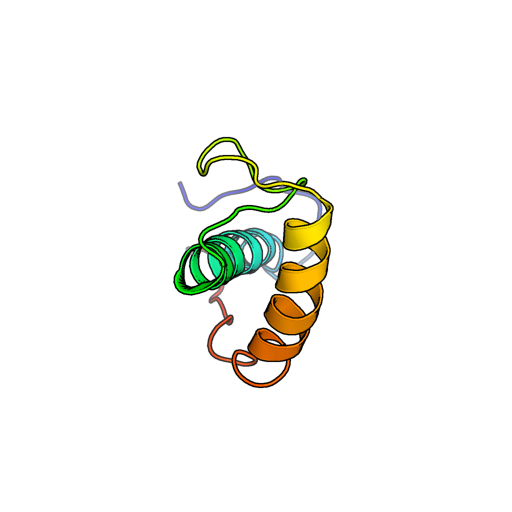6 -33.912 1.00 55.11 324 CYS A N 17
ATOM 19035 C CA . CYS A 1 35 ? 7.032 0.775 -33.933 1.00 1.24 324 CYS A CA 17
ATOM 19036 C C . CYS A 1 35 ? 6.504 1.031 -32.525 1.00 31.42 324 CYS A C 17
ATOM 19037 O O . CYS A 1 35 ? 6.673 0.205 -31.628 1.00 2.14 324 CYS A O 17
ATOM 19044 N N . ARG A 1 36 ? 5.864 2.181 -32.339 1.00 24.51 325 ARG A N 17
ATOM 19045 C CA . ARG A 1 36 ? 5.313 2.548 -31.041 1.00 71.03 325 ARG A CA 17
ATOM 19046 C C . ARG A 1 36 ? 3.840 2.929 -31.164 1.00 53.10 325 ARG A C 17
ATOM 19047 O O . ARG A 1 36 ? 3.425 3.531 -32.154 1.00 20.24 325 ARG A O 17
ATOM 19068 N N . MET A 1 37 ? 3.055 2.574 -30.151 1.00 33.23 326 MET A N 17
ATOM 19069 C CA . MET A 1 37 ? 1.629 2.879 -30.145 1.00 60.44 326 MET A CA 17
ATOM 19070 C C . MET A 1 37 ? 1.397 4.387 -30.201 1.00 51.03 326 MET A C 17
ATOM 19071 O O . MET A 1 37 ? 2.300 5.175 -29.924 1.00 40.15 326 MET A O 17
ATOM 19085 N N . VAL A 1 38 ? 0.179 4.779 -30.562 1.00 21.24 327 VAL A N 17
ATOM 19086 C CA . VAL A 1 38 ? -0.173 6.191 -30.653 1.00 51.32 327 VAL A CA 17
ATOM 19087 C C . VAL A 1 38 ? -0.530 6.757 -29.283 1.00 61.12 327 VAL A C 17
ATOM 19088 O O . VAL A 1 38 ? -0.296 7.934 -29.005 1.00 12.04 327 VAL A O 17
ATOM 19101 N N . HIS A 1 39 ? -1.100 5.913 -28.429 1.00 54.24 328 HIS A N 17
ATOM 19102 C CA . HIS A 1 39 ? -1.490 6.329 -27.086 1.00 63.51 328 HIS A CA 17
ATOM 19103 C C . HIS A 1 39 ? -0.261 6.587 -26.221 1.00 34.50 328 HIS A C 17
ATOM 19104 O O . HIS A 1 39 ? -0.316 7.359 -25.263 1.00 63.34 328 HIS A O 17
ATOM 19118 N N . MET A 1 40 ? 0.846 5.936 -26.561 1.00 44.35 329 MET A N 17
ATOM 19119 C CA . MET A 1 40 ? 2.088 6.095 -25.814 1.00 53.32 329 MET A CA 17
ATOM 19120 C C . MET A 1 40 ? 2.944 7.207 -26.415 1.00 61.04 329 MET A C 17
ATOM 19121 O O . MET A 1 40 ? 2.865 7.510 -27.605 1.00 42.14 329 MET A O 17
ATOM 19135 N N . PRO A 1 41 ? 3.783 7.828 -25.573 1.00 24.01 330 PRO A N 17
ATOM 19136 C CA . PRO A 1 41 ? 4.670 8.915 -25.998 1.00 43.23 330 PRO A CA 17
ATOM 19137 C C . PRO A 1 41 ? 5.791 8.425 -26.909 1.00 31.33 330 PRO A C 17
ATOM 19138 O O . PRO A 1 41 ? 5.995 7.222 -27.067 1.00 33.23 330 PRO A O 17
ATOM 19149 N N . GLY A 1 42 ? 6.516 9.366 -27.507 1.00 51.01 331 GLY A N 17
ATOM 19150 C CA . GLY A 1 42 ? 7.608 9.009 -28.394 1.00 44.33 331 GLY A CA 17
ATOM 19151 C C . GLY A 1 42 ? 7.796 10.013 -29.513 1.00 60.12 331 GLY A C 17
ATOM 19152 O O . GLY A 1 42 ? 7.094 11.023 -29.576 1.00 4.14 331 GLY A O 17
ATOM 19156 N N . ASP A 1 43 ? 8.748 9.738 -30.399 1.00 75.20 332 ASP A N 17
ATOM 19157 C CA . ASP A 1 43 ? 9.028 10.626 -31.521 1.00 50.53 332 ASP A CA 17
ATOM 19158 C C . ASP A 1 43 ? 8.869 9.890 -32.849 1.00 23.44 332 ASP A C 17
ATOM 19159 O O . ASP A 1 43 ? 8.451 10.475 -33.847 1.00 1.41 332 ASP A O 17
ATOM 19168 N N . ALA A 1 44 ? 9.207 8.605 -32.851 1.00 75.13 333 ALA A N 17
ATOM 19169 C CA . ALA A 1 44 ? 9.100 7.790 -34.054 1.00 74.31 333 ALA A CA 17
ATOM 19170 C C . ALA A 1 44 ? 7.722 7.929 -34.693 1.00 54.25 333 ALA A C 17
ATOM 19171 O O . ALA A 1 44 ? 6.751 8.325 -34.048 1.00 24.35 333 ALA A O 17
ATOM 19178 N N . PRO A 1 45 ? 7.634 7.599 -35.989 1.00 12.21 334 PRO A N 17
ATOM 19179 C CA . PRO A 1 45 ? 6.379 7.679 -36.742 1.00 42.44 334 PRO A CA 17
ATOM 19180 C C . PRO A 1 45 ? 5.370 6.624 -36.304 1.00 63.24 334 PRO A C 17
ATOM 19181 O O . PRO A 1 45 ? 5.717 5.675 -35.599 1.00 23.23 334 PRO A O 17
ATOM 19192 N N . TYR A 1 46 ? 4.121 6.794 -36.723 1.00 42.34 335 TYR A N 17
ATOM 19193 C CA . TYR A 1 46 ? 3.062 5.857 -36.372 1.00 35.44 335 TYR A CA 17
ATOM 19194 C C . TYR A 1 46 ? 2.757 4.917 -37.534 1.00 61.33 335 TYR A C 17
ATOM 19195 O O . TYR A 1 46 ? 2.646 5.347 -38.683 1.00 4.33 335 TYR A O 17
ATOM 19213 N N . CYS A 1 47 ? 2.623 3.631 -37.227 1.00 21.35 336 CYS A N 17
ATOM 19214 C CA . CYS A 1 47 ? 2.330 2.628 -38.244 1.00 43.24 336 CYS A CA 17
ATOM 19215 C C . CYS A 1 47 ? 0.825 2.435 -38.401 1.00 63.01 336 CYS A C 17
ATOM 19216 O O . CYS A 1 47 ? 0.054 2.699 -37.478 1.00 3.12 336 CYS A O 17
ATOM 19223 N N . THR A 1 48 ? 0.412 1.973 -39.577 1.00 72.44 337 THR A N 17
ATOM 19224 C CA . THR A 1 48 ? -0.999 1.745 -39.857 1.00 4.40 337 THR A CA 17
ATOM 19225 C C . THR A 1 48 ? -1.636 0.862 -38.789 1.00 63.14 337 THR A C 17
ATOM 19226 O O . THR A 1 48 ? -0.955 0.139 -38.062 1.00 2.24 337 THR A O 17
ATOM 19237 N N . PRO A 1 49 ? -2.972 0.919 -38.692 1.00 10.31 338 PRO A N 17
ATOM 19238 C CA . PRO A 1 49 ? -3.729 0.129 -37.717 1.00 72.31 338 PRO A CA 17
ATOM 19239 C C . PRO A 1 49 ? -3.719 -1.360 -38.044 1.00 72.42 338 PRO A C 17
ATOM 19240 O O . PRO A 1 49 ? -3.757 -2.203 -37.147 1.00 71.41 338 PRO A O 17
ATOM 19251 N N . GLU A 1 50 ? -3.666 -1.678 -39.334 1.00 73.10 339 GLU A N 17
ATOM 19252 C CA . GLU A 1 50 ? -3.651 -3.068 -39.778 1.00 12.52 339 GLU A CA 17
ATOM 19253 C C . GLU A 1 50 ? -2.423 -3.797 -39.242 1.00 11.34 339 GLU A C 17
ATOM 19254 O O . GLU A 1 50 ? -2.516 -4.933 -38.780 1.00 52.12 339 GLU A O 17
ATOM 19266 N N . GLN A 1 51 ? -1.273 -3.133 -39.308 1.00 41.01 340 GLN A N 17
ATOM 19267 C CA . GLN A 1 51 ? -0.025 -3.719 -38.830 1.00 45.12 340 GLN A CA 17
ATOM 19268 C C . GLN A 1 51 ? 0.172 -3.443 -37.343 1.00 12.32 340 GLN A C 17
ATOM 19269 O O . GLN A 1 51 ? 0.737 -4.262 -36.618 1.00 20.32 340 GLN A O 17
ATOM 19283 N N . TYR A 1 52 ? -0.298 -2.283 -36.894 1.00 35.00 341 TYR A N 17
ATOM 19284 C CA . TYR A 1 52 ? -0.171 -1.898 -35.495 1.00 24.13 341 TYR A CA 17
ATOM 19285 C C . TYR A 1 52 ? -0.816 -2.937 -34.582 1.00 13.05 341 TYR A C 17
ATOM 19286 O O . TYR A 1 52 ? -0.234 -3.346 -33.578 1.00 45.21 341 TYR A O 17
ATOM 19304 N N . LYS A 1 53 ? -2.023 -3.361 -34.940 1.00 3.43 342 LYS A N 17
ATOM 19305 C CA . LYS A 1 53 ? -2.749 -4.354 -34.158 1.00 64.21 342 LYS A CA 17
ATOM 19306 C C . LYS A 1 53 ? -2.241 -5.760 -34.456 1.00 3.04 342 LYS A C 17
ATOM 19307 O O . LYS A 1 53 ? -2.200 -6.615 -33.573 1.00 55.51 342 LYS A O 17
ATOM 19326 N N . GLU A 1 54 ? -1.853 -5.991 -35.707 1.00 53.23 343 GLU A N 17
ATOM 19327 C CA . GLU A 1 54 ? -1.347 -7.294 -36.120 1.00 13.31 343 GLU A CA 17
ATOM 19328 C C . GLU A 1 54 ? -0.029 -7.614 -35.419 1.00 52.53 343 GLU A C 17
ATOM 19329 O O . GLU A 1 54 ? 0.254 -8.769 -35.101 1.00 42.23 343 GLU A O 17
ATOM 19341 N N . CYS A 1 55 ? 0.772 -6.581 -35.179 1.00 62.11 344 CYS A N 17
ATOM 19342 C CA . CYS A 1 55 ? 2.060 -6.750 -34.516 1.00 44.02 344 CYS A CA 17
ATOM 19343 C C . CYS A 1 55 ? 1.910 -6.645 -33.001 1.00 21.03 344 CYS A C 17
ATOM 19344 O O . CYS A 1 55 ? 2.628 -7.302 -32.249 1.00 70.20 344 CYS A O 17
ATOM 19351 N N . ALA A 1 56 ? 0.970 -5.814 -32.561 1.00 53.44 345 ALA A N 17
ATOM 19352 C CA . ALA A 1 56 ? 0.724 -5.624 -31.138 1.00 2.42 345 ALA A CA 17
ATOM 19353 C C . ALA A 1 56 ? 0.163 -6.894 -30.504 1.00 34.22 345 ALA A C 17
ATOM 19354 O O . ALA A 1 56 ? 0.484 -7.222 -29.363 1.00 20.52 345 ALA A O 17
ATOM 19361 N N . ASP A 1 57 ? -0.677 -7.601 -31.252 1.00 61.40 346 ASP A N 17
ATOM 19362 C CA . ASP A 1 57 ? -1.283 -8.834 -30.762 1.00 60.52 346 ASP A CA 17
ATOM 19363 C C . ASP A 1 57 ? -0.219 -9.782 -30.215 1.00 3.32 346 ASP A C 17
ATOM 19364 O O . ASP A 1 57 ? -0.210 -10.126 -29.033 1.00 21.31 346 ASP A O 17
ATOM 19373 N N . PRO A 1 58 ? 0.698 -10.212 -31.092 1.00 24.13 347 PRO A N 17
ATOM 19374 C CA . PRO A 1 58 ? 1.783 -11.126 -30.720 1.00 41.44 347 PRO A CA 17
ATOM 19375 C C . PRO A 1 58 ? 2.816 -10.461 -29.817 1.00 25.24 347 PRO A C 17
ATOM 19376 O O . PRO A 1 58 ? 3.370 -11.096 -28.920 1.00 64.30 347 PRO A O 17
ATOM 19387 N N . ALA A 1 59 ? 3.071 -9.180 -30.060 1.00 21.32 348 ALA A N 17
ATOM 19388 C CA . ALA A 1 59 ? 4.035 -8.428 -29.266 1.00 43.04 348 ALA A CA 17
ATOM 19389 C C . ALA A 1 59 ? 3.708 -8.512 -27.780 1.00 13.43 348 ALA A C 17
ATOM 19390 O O . ALA A 1 59 ? 4.509 -9.004 -26.983 1.00 24.32 348 ALA A O 17
ATOM 19397 N N . LEU A 1 60 ? 2.527 -8.030 -27.411 1.00 24.23 349 LEU A N 17
ATOM 19398 C CA . LEU A 1 60 ? 2.093 -8.050 -26.018 1.00 43.54 349 LEU A CA 17
ATOM 19399 C C . LEU A 1 60 ? 1.963 -9.481 -25.508 1.00 42.14 349 LEU A C 17
ATOM 19400 O O . LEU A 1 60 ? 2.461 -9.816 -24.433 1.00 64.01 349 LEU A O 17
ATOM 19416 N N . ASP A 1 61 ? 1.293 -10.322 -26.288 1.00 50.13 350 ASP A N 17
ATOM 19417 C CA . ASP A 1 61 ? 1.100 -11.720 -25.918 1.00 53.02 350 ASP A CA 17
ATOM 19418 C C . ASP A 1 61 ? 2.441 -12.421 -25.727 1.00 23.02 350 ASP A C 17
ATOM 19419 O O . ASP A 1 61 ? 2.520 -13.464 -25.078 1.00 42.45 350 ASP A O 17
ATOM 19428 N N . PHE A 1 62 ? 3.492 -11.843 -26.298 1.00 14.02 351 PHE A N 17
ATOM 19429 C CA . PHE A 1 62 ? 4.830 -12.413 -26.192 1.00 53.15 351 PHE A CA 17
ATOM 19430 C C . PHE A 1 62 ? 5.558 -11.870 -24.965 1.00 44.51 351 PHE A C 17
ATOM 19431 O O . PHE A 1 62 ? 6.037 -12.633 -24.125 1.00 30.13 351 PHE A O 17
ATOM 19448 N N . LEU A 1 63 ? 5.637 -10.548 -24.869 1.00 53.22 352 LEU A N 17
ATOM 19449 C CA . LEU A 1 63 ? 6.306 -9.901 -23.746 1.00 74.13 352 LEU A CA 17
ATOM 19450 C C . LEU A 1 63 ? 5.597 -10.218 -22.434 1.00 55.43 352 LEU A C 17
ATOM 19451 O O . LEU A 1 63 ? 6.216 -10.242 -21.371 1.00 31.32 352 LEU A O 17
ATOM 19467 N N . VAL A 1 64 ? 4.293 -10.462 -22.515 1.00 72.42 353 VAL A N 17
ATOM 19468 C CA . VAL A 1 64 ? 3.498 -10.781 -21.335 1.00 62.01 353 VAL A CA 17
ATOM 19469 C C . VAL A 1 64 ? 3.989 -12.063 -20.673 1.00 23.44 353 VAL A C 17
ATOM 19470 O O . VAL A 1 64 ? 3.862 -12.235 -19.461 1.00 2.41 353 VAL A O 17
ATOM 19483 N N . GLU A 1 65 ? 4.551 -12.961 -21.477 1.00 55.21 354 GLU A N 17
ATOM 19484 C CA . GLU A 1 65 ? 5.060 -14.229 -20.968 1.00 71.01 354 GLU A CA 17
ATOM 19485 C C . GLU A 1 65 ? 6.540 -14.117 -20.611 1.00 2.34 354 GLU A C 17
ATOM 19486 O O . GLU A 1 65 ? 6.976 -14.597 -19.565 1.00 13.43 354 GLU A O 17
ATOM 19498 N N . LYS A 1 66 ? 7.307 -13.478 -21.488 1.00 10.52 355 LYS A N 17
ATOM 19499 C CA . LYS A 1 66 ? 8.737 -13.301 -21.267 1.00 24.10 355 LYS A CA 17
ATOM 19500 C C . LYS A 1 66 ? 9.004 -12.110 -20.351 1.00 51.34 355 LYS A C 17
ATOM 19501 O O . LYS A 1 66 ? 9.420 -12.278 -19.205 1.00 40.03 355 LYS A O 17
ATOM 19520 N N . ASP A 1 67 ? 8.758 -10.909 -20.864 1.00 35.24 356 ASP A N 17
ATOM 19521 C CA . ASP A 1 67 ? 8.968 -9.691 -20.090 1.00 31.04 356 ASP A CA 17
ATOM 19522 C C . ASP A 1 67 ? 7.830 -9.474 -19.098 1.00 13.20 356 ASP A C 17
ATOM 19523 O O . ASP A 1 67 ? 7.139 -8.457 -19.144 1.00 52.43 356 ASP A O 17
ATOM 19532 N N . ASN A 1 68 ? 7.641 -10.437 -18.202 1.00 11.25 357 ASN A N 17
ATOM 19533 C CA . ASN A 1 68 ? 6.586 -10.351 -17.199 1.00 73.22 357 ASN A CA 17
ATOM 19534 C C . ASN A 1 68 ? 7.091 -9.664 -15.935 1.00 0.50 357 ASN A C 17
ATOM 19535 O O . ASN A 1 68 ? 6.449 -8.753 -15.413 1.00 45.30 357 ASN A O 17
ATOM 19546 N N . GLU A 1 69 ? 8.246 -10.108 -15.447 1.00 74.44 358 GLU A N 17
ATOM 19547 C CA . GLU A 1 69 ? 8.837 -9.535 -14.244 1.00 64.53 358 GLU A CA 17
ATOM 19548 C C . GLU A 1 69 ? 9.911 -8.511 -14.599 1.00 70.23 358 GLU A C 17
ATOM 19549 O O . GLU A 1 69 ? 10.152 -7.563 -13.851 1.00 44.10 358 GLU A O 17
ATOM 19561 N N . TYR A 1 70 ? 10.553 -8.710 -15.745 1.00 60.44 359 TYR A N 17
ATOM 19562 C CA . TYR A 1 70 ? 11.603 -7.806 -16.199 1.00 35.43 359 TYR A CA 17
ATOM 19563 C C . TYR A 1 70 ? 11.108 -6.363 -16.224 1.00 31.41 359 TYR A C 17
ATOM 19564 O O . TYR A 1 70 ? 11.873 -5.427 -15.991 1.00 21.34 359 TYR A O 17
ATOM 19582 N N . CYS A 1 71 ? 9.821 -6.192 -16.508 1.00 3.01 360 CYS A N 17
ATOM 19583 C CA . CYS A 1 71 ? 9.220 -4.865 -16.564 1.00 11.13 360 CYS A CA 17
ATOM 19584 C C . CYS A 1 71 ? 8.481 -4.547 -15.267 1.00 10.42 360 CYS A C 17
ATOM 19585 O O . CYS A 1 71 ? 7.495 -3.811 -15.266 1.00 44.22 360 CYS A O 17
ATOM 19592 N N . VAL A 1 72 ? 8.968 -5.106 -14.164 1.00 13.44 361 VAL A N 17
ATOM 19593 C CA . VAL A 1 72 ? 8.356 -4.881 -12.859 1.00 13.10 361 VAL A CA 17
ATOM 19594 C C . VAL A 1 72 ? 8.797 -3.547 -12.268 1.00 71.23 361 VAL A C 17
ATOM 19595 O O . VAL A 1 72 ? 9.959 -3.157 -12.384 1.00 12.24 361 VAL A O 17
ATOM 19608 N N . CYS A 1 73 ? 7.862 -2.850 -11.632 1.00 34.51 362 CYS A N 17
ATOM 19609 C CA . CYS A 1 73 ? 8.152 -1.558 -11.021 1.00 13.45 362 CYS A CA 17
ATOM 19610 C C . CYS A 1 73 ? 7.649 -1.512 -9.582 1.00 63.24 362 CYS A C 17
ATOM 19611 O O . CYS A 1 73 ? 6.634 -2.122 -9.249 1.00 51.11 362 CYS A O 17
ATOM 19618 N N . GLU A 1 74 ? 8.368 -0.784 -8.733 1.00 72.45 363 GLU A N 17
ATOM 19619 C CA . GLU A 1 74 ? 7.995 -0.659 -7.328 1.00 4.22 363 GLU A CA 17
ATOM 19620 C C . GLU A 1 74 ? 7.207 0.625 -7.088 1.00 64.13 363 GLU A C 17
ATOM 19621 O O . GLU A 1 74 ? 7.442 1.642 -7.740 1.00 25.42 363 GLU A O 17
ATOM 19633 N N . MET A 1 75 ? 6.270 0.570 -6.147 1.00 71.40 364 MET A N 17
ATOM 19634 C CA . MET A 1 75 ? 5.447 1.728 -5.819 1.00 35.43 364 MET A CA 17
ATOM 19635 C C . MET A 1 75 ? 6.316 2.950 -5.540 1.00 20.02 364 MET A C 17
ATOM 19636 O O . MET A 1 75 ? 7.490 2.840 -5.185 1.00 71.11 364 MET A O 17
ATOM 19650 N N . PRO A 1 76 ? 5.727 4.145 -5.703 1.00 4.33 365 PRO A N 17
ATOM 19651 C CA . PRO A 1 76 ? 6.430 5.411 -5.473 1.00 64.45 365 PRO A CA 17
ATOM 19652 C C . PRO A 1 76 ? 6.729 5.649 -3.996 1.00 64.05 365 PRO A C 17
ATOM 19653 O O . PRO A 1 76 ? 6.172 4.980 -3.125 1.00 4.33 365 PRO A O 17
ATOM 19664 N N . CYS A 1 77 ? 7.608 6.606 -3.722 1.00 21.32 366 CYS A N 17
ATOM 19665 C CA . CYS A 1 77 ? 7.981 6.933 -2.351 1.00 74.15 366 CYS A CA 17
ATOM 19666 C C . CYS A 1 77 ? 6.783 7.478 -1.577 1.00 62.22 366 CYS A C 17
ATOM 19667 O O . CYS A 1 77 ? 5.837 7.999 -2.165 1.00 73.53 366 CYS A O 17
ATOM 19674 N N . ASN A 1 78 ? 6.834 7.353 -0.255 1.00 63.40 367 ASN A N 17
ATOM 19675 C CA . ASN A 1 78 ? 5.753 7.833 0.600 1.00 14.54 367 ASN A CA 17
ATOM 19676 C C . ASN A 1 78 ? 5.722 9.357 0.632 1.00 33.43 367 ASN A C 17
ATOM 19677 O O . ASN A 1 78 ? 4.660 9.963 0.772 1.00 33.24 367 ASN A O 17
ATOM 19687 N N . SER A 1 1 ? 12.079 6.674 -6.149 1.00 41.30 290 SER A N 18
ATOM 19688 C CA . SER A 1 1 ? 11.608 6.806 -7.522 1.00 12.42 290 SER A CA 18
ATOM 19689 C C . SER A 1 1 ? 10.121 6.476 -7.620 1.00 40.03 290 SER A C 18
ATOM 19690 O O . SER A 1 1 ? 9.712 5.633 -8.419 1.00 73.13 290 SER A O 18
ATOM 19698 N N . CYS A 1 2 ? 9.318 7.146 -6.802 1.00 60.30 291 CYS A N 18
ATOM 19699 C CA . CYS A 1 2 ? 7.877 6.926 -6.793 1.00 45.32 291 CYS A CA 18
ATOM 19700 C C . CYS A 1 2 ? 7.145 8.090 -7.457 1.00 10.35 291 CYS A C 18
ATOM 19701 O O . CYS A 1 2 ? 6.559 8.935 -6.780 1.00 55.33 291 CYS A O 18
ATOM 19708 N N . LYS A 1 3 ? 7.184 8.126 -8.784 1.00 32.25 292 LYS A N 18
ATOM 19709 C CA . LYS A 1 3 ? 6.523 9.184 -9.540 1.00 33.12 292 LYS A CA 18
ATOM 19710 C C . LYS A 1 3 ? 5.118 8.761 -9.953 1.00 33.34 292 LYS A C 18
ATOM 19711 O O . LYS A 1 3 ? 4.782 7.577 -9.928 1.00 24.25 292 LYS A O 18
ATOM 19730 N N . ALA A 1 4 ? 4.299 9.737 -10.335 1.00 23.11 293 ALA A N 18
ATOM 19731 C CA . ALA A 1 4 ? 2.931 9.465 -10.757 1.00 74.34 293 ALA A CA 18
ATOM 19732 C C . ALA A 1 4 ? 2.251 10.731 -11.265 1.00 4.22 293 ALA A C 18
ATOM 19733 O O . ALA A 1 4 ? 2.551 11.836 -10.810 1.00 53.23 293 ALA A O 18
ATOM 19740 N N . THR A 1 5 ? 1.334 10.566 -12.213 1.00 55.34 294 THR A N 18
ATOM 19741 C CA . THR A 1 5 ? 0.613 11.697 -12.785 1.00 23.14 294 THR A CA 18
ATOM 19742 C C . THR A 1 5 ? -0.763 11.850 -12.147 1.00 32.51 294 THR A C 18
ATOM 19743 O O . THR A 1 5 ? -1.763 12.040 -12.841 1.00 34.30 294 THR A O 18
ATOM 19754 N N . THR A 1 6 ? -0.808 11.768 -10.821 1.00 15.01 295 THR A N 18
ATOM 19755 C CA . THR A 1 6 ? -2.063 11.896 -10.089 1.00 10.15 295 THR A CA 18
ATOM 19756 C C . THR A 1 6 ? -3.037 10.787 -10.468 1.00 44.02 295 THR A C 18
ATOM 19757 O O . THR A 1 6 ? -3.887 10.965 -11.340 1.00 0.11 295 THR A O 18
ATOM 19768 N N . GLY A 1 7 ? -2.908 9.641 -9.807 1.00 1.14 296 GLY A N 18
ATOM 19769 C CA . GLY A 1 7 ? -3.784 8.519 -10.089 1.00 71.21 296 GLY A CA 18
ATOM 19770 C C . GLY A 1 7 ? -4.434 7.962 -8.837 1.00 5.24 296 GLY A C 18
ATOM 19771 O O . GLY A 1 7 ? -3.918 7.027 -8.225 1.00 23.13 296 GLY A O 18
ATOM 19775 N N . ASP A 1 8 ? -5.569 8.539 -8.455 1.00 44.10 297 ASP A N 18
ATOM 19776 C CA . ASP A 1 8 ? -6.289 8.095 -7.268 1.00 71.14 297 ASP A CA 18
ATOM 19777 C C . ASP A 1 8 ? -6.730 6.641 -7.411 1.00 44.21 297 ASP A C 18
ATOM 19778 O O . ASP A 1 8 ? -7.167 6.218 -8.481 1.00 35.52 297 ASP A O 18
ATOM 19787 N N . SER A 1 9 ? -6.610 5.883 -6.327 1.00 12.41 298 SER A N 18
ATOM 19788 C CA . SER A 1 9 ? -6.990 4.476 -6.332 1.00 71.14 298 SER A CA 18
ATOM 19789 C C . SER A 1 9 ? -8.151 4.222 -5.374 1.00 24.35 298 SER A C 18
ATOM 19790 O O . SER A 1 9 ? -8.631 5.139 -4.709 1.00 4.00 298 SER A O 18
ATOM 19798 N N . GLU A 1 10 ? -8.595 2.971 -5.310 1.00 23.43 299 GLU A N 18
ATOM 19799 C CA . GLU A 1 10 ? -9.699 2.597 -4.435 1.00 10.22 299 GLU A CA 18
ATOM 19800 C C . GLU A 1 10 ? -9.279 1.493 -3.469 1.00 0.04 299 GLU A C 18
ATOM 19801 O O . GLU A 1 10 ? -9.702 1.469 -2.313 1.00 52.31 299 GLU A O 18
ATOM 19813 N N . PHE A 1 11 ? -8.442 0.580 -3.953 1.00 70.54 300 PHE A N 18
ATOM 19814 C CA . PHE A 1 11 ? -7.964 -0.529 -3.133 1.00 74.31 300 PHE A CA 18
ATOM 19815 C C . PHE A 1 11 ? -6.473 -0.765 -3.355 1.00 15.22 300 PHE A C 18
ATOM 19816 O O . PHE A 1 11 ? -5.648 -0.431 -2.505 1.00 71.21 300 PHE A O 18
ATOM 19833 N N . TYR A 1 12 ? -6.136 -1.344 -4.502 1.00 44.20 301 TYR A N 18
ATOM 19834 C CA . TYR A 1 12 ? -4.746 -1.629 -4.836 1.00 62.04 301 TYR A CA 18
ATOM 19835 C C . TYR A 1 12 ? -4.104 -0.445 -5.552 1.00 31.51 301 TYR A C 18
ATOM 19836 O O . TYR A 1 12 ? -4.796 0.404 -6.115 1.00 30.54 301 TYR A O 18
ATOM 19854 N N . ASP A 1 13 ? -2.777 -0.395 -5.528 1.00 22.01 302 ASP A N 18
ATOM 19855 C CA . ASP A 1 13 ? -2.040 0.683 -6.176 1.00 14.10 302 ASP A CA 18
ATOM 19856 C C . ASP A 1 13 ? -1.354 0.185 -7.445 1.00 14.12 302 ASP A C 18
ATOM 19857 O O . ASP A 1 13 ? -0.180 0.470 -7.682 1.00 50.02 302 ASP A O 18
ATOM 19866 N N . THR A 1 14 ? -2.094 -0.561 -8.258 1.00 44.44 303 THR A N 18
ATOM 19867 C CA . THR A 1 14 ? -1.558 -1.100 -9.502 1.00 22.41 303 THR A CA 18
ATOM 19868 C C . THR A 1 14 ? -1.329 0.005 -10.527 1.00 1.55 303 THR A C 18
ATOM 19869 O O . THR A 1 14 ? -0.486 -0.124 -11.414 1.00 63.15 303 THR A O 18
ATOM 19880 N N . TYR A 1 15 ? -2.083 1.090 -10.397 1.00 10.35 304 TYR A N 18
ATOM 19881 C CA . TYR A 1 15 ? -1.963 2.219 -11.314 1.00 13.12 304 TYR A CA 18
ATOM 19882 C C . TYR A 1 15 ? -0.505 2.634 -11.478 1.00 15.20 304 TYR A C 18
ATOM 19883 O O . TYR A 1 15 ? -0.091 3.080 -12.548 1.00 51.00 304 TYR A O 18
ATOM 19901 N N . SER A 1 16 ? 0.271 2.484 -10.409 1.00 4.52 305 SER A N 18
ATOM 19902 C CA . SER A 1 16 ? 1.683 2.846 -10.432 1.00 41.44 305 SER A CA 18
ATOM 19903 C C . SER A 1 16 ? 2.479 1.874 -11.298 1.00 63.42 305 SER A C 18
ATOM 19904 O O . SER A 1 16 ? 3.369 2.280 -12.047 1.00 60.12 305 SER A O 18
ATOM 19912 N N . ILE A 1 17 ? 2.153 0.592 -11.191 1.00 11.14 306 ILE A N 18
ATOM 19913 C CA . ILE A 1 17 ? 2.835 -0.438 -11.965 1.00 10.32 306 ILE A CA 18
ATOM 19914 C C . ILE A 1 17 ? 2.387 -0.418 -13.422 1.00 1.31 306 ILE A C 18
ATOM 19915 O O . ILE A 1 17 ? 3.179 -0.675 -14.331 1.00 20.35 306 ILE A O 18
ATOM 19931 N N . THR A 1 18 ? 1.113 -0.107 -13.640 1.00 33.50 307 THR A N 18
ATOM 19932 C CA . THR A 1 18 ? 0.560 -0.052 -14.987 1.00 11.01 307 THR A CA 18
ATOM 19933 C C . THR A 1 18 ? 1.403 0.839 -15.892 1.00 23.32 307 THR A C 18
ATOM 19934 O O . THR A 1 18 ? 1.494 0.607 -17.097 1.00 23.04 307 THR A O 18
ATOM 19945 N N . ALA A 1 19 ? 2.019 1.859 -15.303 1.00 30.01 308 ALA A N 18
ATOM 19946 C CA . ALA A 1 19 ? 2.857 2.783 -16.056 1.00 64.21 308 ALA A CA 18
ATOM 19947 C C . ALA A 1 19 ? 4.202 2.151 -16.397 1.00 64.43 308 ALA A C 18
ATOM 19948 O O . ALA A 1 19 ? 4.782 2.429 -17.448 1.00 73.13 308 ALA A O 18
ATOM 19955 N N . CYS A 1 20 ? 4.693 1.299 -15.505 1.00 1.33 309 CYS A N 18
ATOM 19956 C CA . CYS A 1 20 ? 5.971 0.627 -15.710 1.00 51.50 309 CYS A CA 18
ATOM 19957 C C . CYS A 1 20 ? 5.979 -0.133 -17.035 1.00 60.34 309 CYS A C 18
ATOM 19958 O O . CYS A 1 20 ? 6.790 0.148 -17.918 1.00 74.42 309 CYS A O 18
ATOM 19965 N N . ARG A 1 21 ? 5.072 -1.094 -17.165 1.00 30.22 310 ARG A N 18
ATOM 19966 C CA . ARG A 1 21 ? 4.974 -1.894 -18.380 1.00 31.33 310 ARG A CA 18
ATOM 19967 C C . ARG A 1 21 ? 4.865 -1.000 -19.612 1.00 22.11 310 ARG A C 18
ATOM 19968 O O . ARG A 1 21 ? 5.360 -1.342 -20.685 1.00 42.21 310 ARG A O 18
ATOM 19989 N N . ILE A 1 22 ? 4.211 0.145 -19.448 1.00 12.03 311 ILE A N 18
ATOM 19990 C CA . ILE A 1 22 ? 4.038 1.088 -20.547 1.00 63.41 311 ILE A CA 18
ATOM 19991 C C . ILE A 1 22 ? 5.368 1.709 -20.955 1.00 41.42 311 ILE A C 18
ATOM 19992 O O . ILE A 1 22 ? 5.582 2.035 -22.123 1.00 52.52 311 ILE A O 18
ATOM 20008 N N . ASP A 1 23 ? 6.262 1.869 -19.985 1.00 74.40 312 ASP A N 18
ATOM 20009 C CA . ASP A 1 23 ? 7.576 2.449 -20.243 1.00 15.11 312 ASP A CA 18
ATOM 20010 C C . ASP A 1 23 ? 8.540 1.393 -20.775 1.00 73.53 312 ASP A C 18
ATOM 20011 O O . ASP A 1 23 ? 9.488 1.709 -21.495 1.00 22.00 312 ASP A O 18
ATOM 20020 N N . CYS A 1 24 ? 8.293 0.138 -20.416 1.00 24.53 313 CYS A N 18
ATOM 20021 C CA . CYS A 1 24 ? 9.140 -0.965 -20.854 1.00 22.11 313 CYS A CA 18
ATOM 20022 C C . CYS A 1 24 ? 8.729 -1.447 -22.242 1.00 33.21 313 CYS A C 18
ATOM 20023 O O . CYS A 1 24 ? 9.571 -1.841 -23.048 1.00 0.43 313 CYS A O 18
ATOM 20030 N N . GLU A 1 25 ? 7.428 -1.411 -22.514 1.00 4.44 314 GLU A N 18
ATOM 20031 C CA . GLU A 1 25 ? 6.905 -1.845 -23.805 1.00 25.15 314 GLU A CA 18
ATOM 20032 C C . GLU A 1 25 ? 7.353 -0.902 -24.918 1.00 0.32 314 GLU A C 18
ATOM 20033 O O . GLU A 1 25 ? 7.654 -1.335 -26.030 1.00 34.34 314 GLU A O 18
ATOM 20045 N N . THR A 1 26 ? 7.395 0.390 -24.609 1.00 42.23 315 THR A N 18
ATOM 20046 C CA . THR A 1 26 ? 7.803 1.395 -25.583 1.00 0.44 315 THR A CA 18
ATOM 20047 C C . THR A 1 26 ? 9.105 0.998 -26.269 1.00 4.32 315 THR A C 18
ATOM 20048 O O . THR A 1 26 ? 9.290 1.248 -27.460 1.00 23.31 315 THR A O 18
ATOM 20059 N N . ARG A 1 27 ? 10.004 0.378 -25.511 1.00 15.31 316 ARG A N 18
ATOM 20060 C CA . ARG A 1 27 ? 11.288 -0.053 -26.047 1.00 65.44 316 ARG A CA 18
ATOM 20061 C C . ARG A 1 27 ? 11.165 -1.410 -26.733 1.00 64.21 316 ARG A C 18
ATOM 20062 O O . ARG A 1 27 ? 11.845 -1.682 -27.722 1.00 4.33 316 ARG A O 18
ATOM 20083 N N . TYR A 1 28 ? 10.291 -2.258 -26.200 1.00 30.43 317 TYR A N 18
ATOM 20084 C CA . TYR A 1 28 ? 10.079 -3.588 -26.759 1.00 21.13 317 TYR A CA 18
ATOM 20085 C C . TYR A 1 28 ? 9.450 -3.502 -28.146 1.00 44.35 317 TYR A C 18
ATOM 20086 O O . TYR A 1 28 ? 9.991 -4.028 -29.120 1.00 22.24 317 TYR A O 18
ATOM 20104 N N . LEU A 1 29 ? 8.304 -2.835 -28.229 1.00 42.04 318 LEU A N 18
ATOM 20105 C CA . LEU A 1 29 ? 7.600 -2.679 -29.497 1.00 21.14 318 LEU A CA 18
ATOM 20106 C C . LEU A 1 29 ? 8.505 -2.044 -30.548 1.00 12.12 318 LEU A C 18
ATOM 20107 O O . LEU A 1 29 ? 8.691 -2.593 -31.635 1.00 11.32 318 LEU A O 18
ATOM 20123 N N . VAL A 1 30 ? 9.069 -0.889 -30.216 1.00 33.43 319 VAL A N 18
ATOM 20124 C CA . VAL A 1 30 ? 9.958 -0.181 -31.130 1.00 32.54 319 VAL A CA 18
ATOM 20125 C C . VAL A 1 30 ? 11.168 -1.035 -31.490 1.00 65.34 319 VAL A C 18
ATOM 20126 O O . VAL A 1 30 ? 11.833 -0.793 -32.498 1.00 70.43 319 VAL A O 18
ATOM 20139 N N . GLU A 1 31 ? 11.448 -2.035 -30.661 1.00 72.24 320 GLU A N 18
ATOM 20140 C CA . GLU A 1 31 ? 12.579 -2.926 -30.893 1.00 51.42 320 GLU A CA 18
ATOM 20141 C C . GLU A 1 31 ? 12.202 -4.044 -31.861 1.00 20.45 320 GLU A C 18
ATOM 20142 O O . GLU A 1 31 ? 12.773 -4.159 -32.944 1.00 15.21 320 GLU A O 18
ATOM 20154 N N . ASN A 1 32 ? 11.236 -4.864 -31.461 1.00 41.14 321 ASN A N 18
ATOM 20155 C CA . ASN A 1 32 ? 10.783 -5.974 -32.292 1.00 23.35 321 ASN A CA 18
ATOM 20156 C C . ASN A 1 32 ? 9.750 -5.503 -33.312 1.00 62.24 321 ASN A C 18
ATOM 20157 O O . ASN A 1 32 ? 9.910 -5.713 -34.515 1.00 3.10 321 ASN A O 18
ATOM 20168 N N . CYS A 1 33 ? 8.693 -4.864 -32.824 1.00 30.43 322 CYS A N 18
ATOM 20169 C CA . CYS A 1 33 ? 7.634 -4.362 -33.691 1.00 42.22 322 CYS A CA 18
ATOM 20170 C C . CYS A 1 33 ? 8.146 -3.226 -34.573 1.00 2.00 322 CYS A C 18
ATOM 20171 O O . CYS A 1 33 ? 7.487 -2.826 -35.531 1.00 31.11 322 CYS A O 18
ATOM 20178 N N . ASN A 1 34 ? 9.326 -2.712 -34.242 1.00 55.05 323 ASN A N 18
ATOM 20179 C CA . ASN A 1 34 ? 9.926 -1.623 -35.003 1.00 42.50 323 ASN A CA 18
ATOM 20180 C C . ASN A 1 34 ? 8.939 -0.473 -35.177 1.00 72.32 323 ASN A C 18
ATOM 20181 O O . ASN A 1 34 ? 8.902 0.175 -36.224 1.00 50.42 323 ASN A O 18
ATOM 20192 N N . CYS A 1 35 ? 8.141 -0.224 -34.144 1.00 55.11 324 CYS A N 18
ATOM 20193 C CA . CYS A 1 35 ? 7.153 0.848 -34.182 1.00 1.24 324 CYS A CA 18
ATOM 20194 C C . CYS A 1 35 ? 6.557 1.087 -32.797 1.00 31.42 324 CYS A C 18
ATOM 20195 O O . CYS A 1 35 ? 6.642 0.230 -31.917 1.00 2.14 324 CYS A O 18
ATOM 20202 N N . ARG A 1 36 ? 5.955 2.257 -32.613 1.00 24.51 325 ARG A N 18
ATOM 20203 C CA . ARG A 1 36 ? 5.345 2.609 -31.336 1.00 71.03 325 ARG A CA 18
ATOM 20204 C C . ARG A 1 36 ? 3.846 2.847 -31.496 1.00 53.10 325 ARG A C 18
ATOM 20205 O O . ARG A 1 36 ? 3.376 3.206 -32.575 1.00 20.24 325 ARG A O 18
ATOM 20226 N N . MET A 1 37 ? 3.101 2.643 -30.414 1.00 33.23 326 MET A N 18
ATOM 20227 C CA . MET A 1 37 ? 1.655 2.835 -30.436 1.00 60.44 326 MET A CA 18
ATOM 20228 C C . MET A 1 37 ? 1.306 4.318 -30.514 1.00 51.03 326 MET A C 18
ATOM 20229 O O . MET A 1 37 ? 2.149 5.178 -30.260 1.00 40.15 326 MET A O 18
ATOM 20243 N N . VAL A 1 38 ? 0.058 4.608 -30.867 1.00 21.24 327 VAL A N 18
ATOM 20244 C CA . VAL A 1 38 ? -0.403 5.988 -30.978 1.00 51.32 327 VAL A CA 18
ATOM 20245 C C . VAL A 1 38 ? -0.788 6.550 -29.614 1.00 61.12 327 VAL A C 18
ATOM 20246 O O . VAL A 1 38 ? -0.715 7.758 -29.386 1.00 12.04 327 VAL A O 18
ATOM 20259 N N . HIS A 1 39 ? -1.200 5.665 -28.711 1.00 54.24 328 HIS A N 18
ATOM 20260 C CA . HIS A 1 39 ? -1.596 6.074 -27.367 1.00 63.51 328 HIS A CA 18
ATOM 20261 C C . HIS A 1 39 ? -0.372 6.378 -26.509 1.00 34.50 328 HIS A C 18
ATOM 20262 O O . HIS A 1 39 ? -0.444 7.165 -25.566 1.00 63.34 328 HIS A O 18
ATOM 20276 N N . MET A 1 40 ? 0.750 5.749 -26.842 1.00 44.35 329 MET A N 18
ATOM 20277 C CA . MET A 1 40 ? 1.990 5.953 -26.102 1.00 53.32 329 MET A CA 18
ATOM 20278 C C . MET A 1 40 ? 2.824 7.063 -26.734 1.00 61.04 329 MET A C 18
ATOM 20279 O O . MET A 1 40 ? 2.773 7.299 -27.941 1.00 42.14 329 MET A O 18
ATOM 20293 N N . PRO A 1 41 ? 3.611 7.760 -25.901 1.00 24.01 330 PRO A N 18
ATOM 20294 C CA . PRO A 1 41 ? 4.472 8.855 -26.358 1.00 43.23 330 PRO A CA 18
ATOM 20295 C C . PRO A 1 41 ? 5.640 8.361 -27.205 1.00 31.33 330 PRO A C 18
ATOM 20296 O O . PRO A 1 41 ? 5.886 7.160 -27.299 1.00 33.23 330 PRO A O 18
ATOM 20307 N N . GLY A 1 42 ? 6.355 9.297 -27.821 1.00 51.01 331 GLY A N 18
ATOM 20308 C CA . GLY A 1 42 ? 7.489 8.937 -28.653 1.00 44.33 331 GLY A CA 18
ATOM 20309 C C . GLY A 1 42 ? 7.708 9.913 -29.790 1.00 60.12 331 GLY A C 18
ATOM 20310 O O . GLY A 1 42 ? 6.869 10.778 -30.045 1.00 4.14 331 GLY A O 18
ATOM 20314 N N . ASP A 1 43 ? 8.837 9.778 -30.476 1.00 75.20 332 ASP A N 18
ATOM 20315 C CA . ASP A 1 43 ? 9.165 10.657 -31.594 1.00 50.53 332 ASP A CA 18
ATOM 20316 C C . ASP A 1 43 ? 8.915 9.956 -32.925 1.00 23.44 332 ASP A C 18
ATOM 20317 O O . ASP A 1 43 ? 8.415 10.562 -33.872 1.00 1.41 332 ASP A O 18
ATOM 20326 N N . ALA A 1 44 ? 9.270 8.677 -32.992 1.00 75.13 333 ALA A N 18
ATOM 20327 C CA . ALA A 1 44 ? 9.084 7.894 -34.207 1.00 74.31 333 ALA A CA 18
ATOM 20328 C C . ALA A 1 44 ? 7.652 8.006 -34.719 1.00 54.25 333 ALA A C 18
ATOM 20329 O O . ALA A 1 44 ? 6.711 8.231 -33.957 1.00 24.35 333 ALA A O 18
ATOM 20336 N N . PRO A 1 45 ? 7.481 7.848 -36.040 1.00 12.21 334 PRO A N 18
ATOM 20337 C CA . PRO A 1 45 ? 6.166 7.928 -36.683 1.00 42.44 334 PRO A CA 18
ATOM 20338 C C . PRO A 1 45 ? 5.274 6.743 -36.326 1.00 63.24 334 PRO A C 18
ATOM 20339 O O . PRO A 1 45 ? 5.741 5.745 -35.778 1.00 23.23 334 PRO A O 18
ATOM 20350 N N . TYR A 1 46 ? 3.989 6.861 -36.640 1.00 42.34 335 TYR A N 18
ATOM 20351 C CA . TYR A 1 46 ? 3.030 5.802 -36.351 1.00 35.44 335 TYR A CA 18
ATOM 20352 C C . TYR A 1 46 ? 2.796 4.929 -37.580 1.00 61.33 335 TYR A C 18
ATOM 20353 O O . TYR A 1 46 ? 2.682 5.429 -38.699 1.00 4.33 335 TYR A O 18
ATOM 20371 N N . CYS A 1 47 ? 2.724 3.620 -37.362 1.00 21.35 336 CYS A N 18
ATOM 20372 C CA . CYS A 1 47 ? 2.502 2.675 -38.450 1.00 43.24 336 CYS A CA 18
ATOM 20373 C C . CYS A 1 47 ? 1.011 2.453 -38.683 1.00 63.01 336 CYS A C 18
ATOM 20374 O O . CYS A 1 47 ? 0.182 2.787 -37.836 1.00 3.12 336 CYS A O 18
ATOM 20381 N N . THR A 1 48 ? 0.675 1.887 -39.838 1.00 72.44 337 THR A N 18
ATOM 20382 C CA . THR A 1 48 ? -0.716 1.621 -40.184 1.00 4.40 337 THR A CA 18
ATOM 20383 C C . THR A 1 48 ? -1.414 0.827 -39.085 1.00 63.14 337 THR A C 18
ATOM 20384 O O . THR A 1 48 ? -0.777 0.162 -38.267 1.00 2.24 337 THR A O 18
ATOM 20395 N N . PRO A 1 49 ? -2.753 0.896 -39.063 1.00 10.31 338 PRO A N 18
ATOM 20396 C CA . PRO A 1 49 ? -3.565 0.188 -38.071 1.00 72.31 338 PRO A CA 18
ATOM 20397 C C . PRO A 1 49 ? -3.549 -1.322 -38.277 1.00 72.42 338 PRO A C 18
ATOM 20398 O O . PRO A 1 49 ? -3.367 -2.085 -37.329 1.00 71.41 338 PRO A O 18
ATOM 20409 N N . GLU A 1 50 ? -3.739 -1.746 -39.522 1.00 73.10 339 GLU A N 18
ATOM 20410 C CA . GLU A 1 50 ? -3.745 -3.167 -39.852 1.00 12.52 339 GLU A CA 18
ATOM 20411 C C . GLU A 1 50 ? -2.495 -3.857 -39.311 1.00 11.34 339 GLU A C 18
ATOM 20412 O O . GLU A 1 50 ? -2.558 -4.986 -38.827 1.00 52.12 339 GLU A O 18
ATOM 20424 N N . GLN A 1 51 ? -1.362 -3.168 -39.401 1.00 41.01 340 GLN A N 18
ATOM 20425 C CA . GLN A 1 51 ? -0.098 -3.716 -38.922 1.00 45.12 340 GLN A CA 18
ATOM 20426 C C . GLN A 1 51 ? 0.110 -3.396 -37.446 1.00 12.32 340 GLN A C 18
ATOM 20427 O O . GLN A 1 51 ? 0.705 -4.182 -36.708 1.00 20.32 340 GLN A O 18
ATOM 20441 N N . TYR A 1 52 ? -0.384 -2.239 -37.020 1.00 35.00 341 TYR A N 18
ATOM 20442 C CA . TYR A 1 52 ? -0.251 -1.815 -35.632 1.00 24.13 341 TYR A CA 18
ATOM 20443 C C . TYR A 1 52 ? -0.994 -2.767 -34.698 1.00 13.05 341 TYR A C 18
ATOM 20444 O O . TYR A 1 52 ? -0.545 -3.039 -33.585 1.00 45.21 341 TYR A O 18
ATOM 20462 N N . LYS A 1 53 ? -2.133 -3.269 -35.160 1.00 3.43 342 LYS A N 18
ATOM 20463 C CA . LYS A 1 53 ? -2.939 -4.192 -34.370 1.00 64.21 342 LYS A CA 18
ATOM 20464 C C . LYS A 1 53 ? -2.471 -5.630 -34.568 1.00 3.04 342 LYS A C 18
ATOM 20465 O O . LYS A 1 53 ? -2.506 -6.437 -33.639 1.00 55.51 342 LYS A O 18
ATOM 20484 N N . GLU A 1 54 ? -2.031 -5.942 -35.782 1.00 53.23 343 GLU A N 18
ATOM 20485 C CA . GLU A 1 54 ? -1.555 -7.284 -36.100 1.00 13.31 343 GLU A CA 18
ATOM 20486 C C . GLU A 1 54 ? -0.207 -7.553 -35.439 1.00 52.53 343 GLU A C 18
ATOM 20487 O O . GLU A 1 54 ? 0.110 -8.692 -35.093 1.00 42.23 343 GLU A O 18
ATOM 20499 N N . CYS A 1 55 ? 0.583 -6.499 -35.268 1.00 62.11 344 CYS A N 18
ATOM 20500 C CA . CYS A 1 55 ? 1.898 -6.621 -34.649 1.00 44.02 344 CYS A CA 18
ATOM 20501 C C . CYS A 1 55 ? 1.799 -6.487 -33.132 1.00 21.03 344 CYS A C 18
ATOM 20502 O O . CYS A 1 55 ? 2.564 -7.107 -32.393 1.00 70.20 344 CYS A O 18
ATOM 20509 N N . ALA A 1 56 ? 0.853 -5.674 -32.675 1.00 53.44 345 ALA A N 18
ATOM 20510 C CA . ALA A 1 56 ? 0.653 -5.460 -31.248 1.00 2.42 345 ALA A CA 18
ATOM 20511 C C . ALA A 1 56 ? 0.167 -6.735 -30.565 1.00 34.22 345 ALA A C 18
ATOM 20512 O O . ALA A 1 56 ? 0.529 -7.014 -29.421 1.00 20.52 345 ALA A O 18
ATOM 20519 N N . ASP A 1 57 ? -0.654 -7.503 -31.272 1.00 61.40 346 ASP A N 18
ATOM 20520 C CA . ASP A 1 57 ? -1.189 -8.748 -30.735 1.00 60.52 346 ASP A CA 18
ATOM 20521 C C . ASP A 1 57 ? -0.069 -9.634 -30.197 1.00 3.32 346 ASP A C 18
ATOM 20522 O O . ASP A 1 57 ? -0.008 -9.948 -29.009 1.00 21.31 346 ASP A O 18
ATOM 20531 N N . PRO A 1 58 ? 0.839 -10.048 -31.093 1.00 24.13 347 PRO A N 18
ATOM 20532 C CA . PRO A 1 58 ? 1.973 -10.905 -30.734 1.00 41.44 347 PRO A CA 18
ATOM 20533 C C . PRO A 1 58 ? 3.005 -10.173 -29.882 1.00 25.24 347 PRO A C 18
ATOM 20534 O O . PRO A 1 58 ? 3.608 -10.757 -28.982 1.00 64.30 347 PRO A O 18
ATOM 20545 N N . ALA A 1 59 ? 3.200 -8.890 -30.170 1.00 21.32 348 ALA A N 18
ATOM 20546 C CA . ALA A 1 59 ? 4.157 -8.078 -29.429 1.00 43.04 348 ALA A CA 18
ATOM 20547 C C . ALA A 1 59 ? 3.864 -8.113 -27.933 1.00 13.43 348 ALA A C 18
ATOM 20548 O O . ALA A 1 59 ? 4.696 -8.548 -27.136 1.00 24.32 348 ALA A O 18
ATOM 20555 N N . LEU A 1 60 ? 2.676 -7.652 -27.557 1.00 24.23 349 LEU A N 18
ATOM 20556 C CA . LEU A 1 60 ? 2.272 -7.630 -2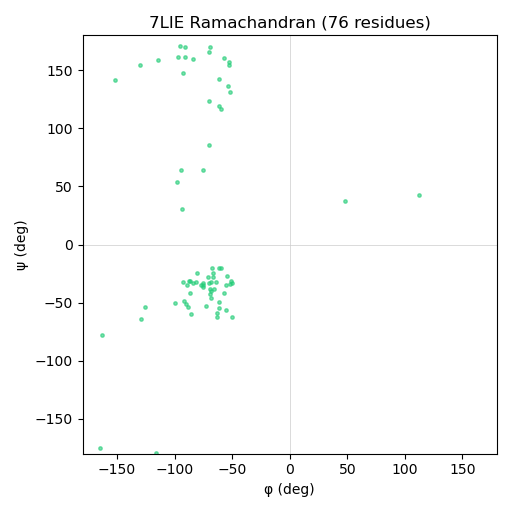6.155 1.00 43.54 349 LEU A CA 18
ATOM 20557 C C . LEU A 1 60 ? 2.172 -9.046 -25.595 1.00 42.14 349 LEU A C 18
ATOM 20558 O O . LEU A 1 60 ? 2.655 -9.325 -24.498 1.00 64.01 349 LEU A O 18
ATOM 20574 N N . ASP A 1 61 ? 1.543 -9.934 -26.357 1.00 50.13 350 ASP A N 18
ATOM 20575 C CA . ASP A 1 61 ? 1.383 -11.322 -25.939 1.00 53.02 350 ASP A CA 18
ATOM 20576 C C . ASP A 1 61 ? 2.739 -11.989 -25.736 1.00 23.02 350 ASP A C 18
ATOM 20577 O O . ASP A 1 61 ? 2.846 -13.009 -25.055 1.00 42.45 350 ASP A O 18
ATOM 20586 N N . PHE A 1 62 ? 3.774 -11.408 -26.334 1.00 14.02 351 PHE A N 18
ATOM 20587 C CA . PHE A 1 62 ? 5.124 -11.947 -26.221 1.00 53.15 351 PHE A CA 18
ATOM 20588 C C . PHE A 1 62 ? 5.833 -11.385 -24.993 1.00 44.51 351 PHE A C 18
ATOM 20589 O O . PHE A 1 62 ? 6.357 -12.134 -24.167 1.00 30.13 351 PHE A O 18
ATOM 20606 N N . LEU A 1 63 ? 5.847 -10.062 -24.880 1.00 53.22 352 LEU A N 18
ATOM 20607 C CA . LEU A 1 63 ? 6.493 -9.397 -23.752 1.00 74.13 352 LEU A CA 18
ATOM 20608 C C . LEU A 1 63 ? 5.770 -9.713 -22.447 1.00 55.43 352 LEU A C 18
ATOM 20609 O O . LEU A 1 63 ? 6.388 -9.788 -21.385 1.00 31.32 352 LEU A O 18
ATOM 20625 N N . VAL A 1 64 ? 4.456 -9.900 -22.534 1.00 72.42 353 VAL A N 18
ATOM 20626 C CA . VAL A 1 64 ? 3.649 -10.212 -21.361 1.00 62.01 353 VAL A CA 18
ATOM 20627 C C . VAL A 1 64 ? 4.274 -11.340 -20.548 1.00 23.44 353 VAL A C 18
ATOM 20628 O O . VAL A 1 64 ? 4.152 -11.378 -19.324 1.00 2.41 353 VAL A O 18
ATOM 20641 N N . GLU A 1 65 ? 4.943 -12.259 -21.238 1.00 55.21 354 GLU A N 18
ATOM 20642 C CA . GLU A 1 65 ? 5.586 -13.390 -20.580 1.00 71.01 354 GLU A CA 18
ATOM 20643 C C . GLU A 1 65 ? 6.941 -12.987 -20.006 1.00 2.34 354 GLU A C 18
ATOM 20644 O O . GLU A 1 65 ? 7.297 -13.372 -18.892 1.00 13.43 354 GLU A O 18
ATOM 20656 N N . LYS A 1 66 ? 7.694 -12.208 -20.776 1.00 10.52 355 LYS A N 18
ATOM 20657 C CA . LYS A 1 66 ? 9.010 -11.750 -20.346 1.00 24.10 355 LYS A CA 18
ATOM 20658 C C . LYS A 1 66 ? 8.954 -10.303 -19.867 1.00 51.34 355 LYS A C 18
ATOM 20659 O O . LYS A 1 66 ? 9.761 -9.471 -20.281 1.00 40.03 355 LYS A O 18
ATOM 20678 N N . ASP A 1 67 ? 7.997 -10.010 -18.994 1.00 35.24 356 ASP A N 18
ATOM 20679 C CA . ASP A 1 67 ? 7.837 -8.664 -18.458 1.00 31.04 356 ASP A CA 18
ATOM 20680 C C . ASP A 1 67 ? 7.485 -8.709 -16.974 1.00 13.20 356 ASP A C 18
ATOM 20681 O O . ASP A 1 67 ? 7.986 -7.911 -16.183 1.00 52.43 356 ASP A O 18
ATOM 20690 N N . ASN A 1 68 ? 6.618 -9.646 -16.604 1.00 11.25 357 ASN A N 18
ATOM 20691 C CA . ASN A 1 68 ? 6.198 -9.794 -15.216 1.00 73.22 357 ASN A CA 18
ATOM 20692 C C . ASN A 1 68 ? 7.406 -9.896 -14.290 1.00 0.50 357 ASN A C 18
ATOM 20693 O O . ASN A 1 68 ? 7.371 -9.422 -13.155 1.00 45.30 357 ASN A O 18
ATOM 20704 N N . GLU A 1 69 ? 8.471 -10.519 -14.783 1.00 74.44 358 GLU A N 18
ATOM 20705 C CA . GLU A 1 69 ? 9.690 -10.684 -13.999 1.00 64.53 358 GLU A CA 18
ATOM 20706 C C . GLU A 1 69 ? 10.813 -9.808 -14.547 1.00 70.23 358 GLU A C 18
ATOM 20707 O O . GLU A 1 69 ? 11.690 -9.368 -13.805 1.00 44.10 358 GLU A O 18
ATOM 20719 N N . TYR A 1 70 ? 10.777 -9.560 -15.852 1.00 60.44 359 TYR A N 18
ATOM 20720 C CA . TYR A 1 70 ? 11.793 -8.740 -16.502 1.00 35.43 359 TYR A CA 18
ATOM 20721 C C . TYR A 1 70 ? 11.647 -7.275 -16.102 1.00 31.41 359 TYR A C 18
ATOM 20722 O O . TYR A 1 70 ? 12.600 -6.645 -15.643 1.00 21.34 359 TYR A O 18
ATOM 20740 N N . CYS A 1 71 ? 10.445 -6.738 -16.280 1.00 3.01 360 CYS A N 18
ATOM 20741 C CA . CYS A 1 71 ? 10.169 -5.347 -15.940 1.00 11.13 360 CYS A CA 18
ATOM 20742 C C . CYS A 1 71 ? 9.314 -5.255 -14.680 1.00 10.42 360 CYS A C 18
ATOM 20743 O O . CYS A 1 71 ? 8.531 -4.318 -14.515 1.00 44.22 360 CYS A O 18
ATOM 20750 N N . VAL A 1 72 ? 9.468 -6.232 -13.793 1.00 13.44 361 VAL A N 18
ATOM 20751 C CA . VAL A 1 72 ? 8.712 -6.261 -12.547 1.00 13.10 361 VAL A CA 18
ATOM 20752 C C . VAL A 1 72 ? 8.828 -4.935 -11.803 1.00 71.23 361 VAL A C 18
ATOM 20753 O O . VAL A 1 72 ? 9.925 -4.406 -11.622 1.00 12.24 361 VAL A O 18
ATOM 20766 N N . CYS A 1 73 ? 7.688 -4.403 -11.373 1.00 34.51 362 CYS A N 18
ATOM 20767 C CA . CYS A 1 73 ? 7.661 -3.139 -10.647 1.00 13.45 362 CYS A CA 18
ATOM 20768 C C . CYS A 1 73 ? 7.019 -3.314 -9.275 1.00 63.24 362 CYS A C 18
ATOM 20769 O O . CYS A 1 73 ? 6.095 -4.109 -9.107 1.00 51.11 362 CYS A O 18
ATOM 20776 N N . GLU A 1 74 ? 7.515 -2.564 -8.296 1.00 72.45 363 GLU A N 18
ATOM 20777 C CA . GLU A 1 74 ? 6.990 -2.636 -6.937 1.00 4.22 363 GLU A CA 18
ATOM 20778 C C . GLU A 1 74 ? 5.974 -1.526 -6.686 1.00 64.13 363 GLU A C 18
ATOM 20779 O O . GLU A 1 74 ? 5.957 -0.516 -7.389 1.00 25.42 363 GLU A O 18
ATOM 20791 N N . MET A 1 75 ? 5.129 -1.721 -5.679 1.00 71.40 364 MET A N 18
ATOM 20792 C CA . MET A 1 75 ? 4.110 -0.736 -5.334 1.00 35.43 364 MET A CA 18
ATOM 20793 C C . MET A 1 75 ? 4.737 0.636 -5.104 1.00 20.02 364 MET A C 18
ATOM 20794 O O . MET A 1 75 ? 5.923 0.760 -4.801 1.00 71.11 364 MET A O 18
ATOM 20808 N N . PRO A 1 76 ? 3.922 1.691 -5.251 1.00 4.33 365 PRO A N 18
ATOM 20809 C CA . PRO A 1 76 ? 4.375 3.073 -5.063 1.00 64.45 365 PRO A CA 18
ATOM 20810 C C . PRO A 1 76 ? 4.682 3.389 -3.604 1.00 64.05 365 PRO A C 18
ATOM 20811 O O . PRO A 1 76 ? 4.306 2.638 -2.703 1.00 4.33 365 PRO A O 18
ATOM 20822 N N . CYS A 1 77 ? 5.367 4.504 -3.376 1.00 21.32 366 CYS A N 18
ATOM 20823 C CA . CYS A 1 77 ? 5.725 4.921 -2.025 1.00 74.15 366 CYS A CA 18
ATOM 20824 C C . CYS A 1 77 ? 4.489 4.997 -1.134 1.00 62.22 366 CYS A C 18
ATOM 20825 O O . CYS A 1 77 ? 3.384 5.255 -1.609 1.00 73.53 366 CYS A O 18
ATOM 20832 N N . ASN A 1 78 ? 4.685 4.768 0.161 1.00 63.40 367 ASN A N 18
ATOM 20833 C CA . ASN A 1 78 ? 3.586 4.810 1.119 1.00 14.54 367 ASN A CA 18
ATOM 20834 C C . ASN A 1 78 ? 3.695 6.038 2.018 1.00 33.43 367 ASN A C 18
ATOM 20835 O O . ASN A 1 78 ? 4.687 6.764 1.975 1.00 33.24 367 ASN A O 18
ATOM 20845 N N . SER A 1 1 ? 14.053 14.330 -9.219 1.00 41.30 290 SER A N 19
ATOM 20846 C CA . SER A 1 1 ? 12.595 14.362 -9.195 1.00 12.42 290 SER A CA 19
ATOM 20847 C C . SER A 1 1 ? 12.018 12.963 -9.387 1.00 40.03 290 SER A C 19
ATOM 20848 O O . SER A 1 1 ? 12.003 12.432 -10.498 1.00 73.13 290 SER A O 19
ATOM 20856 N N . CYS A 1 2 ? 11.543 12.372 -8.296 1.00 60.30 291 CYS A N 19
ATOM 20857 C CA . CYS A 1 2 ? 10.964 11.035 -8.342 1.00 45.32 291 CYS A CA 19
ATOM 20858 C C . CYS A 1 2 ? 9.445 11.094 -8.209 1.00 10.35 291 CYS A C 19
ATOM 20859 O O . CYS A 1 2 ? 8.862 10.463 -7.326 1.00 55.33 291 CYS A O 19
ATOM 20866 N N . LYS A 1 3 ? 8.809 11.858 -9.090 1.00 32.25 292 LYS A N 19
ATOM 20867 C CA . LYS A 1 3 ? 7.358 12.001 -9.074 1.00 33.12 292 LYS A CA 19
ATOM 20868 C C . LYS A 1 3 ? 6.773 11.768 -10.464 1.00 33.34 292 LYS A C 19
ATOM 20869 O O . LYS A 1 3 ? 7.388 12.112 -11.471 1.00 24.25 292 LYS A O 19
ATOM 20888 N N . ALA A 1 4 ? 5.580 11.184 -10.507 1.00 23.11 293 ALA A N 19
ATOM 20889 C CA . ALA A 1 4 ? 4.910 10.910 -11.773 1.00 74.34 293 ALA A CA 19
ATOM 20890 C C . ALA A 1 4 ? 3.421 11.225 -11.686 1.00 4.22 293 ALA A C 19
ATOM 20891 O O . ALA A 1 4 ? 2.829 11.183 -10.607 1.00 53.23 293 ALA A O 19
ATOM 20898 N N . THR A 1 5 ? 2.820 11.543 -12.829 1.00 55.34 294 THR A N 19
ATOM 20899 C CA . THR A 1 5 ? 1.400 11.868 -12.880 1.00 23.14 294 THR A CA 19
ATOM 20900 C C . THR A 1 5 ? 0.634 10.849 -13.715 1.00 32.51 294 THR A C 19
ATOM 20901 O O . THR A 1 5 ? 0.290 11.107 -14.869 1.00 34.30 294 THR A O 19
ATOM 20912 N N . THR A 1 6 ? 0.366 9.688 -13.123 1.00 15.01 295 THR A N 19
ATOM 20913 C CA . THR A 1 6 ? -0.360 8.629 -13.813 1.00 10.15 295 THR A CA 19
ATOM 20914 C C . THR A 1 6 ? -1.745 8.429 -13.208 1.00 44.02 295 THR A C 19
ATOM 20915 O O . THR A 1 6 ? -2.175 7.299 -12.980 1.00 0.11 295 THR A O 19
ATOM 20926 N N . GLY A 1 7 ? -2.439 9.533 -12.951 1.00 1.14 296 GLY A N 19
ATOM 20927 C CA . GLY A 1 7 ? -3.769 9.456 -12.375 1.00 71.21 296 GLY A CA 19
ATOM 20928 C C . GLY A 1 7 ? -3.807 9.937 -10.938 1.00 5.24 296 GLY A C 19
ATOM 20929 O O . GLY A 1 7 ? -4.033 11.119 -10.678 1.00 23.13 296 GLY A O 19
ATOM 20933 N N . ASP A 1 8 ? -3.589 9.019 -10.003 1.00 44.10 297 ASP A N 19
ATOM 20934 C CA . ASP A 1 8 ? -3.600 9.355 -8.583 1.00 71.14 297 ASP A CA 19
ATOM 20935 C C . ASP A 1 8 ? -3.147 8.167 -7.740 1.00 44.21 297 ASP A C 19
ATOM 20936 O O . ASP A 1 8 ? -2.954 7.066 -8.255 1.00 35.52 297 ASP A O 19
ATOM 20945 N N . SER A 1 9 ? -2.980 8.399 -6.442 1.00 12.41 298 SER A N 19
ATOM 20946 C CA . SER A 1 9 ? -2.545 7.350 -5.528 1.00 71.14 298 SER A CA 19
ATOM 20947 C C . SER A 1 9 ? -3.398 7.344 -4.263 1.00 24.35 298 SER A C 19
ATOM 20948 O O . SER A 1 9 ? -3.975 8.364 -3.886 1.00 4.00 298 SER A O 19
ATOM 20956 N N . GLU A 1 10 ? -3.474 6.187 -3.613 1.00 23.43 299 GLU A N 19
ATOM 20957 C CA . GLU A 1 10 ? -4.258 6.046 -2.392 1.00 10.22 299 GLU A CA 19
ATOM 20958 C C . GLU A 1 10 ? -3.363 5.689 -1.209 1.00 0.04 299 GLU A C 19
ATOM 20959 O O . GLU A 1 10 ? -3.296 6.422 -0.222 1.00 52.31 299 GLU A O 19
ATOM 20971 N N . PHE A 1 11 ? -2.675 4.557 -1.317 1.00 70.54 300 PHE A N 19
ATOM 20972 C CA . PHE A 1 11 ? -1.784 4.100 -0.256 1.00 74.31 300 PHE A CA 19
ATOM 20973 C C . PHE A 1 11 ? -0.454 3.622 -0.831 1.00 15.22 300 PHE A C 19
ATOM 20974 O O . PHE A 1 11 ? 0.609 4.119 -0.460 1.00 71.21 300 PHE A O 19
ATOM 20991 N N . TYR A 1 12 ? -0.522 2.654 -1.738 1.00 44.20 301 TYR A N 19
ATOM 20992 C CA . TYR A 1 12 ? 0.676 2.106 -2.363 1.00 62.04 301 TYR A CA 19
ATOM 20993 C C . TYR A 1 12 ? 1.147 2.994 -3.511 1.00 31.51 301 TYR A C 19
ATOM 20994 O O . TYR A 1 12 ? 0.344 3.456 -4.322 1.00 30.54 301 TYR A O 19
ATOM 21012 N N . ASP A 1 13 ? 2.452 3.229 -3.571 1.00 22.01 302 ASP A N 19
ATOM 21013 C CA . ASP A 1 13 ? 3.032 4.061 -4.620 1.00 14.10 302 ASP A CA 19
ATOM 21014 C C . ASP A 1 13 ? 3.135 3.288 -5.931 1.00 14.12 302 ASP A C 19
ATOM 21015 O O . ASP A 1 13 ? 4.227 3.087 -6.462 1.00 50.02 302 ASP A O 19
ATOM 21024 N N . THR A 1 14 ? 1.990 2.855 -6.449 1.00 44.44 303 THR A N 19
ATOM 21025 C CA . THR A 1 14 ? 1.950 2.102 -7.696 1.00 22.41 303 THR A CA 19
ATOM 21026 C C . THR A 1 14 ? 1.989 3.035 -8.901 1.00 1.55 303 THR A C 19
ATOM 21027 O O . THR A 1 14 ? 2.503 2.67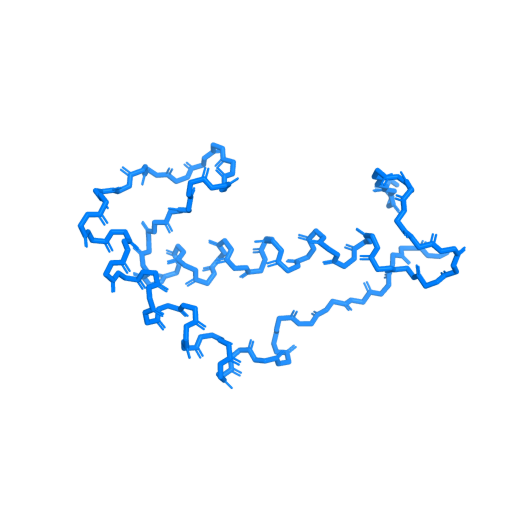4 -9.961 1.00 63.15 303 THR A O 19
ATOM 21038 N N . TYR A 1 15 ? 1.445 4.235 -8.733 1.00 10.35 304 TYR A N 19
ATOM 21039 C CA . TYR A 1 15 ? 1.417 5.218 -9.809 1.00 13.12 304 TYR A CA 19
ATOM 21040 C C . TYR A 1 15 ? 2.802 5.396 -10.423 1.00 15.20 304 TYR A C 19
ATOM 21041 O O . TYR A 1 15 ? 2.936 5.656 -11.618 1.00 51.00 304 TYR A O 19
ATOM 21059 N N . SER A 1 16 ? 3.831 5.253 -9.593 1.00 4.52 305 SER A N 19
ATOM 21060 C CA . SER A 1 16 ? 5.208 5.401 -10.050 1.00 41.44 305 SER A CA 19
ATOM 21061 C C . SER A 1 16 ? 5.604 4.244 -10.962 1.00 63.42 305 SER A C 19
ATOM 21062 O O . SER A 1 16 ? 6.316 4.433 -11.949 1.00 60.12 305 SER A O 19
ATOM 21070 N N . ILE A 1 17 ? 5.138 3.046 -10.625 1.00 11.14 306 ILE A N 19
ATOM 21071 C CA . ILE A 1 17 ? 5.441 1.859 -11.413 1.00 10.32 306 ILE A CA 19
ATOM 21072 C C . ILE A 1 17 ? 4.566 1.787 -12.660 1.00 1.31 306 ILE A C 19
ATOM 21073 O O . ILE A 1 17 ? 4.998 1.312 -13.710 1.00 20.35 306 ILE A O 19
ATOM 21089 N N . THR A 1 18 ? 3.331 2.264 -12.537 1.00 33.50 307 THR A N 19
ATOM 21090 C CA . THR A 1 18 ? 2.393 2.254 -13.652 1.00 11.01 307 THR A CA 19
ATOM 21091 C C . THR A 1 18 ? 3.019 2.864 -14.901 1.00 23.32 307 THR A C 19
ATOM 21092 O O . THR A 1 18 ? 2.714 2.457 -16.022 1.00 23.04 307 THR A O 19
ATOM 21103 N N . ALA A 1 19 ? 3.894 3.844 -14.700 1.00 30.01 308 ALA A N 19
ATOM 21104 C CA . ALA A 1 19 ? 4.566 4.509 -15.811 1.00 64.21 308 ALA A CA 19
ATOM 21105 C C . ALA A 1 19 ? 5.772 3.706 -16.283 1.00 64.43 308 ALA A C 19
ATOM 21106 O O . ALA A 1 19 ? 6.082 3.675 -17.474 1.00 73.13 308 ALA A O 19
ATOM 21113 N N . CYS A 1 20 ? 6.451 3.057 -15.342 1.00 1.33 309 CYS A N 19
ATOM 21114 C CA . CYS A 1 20 ? 7.625 2.254 -15.662 1.00 51.50 309 CYS A CA 19
ATOM 21115 C C . CYS A 1 20 ? 7.278 1.157 -16.664 1.00 60.34 309 CYS A C 19
ATOM 21116 O O . CYS A 1 20 ? 7.890 1.056 -17.726 1.00 74.42 309 CYS A O 19
ATOM 21123 N N . ARG A 1 21 ? 6.291 0.337 -16.315 1.00 30.22 310 ARG A N 19
ATOM 21124 C CA . ARG A 1 21 ? 5.862 -0.754 -17.182 1.00 31.33 310 ARG A CA 19
ATOM 21125 C C . ARG A 1 21 ? 5.584 -0.248 -18.595 1.00 22.11 310 ARG A C 19
ATOM 21126 O O . ARG A 1 21 ? 5.838 -0.948 -19.576 1.00 42.21 310 ARG A O 19
ATOM 21147 N N . ILE A 1 22 ? 5.062 0.970 -18.689 1.00 12.03 311 ILE A N 19
ATOM 21148 C CA . ILE A 1 22 ? 4.750 1.568 -19.982 1.00 63.41 311 ILE A CA 19
ATOM 21149 C C . ILE A 1 22 ? 6.017 1.813 -20.794 1.00 41.42 311 ILE A C 19
ATOM 21150 O O . ILE A 1 22 ? 6.156 1.314 -21.911 1.00 52.52 311 ILE A O 19
ATOM 21166 N N . ASP A 1 23 ? 6.938 2.583 -20.225 1.00 74.40 312 ASP A N 19
ATOM 21167 C CA . ASP A 1 23 ? 8.196 2.892 -20.895 1.00 15.11 312 ASP A CA 19
ATOM 21168 C C . ASP A 1 23 ? 8.909 1.615 -21.328 1.00 73.53 312 ASP A C 19
ATOM 21169 O O . ASP A 1 23 ? 9.570 1.581 -22.366 1.00 22.00 312 ASP A O 19
ATOM 21178 N N . CYS A 1 24 ? 8.773 0.566 -20.524 1.00 24.53 313 CYS A N 19
ATOM 21179 C CA . CYS A 1 24 ? 9.405 -0.714 -20.822 1.00 22.11 313 CYS A CA 19
ATOM 21180 C C . CYS A 1 24 ? 8.794 -1.346 -22.069 1.00 33.21 313 CYS A C 19
ATOM 21181 O O . CYS A 1 24 ? 9.510 -1.814 -22.954 1.00 0.43 313 CYS A O 19
ATOM 21188 N N . GLU A 1 25 ? 7.466 -1.353 -22.132 1.00 4.44 314 GLU A N 19
ATOM 21189 C CA . GLU A 1 25 ? 6.759 -1.927 -23.271 1.00 25.15 314 GLU A CA 19
ATOM 21190 C C . GLU A 1 25 ? 7.043 -1.135 -24.544 1.00 0.32 314 GLU A C 19
ATOM 21191 O O . GLU A 1 25 ? 7.369 -1.706 -25.585 1.00 34.34 314 GLU A O 19
ATOM 21203 N N . THR A 1 26 ? 6.916 0.185 -24.453 1.00 42.23 315 THR A N 19
ATOM 21204 C CA . THR A 1 26 ? 7.158 1.057 -25.596 1.00 0.44 315 THR A CA 19
ATOM 21205 C C . THR A 1 26 ? 8.428 0.655 -26.336 1.00 4.32 315 THR A C 19
ATOM 21206 O O . THR A 1 26 ? 8.426 0.511 -27.558 1.00 23.31 315 THR A O 19
ATOM 21217 N N . ARG A 1 27 ? 9.511 0.474 -25.587 1.00 15.31 316 ARG A N 19
ATOM 21218 C CA . ARG A 1 27 ? 10.789 0.088 -26.173 1.00 65.44 316 ARG A CA 19
ATOM 21219 C C . ARG A 1 27 ? 10.769 -1.374 -26.609 1.00 64.21 316 ARG A C 19
ATOM 21220 O O . ARG A 1 27 ? 11.121 -1.700 -27.742 1.00 4.33 316 ARG A O 19
ATOM 21241 N N . TYR A 1 28 ? 10.352 -2.251 -25.701 1.00 30.43 317 TYR A N 19
ATOM 21242 C CA . TYR A 1 28 ? 10.289 -3.679 -25.991 1.00 21.13 317 TYR A CA 19
ATOM 21243 C C . TYR A 1 28 ? 9.631 -3.931 -27.344 1.00 44.35 317 TYR A C 19
ATOM 21244 O O . TYR A 1 28 ? 10.010 -4.851 -28.070 1.00 22.24 317 TYR A O 19
ATOM 21262 N N . LEU A 1 29 ? 8.643 -3.107 -27.677 1.00 42.04 318 LEU A N 19
ATOM 21263 C CA . LEU A 1 29 ? 7.931 -3.239 -28.943 1.00 21.14 318 LEU A CA 19
ATOM 21264 C C . LEU A 1 29 ? 8.745 -2.647 -30.089 1.00 12.12 318 LEU A C 19
ATOM 21265 O O . LEU A 1 29 ? 8.851 -3.244 -31.160 1.00 11.32 318 LEU A O 19
ATOM 21281 N N . VAL A 1 30 ? 9.318 -1.471 -29.855 1.00 33.43 319 VAL A N 19
ATOM 21282 C CA . VAL A 1 30 ? 10.125 -0.799 -30.867 1.00 32.54 319 VAL A CA 19
ATOM 21283 C C . VAL A 1 30 ? 11.310 -1.662 -31.287 1.00 65.34 319 VAL A C 19
ATOM 21284 O O . VAL A 1 30 ? 11.868 -1.483 -32.368 1.00 70.43 319 VAL A O 19
ATOM 21297 N N . GLU A 1 31 ? 11.688 -2.598 -30.422 1.00 72.24 320 GLU A N 19
ATOM 21298 C CA . GLU A 1 31 ? 12.808 -3.489 -30.704 1.00 51.42 320 GLU A CA 19
ATOM 21299 C C . GLU A 1 31 ? 12.516 -4.363 -31.921 1.00 20.45 320 GLU A C 19
ATOM 21300 O O . GLU A 1 31 ? 13.199 -4.273 -32.940 1.00 15.21 320 GLU A O 19
ATOM 21312 N N . ASN A 1 32 ? 11.497 -5.208 -31.805 1.00 41.14 321 ASN A N 19
ATOM 21313 C CA . ASN A 1 32 ? 11.115 -6.099 -32.894 1.00 23.35 321 ASN A CA 19
ATOM 21314 C C . ASN A 1 32 ? 9.944 -5.521 -33.684 1.00 62.24 321 ASN A C 19
ATOM 21315 O O . ASN A 1 32 ? 9.990 -5.436 -34.912 1.00 3.10 321 ASN A O 19
ATOM 21326 N N . CYS A 1 33 ? 8.895 -5.124 -32.972 1.00 30.43 322 CYS A N 19
ATOM 21327 C CA . CYS A 1 33 ? 7.711 -4.554 -33.603 1.00 42.22 322 CYS A CA 19
ATOM 21328 C C . CYS A 1 33 ? 8.037 -3.216 -34.261 1.00 2.00 322 CYS A C 19
ATOM 21329 O O . CYS A 1 33 ? 7.359 -2.791 -35.195 1.00 31.11 322 CYS A O 19
ATOM 21336 N N . ASN A 1 34 ? 9.080 -2.557 -33.766 1.00 55.05 323 ASN A N 19
ATOM 21337 C CA . ASN A 1 34 ? 9.496 -1.269 -34.306 1.00 42.50 323 ASN A CA 19
ATOM 21338 C C . ASN A 1 34 ? 8.289 -0.371 -34.561 1.00 72.32 323 ASN A C 19
ATOM 21339 O O . ASN A 1 34 ? 8.193 0.276 -35.604 1.00 50.42 323 ASN A O 19
ATOM 21350 N N . CYS A 1 35 ? 7.370 -0.337 -33.602 1.00 55.11 324 CYS A N 19
ATOM 21351 C CA . CYS A 1 35 ? 6.169 0.481 -33.722 1.00 1.24 324 CYS A CA 19
ATOM 21352 C C . CYS A 1 35 ? 5.562 0.760 -32.350 1.00 31.42 324 CYS A C 19
ATOM 21353 O O . CYS A 1 35 ? 5.778 0.008 -31.400 1.00 2.14 324 CYS A O 19
ATOM 21360 N N . ARG A 1 36 ? 4.803 1.846 -32.256 1.00 24.51 325 ARG A N 19
ATOM 21361 C CA . ARG A 1 36 ? 4.165 2.227 -31.001 1.00 71.03 325 ARG A CA 19
ATOM 21362 C C . ARG A 1 36 ? 2.651 2.315 -31.165 1.00 53.10 325 ARG A C 19
ATOM 21363 O O . ARG A 1 36 ? 2.129 2.208 -32.275 1.00 20.24 325 ARG A O 19
ATOM 21384 N N . MET A 1 37 ? 1.951 2.510 -30.053 1.00 33.23 326 MET A N 19
ATOM 21385 C CA . MET A 1 37 ? 0.496 2.614 -30.074 1.00 60.44 326 MET A CA 19
ATOM 21386 C C . MET A 1 37 ? 0.055 4.073 -30.116 1.00 51.03 326 MET A C 19
ATOM 21387 O O . MET A 1 37 ? 0.873 4.983 -29.980 1.00 40.15 326 MET A O 19
ATOM 21401 N N . VAL A 1 38 ? -1.243 4.290 -30.308 1.00 21.24 327 VAL A N 19
ATOM 21402 C CA . VAL A 1 38 ? -1.792 5.639 -30.368 1.00 51.32 327 VAL A CA 19
ATOM 21403 C C . VAL A 1 38 ? -1.790 6.294 -28.991 1.00 61.12 327 VAL A C 19
ATOM 21404 O O . VAL A 1 38 ? -1.575 7.501 -28.866 1.00 12.04 327 VAL A O 19
ATOM 21417 N N . HIS A 1 39 ? -2.033 5.492 -27.961 1.00 54.24 328 HIS A N 19
ATOM 21418 C CA . HIS A 1 39 ? -2.059 5.994 -26.591 1.00 63.51 328 HIS A CA 19
ATOM 21419 C C . HIS A 1 39 ? -0.650 6.325 -26.106 1.00 34.50 328 HIS A C 19
ATOM 21420 O O . HIS A 1 39 ? -0.470 7.149 -25.210 1.00 63.34 328 HIS A O 19
ATOM 21434 N N . MET A 1 40 ? 0.344 5.679 -26.706 1.00 44.35 329 MET A N 19
ATOM 21435 C CA . MET A 1 40 ? 1.736 5.906 -26.336 1.00 53.32 329 MET A CA 19
ATOM 21436 C C . MET A 1 40 ? 2.159 7.335 -26.661 1.00 61.04 329 MET A C 19
ATOM 21437 O O . MET A 1 40 ? 1.586 7.995 -27.529 1.00 42.14 329 MET A O 19
ATOM 21451 N N . PRO A 1 41 ? 3.185 7.825 -25.951 1.00 24.01 330 PRO A N 19
ATOM 21452 C CA . PRO A 1 41 ? 3.708 9.181 -26.147 1.00 43.23 330 PRO A CA 19
ATOM 21453 C C . PRO A 1 41 ? 4.429 9.337 -27.482 1.00 31.33 330 PRO A C 19
ATOM 21454 O O . PRO A 1 41 ? 4.679 8.357 -28.182 1.00 33.23 330 PRO A O 19
ATOM 21465 N N . GLY A 1 42 ? 4.762 10.577 -27.828 1.00 51.01 331 GLY A N 19
ATOM 21466 C CA . GLY A 1 42 ? 5.451 10.838 -29.079 1.00 44.33 331 GLY A CA 19
ATOM 21467 C C . GLY A 1 42 ? 6.934 10.533 -28.997 1.00 60.12 331 GLY A C 19
ATOM 21468 O O . GLY A 1 42 ? 7.584 10.839 -27.998 1.00 4.14 331 GLY A O 19
ATOM 21472 N N . ASP A 1 43 ? 7.469 9.926 -30.051 1.00 75.20 332 ASP A N 19
ATOM 21473 C CA . ASP A 1 43 ? 8.885 9.578 -30.095 1.00 50.53 332 ASP A CA 19
ATOM 21474 C C . ASP A 1 43 ? 9.232 8.876 -31.404 1.00 23.44 332 ASP A C 19
ATOM 21475 O O . ASP A 1 43 ? 9.832 9.469 -32.299 1.00 1.41 332 ASP A O 19
ATOM 21484 N N . ALA A 1 44 ? 8.851 7.606 -31.506 1.00 75.13 333 ALA A N 19
ATOM 21485 C CA . ALA A 1 44 ? 9.120 6.823 -32.706 1.00 74.31 333 ALA A CA 19
ATOM 21486 C C . ALA A 1 44 ? 8.061 7.073 -33.774 1.00 54.25 333 ALA A C 19
ATOM 21487 O O . ALA A 1 44 ? 6.973 7.577 -33.498 1.00 24.35 333 ALA A O 19
ATOM 21494 N N . PRO A 1 45 ? 8.386 6.713 -35.025 1.00 12.21 334 PRO A N 19
ATOM 21495 C CA . PRO A 1 45 ? 7.475 6.889 -36.161 1.00 42.44 334 PRO A CA 19
ATOM 21496 C C . PRO A 1 45 ? 6.278 5.947 -36.095 1.00 63.24 334 PRO A C 19
ATOM 21497 O O . PRO A 1 45 ? 6.437 4.737 -35.935 1.00 23.23 334 PRO A O 19
ATOM 21508 N N . TYR A 1 46 ? 5.081 6.508 -36.221 1.00 42.34 335 TYR A N 19
ATOM 21509 C CA . TYR A 1 46 ? 3.857 5.718 -36.175 1.00 35.44 335 TYR A CA 19
ATOM 21510 C C . TYR A 1 46 ? 3.681 4.912 -37.458 1.00 61.33 335 TYR A C 19
ATOM 21511 O O . TYR A 1 46 ? 3.665 5.467 -38.557 1.00 4.33 335 TYR A O 19
ATOM 21529 N N . CYS A 1 47 ? 3.545 3.599 -37.309 1.00 21.35 336 CYS A N 19
ATOM 21530 C CA . CYS A 1 47 ? 3.369 2.713 -38.454 1.00 43.24 336 CYS A CA 19
ATOM 21531 C C . CYS A 1 47 ? 1.888 2.513 -38.764 1.00 63.01 336 CYS A C 19
ATOM 21532 O O . CYS A 1 47 ? 1.022 2.835 -37.950 1.00 3.12 336 CYS A O 19
ATOM 21539 N N . THR A 1 48 ? 1.603 1.978 -39.948 1.00 72.44 337 THR A N 19
ATOM 21540 C CA . THR A 1 48 ? 0.229 1.735 -40.366 1.00 4.40 337 THR A CA 19
ATOM 21541 C C . THR A 1 48 ? -0.533 0.936 -39.314 1.00 63.14 337 THR A C 19
ATOM 21542 O O . THR A 1 48 ? 0.050 0.223 -38.498 1.00 2.24 337 THR A O 19
ATOM 21553 N N . PRO A 1 49 ? -1.869 1.056 -39.332 1.00 10.31 338 PRO A N 19
ATOM 21554 C CA . PRO A 1 49 ? -2.739 0.350 -38.388 1.00 72.31 338 PRO A CA 19
ATOM 21555 C C . PRO A 1 49 ? -2.772 -1.153 -38.641 1.00 72.42 338 PRO A C 19
ATOM 21556 O O . PRO A 1 49 ? -2.759 -1.949 -37.702 1.00 71.41 338 PRO A O 19
ATOM 21567 N N . GLU A 1 50 ? -2.816 -1.533 -39.913 1.00 73.10 339 GLU A N 19
ATOM 21568 C CA . GLU A 1 50 ? -2.852 -2.943 -40.288 1.00 12.52 339 GLU A CA 19
ATOM 21569 C C . GLU A 1 50 ? -1.701 -3.707 -39.640 1.00 11.34 339 GLU A C 19
ATOM 21570 O O . GLU A 1 50 ? -1.900 -4.777 -39.066 1.00 52.12 339 GLU A O 19
ATOM 21582 N N . GLN A 1 51 ? -0.499 -3.148 -39.736 1.00 41.01 340 GLN A N 19
ATOM 21583 C CA . GLN A 1 51 ? 0.683 -3.778 -39.159 1.00 45.12 340 GLN A CA 19
ATOM 21584 C C . GLN A 1 51 ? 0.781 -3.489 -37.665 1.00 12.32 340 GLN A C 19
ATOM 21585 O O . GLN A 1 51 ? 1.243 -4.326 -36.889 1.00 20.32 340 GLN A O 19
ATOM 21599 N N . TYR A 1 52 ? 0.342 -2.299 -37.268 1.00 35.00 341 TYR A N 19
ATOM 21600 C CA . TYR A 1 52 ? 0.383 -1.899 -35.866 1.00 24.13 341 TYR A CA 19
ATOM 21601 C C . TYR A 1 52 ? -0.411 -2.871 -34.999 1.00 13.05 341 TYR A C 19
ATOM 21602 O O . TYR A 1 52 ? 0.086 -3.369 -33.989 1.00 45.21 341 TYR A O 19
ATOM 21620 N N . LYS A 1 53 ? -1.650 -3.136 -35.401 1.00 3.43 342 LYS A N 19
ATOM 21621 C CA . LYS A 1 53 ? -2.515 -4.049 -34.664 1.00 64.21 342 LYS A CA 19
ATOM 21622 C C . LYS A 1 53 ? -2.061 -5.494 -34.845 1.00 3.04 342 LYS A C 19
ATOM 21623 O O . LYS A 1 53 ? -1.943 -6.243 -33.875 1.00 55.51 342 LYS A O 19
ATOM 21642 N N . GLU A 1 54 ? -1.805 -5.877 -36.092 1.00 53.23 343 GLU A N 19
ATOM 21643 C CA . GLU A 1 54 ? -1.363 -7.233 -36.398 1.00 13.31 343 GLU A CA 19
ATOM 21644 C C . GLU A 1 54 ? -0.090 -7.575 -35.631 1.00 52.53 343 GLU A C 19
ATOM 21645 O O . GLU A 1 54 ? 0.135 -8.729 -35.261 1.00 42.23 343 GLU A O 19
ATOM 21657 N N . CYS A 1 55 ? 0.742 -6.567 -35.396 1.00 62.11 344 CYS A N 19
ATOM 21658 C CA . CYS A 1 55 ? 1.995 -6.760 -34.675 1.00 44.02 344 CYS A CA 19
ATOM 21659 C C . CYS A 1 55 ? 1.787 -6.595 -33.172 1.00 21.03 344 CYS A C 19
ATOM 21660 O O . CYS A 1 55 ? 2.427 -7.273 -32.369 1.00 70.20 344 CYS A O 19
ATOM 21667 N N . ALA A 1 56 ? 0.890 -5.688 -32.800 1.00 53.44 345 ALA A N 19
ATOM 21668 C CA . ALA A 1 56 ? 0.597 -5.435 -31.395 1.00 2.42 345 ALA A CA 19
ATOM 21669 C C . ALA A 1 56 ? -0.065 -6.645 -30.746 1.00 34.22 345 ALA A C 19
ATOM 21670 O O . ALA A 1 56 ? 0.169 -6.938 -29.573 1.00 20.52 345 ALA A O 19
ATOM 21677 N N . ASP A 1 57 ? -0.892 -7.345 -31.515 1.00 61.40 346 ASP A N 19
ATOM 21678 C CA . ASP A 1 57 ? -1.587 -8.525 -31.013 1.00 60.52 346 ASP A CA 19
ATOM 21679 C C . ASP A 1 57 ? -0.608 -9.502 -30.371 1.00 3.32 346 ASP A C 19
ATOM 21680 O O . ASP A 1 57 ? -0.678 -9.794 -29.176 1.00 21.31 346 ASP A O 19
ATOM 21689 N N . PRO A 1 58 ? 0.328 -10.019 -31.179 1.00 24.13 347 PRO A N 19
ATOM 21690 C CA . PRO A 1 58 ? 1.341 -10.971 -30.712 1.00 41.44 347 PRO A CA 19
ATOM 21691 C C . PRO A 1 58 ? 2.361 -10.323 -29.784 1.00 25.24 347 PRO A C 19
ATOM 21692 O O . PRO A 1 58 ? 2.894 -10.969 -28.882 1.00 64.30 347 PRO A O 19
ATOM 21703 N N . ALA A 1 59 ? 2.631 -9.041 -30.011 1.00 21.32 348 ALA A N 19
ATOM 21704 C CA . ALA A 1 59 ? 3.586 -8.304 -29.194 1.00 43.04 348 ALA A CA 19
ATOM 21705 C C . ALA A 1 59 ? 3.238 -8.410 -27.713 1.00 13.43 348 ALA A C 19
ATOM 21706 O O . ALA A 1 59 ? 4.021 -8.926 -26.916 1.00 24.32 348 ALA A O 19
ATOM 21713 N N . LEU A 1 60 ? 2.059 -7.916 -27.351 1.00 24.23 349 LEU A N 19
ATOM 21714 C CA . LEU A 1 60 ? 1.607 -7.954 -25.964 1.00 43.54 349 LEU A CA 19
ATOM 21715 C C . LEU A 1 60 ? 1.536 -9.390 -25.454 1.00 42.14 349 LEU A C 19
ATOM 21716 O O . LEU A 1 60 ? 2.076 -9.710 -24.395 1.00 64.01 349 LEU A O 19
ATOM 21732 N N . ASP A 1 61 ? 0.868 -10.250 -26.214 1.00 50.13 350 ASP A N 19
ATOM 21733 C CA . ASP A 1 61 ? 0.728 -11.653 -25.841 1.00 53.02 350 ASP A CA 19
ATOM 21734 C C . ASP A 1 61 ? 2.095 -12.304 -25.654 1.00 23.02 350 ASP A C 19
ATOM 21735 O O . ASP A 1 61 ? 2.223 -13.316 -24.965 1.00 42.45 350 ASP A O 19
ATOM 21744 N N . PHE A 1 62 ? 3.114 -11.715 -26.271 1.00 14.02 351 PHE A N 19
ATOM 21745 C CA . PHE A 1 62 ? 4.472 -12.239 -26.174 1.00 53.15 351 PHE A CA 19
ATOM 21746 C C . PHE A 1 62 ? 5.197 -11.650 -24.967 1.00 44.51 351 PHE A C 19
ATOM 21747 O O . PHE A 1 62 ? 5.589 -12.372 -24.050 1.00 30.13 351 PHE A O 19
ATOM 21764 N N . LEU A 1 63 ? 5.372 -10.333 -24.975 1.00 53.22 352 LEU A N 19
ATOM 21765 C CA . LEU A 1 63 ? 6.050 -9.644 -23.881 1.00 74.13 352 LEU A CA 19
ATOM 21766 C C . LEU A 1 63 ? 5.396 -9.972 -22.543 1.00 55.43 352 LEU A C 19
ATOM 21767 O O . LEU A 1 63 ? 6.067 -10.043 -21.514 1.00 31.32 352 LEU A O 19
ATOM 21783 N N . VAL A 1 64 ? 4.081 -10.172 -22.565 1.00 72.42 353 VAL A N 19
ATOM 21784 C CA . VAL A 1 64 ? 3.337 -10.495 -21.354 1.00 62.01 353 VAL A CA 19
ATOM 21785 C C . VAL A 1 64 ? 3.760 -11.847 -20.794 1.00 23.44 353 VAL A C 19
ATOM 21786 O O . VAL A 1 64 ? 3.718 -12.069 -19.584 1.00 2.41 353 VAL A O 19
ATOM 21799 N N . GLU A 1 65 ? 4.169 -12.748 -21.681 1.00 55.21 354 GLU A N 19
ATOM 21800 C CA . GLU A 1 65 ? 4.600 -14.080 -21.274 1.00 71.01 354 GLU A CA 19
ATOM 21801 C C . GLU A 1 65 ? 6.099 -14.103 -20.986 1.00 2.34 354 GLU A C 19
ATOM 21802 O O . GLU A 1 65 ? 6.537 -14.618 -19.957 1.00 13.43 354 GLU A O 19
ATOM 21814 N N . LYS A 1 66 ? 6.880 -13.542 -21.903 1.00 10.52 355 LYS A N 19
ATOM 21815 C CA . LYS A 1 66 ? 8.329 -13.496 -21.750 1.00 24.10 355 LYS A CA 19
ATOM 21816 C C . LYS A 1 66 ? 8.730 -12.502 -20.664 1.00 51.34 355 LYS A C 19
ATOM 21817 O O . LYS A 1 66 ? 9.134 -12.896 -19.569 1.00 40.03 355 LYS A O 19
ATOM 21836 N N . ASP A 1 67 ? 8.615 -11.216 -20.973 1.00 35.24 356 ASP A N 19
ATOM 21837 C CA . ASP A 1 67 ? 8.963 -10.167 -20.022 1.00 31.04 356 ASP A CA 19
ATOM 21838 C C . ASP A 1 67 ? 7.930 -10.083 -18.903 1.00 13.20 356 ASP A C 19
ATOM 21839 O O . ASP A 1 67 ? 7.047 -9.226 -18.922 1.00 52.43 356 ASP A O 19
ATOM 21848 N N . ASN A 1 68 ? 8.045 -10.980 -17.930 1.00 11.25 357 ASN A N 19
ATOM 21849 C CA . ASN A 1 68 ? 7.120 -11.010 -16.803 1.00 73.22 357 ASN A CA 19
ATOM 21850 C C . ASN A 1 68 ? 7.623 -10.129 -15.662 1.00 0.50 357 ASN A C 19
ATOM 21851 O O . ASN A 1 68 ? 6.895 -9.278 -15.156 1.00 45.30 357 ASN A O 19
ATOM 21862 N N . GLU A 1 69 ? 8.875 -10.342 -15.267 1.00 74.44 358 GLU A N 19
ATOM 21863 C CA . GLU A 1 69 ? 9.475 -9.567 -14.186 1.00 64.53 358 GLU A CA 19
ATOM 21864 C C . GLU A 1 69 ? 10.557 -8.635 -14.723 1.00 70.23 358 GLU A C 19
ATOM 21865 O O . GLU A 1 69 ? 11.392 -8.135 -13.967 1.00 44.10 358 GLU A O 19
ATOM 21877 N N . TYR A 1 70 ? 10.536 -8.404 -16.030 1.00 60.44 359 TYR A N 19
ATOM 21878 C CA . TYR A 1 70 ? 11.516 -7.534 -16.669 1.00 35.43 359 TYR A CA 19
ATOM 21879 C C . TYR A 1 70 ? 11.049 -6.082 -16.653 1.00 31.41 359 TYR A C 19
ATOM 21880 O O . TYR A 1 70 ? 11.854 -5.160 -16.522 1.00 21.34 359 TYR A O 19
ATOM 21898 N N . CYS A 1 71 ? 9.742 -5.887 -16.786 1.00 3.01 360 CYS A N 19
ATOM 21899 C CA . CYS A 1 71 ? 9.163 -4.549 -16.786 1.00 11.13 360 CYS A CA 19
ATOM 21900 C C . CYS A 1 71 ? 8.680 -4.164 -15.391 1.00 10.42 360 CYS A C 19
ATOM 21901 O O . CYS A 1 71 ? 7.732 -3.394 -15.241 1.00 44.22 360 CYS A O 19
ATOM 21908 N N . VAL A 1 72 ? 9.339 -4.707 -14.372 1.00 13.44 361 VAL A N 19
ATOM 21909 C CA . VAL A 1 72 ? 8.978 -4.420 -12.989 1.00 13.10 361 VAL A CA 19
ATOM 21910 C C . VAL A 1 72 ? 9.800 -3.261 -12.436 1.00 71.23 361 VAL A C 19
ATOM 21911 O O . VAL A 1 72 ? 11.012 -3.190 -12.642 1.00 12.24 361 VAL A O 19
ATOM 21924 N N . CYS A 1 73 ? 9.132 -2.354 -11.731 1.00 34.51 362 CYS A N 19
ATOM 21925 C CA . CYS A 1 73 ? 9.799 -1.197 -11.147 1.00 13.45 362 CYS A CA 19
ATOM 21926 C C . CYS A 1 73 ? 9.534 -1.115 -9.646 1.00 63.24 362 CYS A C 19
ATOM 21927 O O . CYS A 1 73 ? 8.543 -1.653 -9.152 1.00 51.11 362 CYS A O 19
ATOM 21934 N N . GLU A 1 74 ? 10.426 -0.441 -8.928 1.00 72.45 363 GLU A N 19
ATOM 21935 C CA . GLU A 1 74 ? 10.288 -0.291 -7.484 1.00 4.22 363 GLU A CA 19
ATOM 21936 C C . GLU A 1 74 ? 9.638 1.045 -7.136 1.00 64.13 363 GLU A C 19
ATOM 21937 O O . GLU A 1 74 ? 9.606 1.963 -7.954 1.00 25.42 363 GLU A O 19
ATOM 21949 N N . MET A 1 75 ? 9.121 1.145 -5.915 1.00 71.40 364 MET A N 19
ATOM 21950 C CA . MET A 1 75 ? 8.474 2.369 -5.458 1.00 35.43 364 MET A CA 19
ATOM 21951 C C . MET A 1 75 ? 9.373 3.580 -5.691 1.00 20.02 364 MET A C 19
ATOM 21952 O O . MET A 1 75 ? 10.586 3.459 -5.859 1.00 71.11 364 MET A O 19
ATOM 21966 N N . PRO A 1 76 ? 8.765 4.775 -5.701 1.00 4.33 365 PRO A N 19
ATOM 21967 C CA . PRO A 1 76 ? 9.492 6.031 -5.911 1.00 64.45 365 PRO A CA 19
ATOM 21968 C C . PRO A 1 76 ? 10.389 6.387 -4.731 1.00 64.05 365 PRO A C 19
ATOM 21969 O O . PRO A 1 76 ? 10.262 5.815 -3.647 1.00 4.33 365 PRO A O 19
ATOM 21980 N N . CYS A 1 77 ? 11.294 7.335 -4.946 1.00 21.32 366 CYS A N 19
ATOM 21981 C CA . CYS A 1 77 ? 12.213 7.767 -3.900 1.00 74.15 366 CYS A CA 19
ATOM 21982 C C . CYS A 1 77 ? 11.454 8.132 -2.627 1.00 62.22 366 CYS A C 19
ATOM 21983 O O . CYS A 1 77 ? 10.428 8.808 -2.676 1.00 73.53 366 CYS A O 19
ATOM 21990 N N . ASN A 1 78 ? 11.969 7.680 -1.489 1.00 63.40 367 ASN A N 19
ATOM 21991 C CA . ASN A 1 78 ? 11.340 7.958 -0.202 1.00 14.54 367 ASN A CA 19
ATOM 21992 C C . ASN A 1 78 ? 11.211 9.461 0.027 1.00 33.43 367 ASN A C 19
ATOM 21993 O O . ASN A 1 78 ? 10.375 9.910 0.811 1.00 33.24 367 ASN A O 19
ATOM 22003 N N . SER A 1 1 ? 9.897 4.096 4.649 1.00 41.30 290 SER A N 20
ATOM 22004 C CA . SER A 1 1 ? 8.600 4.292 4.012 1.00 12.42 290 SER A CA 20
ATOM 22005 C C . SER A 1 1 ? 8.735 5.146 2.755 1.00 40.03 290 SER A C 20
ATOM 22006 O O . SER A 1 1 ? 9.087 6.324 2.826 1.00 73.13 290 SER A O 20
ATOM 22014 N N . CYS A 1 2 ? 8.453 4.544 1.604 1.00 60.30 291 CYS A N 20
ATOM 22015 C CA . CYS A 1 2 ? 8.544 5.247 0.331 1.00 45.32 291 CYS A CA 20
ATOM 22016 C C . CYS A 1 2 ? 7.311 4.979 -0.527 1.00 10.35 291 CYS A C 20
ATOM 22017 O O . CYS A 1 2 ? 7.201 3.932 -1.167 1.00 55.33 291 CYS A O 20
ATOM 22024 N N . LYS A 1 3 ? 6.384 5.932 -0.536 1.00 32.25 292 LYS A N 20
ATOM 22025 C CA . LYS A 1 3 ? 5.159 5.800 -1.316 1.00 33.12 292 LYS A CA 20
ATOM 22026 C C . LYS A 1 3 ? 4.805 7.118 -1.998 1.00 33.34 292 LYS A C 20
ATOM 22027 O O . LYS A 1 3 ? 5.426 8.148 -1.739 1.00 24.25 292 LYS A O 20
ATOM 22046 N N . ALA A 1 4 ? 3.804 7.076 -2.871 1.00 23.11 293 ALA A N 20
ATOM 22047 C CA . ALA A 1 4 ? 3.364 8.267 -3.588 1.00 74.34 293 ALA A CA 20
ATOM 22048 C C . ALA A 1 4 ? 2.333 9.045 -2.779 1.00 4.22 293 ALA A C 20
ATOM 22049 O O . ALA A 1 4 ? 2.102 8.757 -1.604 1.00 53.23 293 ALA A O 20
ATOM 22056 N N . THR A 1 5 ? 1.712 10.034 -3.415 1.00 55.34 294 THR A N 20
ATOM 22057 C CA . THR A 1 5 ? 0.706 10.856 -2.754 1.00 23.14 294 THR A CA 20
ATOM 22058 C C . THR A 1 5 ? -0.678 10.226 -2.867 1.00 32.51 294 THR A C 20
ATOM 22059 O O . THR A 1 5 ? -1.112 9.843 -3.954 1.00 34.30 294 THR A O 20
ATOM 22070 N N . THR A 1 6 ? -1.370 10.122 -1.736 1.00 15.01 295 THR A N 20
ATOM 22071 C CA . THR A 1 6 ? -2.704 9.539 -1.707 1.00 10.15 295 THR A CA 20
ATOM 22072 C C . THR A 1 6 ? -3.423 9.874 -0.406 1.00 44.02 295 THR A C 20
ATOM 22073 O O . THR A 1 6 ? -2.792 10.209 0.595 1.00 0.11 295 THR A O 20
ATOM 22084 N N . GLY A 1 7 ? -4.750 9.783 -0.427 1.00 1.14 296 GLY A N 20
ATOM 22085 C CA . GLY A 1 7 ? -5.533 10.080 0.758 1.00 71.21 296 GLY A CA 20
ATOM 22086 C C . GLY A 1 7 ? -6.886 9.396 0.745 1.00 5.24 296 GLY A C 20
ATOM 22087 O O . GLY A 1 7 ? -7.064 8.346 1.362 1.00 23.13 296 GLY A O 20
ATOM 22091 N N . ASP A 1 8 ? -7.842 9.994 0.042 1.00 44.10 297 ASP A N 20
ATOM 22092 C CA . ASP A 1 8 ? -9.187 9.436 -0.048 1.00 71.14 297 ASP A CA 20
ATOM 22093 C C . ASP A 1 8 ? -9.144 7.989 -0.528 1.00 44.21 297 ASP A C 20
ATOM 22094 O O . ASP A 1 8 ? -9.938 7.156 -0.090 1.00 35.52 297 ASP A O 20
ATOM 22103 N N . SER A 1 9 ? -8.213 7.697 -1.430 1.00 12.41 298 SER A N 20
ATOM 22104 C CA . SER A 1 9 ? -8.070 6.351 -1.973 1.00 71.14 298 SER A CA 20
ATOM 22105 C C . SER A 1 9 ? -7.728 5.354 -0.870 1.00 24.35 298 SER A C 20
ATOM 22106 O O . SER A 1 9 ? -7.853 5.658 0.316 1.00 4.00 298 SER A O 20
ATOM 22114 N N . GLU A 1 10 ? -7.299 4.162 -1.271 1.00 23.43 299 GLU A N 20
ATOM 22115 C CA . GLU A 1 10 ? -6.942 3.118 -0.316 1.00 10.22 299 GLU A CA 20
ATOM 22116 C C . GLU A 1 10 ? -5.469 3.218 0.072 1.00 0.04 299 GLU A C 20
ATOM 22117 O O . GLU A 1 10 ? -4.897 2.278 0.624 1.00 52.31 299 GLU A O 20
ATOM 22129 N N . PHE A 1 11 ? -4.862 4.363 -0.223 1.00 70.54 300 PHE A N 20
ATOM 22130 C CA . PHE A 1 11 ? -3.457 4.586 0.094 1.00 74.31 300 PHE A CA 20
ATOM 22131 C C . PHE A 1 11 ? -2.563 3.638 -0.700 1.00 15.22 300 PHE A C 20
ATOM 22132 O O . PHE A 1 11 ? -1.556 3.144 -0.193 1.00 71.21 300 PHE A O 20
ATOM 22149 N N . TYR A 1 12 ? -2.940 3.387 -1.950 1.00 44.20 301 TYR A N 20
ATOM 22150 C CA . TYR A 1 12 ? -2.176 2.496 -2.815 1.00 62.04 301 TYR A CA 20
ATOM 22151 C C . TYR A 1 12 ? -1.306 3.292 -3.783 1.00 31.51 301 TYR A C 20
ATOM 22152 O O . TYR A 1 12 ? -1.768 4.243 -4.414 1.00 30.54 301 TYR A O 20
ATOM 22170 N N . ASP A 1 13 ? -0.043 2.894 -3.895 1.00 22.01 302 ASP A N 20
ATOM 22171 C CA . ASP A 1 13 ? 0.893 3.568 -4.787 1.00 14.10 302 ASP A CA 20
ATOM 22172 C C . ASP A 1 13 ? 1.204 2.701 -6.003 1.00 14.12 302 ASP A C 20
ATOM 22173 O O . ASP A 1 13 ? 2.360 2.574 -6.411 1.00 50.02 302 ASP A O 20
ATOM 22182 N N . THR A 1 14 ? 0.166 2.103 -6.580 1.00 44.44 303 THR A N 20
ATOM 22183 C CA . THR A 1 14 ? 0.328 1.247 -7.748 1.00 22.41 303 THR A CA 20
ATOM 22184 C C . THR A 1 14 ? 0.273 2.058 -9.036 1.00 1.55 303 THR A C 20
ATOM 22185 O O . THR A 1 14 ? 0.950 1.735 -10.014 1.00 63.15 303 THR A O 20
ATOM 22196 N N . TYR A 1 15 ? -0.536 3.111 -9.033 1.00 10.35 304 TYR A N 20
ATOM 22197 C CA . TYR A 1 15 ? -0.680 3.968 -10.204 1.00 13.12 304 TYR A CA 20
ATOM 22198 C C . TYR A 1 15 ? 0.682 4.430 -10.712 1.00 15.20 304 TYR A C 20
ATOM 22199 O O . TYR A 1 15 ? 0.864 4.668 -11.906 1.00 51.00 304 TYR A O 20
ATOM 22217 N N . SER A 1 16 ? 1.638 4.554 -9.796 1.00 4.52 305 SER A N 20
ATOM 22218 C CA . SER A 1 16 ? 2.983 4.989 -10.149 1.00 41.44 305 SER A CA 20
ATOM 22219 C C . SER A 1 16 ? 3.709 3.916 -10.955 1.00 63.42 305 SER A C 20
ATOM 22220 O O . SER A 1 16 ? 4.458 4.221 -11.883 1.00 60.12 305 SER A O 20
ATOM 22228 N N . ILE A 1 17 ? 3.481 2.658 -10.591 1.00 11.14 306 ILE A N 20
ATOM 22229 C CA . ILE A 1 17 ? 4.111 1.539 -11.279 1.00 10.32 306 ILE A CA 20
ATOM 22230 C C . ILE A 1 17 ? 3.406 1.236 -12.597 1.00 1.31 306 ILE A C 20
ATOM 22231 O O . ILE A 1 17 ? 4.040 0.848 -13.579 1.00 20.35 306 ILE A O 20
ATOM 22247 N N . THR A 1 18 ? 2.089 1.419 -12.613 1.00 33.50 307 THR A N 20
ATOM 22248 C CA . THR A 1 18 ? 1.297 1.166 -13.810 1.00 11.01 307 THR A CA 20
ATOM 22249 C C . THR A 1 18 ? 1.887 1.881 -15.021 1.00 23.32 307 THR A C 20
ATOM 22250 O O . THR A 1 18 ? 1.762 1.413 -16.151 1.00 23.04 307 THR A O 20
ATOM 22261 N N . ALA A 1 19 ? 2.530 3.018 -14.775 1.00 30.01 308 ALA A N 20
ATOM 22262 C CA . ALA A 1 19 ? 3.142 3.796 -15.846 1.00 64.21 308 ALA A CA 20
ATOM 22263 C C . ALA A 1 19 ? 4.474 3.189 -16.273 1.00 64.43 308 ALA A C 20
ATOM 22264 O O . ALA A 1 19 ? 4.834 3.223 -17.450 1.00 73.13 308 ALA A O 20
ATOM 22271 N N . CYS A 1 20 ? 5.203 2.635 -15.309 1.00 1.33 309 CYS A N 20
ATOM 22272 C CA . CYS A 1 20 ? 6.496 2.021 -15.585 1.00 51.50 309 CYS A CA 20
ATOM 22273 C C . CYS A 1 20 ? 6.387 1.011 -16.724 1.00 60.34 309 CYS A C 20
ATOM 22274 O O . CYS A 1 20 ? 7.037 1.155 -17.759 1.00 74.42 309 CYS A O 20
ATOM 22281 N N . ARG A 1 21 ? 5.561 -0.010 -16.523 1.00 30.22 310 ARG A N 20
ATOM 22282 C CA . ARG A 1 21 ? 5.367 -1.045 -17.532 1.00 31.33 310 ARG A CA 20
ATOM 22283 C C . ARG A 1 21 ? 5.009 -0.429 -18.881 1.00 22.11 310 ARG A C 20
ATOM 22284 O O . ARG A 1 21 ? 5.402 -0.939 -19.931 1.00 42.21 310 ARG A O 20
ATOM 22305 N N . ILE A 1 22 ? 4.262 0.669 -18.844 1.00 12.03 311 ILE A N 20
ATOM 22306 C CA . ILE A 1 22 ? 3.852 1.354 -20.064 1.00 63.41 311 ILE A CA 20
ATOM 22307 C C . ILE A 1 22 ? 5.045 1.999 -20.760 1.00 41.42 311 ILE A C 20
ATOM 22308 O O . ILE A 1 22 ? 5.076 2.109 -21.985 1.00 52.52 311 ILE A O 20
ATOM 22324 N N . ASP A 1 23 ? 6.025 2.424 -19.970 1.00 74.40 312 ASP A N 20
ATOM 22325 C CA . ASP A 1 23 ? 7.223 3.056 -20.509 1.00 15.11 312 ASP A CA 20
ATOM 22326 C C . ASP A 1 23 ? 8.262 2.009 -20.897 1.00 73.53 312 ASP A C 20
ATOM 22327 O O . ASP A 1 23 ? 9.072 2.225 -21.799 1.00 22.00 312 ASP A O 20
ATOM 22336 N N . CYS A 1 24 ? 8.237 0.874 -20.207 1.00 24.53 313 CYS A N 20
ATOM 22337 C CA . CYS A 1 24 ? 9.178 -0.207 -20.475 1.00 22.11 313 CYS A CA 20
ATOM 22338 C C . CYS A 1 24 ? 8.766 -0.989 -21.719 1.00 33.21 313 CYS A C 20
ATOM 22339 O O . CYS A 1 24 ? 9.613 -1.415 -22.504 1.00 0.43 313 CYS A O 20
ATOM 22346 N N . GLU A 1 25 ? 7.462 -1.174 -21.890 1.00 4.44 314 GLU A N 20
ATOM 22347 C CA . GLU A 1 25 ? 6.938 -1.905 -23.039 1.00 25.15 314 GLU A CA 20
ATOM 22348 C C . GLU A 1 25 ? 7.290 -1.196 -24.342 1.00 0.32 314 GLU A C 20
ATOM 22349 O O . GLU A 1 25 ? 7.535 -1.835 -25.365 1.00 34.34 314 GLU A O 20
ATOM 22361 N N . THR A 1 26 ? 7.313 0.133 -24.299 1.00 42.23 315 THR A N 20
ATOM 22362 C CA . THR A 1 26 ? 7.633 0.931 -25.475 1.00 0.44 315 THR A CA 20
ATOM 22363 C C . THR A 1 26 ? 8.926 0.455 -26.128 1.00 4.32 315 THR A C 20
ATOM 22364 O O . THR A 1 26 ? 8.982 0.254 -27.342 1.00 23.31 315 THR A O 20
ATOM 22375 N N . ARG A 1 27 ? 9.961 0.275 -25.315 1.00 15.31 316 ARG A N 20
ATOM 22376 C CA . ARG A 1 27 ? 11.254 -0.178 -25.816 1.00 65.44 316 ARG A CA 20
ATOM 22377 C C . ARG A 1 27 ? 11.155 -1.592 -26.379 1.00 64.21 316 ARG A C 20
ATOM 22378 O O . ARG A 1 27 ? 11.847 -1.940 -27.336 1.00 4.33 316 ARG A O 20
ATOM 22399 N N . TYR A 1 28 ? 10.290 -2.402 -25.778 1.00 30.43 317 TYR A N 20
ATOM 22400 C CA . TYR A 1 28 ? 10.102 -3.780 -26.218 1.00 21.13 317 TYR A CA 20
ATOM 22401 C C . TYR A 1 28 ? 9.452 -3.828 -27.597 1.00 44.35 317 TYR A C 20
ATOM 22402 O O . TYR A 1 28 ? 9.825 -4.639 -28.445 1.00 22.24 317 TYR A O 20
ATOM 22420 N N . LEU A 1 29 ? 8.477 -2.952 -27.815 1.00 42.04 318 LEU A N 20
ATOM 22421 C CA . LEU A 1 29 ? 7.774 -2.891 -29.091 1.00 21.14 318 LEU A CA 20
ATOM 22422 C C . LEU A 1 29 ? 8.651 -2.261 -30.167 1.00 12.12 318 LEU A C 20
ATOM 22423 O O . LEU A 1 29 ? 8.879 -2.852 -31.223 1.00 11.32 318 LEU A O 20
ATOM 22439 N N . VAL A 1 30 ? 9.144 -1.057 -29.892 1.00 33.43 319 VAL A N 20
ATOM 22440 C CA . VAL A 1 30 ? 10.000 -0.347 -30.835 1.00 32.54 319 VAL A CA 20
ATOM 22441 C C . VAL A 1 30 ? 11.242 -1.166 -31.174 1.00 65.34 319 VAL A C 20
ATOM 22442 O O . VAL A 1 30 ? 11.892 -0.931 -32.192 1.00 70.43 319 VAL A O 20
ATOM 22455 N N . GLU A 1 31 ? 11.562 -2.128 -30.314 1.00 72.24 320 GLU A N 20
ATOM 22456 C CA . GLU A 1 31 ? 12.727 -2.981 -30.523 1.00 51.42 320 GLU A CA 20
ATOM 22457 C C . GLU A 1 31 ? 12.551 -3.845 -31.768 1.00 20.45 320 GLU A C 20
ATOM 22458 O O . GLU A 1 31 ? 13.317 -3.737 -32.724 1.00 15.21 320 GLU A O 20
ATOM 22470 N N . ASN A 1 32 ? 11.536 -4.704 -31.747 1.00 41.14 321 ASN A N 20
ATOM 22471 C CA . ASN A 1 32 ? 11.260 -5.587 -32.873 1.00 23.35 321 ASN A CA 20
ATOM 22472 C C . ASN A 1 32 ? 10.143 -5.025 -33.747 1.00 62.24 321 ASN A C 20
ATOM 22473 O O . ASN A 1 32 ? 10.296 -4.891 -34.961 1.00 3.10 321 ASN A O 20
ATOM 22484 N N . CYS A 1 33 ? 9.018 -4.694 -33.119 1.00 30.43 322 CYS A N 20
ATOM 22485 C CA . CYS A 1 33 ? 7.875 -4.146 -33.837 1.00 42.22 322 CYS A CA 20
ATOM 22486 C C . CYS A 1 33 ? 8.205 -2.774 -34.419 1.00 2.00 322 CYS A C 20
ATOM 22487 O O . CYS A 1 33 ? 7.583 -2.331 -35.383 1.00 31.11 322 CYS A O 20
ATOM 22494 N N . ASN A 1 34 ? 9.189 -2.108 -33.826 1.00 55.05 323 ASN A N 20
ATOM 22495 C CA . ASN A 1 34 ? 9.604 -0.787 -34.284 1.00 42.50 323 ASN A CA 20
ATOM 22496 C C . ASN A 1 34 ? 8.396 0.127 -34.472 1.00 72.32 323 ASN A C 20
ATOM 22497 O O . ASN A 1 34 ? 8.238 0.758 -35.517 1.00 50.42 323 ASN A O 20
ATOM 22508 N N . CYS A 1 35 ? 7.546 0.192 -33.453 1.00 55.11 324 CYS A N 20
ATOM 22509 C CA . CYS A 1 35 ? 6.353 1.028 -33.504 1.00 1.24 324 CYS A CA 20
ATOM 22510 C C . CYS A 1 35 ? 5.831 1.318 -32.100 1.00 31.42 324 CYS A C 20
ATOM 22511 O O . CYS A 1 35 ? 6.184 0.630 -31.141 1.00 2.14 324 CYS A O 20
ATOM 22518 N N . ARG A 1 36 ? 4.989 2.339 -31.987 1.00 24.51 325 ARG A N 20
ATOM 22519 C CA . ARG A 1 36 ? 4.418 2.720 -30.700 1.00 71.03 325 ARG A CA 20
ATOM 22520 C C . ARG A 1 36 ? 2.923 2.994 -30.827 1.00 53.10 325 ARG A C 20
ATOM 22521 O O . ARG A 1 36 ? 2.441 3.374 -31.894 1.00 20.24 325 ARG A O 20
ATOM 22542 N N . MET A 1 37 ? 2.195 2.799 -29.732 1.00 33.23 326 MET A N 20
ATOM 22543 C CA . MET A 1 37 ? 0.754 3.026 -29.723 1.00 60.44 326 MET A CA 20
ATOM 22544 C C . MET A 1 37 ? 0.437 4.512 -29.856 1.00 51.03 326 MET A C 20
ATOM 22545 O O . MET A 1 37 ? 1.331 5.356 -29.793 1.00 40.15 326 MET A O 20
ATOM 22559 N N . VAL A 1 38 ? -0.841 4.826 -30.042 1.00 21.24 327 VAL A N 20
ATOM 22560 C CA . VAL A 1 38 ? -1.276 6.209 -30.185 1.00 51.32 327 VAL A CA 20
ATOM 22561 C C . VAL A 1 38 ? -0.895 7.034 -28.960 1.00 61.12 327 VAL A C 20
ATOM 22562 O O . VAL A 1 38 ? -0.393 8.152 -29.081 1.00 12.04 327 VAL A O 20
ATOM 22575 N N . HIS A 1 39 ? -1.138 6.474 -27.778 1.00 54.24 328 HIS A N 20
ATOM 22576 C CA . HIS A 1 39 ? -0.819 7.158 -26.530 1.00 63.51 328 HIS A CA 20
ATOM 22577 C C . HIS A 1 39 ? 0.634 6.919 -26.135 1.00 34.50 328 HIS A C 20
ATOM 22578 O O . HIS A 1 39 ? 1.232 7.718 -25.415 1.00 63.34 328 HIS A O 20
ATOM 22592 N N . MET A 1 40 ? 1.198 5.812 -26.612 1.00 44.35 329 MET A N 20
ATOM 22593 C CA . MET A 1 40 ? 2.582 5.469 -26.308 1.00 53.32 329 MET A CA 20
ATOM 22594 C C . MET A 1 40 ? 3.517 6.623 -26.655 1.00 61.04 329 MET A C 20
ATOM 22595 O O . MET A 1 40 ? 3.531 7.126 -27.778 1.00 42.14 329 MET A O 20
ATOM 22609 N N . PRO A 1 41 ? 4.319 7.054 -25.669 1.00 24.01 330 PRO A N 20
ATOM 22610 C CA . PRO A 1 41 ? 5.271 8.154 -25.846 1.00 43.23 330 PRO A CA 20
ATOM 22611 C C . PRO A 1 41 ? 6.434 7.773 -26.756 1.00 31.33 330 PRO A C 20
ATOM 22612 O O . PRO A 1 41 ? 7.039 6.714 -26.594 1.00 33.23 330 PRO A O 20
ATOM 22623 N N . GLY A 1 42 ? 6.740 8.643 -27.713 1.00 51.01 331 GLY A N 20
ATOM 22624 C CA . GLY A 1 42 ? 7.830 8.378 -28.635 1.00 44.33 331 GLY A CA 20
ATOM 22625 C C . GLY A 1 42 ? 7.963 9.450 -29.699 1.00 60.12 331 GLY A C 20
ATOM 22626 O O . GLY A 1 42 ? 7.234 10.442 -29.684 1.00 4.14 331 GLY A O 20
ATOM 22630 N N . ASP A 1 43 ? 8.896 9.253 -30.622 1.00 75.20 332 ASP A N 20
ATOM 22631 C CA . ASP A 1 43 ? 9.124 10.210 -31.698 1.00 50.53 332 ASP A CA 20
ATOM 22632 C C . ASP A 1 43 ? 8.914 9.558 -33.060 1.00 23.44 332 ASP A C 20
ATOM 22633 O O . ASP A 1 43 ? 8.476 10.206 -34.009 1.00 1.41 332 ASP A O 20
ATOM 22642 N N . ALA A 1 44 ? 9.230 8.270 -33.149 1.00 75.13 333 ALA A N 20
ATOM 22643 C CA . ALA A 1 44 ? 9.076 7.529 -34.394 1.00 74.31 333 ALA A CA 20
ATOM 22644 C C . ALA A 1 44 ? 7.688 7.739 -34.990 1.00 54.25 333 ALA A C 20
ATOM 22645 O O . ALA A 1 44 ? 6.744 8.130 -34.302 1.00 24.35 333 ALA A O 20
ATOM 22652 N N . PRO A 1 45 ? 7.559 7.479 -36.299 1.00 12.21 334 PRO A N 20
ATOM 22653 C CA . PRO A 1 45 ? 6.290 7.633 -37.016 1.00 42.44 334 PRO A CA 20
ATOM 22654 C C . PRO A 1 45 ? 5.261 6.586 -36.606 1.00 63.24 334 PRO A C 20
ATOM 22655 O O . PRO A 1 45 ? 5.594 5.598 -35.951 1.00 23.23 334 PRO A O 20
ATOM 22666 N N . TYR A 1 46 ? 4.011 6.807 -36.995 1.00 42.34 335 TYR A N 20
ATOM 22667 C CA . TYR A 1 46 ? 2.932 5.884 -36.665 1.00 35.44 335 TYR A CA 20
ATOM 22668 C C . TYR A 1 46 ? 2.716 4.875 -37.791 1.00 61.33 335 TYR A C 20
ATOM 22669 O O . TYR A 1 46 ? 2.681 5.238 -38.967 1.00 4.33 335 TYR A O 20
ATOM 22687 N N . CYS A 1 47 ? 2.572 3.608 -37.420 1.00 21.35 336 CYS A N 20
ATOM 22688 C CA . CYS A 1 47 ? 2.359 2.544 -38.396 1.00 43.24 336 CYS A CA 20
ATOM 22689 C C . CYS A 1 47 ? 0.870 2.329 -38.648 1.00 63.01 336 CYS A C 20
ATOM 22690 O O . CYS A 1 47 ? 0.033 2.640 -37.800 1.00 3.12 336 CYS A O 20
ATOM 22697 N N . THR A 1 48 ? 0.545 1.793 -39.821 1.00 72.44 337 THR A N 20
ATOM 22698 C CA . THR A 1 48 ? -0.841 1.535 -40.186 1.00 4.40 337 THR A CA 20
ATOM 22699 C C . THR A 1 48 ? -1.549 0.713 -39.115 1.00 63.14 337 THR A C 20
ATOM 22700 O O . THR A 1 48 ? -0.919 0.044 -38.295 1.00 2.24 337 THR A O 20
ATOM 22711 N N . PRO A 1 49 ? -2.889 0.762 -39.118 1.00 10.31 338 PRO A N 20
ATOM 22712 C CA . PRO A 1 49 ? -3.712 0.027 -38.153 1.00 72.31 338 PRO A CA 20
ATOM 22713 C C . PRO A 1 49 ? -3.669 -1.480 -38.385 1.00 72.42 338 PRO A C 20
ATOM 22714 O O . PRO A 1 49 ? -3.804 -2.264 -37.447 1.00 71.41 338 PRO A O 20
ATOM 22725 N N . GLU A 1 50 ? -3.479 -1.876 -39.639 1.00 73.10 339 GLU A N 20
ATOM 22726 C CA . GLU A 1 50 ? -3.419 -3.290 -39.992 1.00 12.52 339 GLU A CA 20
ATOM 22727 C C . GLU A 1 50 ? -2.148 -3.934 -39.444 1.00 11.34 339 GLU A C 20
ATOM 22728 O O . GLU A 1 50 ? -2.170 -5.073 -38.981 1.00 52.12 339 GLU A O 20
ATOM 22740 N N . GLN A 1 51 ? -1.045 -3.195 -39.503 1.00 41.01 340 GLN A N 20
ATOM 22741 C CA . GLN A 1 51 ? 0.235 -3.695 -39.015 1.00 45.12 340 GLN A CA 20
ATOM 22742 C C . GLN A 1 51 ? 0.400 -3.404 -37.526 1.00 12.32 340 GLN A C 20
ATOM 22743 O O . GLN A 1 51 ? 0.983 -4.199 -36.789 1.00 20.32 340 GLN A O 20
ATOM 22757 N N . TYR A 1 52 ? -0.117 -2.260 -37.091 1.00 35.00 341 TYR A N 20
ATOM 22758 C CA . TYR A 1 52 ? -0.024 -1.863 -35.691 1.00 24.13 341 TYR A CA 20
ATOM 22759 C C . TYR A 1 52 ? -0.697 -2.892 -34.787 1.00 13.05 341 TYR A C 20
ATOM 22760 O O . TYR A 1 52 ? -0.208 -3.195 -33.699 1.00 45.21 341 TYR A O 20
ATOM 22778 N N . LYS A 1 53 ? -1.822 -3.428 -35.247 1.00 3.43 342 LYS A N 20
ATOM 22779 C CA . LYS A 1 53 ? -2.563 -4.425 -34.485 1.00 64.21 342 LYS A CA 20
ATOM 22780 C C . LYS A 1 53 ? -2.007 -5.824 -34.732 1.00 3.04 342 LYS A C 20
ATOM 22781 O O . LYS A 1 53 ? -2.002 -6.667 -33.835 1.00 55.51 342 LYS A O 20
ATOM 22800 N N . GLU A 1 54 ? -1.541 -6.063 -35.954 1.00 53.23 343 GLU A N 20
ATOM 22801 C CA . GLU A 1 54 ? -0.982 -7.360 -36.317 1.00 13.31 343 GLU A CA 20
ATOM 22802 C C . GLU A 1 54 ? 0.347 -7.599 -35.606 1.00 52.53 343 GLU A C 20
ATOM 22803 O O . GLU A 1 54 ? 0.703 -8.736 -35.297 1.00 42.23 343 GLU A O 20
ATOM 22815 N N . CYS A 1 55 ? 1.077 -6.518 -35.350 1.00 62.11 344 CYS A N 20
ATOM 22816 C CA . CYS A 1 55 ? 2.367 -6.608 -34.677 1.00 44.02 344 CYS A CA 20
ATOM 22817 C C . CYS A 1 55 ? 2.197 -6.527 -33.162 1.00 21.03 344 CYS A C 20
ATOM 22818 O O . CYS A 1 55 ? 2.918 -7.182 -32.411 1.00 70.20 344 CYS A O 20
ATOM 22825 N N . ALA A 1 56 ? 1.237 -5.720 -32.722 1.00 53.44 345 ALA A N 20
ATOM 22826 C CA . ALA A 1 56 ? 0.971 -5.555 -31.299 1.00 2.42 345 ALA A CA 20
ATOM 22827 C C . ALA A 1 56 ? 0.381 -6.828 -30.700 1.00 34.22 345 ALA A C 20
ATOM 22828 O O . ALA A 1 56 ? 0.653 -7.166 -29.548 1.00 20.52 345 ALA A O 20
ATOM 22835 N N . ASP A 1 57 ? -0.426 -7.528 -31.489 1.00 61.40 346 ASP A N 20
ATOM 22836 C CA . ASP A 1 57 ? -1.054 -8.764 -31.036 1.00 60.52 346 ASP A CA 20
ATOM 22837 C C . ASP A 1 57 ? -0.019 -9.710 -30.433 1.00 3.32 346 ASP A C 20
ATOM 22838 O O . ASP A 1 57 ? -0.075 -10.060 -29.255 1.00 21.31 346 ASP A O 20
ATOM 22847 N N . PRO A 1 58 ? 0.948 -10.134 -31.260 1.00 24.13 347 PRO A N 20
ATOM 22848 C CA . PRO A 1 58 ? 2.013 -11.046 -30.831 1.00 41.44 347 PRO A CA 20
ATOM 22849 C C . PRO A 1 58 ? 2.992 -10.380 -29.869 1.00 25.24 347 PRO A C 20
ATOM 22850 O O . PRO A 1 58 ? 3.519 -11.024 -28.963 1.00 64.30 347 PRO A O 20
ATOM 22861 N N . ALA A 1 59 ? 3.230 -9.088 -30.073 1.00 21.32 348 ALA A N 20
ATOM 22862 C CA . ALA A 1 59 ? 4.143 -8.337 -29.222 1.00 43.04 348 ALA A CA 20
ATOM 22863 C C . ALA A 1 59 ? 3.755 -8.464 -27.752 1.00 13.43 348 ALA A C 20
ATOM 22864 O O . ALA A 1 59 ? 4.541 -8.940 -26.932 1.00 24.32 348 ALA A O 20
ATOM 22871 N N . LEU A 1 60 ? 2.541 -8.036 -27.427 1.00 24.23 349 LEU A N 20
ATOM 22872 C CA . LEU A 1 60 ? 2.048 -8.103 -26.056 1.00 43.54 349 LEU A CA 20
ATOM 22873 C C . LEU A 1 60 ? 1.908 -9.550 -25.596 1.00 42.14 349 LEU A C 20
ATOM 22874 O O . LEU A 1 60 ? 2.357 -9.913 -24.509 1.00 64.01 349 LEU A O 20
ATOM 22890 N N . ASP A 1 61 ? 1.285 -10.373 -26.432 1.00 50.13 350 ASP A N 20
ATOM 22891 C CA . ASP A 1 61 ? 1.088 -11.782 -26.114 1.00 53.02 350 ASP A CA 20
ATOM 22892 C C . ASP A 1 61 ? 2.425 -12.472 -25.855 1.00 23.02 350 ASP A C 20
ATOM 22893 O O . ASP A 1 61 ? 2.482 -13.511 -25.197 1.00 42.45 350 ASP A O 20
ATOM 22902 N N . PHE A 1 62 ? 3.497 -11.888 -26.378 1.00 14.02 351 PHE A N 20
ATOM 22903 C CA . PHE A 1 62 ? 4.833 -12.447 -26.206 1.00 53.15 351 PHE A CA 20
ATOM 22904 C C . PHE A 1 62 ? 5.481 -11.926 -24.927 1.00 44.51 351 PHE A C 20
ATOM 22905 O O . PHE A 1 62 ? 5.831 -12.698 -24.034 1.00 30.13 351 PHE A O 20
ATOM 22922 N N . LEU A 1 63 ? 5.636 -10.609 -24.844 1.00 53.22 352 LEU A N 20
ATOM 22923 C CA . LEU A 1 63 ? 6.241 -9.981 -23.675 1.00 74.13 352 LEU A CA 20
ATOM 22924 C C . LEU A 1 63 ? 5.472 -10.338 -22.406 1.00 55.43 352 LEU A C 20
ATOM 22925 O O . LEU A 1 63 ? 6.059 -10.491 -21.335 1.00 31.32 352 LEU A O 20
ATOM 22941 N N . VAL A 1 64 ? 4.156 -10.469 -22.536 1.00 72.42 353 VAL A N 20
ATOM 22942 C CA . VAL A 1 64 ? 3.307 -10.811 -21.401 1.00 62.01 353 VAL A CA 20
ATOM 22943 C C . VAL A 1 64 ? 3.663 -12.183 -20.843 1.00 23.44 353 VAL A C 20
ATOM 22944 O O . VAL A 1 64 ? 3.520 -12.434 -19.646 1.00 2.41 353 VAL A O 20
ATOM 22957 N N . GLU A 1 65 ? 4.126 -13.071 -21.717 1.00 55.21 354 GLU A N 20
ATOM 22958 C CA . GLU A 1 65 ? 4.502 -14.420 -21.310 1.00 71.01 354 GLU A CA 20
ATOM 22959 C C . GLU A 1 65 ? 5.971 -14.474 -20.897 1.00 2.34 354 GLU A C 20
ATOM 22960 O O . GLU A 1 65 ? 6.315 -15.041 -19.859 1.00 13.43 354 GLU A O 20
ATOM 22972 N N . LYS A 1 66 ? 6.832 -13.881 -21.716 1.00 10.52 355 LYS A N 20
ATOM 22973 C CA . LYS A 1 66 ? 8.263 -13.860 -21.438 1.00 24.10 355 LYS A CA 20
ATOM 22974 C C . LYS A 1 66 ? 8.609 -12.752 -20.449 1.00 51.34 355 LYS A C 20
ATOM 22975 O O . LYS A 1 66 ? 8.882 -13.015 -19.278 1.00 40.03 355 LYS A O 20
ATOM 22994 N N . ASP A 1 67 ? 8.593 -11.512 -20.927 1.00 35.24 356 ASP A N 20
ATOM 22995 C CA . ASP A 1 67 ? 8.902 -10.363 -20.084 1.00 31.04 356 ASP A CA 20
ATOM 22996 C C . ASP A 1 67 ? 7.742 -10.051 -19.144 1.00 13.20 356 ASP A C 20
ATOM 22997 O O . ASP A 1 67 ? 7.023 -9.072 -19.334 1.00 52.43 356 ASP A O 20
ATOM 23006 N N . ASN A 1 68 ? 7.567 -10.892 -18.129 1.00 11.25 357 ASN A N 20
ATOM 23007 C CA . ASN A 1 68 ? 6.493 -10.706 -17.161 1.00 73.22 357 ASN A CA 20
ATOM 23008 C C . ASN A 1 68 ? 6.954 -9.829 -16.000 1.00 0.50 357 ASN A C 20
ATOM 23009 O O . ASN A 1 68 ? 6.290 -8.857 -15.644 1.00 45.30 357 ASN A O 20
ATOM 23020 N N . GLU A 1 69 ? 8.094 -10.180 -15.416 1.00 74.44 358 GLU A N 20
ATOM 23021 C CA . GLU A 1 69 ? 8.643 -9.425 -14.297 1.00 64.53 358 GLU A CA 20
ATOM 23022 C C . GLU A 1 69 ? 9.897 -8.664 -14.716 1.00 70.23 358 GLU A C 20
ATOM 23023 O O . GLU A 1 69 ? 10.689 -8.237 -13.874 1.00 44.10 358 GLU A O 20
ATOM 23035 N N . TYR A 1 70 ? 10.072 -8.498 -16.022 1.00 60.44 359 TYR A N 20
ATOM 23036 C CA . TYR A 1 70 ? 11.231 -7.791 -16.554 1.00 35.43 359 TYR A CA 20
ATOM 23037 C C . TYR A 1 70 ? 11.090 -6.285 -16.355 1.00 31.41 359 TYR A C 20
ATOM 23038 O O . TYR A 1 70 ? 12.070 -5.586 -16.092 1.00 21.34 359 TYR A O 20
ATOM 23056 N N . CYS A 1 71 ? 9.864 -5.791 -16.482 1.00 3.01 360 CYS A N 20
ATOM 23057 C CA . CYS A 1 71 ? 9.590 -4.369 -16.316 1.00 11.13 360 CYS A CA 20
ATOM 23058 C C . CYS A 1 71 ? 9.124 -4.066 -14.894 1.00 10.42 360 CYS A C 20
ATOM 23059 O O . CYS A 1 71 ? 8.353 -3.134 -14.669 1.00 44.22 360 CYS A O 20
ATOM 23066 N N . VAL A 1 72 ? 9.597 -4.861 -13.940 1.00 13.44 361 VAL A N 20
ATOM 23067 C CA . VAL A 1 72 ? 9.230 -4.679 -12.541 1.00 13.10 361 VAL A CA 20
ATOM 23068 C C . VAL A 1 72 ? 9.594 -3.280 -12.056 1.00 71.23 361 VAL A C 20
ATOM 23069 O O . VAL A 1 72 ? 10.721 -2.820 -12.240 1.00 12.24 361 VAL A O 20
ATOM 23082 N N . CYS A 1 73 ? 8.632 -2.607 -11.433 1.00 34.51 362 CYS A N 20
ATOM 23083 C CA . CYS A 1 73 ? 8.850 -1.260 -10.919 1.00 13.45 362 CYS A CA 20
ATOM 23084 C C . CYS A 1 73 ? 8.428 -1.160 -9.457 1.00 63.24 362 CYS A C 20
ATOM 23085 O O . CYS A 1 73 ? 7.346 -1.611 -9.081 1.00 51.11 362 CYS A O 20
ATOM 23092 N N . GLU A 1 74 ? 9.289 -0.566 -8.638 1.00 72.45 363 GLU A N 20
ATOM 23093 C CA . GLU A 1 74 ? 9.005 -0.408 -7.216 1.00 4.22 363 GLU A CA 20
ATOM 23094 C C . GLU A 1 74 ? 8.189 0.856 -6.962 1.00 64.13 363 GLU A C 20
ATOM 23095 O O . GLU A 1 74 ? 8.174 1.774 -7.781 1.00 25.42 363 GLU A O 20
ATOM 23107 N N . MET A 1 75 ? 7.509 0.895 -5.820 1.00 71.40 364 MET A N 20
ATOM 23108 C CA . MET A 1 75 ? 6.690 2.046 -5.456 1.00 35.43 364 MET A CA 20
ATOM 23109 C C . MET A 1 75 ? 7.537 3.312 -5.378 1.00 20.02 364 MET A C 20
ATOM 23110 O O . MET A 1 75 ? 8.734 3.271 -5.092 1.00 71.11 364 MET A O 20
ATOM 23124 N N . PRO A 1 76 ? 6.904 4.465 -5.639 1.00 4.33 365 PRO A N 20
ATOM 23125 C CA . PRO A 1 76 ? 7.581 5.765 -5.605 1.00 64.45 365 PRO A CA 20
ATOM 23126 C C . PRO A 1 76 ? 7.963 6.181 -4.188 1.00 64.05 365 PRO A C 20
ATOM 23127 O O . PRO A 1 76 ? 7.347 5.749 -3.214 1.00 4.33 365 PRO A O 20
ATOM 23138 N N . CYS A 1 77 ? 8.985 7.025 -4.080 1.00 21.32 366 CYS A N 20
ATOM 23139 C CA . CYS A 1 77 ? 9.450 7.500 -2.783 1.00 74.15 366 CYS A CA 20
ATOM 23140 C C . CYS A 1 77 ? 8.745 8.797 -2.394 1.00 62.22 366 CYS A C 20
ATOM 23141 O O . CYS A 1 77 ? 8.059 9.411 -3.209 1.00 73.53 366 CYS A O 20
ATOM 23148 N N . ASN A 1 78 ? 8.921 9.206 -1.142 1.00 63.40 367 ASN A N 20
ATOM 23149 C CA . ASN A 1 78 ? 8.302 10.429 -0.642 1.00 14.54 367 ASN A CA 20
ATOM 23150 C C . ASN A 1 78 ? 6.809 10.451 -0.958 1.00 33.43 367 ASN A C 20
ATOM 23151 O O . ASN A 1 78 ? 6.114 11.419 -0.651 1.00 33.24 367 ASN A O 20
#

Solvent-accessible surface area: 6318 Å² total; per-residue (Å²): 138,65,155,46,123,127,71,93,49,164,193,146,46,49,59,26,36,54,55,35,135,66,86,26,27,20,174,50,11,47,123,111,28,98,6,31,46,110,103,9,89,70,122,10,104,122,46,66,96,114,101,39,146,138,39,19,102,70,19,107,87,91,16,83,122,125,7,100,135,172,31,119,40,145,92,20,91,189

B-factor: mean 38.29, std 22.95, range [0.04, 75.51]

GO terms:
  GO:0035725 sodium ion transmembrane transport (P, IDA)
  GO:0071467 cellular response to pH (P, IDA)
  GO:0160128 pH-gated monoatomic ion channel activity (F, IDA)
  GO:0005886 plasma membrane (C, EXP)
  GO:0005886 plasma membrane (C, IMP)
  GO:0042802 identical protein binding (F, IPI)
  GO:0005515 protein binding (F, IPI)

Foldseek 3Di:
DFADDDDPPPRDQCVVLVVQCLQVLQCQCCVVVVAADPPRDDDDDHDDPVSVCVSVVCSCVPCVVVVVCVSPDDHGGD